Protein 8PBV (pdb70)

B-factor: mean 37.79, std 22.82, range [0.01, 75.53]

Nearest PDB structures (foldseek):
  8pbv-assembly1_A  TM=8.294E-01  e=2.587E-13  Drosophila melanogaster
  8pbv-assembly1_A  TM=1.009E+00  e=6.225E-20  Drosophila melanogaster
  6dhz-assembly1_D-2  TM=3.940E-01  e=6.362E+00  Escherichia coli
  1ua4-assembly1_A  TM=1.914E-01  e=7.564E+00  Pyrococcus furiosus
  8pbv-assembly1_A  TM=8.976E-01  e=1.983E-14  Drosophila melanogaster

Organism: Drosophila melanogaster (NCBI:txid7227)

Sequence (116 aa):
MGYSDEDREADNLRIAEIIKNAQDDDSKINSTQELLDIYRRLYPSLTPEERESIDKFVNEHTDAIIIDGVPIQGGRKARIVGKIVSPGVKGLATGFFEELGSKLAQLFAGENLYFQMGYSDEDREADNLRIAEIIKNAQDDDSKINSTQELLDIYRRLYPSLTPEERESIDKFVNEHTDAIIIDGVPIQGGRKARIVGKIVSPGVKGLATGFFEELGSKLAQLFAGENLYFQMGYSDEDREADNLRIAEIIKNAQDDDSKINSTQELLDIYRRLYPSLTPEERESIDKFVNEHTDAIIIDGVPIQGGRKARIVGKIVSPGVKGLATGFFEELGSKLAQLFAGENLYFQMGYSDEDREADNLRIAEIIKNAQDDDSKINSTQELLDIYRRLYPSLTPEERESIDKFVNEHTDAIIIDGVPIQGGRKARIVGKIVSPGVKGLATGFFEELGSKLAQLFAGENLYFQMGYSDEDREADNLRIAEIIKNAQDDDSKINSTQELLDIYRRLYPSLTPEERESIDKFVNEHTDAIIIDGVPIQGGRKARIVGKIVSPGVKGLATGFFEELGSKLAQLFAGENLYFQMGYSDEDREADNLRIAEIIKNAQDDDSKINSTQELLDIYRRLYPSLTPEERESIDKFVNEHTDAIIIDGVPIQGGRKARIVGKIVSPGVKGLATGFFEELGSKLAQLFAGENLYFQMGYSDEDREADNLRIAEIIKNAQDDDSKINSTQELLDIYRRLYPSLTPEERESIDKFVNEHTDAIIIDGVPIQGGRKARIVGKIVSPGVKGLATGFFEELGSKLAQLFAGENLYFQMGYSDEDREADNLRIAEIIKNAQDDDSKINSTQELLDIYRRLYPSLTPEERESIDKFVNEHTDAIIIDGVPIQGGRKARIVGKIVSPGVKGLATGFFEELGSKLAQLFAGENLYFQMGYSDEDREADNLRIAEIIKNAQDDDSKINSTQELLDIYRRLYPSLTPEERESIDKFVNEHTDAIIIDGVPIQGGRKARIVGKIVSPGVKGLATGFFEELGSKLAQLFAGENLYFQMGYSDEDREADNLRIAEIIKNAQDDDSKINSTQELLDIYRRLYPSLTPEERESIDKFVNEHTDAIIIDGVPIQGGRKARIVGKIVSPGVKGLATGFFEELGSKLAQLFAGENLYFQMGYSDEDREADNLRIAEIIKNAQDDDSKINSTQELLDIYRRLYPSLTPEERESIDKFVNEHTDAIIIDGVPIQGGRKARIVGKIVSPGVKGLATGFFEELGSKLAQLFAGENLYFQMGYSDEDREADNLRIAEIIKNAQDDDSKINSTQELLDIYRRLYPSLTPEERESIDKFVNEHTDAIIIDGVPIQGGRKARIVGKIVSPGVKGLATGFFEELGSKLAQLFAGENLYFQMGYSDEDREADNLRIAEIIKNAQDDDSKINSTQELLDIYRRLYPSLTPEERESIDKFVNEHTDAIIIDGVPIQGGRKARIVGKIVSPGVKGLATGFFEELGSKLAQLFAGENLYFQMGYSDEDREADNLRIAEIIKNAQDDDSKINSTQELLDIYRRLYPSLTPEERESIDKFVNEHTDAIIIDGVPIQGGRKARIVGKIVSPGVKGLATGFFEELGSKLAQLFAGENLYFQMGYSDEDREADNLRIAEIIKNAQDDDSKINSTQELLDIYRRLYPSLTPEERESIDKFVNEHTDAIIIDGVPIQGGRKARIVGKIVSPGVKGLATGFFEELGSKLAQLFAGENLYFQMGYSDEDREADNLRIAEIIKNAQDDDSKINSTQELLDIYRRLYPSLTPEERESIDKFVNEHTDAIIIDGVPIQGGRKARIVGKIVSPGVKGLATGFFEELGSKLAQLFAGENLYFQMGYSDEDREADNLRIAEIIKNAQDDDSKINSTQELLDIYRRLYPSLTPEERESIDKFVNEHTDAIIIDGVPIQGGRKARIVGKIVSPGVKGLATGFFEELGSKLAQLFAGENLYFQMGYSDEDREADNLRIAEIIKNAQDDDSKINSTQELLDIYRRLYPSLTPEERESIDKFVNEHTDAIIIDGVPIQGGRKARIVGKIVSPGVKGLATGFFEELGSKLAQLFAGENLYFQMGYSDEDREADNLRIAEIIKNAQDDDSKINSTQELLDIYRRLYPSLTPEERESIDKFVNEHTDAIIIDGVPIQGGRKARIVGKIVSPGVKGLATGFFEELGSKLAQLFAGENLYFQMGYSDEDREADNLRIAEIIKNAQDDDSKINSTQELLDIYRRLYPSLTPEERESIDKFVNEHTDAIIIDGVPIQGGRKARIVGKIVSPGVKGLATGFFEELGSKLAQLFAGENLYFQ

Secondary structure (DSSP, 8-state):
--S-HHHHHHHHHHHHHHHHT--SHHHHHHHHHHHHHHHHHT-SS--HHHHHHHHTTTTTTS-----TT---SSS------S-S--HHHHTHHHHHHHHHHHHHHHHTTT------

Structure (mmCIF, N/CA/C/O backbone):
data_8PBV
#
_entry.id   8PBV
#
loop_
_atom_site.group_PDB
_atom_site.id
_atom_site.type_symbol
_atom_site.label_atom_id
_atom_site.label_alt_id
_atom_site.label_comp_id
_atom_site.label_asym_id
_atom_site.label_entity_id
_atom_site.label_seq_id
_atom_site.pdbx_PDB_ins_code
_atom_site.Cartn_x
_atom_site.Cartn_y
_atom_site.Cartn_z
_atom_site.occupancy
_atom_site.B_iso_or_equiv
_atom_site.auth_seq_id
_atom_site.auth_comp_id
_atom_site.auth_asym_id
_atom_site.auth_atom_id
_atom_site.pdbx_PDB_model_num
ATOM 1 N N . MET A 1 1 ? 8.101 5.608 15.657 1.00 64.30 1 MET A N 1
ATOM 2 C CA . MET A 1 1 ? 8.448 4.263 15.213 1.00 21.51 1 MET A CA 1
ATOM 3 C C . MET A 1 1 ? 8.609 4.215 13.697 1.00 74.30 1 MET A C 1
ATOM 4 O O . MET A 1 1 ? 9.565 3.637 13.182 1.00 32.33 1 MET A O 1
ATOM 18 N N . GLY A 1 2 ? 7.665 4.826 12.987 1.00 44.43 2 GLY A N 1
ATOM 19 C CA . GLY A 1 2 ? 7.721 4.841 11.537 1.00 62.04 2 GLY A CA 1
ATOM 20 C C . GLY A 1 2 ? 8.652 5.912 11.003 1.00 73.11 2 GLY A C 1
ATOM 21 O O . GLY A 1 2 ? 9.229 6.681 11.771 1.00 2.52 2 GLY A O 1
ATOM 25 N N . TYR A 1 3 ? 8.799 5.961 9.684 1.00 43.23 3 TYR A N 1
ATOM 26 C CA . TYR A 1 3 ? 9.670 6.943 9.048 1.00 12.12 3 TYR A CA 1
ATOM 27 C C . TYR A 1 3 ? 9.061 7.447 7.743 1.00 10.33 3 TYR A C 1
ATOM 28 O O . TYR A 1 3 ? 9.764 7.640 6.751 1.00 15.32 3 TYR A O 1
ATOM 46 N N . SER A 1 4 ? 7.749 7.659 7.753 1.00 12.22 4 SER A N 1
ATOM 47 C CA . SER A 1 4 ? 7.043 8.138 6.571 1.00 51.14 4 SER A CA 1
ATOM 48 C C . SER A 1 4 ? 5.617 8.553 6.920 1.00 73.42 4 SER A C 1
ATOM 49 O O . SER A 1 4 ? 4.680 8.292 6.164 1.00 2.23 4 SER A O 1
ATOM 57 N N . ASP A 1 5 ? 5.460 9.199 8.070 1.00 63.03 5 ASP A N 1
ATOM 58 C CA . ASP A 1 5 ? 4.149 9.651 8.520 1.00 1.24 5 ASP A CA 1
ATOM 59 C C . ASP A 1 5 ? 3.537 10.626 7.519 1.00 11.03 5 ASP A C 1
ATOM 60 O O . ASP A 1 5 ? 2.316 10.753 7.430 1.00 3.11 5 ASP A O 1
ATOM 69 N N . GLU A 1 6 ? 4.394 11.312 6.769 1.00 14.34 6 GLU A N 1
ATOM 70 C CA . GLU A 1 6 ? 3.936 12.277 5.776 1.00 32.03 6 GLU A CA 1
ATOM 71 C C . GLU A 1 6 ? 3.169 11.581 4.655 1.00 11.53 6 GLU A C 1
ATOM 72 O O . GLU A 1 6 ? 2.235 12.146 4.084 1.00 25.23 6 GLU A O 1
ATOM 84 N N . ASP A 1 7 ? 3.570 10.354 4.345 1.00 22.45 7 ASP A N 1
ATOM 85 C CA . ASP A 1 7 ? 2.921 9.580 3.293 1.00 24.24 7 ASP A CA 1
ATOM 86 C C . ASP A 1 7 ? 1.562 9.065 3.757 1.00 41.32 7 ASP A C 1
ATOM 87 O O . ASP A 1 7 ? 0.634 8.929 2.959 1.00 23.52 7 ASP A O 1
ATOM 96 N N . ARG A 1 8 ? 1.453 8.781 5.050 1.00 35.34 8 ARG A N 1
ATOM 97 C CA . ARG A 1 8 ? 0.208 8.279 5.619 1.00 34.14 8 ARG A CA 1
ATOM 98 C C . ARG A 1 8 ? -0.909 9.309 5.477 1.00 74.33 8 ARG A C 1
ATOM 99 O O . ARG A 1 8 ? -2.070 8.955 5.272 1.00 61.43 8 ARG A O 1
ATOM 120 N N . GLU A 1 9 ? -0.550 10.584 5.587 1.00 24.32 9 GLU A N 1
ATOM 121 C CA . GLU A 1 9 ? -1.522 11.664 5.472 1.00 73.02 9 GLU A CA 1
ATOM 122 C C . GLU A 1 9 ? -2.225 11.621 4.118 1.00 71.20 9 GLU A C 1
ATOM 123 O O . GLU A 1 9 ? -3.398 11.975 4.004 1.00 11.32 9 GLU A O 1
ATOM 135 N N . ALA A 1 10 ? -1.499 11.184 3.094 1.00 4.33 10 ALA A N 1
ATOM 136 C CA . ALA A 1 10 ? -2.052 11.093 1.749 1.00 43.22 10 ALA A CA 1
ATOM 137 C C . ALA A 1 10 ? -3.283 10.194 1.721 1.00 10.12 10 ALA A C 1
ATOM 138 O O . ALA A 1 10 ? -4.316 10.557 1.157 1.00 25.50 10 ALA A O 1
ATOM 145 N N . ASP A 1 11 ? -3.167 9.021 2.333 1.00 64.42 11 ASP A N 1
ATOM 146 C CA . ASP A 1 11 ? -4.271 8.069 2.379 1.00 40.35 11 ASP A CA 1
ATOM 147 C C . ASP A 1 11 ? -5.382 8.571 3.295 1.00 34.33 11 ASP A C 1
ATOM 148 O O . ASP A 1 11 ? -6.565 8.404 3.002 1.00 73.45 11 ASP A O 1
ATOM 157 N N . ASN A 1 12 ? -4.993 9.185 4.408 1.00 60.03 12 ASN A N 1
ATOM 158 C CA . ASN A 1 12 ? -5.957 9.709 5.369 1.00 44.23 12 ASN A CA 1
ATOM 159 C C . ASN A 1 12 ? -6.755 10.861 4.765 1.00 32.33 12 ASN A C 1
ATOM 160 O O . ASN A 1 12 ? -7.951 11.003 5.022 1.00 14.14 12 ASN A O 1
ATOM 171 N N . LEU A 1 13 ? -6.086 11.680 3.962 1.00 72.15 13 LEU A N 1
ATOM 172 C CA . LEU A 1 13 ? -6.733 12.819 3.320 1.00 10.30 13 LEU A CA 1
ATOM 173 C C . LEU A 1 13 ? -7.952 12.374 2.520 1.00 75.45 13 LEU A C 1
ATOM 174 O O . LEU A 1 13 ? -8.948 13.093 2.434 1.00 42.03 13 LEU A O 1
ATOM 190 N N . ARG A 1 14 ? -7.868 11.182 1.937 1.00 52.01 14 ARG A N 1
ATOM 191 C CA . ARG A 1 14 ? -8.965 10.640 1.144 1.00 32.14 14 ARG A CA 1
ATOM 192 C C . ARG A 1 14 ? -10.153 10.283 2.033 1.00 55.31 14 ARG A C 1
ATOM 193 O O . ARG A 1 14 ? -11.306 10.518 1.668 1.00 30.40 14 ARG A O 1
ATOM 214 N N . ILE A 1 15 ? -9.864 9.716 3.199 1.00 74.21 15 ILE A N 1
ATOM 215 C CA . ILE A 1 15 ? -10.909 9.328 4.139 1.00 63.21 15 ILE A CA 1
ATOM 216 C C . ILE A 1 15 ? -11.726 10.536 4.582 1.00 54.43 15 ILE A C 1
ATOM 217 O O . ILE A 1 15 ? -12.956 10.507 4.562 1.00 14.22 15 ILE A O 1
ATOM 233 N N . ALA A 1 16 ? -11.034 11.599 4.979 1.00 20.22 16 ALA A N 1
ATOM 234 C CA . ALA A 1 16 ? -11.696 12.819 5.423 1.00 4.42 16 ALA A CA 1
ATOM 235 C C . ALA A 1 16 ? -12.401 13.514 4.264 1.00 51.44 16 ALA A C 1
ATOM 236 O O . ALA A 1 16 ? -13.490 14.063 4.428 1.00 52.04 16 ALA A O 1
ATOM 243 N N . GLU A 1 17 ? -11.772 13.487 3.093 1.00 54.25 17 GLU A N 1
ATOM 244 C CA . GLU A 1 17 ? -12.341 14.117 1.906 1.00 21.34 17 GLU A CA 1
ATOM 245 C C . GLU A 1 17 ? -13.656 13.450 1.514 1.00 60.32 17 GLU A C 1
ATOM 246 O O . GLU A 1 17 ? -14.589 14.113 1.061 1.00 74.11 17 GLU A O 1
ATOM 258 N N . ILE A 1 18 ? -13.721 12.134 1.690 1.00 11.32 18 ILE A N 1
ATOM 259 C CA . ILE A 1 18 ? -14.921 11.378 1.355 1.00 21.41 18 ILE A CA 1
ATOM 260 C C . ILE A 1 18 ? -16.099 11.801 2.226 1.00 22.44 18 ILE A C 1
ATOM 261 O O . ILE A 1 18 ? -17.225 11.928 1.746 1.00 73.35 18 ILE A O 1
ATOM 277 N N . ILE A 1 19 ? -15.830 12.019 3.509 1.00 33.22 19 ILE A N 1
ATOM 278 C CA . ILE A 1 19 ? -16.868 12.431 4.447 1.00 65.31 19 ILE A CA 1
ATOM 279 C C . ILE A 1 19 ? -17.365 13.838 4.133 1.00 21.33 19 ILE A C 1
ATOM 280 O O . ILE A 1 19 ? -18.570 14.086 4.083 1.00 22.33 19 ILE A O 1
ATOM 296 N N . LYS A 1 20 ? -16.429 14.756 3.921 1.00 42.43 20 LYS A N 1
ATOM 297 C CA . LYS A 1 20 ? -16.770 16.139 3.608 1.00 12.13 20 LYS A CA 1
ATOM 298 C C . LYS A 1 20 ? -17.417 16.242 2.231 1.00 60.13 20 LYS A C 1
ATOM 299 O O . LYS A 1 20 ? -18.247 17.117 1.988 1.00 33.45 20 LYS A O 1
ATOM 318 N N . ASN A 1 21 ? -17.031 15.342 1.332 1.00 34.42 21 ASN A N 1
ATOM 319 C CA . ASN A 1 21 ? -17.575 15.331 -0.021 1.00 60.01 21 ASN A CA 1
ATOM 320 C C . ASN A 1 21 ? -18.922 14.616 -0.061 1.00 14.45 21 ASN A C 1
ATOM 321 O O . ASN A 1 21 ? -19.537 14.487 -1.119 1.00 11.23 21 ASN A O 1
ATOM 332 N N . ALA A 1 22 ? -19.375 14.155 1.100 1.00 33.35 22 ALA A N 1
ATOM 333 C CA . ALA A 1 22 ? -20.651 13.456 1.199 1.00 24.24 22 ALA A CA 1
ATOM 334 C C . ALA A 1 22 ? -21.601 14.180 2.147 1.00 31.41 22 ALA A C 1
ATOM 335 O O . ALA A 1 22 ? -21.190 14.664 3.201 1.00 15.21 22 ALA A O 1
ATOM 342 N N . GLN A 1 23 ? -22.872 14.249 1.764 1.00 0.12 23 GLN A N 1
ATOM 343 C CA . GLN A 1 23 ? -23.880 14.915 2.580 1.00 1.54 23 GLN A CA 1
ATOM 344 C C . GLN A 1 23 ? -25.195 14.144 2.558 1.00 55.31 23 GLN A C 1
ATOM 345 O O . GLN A 1 23 ? -25.844 13.974 3.590 1.00 31.13 23 GLN A O 1
ATOM 359 N N . ASP A 1 24 ? -25.584 13.681 1.375 1.00 64.10 24 ASP A N 1
ATOM 360 C CA . ASP A 1 24 ? -26.822 12.927 1.218 1.00 61.10 24 ASP A CA 1
ATOM 361 C C . ASP A 1 24 ? -26.597 11.446 1.509 1.00 53.34 24 ASP A C 1
ATOM 362 O O . ASP A 1 24 ? -25.462 11.003 1.684 1.00 51.22 24 ASP A O 1
ATOM 371 N N . ASP A 1 25 ? -27.686 10.687 1.559 1.00 30.14 25 ASP A N 1
ATOM 372 C CA . ASP A 1 25 ? -27.608 9.256 1.829 1.00 72.21 25 ASP A CA 1
ATOM 373 C C . ASP A 1 25 ? -27.046 8.506 0.625 1.00 5.05 25 ASP A C 1
ATOM 374 O O . ASP A 1 25 ? -26.185 7.637 0.770 1.00 40.54 25 ASP A O 1
ATOM 383 N N . ASP A 1 26 ? -27.538 8.847 -0.560 1.00 61.33 26 ASP A N 1
ATOM 384 C CA . ASP A 1 26 ? -27.084 8.206 -1.789 1.00 74.13 26 ASP A CA 1
ATOM 385 C C . ASP A 1 26 ? -25.614 8.517 -2.054 1.00 35.42 26 ASP A C 1
ATOM 386 O O . ASP A 1 26 ? -24.865 7.663 -2.528 1.00 51.24 26 ASP A O 1
ATOM 395 N N . SER A 1 27 ? -25.209 9.744 -1.744 1.00 54.13 27 SER A N 1
ATOM 396 C CA . SER A 1 27 ? -23.830 10.169 -1.953 1.00 52.30 27 SER A CA 1
ATOM 397 C C . SER A 1 27 ? -22.892 9.471 -0.973 1.00 12.10 27 SER A C 1
ATOM 398 O O . SER A 1 27 ? -21.830 8.979 -1.355 1.00 12.03 27 SER A O 1
ATOM 406 N N . LYS A 1 28 ? -23.293 9.432 0.293 1.00 5.14 28 LYS A N 1
ATOM 407 C CA . LYS A 1 28 ? -22.491 8.794 1.330 1.00 24.15 28 LYS A CA 1
ATOM 408 C C . LYS A 1 28 ? -22.417 7.286 1.111 1.00 51.22 28 LYS A C 1
ATOM 409 O O . LYS A 1 28 ? -21.332 6.704 1.095 1.00 10.21 28 LYS A O 1
ATOM 428 N N . ILE A 1 29 ? -23.577 6.661 0.940 1.00 22.54 29 ILE A N 1
ATOM 429 C CA . ILE A 1 29 ? -23.642 5.221 0.719 1.00 54.41 29 ILE A CA 1
ATOM 430 C C . ILE A 1 29 ? -22.808 4.813 -0.490 1.00 23.50 29 ILE A C 1
ATOM 431 O O . ILE A 1 29 ? -22.088 3.815 -0.451 1.00 51.55 29 ILE A O 1
ATOM 447 N N . ASN A 1 30 ? -22.908 5.591 -1.562 1.00 51.43 30 ASN A N 1
ATOM 448 C CA . ASN A 1 30 ? -22.161 5.311 -2.783 1.00 51.21 30 ASN A CA 1
ATOM 449 C C . ASN A 1 30 ? -20.683 5.642 -2.604 1.00 65.01 30 ASN A C 1
ATOM 450 O O . ASN A 1 30 ? -19.815 4.987 -3.181 1.00 60.25 30 ASN A O 1
ATOM 461 N N . SER A 1 31 ? -20.403 6.663 -1.800 1.00 32.43 31 SER A N 1
ATOM 462 C CA . SER A 1 31 ? -19.030 7.083 -1.547 1.00 30.13 31 SER A CA 1
ATOM 463 C C . SER A 1 31 ? -18.322 6.097 -0.623 1.00 24.02 31 SER A C 1
ATOM 464 O O . SER A 1 31 ? -17.097 5.968 -0.654 1.00 33.15 31 SER A O 1
ATOM 472 N N . THR A 1 32 ? -19.101 5.402 0.200 1.00 30.01 32 THR A N 1
ATOM 473 C CA . THR A 1 32 ? -18.550 4.428 1.134 1.00 13.33 32 THR A CA 1
ATOM 474 C C . THR A 1 32 ? -17.690 3.398 0.411 1.00 35.12 32 THR A C 1
ATOM 475 O O . THR A 1 32 ? -16.683 2.933 0.945 1.00 55.35 32 THR A O 1
ATOM 486 N N . GLN A 1 33 ? -18.094 3.046 -0.805 1.00 73.12 33 GLN A N 1
ATOM 487 C CA . GLN A 1 33 ? -17.359 2.070 -1.601 1.00 33.22 33 GLN A CA 1
ATOM 488 C C . GLN A 1 33 ? -15.905 2.495 -1.778 1.00 15.43 33 GLN A C 1
ATOM 489 O O . GLN A 1 33 ? -14.992 1.679 -1.660 1.00 0.51 33 GLN A O 1
ATOM 503 N N . GLU A 1 34 ? -15.700 3.778 -2.061 1.00 64.33 34 GLU A N 1
ATOM 504 C CA . GLU A 1 34 ? -14.356 4.310 -2.256 1.00 12.35 34 GLU A CA 1
ATOM 505 C C . GLU A 1 34 ? -13.554 4.250 -0.958 1.00 54.45 34 GLU A C 1
ATOM 506 O O . GLU A 1 34 ? -12.335 4.077 -0.976 1.00 71.43 34 GLU A O 1
ATOM 518 N N . LEU A 1 35 ? -14.247 4.396 0.165 1.00 14.15 35 LEU A N 1
ATOM 519 C CA . LEU A 1 35 ? -13.601 4.359 1.473 1.00 52.31 35 LEU A CA 1
ATOM 520 C C . LEU A 1 35 ? -12.986 2.989 1.738 1.00 42.02 35 LEU A C 1
ATOM 521 O O . LEU A 1 35 ? -11.933 2.881 2.368 1.00 31.41 35 LEU A O 1
ATOM 537 N N . LEU A 1 36 ? -13.648 1.945 1.251 1.00 4.11 36 LEU A N 1
ATOM 538 C CA . LEU A 1 36 ? -13.165 0.581 1.433 1.00 22.40 36 LEU A CA 1
ATOM 539 C C . LEU A 1 36 ? -11.787 0.402 0.803 1.00 74.25 36 LEU A C 1
ATOM 540 O O . LEU A 1 36 ? -10.949 -0.338 1.318 1.00 72.33 36 LEU A O 1
ATOM 556 N N . ASP A 1 37 ? -11.560 1.086 -0.313 1.00 72.44 37 ASP A N 1
ATOM 557 C CA . ASP A 1 37 ? -10.283 1.005 -1.013 1.00 10.22 37 ASP A CA 1
ATOM 558 C C . ASP A 1 37 ? -9.136 1.425 -0.099 1.00 62.02 37 ASP A C 1
ATOM 559 O O . ASP A 1 37 ? -8.047 0.852 -0.151 1.00 42.53 37 ASP A O 1
ATOM 568 N N . ILE A 1 38 ? -9.387 2.428 0.735 1.00 34.34 38 ILE A N 1
ATOM 569 C CA . ILE A 1 38 ? -8.376 2.924 1.660 1.00 24.40 38 ILE A CA 1
ATOM 570 C C . ILE A 1 38 ? -8.049 1.884 2.726 1.00 25.24 38 ILE A C 1
ATOM 571 O O . ILE A 1 38 ? -6.953 1.879 3.288 1.00 63.42 38 ILE A O 1
ATOM 587 N N . TYR A 1 39 ? -9.005 1.004 3.000 1.00 72.24 39 TYR A N 1
ATOM 588 C CA . TYR A 1 39 ? -8.820 -0.041 3.999 1.00 24.33 39 TYR A CA 1
ATOM 589 C C . TYR A 1 39 ? -7.803 -1.075 3.525 1.00 43.24 39 TYR A C 1
ATOM 590 O O . TYR A 1 39 ? -6.863 -1.413 4.244 1.00 23.00 39 TYR A O 1
ATOM 608 N N . ARG A 1 40 ? -7.998 -1.572 2.308 1.00 72.13 40 ARG A N 1
ATOM 609 C CA . ARG A 1 40 ? -7.100 -2.567 1.736 1.00 64.34 40 ARG A CA 1
ATOM 610 C C . ARG A 1 40 ? -5.669 -2.040 1.680 1.00 2.12 40 ARG A C 1
ATOM 611 O O . ARG A 1 40 ? -4.710 -2.812 1.714 1.00 14.14 40 ARG A O 1
ATOM 632 N N . ARG A 1 41 ? -5.533 -0.721 1.594 1.00 42.31 41 ARG A N 1
ATOM 633 C CA . ARG A 1 41 ? -4.220 -0.090 1.532 1.00 63.41 41 ARG A CA 1
ATOM 634 C C . ARG A 1 41 ? -3.381 -0.460 2.752 1.00 12.31 41 ARG A C 1
ATOM 635 O O . ARG A 1 41 ? -2.158 -0.575 2.666 1.00 21.53 41 ARG A O 1
ATOM 656 N N . LEU A 1 42 ? -4.047 -0.643 3.887 1.00 4.11 42 LEU A N 1
ATOM 657 C CA . LEU A 1 42 ? -3.363 -0.999 5.126 1.00 52.31 42 LEU A CA 1
ATOM 658 C C . LEU A 1 42 ? -3.488 -2.493 5.407 1.00 52.30 42 LEU A C 1
ATOM 659 O O . LEU A 1 42 ? -3.596 -2.911 6.560 1.00 1.21 42 LEU A O 1
ATOM 675 N N . TYR A 1 43 ? -3.471 -3.292 4.346 1.00 32.24 43 TYR A N 1
ATOM 676 C CA . TYR A 1 43 ? -3.583 -4.740 4.479 1.00 42.01 43 TYR A CA 1
ATOM 677 C C . TYR A 1 43 ? -2.398 -5.440 3.821 1.00 22.20 43 TYR A C 1
ATOM 678 O O . TYR A 1 43 ? -2.488 -6.585 3.377 1.00 33.00 43 TYR A O 1
ATOM 696 N N . PRO A 1 44 ? -1.258 -4.737 3.757 1.00 45.22 44 PRO A N 1
ATOM 697 C CA . PRO A 1 44 ? -0.031 -5.270 3.156 1.00 31.14 44 PRO A CA 1
ATOM 698 C C . PRO A 1 44 ? 0.588 -6.383 3.995 1.00 60.34 44 PRO A C 1
ATOM 699 O O . PRO A 1 44 ? 0.909 -7.455 3.481 1.00 43.32 44 PRO A O 1
ATOM 710 N N . SER A 1 45 ? 0.752 -6.123 5.288 1.00 43.34 45 SER A N 1
ATOM 711 C CA . SER A 1 45 ? 1.336 -7.102 6.197 1.00 64.04 45 SER A CA 1
ATOM 712 C C . SER A 1 45 ? 0.864 -6.864 7.628 1.00 61.23 45 SER A C 1
ATOM 713 O O . SER A 1 45 ? 1.672 -6.766 8.552 1.00 31.14 45 SER A O 1
ATOM 721 N N . LEU A 1 46 ? -0.450 -6.772 7.803 1.00 65.53 46 LEU A N 1
ATOM 722 C CA . LEU A 1 46 ? -1.032 -6.546 9.121 1.00 23.11 46 LEU A CA 1
ATOM 723 C C . LEU A 1 46 ? -1.086 -7.843 9.922 1.00 35.01 46 LEU A C 1
ATOM 724 O O . LEU A 1 46 ? -1.322 -8.918 9.369 1.00 32.05 46 LEU A O 1
ATOM 740 N N . THR A 1 47 ? -0.869 -7.735 11.229 1.00 11.13 47 THR A N 1
ATOM 741 C CA . THR A 1 47 ? -0.895 -8.898 12.107 1.00 24.10 47 THR A CA 1
ATOM 742 C C . THR A 1 47 ? -2.269 -9.079 12.741 1.00 52.43 47 THR A C 1
ATOM 743 O O . THR A 1 47 ? -3.094 -8.165 12.762 1.00 75.22 47 THR A O 1
ATOM 754 N N . PRO A 1 48 ? -2.524 -10.284 13.271 1.00 65.21 48 PRO A N 1
ATOM 755 C CA . PRO A 1 48 ? -3.798 -10.612 13.916 1.00 31.15 48 PRO A CA 1
ATOM 756 C C . PRO A 1 48 ? -3.981 -9.882 15.242 1.00 11.25 48 PRO A C 1
ATOM 757 O O . PRO A 1 48 ? -5.073 -9.406 15.553 1.00 24.24 48 PRO A O 1
ATOM 768 N N . GLU A 1 49 ? -2.906 -9.796 16.019 1.00 23.53 49 GLU A N 1
ATOM 769 C CA . GLU A 1 49 ? -2.950 -9.124 17.312 1.00 4.33 49 GLU A CA 1
ATOM 770 C C . GLU A 1 49 ? -3.119 -7.617 17.136 1.00 33.44 49 GLU A C 1
ATOM 771 O O . GLU A 1 49 ? -3.908 -6.986 17.838 1.00 15.20 49 GLU A O 1
ATOM 783 N N . GLU A 1 50 ? -2.372 -7.050 16.195 1.00 51.42 50 GLU A N 1
ATOM 784 C CA . GLU A 1 50 ? -2.439 -5.618 15.928 1.00 41.42 50 GLU A CA 1
ATOM 785 C C . GLU A 1 50 ? -3.767 -5.247 15.274 1.00 32.51 50 GLU A C 1
ATOM 786 O O . GLU A 1 50 ? -4.413 -4.274 15.664 1.00 61.45 50 GLU A O 1
ATOM 798 N N . ARG A 1 51 ? -4.168 -6.031 14.278 1.00 51.51 51 ARG A N 1
ATOM 799 C CA . ARG A 1 51 ? -5.418 -5.785 13.568 1.00 2.24 51 ARG A CA 1
ATOM 800 C C . ARG A 1 51 ? -6.609 -5.882 14.517 1.00 54.25 51 ARG A C 1
ATOM 801 O O . ARG A 1 51 ? -7.700 -5.401 14.209 1.00 64.42 51 ARG A O 1
ATOM 822 N N . GLU A 1 52 ? -6.392 -6.507 15.670 1.00 54.24 52 GLU A N 1
ATOM 823 C CA . GLU A 1 52 ? -7.449 -6.668 16.661 1.00 13.43 52 GLU A CA 1
ATOM 824 C C . GLU A 1 52 ? -8.031 -5.315 17.060 1.00 14.42 52 GLU A C 1
ATOM 825 O O . GLU A 1 52 ? -9.230 -5.193 17.312 1.00 11.52 52 GLU A O 1
ATOM 837 N N . SER A 1 53 ? -7.173 -4.301 17.116 1.00 54.13 53 SER A N 1
ATOM 838 C CA . SER A 1 53 ? -7.601 -2.957 17.488 1.00 24.41 53 SER A CA 1
ATOM 839 C C . SER A 1 53 ? -8.741 -2.482 16.593 1.00 32.31 53 SER A C 1
ATOM 840 O O . SER A 1 53 ? -9.785 -2.045 17.079 1.00 44.32 53 SER A O 1
ATOM 848 N N . ILE A 1 54 ? -8.534 -2.572 15.284 1.00 41.03 54 ILE A N 1
ATOM 849 C CA . ILE A 1 54 ? -9.544 -2.153 14.320 1.00 13.34 54 ILE A CA 1
ATOM 850 C C . ILE A 1 54 ? -10.788 -3.031 14.410 1.00 25.13 54 ILE A C 1
ATOM 851 O O . ILE A 1 54 ? -11.913 -2.545 14.299 1.00 11.22 54 ILE A O 1
ATOM 867 N N . ASP A 1 55 ? -10.576 -4.327 14.614 1.00 52.31 55 ASP A N 1
ATOM 868 C CA . ASP A 1 55 ? -11.680 -5.274 14.722 1.00 1.32 55 ASP A CA 1
ATOM 869 C C . ASP A 1 55 ? -12.661 -4.843 15.808 1.00 23.35 55 ASP A C 1
ATOM 870 O O . ASP A 1 55 ? -13.872 -5.019 15.672 1.00 24.22 55 ASP A O 1
ATOM 879 N N . LYS A 1 56 ? -12.130 -4.279 16.888 1.00 63.20 56 LYS A N 1
ATOM 880 C CA . LYS A 1 56 ? -12.957 -3.823 17.999 1.00 42.03 56 LYS A CA 1
ATOM 881 C C . LYS A 1 56 ? -13.927 -2.737 17.545 1.00 61.14 56 LYS A C 1
ATOM 882 O O . LYS A 1 56 ? -14.926 -2.465 18.210 1.00 33.55 56 LYS A O 1
ATOM 901 N N . PHE A 1 57 ? -13.627 -2.120 16.407 1.00 63.04 57 PHE A N 1
ATOM 902 C CA . PHE A 1 57 ? -14.473 -1.064 15.863 1.00 1.02 57 PHE A CA 1
ATOM 903 C C . PHE A 1 57 ? -15.100 -1.496 14.541 1.00 42.33 57 PHE A C 1
ATOM 904 O O . PHE A 1 57 ? -15.260 -0.690 13.624 1.00 10.42 57 PHE A O 1
ATOM 921 N N . VAL A 1 58 ? -15.452 -2.774 14.449 1.00 33.12 58 VAL A N 1
ATOM 922 C CA . VAL A 1 58 ? -16.062 -3.314 13.240 1.00 31.40 58 VAL A CA 1
ATOM 923 C C . VAL A 1 58 ? -16.739 -4.652 13.516 1.00 21.24 58 VAL A C 1
ATOM 924 O O . VAL A 1 58 ? -17.881 -4.876 13.117 1.00 2.42 58 VAL A O 1
ATOM 937 N N . ASN A 1 59 ? -16.026 -5.539 14.203 1.00 20.12 59 ASN A N 1
ATOM 938 C CA . ASN A 1 59 ? -16.558 -6.856 14.534 1.00 61.25 59 ASN A CA 1
ATOM 939 C C . ASN A 1 59 ? -17.738 -6.741 15.493 1.00 35.11 59 ASN A C 1
ATOM 940 O O . ASN A 1 59 ? -18.836 -7.216 15.202 1.00 44.12 59 ASN A O 1
ATOM 951 N N . GLU A 1 60 ? -17.504 -6.107 16.638 1.00 52.24 60 GLU A N 1
ATOM 952 C CA . GLU A 1 60 ? -18.549 -5.930 17.640 1.00 45.33 60 GLU A CA 1
ATOM 953 C C . GLU A 1 60 ? -18.820 -4.449 17.887 1.00 41.51 60 GLU A C 1
ATOM 954 O O . GLU A 1 60 ? -19.033 -4.026 19.024 1.00 71.21 60 GLU A O 1
ATOM 966 N N . HIS A 1 61 ? -18.810 -3.664 16.814 1.00 42.01 61 HIS A N 1
ATOM 967 C CA . HIS A 1 61 ? -19.055 -2.230 16.913 1.00 2.53 61 HIS A CA 1
ATOM 968 C C . HIS A 1 61 ? -19.841 -1.728 15.706 1.00 52.30 61 HIS A C 1
ATOM 969 O O . HIS A 1 61 ? -20.633 -0.790 15.813 1.00 64.15 61 HIS A O 1
ATOM 983 N N . THR A 1 62 ? -19.618 -2.358 14.557 1.00 43.54 62 THR A N 1
ATOM 984 C CA . THR A 1 62 ? -20.303 -1.974 13.329 1.00 33.11 62 THR A CA 1
ATOM 985 C C . THR A 1 62 ? -21.302 -3.043 12.900 1.00 0.12 62 THR A C 1
ATOM 986 O O . THR A 1 62 ? -21.349 -4.129 13.477 1.00 32.34 62 THR A O 1
ATOM 997 N N . ASP A 1 63 ? -22.098 -2.728 11.884 1.00 31.33 63 ASP A N 1
ATOM 998 C CA . ASP A 1 63 ? -23.095 -3.663 11.377 1.00 75.34 63 ASP A CA 1
ATOM 999 C C . ASP A 1 63 ? -22.743 -4.119 9.964 1.00 33.52 63 ASP A C 1
ATOM 1000 O O . ASP A 1 63 ? -21.941 -3.486 9.279 1.00 62.41 63 ASP A O 1
ATOM 1009 N N . ALA A 1 64 ? -23.348 -5.223 9.536 1.00 13.40 64 ALA A N 1
ATOM 1010 C CA . ALA A 1 64 ? -23.099 -5.763 8.205 1.00 33.04 64 ALA A CA 1
ATOM 1011 C C . ALA A 1 64 ? -24.222 -5.391 7.243 1.00 50.12 64 ALA A C 1
ATOM 1012 O O . ALA A 1 64 ? -25.293 -4.952 7.664 1.00 61.34 64 ALA A O 1
ATOM 1019 N N . ILE A 1 65 ? -23.970 -5.568 5.950 1.00 2.14 65 ILE A N 1
ATOM 1020 C CA . ILE A 1 65 ? -24.960 -5.251 4.929 1.00 51.31 65 ILE A CA 1
ATOM 1021 C C . ILE A 1 65 ? -25.505 -6.518 4.279 1.00 63.11 65 ILE A C 1
ATOM 1022 O O . ILE A 1 65 ? -24.830 -7.149 3.464 1.00 12.14 65 ILE A O 1
ATOM 1038 N N . ILE A 1 66 ? -26.729 -6.884 4.643 1.00 51.21 66 ILE A N 1
ATOM 1039 C CA . ILE A 1 66 ? -27.365 -8.074 4.093 1.00 75.22 66 ILE A CA 1
ATOM 1040 C C . ILE A 1 66 ? -27.941 -7.800 2.708 1.00 51.43 66 ILE A C 1
ATOM 1041 O O . ILE A 1 66 ? -28.857 -6.991 2.554 1.00 10.14 66 ILE A O 1
ATOM 1057 N N . ILE A 1 67 ? -27.399 -8.479 1.703 1.00 53.14 67 ILE A N 1
ATOM 1058 C CA . ILE A 1 67 ? -27.861 -8.310 0.330 1.00 32.24 67 ILE A CA 1
ATOM 1059 C C . ILE A 1 67 ? -27.735 -9.611 -0.456 1.00 1.41 67 ILE A C 1
ATOM 1060 O O . ILE A 1 67 ? -26.634 -10.124 -0.653 1.00 64.32 67 ILE A O 1
ATOM 1076 N N . ASP A 1 68 ? -28.869 -10.137 -0.904 1.00 53.21 68 ASP A N 1
ATOM 1077 C CA . ASP A 1 68 ? -28.886 -11.376 -1.672 1.00 72.42 68 ASP A CA 1
ATOM 1078 C C . ASP A 1 68 ? -28.475 -12.560 -0.802 1.00 74.34 68 ASP A C 1
ATOM 1079 O O . ASP A 1 68 ? -27.755 -13.452 -1.250 1.00 11.24 68 ASP A O 1
ATOM 1088 N N . GLY A 1 69 ? -28.938 -12.561 0.444 1.00 30.32 69 GLY A N 1
ATOM 1089 C CA . GLY A 1 69 ? -28.607 -13.640 1.357 1.00 12.44 69 GLY A CA 1
ATOM 1090 C C . GLY A 1 69 ? -27.113 -13.871 1.464 1.00 60.42 69 GLY A C 1
ATOM 1091 O O . GLY A 1 69 ? -26.667 -14.995 1.698 1.00 44.45 69 GLY A O 1
ATOM 1095 N N . VAL A 1 70 ? -26.337 -12.806 1.290 1.00 24.42 70 VAL A N 1
ATOM 1096 C CA . VAL A 1 70 ? -24.884 -12.899 1.367 1.00 4.24 70 VAL A CA 1
ATOM 1097 C C . VAL A 1 70 ? -24.285 -11.640 1.986 1.00 61.45 70 VAL A C 1
ATOM 1098 O O . VAL A 1 70 ? -23.625 -10.844 1.318 1.00 62.34 70 VAL A O 1
ATOM 1111 N N . PRO A 1 71 ? -24.519 -11.455 3.293 1.00 11.51 71 PRO A N 1
ATOM 1112 C CA . PRO A 1 71 ? -24.011 -10.295 4.031 1.00 4.43 71 PRO A CA 1
ATOM 1113 C C . PRO A 1 71 ? -22.497 -10.338 4.209 1.00 62.45 71 PRO A C 1
ATOM 1114 O O . PRO A 1 71 ? -21.885 -11.405 4.137 1.00 42.53 71 PRO A O 1
ATOM 1125 N N . ILE A 1 72 ? -21.899 -9.175 4.441 1.00 50.45 72 ILE A N 1
ATOM 1126 C CA . ILE A 1 72 ? -20.457 -9.082 4.630 1.00 43.55 72 ILE A CA 1
ATOM 1127 C C . ILE A 1 72 ? -20.103 -8.951 6.107 1.00 32.22 72 ILE A C 1
ATOM 1128 O O . ILE A 1 72 ? -20.932 -8.540 6.919 1.00 23.21 72 ILE A O 1
ATOM 1144 N N . GLN A 1 73 ? -18.867 -9.302 6.448 1.00 73.35 73 GLN A N 1
ATOM 1145 C CA . GLN A 1 73 ? -18.404 -9.223 7.828 1.00 60.22 73 GLN A CA 1
ATOM 1146 C C . GLN A 1 73 ? -17.121 -8.405 7.925 1.00 25.11 73 GLN A C 1
ATOM 1147 O O . GLN A 1 73 ? -16.238 -8.512 7.074 1.00 33.25 73 GLN A O 1
ATOM 1161 N N . GLY A 1 74 ? -17.024 -7.587 8.969 1.00 44.12 74 GLY A N 1
ATOM 1162 C CA . GLY A 1 74 ? -15.845 -6.762 9.158 1.00 64.03 74 GLY A CA 1
ATOM 1163 C C . GLY A 1 74 ? -16.087 -5.311 8.791 1.00 32.31 74 GLY A C 1
ATOM 1164 O O . GLY A 1 74 ? -15.177 -4.617 8.340 1.00 72.33 74 GLY A O 1
ATOM 1168 N N . GLY A 1 75 ? -17.320 -4.852 8.984 1.00 1.31 75 GLY A N 1
ATOM 1169 C CA . GLY A 1 75 ? -17.658 -3.477 8.664 1.00 62.24 75 GLY A CA 1
ATOM 1170 C C . GLY A 1 75 ? -17.093 -3.038 7.327 1.00 12.12 75 GLY A C 1
ATOM 1171 O O . GLY A 1 75 ? -15.959 -2.566 7.250 1.00 2.20 75 GLY A O 1
ATOM 1175 N N . ARG A 1 76 ? -17.885 -3.195 6.272 1.00 53.24 76 ARG A N 1
ATOM 1176 C CA . ARG A 1 76 ? -17.457 -2.813 4.931 1.00 24.44 76 ARG A CA 1
ATOM 1177 C C . ARG A 1 76 ? -18.587 -3.003 3.924 1.00 32.14 76 ARG A C 1
ATOM 1178 O O . ARG A 1 76 ? -19.494 -3.809 4.136 1.00 3.34 76 ARG A O 1
ATOM 1199 N N . LYS A 1 77 ? -18.527 -2.255 2.828 1.00 74.22 77 LYS A N 1
ATOM 1200 C CA . LYS A 1 77 ? -19.545 -2.340 1.787 1.00 63.23 77 LYS A CA 1
ATOM 1201 C C . LYS A 1 77 ? -18.990 -3.017 0.538 1.00 63.53 77 LYS A C 1
ATOM 1202 O O . LYS A 1 77 ? -18.085 -2.495 -0.113 1.00 32.10 77 LYS A O 1
ATOM 1221 N N . ALA A 1 78 ? -19.539 -4.182 0.208 1.00 24.11 78 ALA A N 1
ATOM 1222 C CA . ALA A 1 78 ? -19.100 -4.928 -0.965 1.00 35.42 78 ALA A CA 1
ATOM 1223 C C . ALA A 1 78 ? -19.713 -4.357 -2.239 1.00 64.02 78 ALA A C 1
ATOM 1224 O O . ALA A 1 78 ? -20.683 -3.602 -2.188 1.00 54.42 78 ALA A O 1
ATOM 1231 N N . ARG A 1 79 ? -19.139 -4.722 -3.381 1.00 4.20 79 ARG A N 1
ATOM 1232 C CA . ARG A 1 79 ? -19.627 -4.243 -4.669 1.00 30.53 79 ARG A CA 1
ATOM 1233 C C . ARG A 1 79 ? -20.858 -5.030 -5.109 1.00 53.32 79 ARG A C 1
ATOM 1234 O O . ARG A 1 79 ? -20.752 -6.177 -5.543 1.00 25.33 79 ARG A O 1
ATOM 1255 N N . ILE A 1 80 ? -22.025 -4.405 -4.994 1.00 52.35 80 ILE A N 1
ATOM 1256 C CA . ILE A 1 80 ? -23.276 -5.046 -5.381 1.00 42.23 80 ILE A CA 1
ATOM 1257 C C . ILE A 1 80 ? -24.081 -4.157 -6.323 1.00 12.54 80 ILE A C 1
ATOM 1258 O O . ILE A 1 80 ? -24.810 -3.267 -5.882 1.00 71.43 80 ILE A O 1
ATOM 1274 N N . VAL A 1 81 ? -23.946 -4.404 -7.622 1.00 1.43 81 VAL A N 1
ATOM 1275 C CA . VAL A 1 81 ? -24.663 -3.627 -8.626 1.00 72.52 81 VAL A CA 1
ATOM 1276 C C . VAL A 1 81 ? -25.831 -4.420 -9.203 1.00 23.42 81 VAL A C 1
ATOM 1277 O O . VAL A 1 81 ? -25.671 -5.567 -9.619 1.00 21.25 81 VAL A O 1
ATOM 1290 N N . GLY A 1 82 ? -27.007 -3.800 -9.225 1.00 63.21 82 GLY A N 1
ATOM 1291 C CA . GLY A 1 82 ? -28.185 -4.463 -9.753 1.00 42.22 82 GLY A CA 1
ATOM 1292 C C . GLY A 1 82 ? -28.455 -5.792 -9.076 1.00 14.42 82 GLY A C 1
ATOM 1293 O O . GLY A 1 82 ? -28.314 -6.850 -9.689 1.00 31.04 82 GLY A O 1
ATOM 1297 N N . LYS A 1 83 ? -28.844 -5.738 -7.806 1.00 72.33 83 LYS A N 1
ATOM 1298 C CA . LYS A 1 83 ? -29.135 -6.946 -7.043 1.00 60.34 83 LYS A CA 1
ATOM 1299 C C . LYS A 1 83 ? -30.491 -6.840 -6.353 1.00 22.34 83 LYS A C 1
ATOM 1300 O O . LYS A 1 83 ? -31.120 -5.782 -6.360 1.00 33.00 83 LYS A O 1
ATOM 1319 N N . ILE A 1 84 ? -30.934 -7.942 -5.756 1.00 45.01 84 ILE A N 1
ATOM 1320 C CA . ILE A 1 84 ? -32.213 -7.971 -5.059 1.00 12.11 84 ILE A CA 1
ATOM 1321 C C . ILE A 1 84 ? -32.079 -7.427 -3.641 1.00 21.25 84 ILE A C 1
ATOM 1322 O O . ILE A 1 84 ? -32.425 -8.101 -2.670 1.00 75.13 84 ILE A O 1
ATOM 1338 N N . VAL A 1 85 ? -31.575 -6.202 -3.527 1.00 61.44 85 VAL A N 1
ATOM 1339 C CA . VAL A 1 85 ? -31.397 -5.566 -2.228 1.00 13.23 85 VAL A CA 1
ATOM 1340 C C . VAL A 1 85 ? -32.648 -4.796 -1.817 1.00 62.33 85 VAL A C 1
ATOM 1341 O O . VAL A 1 85 ? -33.504 -4.494 -2.649 1.00 21.05 85 VAL A O 1
ATOM 1354 N N . SER A 1 86 ? -32.746 -4.482 -0.530 1.00 13.34 86 SER A N 1
ATOM 1355 C CA . SER A 1 86 ? -33.894 -3.750 -0.007 1.00 53.33 86 SER A CA 1
ATOM 1356 C C . SER A 1 86 ? -33.487 -2.349 0.441 1.00 74.22 86 SER A C 1
ATOM 1357 O O . SER A 1 86 ? -32.312 -2.057 0.662 1.00 61.41 86 SER A O 1
ATOM 1365 N N . PRO A 1 87 ? -34.482 -1.460 0.578 1.00 35.54 87 PRO A N 1
ATOM 1366 C CA . PRO A 1 87 ? -34.254 -0.076 1.002 1.00 52.34 87 PRO A CA 1
ATOM 1367 C C . PRO A 1 87 ? -33.834 0.022 2.464 1.00 24.41 87 PRO A C 1
ATOM 1368 O O . PRO A 1 87 ? -33.362 1.064 2.916 1.00 12.05 87 PRO A O 1
ATOM 1379 N N . GLY A 1 88 ? -34.007 -1.073 3.199 1.00 11.43 88 GLY A N 1
ATOM 1380 C CA . GLY A 1 88 ? -33.640 -1.089 4.603 1.00 1.02 88 GLY A CA 1
ATOM 1381 C C . GLY A 1 88 ? -32.171 -1.399 4.815 1.00 73.22 88 GLY A C 1
ATOM 1382 O O . GLY A 1 88 ? -31.586 -1.010 5.826 1.00 74.31 88 GLY A O 1
ATOM 1386 N N . VAL A 1 89 ? -31.573 -2.104 3.859 1.00 11.43 89 VAL A N 1
ATOM 1387 C CA . VAL A 1 89 ? -30.164 -2.467 3.946 1.00 43.23 89 VAL A CA 1
ATOM 1388 C C . VAL A 1 89 ? -29.285 -1.423 3.266 1.00 4.24 89 VAL A C 1
ATOM 1389 O O . VAL A 1 89 ? -28.149 -1.187 3.679 1.00 22.43 89 VAL A O 1
ATOM 1402 N N . LYS A 1 90 ? -29.817 -0.798 2.222 1.00 72.34 90 LYS A N 1
ATOM 1403 C CA . LYS A 1 90 ? -29.083 0.223 1.484 1.00 1.02 90 LYS A CA 1
ATOM 1404 C C . LYS A 1 90 ? -28.696 1.382 2.398 1.00 74.41 90 LYS A C 1
ATOM 1405 O O . LYS A 1 90 ? -27.605 1.938 2.283 1.00 32.02 90 LYS A O 1
ATOM 1424 N N . GLY A 1 91 ? -29.599 1.739 3.307 1.00 43.43 91 GLY A N 1
ATOM 1425 C CA . GLY A 1 91 ? -29.332 2.829 4.228 1.00 73.14 91 GLY A CA 1
ATOM 1426 C C . GLY A 1 91 ? -28.316 2.456 5.289 1.00 61.14 91 GLY A C 1
ATOM 1427 O O . GLY A 1 91 ? -27.539 3.299 5.739 1.00 14.30 91 GLY A O 1
ATOM 1431 N N . LEU A 1 92 ? -28.321 1.190 5.691 1.00 65.24 92 LEU A N 1
ATOM 1432 C CA . LEU A 1 92 ? -27.393 0.707 6.707 1.00 24.43 92 LEU A CA 1
ATOM 1433 C C . LEU A 1 92 ? -25.950 1.007 6.314 1.00 23.34 92 LEU A C 1
ATOM 1434 O O . LEU A 1 92 ? -25.111 1.298 7.167 1.00 35.41 92 LEU A O 1
ATOM 1450 N N . ALA A 1 93 ? -25.668 0.936 5.018 1.00 71.15 93 ALA A N 1
ATOM 1451 C CA . ALA A 1 93 ? -24.328 1.204 4.511 1.00 2.21 93 ALA A CA 1
ATOM 1452 C C . ALA A 1 93 ? -23.879 2.617 4.868 1.00 40.35 93 ALA A C 1
ATOM 1453 O O . ALA A 1 93 ? -22.691 2.871 5.068 1.00 4.00 93 ALA A O 1
ATOM 1460 N N . THR A 1 94 ? -24.837 3.536 4.944 1.00 1.05 94 THR A N 1
ATOM 1461 C CA . THR A 1 94 ? -24.540 4.924 5.275 1.00 41.13 94 THR A CA 1
ATOM 1462 C C . THR A 1 94 ? -24.133 5.066 6.737 1.00 53.40 94 THR A C 1
ATOM 1463 O O . THR A 1 94 ? -23.274 5.879 7.076 1.00 13.22 94 THR A O 1
ATOM 1474 N N . GLY A 1 95 ? -24.756 4.269 7.600 1.00 11.52 95 GLY A N 1
ATOM 1475 C CA . GLY A 1 95 ? -24.445 4.322 9.017 1.00 44.45 95 GLY A CA 1
ATOM 1476 C C . GLY A 1 95 ? -22.992 3.999 9.303 1.00 5.50 95 GLY A C 1
ATOM 1477 O O . GLY A 1 95 ? -22.381 4.589 10.195 1.00 33.23 95 GLY A O 1
ATOM 1481 N N . PHE A 1 96 ? -22.436 3.060 8.546 1.00 65.52 96 PHE A N 1
ATOM 1482 C CA . PHE A 1 96 ? -21.045 2.657 8.725 1.00 74.13 96 PHE A CA 1
ATOM 1483 C C . PHE A 1 96 ? -20.110 3.561 7.926 1.00 34.43 96 PHE A C 1
ATOM 1484 O O . PHE A 1 96 ? -18.936 3.712 8.264 1.00 32.43 96 PHE A O 1
ATOM 1501 N N . PHE A 1 97 ? -20.640 4.159 6.864 1.00 1.25 97 PHE A N 1
ATOM 1502 C CA . PHE A 1 97 ? -19.853 5.047 6.016 1.00 74.10 97 PHE A CA 1
ATOM 1503 C C . PHE A 1 97 ? -19.256 6.190 6.831 1.00 1.12 97 PHE A C 1
ATOM 1504 O O . PHE A 1 97 ? -18.068 6.492 6.718 1.00 73.41 97 PHE A O 1
ATOM 1521 N N . GLU A 1 98 ? -20.089 6.822 7.652 1.00 41.30 98 GLU A N 1
ATOM 1522 C CA . GLU A 1 98 ? -19.643 7.933 8.485 1.00 52.01 98 GLU A CA 1
ATOM 1523 C C . GLU A 1 98 ? -18.676 7.451 9.562 1.00 5.20 98 GLU A C 1
ATOM 1524 O O . GLU A 1 98 ? -17.598 8.018 9.741 1.00 13.30 98 GLU A O 1
ATOM 1536 N N . GLU A 1 99 ? -19.069 6.401 10.276 1.00 13.54 99 GLU A N 1
ATOM 1537 C CA . GLU A 1 99 ? -18.238 5.844 11.337 1.00 45.53 99 GLU A CA 1
ATOM 1538 C C . GLU A 1 99 ? -16.910 5.341 10.779 1.00 64.34 99 GLU A C 1
ATOM 1539 O O . GLU A 1 99 ? -15.868 5.456 11.425 1.00 24.33 99 GLU A O 1
ATOM 1551 N N . LEU A 1 100 ? -16.955 4.782 9.574 1.00 21.44 100 LEU A N 1
ATOM 1552 C CA . LEU A 1 100 ? -15.756 4.259 8.928 1.00 71.01 100 LEU A CA 1
ATOM 1553 C C . LEU A 1 100 ? -14.698 5.348 8.781 1.00 72.23 100 LEU A C 1
ATOM 1554 O O . LEU A 1 100 ? -13.502 5.085 8.899 1.00 51.50 100 LEU A O 1
ATOM 1570 N N . GLY A 1 101 ? -15.148 6.572 8.524 1.00 51.52 101 GLY A N 1
ATOM 1571 C CA . GLY A 1 101 ? -14.227 7.683 8.367 1.00 15.31 101 GLY A CA 1
ATOM 1572 C C . GLY A 1 101 ? -13.352 7.888 9.588 1.00 73.33 101 GLY A C 1
ATOM 1573 O O . GLY A 1 101 ? -12.147 8.107 9.466 1.00 31.43 101 GLY A O 1
ATOM 1577 N N . SER A 1 102 ? -13.960 7.818 10.768 1.00 41.01 102 SER A N 1
ATOM 1578 C CA . SER A 1 102 ? -13.229 8.003 12.016 1.00 22.31 102 SER A CA 1
ATOM 1579 C C . SER A 1 102 ? -12.293 6.826 12.277 1.00 40.34 102 SER A C 1
ATOM 1580 O O . SER A 1 102 ? -11.167 7.004 12.742 1.00 40.22 102 SER A O 1
ATOM 1588 N N . LYS A 1 103 ? -12.767 5.623 11.973 1.00 33.23 103 LYS A N 1
ATOM 1589 C CA . LYS A 1 103 ? -11.975 4.415 12.172 1.00 1.14 103 LYS A CA 1
ATOM 1590 C C . LYS A 1 103 ? -10.694 4.462 11.346 1.00 42.42 103 LYS A C 1
ATOM 1591 O O . LYS A 1 103 ? -9.602 4.218 11.860 1.00 24.20 103 LYS A O 1
ATOM 1610 N N . LEU A 1 104 ? -10.834 4.780 10.063 1.00 31.44 104 LEU A N 1
ATOM 1611 C CA . LEU A 1 104 ? -9.687 4.861 9.165 1.00 33.24 104 LEU A CA 1
ATOM 1612 C C . LEU A 1 104 ? -8.696 5.918 9.642 1.00 73.10 104 LEU A C 1
ATOM 1613 O O . LEU A 1 104 ? -7.515 5.875 9.299 1.00 32.24 104 LEU A O 1
ATOM 1629 N N . ALA A 1 105 ? -9.185 6.865 10.436 1.00 74.02 105 ALA A N 1
ATOM 1630 C CA . ALA A 1 105 ? -8.342 7.931 10.963 1.00 31.50 105 ALA A CA 1
ATOM 1631 C C . ALA A 1 105 ? -7.162 7.361 11.744 1.00 52.55 105 ALA A C 1
ATOM 1632 O O . ALA A 1 105 ? -6.015 7.746 11.519 1.00 50.13 105 ALA A O 1
ATOM 1639 N N . GLN A 1 106 ? -7.452 6.445 12.661 1.00 74.41 106 GLN A N 1
ATOM 1640 C CA . GLN A 1 106 ? -6.414 5.824 13.475 1.00 12.34 106 GLN A CA 1
ATOM 1641 C C . GLN A 1 106 ? -5.547 4.892 12.635 1.00 14.32 106 GLN A C 1
ATOM 1642 O O . GLN A 1 106 ? -4.343 4.771 12.865 1.00 13.43 106 GLN A O 1
ATOM 1656 N N . LEU A 1 107 ? -6.167 4.235 11.661 1.00 64.10 107 LEU A N 1
ATOM 1657 C CA . LEU A 1 107 ? -5.452 3.313 10.786 1.00 65.44 107 LEU A CA 1
ATOM 1658 C C . LEU A 1 107 ? -4.296 4.016 10.081 1.00 61.10 107 LEU A C 1
ATOM 1659 O O . LEU A 1 107 ? -3.315 3.382 9.691 1.00 51.34 107 LEU A O 1
ATOM 1675 N N . PHE A 1 108 ? -4.418 5.330 9.923 1.00 24.22 108 PHE A N 1
ATOM 1676 C CA . PHE A 1 108 ? -3.383 6.120 9.267 1.00 44.02 108 PHE A CA 1
ATOM 1677 C C . PHE A 1 108 ? -2.035 5.933 9.958 1.00 71.33 108 PHE A C 1
ATOM 1678 O O . PHE A 1 108 ? -0.984 6.014 9.323 1.00 23.23 108 PHE A O 1
ATOM 1695 N N . ALA A 1 109 ? -2.076 5.682 11.262 1.00 5.43 109 ALA A N 1
ATOM 1696 C CA . ALA A 1 109 ? -0.859 5.482 12.040 1.00 40.12 109 ALA A CA 1
ATOM 1697 C C . ALA A 1 109 ? -0.321 4.066 11.862 1.00 0.35 109 ALA A C 1
ATOM 1698 O O . ALA A 1 109 ? -0.390 3.247 12.777 1.00 21.52 109 ALA A O 1
ATOM 1705 N N . GLY A 1 110 ? 0.215 3.785 10.678 1.00 14.43 110 GLY A N 1
ATOM 1706 C CA . GLY A 1 110 ? 0.756 2.467 10.403 1.00 53.43 110 GLY A CA 1
ATOM 1707 C C . GLY A 1 110 ? 1.473 2.402 9.069 1.00 50.31 110 GLY A C 1
ATOM 1708 O O . GLY A 1 110 ? 2.700 2.478 9.013 1.00 12.31 110 GLY A O 1
ATOM 1712 N N . GLU A 1 111 ? 0.706 2.260 7.993 1.00 60.35 111 GLU A N 1
ATOM 1713 C CA . GLU A 1 111 ? 1.277 2.182 6.653 1.00 24.32 111 GLU A CA 1
ATOM 1714 C C . GLU A 1 111 ? 0.179 2.158 5.594 1.00 43.02 111 GLU A C 1
ATOM 1715 O O . GLU A 1 111 ? -0.995 2.361 5.898 1.00 53.13 111 GLU A O 1
ATOM 1727 N N . ASN A 1 112 ? 0.572 1.909 4.349 1.00 72.04 112 ASN A N 1
ATOM 1728 C CA . ASN A 1 112 ? -0.378 1.860 3.243 1.00 32.32 112 ASN A CA 1
ATOM 1729 C C . ASN A 1 112 ? 0.155 0.993 2.106 1.00 11.40 112 ASN A C 1
ATOM 1730 O O . ASN A 1 112 ? 1.214 0.376 2.225 1.00 1.11 112 ASN A O 1
ATOM 1741 N N . LEU A 1 113 ? -0.585 0.953 1.004 1.00 75.32 113 LEU A N 1
ATOM 1742 C CA . LEU A 1 113 ? -0.188 0.163 -0.156 1.00 63.33 113 LEU A CA 1
ATOM 1743 C C . LEU A 1 113 ? -1.200 0.310 -1.288 1.00 63.50 113 LEU A C 1
ATOM 1744 O O . LEU A 1 113 ? -2.238 -0.351 -1.295 1.00 75.52 113 LEU A O 1
ATOM 1760 N N . TYR A 1 114 ? -0.889 1.178 -2.244 1.00 4.03 114 TYR A N 1
ATOM 1761 C CA . TYR A 1 114 ? -1.771 1.412 -3.381 1.00 21.22 114 TYR A CA 1
ATOM 1762 C C . TYR A 1 114 ? -1.574 0.343 -4.452 1.00 10.23 114 TYR A C 1
ATOM 1763 O O . TYR A 1 114 ? -0.459 -0.126 -4.679 1.00 61.43 114 TYR A O 1
ATOM 1781 N N . PHE A 1 115 ? -2.666 -0.036 -5.107 1.00 61.14 115 PHE A N 1
ATOM 1782 C CA . PHE A 1 115 ? -2.615 -1.049 -6.155 1.00 34.52 115 PHE A CA 1
ATOM 1783 C C . PHE A 1 115 ? -3.983 -1.226 -6.807 1.00 75.21 115 PHE A C 1
ATOM 1784 O O . PHE A 1 115 ? -5.002 -1.310 -6.122 1.00 33.11 115 PHE A O 1
ATOM 1801 N N . GLN A 1 116 ? -3.997 -1.281 -8.135 1.00 24.00 116 GLN A N 1
ATOM 1802 C CA . GLN A 1 116 ? -5.239 -1.446 -8.880 1.00 31.31 116 GLN A CA 1
ATOM 1803 C C . GLN A 1 116 ? -4.961 -1.643 -10.367 1.00 5.45 116 GLN A C 1
ATOM 1804 O O . GLN A 1 116 ? -3.865 -1.352 -10.847 1.00 44.33 116 GLN A O 1
ATOM 1818 N N . MET A 1 1 ? 1.329 0.000 0.000 1.00 0.00 1 MET A N 2
ATOM 1819 C CA . MET A 1 1 ? 2.093 -0.001 -1.242 1.00 52.33 1 MET A CA 2
ATOM 1820 C C . MET A 1 1 ? 3.321 0.896 -1.126 1.00 2.13 1 MET A C 2
ATOM 1821 O O . MET A 1 1 ? 3.348 2.001 -1.666 1.00 5.13 1 MET A O 2
ATOM 1835 N N . GLY A 1 2 ? 4.337 0.412 -0.416 1.00 53.44 2 GLY A N 2
ATOM 1836 C CA . GLY A 1 2 ? 5.553 1.184 -0.242 1.00 25.32 2 GLY A CA 2
ATOM 1837 C C . GLY A 1 2 ? 6.507 0.546 0.748 1.00 24.54 2 GLY A C 2
ATOM 1838 O O . GLY A 1 2 ? 6.256 -0.554 1.242 1.00 25.04 2 GLY A O 2
ATOM 1842 N N . TYR A 1 3 ? 7.605 1.235 1.038 1.00 22.01 3 TYR A N 2
ATOM 1843 C CA . TYR A 1 3 ? 8.602 0.727 1.973 1.00 63.13 3 TYR A CA 2
ATOM 1844 C C . TYR A 1 3 ? 8.839 1.718 3.108 1.00 24.33 3 TYR A C 2
ATOM 1845 O O . TYR A 1 3 ? 9.975 1.937 3.529 1.00 43.33 3 TYR A O 2
ATOM 1863 N N . SER A 1 4 ? 7.758 2.313 3.601 1.00 51.01 4 SER A N 2
ATOM 1864 C CA . SER A 1 4 ? 7.847 3.283 4.686 1.00 54.21 4 SER A CA 2
ATOM 1865 C C . SER A 1 4 ? 6.457 3.669 5.185 1.00 63.31 4 SER A C 2
ATOM 1866 O O . SER A 1 4 ? 5.460 3.473 4.490 1.00 12.13 4 SER A O 2
ATOM 1874 N N . ASP A 1 5 ? 6.401 4.217 6.393 1.00 1.53 5 ASP A N 2
ATOM 1875 C CA . ASP A 1 5 ? 5.135 4.632 6.987 1.00 40.14 5 ASP A CA 2
ATOM 1876 C C . ASP A 1 5 ? 4.533 5.804 6.218 1.00 12.21 5 ASP A C 2
ATOM 1877 O O . ASP A 1 5 ? 3.319 6.008 6.230 1.00 5.34 5 ASP A O 2
ATOM 1886 N N . GLU A 1 6 ? 5.390 6.571 5.552 1.00 51.34 6 GLU A N 2
ATOM 1887 C CA . GLU A 1 6 ? 4.941 7.724 4.779 1.00 5.14 6 GLU A CA 2
ATOM 1888 C C . GLU A 1 6 ? 3.918 7.309 3.727 1.00 70.15 6 GLU A C 2
ATOM 1889 O O . GLU A 1 6 ? 2.961 8.034 3.456 1.00 52.42 6 GLU A O 2
ATOM 1901 N N . ASP A 1 7 ? 4.128 6.138 3.136 1.00 73.40 7 ASP A N 2
ATOM 1902 C CA . ASP A 1 7 ? 3.224 5.624 2.113 1.00 51.51 7 ASP A CA 2
ATOM 1903 C C . ASP A 1 7 ? 1.823 5.415 2.680 1.00 4.34 7 ASP A C 2
ATOM 1904 O O . ASP A 1 7 ? 0.828 5.557 1.970 1.00 13.44 7 ASP A O 2
ATOM 1913 N N . ARG A 1 8 ? 1.755 5.076 3.964 1.00 60.05 8 ARG A N 2
ATOM 1914 C CA . ARG A 1 8 ? 0.477 4.845 4.626 1.00 72.14 8 ARG A CA 2
ATOM 1915 C C . ARG A 1 8 ? -0.409 6.085 4.546 1.00 61.24 8 ARG A C 2
ATOM 1916 O O . ARG A 1 8 ? -1.630 5.980 4.431 1.00 44.31 8 ARG A O 2
ATOM 1937 N N . GLU A 1 9 ? 0.215 7.257 4.608 1.00 64.24 9 GLU A N 2
ATOM 1938 C CA . GLU A 1 9 ? -0.517 8.516 4.544 1.00 51.14 9 GLU A CA 2
ATOM 1939 C C . GLU A 1 9 ? -1.128 8.720 3.160 1.00 13.23 9 GLU A C 2
ATOM 1940 O O . GLU A 1 9 ? -2.199 9.311 3.024 1.00 11.14 9 GLU A O 2
ATOM 1952 N N . ALA A 1 10 ? -0.439 8.227 2.137 1.00 42.23 10 ALA A N 2
ATOM 1953 C CA . ALA A 1 10 ? -0.913 8.354 0.764 1.00 34.23 10 ALA A CA 2
ATOM 1954 C C . ALA A 1 10 ? -2.293 7.725 0.600 1.00 11.34 10 ALA A C 2
ATOM 1955 O O . ALA A 1 10 ? -3.193 8.325 0.011 1.00 65.52 10 ALA A O 2
ATOM 1962 N N . ASP A 1 11 ? -2.453 6.515 1.125 1.00 42.23 11 ASP A N 2
ATOM 1963 C CA . ASP A 1 11 ? -3.724 5.805 1.037 1.00 44.44 11 ASP A CA 2
ATOM 1964 C C . ASP A 1 11 ? -4.785 6.483 1.897 1.00 13.22 11 ASP A C 2
ATOM 1965 O O . ASP A 1 11 ? -5.930 6.643 1.476 1.00 32.44 11 ASP A O 2
ATOM 1974 N N . ASN A 1 12 ? -4.397 6.879 3.105 1.00 23.10 12 ASN A N 2
ATOM 1975 C CA . ASN A 1 12 ? -5.316 7.538 4.026 1.00 43.02 12 ASN A CA 2
ATOM 1976 C C . ASN A 1 12 ? -5.929 8.780 3.387 1.00 44.35 12 ASN A C 2
ATOM 1977 O O . ASN A 1 12 ? -7.103 9.085 3.597 1.00 12.44 12 ASN A O 2
ATOM 1988 N N . LEU A 1 13 ? -5.126 9.493 2.604 1.00 1.32 13 LEU A N 2
ATOM 1989 C CA . LEU A 1 13 ? -5.589 10.703 1.933 1.00 63.25 13 LEU A CA 2
ATOM 1990 C C . LEU A 1 13 ? -6.829 10.418 1.091 1.00 22.02 13 LEU A C 2
ATOM 1991 O O . LEU A 1 13 ? -7.713 11.265 0.964 1.00 2.33 13 LEU A O 2
ATOM 2007 N N . ARG A 1 14 ? -6.888 9.219 0.520 1.00 3.34 14 ARG A N 2
ATOM 2008 C CA . ARG A 1 14 ? -8.020 8.822 -0.308 1.00 1.32 14 ARG A CA 2
ATOM 2009 C C . ARG A 1 14 ? -9.277 8.646 0.539 1.00 72.34 14 ARG A C 2
ATOM 2010 O O . ARG A 1 14 ? -10.374 9.023 0.125 1.00 42.12 14 ARG A O 2
ATOM 2031 N N . ILE A 1 15 ? -9.110 8.070 1.724 1.00 21.23 15 ILE A N 2
ATOM 2032 C CA . ILE A 1 15 ? -10.231 7.844 2.628 1.00 3.03 15 ILE A CA 2
ATOM 2033 C C . ILE A 1 15 ? -10.906 9.158 3.005 1.00 55.10 15 ILE A C 2
ATOM 2034 O O . ILE A 1 15 ? -12.129 9.282 2.932 1.00 4.44 15 ILE A O 2
ATOM 2050 N N . ALA A 1 16 ? -10.102 10.137 3.406 1.00 51.11 16 ALA A N 2
ATOM 2051 C CA . ALA A 1 16 ? -10.622 11.444 3.790 1.00 23.32 16 ALA A CA 2
ATOM 2052 C C . ALA A 1 16 ? -11.154 12.201 2.578 1.00 33.33 16 ALA A C 2
ATOM 2053 O O . ALA A 1 16 ? -12.122 12.954 2.682 1.00 22.23 16 ALA A O 2
ATOM 2060 N N . GLU A 1 17 ? -10.516 11.996 1.431 1.00 65.14 17 GLU A N 2
ATOM 2061 C CA . GLU A 1 17 ? -10.925 12.661 0.200 1.00 55.44 17 GLU A CA 2
ATOM 2062 C C . GLU A 1 17 ? -12.302 12.177 -0.248 1.00 43.42 17 GLU A C 2
ATOM 2063 O O . GLU A 1 17 ? -13.169 12.978 -0.600 1.00 45.10 17 GLU A O 2
ATOM 2075 N N . ILE A 1 18 ? -12.494 10.863 -0.233 1.00 21.24 18 ILE A N 2
ATOM 2076 C CA . ILE A 1 18 ? -13.764 10.272 -0.636 1.00 42.12 18 ILE A CA 2
ATOM 2077 C C . ILE A 1 18 ? -14.902 10.752 0.258 1.00 71.12 18 ILE A C 2
ATOM 2078 O O . ILE A 1 18 ? -16.015 10.993 -0.212 1.00 64.51 18 ILE A O 2
ATOM 2094 N N . ILE A 1 19 ? -14.616 10.890 1.548 1.00 43.31 19 ILE A N 2
ATOM 2095 C CA . ILE A 1 19 ? -15.615 11.344 2.507 1.00 4.53 19 ILE A CA 2
ATOM 2096 C C . ILE A 1 19 ? -16.027 12.786 2.231 1.00 50.25 19 ILE A C 2
ATOM 2097 O O . ILE A 1 19 ? -17.198 13.144 2.356 1.00 74.10 19 ILE A O 2
ATOM 2113 N N . LYS A 1 20 ? -15.057 13.611 1.851 1.00 24.15 20 LYS A N 2
ATOM 2114 C CA . LYS A 1 20 ? -15.317 15.014 1.553 1.00 14.11 20 LYS A CA 2
ATOM 2115 C C . LYS A 1 20 ? -16.148 15.155 0.282 1.00 72.34 20 LYS A C 2
ATOM 2116 O O . LYS A 1 20 ? -16.925 16.098 0.138 1.00 71.41 20 LYS A O 2
ATOM 2135 N N . ASN A 1 21 ? -15.980 14.210 -0.638 1.00 24.44 21 ASN A N 2
ATOM 2136 C CA . ASN A 1 21 ? -16.715 14.228 -1.897 1.00 11.22 21 ASN A CA 2
ATOM 2137 C C . ASN A 1 21 ? -18.095 13.599 -1.730 1.00 62.43 21 ASN A C 2
ATOM 2138 O O . ASN A 1 21 ? -19.104 14.174 -2.137 1.00 62.54 21 ASN A O 2
ATOM 2149 N N . ALA A 1 22 ? -18.130 12.414 -1.128 1.00 40.25 22 ALA A N 2
ATOM 2150 C CA . ALA A 1 22 ? -19.385 11.708 -0.905 1.00 72.34 22 ALA A CA 2
ATOM 2151 C C . ALA A 1 22 ? -20.119 12.263 0.310 1.00 14.12 22 ALA A C 2
ATOM 2152 O O . ALA A 1 22 ? -19.950 11.773 1.426 1.00 24.50 22 ALA A O 2
ATOM 2159 N N . GLN A 1 23 ? -20.934 13.289 0.086 1.00 73.10 23 GLN A N 2
ATOM 2160 C CA . GLN A 1 23 ? -21.693 13.911 1.165 1.00 42.35 23 GLN A CA 2
ATOM 2161 C C . GLN A 1 23 ? -23.014 13.184 1.391 1.00 53.34 23 GLN A C 2
ATOM 2162 O O . GLN A 1 23 ? -24.088 13.763 1.225 1.00 34.31 23 GLN A O 2
ATOM 2176 N N . ASP A 1 24 ? -22.928 11.914 1.769 1.00 24.10 24 ASP A N 2
ATOM 2177 C CA . ASP A 1 24 ? -24.117 11.108 2.019 1.00 62.54 24 ASP A CA 2
ATOM 2178 C C . ASP A 1 24 ? -24.904 10.887 0.731 1.00 63.35 24 ASP A C 2
ATOM 2179 O O . ASP A 1 24 ? -24.419 11.180 -0.363 1.00 14.34 24 ASP A O 2
ATOM 2188 N N . ASP A 1 25 ? -26.118 10.367 0.867 1.00 35.23 25 ASP A N 2
ATOM 2189 C CA . ASP A 1 25 ? -26.973 10.106 -0.285 1.00 41.34 25 ASP A CA 2
ATOM 2190 C C . ASP A 1 25 ? -26.500 8.871 -1.044 1.00 64.54 25 ASP A C 2
ATOM 2191 O O . ASP A 1 25 ? -25.648 8.123 -0.564 1.00 22.15 25 ASP A O 2
ATOM 2200 N N . ASP A 1 26 ? -27.058 8.662 -2.231 1.00 71.25 26 ASP A N 2
ATOM 2201 C CA . ASP A 1 26 ? -26.693 7.517 -3.057 1.00 74.44 26 ASP A CA 2
ATOM 2202 C C . ASP A 1 26 ? -25.206 7.541 -3.394 1.00 43.31 26 ASP A C 2
ATOM 2203 O O . ASP A 1 26 ? -24.562 6.496 -3.482 1.00 64.01 26 ASP A O 2
ATOM 2212 N N . SER A 1 27 ? -24.667 8.742 -3.582 1.00 64.54 27 SER A N 2
ATOM 2213 C CA . SER A 1 27 ? -23.256 8.902 -3.914 1.00 42.35 27 SER A CA 2
ATOM 2214 C C . SER A 1 27 ? -22.370 8.312 -2.822 1.00 22.42 27 SER A C 2
ATOM 2215 O O . SER A 1 27 ? -21.371 7.650 -3.106 1.00 1.24 27 SER A O 2
ATOM 2223 N N . LYS A 1 28 ? -22.743 8.556 -1.570 1.00 70.52 28 LYS A N 2
ATOM 2224 C CA . LYS A 1 28 ? -21.985 8.048 -0.433 1.00 11.24 28 LYS A CA 2
ATOM 2225 C C . LYS A 1 28 ? -22.066 6.527 -0.360 1.00 22.30 28 LYS A C 2
ATOM 2226 O O . LYS A 1 28 ? -21.097 5.861 0.007 1.00 0.44 28 LYS A O 2
ATOM 2245 N N . ILE A 1 29 ? -23.225 5.983 -0.714 1.00 34.25 29 ILE A N 2
ATOM 2246 C CA . ILE A 1 29 ? -23.430 4.540 -0.691 1.00 34.14 29 ILE A CA 2
ATOM 2247 C C . ILE A 1 29 ? -22.654 3.856 -1.811 1.00 3.42 29 ILE A C 2
ATOM 2248 O O . ILE A 1 29 ? -22.044 2.808 -1.607 1.00 20.43 29 ILE A O 2
ATOM 2264 N N . ASN A 1 30 ? -22.679 4.460 -2.995 1.00 34.22 30 ASN A N 2
ATOM 2265 C CA . ASN A 1 30 ? -21.976 3.910 -4.148 1.00 74.02 30 ASN A CA 2
ATOM 2266 C C . ASN A 1 30 ? -20.468 4.091 -4.003 1.00 75.12 30 ASN A C 2
ATOM 2267 O O . ASN A 1 30 ? -19.686 3.258 -4.462 1.00 11.44 30 ASN A O 2
ATOM 2278 N N . SER A 1 31 ? -20.068 5.184 -3.362 1.00 11.12 31 SER A N 2
ATOM 2279 C CA . SER A 1 31 ? -18.654 5.476 -3.159 1.00 10.53 31 SER A CA 2
ATOM 2280 C C . SER A 1 31 ? -18.074 4.607 -2.047 1.00 42.41 31 SER A C 2
ATOM 2281 O O . SER A 1 31 ? -16.867 4.367 -1.996 1.00 30.02 31 SER A O 2
ATOM 2289 N N . THR A 1 32 ? -18.943 4.138 -1.157 1.00 64.20 32 THR A N 2
ATOM 2290 C CA . THR A 1 32 ? -18.518 3.297 -0.045 1.00 73.52 32 THR A CA 2
ATOM 2291 C C . THR A 1 32 ? -17.743 2.081 -0.540 1.00 72.21 32 THR A C 2
ATOM 2292 O O . THR A 1 32 ? -16.796 1.633 0.105 1.00 3.32 32 THR A O 2
ATOM 2303 N N . GLN A 1 33 ? -18.152 1.552 -1.689 1.00 21.31 33 GLN A N 2
ATOM 2304 C CA . GLN A 1 33 ? -17.494 0.387 -2.270 1.00 34.04 33 GLN A CA 2
ATOM 2305 C C . GLN A 1 33 ? -16.007 0.650 -2.479 1.00 62.30 33 GLN A C 2
ATOM 2306 O O . GLN A 1 33 ? -15.169 -0.198 -2.173 1.00 3.31 33 GLN A O 2
ATOM 2320 N N . GLU A 1 34 ? -15.687 1.829 -3.003 1.00 30.11 34 GLU A N 2
ATOM 2321 C CA . GLU A 1 34 ? -14.300 2.202 -3.254 1.00 62.51 34 GLU A CA 2
ATOM 2322 C C . GLU A 1 34 ? -13.530 2.349 -1.945 1.00 14.14 34 GLU A C 2
ATOM 2323 O O . GLU A 1 34 ? -12.331 2.077 -1.882 1.00 23.21 34 GLU A O 2
ATOM 2335 N N . LEU A 1 35 ? -14.229 2.782 -0.901 1.00 3.42 35 LEU A N 2
ATOM 2336 C CA . LEU A 1 35 ? -13.612 2.967 0.408 1.00 14.35 35 LEU A CA 2
ATOM 2337 C C . LEU A 1 35 ? -13.130 1.636 0.976 1.00 15.23 35 LEU A C 2
ATOM 2338 O O . LEU A 1 35 ? -12.060 1.558 1.581 1.00 60.14 35 LEU A O 2
ATOM 2354 N N . LEU A 1 36 ? -13.926 0.591 0.777 1.00 41.23 36 LEU A N 2
ATOM 2355 C CA . LEU A 1 36 ? -13.580 -0.739 1.267 1.00 43.52 36 LEU A CA 2
ATOM 2356 C C . LEU A 1 36 ? -12.269 -1.220 0.654 1.00 24.41 36 LEU A C 2
ATOM 2357 O O . LEU A 1 36 ? -11.482 -1.906 1.307 1.00 4.22 36 LEU A O 2
ATOM 2373 N N . ASP A 1 37 ? -12.040 -0.856 -0.603 1.00 2.13 37 ASP A N 2
ATOM 2374 C CA . ASP A 1 37 ? -10.822 -1.248 -1.303 1.00 33.10 37 ASP A CA 2
ATOM 2375 C C . ASP A 1 37 ? -9.585 -0.744 -0.566 1.00 72.11 37 ASP A C 2
ATOM 2376 O O . ASP A 1 37 ? -8.562 -1.427 -0.512 1.00 31.13 37 ASP A O 2
ATOM 2385 N N . ILE A 1 38 ? -9.686 0.455 -0.002 1.00 34.30 38 ILE A N 2
ATOM 2386 C CA . ILE A 1 38 ? -8.576 1.050 0.731 1.00 21.52 38 ILE A CA 2
ATOM 2387 C C . ILE A 1 38 ? -8.152 0.165 1.899 1.00 44.22 38 ILE A C 2
ATOM 2388 O O . ILE A 1 38 ? -7.042 0.293 2.416 1.00 24.52 38 ILE A O 2
ATOM 2404 N N . TYR A 1 39 ? -9.041 -0.732 2.308 1.00 75.01 39 TYR A N 2
ATOM 2405 C CA . TYR A 1 39 ? -8.760 -1.638 3.415 1.00 1.01 39 TYR A CA 2
ATOM 2406 C C . TYR A 1 39 ? -7.624 -2.594 3.062 1.00 52.51 39 TYR A C 2
ATOM 2407 O O . TYR A 1 39 ? -6.722 -2.827 3.866 1.00 45.21 39 TYR A O 2
ATOM 2425 N N . ARG A 1 40 ? -7.677 -3.143 1.853 1.00 64.01 40 ARG A N 2
ATOM 2426 C CA . ARG A 1 40 ? -6.654 -4.074 1.392 1.00 45.32 40 ARG A CA 2
ATOM 2427 C C . ARG A 1 40 ? -5.312 -3.367 1.224 1.00 64.11 40 ARG A C 2
ATOM 2428 O O . ARG A 1 40 ? -4.254 -3.991 1.317 1.00 74.14 40 ARG A O 2
ATOM 2449 N N . ARG A 1 41 ? -5.363 -2.062 0.976 1.00 64.41 41 ARG A N 2
ATOM 2450 C CA . ARG A 1 41 ? -4.152 -1.272 0.793 1.00 4.53 41 ARG A CA 2
ATOM 2451 C C . ARG A 1 41 ? -3.241 -1.383 2.012 1.00 3.45 41 ARG A C 2
ATOM 2452 O O . ARG A 1 41 ? -2.016 -1.414 1.885 1.00 1.10 41 ARG A O 2
ATOM 2473 N N . LEU A 1 42 ? -3.846 -1.441 3.193 1.00 32.34 42 LEU A N 2
ATOM 2474 C CA . LEU A 1 42 ? -3.090 -1.548 4.436 1.00 31.44 42 LEU A CA 2
ATOM 2475 C C . LEU A 1 42 ? -3.063 -2.990 4.935 1.00 54.30 42 LEU A C 2
ATOM 2476 O O . LEU A 1 42 ? -3.091 -3.241 6.140 1.00 70.10 42 LEU A O 2
ATOM 2492 N N . TYR A 1 43 ? -3.007 -3.932 4.001 1.00 74.33 43 TYR A N 2
ATOM 2493 C CA . TYR A 1 43 ? -2.977 -5.349 4.345 1.00 1.20 43 TYR A CA 2
ATOM 2494 C C . TYR A 1 43 ? -1.757 -6.032 3.735 1.00 44.41 43 TYR A C 2
ATOM 2495 O O . TYR A 1 43 ? -1.756 -7.233 3.464 1.00 3.41 43 TYR A O 2
ATOM 2513 N N . PRO A 1 44 ? -0.691 -5.248 3.514 1.00 64.15 44 PRO A N 2
ATOM 2514 C CA . PRO A 1 44 ? 0.557 -5.754 2.934 1.00 22.43 44 PRO A CA 2
ATOM 2515 C C . PRO A 1 44 ? 1.309 -6.674 3.891 1.00 50.05 44 PRO A C 2
ATOM 2516 O O . PRO A 1 44 ? 1.714 -7.775 3.518 1.00 45.11 44 PRO A O 2
ATOM 2527 N N . SER A 1 45 ? 1.491 -6.215 5.125 1.00 62.43 45 SER A N 2
ATOM 2528 C CA . SER A 1 45 ? 2.197 -6.996 6.134 1.00 65.12 45 SER A CA 2
ATOM 2529 C C . SER A 1 45 ? 1.969 -6.417 7.527 1.00 45.24 45 SER A C 2
ATOM 2530 O O . SER A 1 45 ? 2.920 -6.109 8.247 1.00 30.12 45 SER A O 2
ATOM 2538 N N . LEU A 1 46 ? 0.703 -6.271 7.899 1.00 11.44 46 LEU A N 2
ATOM 2539 C CA . LEU A 1 46 ? 0.348 -5.728 9.206 1.00 33.23 46 LEU A CA 2
ATOM 2540 C C . LEU A 1 46 ? 0.472 -6.794 10.290 1.00 1.03 46 LEU A C 2
ATOM 2541 O O . LEU A 1 46 ? 0.230 -7.976 10.045 1.00 25.41 46 LEU A O 2
ATOM 2557 N N . THR A 1 47 ? 0.849 -6.368 11.492 1.00 50.41 47 THR A N 2
ATOM 2558 C CA . THR A 1 47 ? 1.004 -7.284 12.614 1.00 24.31 47 THR A CA 2
ATOM 2559 C C . THR A 1 47 ? -0.324 -7.513 13.325 1.00 34.32 47 THR A C 2
ATOM 2560 O O . THR A 1 47 ? -1.288 -6.767 13.148 1.00 64.22 47 THR A O 2
ATOM 2571 N N . PRO A 1 48 ? -0.381 -8.569 14.151 1.00 45.13 48 PRO A N 2
ATOM 2572 C CA . PRO A 1 48 ? -1.587 -8.920 14.906 1.00 3.45 48 PRO A CA 2
ATOM 2573 C C . PRO A 1 48 ? -1.890 -7.915 16.012 1.00 14.33 48 PRO A C 2
ATOM 2574 O O . PRO A 1 48 ? -3.052 -7.630 16.302 1.00 21.34 48 PRO A O 2
ATOM 2585 N N . GLU A 1 49 ? -0.839 -7.380 16.625 1.00 22.34 49 GLU A N 2
ATOM 2586 C CA . GLU A 1 49 ? -0.995 -6.407 17.700 1.00 50.01 49 GLU A CA 2
ATOM 2587 C C . GLU A 1 49 ? -1.530 -5.083 17.161 1.00 34.34 49 GLU A C 2
ATOM 2588 O O . GLU A 1 49 ? -2.405 -4.464 17.766 1.00 22.14 49 GLU A O 2
ATOM 2600 N N . GLU A 1 50 ? -0.998 -4.657 16.021 1.00 41.54 50 GLU A N 2
ATOM 2601 C CA . GLU A 1 50 ? -1.421 -3.406 15.401 1.00 11.05 50 GLU A CA 2
ATOM 2602 C C . GLU A 1 50 ? -2.835 -3.528 14.840 1.00 42.00 50 GLU A C 2
ATOM 2603 O O . GLU A 1 50 ? -3.672 -2.648 15.042 1.00 72.44 50 GLU A O 2
ATOM 2615 N N . ARG A 1 51 ? -3.092 -4.624 14.134 1.00 31.32 51 ARG A N 2
ATOM 2616 C CA . ARG A 1 51 ? -4.403 -4.861 13.542 1.00 60.33 51 ARG A CA 2
ATOM 2617 C C . ARG A 1 51 ? -5.462 -5.053 14.623 1.00 0.34 51 ARG A C 2
ATOM 2618 O O . ARG A 1 51 ? -6.659 -4.947 14.359 1.00 60.15 51 ARG A O 2
ATOM 2639 N N . GLU A 1 52 ? -5.012 -5.335 15.842 1.00 63.21 52 GLU A N 2
ATOM 2640 C CA . GLU A 1 52 ? -5.921 -5.543 16.963 1.00 52.44 52 GLU A CA 2
ATOM 2641 C C . GLU A 1 52 ? -6.830 -4.332 17.157 1.00 74.43 52 GLU A C 2
ATOM 2642 O O . GLU A 1 52 ? -7.995 -4.471 17.531 1.00 62.01 52 GLU A O 2
ATOM 2654 N N . SER A 1 53 ? -6.289 -3.146 16.900 1.00 51.21 53 SER A N 2
ATOM 2655 C CA . SER A 1 53 ? -7.049 -1.910 17.050 1.00 30.42 53 SER A CA 2
ATOM 2656 C C . SER A 1 53 ? -8.178 -1.839 16.027 1.00 72.23 53 SER A C 2
ATOM 2657 O O . SER A 1 53 ? -9.337 -1.617 16.379 1.00 20.54 53 SER A O 2
ATOM 2665 N N . ILE A 1 54 ? -7.831 -2.029 14.758 1.00 11.32 54 ILE A N 2
ATOM 2666 C CA . ILE A 1 54 ? -8.815 -1.987 13.683 1.00 24.13 54 ILE A CA 2
ATOM 2667 C C . ILE A 1 54 ? -9.801 -3.145 13.795 1.00 2.25 54 ILE A C 2
ATOM 2668 O O . ILE A 1 54 ? -11.005 -2.968 13.609 1.00 61.32 54 ILE A O 2
ATOM 2684 N N . ASP A 1 55 ? -9.282 -4.328 14.103 1.00 34.51 55 ASP A N 2
ATOM 2685 C CA . ASP A 1 55 ? -10.117 -5.516 14.244 1.00 54.24 55 ASP A CA 2
ATOM 2686 C C . ASP A 1 55 ? -11.176 -5.311 15.323 1.00 52.14 55 ASP A C 2
ATOM 2687 O O . ASP A 1 55 ? -12.359 -5.572 15.104 1.00 15.43 55 ASP A O 2
ATOM 2696 N N . LYS A 1 56 ? -10.743 -4.843 16.488 1.00 23.33 56 LYS A N 2
ATOM 2697 C CA . LYS A 1 56 ? -11.652 -4.603 17.603 1.00 41.24 56 LYS A CA 2
ATOM 2698 C C . LYS A 1 56 ? -12.600 -3.449 17.292 1.00 74.33 56 LYS A C 2
ATOM 2699 O O . LYS A 1 56 ? -13.651 -3.310 17.918 1.00 21.24 56 LYS A O 2
ATOM 2718 N N . PHE A 1 57 ? -12.224 -2.625 16.320 1.00 62.24 57 PHE A N 2
ATOM 2719 C CA . PHE A 1 57 ? -13.041 -1.484 15.925 1.00 14.12 57 PHE A CA 2
ATOM 2720 C C . PHE A 1 57 ? -13.675 -1.716 14.557 1.00 42.35 57 PHE A C 2
ATOM 2721 O O . PHE A 1 57 ? -13.811 -0.789 13.758 1.00 51.31 57 PHE A O 2
ATOM 2738 N N . VAL A 1 58 ? -14.060 -2.960 14.292 1.00 21.23 58 VAL A N 2
ATOM 2739 C CA . VAL A 1 58 ? -14.679 -3.315 13.021 1.00 34.31 58 VAL A CA 2
ATOM 2740 C C . VAL A 1 58 ? -15.754 -4.380 13.212 1.00 40.32 58 VAL A C 2
ATOM 2741 O O . VAL A 1 58 ? -16.860 -4.260 12.687 1.00 33.03 58 VAL A O 2
ATOM 2754 N N . ASN A 1 59 ? -15.420 -5.421 13.967 1.00 71.31 59 ASN A N 2
ATOM 2755 C CA . ASN A 1 59 ? -16.357 -6.508 14.227 1.00 30.13 59 ASN A CA 2
ATOM 2756 C C . ASN A 1 59 ? -17.361 -6.114 15.306 1.00 21.04 59 ASN A C 2
ATOM 2757 O O . ASN A 1 59 ? -18.548 -6.420 15.204 1.00 33.43 59 ASN A O 2
ATOM 2768 N N . GLU A 1 60 ? -16.875 -5.433 16.339 1.00 4.41 60 GLU A N 2
ATOM 2769 C CA . GLU A 1 60 ? -17.730 -4.997 17.437 1.00 42.12 60 GLU A CA 2
ATOM 2770 C C . GLU A 1 60 ? -17.996 -3.497 17.357 1.00 53.55 60 GLU A C 2
ATOM 2771 O O . GLU A 1 60 ? -17.963 -2.794 18.367 1.00 14.22 60 GLU A O 2
ATOM 2783 N N . HIS A 1 61 ? -18.260 -3.012 16.147 1.00 21.20 61 HIS A N 2
ATOM 2784 C CA . HIS A 1 61 ? -18.532 -1.595 15.934 1.00 72.24 61 HIS A CA 2
ATOM 2785 C C . HIS A 1 61 ? -19.395 -1.389 14.692 1.00 1.33 61 HIS A C 2
ATOM 2786 O O . HIS A 1 61 ? -20.295 -0.548 14.681 1.00 32.40 61 HIS A O 2
ATOM 2800 N N . THR A 1 62 ? -19.114 -2.160 13.647 1.00 63.42 62 THR A N 2
ATOM 2801 C CA . THR A 1 62 ? -19.862 -2.061 12.400 1.00 10.11 62 THR A CA 2
ATOM 2802 C C . THR A 1 62 ? -20.705 -3.309 12.164 1.00 14.40 62 THR A C 2
ATOM 2803 O O . THR A 1 62 ? -20.381 -4.391 12.653 1.00 4.33 62 THR A O 2
ATOM 2814 N N . ASP A 1 63 ? -21.788 -3.151 11.411 1.00 35.02 63 ASP A N 2
ATOM 2815 C CA . ASP A 1 63 ? -22.678 -4.266 11.109 1.00 71.24 63 ASP A CA 2
ATOM 2816 C C . ASP A 1 63 ? -22.654 -4.591 9.618 1.00 35.13 63 ASP A C 2
ATOM 2817 O O . ASP A 1 63 ? -22.227 -3.776 8.802 1.00 42.31 63 ASP A O 2
ATOM 2826 N N . ALA A 1 64 ? -23.116 -5.788 9.271 1.00 21.25 64 ALA A N 2
ATOM 2827 C CA . ALA A 1 64 ? -23.149 -6.221 7.880 1.00 45.42 64 ALA A CA 2
ATOM 2828 C C . ALA A 1 64 ? -24.349 -5.628 7.149 1.00 63.21 64 ALA A C 2
ATOM 2829 O O . ALA A 1 64 ? -25.278 -5.117 7.775 1.00 61.32 64 ALA A O 2
ATOM 2836 N N . ILE A 1 65 ? -24.322 -5.700 5.822 1.00 2.44 65 ILE A N 2
ATOM 2837 C CA . ILE A 1 65 ? -25.408 -5.170 5.007 1.00 32.43 65 ILE A CA 2
ATOM 2838 C C . ILE A 1 65 ? -26.165 -6.292 4.305 1.00 33.40 65 ILE A C 2
ATOM 2839 O O . ILE A 1 65 ? -25.672 -6.879 3.341 1.00 12.11 65 ILE A O 2
ATOM 2855 N N . ILE A 1 66 ? -27.366 -6.584 4.793 1.00 30.53 66 ILE A N 2
ATOM 2856 C CA . ILE A 1 66 ? -28.193 -7.634 4.210 1.00 24.15 66 ILE A CA 2
ATOM 2857 C C . ILE A 1 66 ? -28.897 -7.143 2.951 1.00 53.15 66 ILE A C 2
ATOM 2858 O O . ILE A 1 66 ? -29.723 -6.231 3.005 1.00 43.24 66 ILE A O 2
ATOM 2874 N N . ILE A 1 67 ? -28.567 -7.755 1.818 1.00 13.31 67 ILE A N 2
ATOM 2875 C CA . ILE A 1 67 ? -29.171 -7.382 0.545 1.00 41.41 67 ILE A CA 2
ATOM 2876 C C . ILE A 1 67 ? -29.656 -8.611 -0.215 1.00 30.51 67 ILE A C 2
ATOM 2877 O O . ILE A 1 67 ? -28.912 -9.576 -0.395 1.00 13.02 67 ILE A O 2
ATOM 2893 N N . ASP A 1 68 ? -30.907 -8.570 -0.660 1.00 41.40 68 ASP A N 2
ATOM 2894 C CA . ASP A 1 68 ? -31.491 -9.680 -1.404 1.00 14.42 68 ASP A CA 2
ATOM 2895 C C . ASP A 1 68 ? -31.162 -11.012 -0.739 1.00 63.51 68 ASP A C 2
ATOM 2896 O O . ASP A 1 68 ? -30.878 -12.001 -1.414 1.00 45.12 68 ASP A O 2
ATOM 2905 N N . GLY A 1 69 ? -31.201 -11.031 0.590 1.00 63.21 69 GLY A N 2
ATOM 2906 C CA . GLY A 1 69 ? -30.903 -12.247 1.324 1.00 62.33 69 GLY A CA 2
ATOM 2907 C C . GLY A 1 69 ? -29.444 -12.645 1.219 1.00 1.10 69 GLY A C 2
ATOM 2908 O O . GLY A 1 69 ? -29.125 -13.819 1.033 1.00 24.33 69 GLY A O 2
ATOM 2912 N N . VAL A 1 70 ? -28.555 -11.664 1.337 1.00 43.22 70 VAL A N 2
ATOM 2913 C CA . VAL A 1 70 ? -27.121 -11.917 1.254 1.00 73.13 70 VAL A CA 2
ATOM 2914 C C . VAL A 1 70 ? -26.346 -11.005 2.198 1.00 34.23 70 VAL A C 2
ATOM 2915 O O . VAL A 1 70 ? -25.858 -9.943 1.814 1.00 42.43 70 VAL A O 2
ATOM 2928 N N . PRO A 1 71 ? -26.230 -11.428 3.466 1.00 64.32 71 PRO A N 2
ATOM 2929 C CA . PRO A 1 71 ? -25.514 -10.665 4.492 1.00 2.13 71 PRO A CA 2
ATOM 2930 C C . PRO A 1 71 ? -24.007 -10.647 4.256 1.00 15.33 71 PRO A C 2
ATOM 2931 O O . PRO A 1 71 ? -23.413 -11.665 3.903 1.00 60.52 71 PRO A O 2
ATOM 2942 N N . ILE A 1 72 ? -23.396 -9.484 4.454 1.00 13.42 72 ILE A N 2
ATOM 2943 C CA . ILE A 1 72 ? -21.959 -9.335 4.264 1.00 2.51 72 ILE A CA 2
ATOM 2944 C C . ILE A 1 72 ? -21.229 -9.292 5.602 1.00 1.23 72 ILE A C 2
ATOM 2945 O O . ILE A 1 72 ? -20.628 -8.279 5.960 1.00 71.11 72 ILE A O 2
ATOM 2961 N N . GLN A 1 73 ? -21.285 -10.399 6.336 1.00 5.41 73 GLN A N 2
ATOM 2962 C CA .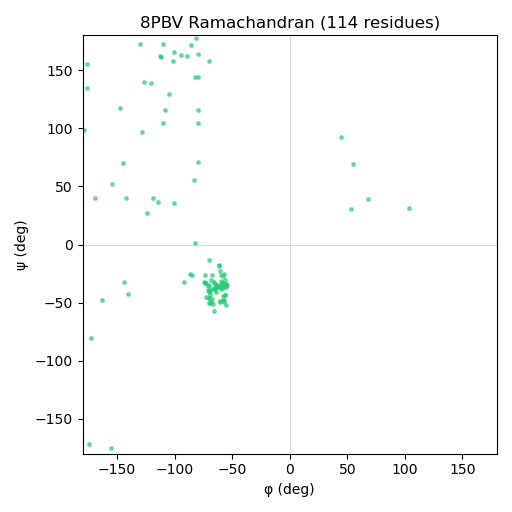 GLN A 1 73 ? -20.627 -10.487 7.635 1.00 73.43 73 GLN A CA 2
ATOM 2963 C C . GLN A 1 73 ? -19.179 -10.018 7.545 1.00 10.10 73 GLN A C 2
ATOM 2964 O O . GLN A 1 73 ? -18.479 -10.314 6.578 1.00 43.11 73 GLN A O 2
ATOM 2978 N N . GLY A 1 74 ? -18.736 -9.283 8.561 1.00 71.11 74 GLY A N 2
ATOM 2979 C CA . GLY A 1 74 ? -17.374 -8.784 8.577 1.00 65.02 74 GLY A CA 2
ATOM 2980 C C . GLY A 1 74 ? -17.304 -7.283 8.380 1.00 3.43 74 GLY A C 2
ATOM 2981 O O . GLY A 1 74 ? -16.278 -6.752 7.956 1.00 71.01 74 GLY A O 2
ATOM 2985 N N . GLY A 1 75 ? -18.399 -6.595 8.688 1.00 35.24 75 GLY A N 2
ATOM 2986 C CA . GLY A 1 75 ? -18.438 -5.153 8.535 1.00 41.42 75 GLY A CA 2
ATOM 2987 C C . GLY A 1 75 ? -17.980 -4.703 7.161 1.00 32.53 75 GLY A C 2
ATOM 2988 O O . GLY A 1 75 ? -17.265 -3.710 7.032 1.00 10.32 75 GLY A O 2
ATOM 2992 N N . ARG A 1 76 ? -18.392 -5.438 6.133 1.00 43.42 76 ARG A N 2
ATOM 2993 C CA . ARG A 1 76 ? -18.017 -5.111 4.762 1.00 1.23 76 ARG A CA 2
ATOM 2994 C C . ARG A 1 76 ? -19.255 -4.870 3.903 1.00 44.40 76 ARG A C 2
ATOM 2995 O O . ARG A 1 76 ? -20.330 -5.401 4.180 1.00 22.52 76 ARG A O 2
ATOM 3016 N N . LYS A 1 77 ? -19.095 -4.064 2.859 1.00 54.43 77 LYS A N 2
ATOM 3017 C CA . LYS A 1 77 ? -20.198 -3.751 1.957 1.00 33.55 77 LYS A CA 2
ATOM 3018 C C . LYS A 1 77 ? -19.987 -4.401 0.593 1.00 2.35 77 LYS A C 2
ATOM 3019 O O . LYS A 1 77 ? -18.907 -4.306 0.011 1.00 23.05 77 LYS A O 2
ATOM 3038 N N . ALA A 1 78 ? -21.025 -5.059 0.089 1.00 54.41 78 ALA A N 2
ATOM 3039 C CA . ALA A 1 78 ? -20.954 -5.720 -1.208 1.00 62.01 78 ALA A CA 2
ATOM 3040 C C . ALA A 1 78 ? -21.536 -4.838 -2.307 1.00 42.32 78 ALA A C 2
ATOM 3041 O O . ALA A 1 78 ? -22.249 -3.873 -2.030 1.00 21.24 78 ALA A O 2
ATOM 3048 N N . ARG A 1 79 ? -21.227 -5.174 -3.555 1.00 43.23 79 ARG A N 2
ATOM 3049 C CA . ARG A 1 79 ? -21.718 -4.410 -4.696 1.00 62.31 79 ARG A CA 2
ATOM 3050 C C . ARG A 1 79 ? -23.160 -4.787 -5.022 1.00 71.21 79 ARG A C 2
ATOM 3051 O O . ARG A 1 79 ? -23.450 -5.934 -5.363 1.00 72.31 79 ARG A O 2
ATOM 3072 N N . ILE A 1 80 ? -24.059 -3.815 -4.914 1.00 40.32 80 ILE A N 2
ATOM 3073 C CA . ILE A 1 80 ? -25.470 -4.045 -5.198 1.00 51.50 80 ILE A CA 2
ATOM 3074 C C . ILE A 1 80 ? -25.953 -3.156 -6.339 1.00 52.31 80 ILE A C 2
ATOM 3075 O O . ILE A 1 80 ? -26.297 -1.992 -6.131 1.00 70.02 80 ILE A O 2
ATOM 3091 N N . VAL A 1 81 ? -25.979 -3.713 -7.546 1.00 5.42 81 VAL A N 2
ATOM 3092 C CA . VAL A 1 81 ? -26.423 -2.972 -8.720 1.00 44.25 81 VAL A CA 2
ATOM 3093 C C . VAL A 1 81 ? -27.939 -3.030 -8.866 1.00 70.53 81 VAL A C 2
ATOM 3094 O O . VAL A 1 81 ? -28.458 -3.395 -9.920 1.00 72.23 81 VAL A O 2
ATOM 3107 N N . GLY A 1 82 ? -28.645 -2.668 -7.800 1.00 13.14 82 GLY A N 2
ATOM 3108 C CA . GLY A 1 82 ? -30.096 -2.686 -7.829 1.00 51.24 82 GLY A CA 2
ATOM 3109 C C . GLY A 1 82 ? -30.665 -4.057 -7.523 1.00 13.11 82 GLY A C 2
ATOM 3110 O O . GLY A 1 82 ? -30.714 -4.926 -8.393 1.00 60.32 82 GLY A O 2
ATOM 3114 N N . LYS A 1 83 ? -31.096 -4.253 -6.281 1.00 51.23 83 LYS A N 2
ATOM 3115 C CA . LYS A 1 83 ? -31.665 -5.528 -5.860 1.00 43.24 83 LYS A CA 2
ATOM 3116 C C . LYS A 1 83 ? -32.984 -5.319 -5.125 1.00 13.45 83 LYS A C 2
ATOM 3117 O O . LYS A 1 83 ? -33.457 -4.190 -4.988 1.00 54.04 83 LYS A O 2
ATOM 3136 N N . ILE A 1 84 ? -33.572 -6.412 -4.651 1.00 72.11 84 ILE A N 2
ATOM 3137 C CA . ILE A 1 84 ? -34.835 -6.347 -3.927 1.00 15.00 84 ILE A CA 2
ATOM 3138 C C . ILE A 1 84 ? -34.603 -6.144 -2.434 1.00 12.54 84 ILE A C 2
ATOM 3139 O O . ILE A 1 84 ? -35.126 -6.890 -1.606 1.00 1.23 84 ILE A O 2
ATOM 3155 N N . VAL A 1 85 ? -33.817 -5.127 -2.096 1.00 4.43 85 VAL A N 2
ATOM 3156 C CA . VAL A 1 85 ? -33.517 -4.822 -0.702 1.00 31.23 85 VAL A CA 2
ATOM 3157 C C . VAL A 1 85 ? -34.535 -3.847 -0.121 1.00 71.21 85 VAL A C 2
ATOM 3158 O O . VAL A 1 85 ? -35.225 -3.142 -0.858 1.00 5.24 85 VAL A O 2
ATOM 3171 N N . SER A 1 86 ? -34.624 -3.812 1.205 1.00 63.43 86 SER A N 2
ATOM 3172 C CA . SER A 1 86 ? -35.560 -2.926 1.885 1.00 13.22 86 SER A CA 2
ATOM 3173 C C . SER A 1 86 ? -34.938 -1.552 2.115 1.00 55.33 86 SER A C 2
ATOM 3174 O O . SER A 1 86 ? -33.727 -1.363 2.002 1.00 70.51 86 SER A O 2
ATOM 3182 N N . PRO A 1 87 ? -35.787 -0.567 2.445 1.00 51.20 87 PRO A N 2
ATOM 3183 C CA . PRO A 1 87 ? -35.345 0.808 2.698 1.00 23.41 87 PRO A CA 2
ATOM 3184 C C . PRO A 1 87 ? -34.545 0.930 3.991 1.00 41.55 87 PRO A C 2
ATOM 3185 O O . PRO A 1 87 ? -34.003 1.991 4.298 1.00 45.01 87 PRO A O 2
ATOM 3196 N N . GLY A 1 88 ? -34.476 -0.163 4.745 1.00 44.54 88 GLY A N 2
ATOM 3197 C CA . GLY A 1 88 ? -33.739 -0.155 5.995 1.00 34.52 88 GLY A CA 2
ATOM 3198 C C . GLY A 1 88 ? -32.272 -0.487 5.806 1.00 14.03 88 GLY A C 2
ATOM 3199 O O . GLY A 1 88 ? -31.435 -0.124 6.633 1.00 61.34 88 GLY A O 2
ATOM 3203 N N . VAL A 1 89 ? -31.959 -1.180 4.716 1.00 75.10 89 VAL A N 2
ATOM 3204 C CA . VAL A 1 89 ? -30.583 -1.561 4.421 1.00 34.42 89 VAL A CA 2
ATOM 3205 C C . VAL A 1 89 ? -29.858 -0.457 3.662 1.00 44.50 89 VAL A C 2
ATOM 3206 O O . VAL A 1 89 ? -28.668 -0.221 3.873 1.00 2.43 89 VAL A O 2
ATOM 3219 N N . LYS A 1 90 ? -30.582 0.220 2.777 1.00 62.54 90 LYS A N 2
ATOM 3220 C CA . LYS A 1 90 ? -30.009 1.302 1.986 1.00 42.15 90 LYS A CA 2
ATOM 3221 C C . LYS A 1 90 ? -29.242 2.278 2.873 1.00 74.31 90 LYS A C 2
ATOM 3222 O O . LYS A 1 90 ? -28.210 2.816 2.474 1.00 75.40 90 LYS A O 2
ATOM 3241 N N . GLY A 1 91 ? -29.754 2.500 4.080 1.00 51.41 91 GLY A N 2
ATOM 3242 C CA . GLY A 1 91 ? -29.104 3.410 5.005 1.00 41.00 91 GLY A CA 2
ATOM 3243 C C . GLY A 1 91 ? -27.827 2.834 5.583 1.00 24.12 91 GLY A C 2
ATOM 3244 O O . GLY A 1 91 ? -26.858 3.559 5.814 1.00 50.14 91 GLY A O 2
ATOM 3248 N N . LEU A 1 92 ? -27.823 1.527 5.820 1.00 34.22 92 LEU A N 2
ATOM 3249 C CA . LEU A 1 92 ? -26.656 0.853 6.377 1.00 5.12 92 LEU A CA 2
ATOM 3250 C C . LEU A 1 92 ? -25.418 1.115 5.525 1.00 2.01 92 LEU A C 2
ATOM 3251 O O . LEU A 1 92 ? -24.310 1.243 6.045 1.00 1.41 92 LEU A O 2
ATOM 3267 N N . ALA A 1 93 ? -25.615 1.195 4.213 1.00 11.23 93 ALA A N 2
ATOM 3268 C CA . ALA A 1 93 ? -24.516 1.446 3.289 1.00 1.44 93 ALA A CA 2
ATOM 3269 C C . ALA A 1 93 ? -23.898 2.819 3.532 1.00 50.33 93 ALA A C 2
ATOM 3270 O O . ALA A 1 93 ? -22.677 2.976 3.505 1.00 42.23 93 ALA A O 2
ATOM 3277 N N . THR A 1 94 ? -24.749 3.813 3.768 1.00 71.00 94 THR A N 2
ATOM 3278 C CA . THR A 1 94 ? -24.287 5.173 4.013 1.00 42.20 94 THR A CA 2
ATOM 3279 C C . THR A 1 94 ? -23.600 5.285 5.369 1.00 22.52 94 THR A C 2
ATOM 3280 O O . THR A 1 94 ? -22.508 5.840 5.479 1.00 2.21 94 THR A O 2
ATOM 3291 N N . GLY A 1 95 ? -24.247 4.751 6.401 1.00 11.31 95 GLY A N 2
ATOM 3292 C CA . GLY A 1 95 ? -23.682 4.801 7.737 1.00 14.10 95 GLY A CA 2
ATOM 3293 C C . GLY A 1 95 ? -22.344 4.095 7.827 1.00 33.25 95 GLY A C 2
ATOM 3294 O O . GLY A 1 95 ? -21.453 4.529 8.558 1.00 72.31 95 GLY A O 2
ATOM 3298 N N . PHE A 1 96 ? -22.202 3.002 7.085 1.00 74.11 96 PHE A N 2
ATOM 3299 C CA . PHE A 1 96 ? -20.964 2.232 7.086 1.00 0.04 96 PHE A CA 2
ATOM 3300 C C . PHE A 1 96 ? -19.843 3.004 6.396 1.00 30.32 96 PHE A C 2
ATOM 3301 O O . PHE A 1 96 ? -18.668 2.842 6.726 1.00 21.50 96 PHE A O 2
ATOM 3318 N N . PHE A 1 97 ? -20.215 3.843 5.436 1.00 52.42 97 PHE A N 2
ATOM 3319 C CA . PHE A 1 97 ? -19.242 4.640 4.697 1.00 31.40 97 PHE A CA 2
ATOM 3320 C C . PHE A 1 97 ? -18.440 5.531 5.641 1.00 54.44 97 PHE A C 2
ATOM 3321 O O . PHE A 1 97 ? -17.213 5.580 5.571 1.00 41.52 97 PHE A O 2
ATOM 3338 N N . GLU A 1 98 ? -19.145 6.235 6.522 1.00 61.14 98 GLU A N 2
ATOM 3339 C CA . GLU A 1 98 ? -18.499 7.126 7.478 1.00 1.11 98 GLU A CA 2
ATOM 3340 C C . GLU A 1 98 ? -17.678 6.334 8.491 1.00 24.32 98 GLU A C 2
ATOM 3341 O O . GLU A 1 98 ? -16.578 6.739 8.866 1.00 20.11 98 GLU A O 2
ATOM 3353 N N . GLU A 1 99 ? -18.221 5.203 8.930 1.00 72.42 99 GLU A N 2
ATOM 3354 C CA . GLU A 1 99 ? -17.539 4.354 9.900 1.00 15.44 99 GLU A CA 2
ATOM 3355 C C . GLU A 1 99 ? -16.271 3.754 9.302 1.00 62.22 99 GLU A C 2
ATOM 3356 O O . GLU A 1 99 ? -15.240 3.660 9.969 1.00 4.41 99 GLU A O 2
ATOM 3368 N N . LEU A 1 100 ? -16.354 3.348 8.040 1.00 73.52 100 LEU A N 2
ATOM 3369 C CA . LEU A 1 100 ? -15.214 2.755 7.350 1.00 63.03 100 LEU A CA 2
ATOM 3370 C C . LEU A 1 100 ? -14.031 3.717 7.328 1.00 44.53 100 LEU A C 2
ATOM 3371 O O . LEU A 1 100 ? -12.888 3.318 7.547 1.00 61.21 100 LEU A O 2
ATOM 3387 N N . GLY A 1 101 ? -14.314 4.989 7.063 1.00 3.52 101 GLY A N 2
ATOM 3388 C CA . GLY A 1 101 ? -13.263 5.990 7.020 1.00 71.33 101 GLY A CA 2
ATOM 3389 C C . GLY A 1 101 ? -12.490 6.075 8.321 1.00 42.34 101 GLY A C 2
ATOM 3390 O O . GLY A 1 101 ? -11.261 6.152 8.316 1.00 32.24 101 GLY A O 2
ATOM 3394 N N . SER A 1 102 ? -13.210 6.064 9.437 1.00 14.15 102 SER A N 2
ATOM 3395 C CA . SER A 1 102 ? -12.584 6.147 10.752 1.00 74.31 102 SER A CA 2
ATOM 3396 C C . SER A 1 102 ? -11.821 4.865 11.072 1.00 74.23 102 SER A C 2
ATOM 3397 O O . SER A 1 102 ? -10.754 4.900 11.685 1.00 35.42 102 SER A O 2
ATOM 3405 N N . LYS A 1 103 ? -12.376 3.733 10.652 1.00 54.15 103 LYS A N 2
ATOM 3406 C CA . LYS A 1 103 ? -11.750 2.438 10.891 1.00 40.34 103 LYS A CA 2
ATOM 3407 C C . LYS A 1 103 ? -10.348 2.393 10.290 1.00 34.24 103 LYS A C 2
ATOM 3408 O O . LYS A 1 103 ? -9.389 2.003 10.957 1.00 2.33 103 LYS A O 2
ATOM 3427 N N . LEU A 1 104 ? -10.237 2.794 9.029 1.00 2.10 104 LEU A N 2
ATOM 3428 C CA . LEU A 1 104 ? -8.951 2.801 8.339 1.00 34.32 104 LEU A CA 2
ATOM 3429 C C . LEU A 1 104 ? -8.026 3.864 8.922 1.00 22.43 104 LEU A C 2
ATOM 3430 O O . LEU A 1 104 ? -6.809 3.687 8.961 1.00 4.21 104 LEU A O 2
ATOM 3446 N N . ALA A 1 105 ? -8.612 4.966 9.377 1.00 40.43 105 ALA A N 2
ATOM 3447 C CA . ALA A 1 105 ? -7.840 6.056 9.962 1.00 75.10 105 ALA A CA 2
ATOM 3448 C C . ALA A 1 105 ? -7.044 5.577 11.171 1.00 12.01 105 ALA A C 2
ATOM 3449 O O . ALA A 1 105 ? -5.935 6.048 11.421 1.00 52.32 105 ALA A O 2
ATOM 3456 N N . GLN A 1 106 ? -7.618 4.639 11.918 1.00 41.11 106 GLN A N 2
ATOM 3457 C CA . GLN A 1 106 ? -6.961 4.098 13.102 1.00 41.21 106 GLN A CA 2
ATOM 3458 C C . GLN A 1 106 ? -5.723 3.294 12.718 1.00 33.12 106 GLN A C 2
ATOM 3459 O O . GLN A 1 106 ? -4.638 3.510 13.258 1.00 25.44 106 GLN A O 2
ATOM 3473 N N . LEU A 1 107 ? -5.894 2.366 11.783 1.00 24.10 107 LEU A N 2
ATOM 3474 C CA . LEU A 1 107 ? -4.790 1.528 11.327 1.00 40.14 107 LEU A CA 2
ATOM 3475 C C . LEU A 1 107 ? -3.758 2.354 10.565 1.00 73.11 107 LEU A C 2
ATOM 3476 O O . LEU A 1 107 ? -2.557 2.095 10.646 1.00 35.51 107 LEU A O 2
ATOM 3492 N N . PHE A 1 108 ? -4.234 3.351 9.827 1.00 74.05 108 PHE A N 2
ATOM 3493 C CA . PHE A 1 108 ? -3.353 4.216 9.051 1.00 13.41 108 PHE A CA 2
ATOM 3494 C C . PHE A 1 108 ? -2.567 5.151 9.965 1.00 4.13 108 PHE A C 2
ATOM 3495 O O . PHE A 1 108 ? -1.352 5.295 9.827 1.00 53.23 108 PHE A O 2
ATOM 3512 N N . ALA A 1 109 ? -3.268 5.784 10.899 1.00 14.35 109 ALA A N 2
ATOM 3513 C CA . ALA A 1 109 ? -2.637 6.704 11.837 1.00 22.15 109 ALA A CA 2
ATOM 3514 C C . ALA A 1 109 ? -3.654 7.266 12.825 1.00 51.14 109 ALA A C 2
ATOM 3515 O O . ALA A 1 109 ? -3.950 8.460 12.814 1.00 51.14 109 ALA A O 2
ATOM 3522 N N . GLY A 1 110 ? -4.187 6.397 13.678 1.00 74.54 110 GLY A N 2
ATOM 3523 C CA . GLY A 1 110 ? -5.167 6.825 14.659 1.00 42.51 110 GLY A CA 2
ATOM 3524 C C . GLY A 1 110 ? -6.269 7.668 14.048 1.00 71.31 110 GLY A C 2
ATOM 3525 O O . GLY A 1 110 ? -7.182 7.140 13.414 1.00 13.21 110 GLY A O 2
ATOM 3529 N N . GLU A 1 111 ? -6.184 8.980 14.240 1.00 15.43 111 GLU A N 2
ATOM 3530 C CA . GLU A 1 111 ? -7.185 9.896 13.705 1.00 41.21 111 GLU A CA 2
ATOM 3531 C C . GLU A 1 111 ? -6.617 11.307 13.575 1.00 33.25 111 GLU A C 2
ATOM 3532 O O . GLU A 1 111 ? -7.271 12.285 13.934 1.00 40.42 111 GLU A O 2
ATOM 3544 N N . ASN A 1 112 ? -5.395 11.402 13.061 1.00 35.20 112 ASN A N 2
ATOM 3545 C CA . ASN A 1 112 ? -4.738 12.692 12.885 1.00 34.20 112 ASN A CA 2
ATOM 3546 C C . ASN A 1 112 ? -3.680 12.618 11.788 1.00 15.32 112 ASN A C 2
ATOM 3547 O O . ASN A 1 112 ? -3.456 11.561 11.197 1.00 41.43 112 ASN A O 2
ATOM 3558 N N . LEU A 1 113 ? -3.033 13.747 11.522 1.00 1.21 113 LEU A N 2
ATOM 3559 C CA . LEU A 1 113 ? -1.997 13.812 10.497 1.00 73.34 113 LEU A CA 2
ATOM 3560 C C . LEU A 1 113 ? -0.664 13.304 11.036 1.00 31.14 113 LEU A C 2
ATOM 3561 O O . LEU A 1 113 ? -0.476 13.190 12.248 1.00 72.11 113 LEU A O 2
ATOM 3577 N N . TYR A 1 114 ? 0.259 13.002 10.130 1.00 52.30 114 TYR A N 2
ATOM 3578 C CA . TYR A 1 114 ? 1.575 12.506 10.515 1.00 51.51 114 TYR A CA 2
ATOM 3579 C C . TYR A 1 114 ? 2.496 13.657 10.910 1.00 20.54 114 TYR A C 2
ATOM 3580 O O . TYR A 1 114 ? 2.543 14.689 10.241 1.00 75.32 114 TYR A O 2
ATOM 3598 N N . PHE A 1 115 ? 3.229 13.470 12.003 1.00 14.14 115 PHE A N 2
ATOM 3599 C CA . PHE A 1 115 ? 4.149 14.491 12.490 1.00 22.11 115 PHE A CA 2
ATOM 3600 C C . PHE A 1 115 ? 4.956 13.974 13.677 1.00 24.12 115 PHE A C 2
ATOM 3601 O O . PHE A 1 115 ? 4.408 13.719 14.749 1.00 3.32 115 PHE A O 2
ATOM 3618 N N . GLN A 1 116 ? 6.261 13.821 13.476 1.00 4.12 116 GLN A N 2
ATOM 3619 C CA . GLN A 1 116 ? 7.144 13.333 14.529 1.00 0.33 116 GLN A CA 2
ATOM 3620 C C . GLN A 1 116 ? 7.702 14.490 15.351 1.00 11.34 116 GLN A C 2
ATOM 3621 O O . GLN A 1 116 ? 8.209 15.469 14.802 1.00 73.15 116 GLN A O 2
ATOM 3635 N N . MET A 1 1 ? -1.512 0.506 -1.459 1.00 1.33 1 MET A N 3
ATOM 3636 C CA . MET A 1 1 ? -0.738 1.144 -2.518 1.00 15.44 1 MET A CA 3
ATOM 3637 C C . MET A 1 1 ? 0.434 1.929 -1.937 1.00 70.13 1 MET A C 3
ATOM 3638 O O . MET A 1 1 ? 0.423 3.159 -1.921 1.00 71.10 1 MET A O 3
ATOM 3652 N N . GLY A 1 2 ? 1.445 1.208 -1.461 1.00 51.20 2 GLY A N 3
ATOM 3653 C CA . GLY A 1 2 ? 2.610 1.854 -0.886 1.00 2.21 2 GLY A CA 3
ATOM 3654 C C . GLY A 1 2 ? 3.726 0.874 -0.582 1.00 73.11 2 GLY A C 3
ATOM 3655 O O . GLY A 1 2 ? 3.523 -0.340 -0.623 1.00 42.12 2 GLY A O 3
ATOM 3659 N N . TYR A 1 3 ? 4.907 1.400 -0.278 1.00 12.11 3 TYR A N 3
ATOM 3660 C CA . TYR A 1 3 ? 6.060 0.563 0.030 1.00 61.21 3 TYR A CA 3
ATOM 3661 C C . TYR A 1 3 ? 7.019 1.282 0.973 1.00 4.31 3 TYR A C 3
ATOM 3662 O O . TYR A 1 3 ? 8.235 1.253 0.782 1.00 60.44 3 TYR A O 3
ATOM 3680 N N . SER A 1 4 ? 6.463 1.928 1.993 1.00 20.00 4 SER A N 3
ATOM 3681 C CA . SER A 1 4 ? 7.267 2.658 2.966 1.00 44.34 4 SER A CA 3
ATOM 3682 C C . SER A 1 4 ? 6.391 3.228 4.077 1.00 41.31 4 SER A C 3
ATOM 3683 O O . SER A 1 4 ? 5.164 3.139 4.023 1.00 64.42 4 SER A O 3
ATOM 3691 N N . ASP A 1 5 ? 7.030 3.814 5.083 1.00 11.25 5 ASP A N 3
ATOM 3692 C CA . ASP A 1 5 ? 6.310 4.400 6.208 1.00 0.42 5 ASP A CA 3
ATOM 3693 C C . ASP A 1 5 ? 5.506 5.618 5.764 1.00 41.25 5 ASP A C 3
ATOM 3694 O O . ASP A 1 5 ? 4.383 5.832 6.219 1.00 61.33 5 ASP A O 3
ATOM 3703 N N . GLU A 1 6 ? 6.090 6.414 4.873 1.00 62.43 6 GLU A N 3
ATOM 3704 C CA . GLU A 1 6 ? 5.428 7.611 4.369 1.00 40.03 6 GLU A CA 3
ATOM 3705 C C . GLU A 1 6 ? 4.333 7.248 3.370 1.00 62.33 6 GLU A C 3
ATOM 3706 O O . GLU A 1 6 ? 3.328 7.949 3.252 1.00 31.42 6 GLU A O 3
ATOM 3718 N N . ASP A 1 7 ? 4.537 6.148 2.652 1.00 15.42 7 ASP A N 3
ATOM 3719 C CA . ASP A 1 7 ? 3.567 5.691 1.663 1.00 25.32 7 ASP A CA 3
ATOM 3720 C C . ASP A 1 7 ? 2.232 5.363 2.323 1.00 75.22 7 ASP A C 3
ATOM 3721 O O . ASP A 1 7 ? 1.173 5.523 1.716 1.00 55.42 7 ASP A O 3
ATOM 3730 N N . ARG A 1 8 ? 2.289 4.902 3.568 1.00 65.21 8 ARG A N 3
ATOM 3731 C CA . ARG A 1 8 ? 1.084 4.549 4.309 1.00 44.12 8 ARG A CA 3
ATOM 3732 C C . ARG A 1 8 ? 0.148 5.748 4.427 1.00 4.43 8 ARG A C 3
ATOM 3733 O O . ARG A 1 8 ? -1.072 5.601 4.383 1.00 14.04 8 ARG A O 3
ATOM 3754 N N . GLU A 1 9 ? 0.730 6.934 4.578 1.00 43.10 9 GLU A N 3
ATOM 3755 C CA . GLU A 1 9 ? -0.053 8.158 4.704 1.00 24.11 9 GLU A CA 3
ATOM 3756 C C . GLU A 1 9 ? -0.763 8.487 3.394 1.00 24.01 9 GLU A C 3
ATOM 3757 O O . GLU A 1 9 ? -1.859 9.045 3.393 1.00 13.25 9 GLU A O 3
ATOM 3769 N N . ALA A 1 10 ? -0.128 8.137 2.280 1.00 51.20 10 ALA A N 3
ATOM 3770 C CA . ALA A 1 10 ? -0.699 8.394 0.963 1.00 24.43 10 ALA A CA 3
ATOM 3771 C C . ALA A 1 10 ? -2.069 7.740 0.822 1.00 12.32 10 ALA A C 3
ATOM 3772 O O . ALA A 1 10 ? -3.024 8.371 0.368 1.00 31.21 10 ALA A O 3
ATOM 3779 N N . ASP A 1 11 ? -2.159 6.474 1.213 1.00 23.12 11 ASP A N 3
ATOM 3780 C CA . ASP A 1 11 ? -3.413 5.735 1.130 1.00 32.05 11 ASP A CA 3
ATOM 3781 C C . ASP A 1 11 ? -4.418 6.255 2.153 1.00 35.35 11 ASP A C 3
ATOM 3782 O O . ASP A 1 11 ? -5.620 6.298 1.891 1.00 24.12 11 ASP A O 3
ATOM 3791 N N . ASN A 1 12 ? -3.918 6.647 3.321 1.00 51.35 12 ASN A N 3
ATOM 3792 C CA . ASN A 1 12 ? -4.773 7.163 4.384 1.00 62.30 12 ASN A CA 3
ATOM 3793 C C . ASN A 1 12 ? -5.542 8.394 3.915 1.00 5.43 12 ASN A C 3
ATOM 3794 O O . ASN A 1 12 ? -6.704 8.588 4.275 1.00 43.45 12 ASN A O 3
ATOM 3805 N N . LEU A 1 13 ? -4.886 9.224 3.111 1.00 24.50 13 LEU A N 3
ATOM 3806 C CA . LEU A 1 13 ? -5.507 10.437 2.592 1.00 61.04 13 LEU A CA 3
ATOM 3807 C C . LEU A 1 13 ? -6.809 10.114 1.865 1.00 3.22 13 LEU A C 3
ATOM 3808 O O . LEU A 1 13 ? -7.757 10.899 1.892 1.00 31.32 13 LEU A O 3
ATOM 3824 N N . ARG A 1 14 ? -6.847 8.954 1.218 1.00 34.25 14 ARG A N 3
ATOM 3825 C CA . ARG A 1 14 ? -8.033 8.527 0.486 1.00 72.32 14 ARG A CA 3
ATOM 3826 C C . ARG A 1 14 ? -9.223 8.362 1.426 1.00 33.43 14 ARG A C 3
ATOM 3827 O O . ARG A 1 14 ? -10.328 8.820 1.132 1.00 62.41 14 ARG A O 3
ATOM 3848 N N . ILE A 1 15 ? -8.990 7.704 2.557 1.00 11.44 15 ILE A N 3
ATOM 3849 C CA . ILE A 1 15 ? -10.042 7.480 3.541 1.00 75.44 15 ILE A CA 3
ATOM 3850 C C . ILE A 1 15 ? -10.597 8.800 4.064 1.00 1.21 15 ILE A C 3
ATOM 3851 O O . ILE A 1 15 ? -11.810 9.005 4.101 1.00 22.32 15 ILE A O 3
ATOM 3867 N N . ALA A 1 16 ? -9.700 9.694 4.466 1.00 3.42 16 ALA A N 3
ATOM 3868 C CA . ALA A 1 16 ? -10.099 10.997 4.984 1.00 43.31 16 ALA A CA 3
ATOM 3869 C C . ALA A 1 16 ? -10.694 11.867 3.882 1.00 42.12 16 ALA A C 3
ATOM 3870 O O . ALA A 1 16 ? -11.596 12.667 4.129 1.00 23.33 16 ALA A O 3
ATOM 3877 N N . GLU A 1 17 ? -10.182 11.706 2.666 1.00 72.45 17 GLU A N 3
ATOM 3878 C CA . GLU A 1 17 ? -10.663 12.478 1.526 1.00 13.44 17 GLU A CA 3
ATOM 3879 C C . GLU A 1 17 ? -12.106 12.111 1.190 1.00 2.42 17 GLU A C 3
ATOM 3880 O O . GLU A 1 17 ? -12.952 12.986 1.002 1.00 31.13 17 GLU A O 3
ATOM 3892 N N . ILE A 1 18 ? -12.378 10.813 1.116 1.00 64.14 18 ILE A N 3
ATOM 3893 C CA . ILE A 1 18 ? -13.717 10.330 0.803 1.00 42.03 18 ILE A CA 3
ATOM 3894 C C . ILE A 1 18 ? -14.683 10.607 1.950 1.00 61.43 18 ILE A C 3
ATOM 3895 O O . ILE A 1 18 ? -15.848 10.938 1.727 1.00 3.10 18 ILE A O 3
ATOM 3911 N N . ILE A 1 19 ? -14.191 10.470 3.176 1.00 22.13 19 ILE A N 3
ATOM 3912 C CA . ILE A 1 19 ? -15.010 10.708 4.358 1.00 2.13 19 ILE A CA 3
ATOM 3913 C C . ILE A 1 19 ? -15.622 12.104 4.331 1.00 52.34 19 ILE A C 3
ATOM 3914 O O . ILE A 1 19 ? -16.734 12.317 4.814 1.00 33.44 19 ILE A O 3
ATOM 3930 N N . LYS A 1 20 ? -14.890 13.054 3.759 1.00 3.32 20 LYS A N 3
ATOM 3931 C CA . LYS A 1 20 ? -15.361 14.431 3.664 1.00 4.03 20 LYS A CA 3
ATOM 3932 C C . LYS A 1 20 ? -16.526 14.541 2.687 1.00 53.22 20 LYS A C 3
ATOM 3933 O O . LYS A 1 20 ? -17.466 15.303 2.910 1.00 2.23 20 LYS A O 3
ATOM 3952 N N . ASN A 1 21 ? -16.459 13.774 1.604 1.00 41.15 21 ASN A N 3
ATOM 3953 C CA . ASN A 1 21 ? -17.510 13.785 0.592 1.00 2.34 21 ASN A CA 3
ATOM 3954 C C . ASN A 1 21 ? -18.697 12.934 1.032 1.00 10.02 21 ASN A C 3
ATOM 3955 O O . ASN A 1 21 ? -19.819 13.127 0.566 1.00 52.35 21 ASN A O 3
ATOM 3966 N N . ALA A 1 22 ? -18.441 11.992 1.934 1.00 62.22 22 ALA A N 3
ATOM 3967 C CA . ALA A 1 22 ? -19.488 11.113 2.439 1.00 71.21 22 ALA A CA 3
ATOM 3968 C C . ALA A 1 22 ? -20.152 11.705 3.677 1.00 13.31 22 ALA A C 3
ATOM 3969 O O . ALA A 1 22 ? -19.550 11.761 4.749 1.00 64.34 22 ALA A O 3
ATOM 3976 N N . GLN A 1 23 ? -21.396 12.147 3.522 1.00 51.25 23 GLN A N 3
ATOM 3977 C CA . GLN A 1 23 ? -22.141 12.737 4.628 1.00 44.12 23 GLN A CA 3
ATOM 3978 C C . GLN A 1 23 ? -23.403 11.934 4.924 1.00 40.01 23 GLN A C 3
ATOM 3979 O O . GLN A 1 23 ? -24.488 12.497 5.073 1.00 23.15 23 GLN A O 3
ATOM 3993 N N . ASP A 1 24 ? -23.254 10.617 5.007 1.00 71.44 24 ASP A N 3
ATOM 3994 C CA . ASP A 1 24 ? -24.382 9.736 5.285 1.00 34.35 24 ASP A CA 3
ATOM 3995 C C . ASP A 1 24 ? -25.396 9.774 4.146 1.00 15.35 24 ASP A C 3
ATOM 3996 O O . ASP A 1 24 ? -26.584 10.012 4.367 1.00 10.23 24 ASP A O 3
ATOM 4005 N N . ASP A 1 25 ? -24.920 9.540 2.929 1.00 41.01 25 ASP A N 3
ATOM 4006 C CA . ASP A 1 25 ? -25.785 9.548 1.755 1.00 63.03 25 ASP A CA 3
ATOM 4007 C C . ASP A 1 25 ? -25.232 8.633 0.667 1.00 72.44 25 ASP A C 3
ATOM 4008 O O . ASP A 1 25 ? -24.443 7.729 0.943 1.00 33.14 25 ASP A O 3
ATOM 4017 N N . ASP A 1 26 ? -25.653 8.872 -0.571 1.00 4.25 26 ASP A N 3
ATOM 4018 C CA . ASP A 1 26 ? -25.200 8.069 -1.701 1.00 0.52 26 ASP A CA 3
ATOM 4019 C C . ASP A 1 26 ? -23.679 8.093 -1.809 1.00 45.04 26 ASP A C 3
ATOM 4020 O O . ASP A 1 26 ? -23.057 7.096 -2.177 1.00 0.03 26 ASP A O 3
ATOM 4029 N N . SER A 1 27 ? -23.085 9.238 -1.488 1.00 50.35 27 SER A N 3
ATOM 4030 C CA . SER A 1 27 ? -21.637 9.393 -1.555 1.00 4.43 27 SER A CA 3
ATOM 4031 C C . SER A 1 27 ? -20.942 8.410 -0.618 1.00 65.55 27 SER A C 3
ATOM 4032 O O . SER A 1 27 ? -19.945 7.785 -0.983 1.00 3.51 27 SER A O 3
ATOM 4040 N N . LYS A 1 28 ? -21.475 8.276 0.591 1.00 10.01 28 LYS A N 3
ATOM 4041 C CA . LYS A 1 28 ? -20.909 7.368 1.582 1.00 40.05 28 LYS A CA 3
ATOM 4042 C C . LYS A 1 28 ? -21.044 5.917 1.130 1.00 43.44 28 LYS A C 3
ATOM 4043 O O . LYS A 1 28 ? -20.069 5.165 1.127 1.00 44.50 28 LYS A O 3
ATOM 4062 N N . ILE A 1 29 ? -22.256 5.532 0.747 1.00 33.11 29 ILE A N 3
ATOM 4063 C CA . ILE A 1 29 ? -22.517 4.172 0.291 1.00 44.22 29 ILE A CA 3
ATOM 4064 C C . ILE A 1 29 ? -21.609 3.801 -0.877 1.00 50.11 29 ILE A C 3
ATOM 4065 O O . ILE A 1 29 ? -21.057 2.703 -0.923 1.00 31.44 29 ILE A O 3
ATOM 4081 N N . ASN A 1 30 ? -21.458 4.726 -1.819 1.00 51.33 30 ASN A N 3
ATOM 4082 C CA . ASN A 1 30 ? -20.616 4.497 -2.988 1.00 1.04 30 ASN A CA 3
ATOM 4083 C C . ASN A 1 30 ? -19.139 4.521 -2.606 1.00 62.45 30 ASN A C 3
ATOM 4084 O O . ASN A 1 30 ? -18.325 3.807 -3.192 1.00 24.31 30 ASN A O 3
ATOM 4095 N N . SER A 1 31 ? -18.801 5.346 -1.621 1.00 24.00 31 SER A N 3
ATOM 4096 C CA . SER A 1 31 ? -17.421 5.465 -1.163 1.00 52.32 31 SER A CA 3
ATOM 4097 C C . SER A 1 31 ? -17.030 4.269 -0.301 1.00 4.21 31 SER A C 3
ATOM 4098 O O . SER A 1 31 ? -15.846 3.992 -0.103 1.00 32.40 31 SER A O 3
ATOM 4106 N N . THR A 1 32 ? -18.033 3.563 0.211 1.00 61.21 32 THR A N 3
ATOM 4107 C CA . THR A 1 32 ? -17.795 2.397 1.053 1.00 14.20 32 THR A CA 3
ATOM 4108 C C . THR A 1 32 ? -16.897 1.386 0.351 1.00 62.40 32 THR A C 3
ATOM 4109 O O . THR A 1 32 ? -15.934 0.888 0.934 1.00 2.50 32 THR A O 3
ATOM 4120 N N . GLN A 1 33 ? -17.218 1.086 -0.904 1.00 1.25 33 GLN A N 3
ATOM 4121 C CA . GLN A 1 33 ? -16.438 0.133 -1.684 1.00 53.14 33 GLN A CA 3
ATOM 4122 C C . GLN A 1 33 ? -14.982 0.575 -1.786 1.00 52.05 33 GLN A C 3
ATOM 4123 O O . GLN A 1 33 ? -14.067 -0.234 -1.638 1.00 0.13 33 GLN A O 3
ATOM 4137 N N . GLU A 1 34 ? -14.776 1.863 -2.042 1.00 12.44 34 GLU A N 3
ATOM 4138 C CA . GLU A 1 34 ? -13.431 2.411 -2.165 1.00 4.54 34 GLU A CA 3
ATOM 4139 C C . GLU A 1 34 ? -12.693 2.347 -0.830 1.00 42.14 34 GLU A C 3
ATOM 4140 O O . GLU A 1 34 ? -11.565 1.858 -0.754 1.00 70.55 34 GLU A O 3
ATOM 4152 N N . LEU A 1 35 ? -13.337 2.845 0.219 1.00 23.04 35 LEU A N 3
ATOM 4153 C CA . LEU A 1 35 ? -12.743 2.845 1.552 1.00 43.22 35 LEU A CA 3
ATOM 4154 C C . LEU A 1 35 ? -12.466 1.422 2.025 1.00 64.23 35 LEU A C 3
ATOM 4155 O O . LEU A 1 35 ? -11.447 1.156 2.664 1.00 21.31 35 LEU A O 3
ATOM 4171 N N . LEU A 1 36 ? -13.377 0.510 1.705 1.00 60.22 36 LEU A N 3
ATOM 4172 C CA . LEU A 1 36 ? -13.230 -0.888 2.095 1.00 71.32 36 LEU A CA 3
ATOM 4173 C C . LEU A 1 36 ? -11.961 -1.489 1.499 1.00 31.30 36 LEU A C 3
ATOM 4174 O O . LEU A 1 36 ? -11.302 -2.320 2.125 1.00 15.12 36 LEU A O 3
ATOM 4190 N N . ASP A 1 37 ? -11.623 -1.063 0.287 1.00 12.32 37 ASP A N 3
ATOM 4191 C CA . ASP A 1 37 ? -10.431 -1.556 -0.392 1.00 61.22 37 ASP A CA 3
ATOM 4192 C C . ASP A 1 37 ? -9.180 -1.279 0.435 1.00 2.34 37 ASP A C 3
ATOM 4193 O O . ASP A 1 37 ? -8.258 -2.094 0.477 1.00 41.02 37 ASP A O 3
ATOM 4202 N N . ILE A 1 38 ? -9.155 -0.124 1.092 1.00 41.44 38 ILE A N 3
ATOM 4203 C CA . ILE A 1 38 ? -8.017 0.261 1.918 1.00 71.43 38 ILE A CA 3
ATOM 4204 C C . ILE A 1 38 ? -7.873 -0.666 3.120 1.00 63.20 38 ILE A C 3
ATOM 4205 O O . ILE A 1 38 ? -6.797 -0.772 3.710 1.00 13.42 38 ILE A O 3
ATOM 4221 N N . TYR A 1 39 ? -8.962 -1.338 3.476 1.00 11.54 39 TYR A N 3
ATOM 4222 C CA . TYR A 1 39 ? -8.957 -2.256 4.609 1.00 55.11 39 TYR A CA 3
ATOM 4223 C C . TYR A 1 39 ? -8.017 -3.430 4.355 1.00 42.24 39 TYR A C 3
ATOM 4224 O O . TYR A 1 39 ? -7.171 -3.754 5.189 1.00 73.14 39 TYR A O 3
ATOM 4242 N N . ARG A 1 40 ? -8.171 -4.062 3.196 1.00 65.40 40 ARG A N 3
ATOM 4243 C CA . ARG A 1 40 ? -7.336 -5.201 2.830 1.00 11.34 40 ARG A CA 3
ATOM 4244 C C . ARG A 1 40 ? -5.887 -4.769 2.624 1.00 13.31 40 ARG A C 3
ATOM 4245 O O . ARG A 1 40 ? -4.962 -5.562 2.798 1.00 1.21 40 ARG A O 3
ATOM 4266 N N . ARG A 1 41 ? -5.699 -3.507 2.252 1.00 43.11 41 ARG A N 3
ATOM 4267 C CA . ARG A 1 41 ? -4.363 -2.970 2.020 1.00 32.21 41 ARG A CA 3
ATOM 4268 C C . ARG A 1 41 ? -3.497 -3.109 3.269 1.00 72.13 41 ARG A C 3
ATOM 4269 O O . ARG A 1 41 ? -2.283 -3.295 3.178 1.00 61.43 41 ARG A O 3
ATOM 4290 N N . LEU A 1 42 ? -4.129 -3.017 4.434 1.00 41.24 42 LEU A N 3
ATOM 4291 C CA . LEU A 1 42 ? -3.417 -3.132 5.702 1.00 45.35 42 LEU A CA 3
ATOM 4292 C C . LEU A 1 42 ? -3.592 -4.523 6.301 1.00 72.43 42 LEU A C 3
ATOM 4293 O O . LEU A 1 42 ? -3.675 -4.680 7.519 1.00 5.01 42 LEU A O 3
ATOM 4309 N N . TYR A 1 43 ? -3.647 -5.531 5.437 1.00 41.02 43 TYR A N 3
ATOM 4310 C CA . TYR A 1 43 ? -3.813 -6.910 5.880 1.00 2.05 43 TYR A CA 3
ATOM 4311 C C . TYR A 1 43 ? -2.681 -7.790 5.358 1.00 33.14 43 TYR A C 3
ATOM 4312 O O . TYR A 1 43 ? -2.832 -8.999 5.180 1.00 11.03 43 TYR A O 3
ATOM 4330 N N . PRO A 1 44 ? -1.519 -7.170 5.107 1.00 23.23 44 PRO A N 3
ATOM 4331 C CA . PRO A 1 44 ? -0.337 -7.877 4.603 1.00 14.12 44 PRO A CA 3
ATOM 4332 C C . PRO A 1 44 ? 0.271 -8.807 5.647 1.00 3.44 44 PRO A C 3
ATOM 4333 O O . PRO A 1 44 ? 0.574 -9.965 5.360 1.00 12.32 44 PRO A O 3
ATOM 4344 N N . SER A 1 45 ? 0.448 -8.292 6.860 1.00 31.02 45 SER A N 3
ATOM 4345 C CA . SER A 1 45 ? 1.024 -9.076 7.947 1.00 52.24 45 SER A CA 3
ATOM 4346 C C . SER A 1 45 ? 0.842 -8.366 9.285 1.00 53.44 45 SER A C 3
ATOM 4347 O O . SER A 1 45 ? 1.802 -8.161 10.028 1.00 43.20 45 SER A O 3
ATOM 4355 N N . LEU A 1 46 ? -0.397 -7.992 9.585 1.00 52.11 46 LEU A N 3
ATOM 4356 C CA . LEU A 1 46 ? -0.707 -7.304 10.833 1.00 35.14 46 LEU A CA 3
ATOM 4357 C C . LEU A 1 46 ? -0.796 -8.292 11.992 1.00 70.30 46 LEU A C 3
ATOM 4358 O O . LEU A 1 46 ? -1.066 -9.477 11.793 1.00 33.21 46 LEU A O 3
ATOM 4374 N N . THR A 1 47 ? -0.568 -7.797 13.205 1.00 54.25 47 THR A N 3
ATOM 4375 C CA . THR A 1 47 ? -0.623 -8.635 14.395 1.00 34.04 47 THR A CA 3
ATOM 4376 C C . THR A 1 47 ? -2.063 -8.864 14.841 1.00 52.31 47 THR A C 3
ATOM 4377 O O . THR A 1 47 ? -2.956 -8.060 14.573 1.00 13.44 47 THR A O 3
ATOM 4388 N N . PRO A 1 48 ? -2.297 -9.986 15.538 1.00 42.32 48 PRO A N 3
ATOM 4389 C CA . PRO A 1 48 ? -3.628 -10.345 16.036 1.00 24.34 48 PRO A CA 3
ATOM 4390 C C . PRO A 1 48 ? -4.090 -9.431 17.166 1.00 51.13 48 PRO A C 3
ATOM 4391 O O . PRO A 1 48 ? -5.287 -9.213 17.349 1.00 72.33 48 PRO A O 3
ATOM 4402 N N . GLU A 1 49 ? -3.133 -8.898 17.919 1.00 32.44 49 GLU A N 3
ATOM 4403 C CA . GLU A 1 49 ? -3.444 -8.008 19.031 1.00 14.41 49 GLU A CA 3
ATOM 4404 C C . GLU A 1 49 ? -3.994 -6.677 18.525 1.00 45.12 49 GLU A C 3
ATOM 4405 O O . GLU A 1 49 ? -4.918 -6.113 19.109 1.00 74.51 49 GLU A O 3
ATOM 4417 N N . GLU A 1 50 ? -3.416 -6.181 17.435 1.00 62.20 50 GLU A N 3
ATOM 4418 C CA . GLU A 1 50 ? -3.846 -4.916 16.851 1.00 34.30 50 GLU A CA 3
ATOM 4419 C C . GLU A 1 50 ? -5.224 -5.054 16.210 1.00 73.21 50 GLU A C 3
ATOM 4420 O O . GLU A 1 50 ? -6.098 -4.209 16.404 1.00 33.20 50 GLU A O 3
ATOM 4432 N N . ARG A 1 51 ? -5.410 -6.125 15.445 1.00 41.13 51 ARG A N 3
ATOM 4433 C CA . ARG A 1 51 ? -6.680 -6.373 14.773 1.00 21.22 51 ARG A CA 3
ATOM 4434 C C . ARG A 1 51 ? -7.822 -6.452 15.782 1.00 21.30 51 ARG A C 3
ATOM 4435 O O . ARG A 1 51 ? -8.992 -6.335 15.419 1.00 2.53 51 ARG A O 3
ATOM 4456 N N . GLU A 1 52 ? -7.473 -6.653 17.049 1.00 62.10 52 GLU A N 3
ATOM 4457 C CA . GLU A 1 52 ? -8.469 -6.749 18.109 1.00 33.31 52 GLU A CA 3
ATOM 4458 C C . GLU A 1 52 ? -9.298 -5.471 18.195 1.00 44.40 52 GLU A C 3
ATOM 4459 O O . GLU A 1 52 ? -10.494 -5.511 18.481 1.00 31.43 52 GLU A O 3
ATOM 4471 N N . SER A 1 53 ? -8.652 -4.336 17.945 1.00 25.13 53 SER A N 3
ATOM 4472 C CA . SER A 1 53 ? -9.326 -3.045 17.998 1.00 13.54 53 SER A CA 3
ATOM 4473 C C . SER A 1 53 ? -10.334 -2.911 16.861 1.00 42.24 53 SER A C 3
ATOM 4474 O O . SER A 1 53 ? -11.502 -2.595 17.086 1.00 54.41 53 SER A O 3
ATOM 4482 N N . ILE A 1 54 ? -9.872 -3.154 15.639 1.00 52.44 54 ILE A N 3
ATOM 4483 C CA . ILE A 1 54 ? -10.732 -3.062 14.465 1.00 13.44 54 ILE A CA 3
ATOM 4484 C C . ILE A 1 54 ? -11.775 -4.174 14.459 1.00 22.54 54 ILE A C 3
ATOM 4485 O O . ILE A 1 54 ? -12.953 -3.934 14.193 1.00 64.31 54 ILE A O 3
ATOM 4501 N N . ASP A 1 55 ? -11.334 -5.392 14.756 1.00 10.14 55 ASP A N 3
ATOM 4502 C CA . ASP A 1 55 ? -12.229 -6.543 14.788 1.00 14.53 55 ASP A CA 3
ATOM 4503 C C . ASP A 1 55 ? -13.341 -6.338 15.813 1.00 51.33 55 ASP A C 3
ATOM 4504 O O . ASP A 1 55 ? -14.491 -6.711 15.580 1.00 52.41 55 ASP A O 3
ATOM 4513 N N . LYS A 1 56 ? -12.990 -5.744 16.948 1.00 13.41 56 LYS A N 3
ATOM 4514 C CA . LYS A 1 56 ? -13.957 -5.488 18.009 1.00 32.43 56 LYS A CA 3
ATOM 4515 C C . LYS A 1 56 ? -14.949 -4.407 17.593 1.00 73.32 56 LYS A C 3
ATOM 4516 O O . LYS A 1 56 ? -16.107 -4.418 18.012 1.00 70.43 56 LYS A O 3
ATOM 4535 N N . PHE A 1 57 ? -14.489 -3.475 16.765 1.00 70.32 57 PHE A N 3
ATOM 4536 C CA . PHE A 1 57 ? -15.337 -2.387 16.291 1.00 24.32 57 PHE A CA 3
ATOM 4537 C C . PHE A 1 57 ? -15.693 -2.576 14.819 1.00 25.35 57 PHE A C 3
ATOM 4538 O O . PHE A 1 57 ? -15.774 -1.611 14.060 1.00 52.11 57 PHE A O 3
ATOM 4555 N N . VAL A 1 58 ? -15.903 -3.828 14.424 1.00 42.34 58 VAL A N 3
ATOM 4556 C CA . VAL A 1 58 ? -16.250 -4.145 13.044 1.00 54.24 58 VAL A CA 3
ATOM 4557 C C . VAL A 1 58 ? -17.021 -5.458 12.959 1.00 41.43 58 VAL A C 3
ATOM 4558 O O . VAL A 1 58 ? -18.051 -5.542 12.292 1.00 32.20 58 VAL A O 3
ATOM 4571 N N . ASN A 1 59 ? -16.514 -6.480 13.640 1.00 63.12 59 ASN A N 3
ATOM 4572 C CA . ASN A 1 59 ? -17.154 -7.790 13.642 1.00 74.25 59 ASN A CA 3
ATOM 4573 C C . ASN A 1 59 ? -18.451 -7.761 14.445 1.00 2.34 59 ASN A C 3
ATOM 4574 O O . ASN A 1 59 ? -19.533 -7.986 13.904 1.00 2.15 59 ASN A O 3
ATOM 4585 N N . GLU A 1 60 ? -18.332 -7.481 15.740 1.00 50.14 60 GLU A N 3
ATOM 4586 C CA . GLU A 1 60 ? -19.495 -7.422 16.618 1.00 62.24 60 GLU A CA 3
ATOM 4587 C C . GLU A 1 60 ? -19.931 -5.978 16.847 1.00 0.01 60 GLU A C 3
ATOM 4588 O O . GLU A 1 60 ? -20.308 -5.600 17.957 1.00 74.42 60 GLU A O 3
ATOM 4600 N N . HIS A 1 61 ? -19.876 -5.174 15.790 1.00 63.23 61 HIS A N 3
ATOM 4601 C CA . HIS A 1 61 ? -20.265 -3.771 15.875 1.00 62.01 61 HIS A CA 3
ATOM 4602 C C . HIS A 1 61 ? -21.026 -3.341 14.624 1.00 24.32 61 HIS A C 3
ATOM 4603 O O . HIS A 1 61 ? -21.957 -2.539 14.696 1.00 51.14 61 HIS A O 3
ATOM 4617 N N . THR A 1 62 ? -20.622 -3.880 13.478 1.00 52.04 62 THR A N 3
ATOM 4618 C CA . THR A 1 62 ? -21.264 -3.551 12.211 1.00 30.11 62 THR A CA 3
ATOM 4619 C C . THR A 1 62 ? -22.033 -4.746 11.658 1.00 43.52 62 THR A C 3
ATOM 4620 O O . THR A 1 62 ? -21.926 -5.858 12.175 1.00 54.22 62 THR A O 3
ATOM 4631 N N . ASP A 1 63 ? -22.806 -4.509 10.604 1.00 50.40 63 ASP A N 3
ATOM 4632 C CA . ASP A 1 63 ? -23.592 -5.566 9.979 1.00 62.21 63 ASP A CA 3
ATOM 4633 C C . ASP A 1 63 ? -23.338 -5.616 8.476 1.00 41.45 63 ASP A C 3
ATOM 4634 O O . ASP A 1 63 ? -22.834 -4.658 7.889 1.00 30.04 63 ASP A O 3
ATOM 4643 N N . ALA A 1 64 ? -23.689 -6.739 7.858 1.00 54.42 64 ALA A N 3
ATOM 4644 C CA . ALA A 1 64 ? -23.501 -6.913 6.423 1.00 45.50 64 ALA A CA 3
ATOM 4645 C C . ALA A 1 64 ? -24.608 -6.221 5.636 1.00 74.04 64 ALA A C 3
ATOM 4646 O O . ALA A 1 64 ? -25.641 -5.850 6.195 1.00 43.54 64 ALA A O 3
ATOM 4653 N N . ILE A 1 65 ? -24.387 -6.051 4.337 1.00 41.14 65 ILE A N 3
ATOM 4654 C CA . ILE A 1 65 ? -25.367 -5.404 3.473 1.00 33.24 65 ILE A CA 3
ATOM 4655 C C . ILE A 1 65 ? -26.195 -6.435 2.714 1.00 55.24 65 ILE A C 3
ATOM 4656 O O . ILE A 1 65 ? -25.764 -6.957 1.685 1.00 3.14 65 ILE A O 3
ATOM 4672 N N . ILE A 1 66 ? -27.388 -6.721 3.226 1.00 64.53 66 ILE A N 3
ATOM 4673 C CA . ILE A 1 66 ? -28.278 -7.687 2.594 1.00 64.43 66 ILE A CA 3
ATOM 4674 C C . ILE A 1 66 ? -29.018 -7.064 1.415 1.00 11.35 66 ILE A C 3
ATOM 4675 O O . ILE A 1 66 ? -29.809 -6.135 1.587 1.00 25.34 66 ILE A O 3
ATOM 4691 N N . ILE A 1 67 ? -28.758 -7.581 0.220 1.00 70.14 67 ILE A N 3
ATOM 4692 C CA . ILE A 1 67 ? -29.402 -7.077 -0.987 1.00 11.22 67 ILE A CA 3
ATOM 4693 C C . ILE A 1 67 ? -29.736 -8.213 -1.948 1.00 11.14 67 ILE A C 3
ATOM 4694 O O . ILE A 1 67 ? -28.871 -9.013 -2.304 1.00 2.02 67 ILE A O 3
ATOM 4710 N N . ASP A 1 68 ? -30.996 -8.276 -2.365 1.00 23.43 68 ASP A N 3
ATOM 4711 C CA . ASP A 1 68 ? -31.444 -9.313 -3.287 1.00 53.12 68 ASP A CA 3
ATOM 4712 C C . ASP A 1 68 ? -30.932 -10.683 -2.856 1.00 30.55 68 ASP A C 3
ATOM 4713 O O . ASP A 1 68 ? -30.534 -11.499 -3.687 1.00 10.35 68 ASP A O 3
ATOM 4722 N N . GLY A 1 69 ? -30.944 -10.930 -1.549 1.00 12.21 69 GLY A N 3
ATOM 4723 C CA . GLY A 1 69 ? -30.477 -12.202 -1.029 1.00 53.15 69 GLY A CA 3
ATOM 4724 C C . GLY A 1 69 ? -28.985 -12.392 -1.217 1.00 72.31 69 GLY A C 3
ATOM 4725 O O . GLY A 1 69 ? -28.537 -13.456 -1.645 1.00 43.11 69 GLY A O 3
ATOM 4729 N N . VAL A 1 70 ? -28.213 -11.358 -0.898 1.00 34.22 70 VAL A N 3
ATOM 4730 C CA . VAL A 1 70 ? -26.763 -11.416 -1.034 1.00 61.10 70 VAL A CA 3
ATOM 4731 C C . VAL A 1 70 ? -26.073 -10.738 0.144 1.00 2.21 70 VAL A C 3
ATOM 4732 O O . VAL A 1 70 ? -25.446 -9.687 0.007 1.00 22.13 70 VAL A O 3
ATOM 4745 N N . PRO A 1 71 ? -26.189 -11.351 1.331 1.00 30.51 71 PRO A N 3
ATOM 4746 C CA . PRO A 1 71 ? -25.582 -10.825 2.557 1.00 22.11 71 PRO A CA 3
ATOM 4747 C C . PRO A 1 71 ? -24.061 -10.930 2.542 1.00 44.43 71 PRO A C 3
ATOM 4748 O O . PRO A 1 71 ? -23.503 -11.942 2.117 1.00 51.15 71 PRO A O 3
ATOM 4759 N N . ILE A 1 72 ? -23.395 -9.878 3.008 1.00 33.30 72 ILE A N 3
ATOM 4760 C CA . ILE A 1 72 ? -21.938 -9.854 3.049 1.00 54.41 72 ILE A CA 3
ATOM 4761 C C . ILE A 1 72 ? -21.424 -10.090 4.465 1.00 71.22 72 ILE A C 3
ATOM 4762 O O . ILE A 1 72 ? -20.858 -9.192 5.088 1.00 74.13 72 ILE A O 3
ATOM 4778 N N . GLN A 1 73 ? -21.623 -11.305 4.966 1.00 74.14 73 GLN A N 3
ATOM 4779 C CA . GLN A 1 73 ? -21.178 -11.660 6.308 1.00 14.21 73 GLN A CA 3
ATOM 4780 C C . GLN A 1 73 ? -19.743 -11.201 6.545 1.00 72.22 73 GLN A C 3
ATOM 4781 O O . GLN A 1 73 ? -18.931 -11.167 5.621 1.00 34.41 73 GLN A O 3
ATOM 4795 N N . GLY A 1 74 ? -19.437 -10.848 7.790 1.00 75.32 74 GLY A N 3
ATOM 4796 C CA . GLY A 1 74 ? -18.100 -10.396 8.125 1.00 11.23 74 GLY A CA 3
ATOM 4797 C C . GLY A 1 74 ? -17.973 -8.886 8.092 1.00 55.45 74 GLY A C 3
ATOM 4798 O O . GLY A 1 74 ? -16.872 -8.351 7.971 1.00 12.52 74 GLY A O 3
ATOM 4802 N N . GLY A 1 75 ? -19.105 -8.196 8.196 1.00 13.35 75 GLY A N 3
ATOM 4803 C CA . GLY A 1 75 ? -19.094 -6.745 8.173 1.00 14.33 75 GLY A CA 3
ATOM 4804 C C . GLY A 1 75 ? -18.350 -6.190 6.975 1.00 12.51 75 GLY A C 3
ATOM 4805 O O . GLY A 1 75 ? -17.882 -5.051 7.000 1.00 71.23 75 GLY A O 3
ATOM 4809 N N . ARG A 1 76 ? -18.239 -6.995 5.924 1.00 31.32 76 ARG A N 3
ATOM 4810 C CA . ARG A 1 76 ? -17.544 -6.579 4.712 1.00 3.13 76 ARG A CA 3
ATOM 4811 C C . ARG A 1 76 ? -18.492 -5.850 3.765 1.00 42.12 76 ARG A C 3
ATOM 4812 O O . ARG A 1 76 ? -19.701 -6.081 3.779 1.00 11.14 76 ARG A O 3
ATOM 4833 N N . LYS A 1 77 ? -17.935 -4.968 2.942 1.00 42.13 77 LYS A N 3
ATOM 4834 C CA . LYS A 1 77 ? -18.729 -4.205 1.986 1.00 1.32 77 LYS A CA 3
ATOM 4835 C C . LYS A 1 77 ? -18.442 -4.655 0.557 1.00 4.15 77 LYS A C 3
ATOM 4836 O O . LYS A 1 77 ? -17.318 -4.528 0.071 1.00 74.41 77 LYS A O 3
ATOM 4855 N N . ALA A 1 78 ? -19.464 -5.179 -0.110 1.00 33.42 78 ALA A N 3
ATOM 4856 C CA . ALA A 1 78 ? -19.322 -5.645 -1.484 1.00 1.22 78 ALA A CA 3
ATOM 4857 C C . ALA A 1 78 ? -20.073 -4.737 -2.452 1.00 1.34 78 ALA A C 3
ATOM 4858 O O . ALA A 1 78 ? -20.924 -3.947 -2.043 1.00 13.03 78 ALA A O 3
ATOM 4865 N N . ARG A 1 79 ? -19.752 -4.854 -3.736 1.00 4.22 79 ARG A N 3
ATOM 4866 C CA . ARG A 1 79 ? -20.395 -4.042 -4.761 1.00 40.45 79 ARG A CA 3
ATOM 4867 C C . ARG A 1 79 ? -21.767 -4.606 -5.121 1.00 4.34 79 ARG A C 3
ATOM 4868 O O . ARG A 1 79 ? -21.887 -5.458 -6.001 1.00 23.42 79 ARG A O 3
ATOM 4889 N N . ILE A 1 80 ? -22.797 -4.124 -4.433 1.00 62.43 80 ILE A N 3
ATOM 4890 C CA . ILE A 1 80 ? -24.159 -4.580 -4.680 1.00 71.24 80 ILE A CA 3
ATOM 4891 C C . ILE A 1 80 ? -25.088 -3.406 -4.971 1.00 5.11 80 ILE A C 3
ATOM 4892 O O . ILE A 1 80 ? -25.737 -2.876 -4.069 1.00 73.43 80 ILE A O 3
ATOM 4908 N N . VAL A 1 81 ? -25.146 -3.004 -6.237 1.00 34.23 81 VAL A N 3
ATOM 4909 C CA . VAL A 1 81 ? -25.998 -1.894 -6.648 1.00 22.24 81 VAL A CA 3
ATOM 4910 C C . VAL A 1 81 ? -26.861 -2.277 -7.844 1.00 71.53 81 VAL A C 3
ATOM 4911 O O . VAL A 1 81 ? -26.748 -3.381 -8.377 1.00 3.41 81 VAL A O 3
ATOM 4924 N N . GLY A 1 82 ? -27.725 -1.357 -8.263 1.00 61.41 82 GLY A N 3
ATOM 4925 C CA . GLY A 1 82 ? -28.595 -1.618 -9.395 1.00 12.32 82 GLY A CA 3
ATOM 4926 C C . GLY A 1 82 ? -29.472 -2.836 -9.184 1.00 63.31 82 GLY A C 3
ATOM 4927 O O . GLY A 1 82 ? -29.559 -3.706 -10.051 1.00 42.35 82 GLY A O 3
ATOM 4931 N N . LYS A 1 83 ? -30.123 -2.902 -8.028 1.00 25.15 83 LYS A N 3
ATOM 4932 C CA . LYS A 1 83 ? -30.997 -4.023 -7.704 1.00 23.23 83 LYS A CA 3
ATOM 4933 C C . LYS A 1 83 ? -32.096 -3.595 -6.737 1.00 2.52 83 LYS A C 3
ATOM 4934 O O . LYS A 1 83 ? -32.343 -2.402 -6.553 1.00 75.35 83 LYS A O 3
ATOM 4953 N N . ILE A 1 84 ? -32.750 -4.573 -6.120 1.00 71.15 84 ILE A N 3
ATOM 4954 C CA . ILE A 1 84 ? -33.820 -4.296 -5.171 1.00 14.23 84 ILE A CA 3
ATOM 4955 C C . ILE A 1 84 ? -33.259 -3.868 -3.819 1.00 23.41 84 ILE A C 3
ATOM 4956 O O . ILE A 1 84 ? -33.528 -4.497 -2.795 1.00 75.25 84 ILE A O 3
ATOM 4972 N N . VAL A 1 85 ? -32.477 -2.793 -3.822 1.00 60.32 85 VAL A N 3
ATOM 4973 C CA . VAL A 1 85 ? -31.879 -2.279 -2.596 1.00 12.01 85 VAL A CA 3
ATOM 4974 C C . VAL A 1 85 ? -32.843 -1.355 -1.860 1.00 71.11 85 VAL A C 3
ATOM 4975 O O . VAL A 1 85 ? -33.544 -0.553 -2.478 1.00 30.45 85 VAL A O 3
ATOM 4988 N N . SER A 1 86 ? -32.873 -1.473 -0.536 1.00 42.34 86 SER A N 3
ATOM 4989 C CA . SER A 1 86 ? -33.753 -0.650 0.285 1.00 75.04 86 SER A CA 3
ATOM 4990 C C . SER A 1 86 ? -32.954 0.383 1.072 1.00 43.51 86 SER A C 3
ATOM 4991 O O . SER A 1 86 ? -31.739 0.270 1.239 1.00 51.41 86 SER A O 3
ATOM 4999 N N . PRO A 1 87 ? -33.650 1.417 1.568 1.00 33.20 87 PRO A N 3
ATOM 5000 C CA . PRO A 1 87 ? -33.027 2.491 2.347 1.00 63.05 87 PRO A CA 3
ATOM 5001 C C . PRO A 1 87 ? -32.563 2.018 3.720 1.00 61.52 87 PRO A C 3
ATOM 5002 O O . PRO A 1 87 ? -31.827 2.719 4.413 1.00 34.22 87 PRO A O 3
ATOM 5013 N N . GLY A 1 88 ? -32.998 0.822 4.107 1.00 41.11 88 GLY A N 3
ATOM 5014 C CA . GLY A 1 88 ? -32.616 0.276 5.396 1.00 35.40 88 GLY A CA 3
ATOM 5015 C C . GLY A 1 88 ? -31.322 -0.511 5.332 1.00 12.24 88 GLY A C 3
ATOM 5016 O O . GLY A 1 88 ? -30.611 -0.632 6.330 1.00 42.52 88 GLY A O 3
ATOM 5020 N N . VAL A 1 89 ? -31.016 -1.049 4.156 1.00 21.43 89 VAL A N 3
ATOM 5021 C CA . VAL A 1 89 ? -29.799 -1.829 3.966 1.00 22.22 89 VAL A CA 3
ATOM 5022 C C . VAL A 1 89 ? -28.666 -0.959 3.434 1.00 40.13 89 VAL A C 3
ATOM 5023 O O . VAL A 1 89 ? -27.519 -1.080 3.865 1.00 71.42 89 VAL A O 3
ATOM 5036 N N . LYS A 1 90 ? -28.995 -0.080 2.493 1.00 2.55 90 LYS A N 3
ATOM 5037 C CA . LYS A 1 90 ? -28.006 0.814 1.902 1.00 54.13 90 LYS A CA 3
ATOM 5038 C C . LYS A 1 90 ? -27.485 1.809 2.934 1.00 71.11 90 LYS A C 3
ATOM 5039 O O . LYS A 1 90 ? -26.295 2.118 2.966 1.00 2.14 90 LYS A O 3
ATOM 5058 N N . GLY A 1 91 ? -28.385 2.306 3.777 1.00 1.13 91 GLY A N 3
ATOM 5059 C CA . GLY A 1 91 ? -27.996 3.259 4.800 1.00 43.51 91 GLY A CA 3
ATOM 5060 C C . GLY A 1 91 ? -27.024 2.670 5.802 1.00 23.25 91 GLY A C 3
ATOM 5061 O O . GLY A 1 91 ? -26.159 3.373 6.328 1.00 72.33 91 GLY A O 3
ATOM 5065 N N . LEU A 1 92 ? -27.165 1.377 6.071 1.00 71.52 92 LEU A N 3
ATOM 5066 C CA . LEU A 1 92 ? -26.293 0.692 7.019 1.00 11.12 92 LEU A CA 3
ATOM 5067 C C . LEU A 1 92 ? -24.827 0.878 6.643 1.00 62.25 92 LEU A C 3
ATOM 5068 O O . LEU A 1 92 ? -23.962 0.987 7.511 1.00 43.31 92 LEU A O 3
ATOM 5084 N N . ALA A 1 93 ? -24.555 0.914 5.342 1.00 13.30 93 ALA A N 3
ATOM 5085 C CA . ALA A 1 93 ? -23.195 1.091 4.850 1.00 5.34 93 ALA A CA 3
ATOM 5086 C C . ALA A 1 93 ? -22.598 2.405 5.345 1.00 35.33 93 ALA A C 3
ATOM 5087 O O . ALA A 1 93 ? -21.418 2.473 5.690 1.00 31.31 93 ALA A O 3
ATOM 5094 N N . THR A 1 94 ? -23.422 3.448 5.378 1.00 42.14 94 THR A N 3
ATOM 5095 C CA . THR A 1 94 ? -22.976 4.760 5.828 1.00 4.24 94 THR A CA 3
ATOM 5096 C C . THR A 1 94 ? -22.731 4.771 7.333 1.00 64.31 94 THR A C 3
ATOM 5097 O O . THR A 1 94 ? -21.813 5.432 7.818 1.00 73.32 94 THR A O 3
ATOM 5108 N N . GLY A 1 95 ? -23.557 4.033 8.068 1.00 73.42 95 GLY A N 3
ATOM 5109 C CA . GLY A 1 95 ? -23.413 3.971 9.510 1.00 22.15 95 GLY A CA 3
ATOM 5110 C C . GLY A 1 95 ? -22.063 3.428 9.935 1.00 2.23 95 GLY A C 3
ATOM 5111 O O . GLY A 1 95 ? -21.432 3.958 10.850 1.00 13.52 95 GLY A O 3
ATOM 5115 N N . PHE A 1 96 ? -21.618 2.367 9.271 1.00 61.31 96 PHE A N 3
ATOM 5116 C CA . PHE A 1 96 ? -20.335 1.750 9.587 1.00 62.33 96 PHE A CA 3
ATOM 5117 C C . PHE A 1 96 ? -19.201 2.435 8.829 1.00 20.33 96 PHE A C 3
ATOM 5118 O O . PHE A 1 96 ? -18.050 2.421 9.267 1.00 71.05 96 PHE A O 3
ATOM 5135 N N . PHE A 1 97 ? -19.535 3.033 7.690 1.00 22.35 97 PHE A N 3
ATOM 5136 C CA . PHE A 1 97 ? -18.545 3.722 6.870 1.00 34.13 97 PHE A CA 3
ATOM 5137 C C . PHE A 1 97 ? -17.855 4.827 7.665 1.00 61.33 97 PHE A C 3
ATOM 5138 O O . PHE A 1 97 ? -16.643 5.012 7.565 1.00 64.34 97 PHE A O 3
ATOM 5155 N N . GLU A 1 98 ? -18.637 5.558 8.453 1.00 61.11 98 GLU A N 3
ATOM 5156 C CA . GLU A 1 98 ? -18.101 6.645 9.263 1.00 2.32 98 GLU A CA 3
ATOM 5157 C C . GLU A 1 98 ? -17.071 6.124 10.261 1.00 63.41 98 GLU A C 3
ATOM 5158 O O . GLU A 1 98 ? -15.967 6.658 10.365 1.00 60.44 98 GLU A O 3
ATOM 5170 N N . GLU A 1 99 ? -17.441 5.077 10.993 1.00 52.43 99 GLU A N 3
ATOM 5171 C CA . GLU A 1 99 ? -16.550 4.485 11.983 1.00 61.30 99 GLU A CA 3
ATOM 5172 C C . GLU A 1 99 ? -15.357 3.813 11.309 1.00 73.34 99 GLU A C 3
ATOM 5173 O O . GLU A 1 99 ? -14.238 3.848 11.822 1.00 51.43 99 GLU A O 3
ATOM 5185 N N . LEU A 1 100 ? -15.605 3.200 10.156 1.00 1.12 100 LEU A N 3
ATOM 5186 C CA . LEU A 1 100 ? -14.553 2.519 9.410 1.00 25.23 100 LEU A CA 3
ATOM 5187 C C . LEU A 1 100 ? -13.417 3.479 9.071 1.00 62.23 100 LEU A C 3
ATOM 5188 O O . LEU A 1 100 ? -12.243 3.156 9.248 1.00 32.41 100 LEU A O 3
ATOM 5204 N N . GLY A 1 101 ? -13.775 4.663 8.583 1.00 32.20 101 GLY A N 3
ATOM 5205 C CA . GLY A 1 101 ? -12.775 5.653 8.229 1.00 60.45 101 GLY A CA 3
ATOM 5206 C C . GLY A 1 101 ? -11.912 6.053 9.408 1.00 25.34 101 GLY A C 3
ATOM 5207 O O . GLY A 1 101 ? -10.712 6.284 9.258 1.00 22.53 101 GLY A O 3
ATOM 5211 N N . SER A 1 102 ? -12.523 6.137 10.586 1.00 61.44 102 SER A N 3
ATOM 5212 C CA . SER A 1 102 ? -11.803 6.517 11.795 1.00 11.24 102 SER A CA 3
ATOM 5213 C C . SER A 1 102 ? -10.821 5.426 12.209 1.00 21.42 102 SER A C 3
ATOM 5214 O O . SER A 1 102 ? -9.667 5.703 12.538 1.00 54.41 102 SER A O 3
ATOM 5222 N N . LYS A 1 103 ? -11.287 4.181 12.191 1.00 41.42 103 LYS A N 3
ATOM 5223 C CA . LYS A 1 103 ? -10.452 3.045 12.562 1.00 3.53 103 LYS A CA 3
ATOM 5224 C C . LYS A 1 103 ? -9.351 2.819 11.530 1.00 35.55 103 LYS A C 3
ATOM 5225 O O . LYS A 1 103 ? -8.227 2.453 11.877 1.00 74.33 103 LYS A O 3
ATOM 5244 N N . LEU A 1 104 ? -9.681 3.039 10.263 1.00 73.23 104 LEU A N 3
ATOM 5245 C CA . LEU A 1 104 ? -8.720 2.860 9.180 1.00 72.21 104 LEU A CA 3
ATOM 5246 C C . LEU A 1 104 ? -7.627 3.922 9.241 1.00 53.24 104 LEU A C 3
ATOM 5247 O O . LEU A 1 104 ? -6.524 3.722 8.733 1.00 75.02 104 LEU A O 3
ATOM 5263 N N . ALA A 1 105 ? -7.941 5.051 9.867 1.00 12.42 105 ALA A N 3
ATOM 5264 C CA . ALA A 1 105 ? -6.985 6.144 9.998 1.00 22.54 105 ALA A CA 3
ATOM 5265 C C . ALA A 1 105 ? -5.869 5.782 10.973 1.00 62.14 105 ALA A C 3
ATOM 5266 O O . ALA A 1 105 ? -4.688 5.936 10.662 1.00 50.01 105 ALA A O 3
ATOM 5273 N N . GLN A 1 106 ? -6.251 5.301 12.151 1.00 12.44 106 GLN A N 3
ATOM 5274 C CA . GLN A 1 106 ? -5.281 4.920 13.171 1.00 35.41 106 GLN A CA 3
ATOM 5275 C C . GLN A 1 106 ? -4.528 3.659 12.761 1.00 44.04 106 GLN A C 3
ATOM 5276 O O . GLN A 1 106 ? -3.333 3.522 13.030 1.00 74.33 106 GLN A O 3
ATOM 5290 N N . LEU A 1 107 ? -5.232 2.741 12.108 1.00 23.23 107 LEU A N 3
ATOM 5291 C CA . LEU A 1 107 ? -4.629 1.490 11.660 1.00 11.03 107 LEU A CA 3
ATOM 5292 C C . LEU A 1 107 ? -3.457 1.756 10.722 1.00 45.03 107 LEU A C 3
ATOM 5293 O O . LEU A 1 107 ? -2.389 1.158 10.859 1.00 33.25 107 LEU A O 3
ATOM 5309 N N . PHE A 1 108 ? -3.662 2.659 9.768 1.00 25.14 108 PHE A N 3
ATOM 5310 C CA . PHE A 1 108 ? -2.621 3.006 8.807 1.00 30.43 108 PHE A CA 3
ATOM 5311 C C . PHE A 1 108 ? -1.479 3.753 9.489 1.00 44.44 108 PHE A C 3
ATOM 5312 O O . PHE A 1 108 ? -0.307 3.431 9.292 1.00 53.42 108 PHE A O 3
ATOM 5329 N N . ALA A 1 109 ? -1.829 4.754 10.290 1.00 32.22 109 ALA A N 3
ATOM 5330 C CA . ALA A 1 109 ? -0.835 5.547 11.002 1.00 64.21 109 ALA A CA 3
ATOM 5331 C C . ALA A 1 109 ? -1.498 6.510 11.980 1.00 33.25 109 ALA A C 3
ATOM 5332 O O . ALA A 1 109 ? -2.705 6.444 12.210 1.00 71.34 109 ALA A O 3
ATOM 5339 N N . GLY A 1 110 ? -0.701 7.405 12.556 1.00 23.41 110 GLY A N 3
ATOM 5340 C CA . GLY A 1 110 ? -1.229 8.368 13.504 1.00 30.12 110 GLY A CA 3
ATOM 5341 C C . GLY A 1 110 ? -0.813 9.789 13.179 1.00 34.04 110 GLY A C 3
ATOM 5342 O O . GLY A 1 110 ? -0.551 10.586 14.079 1.00 13.23 110 GLY A O 3
ATOM 5346 N N . GLU A 1 111 ? -0.752 10.106 11.890 1.00 64.22 111 GLU A N 3
ATOM 5347 C CA . GLU A 1 111 ? -0.362 11.440 11.450 1.00 51.34 111 GLU A CA 3
ATOM 5348 C C . GLU A 1 111 ? -1.570 12.217 10.932 1.00 24.41 111 GLU A C 3
ATOM 5349 O O . GLU A 1 111 ? -2.705 11.754 11.027 1.00 34.14 111 GLU A O 3
ATOM 5361 N N . ASN A 1 112 ? -1.314 13.400 10.385 1.00 52.45 112 ASN A N 3
ATOM 5362 C CA . ASN A 1 112 ? -2.380 14.242 9.853 1.00 43.43 112 ASN A CA 3
ATOM 5363 C C . ASN A 1 112 ? -2.052 14.705 8.436 1.00 21.23 112 ASN A C 3
ATOM 5364 O O . ASN A 1 112 ? -0.983 14.402 7.904 1.00 0.12 112 ASN A O 3
ATOM 5375 N N . LEU A 1 113 ? -2.978 15.440 7.831 1.00 41.21 113 LEU A N 3
ATOM 5376 C CA . LEU A 1 113 ? -2.788 15.946 6.476 1.00 61.13 113 LEU A CA 3
ATOM 5377 C C . LEU A 1 113 ? -2.544 17.452 6.486 1.00 72.44 113 LEU A C 3
ATOM 5378 O O . LEU A 1 113 ? -3.115 18.178 7.299 1.00 34.24 113 LEU A O 3
ATOM 5394 N N . TYR A 1 114 ? -1.695 17.914 5.575 1.00 25.13 114 TYR A N 3
ATOM 5395 C CA . TYR A 1 114 ? -1.375 19.333 5.479 1.00 0.31 114 TYR A CA 3
ATOM 5396 C C . TYR A 1 114 ? -0.689 19.649 4.154 1.00 62.45 114 TYR A C 3
ATOM 5397 O O . TYR A 1 114 ? 0.434 20.152 4.127 1.00 65.03 114 TYR A O 3
ATOM 5415 N N . PHE A 1 115 ? -1.373 19.349 3.055 1.00 54.34 115 PHE A N 3
ATOM 5416 C CA . PHE A 1 115 ? -0.831 19.600 1.724 1.00 33.22 115 PHE A CA 3
ATOM 5417 C C . PHE A 1 115 ? -1.946 19.928 0.736 1.00 53.44 115 PHE A C 3
ATOM 5418 O O . PHE A 1 115 ? -3.117 20.005 1.108 1.00 4.43 115 PHE A O 3
ATOM 5435 N N . GLN A 1 116 ? -1.573 20.121 -0.525 1.00 51.43 116 GLN A N 3
ATOM 5436 C CA . GLN A 1 116 ? -2.541 20.443 -1.567 1.00 51.02 116 GLN A CA 3
ATOM 5437 C C . GLN A 1 116 ? -3.228 19.182 -2.080 1.00 35.23 116 GLN A C 3
ATOM 5438 O O . GLN A 1 116 ? -2.867 18.067 -1.701 1.00 3.22 116 GLN A O 3
ATOM 5452 N N . MET A 1 1 ? 5.124 -4.286 -3.849 1.00 61.33 1 MET A N 4
ATOM 5453 C CA . MET A 1 1 ? 6.079 -3.266 -4.266 1.00 24.31 1 MET A CA 4
ATOM 5454 C C . MET A 1 1 ? 6.624 -2.507 -3.060 1.00 42.14 1 MET A C 4
ATOM 5455 O O . MET A 1 1 ? 6.827 -1.295 -3.118 1.00 15.22 1 MET A O 4
ATOM 5469 N N . GLY A 1 2 ? 6.859 -3.229 -1.969 1.00 4.44 2 GLY A N 4
ATOM 5470 C CA . GLY A 1 2 ? 7.378 -2.605 -0.765 1.00 21.30 2 GLY A CA 4
ATOM 5471 C C . GLY A 1 2 ? 6.383 -1.655 -0.129 1.00 40.13 2 GLY A C 4
ATOM 5472 O O . GLY A 1 2 ? 5.543 -1.074 -0.817 1.00 35.15 2 GLY A O 4
ATOM 5476 N N . TYR A 1 3 ? 6.476 -1.497 1.186 1.00 1.52 3 TYR A N 4
ATOM 5477 C CA . TYR A 1 3 ? 5.574 -0.613 1.915 1.00 21.04 3 TYR A CA 4
ATOM 5478 C C . TYR A 1 3 ? 6.294 0.061 3.079 1.00 25.02 3 TYR A C 4
ATOM 5479 O O . TYR A 1 3 ? 6.333 -0.468 4.190 1.00 23.00 3 TYR A O 4
ATOM 5497 N N . SER A 1 4 ? 6.864 1.233 2.815 1.00 35.14 4 SER A N 4
ATOM 5498 C CA . SER A 1 4 ? 7.586 1.980 3.839 1.00 72.52 4 SER A CA 4
ATOM 5499 C C . SER A 1 4 ? 6.658 2.956 4.555 1.00 1.02 4 SER A C 4
ATOM 5500 O O . SER A 1 4 ? 5.441 2.919 4.375 1.00 52.13 4 SER A O 4
ATOM 5508 N N . ASP A 1 5 ? 7.243 3.829 5.369 1.00 75.43 5 ASP A N 4
ATOM 5509 C CA . ASP A 1 5 ? 6.470 4.817 6.113 1.00 72.34 5 ASP A CA 4
ATOM 5510 C C . ASP A 1 5 ? 5.822 5.824 5.167 1.00 4.04 5 ASP A C 4
ATOM 5511 O O . ASP A 1 5 ? 4.673 6.220 5.360 1.00 24.21 5 ASP A O 4
ATOM 5520 N N . GLU A 1 6 ? 6.569 6.235 4.147 1.00 72.11 6 GLU A N 4
ATOM 5521 C CA . GLU A 1 6 ? 6.067 7.198 3.173 1.00 21.34 6 GLU A CA 4
ATOM 5522 C C . GLU A 1 6 ? 5.045 6.549 2.244 1.00 43.42 6 GLU A C 4
ATOM 5523 O O . GLU A 1 6 ? 4.120 7.206 1.766 1.00 2.40 6 GLU A O 4
ATOM 5535 N N . ASP A 1 7 ? 5.220 5.257 1.992 1.00 62.13 7 ASP A N 4
ATOM 5536 C CA . ASP A 1 7 ? 4.314 4.518 1.120 1.00 51.41 7 ASP A CA 4
ATOM 5537 C C . ASP A 1 7 ? 2.901 4.499 1.696 1.00 64.12 7 ASP A C 4
ATOM 5538 O O . ASP A 1 7 ? 1.919 4.479 0.955 1.00 54.23 7 ASP A O 4
ATOM 5547 N N . ARG A 1 8 ? 2.808 4.503 3.022 1.00 43.54 8 ARG A N 4
ATOM 5548 C CA . ARG A 1 8 ? 1.516 4.484 3.697 1.00 63.12 8 ARG A CA 4
ATOM 5549 C C . ARG A 1 8 ? 0.672 5.688 3.290 1.00 71.13 8 ARG A C 4
ATOM 5550 O O . ARG A 1 8 ? -0.545 5.583 3.144 1.00 34.11 8 ARG A O 4
ATOM 5571 N N . GLU A 1 9 ? 1.327 6.830 3.108 1.00 5.13 9 GLU A N 4
ATOM 5572 C CA . GLU A 1 9 ? 0.636 8.054 2.720 1.00 70.55 9 GLU A CA 4
ATOM 5573 C C . GLU A 1 9 ? -0.083 7.872 1.386 1.00 71.21 9 GLU A C 4
ATOM 5574 O O . GLU A 1 9 ? -1.141 8.456 1.155 1.00 74.33 9 GLU A O 4
ATOM 5586 N N . ALA A 1 10 ? 0.500 7.058 0.512 1.00 43.11 10 ALA A N 4
ATOM 5587 C CA . ALA A 1 10 ? -0.084 6.798 -0.798 1.00 35.24 10 ALA A CA 4
ATOM 5588 C C . ALA A 1 10 ? -1.493 6.229 -0.667 1.00 31.24 10 ALA A C 4
ATOM 5589 O O . ALA A 1 10 ? -2.419 6.677 -1.342 1.00 53.15 10 ALA A O 4
ATOM 5596 N N . ASP A 1 11 ? -1.647 5.239 0.206 1.00 54.10 11 ASP A N 4
ATOM 5597 C CA . ASP A 1 11 ? -2.944 4.609 0.426 1.00 60.32 11 ASP A CA 4
ATOM 5598 C C . ASP A 1 11 ? -3.899 5.564 1.135 1.00 32.40 11 ASP A C 4
ATOM 5599 O O . ASP A 1 11 ? -5.087 5.616 0.820 1.00 51.21 11 ASP A O 4
ATOM 5608 N N . ASN A 1 12 ? -3.371 6.316 2.095 1.00 32.01 12 ASN A N 4
ATOM 5609 C CA . ASN A 1 12 ? -4.177 7.268 2.850 1.00 34.05 12 ASN A CA 4
ATOM 5610 C C . ASN A 1 12 ? -4.682 8.390 1.948 1.00 1.12 12 ASN A C 4
ATOM 5611 O O . ASN A 1 12 ? -5.809 8.864 2.099 1.00 3.13 12 ASN A O 4
ATOM 5622 N N . LEU A 1 13 ? -3.841 8.810 1.010 1.00 41.24 13 LEU A N 4
ATOM 5623 C CA . LEU A 1 13 ? -4.201 9.876 0.081 1.00 1.54 13 LEU A CA 4
ATOM 5624 C C . LEU A 1 13 ? -5.498 9.547 -0.650 1.00 72.30 13 LEU A C 4
ATOM 5625 O O . LEU A 1 13 ? -6.325 10.425 -0.894 1.00 14.22 13 LEU A O 4
ATOM 5641 N N . ARG A 1 14 ? -5.670 8.275 -0.996 1.00 22.15 14 ARG A N 4
ATOM 5642 C CA . ARG A 1 14 ? -6.867 7.829 -1.698 1.00 61.10 14 ARG A CA 4
ATOM 5643 C C . ARG A 1 14 ? -8.089 7.899 -0.788 1.00 14.04 14 ARG A C 4
ATOM 5644 O O . ARG A 1 14 ? -9.176 8.284 -1.220 1.00 11.30 14 ARG A O 4
ATOM 5665 N N . ILE A 1 15 ? -7.904 7.524 0.473 1.00 22.24 15 ILE A N 4
ATOM 5666 C CA . ILE A 1 15 ? -8.991 7.545 1.444 1.00 20.21 15 ILE A CA 4
ATOM 5667 C C . ILE A 1 15 ? -9.545 8.955 1.619 1.00 63.21 15 ILE A C 4
ATOM 5668 O O . ILE A 1 15 ? -10.755 9.169 1.561 1.00 72.20 15 ILE A O 4
ATOM 5684 N N . ALA A 1 16 ? -8.650 9.914 1.831 1.00 23.14 16 ALA A N 4
ATOM 5685 C CA . ALA A 1 16 ? -9.048 11.305 2.011 1.00 72.54 16 ALA A CA 4
ATOM 5686 C C . ALA A 1 16 ? -9.549 11.905 0.701 1.00 3.24 16 ALA A C 4
ATOM 5687 O O . ALA A 1 16 ? -10.443 12.750 0.698 1.00 35.12 16 ALA A O 4
ATOM 5694 N N . GLU A 1 17 ? -8.965 11.464 -0.408 1.00 62.04 17 GLU A N 4
ATOM 5695 C CA . GLU A 1 17 ? -9.352 11.960 -1.724 1.00 1.54 17 GLU A CA 4
ATOM 5696 C C . GLU A 1 17 ? -10.806 11.614 -2.030 1.00 31.03 17 GLU A C 4
ATOM 5697 O O . GLU A 1 17 ? -11.574 12.462 -2.485 1.00 74.31 17 GLU A O 4
ATOM 5709 N N . ILE A 1 18 ? -11.176 10.363 -1.777 1.00 2.02 18 ILE A N 4
ATOM 5710 C CA . ILE A 1 18 ? -12.537 9.904 -2.025 1.00 10.45 18 ILE A CA 4
ATOM 5711 C C . ILE A 1 18 ? -13.541 10.678 -1.176 1.00 23.31 18 ILE A C 4
ATOM 5712 O O . ILE A 1 18 ? -14.635 11.005 -1.636 1.00 0.53 18 ILE A O 4
ATOM 5728 N N . ILE A 1 19 ? -13.160 10.967 0.064 1.00 41.44 19 ILE A N 4
ATOM 5729 C CA . ILE A 1 19 ? -14.026 11.705 0.975 1.00 5.14 19 ILE A CA 4
ATOM 5730 C C . ILE A 1 19 ? -14.206 13.148 0.515 1.00 35.43 19 ILE A C 4
ATOM 5731 O O . ILE A 1 19 ? -15.291 13.718 0.634 1.00 74.53 19 ILE A O 4
ATOM 5747 N N . LYS A 1 20 ? -13.137 13.733 -0.012 1.00 3.31 20 LYS A N 4
ATOM 5748 C CA . LYS A 1 20 ? -13.176 15.109 -0.494 1.00 33.22 20 LYS A CA 4
ATOM 5749 C C . LYS A 1 20 ? -14.047 15.224 -1.741 1.00 33.32 20 LYS A C 4
ATOM 5750 O O . LYS A 1 20 ? -14.858 16.141 -1.860 1.00 40.14 20 LYS A O 4
ATOM 5769 N N . ASN A 1 21 ? -13.875 14.285 -2.666 1.00 44.41 21 ASN A N 4
ATOM 5770 C CA . ASN A 1 21 ? -14.646 14.281 -3.904 1.00 10.42 21 ASN A CA 4
ATOM 5771 C C . ASN A 1 21 ? -16.037 13.698 -3.676 1.00 13.12 21 ASN A C 4
ATOM 5772 O O . ASN A 1 21 ? -16.947 13.903 -4.479 1.00 64.12 21 ASN A O 4
ATOM 5783 N N . ALA A 1 22 ? -16.195 12.971 -2.574 1.00 41.24 22 ALA A N 4
ATOM 5784 C CA . ALA A 1 22 ? -17.475 12.361 -2.239 1.00 32.51 22 ALA A CA 4
ATOM 5785 C C . ALA A 1 22 ? -17.744 12.436 -0.740 1.00 5.53 22 ALA A C 4
ATOM 5786 O O . ALA A 1 22 ? -17.658 11.432 -0.034 1.00 3.23 22 ALA A O 4
ATOM 5793 N N . GLN A 1 23 ? -18.068 13.633 -0.261 1.00 43.31 23 GLN A N 4
ATOM 5794 C CA . GLN A 1 23 ? -18.347 13.839 1.155 1.00 1.11 23 GLN A CA 4
ATOM 5795 C C . GLN A 1 23 ? -19.507 12.962 1.614 1.00 13.32 23 GLN A C 4
ATOM 5796 O O . GLN A 1 23 ? -19.898 12.021 0.924 1.00 40.05 23 GLN A O 4
ATOM 5810 N N . ASP A 1 24 ? -20.054 13.277 2.783 1.00 4.34 24 ASP A N 4
ATOM 5811 C CA . ASP A 1 24 ? -21.170 12.519 3.335 1.00 73.52 24 ASP A CA 4
ATOM 5812 C C . ASP A 1 24 ? -22.359 12.529 2.379 1.00 13.41 24 ASP A C 4
ATOM 5813 O O . ASP A 1 24 ? -22.220 12.865 1.203 1.00 41.11 24 ASP A O 4
ATOM 5822 N N . ASP A 1 25 ? -23.527 12.159 2.892 1.00 13.01 25 ASP A N 4
ATOM 5823 C CA . ASP A 1 25 ? -24.741 12.126 2.084 1.00 11.05 25 ASP A CA 4
ATOM 5824 C C . ASP A 1 25 ? -24.745 10.913 1.159 1.00 13.21 25 ASP A C 4
ATOM 5825 O O . ASP A 1 25 ? -23.935 9.999 1.314 1.00 34.01 25 ASP A O 4
ATOM 5834 N N . ASP A 1 26 ? -25.663 10.912 0.198 1.00 25.12 26 ASP A N 4
ATOM 5835 C CA . ASP A 1 26 ? -25.772 9.812 -0.752 1.00 75.54 26 ASP A CA 4
ATOM 5836 C C . ASP A 1 26 ? -24.455 9.598 -1.492 1.00 12.43 26 ASP A C 4
ATOM 5837 O O . ASP A 1 26 ? -24.095 8.470 -1.825 1.00 63.33 26 ASP A O 4
ATOM 5846 N N . SER A 1 27 ? -23.741 10.691 -1.745 1.00 74.44 27 SER A N 4
ATOM 5847 C CA . SER A 1 27 ? -22.466 10.624 -2.450 1.00 34.02 27 SER A CA 4
ATOM 5848 C C . SER A 1 27 ? -21.480 9.731 -1.704 1.00 23.13 27 SER A C 4
ATOM 5849 O O . SER A 1 27 ? -20.671 9.032 -2.315 1.00 41.41 27 SER A O 4
ATOM 5857 N N . LYS A 1 28 ? -21.552 9.759 -0.377 1.00 73.13 28 LYS A N 4
ATOM 5858 C CA . LYS A 1 28 ? -20.668 8.952 0.455 1.00 2.21 28 LYS A CA 4
ATOM 5859 C C . LYS A 1 28 ? -20.965 7.466 0.284 1.00 72.03 28 LYS A C 4
ATOM 5860 O O . LYS A 1 28 ? -20.059 6.633 0.328 1.00 12.24 28 LYS A O 4
ATOM 5879 N N . ILE A 1 29 ? -22.238 7.141 0.086 1.00 33.13 29 ILE A N 4
ATOM 5880 C CA . ILE A 1 29 ? -22.653 5.755 -0.094 1.00 52.44 29 ILE A CA 4
ATOM 5881 C C . ILE A 1 29 ? -21.906 5.104 -1.253 1.00 41.43 29 ILE A C 4
ATOM 5882 O O . ILE A 1 29 ? -21.380 4.000 -1.123 1.00 44.14 29 ILE A O 4
ATOM 5898 N N . ASN A 1 30 ? -21.862 5.798 -2.386 1.00 73.12 30 ASN A N 4
ATOM 5899 C CA . ASN A 1 30 ? -21.178 5.288 -3.569 1.00 22.12 30 ASN A CA 4
ATOM 5900 C C . ASN A 1 30 ? -19.684 5.127 -3.305 1.00 63.24 30 ASN A C 4
ATOM 5901 O O . ASN A 1 30 ? -19.106 4.073 -3.571 1.00 33.43 30 ASN A O 4
ATOM 5912 N N . SER A 1 31 ? -19.064 6.179 -2.781 1.00 40.42 31 SER A N 4
ATOM 5913 C CA . SER A 1 31 ? -17.636 6.156 -2.485 1.00 14.44 31 SER A CA 4
ATOM 5914 C C . SER A 1 31 ? -17.307 5.052 -1.485 1.00 11.34 31 SER A C 4
ATOM 5915 O O . SER A 1 31 ? -16.155 4.636 -1.358 1.00 31.33 31 SER A O 4
ATOM 5923 N N . THR A 1 32 ? -18.328 4.581 -0.775 1.00 10.31 32 THR A N 4
ATOM 5924 C CA . THR A 1 32 ? -18.149 3.527 0.215 1.00 62.21 32 THR A CA 4
ATOM 5925 C C . THR A 1 32 ? -17.471 2.307 -0.398 1.00 71.31 32 THR A C 4
ATOM 5926 O O . THR A 1 32 ? -16.628 1.672 0.234 1.00 25.31 32 THR A O 4
ATOM 5937 N N . GLN A 1 33 ? -17.845 1.985 -1.632 1.00 52.43 33 GLN A N 4
ATOM 5938 C CA . GLN A 1 33 ? -17.272 0.840 -2.330 1.00 52.40 33 GLN A CA 4
ATOM 5939 C C . GLN A 1 33 ? -15.783 1.048 -2.584 1.00 62.44 33 GLN A C 4
ATOM 5940 O O . GLN A 1 33 ? -14.978 0.138 -2.388 1.00 72.42 33 GLN A O 4
ATOM 5954 N N . GLU A 1 34 ? -15.424 2.250 -3.022 1.00 42.35 34 GLU A N 4
ATOM 5955 C CA . GLU A 1 34 ? -14.031 2.575 -3.305 1.00 4.33 34 GLU A CA 4
ATOM 5956 C C . GLU A 1 34 ? -13.200 2.568 -2.024 1.00 53.54 34 GLU A C 4
ATOM 5957 O O . GLU A 1 34 ? -12.108 2.001 -1.982 1.00 61.23 34 GLU A O 4
ATOM 5969 N N . LEU A 1 35 ? -13.725 3.204 -0.983 1.00 34.45 35 LEU A N 4
ATOM 5970 C CA . LEU A 1 35 ? -13.034 3.272 0.300 1.00 64.00 35 LEU A CA 4
ATOM 5971 C C . LEU A 1 35 ? -12.697 1.875 0.812 1.00 4.31 35 LEU A C 4
ATOM 5972 O O . LEU A 1 35 ? -11.605 1.639 1.332 1.00 41.45 35 LEU A O 4
ATOM 5988 N N . LEU A 1 36 ? -13.640 0.952 0.661 1.00 64.03 36 LEU A N 4
ATOM 5989 C CA . LEU A 1 36 ? -13.442 -0.423 1.106 1.00 74.22 36 LEU A CA 4
ATOM 5990 C C . LEU A 1 36 ? -12.259 -1.064 0.387 1.00 10.33 36 LEU A C 4
ATOM 5991 O O . LEU A 1 36 ? -11.522 -1.859 0.971 1.00 41.51 36 LEU A O 4
ATOM 6007 N N . ASP A 1 37 ? -12.082 -0.711 -0.881 1.00 53.31 37 ASP A N 4
ATOM 6008 C CA . ASP A 1 37 ? -10.986 -1.248 -1.679 1.00 33.32 37 ASP A CA 4
ATOM 6009 C C . ASP A 1 37 ? -9.638 -0.887 -1.063 1.00 71.30 37 ASP A C 4
ATOM 6010 O O . ASP A 1 37 ? -8.701 -1.686 -1.085 1.00 32.13 37 ASP A O 4
ATOM 6019 N N . ILE A 1 38 ? -9.548 0.320 -0.516 1.00 45.21 38 ILE A N 4
ATOM 6020 C CA . ILE A 1 38 ? -8.314 0.786 0.105 1.00 12.32 38 ILE A CA 4
ATOM 6021 C C . ILE A 1 38 ? -7.905 -0.119 1.262 1.00 14.24 38 ILE A C 4
ATOM 6022 O O . ILE A 1 38 ? -6.741 -0.145 1.662 1.00 12.04 38 ILE A O 4
ATOM 6038 N N . TYR A 1 39 ? -8.870 -0.861 1.795 1.00 41.22 39 TYR A N 4
ATOM 6039 C CA . TYR A 1 39 ? -8.611 -1.768 2.907 1.00 41.32 39 TYR A CA 4
ATOM 6040 C C . TYR A 1 39 ? -7.593 -2.834 2.514 1.00 22.14 39 TYR A C 4
ATOM 6041 O O . TYR A 1 39 ? -6.626 -3.080 3.235 1.00 5.12 39 TYR A O 4
ATOM 6059 N N . ARG A 1 40 ? -7.818 -3.464 1.366 1.00 53.20 40 ARG A N 4
ATOM 6060 C CA . ARG A 1 40 ? -6.922 -4.504 0.876 1.00 31.45 40 ARG A CA 4
ATOM 6061 C C . ARG A 1 40 ? -5.561 -3.921 0.510 1.00 64.00 40 ARG A C 4
ATOM 6062 O O . ARG A 1 40 ? -4.544 -4.615 0.556 1.00 54.43 40 ARG A O 4
ATOM 6083 N N . ARG A 1 41 ? -5.549 -2.643 0.146 1.00 2.11 41 ARG A N 4
ATOM 6084 C CA . ARG A 1 41 ? -4.313 -1.967 -0.230 1.00 40.00 41 ARG A CA 4
ATOM 6085 C C . ARG A 1 41 ? -3.295 -2.024 0.905 1.00 21.02 41 ARG A C 4
ATOM 6086 O O . ARG A 1 41 ? -2.092 -2.147 0.669 1.00 12.03 41 ARG A O 4
ATOM 6107 N N . LEU A 1 42 ? -3.784 -1.933 2.137 1.00 74.52 42 LEU A N 4
ATOM 6108 C CA . LEU A 1 42 ? -2.918 -1.974 3.309 1.00 24.35 42 LEU A CA 4
ATOM 6109 C C . LEU A 1 42 ? -2.941 -3.356 3.956 1.00 43.32 42 LEU A C 4
ATOM 6110 O O . LEU A 1 42 ? -2.871 -3.481 5.179 1.00 72.43 42 LEU A O 4
ATOM 6126 N N . TYR A 1 43 ? -3.037 -4.389 3.127 1.00 25.30 43 TYR A N 4
ATOM 6127 C CA . TYR A 1 43 ? -3.069 -5.762 3.618 1.00 42.04 43 TYR A CA 4
ATOM 6128 C C . TYR A 1 43 ? -1.956 -6.593 2.985 1.00 13.22 43 TYR A C 4
ATOM 6129 O O . TYR A 1 43 ? -2.059 -7.812 2.847 1.00 42.12 43 TYR A O 4
ATOM 6147 N N . PRO A 1 44 ? -0.866 -5.918 2.592 1.00 1.11 44 PRO A N 4
ATOM 6148 C CA . PRO A 1 44 ? 0.288 -6.572 1.969 1.00 63.50 44 PRO A CA 4
ATOM 6149 C C . PRO A 1 44 ? 1.062 -7.443 2.953 1.00 71.30 44 PRO A C 4
ATOM 6150 O O . PRO A 1 44 ? 1.356 -8.605 2.670 1.00 3.44 44 PRO A O 4
ATOM 6161 N N . SER A 1 45 ? 1.388 -6.875 4.109 1.00 1.05 45 SER A N 4
ATOM 6162 C CA . SER A 1 45 ? 2.131 -7.599 5.134 1.00 32.04 45 SER A CA 4
ATOM 6163 C C . SER A 1 45 ? 1.850 -7.022 6.519 1.00 72.15 45 SER A C 4
ATOM 6164 O O . SER A 1 45 ? 2.751 -6.514 7.187 1.00 20.22 45 SER A O 4
ATOM 6172 N N . LEU A 1 46 ? 0.593 -7.104 6.942 1.00 5.25 46 LEU A N 4
ATOM 6173 C CA . LEU A 1 46 ? 0.191 -6.590 8.247 1.00 24.34 46 LEU A CA 4
ATOM 6174 C C . LEU A 1 46 ? 0.557 -7.573 9.355 1.00 13.24 46 LEU A C 4
ATOM 6175 O O . LEU A 1 46 ? 0.484 -8.788 9.172 1.00 71.42 46 LEU A O 4
ATOM 6191 N N . THR A 1 47 ? 0.948 -7.038 10.508 1.00 23.41 47 THR A N 4
ATOM 6192 C CA . THR A 1 47 ? 1.324 -7.867 11.646 1.00 32.34 47 THR A CA 4
ATOM 6193 C C . THR A 1 47 ? 0.100 -8.270 12.461 1.00 73.45 47 THR A C 4
ATOM 6194 O O . THR A 1 47 ? -0.970 -7.669 12.358 1.00 63.24 47 THR A O 4
ATOM 6205 N N . PRO A 1 48 ? 0.257 -9.312 13.291 1.00 70.23 48 PRO A N 4
ATOM 6206 C CA . PRO A 1 48 ? -0.825 -9.818 14.140 1.00 74.00 48 PRO A CA 4
ATOM 6207 C C . PRO A 1 48 ? -1.181 -8.851 15.264 1.00 41.42 48 PRO A C 4
ATOM 6208 O O . PRO A 1 48 ? -2.356 -8.610 15.539 1.00 42.14 48 PRO A O 4
ATOM 6219 N N . GLU A 1 49 ? -0.158 -8.299 15.909 1.00 0.12 49 GLU A N 4
ATOM 6220 C CA . GLU A 1 49 ? -0.364 -7.358 17.004 1.00 54.44 49 GLU A CA 4
ATOM 6221 C C . GLU A 1 49 ? -0.935 -6.040 16.487 1.00 2.35 49 GLU A C 4
ATOM 6222 O O . GLU A 1 49 ? -1.748 -5.401 17.154 1.00 10.31 49 GLU A O 4
ATOM 6234 N N . GLU A 1 50 ? -0.501 -5.640 15.296 1.00 31.10 50 GLU A N 4
ATOM 6235 C CA . GLU A 1 50 ? -0.967 -4.398 14.691 1.00 14.13 50 GLU A CA 4
ATOM 6236 C C . GLU A 1 50 ? -2.427 -4.516 14.263 1.00 52.05 50 GLU A C 4
ATOM 6237 O O . GLU A 1 50 ? -3.220 -3.596 14.463 1.00 35.24 50 GLU A O 4
ATOM 6249 N N . ARG A 1 51 ? -2.774 -5.654 13.670 1.00 24.34 51 ARG A N 4
ATOM 6250 C CA . ARG A 1 51 ? -4.137 -5.893 13.211 1.00 4.34 51 ARG A CA 4
ATOM 6251 C C . ARG A 1 51 ? -5.121 -5.831 14.376 1.00 70.04 51 ARG A C 4
ATOM 6252 O O . ARG A 1 51 ? -6.326 -5.683 14.174 1.00 2.13 51 ARG A O 4
ATOM 6273 N N . GLU A 1 52 ? -4.599 -5.946 15.593 1.00 65.24 52 GLU A N 4
ATOM 6274 C CA . GLU A 1 52 ? -5.432 -5.905 16.788 1.00 12.22 52 GLU A CA 4
ATOM 6275 C C . GLU A 1 52 ? -6.138 -4.558 16.913 1.00 54.23 52 GLU A C 4
ATOM 6276 O O . GLU A 1 52 ? -7.279 -4.483 17.369 1.00 10.33 52 GLU A O 4
ATOM 6288 N N . SER A 1 53 ? -5.451 -3.496 16.504 1.00 73.04 53 SER A N 4
ATOM 6289 C CA . SER A 1 53 ? -6.010 -2.151 16.573 1.00 41.10 53 SER A CA 4
ATOM 6290 C C . SER A 1 53 ? -7.150 -1.984 15.574 1.00 75.05 53 SER A C 4
ATOM 6291 O O . SER A 1 53 ? -8.249 -1.559 15.934 1.00 63.41 53 SER A O 4
ATOM 6299 N N . ILE A 1 54 ? -6.881 -2.321 14.317 1.00 74.22 54 ILE A N 4
ATOM 6300 C CA . ILE A 1 54 ? -7.885 -2.210 13.265 1.00 24.11 54 ILE A CA 4
ATOM 6301 C C . ILE A 1 54 ? -9.051 -3.159 13.516 1.00 73.52 54 ILE A C 4
ATOM 6302 O O . ILE A 1 54 ? -10.212 -2.798 13.320 1.00 21.41 54 ILE A O 4
ATOM 6318 N N . ASP A 1 55 ? -8.735 -4.374 13.951 1.00 13.04 55 ASP A N 4
ATOM 6319 C CA . ASP A 1 55 ? -9.757 -5.375 14.232 1.00 35.53 55 ASP A CA 4
ATOM 6320 C C . ASP A 1 55 ? -10.665 -4.921 15.371 1.00 55.33 55 ASP A C 4
ATOM 6321 O O . ASP A 1 55 ? -11.891 -4.968 15.259 1.00 23.42 55 ASP A O 4
ATOM 6330 N N . LYS A 1 56 ? -10.057 -4.481 16.467 1.00 45.34 56 LYS A N 4
ATOM 6331 C CA . LYS A 1 56 ? -10.809 -4.017 17.626 1.00 4.15 56 LYS A CA 4
ATOM 6332 C C . LYS A 1 56 ? -11.575 -2.739 17.302 1.00 12.33 56 LYS A C 4
ATOM 6333 O O . LYS A 1 56 ? -12.527 -2.381 17.996 1.00 11.13 56 LYS A O 4
ATOM 6352 N N . PHE A 1 57 ? -11.155 -2.055 16.243 1.00 13.20 57 PHE A N 4
ATOM 6353 C CA . PHE A 1 57 ? -11.803 -0.816 15.827 1.00 70.44 57 PHE A CA 4
ATOM 6354 C C . PHE A 1 57 ? -12.556 -1.011 14.514 1.00 72.30 57 PHE A C 4
ATOM 6355 O O . PHE A 1 57 ? -12.596 -0.117 13.669 1.00 0.32 57 PHE A O 4
ATOM 6372 N N . VAL A 1 58 ? -13.152 -2.188 14.350 1.00 73.03 58 VAL A N 4
ATOM 6373 C CA . VAL A 1 58 ? -13.905 -2.502 13.141 1.00 41.40 58 VAL A CA 4
ATOM 6374 C C . VAL A 1 58 ? -14.958 -3.570 13.411 1.00 34.02 58 VAL A C 4
ATOM 6375 O O . VAL A 1 58 ? -16.114 -3.431 13.013 1.00 31.03 58 VAL A O 4
ATOM 6388 N N . ASN A 1 59 ? -14.551 -4.637 14.091 1.00 4.31 59 ASN A N 4
ATOM 6389 C CA . ASN A 1 59 ? -15.460 -5.730 14.415 1.00 23.11 59 ASN A CA 4
ATOM 6390 C C . ASN A 1 59 ? -16.578 -5.253 15.336 1.00 55.50 59 ASN A C 4
ATOM 6391 O O . ASN A 1 59 ? -17.739 -5.183 14.934 1.00 72.44 59 ASN A O 4
ATOM 6402 N N . GLU A 1 60 ? -16.220 -4.924 16.573 1.00 4.21 60 GLU A N 4
ATOM 6403 C CA . GLU A 1 60 ? -17.194 -4.453 17.551 1.00 43.03 60 GLU A CA 4
ATOM 6404 C C . GLU A 1 60 ? -17.212 -2.928 17.610 1.00 70.24 60 GLU A C 4
ATOM 6405 O O . GLU A 1 60 ? -17.266 -2.338 18.689 1.00 34.01 60 GLU A O 4
ATOM 6417 N N . HIS A 1 61 ? -17.166 -2.296 16.441 1.00 25.12 61 HIS A N 4
ATOM 6418 C CA . HIS A 1 61 ? -17.177 -0.840 16.359 1.00 43.12 61 HIS A CA 4
ATOM 6419 C C . HIS A 1 61 ? -18.028 -0.369 15.183 1.00 3.33 61 HIS A C 4
ATOM 6420 O O . HIS A 1 61 ? -18.697 0.662 15.261 1.00 52.01 61 HIS A O 4
ATOM 6434 N N . THR A 1 62 ? -17.997 -1.130 14.094 1.00 61.02 62 THR A N 4
ATOM 6435 C CA . THR A 1 62 ? -18.763 -0.790 12.902 1.00 52.33 62 THR A CA 4
ATOM 6436 C C . THR A 1 62 ? -19.897 -1.784 12.674 1.00 5.54 62 THR A C 4
ATOM 6437 O O . THR A 1 62 ? -19.956 -2.830 13.320 1.00 64.55 62 THR A O 4
ATOM 6448 N N . ASP A 1 63 ? -20.794 -1.450 11.754 1.00 41.33 63 ASP A N 4
ATOM 6449 C CA . ASP A 1 63 ? -21.925 -2.314 11.440 1.00 75.52 63 ASP A CA 4
ATOM 6450 C C . ASP A 1 63 ? -21.817 -2.856 10.018 1.00 72.50 63 ASP A C 4
ATOM 6451 O O . ASP A 1 63 ? -21.078 -2.320 9.193 1.00 12.22 63 ASP A O 4
ATOM 6460 N N . ALA A 1 64 ? -22.558 -3.924 9.739 1.00 11.01 64 ALA A N 4
ATOM 6461 C CA . ALA A 1 64 ? -22.546 -4.538 8.417 1.00 30.12 64 ALA A CA 4
ATOM 6462 C C . ALA A 1 64 ? -23.781 -4.141 7.616 1.00 34.12 64 ALA A C 4
ATOM 6463 O O . ALA A 1 64 ? -24.751 -3.623 8.170 1.00 54.30 64 ALA A O 4
ATOM 6470 N N . ILE A 1 65 ? -23.739 -4.387 6.311 1.00 3.01 65 ILE A N 4
ATOM 6471 C CA . ILE A 1 65 ? -24.855 -4.055 5.435 1.00 73.11 65 ILE A CA 4
ATOM 6472 C C . ILE A 1 65 ? -25.695 -5.289 5.123 1.00 30.22 65 ILE A C 4
ATOM 6473 O O . ILE A 1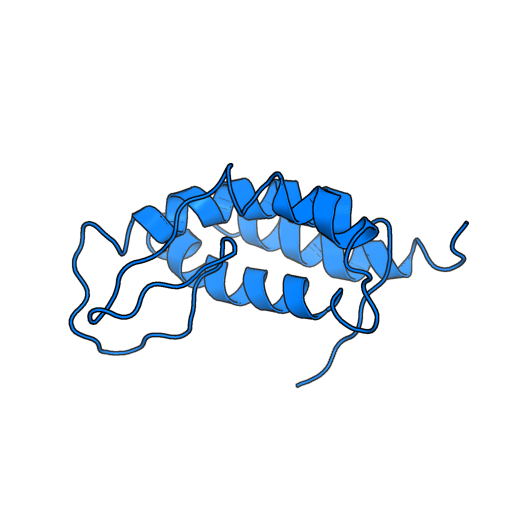 65 ? -25.299 -6.135 4.321 1.00 60.31 65 ILE A O 4
ATOM 6489 N N . ILE A 1 66 ? -26.857 -5.384 5.761 1.00 24.12 66 ILE A N 4
ATOM 6490 C CA . ILE A 1 66 ? -27.754 -6.513 5.550 1.00 62.34 66 ILE A CA 4
ATOM 6491 C C . ILE A 1 66 ? -28.558 -6.343 4.265 1.00 32.13 66 ILE A C 4
ATOM 6492 O O . ILE A 1 66 ? -29.373 -5.427 4.148 1.00 22.22 66 ILE A O 4
ATOM 6508 N N . ILE A 1 67 ? -28.325 -7.232 3.306 1.00 73.13 67 ILE A N 4
ATOM 6509 C CA . ILE A 1 67 ? -29.031 -7.182 2.031 1.00 5.10 67 ILE A CA 4
ATOM 6510 C C . ILE A 1 67 ? -29.222 -8.580 1.453 1.00 23.01 67 ILE A C 4
ATOM 6511 O O . ILE A 1 67 ? -28.384 -9.462 1.644 1.00 42.43 67 ILE A O 4
ATOM 6527 N N . ASP A 1 68 ? -30.329 -8.775 0.745 1.00 64.10 68 ASP A N 4
ATOM 6528 C CA . ASP A 1 68 ? -30.629 -10.066 0.136 1.00 51.41 68 ASP A CA 4
ATOM 6529 C C . ASP A 1 68 ? -30.367 -11.204 1.117 1.00 0.21 68 ASP A C 4
ATOM 6530 O O . ASP A 1 68 ? -29.856 -12.257 0.739 1.00 21.24 68 ASP A O 4
ATOM 6539 N N . GLY A 1 69 ? -30.720 -10.983 2.380 1.00 61.10 69 GLY A N 4
ATOM 6540 C CA . GLY A 1 69 ? -30.514 -11.999 3.396 1.00 2.40 69 GLY A CA 4
ATOM 6541 C C . GLY A 1 69 ? -29.069 -12.450 3.480 1.00 72.11 69 GLY A C 4
ATOM 6542 O O . GLY A 1 69 ? -28.791 -13.632 3.681 1.00 73.53 69 GLY A O 4
ATOM 6546 N N . VAL A 1 70 ? -28.146 -11.507 3.324 1.00 1.42 70 VAL A N 4
ATOM 6547 C CA . VAL A 1 70 ? -26.722 -11.814 3.383 1.00 42.52 70 VAL A CA 4
ATOM 6548 C C . VAL A 1 70 ? -25.913 -10.592 3.804 1.00 12.32 70 VAL A C 4
ATOM 6549 O O . VAL A 1 70 ? -25.398 -9.841 2.975 1.00 31.22 70 VAL A O 4
ATOM 6562 N N . PRO A 1 71 ? -25.797 -10.386 5.124 1.00 12.55 71 PRO A N 4
ATOM 6563 C CA . PRO A 1 71 ? -25.051 -9.256 5.687 1.00 51.13 71 PRO A CA 4
ATOM 6564 C C . PRO A 1 71 ? -23.547 -9.393 5.477 1.00 41.42 71 PRO A C 4
ATOM 6565 O O . PRO A 1 71 ? -23.037 -10.495 5.271 1.00 13.53 71 PRO A O 4
ATOM 6576 N N . ILE A 1 72 ? -22.842 -8.268 5.530 1.00 11.53 72 ILE A N 4
ATOM 6577 C CA . ILE A 1 72 ? -21.396 -8.263 5.347 1.00 31.25 72 ILE A CA 4
ATOM 6578 C C . ILE A 1 72 ? -20.677 -7.971 6.660 1.00 1.00 72 ILE A C 4
ATOM 6579 O O . ILE A 1 72 ? -20.044 -6.927 6.812 1.00 3.23 72 ILE A O 4
ATOM 6595 N N . GLN A 1 73 ? -20.778 -8.901 7.604 1.00 73.32 73 GLN A N 4
ATOM 6596 C CA . GLN A 1 73 ? -20.136 -8.744 8.903 1.00 11.43 73 GLN A CA 4
ATOM 6597 C C . GLN A 1 73 ? -18.676 -8.334 8.743 1.00 62.12 73 GLN A C 4
ATOM 6598 O O . GLN A 1 73 ? -18.100 -8.463 7.663 1.00 3.45 73 GLN A O 4
ATOM 6612 N N . GLY A 1 74 ? -18.082 -7.840 9.825 1.00 13.32 74 GLY A N 4
ATOM 6613 C CA . GLY A 1 74 ? -16.694 -7.418 9.783 1.00 72.41 74 GLY A CA 4
ATOM 6614 C C . GLY A 1 74 ? -16.530 -6.017 9.228 1.00 72.52 74 GLY A C 4
ATOM 6615 O O . GLY A 1 74 ? -15.448 -5.643 8.779 1.00 3.44 74 GLY A O 4
ATOM 6619 N N . GLY A 1 75 ? -17.609 -5.241 9.256 1.00 33.01 75 GLY A N 4
ATOM 6620 C CA . GLY A 1 75 ? -17.559 -3.883 8.747 1.00 15.11 75 GLY A CA 4
ATOM 6621 C C . GLY A 1 75 ? -17.125 -3.823 7.296 1.00 34.01 75 GLY A C 4
ATOM 6622 O O . GLY A 1 75 ? -16.707 -2.772 6.809 1.00 34.41 75 GLY A O 4
ATOM 6626 N N . ARG A 1 76 ? -17.223 -4.953 6.604 1.00 63.32 76 ARG A N 4
ATOM 6627 C CA . ARG A 1 76 ? -16.834 -5.026 5.201 1.00 41.34 76 ARG A CA 4
ATOM 6628 C C . ARG A 1 76 ? -17.966 -4.545 4.297 1.00 21.13 76 ARG A C 4
ATOM 6629 O O . ARG A 1 76 ? -19.140 -4.630 4.657 1.00 54.14 76 ARG A O 4
ATOM 6650 N N . LYS A 1 77 ? -17.605 -4.040 3.123 1.00 44.42 77 LYS A N 4
ATOM 6651 C CA . LYS A 1 77 ? -18.588 -3.546 2.167 1.00 53.43 77 LYS A CA 4
ATOM 6652 C C . LYS A 1 77 ? -18.671 -4.461 0.949 1.00 44.40 77 LYS A C 4
ATOM 6653 O O . LYS A 1 77 ? -17.674 -4.689 0.264 1.00 51.31 77 LYS A O 4
ATOM 6672 N N . ALA A 1 78 ? -19.865 -4.981 0.685 1.00 43.31 78 ALA A N 4
ATOM 6673 C CA . ALA A 1 78 ? -20.077 -5.868 -0.452 1.00 52.52 78 ALA A CA 4
ATOM 6674 C C . ALA A 1 78 ? -20.537 -5.087 -1.679 1.00 12.02 78 ALA A C 4
ATOM 6675 O O . ALA A 1 78 ? -20.969 -3.939 -1.570 1.00 32.32 78 ALA A O 4
ATOM 6682 N N . ARG A 1 79 ? -20.441 -5.716 -2.845 1.00 71.43 79 ARG A N 4
ATOM 6683 C CA . ARG A 1 79 ? -20.846 -5.080 -4.093 1.00 3.52 79 ARG A CA 4
ATOM 6684 C C . ARG A 1 79 ? -22.361 -5.131 -4.263 1.00 32.21 79 ARG A C 4
ATOM 6685 O O . ARG A 1 79 ? -22.931 -6.192 -4.523 1.00 5.32 79 ARG A O 4
ATOM 6706 N N . ILE A 1 80 ? -23.008 -3.980 -4.114 1.00 63.01 80 ILE A N 4
ATOM 6707 C CA . ILE A 1 80 ? -24.456 -3.895 -4.252 1.00 13.42 80 ILE A CA 4
ATOM 6708 C C . ILE A 1 80 ? -24.846 -3.305 -5.603 1.00 11.41 80 ILE A C 4
ATOM 6709 O O . ILE A 1 80 ? -25.006 -2.092 -5.740 1.00 11.40 80 ILE A O 4
ATOM 6725 N N . VAL A 1 81 ? -24.999 -4.171 -6.599 1.00 35.30 81 VAL A N 4
ATOM 6726 C CA . VAL A 1 81 ? -25.374 -3.737 -7.939 1.00 61.05 81 VAL A CA 4
ATOM 6727 C C . VAL A 1 81 ? -26.887 -3.768 -8.125 1.00 2.45 81 VAL A C 4
ATOM 6728 O O . VAL A 1 81 ? -27.433 -4.707 -8.701 1.00 54.01 81 VAL A O 4
ATOM 6741 N N . GLY A 1 82 ? -27.559 -2.732 -7.631 1.00 52.12 82 GLY A N 4
ATOM 6742 C CA . GLY A 1 82 ? -29.003 -2.659 -7.752 1.00 75.45 82 GLY A CA 4
ATOM 6743 C C . GLY A 1 82 ? -29.685 -3.949 -7.341 1.00 74.10 82 GLY A C 4
ATOM 6744 O O . GLY A 1 82 ? -29.970 -4.805 -8.179 1.00 54.32 82 GLY A O 4
ATOM 6748 N N . LYS A 1 83 ? -29.947 -4.091 -6.046 1.00 62.21 83 LYS A N 4
ATOM 6749 C CA . LYS A 1 83 ? -30.599 -5.286 -5.523 1.00 51.14 83 LYS A CA 4
ATOM 6750 C C . LYS A 1 83 ? -31.792 -4.916 -4.648 1.00 11.40 83 LYS A C 4
ATOM 6751 O O . LYS A 1 83 ? -32.271 -3.782 -4.683 1.00 53.23 83 LYS A O 4
ATOM 6770 N N . ILE A 1 84 ? -32.265 -5.878 -3.863 1.00 55.51 84 ILE A N 4
ATOM 6771 C CA . ILE A 1 84 ? -33.400 -5.651 -2.977 1.00 55.42 84 ILE A CA 4
ATOM 6772 C C . ILE A 1 84 ? -32.975 -4.902 -1.719 1.00 5.11 84 ILE A C 4
ATOM 6773 O O . ILE A 1 84 ? -33.247 -5.339 -0.601 1.00 32.31 84 ILE A O 4
ATOM 6789 N N . VAL A 1 85 ? -32.305 -3.769 -1.909 1.00 33.22 85 VAL A N 4
ATOM 6790 C CA . VAL A 1 85 ? -31.844 -2.957 -0.789 1.00 42.14 85 VAL A CA 4
ATOM 6791 C C . VAL A 1 85 ? -32.975 -2.104 -0.226 1.00 31.41 85 VAL A C 4
ATOM 6792 O O . VAL A 1 85 ? -33.787 -1.560 -0.973 1.00 53.44 85 VAL A O 4
ATOM 6805 N N . SER A 1 86 ? -33.022 -1.993 1.098 1.00 43.32 86 SER A N 4
ATOM 6806 C CA . SER A 1 86 ? -34.056 -1.209 1.763 1.00 41.42 86 SER A CA 4
ATOM 6807 C C . SER A 1 86 ? -33.509 0.144 2.210 1.00 71.23 86 SER A C 4
ATOM 6808 O O . SER A 1 86 ? -32.299 0.353 2.304 1.00 35.43 86 SER A O 4
ATOM 6816 N N . PRO A 1 87 ? -34.421 1.086 2.491 1.00 33.15 87 PRO A N 4
ATOM 6817 C CA . PRO A 1 87 ? -34.055 2.435 2.934 1.00 75.13 87 PRO A CA 4
ATOM 6818 C C . PRO A 1 87 ? -33.468 2.444 4.341 1.00 44.24 87 PRO A C 4
ATOM 6819 O O . PRO A 1 87 ? -32.972 3.468 4.810 1.00 31.30 87 PRO A O 4
ATOM 6830 N N . GLY A 1 88 ? -33.526 1.296 5.009 1.00 1.43 88 GLY A N 4
ATOM 6831 C CA . GLY A 1 88 ? -32.995 1.195 6.356 1.00 32.32 88 GLY A CA 4
ATOM 6832 C C . GLY A 1 88 ? -31.580 0.651 6.382 1.00 15.24 88 GLY A C 4
ATOM 6833 O O . GLY A 1 88 ? -30.807 0.956 7.291 1.00 73.33 88 GLY A O 4
ATOM 6837 N N . VAL A 1 89 ? -31.240 -0.158 5.384 1.00 53.21 89 VAL A N 4
ATOM 6838 C CA . VAL A 1 89 ? -29.909 -0.746 5.296 1.00 10.11 89 VAL A CA 4
ATOM 6839 C C . VAL A 1 89 ? -28.934 0.202 4.608 1.00 4.52 89 VAL A C 4
ATOM 6840 O O . VAL A 1 89 ? -27.762 0.283 4.979 1.00 13.11 89 VAL A O 4
ATOM 6853 N N . LYS A 1 90 ? -29.424 0.920 3.603 1.00 11.23 90 LYS A N 4
ATOM 6854 C CA . LYS A 1 90 ? -28.597 1.866 2.863 1.00 73.22 90 LYS A CA 4
ATOM 6855 C C . LYS A 1 90 ? -27.931 2.862 3.807 1.00 72.32 90 LYS A C 4
ATOM 6856 O O . LYS A 1 90 ? -26.860 3.390 3.512 1.00 11.30 90 LYS A O 4
ATOM 6875 N N . GLY A 1 91 ? -28.572 3.112 4.944 1.00 14.05 91 GLY A N 4
ATOM 6876 C CA . GLY A 1 91 ? -28.026 4.043 5.915 1.00 60.23 91 GLY A CA 4
ATOM 6877 C C . GLY A 1 91 ? -26.810 3.488 6.630 1.00 71.34 91 GLY A C 4
ATOM 6878 O O . GLY A 1 91 ? -25.898 4.233 6.989 1.00 1.23 91 GLY A O 4
ATOM 6882 N N . LEU A 1 92 ? -26.796 2.176 6.838 1.00 31.21 92 LEU A N 4
ATOM 6883 C CA . LEU A 1 92 ? -25.683 1.521 7.517 1.00 72.22 92 LEU A CA 4
ATOM 6884 C C . LEU A 1 92 ? -24.374 1.763 6.773 1.00 24.23 92 LEU A C 4
ATOM 6885 O O . LEU A 1 92 ? -23.317 1.905 7.388 1.00 42.14 92 LEU A O 4
ATOM 6901 N N . ALA A 1 93 ? -24.452 1.810 5.447 1.00 2.15 93 ALA A N 4
ATOM 6902 C CA . ALA A 1 93 ? -23.274 2.039 4.620 1.00 3.34 93 ALA A CA 4
ATOM 6903 C C . ALA A 1 93 ? -22.622 3.378 4.952 1.00 72.33 93 ALA A C 4
ATOM 6904 O O . ALA A 1 93 ? -21.398 3.481 5.034 1.00 2.15 93 ALA A O 4
ATOM 6911 N N . THR A 1 94 ? -23.448 4.402 5.140 1.00 12.32 94 THR A N 4
ATOM 6912 C CA . THR A 1 94 ? -22.952 5.735 5.461 1.00 75.25 94 THR A CA 4
ATOM 6913 C C . THR A 1 94 ? -22.406 5.791 6.882 1.00 25.23 94 THR A C 4
ATOM 6914 O O . THR A 1 94 ? -21.423 6.480 7.153 1.00 12.22 94 THR A O 4
ATOM 6925 N N . GLY A 1 95 ? -23.048 5.060 7.788 1.00 31.41 95 GLY A N 4
ATOM 6926 C CA . GLY A 1 95 ? -22.611 5.040 9.172 1.00 45.13 95 GLY A CA 4
ATOM 6927 C C . GLY A 1 95 ? -21.202 4.503 9.327 1.00 63.44 95 GLY A C 4
ATOM 6928 O O . GLY A 1 95 ? -20.402 5.048 10.087 1.00 45.10 95 GLY A O 4
ATOM 6932 N N . PHE A 1 96 ? -20.897 3.429 8.606 1.00 71.25 96 PHE A N 4
ATOM 6933 C CA . PHE A 1 96 ? -19.576 2.815 8.668 1.00 4.34 96 PHE A CA 4
ATOM 6934 C C . PHE A 1 96 ? -18.619 3.482 7.685 1.00 41.55 96 PHE A C 4
ATOM 6935 O O . PHE A 1 96 ? -17.402 3.459 7.871 1.00 32.23 96 PHE A O 4
ATOM 6952 N N . PHE A 1 97 ? -19.178 4.077 6.636 1.00 60.34 97 PHE A N 4
ATOM 6953 C CA . PHE A 1 97 ? -18.376 4.749 5.621 1.00 43.44 97 PHE A CA 4
ATOM 6954 C C . PHE A 1 97 ? -17.497 5.827 6.248 1.00 3.33 97 PHE A C 4
ATOM 6955 O O . PHE A 1 97 ? -16.315 5.943 5.927 1.00 64.11 97 PHE A O 4
ATOM 6972 N N . GLU A 1 98 ? -18.084 6.614 7.145 1.00 72.24 98 GLU A N 4
ATOM 6973 C CA . GLU A 1 98 ? -17.355 7.683 7.816 1.00 0.12 98 GLU A CA 4
ATOM 6974 C C . GLU A 1 98 ? -16.288 7.113 8.747 1.00 52.13 98 GLU A C 4
ATOM 6975 O O . GLU A 1 98 ? -15.198 7.670 8.872 1.00 15.45 98 GLU A O 4
ATOM 6987 N N . GLU A 1 99 ? -16.612 5.999 9.397 1.00 41.45 99 GLU A N 4
ATOM 6988 C CA . GLU A 1 99 ? -15.682 5.355 10.317 1.00 71.05 99 GLU A CA 4
ATOM 6989 C C . GLU A 1 99 ? -14.519 4.721 9.559 1.00 21.11 99 GLU A C 4
ATOM 6990 O O . GLU A 1 99 ? -13.382 4.720 10.032 1.00 4.22 99 GLU A O 4
ATOM 7002 N N . LEU A 1 100 ? -14.812 4.181 8.381 1.00 0.31 100 LEU A N 4
ATOM 7003 C CA . LEU A 1 100 ? -13.792 3.543 7.557 1.00 64.21 100 LEU A CA 4
ATOM 7004 C C . LEU A 1 100 ? -12.659 4.515 7.242 1.00 52.02 100 LEU A C 4
ATOM 7005 O O . LEU A 1 100 ? -11.484 4.187 7.399 1.00 0.23 100 LEU A O 4
ATOM 7021 N N . GLY A 1 101 ? -13.022 5.715 6.797 1.00 32.54 101 GLY A N 4
ATOM 7022 C CA . GLY A 1 101 ? -12.025 6.717 6.469 1.00 34.03 101 GLY A CA 4
ATOM 7023 C C . GLY A 1 101 ? -11.124 7.044 7.643 1.00 25.40 101 GLY A C 4
ATOM 7024 O O . GLY A 1 101 ? -9.905 7.132 7.492 1.00 11.15 101 GLY A O 4
ATOM 7028 N N . SER A 1 102 ? -11.723 7.225 8.815 1.00 20.15 102 SER A N 4
ATOM 7029 C CA . SER A 1 102 ? -10.966 7.549 10.019 1.00 50.31 102 SER A CA 4
ATOM 7030 C C . SER A 1 102 ? -10.153 6.347 10.490 1.00 52.20 102 SER A C 4
ATOM 7031 O O . SER A 1 102 ? -9.028 6.492 10.969 1.00 14.21 102 SER A O 4
ATOM 7039 N N . LYS A 1 103 ? -10.731 5.159 10.350 1.00 31.13 103 LYS A N 4
ATOM 7040 C CA . LYS A 1 103 ? -10.062 3.930 10.760 1.00 74.55 103 LYS A CA 4
ATOM 7041 C C . LYS A 1 103 ? -8.737 3.761 10.024 1.00 23.42 103 LYS A C 4
ATOM 7042 O O . LYS A 1 103 ? -7.718 3.424 10.629 1.00 31.41 103 LYS A O 4
ATOM 7061 N N . LEU A 1 104 ? -8.756 3.998 8.717 1.00 31.13 104 LEU A N 4
ATOM 7062 C CA . LEU A 1 104 ? -7.555 3.873 7.899 1.00 4.52 104 LEU A CA 4
ATOM 7063 C C . LEU A 1 104 ? -6.547 4.967 8.241 1.00 34.32 104 LEU A C 4
ATOM 7064 O O . LEU A 1 104 ? -5.354 4.832 7.971 1.00 34.34 104 LEU A O 4
ATOM 7080 N N . ALA A 1 105 ? -7.036 6.049 8.839 1.00 72.53 105 ALA A N 4
ATOM 7081 C CA . ALA A 1 105 ? -6.178 7.163 9.222 1.00 53.03 105 ALA A CA 4
ATOM 7082 C C . ALA A 1 105 ? -4.994 6.683 10.055 1.00 54.54 105 ALA A C 4
ATOM 7083 O O . ALA A 1 105 ? -3.846 7.016 9.765 1.00 44.12 105 ALA A O 4
ATOM 7090 N N . GLN A 1 106 ? -5.283 5.901 11.090 1.00 51.43 106 GLN A N 4
ATOM 7091 C CA . GLN A 1 106 ? -4.241 5.378 11.965 1.00 31.11 106 GLN A CA 4
ATOM 7092 C C . GLN A 1 106 ? -3.406 4.323 11.247 1.00 72.20 106 GLN A C 4
ATOM 7093 O O . GLN A 1 106 ? -2.202 4.205 11.479 1.00 52.13 106 GLN A O 4
ATOM 7107 N N . LEU A 1 107 ? -4.053 3.557 10.375 1.00 63.00 107 LEU A N 4
ATOM 7108 C CA . LEU A 1 107 ? -3.370 2.510 9.622 1.00 2.34 107 LEU A CA 4
ATOM 7109 C C . LEU A 1 107 ? -2.221 3.090 8.803 1.00 22.24 107 LEU A C 4
ATOM 7110 O O . LEU A 1 107 ? -1.112 2.555 8.805 1.00 21.00 107 LEU A O 4
ATOM 7126 N N . PHE A 1 108 ? -2.493 4.188 8.106 1.00 30.21 108 PHE A N 4
ATOM 7127 C CA . PHE A 1 108 ? -1.482 4.841 7.283 1.00 2.34 108 PHE A CA 4
ATOM 7128 C C . PHE A 1 108 ? -0.450 5.554 8.153 1.00 31.53 108 PHE A C 4
ATOM 7129 O O . PHE A 1 108 ? 0.750 5.491 7.888 1.00 0.32 108 PHE A O 4
ATOM 7146 N N . ALA A 1 109 ? -0.927 6.230 9.193 1.00 54.44 109 ALA A N 4
ATOM 7147 C CA . ALA A 1 109 ? -0.048 6.953 10.103 1.00 43.44 109 ALA A CA 4
ATOM 7148 C C . ALA A 1 109 ? -0.850 7.717 11.150 1.00 0.45 109 ALA A C 4
ATOM 7149 O O . ALA A 1 109 ? -1.944 8.208 10.873 1.00 23.42 109 ALA A O 4
ATOM 7156 N N . GLY A 1 110 ? -0.299 7.814 12.357 1.00 42.13 110 GLY A N 4
ATOM 7157 C CA . GLY A 1 110 ? -0.978 8.519 13.428 1.00 2.21 110 GLY A CA 4
ATOM 7158 C C . GLY A 1 110 ? -2.314 7.895 13.777 1.00 13.11 110 GLY A C 4
ATOM 7159 O O . GLY A 1 110 ? -2.392 6.701 14.064 1.00 14.23 110 GLY A O 4
ATOM 7163 N N . GLU A 1 111 ? -3.368 8.705 13.754 1.00 51.22 111 GLU A N 4
ATOM 7164 C CA . GLU A 1 111 ? -4.707 8.225 14.073 1.00 34.30 111 GLU A CA 4
ATOM 7165 C C . GLU A 1 111 ? -5.725 9.360 13.999 1.00 63.31 111 GLU A C 4
ATOM 7166 O O . GLU A 1 111 ? -5.408 10.512 14.292 1.00 24.54 111 GLU A O 4
ATOM 7178 N N . ASN A 1 112 ? -6.949 9.025 13.604 1.00 64.43 112 ASN A N 4
ATOM 7179 C CA . ASN A 1 112 ? -8.013 10.015 13.489 1.00 1.14 112 ASN A CA 4
ATOM 7180 C C . ASN A 1 112 ? -9.364 9.407 13.854 1.00 23.31 112 ASN A C 4
ATOM 7181 O O . ASN A 1 112 ? -9.504 8.186 13.940 1.00 13.02 112 ASN A O 4
ATOM 7192 N N . LEU A 1 113 ? -10.355 10.265 14.067 1.00 42.22 113 LEU A N 4
ATOM 7193 C CA . LEU A 1 113 ? -11.696 9.813 14.422 1.00 43.24 113 LEU A CA 4
ATOM 7194 C C . LEU A 1 113 ? -12.757 10.690 13.765 1.00 33.20 113 LEU A C 4
ATOM 7195 O O . LEU A 1 113 ? -12.450 11.748 13.216 1.00 53.12 113 LEU A O 4
ATOM 7211 N N . TYR A 1 114 ? -14.007 10.243 13.827 1.00 2.35 114 TYR A N 4
ATOM 7212 C CA . TYR A 1 114 ? -15.114 10.987 13.239 1.00 74.11 114 TYR A CA 4
ATOM 7213 C C . TYR A 1 114 ? -16.454 10.377 13.640 1.00 11.10 114 TYR A C 4
ATOM 7214 O O . TYR A 1 114 ? -16.517 9.500 14.502 1.00 13.41 114 TYR A O 4
ATOM 7232 N N . PHE A 1 115 ? -17.524 10.848 13.007 1.00 21.45 115 PHE A N 4
ATOM 7233 C CA . PHE A 1 115 ? -18.864 10.350 13.297 1.00 3.13 115 PHE A CA 4
ATOM 7234 C C . PHE A 1 115 ? -19.891 10.974 12.357 1.00 63.33 115 PHE A C 4
ATOM 7235 O O . PHE A 1 115 ? -19.544 11.766 11.481 1.00 12.23 115 PHE A O 4
ATOM 7252 N N . GLN A 1 116 ? -21.155 10.609 12.545 1.00 62.23 116 GLN A N 4
ATOM 7253 C CA . GLN A 1 116 ? -22.232 11.131 11.712 1.00 11.24 116 GLN A CA 4
ATOM 7254 C C . GLN A 1 116 ? -22.680 12.505 12.201 1.00 70.23 116 GLN A C 4
ATOM 7255 O O . GLN A 1 116 ? -21.886 13.270 12.750 1.00 71.51 116 GLN A O 4
ATOM 7269 N N . MET A 1 1 ? -2.223 3.934 -5.144 1.00 71.25 1 MET A N 5
ATOM 7270 C CA . MET A 1 1 ? -1.306 2.812 -4.979 1.00 31.05 1 MET A CA 5
ATOM 7271 C C . MET A 1 1 ? 0.132 3.301 -4.839 1.00 12.34 1 MET A C 5
ATOM 7272 O O . MET A 1 1 ? 0.545 4.244 -5.512 1.00 41.31 1 MET A O 5
ATOM 7286 N N . GLY A 1 2 ? 0.890 2.654 -3.959 1.00 30.31 2 GLY A N 5
ATOM 7287 C CA . GLY A 1 2 ? 2.273 3.038 -3.747 1.00 2.12 2 GLY A CA 5
ATOM 7288 C C . GLY A 1 2 ? 3.109 1.908 -3.179 1.00 75.31 2 GLY A C 5
ATOM 7289 O O . GLY A 1 2 ? 2.636 0.777 -3.060 1.00 23.13 2 GLY A O 5
ATOM 7293 N N . TYR A 1 3 ? 4.353 2.212 -2.830 1.00 4.11 3 TYR A N 5
ATOM 7294 C CA . TYR A 1 3 ? 5.258 1.212 -2.276 1.00 30.24 3 TYR A CA 5
ATOM 7295 C C . TYR A 1 3 ? 6.162 1.825 -1.211 1.00 1.31 3 TYR A C 5
ATOM 7296 O O . TYR A 1 3 ? 7.360 1.546 -1.161 1.00 71.14 3 TYR A O 5
ATOM 7314 N N . SER A 1 4 ? 5.579 2.663 -0.360 1.00 13.04 4 SER A N 5
ATOM 7315 C CA . SER A 1 4 ? 6.331 3.320 0.703 1.00 32.43 4 SER A CA 5
ATOM 7316 C C . SER A 1 4 ? 5.394 3.841 1.789 1.00 43.20 4 SER A C 5
ATOM 7317 O O . SER A 1 4 ? 4.184 3.938 1.586 1.00 31.02 4 SER A O 5
ATOM 7325 N N . ASP A 1 5 ? 5.964 4.176 2.942 1.00 73.24 5 ASP A N 5
ATOM 7326 C CA . ASP A 1 5 ? 5.181 4.689 4.060 1.00 24.23 5 ASP A CA 5
ATOM 7327 C C . ASP A 1 5 ? 4.538 6.026 3.706 1.00 72.44 5 ASP A C 5
ATOM 7328 O O . ASP A 1 5 ? 3.367 6.259 4.002 1.00 12.05 5 ASP A O 5
ATOM 7337 N N . GLU A 1 6 ? 5.312 6.899 3.070 1.00 42.40 6 GLU A N 5
ATOM 7338 C CA . GLU A 1 6 ? 4.817 8.214 2.677 1.00 22.51 6 GLU A CA 5
ATOM 7339 C C . GLU A 1 6 ? 3.894 8.108 1.466 1.00 23.45 6 GLU A C 5
ATOM 7340 O O . GLU A 1 6 ? 2.966 8.901 1.309 1.00 61.02 6 GLU A O 5
ATOM 7352 N N . ASP A 1 7 ? 4.157 7.123 0.614 1.00 32.24 7 ASP A N 5
ATOM 7353 C CA . ASP A 1 7 ? 3.350 6.912 -0.582 1.00 63.22 7 ASP A CA 5
ATOM 7354 C C . ASP A 1 7 ? 1.904 6.598 -0.214 1.00 55.20 7 ASP A C 5
ATOM 7355 O O . ASP A 1 7 ? 0.977 6.947 -0.946 1.00 30.11 7 ASP A O 5
ATOM 7364 N N . ARG A 1 8 ? 1.718 5.937 0.924 1.00 53.31 8 ARG A N 5
ATOM 7365 C CA . ARG A 1 8 ? 0.384 5.575 1.388 1.00 70.32 8 ARG A CA 5
ATOM 7366 C C . ARG A 1 8 ? -0.487 6.815 1.562 1.00 52.35 8 ARG A C 5
ATOM 7367 O O . ARG A 1 8 ? -1.692 6.778 1.316 1.00 34.20 8 ARG A O 5
ATOM 7388 N N . GLU A 1 9 ? 0.132 7.912 1.987 1.00 51.23 9 GLU A N 5
ATOM 7389 C CA . GLU A 1 9 ? -0.588 9.163 2.194 1.00 11.13 9 GLU A CA 5
ATOM 7390 C C . GLU A 1 9 ? -1.261 9.624 0.905 1.00 43.25 9 GLU A C 5
ATOM 7391 O O . GLU A 1 9 ? -2.331 10.232 0.933 1.00 64.42 9 GLU A O 5
ATOM 7403 N N . ALA A 1 10 ? -0.625 9.331 -0.225 1.00 43.30 10 ALA A N 5
ATOM 7404 C CA . ALA A 1 10 ? -1.161 9.714 -1.525 1.00 71.12 10 ALA A CA 5
ATOM 7405 C C . ALA A 1 10 ? -2.556 9.135 -1.736 1.00 21.44 10 ALA A C 5
ATOM 7406 O O . ALA A 1 10 ? -3.456 9.819 -2.223 1.00 2.35 10 ALA A O 5
ATOM 7413 N N . ASP A 1 11 ? -2.728 7.870 -1.367 1.00 10.24 11 ASP A N 5
ATOM 7414 C CA . ASP A 1 11 ? -4.014 7.199 -1.515 1.00 31.33 11 ASP A CA 5
ATOM 7415 C C . ASP A 1 11 ? -5.061 7.821 -0.596 1.00 51.23 11 ASP A C 5
ATOM 7416 O O . ASP A 1 11 ? -6.235 7.915 -0.951 1.00 72.24 11 ASP A O 5
ATOM 7425 N N . ASN A 1 12 ? -4.627 8.244 0.586 1.00 1.34 12 ASN A N 5
ATOM 7426 C CA . ASN A 1 12 ? -5.527 8.856 1.557 1.00 52.42 12 ASN A CA 5
ATOM 7427 C C . ASN A 1 12 ? -6.246 10.057 0.950 1.00 53.32 12 ASN A C 5
ATOM 7428 O O . ASN A 1 12 ? -7.417 10.306 1.240 1.00 31.15 12 ASN A O 5
ATOM 7439 N N . LEU A 1 13 ? -5.538 10.799 0.105 1.00 72.40 13 LEU A N 5
ATOM 7440 C CA . LEU A 1 13 ? -6.108 11.974 -0.545 1.00 33.14 13 LEU A CA 5
ATOM 7441 C C . LEU A 1 13 ? -7.399 11.619 -1.276 1.00 13.54 13 LEU A C 5
ATOM 7442 O O . LEU A 1 13 ? -8.331 12.422 -1.335 1.00 32.25 13 LEU A O 5
ATOM 7458 N N . ARG A 1 14 ? -7.447 10.412 -1.829 1.00 54.33 14 ARG A N 5
ATOM 7459 C CA . ARG A 1 14 ? -8.625 9.951 -2.555 1.00 44.25 14 ARG A CA 5
ATOM 7460 C C . ARG A 1 14 ? -9.796 9.724 -1.604 1.00 41.42 14 ARG A C 5
ATOM 7461 O O . ARG A 1 14 ? -10.941 10.044 -1.926 1.00 64.05 14 ARG A O 5
ATOM 7482 N N . ILE A 1 15 ? -9.501 9.171 -0.433 1.00 34.03 15 ILE A N 5
ATOM 7483 C CA . ILE A 1 15 ? -10.530 8.902 0.565 1.00 43.32 15 ILE A CA 5
ATOM 7484 C C . ILE A 1 15 ? -11.224 10.189 0.999 1.00 23.21 15 ILE A C 5
ATOM 7485 O O . ILE A 1 15 ? -12.450 10.246 1.084 1.00 10.12 15 ILE A O 5
ATOM 7501 N N . ALA A 1 16 ? -10.431 11.220 1.271 1.00 25.20 16 ALA A N 5
ATOM 7502 C CA . ALA A 1 16 ? -10.969 12.507 1.693 1.00 45.24 16 ALA A CA 5
ATOM 7503 C C . ALA A 1 16 ? -11.695 13.201 0.545 1.00 21.02 16 ALA A C 5
ATOM 7504 O O . ALA A 1 16 ? -12.738 13.822 0.745 1.00 51.10 16 ALA A O 5
ATOM 7511 N N . GLU A 1 17 ? -11.136 13.091 -0.656 1.00 4.12 17 GLU A N 5
ATOM 7512 C CA . GLU A 1 17 ? -11.731 13.710 -1.834 1.00 43.13 17 GLU A CA 5
ATOM 7513 C C . GLU A 1 17 ? -13.015 12.991 -2.236 1.00 52.14 17 GLU A C 5
ATOM 7514 O O . GLU A 1 17 ? -13.969 13.616 -2.700 1.00 74.05 17 GLU A O 5
ATOM 7526 N N . ILE A 1 18 ? -13.031 11.675 -2.055 1.00 61.24 18 ILE A N 5
ATOM 7527 C CA . ILE A 1 18 ? -14.197 10.871 -2.399 1.00 34.15 18 ILE A CA 5
ATOM 7528 C C . ILE A 1 18 ? -15.437 11.357 -1.656 1.00 35.52 18 ILE A C 5
ATOM 7529 O O . ILE A 1 18 ? -16.539 11.367 -2.206 1.00 62.54 18 ILE A O 5
ATOM 7545 N N . ILE A 1 19 ? -15.250 11.760 -0.404 1.00 33.13 19 ILE A N 5
ATOM 7546 C CA . ILE A 1 19 ? -16.353 12.250 0.414 1.00 73.25 19 ILE A CA 5
ATOM 7547 C C . ILE A 1 19 ? -16.877 13.582 -0.112 1.00 35.11 19 ILE A C 5
ATOM 7548 O O . ILE A 1 19 ? -18.086 13.779 -0.242 1.00 22.13 19 ILE A O 5
ATOM 7564 N N . LYS A 1 20 ? -15.960 14.494 -0.415 1.00 12.20 20 LYS A N 5
ATOM 7565 C CA . LYS A 1 20 ? -16.328 15.808 -0.930 1.00 22.20 20 LYS A CA 5
ATOM 7566 C C . LYS A 1 20 ? -16.916 15.697 -2.333 1.00 43.11 20 LYS A C 5
ATOM 7567 O O . LYS A 1 20 ? -17.783 16.481 -2.716 1.00 61.02 20 LYS A O 5
ATOM 7586 N N . ASN A 1 21 ? -16.438 14.718 -3.094 1.00 75.42 21 ASN A N 5
ATOM 7587 C CA . ASN A 1 21 ? -16.918 14.504 -4.455 1.00 10.11 21 ASN A CA 5
ATOM 7588 C C . ASN A 1 21 ? -18.030 13.460 -4.482 1.00 62.42 21 ASN A C 5
ATOM 7589 O O . ASN A 1 21 ? -18.207 12.753 -5.474 1.00 54.21 21 ASN A O 5
ATOM 7600 N N . ALA A 1 22 ? -18.776 13.369 -3.386 1.00 63.51 22 ALA A N 5
ATOM 7601 C CA . ALA A 1 22 ? -19.872 12.413 -3.285 1.00 63.11 22 ALA A CA 5
ATOM 7602 C C . ALA A 1 22 ? -20.996 12.958 -2.411 1.00 74.24 22 ALA A C 5
ATOM 7603 O O . ALA A 1 22 ? -20.757 13.433 -1.302 1.00 31.24 22 ALA A O 5
ATOM 7610 N N . GLN A 1 23 ? -22.222 12.886 -2.920 1.00 13.11 23 GLN A N 5
ATOM 7611 C CA . GLN A 1 23 ? -23.383 13.374 -2.185 1.00 54.02 23 GLN A CA 5
ATOM 7612 C C . GLN A 1 23 ? -23.492 12.694 -0.825 1.00 21.44 23 GLN A C 5
ATOM 7613 O O . GLN A 1 23 ? -22.540 12.071 -0.353 1.00 51.12 23 GLN A O 5
ATOM 7627 N N . ASP A 1 24 ? -24.657 12.817 -0.198 1.00 60.14 24 ASP A N 5
ATOM 7628 C CA . ASP A 1 24 ? -24.890 12.213 1.108 1.00 14.13 24 ASP A CA 5
ATOM 7629 C C . ASP A 1 24 ? -26.045 11.218 1.049 1.00 63.54 24 ASP A C 5
ATOM 7630 O O . ASP A 1 24 ? -27.059 11.386 1.726 1.00 3.31 24 ASP A O 5
ATOM 7639 N N . ASP A 1 25 ? -25.884 10.181 0.233 1.00 3.22 25 ASP A N 5
ATOM 7640 C CA . ASP A 1 25 ? -26.912 9.158 0.085 1.00 52.23 25 ASP A CA 5
ATOM 7641 C C . ASP A 1 25 ? -26.528 8.155 -0.998 1.00 72.23 25 ASP A C 5
ATOM 7642 O O . ASP A 1 25 ? -25.951 7.106 -0.710 1.00 41.24 25 ASP A O 5
ATOM 7651 N N . ASP A 1 26 ? -26.854 8.483 -2.244 1.00 5.02 26 ASP A N 5
ATOM 7652 C CA . ASP A 1 26 ? -26.543 7.611 -3.370 1.00 62.34 26 ASP A CA 5
ATOM 7653 C C . ASP A 1 26 ? -25.035 7.496 -3.569 1.00 43.21 26 ASP A C 5
ATOM 7654 O O . ASP A 1 26 ? -24.509 6.405 -3.789 1.00 43.35 26 ASP A O 5
ATOM 7663 N N . SER A 1 27 ? -24.345 8.630 -3.491 1.00 23.42 27 SER A N 5
ATOM 7664 C CA . SER A 1 27 ? -22.897 8.657 -3.667 1.00 15.31 27 SER A CA 5
ATOM 7665 C C . SER A 1 27 ? -22.193 8.001 -2.483 1.00 75.01 27 SER A C 5
ATOM 7666 O O . SER A 1 27 ? -21.245 7.235 -2.656 1.00 74.30 27 SER A O 5
ATOM 7674 N N . LYS A 1 28 ? -22.664 8.307 -1.279 1.00 53.30 28 LYS A N 5
ATOM 7675 C CA . LYS A 1 28 ? -22.083 7.748 -0.065 1.00 21.15 28 LYS A CA 5
ATOM 7676 C C . LYS A 1 28 ? -22.153 6.224 -0.080 1.00 4.22 28 LYS A C 5
ATOM 7677 O O . LYS A 1 28 ? -21.148 5.546 0.136 1.00 61.31 28 LYS A O 5
ATOM 7696 N N . ILE A 1 29 ? -23.343 5.694 -0.337 1.00 32.50 29 ILE A N 5
ATOM 7697 C CA . ILE A 1 29 ? -23.542 4.250 -0.383 1.00 1.22 29 ILE A CA 5
ATOM 7698 C C . ILE A 1 29 ? -22.760 3.624 -1.532 1.00 60.15 29 ILE A C 5
ATOM 7699 O O . ILE A 1 29 ? -22.149 2.567 -1.378 1.00 55.21 29 ILE A O 5
ATOM 7715 N N . ASN A 1 30 ? -22.782 4.285 -2.685 1.00 73.14 30 ASN A N 5
ATOM 7716 C CA . ASN A 1 30 ? -22.074 3.794 -3.862 1.00 31.42 30 ASN A CA 5
ATOM 7717 C C . ASN A 1 30 ? -20.564 3.899 -3.671 1.00 51.34 30 ASN A C 5
ATOM 7718 O O . ASN A 1 30 ? -19.805 3.074 -4.179 1.00 22.13 30 ASN A O 5
ATOM 7729 N N . SER A 1 31 ? -20.136 4.921 -2.936 1.00 61.43 31 SER A N 5
ATOM 7730 C CA . SER A 1 31 ? -18.717 5.137 -2.681 1.00 65.30 31 SER A CA 5
ATOM 7731 C C . SER A 1 31 ? -18.214 4.204 -1.584 1.00 22.34 31 SER A C 5
ATOM 7732 O O . SER A 1 31 ? -17.010 3.983 -1.442 1.00 14.54 31 SER A O 5
ATOM 7740 N N . THR A 1 32 ? -19.145 3.657 -0.808 1.00 22.21 32 THR A N 5
ATOM 7741 C CA . THR A 1 32 ? -18.798 2.748 0.278 1.00 51.52 32 THR A CA 5
ATOM 7742 C C . THR A 1 32 ? -17.929 1.600 -0.222 1.00 52.22 32 THR A C 5
ATOM 7743 O O . THR A 1 32 ? -16.914 1.267 0.389 1.00 35.20 32 THR A O 5
ATOM 7754 N N . GLN A 1 33 ? -18.334 1.000 -1.337 1.00 21.12 33 GLN A N 5
ATOM 7755 C CA . GLN A 1 33 ? -17.591 -0.112 -1.918 1.00 43.33 33 GLN A CA 5
ATOM 7756 C C . GLN A 1 33 ? -16.183 0.322 -2.313 1.00 22.10 33 GLN A C 5
ATOM 7757 O O . GLN A 1 33 ? -15.212 -0.395 -2.071 1.00 14.31 33 GLN A O 5
ATOM 7771 N N . GLU A 1 34 ? -16.080 1.499 -2.922 1.00 54.02 34 GLU A N 5
ATOM 7772 C CA . GLU A 1 34 ? -14.790 2.027 -3.351 1.00 75.43 34 GLU A CA 5
ATOM 7773 C C . GLU A 1 34 ? -13.902 2.334 -2.150 1.00 4.33 34 GLU A C 5
ATOM 7774 O O . GLU A 1 34 ? -12.705 2.044 -2.158 1.00 24.22 34 GLU A O 5
ATOM 7786 N N . LEU A 1 35 ? -14.495 2.924 -1.118 1.00 51.52 35 LEU A N 5
ATOM 7787 C CA . LEU A 1 35 ? -13.758 3.273 0.092 1.00 73.13 35 LEU A CA 5
ATOM 7788 C C . LEU A 1 35 ? -13.062 2.048 0.677 1.00 40.51 35 LEU A C 5
ATOM 7789 O O . LEU A 1 35 ? -11.892 2.109 1.058 1.00 13.23 35 LEU A O 5
ATOM 7805 N N . LEU A 1 36 ? -13.787 0.937 0.743 1.00 11.40 36 LEU A N 5
ATOM 7806 C CA . LEU A 1 36 ? -13.239 -0.303 1.280 1.00 65.44 36 LEU A CA 5
ATOM 7807 C C . LEU A 1 36 ? -12.035 -0.764 0.464 1.00 62.21 36 LEU A C 5
ATOM 7808 O O . LEU A 1 36 ? -11.077 -1.313 1.008 1.00 22.14 36 LEU A O 5
ATOM 7824 N N . ASP A 1 37 ? -12.090 -0.535 -0.843 1.00 72.45 37 ASP A N 5
ATOM 7825 C CA . ASP A 1 37 ? -11.003 -0.924 -1.734 1.00 71.04 37 ASP A CA 5
ATOM 7826 C C . ASP A 1 37 ? -9.713 -0.198 -1.366 1.00 61.11 37 ASP A C 5
ATOM 7827 O O . ASP A 1 37 ? -8.625 -0.769 -1.442 1.00 64.24 37 ASP A O 5
ATOM 7836 N N . ILE A 1 38 ? -9.842 1.063 -0.968 1.00 75.12 38 ILE A N 5
ATOM 7837 C CA . ILE A 1 38 ? -8.687 1.866 -0.588 1.00 40.24 38 ILE A CA 5
ATOM 7838 C C . ILE A 1 38 ? -8.057 1.348 0.700 1.00 12.53 38 ILE A C 5
ATOM 7839 O O . ILE A 1 38 ? -6.887 1.608 0.980 1.00 44.44 38 ILE A O 5
ATOM 7855 N N . TYR A 1 39 ? -8.841 0.613 1.481 1.00 2.33 39 TYR A N 5
ATOM 7856 C CA . TYR A 1 39 ? -8.360 0.059 2.741 1.00 34.14 39 TYR A CA 5
ATOM 7857 C C . TYR A 1 39 ? -7.324 -1.033 2.496 1.00 70.50 39 TYR A C 5
ATOM 7858 O O . TYR A 1 39 ? -6.244 -1.024 3.087 1.00 50.01 39 TYR A O 5
ATOM 7876 N N . ARG A 1 40 ? -7.661 -1.974 1.619 1.00 12.33 40 ARG A N 5
ATOM 7877 C CA . ARG A 1 40 ? -6.761 -3.074 1.295 1.00 53.11 40 ARG A CA 5
ATOM 7878 C C . ARG A 1 40 ? -5.395 -2.549 0.863 1.00 22.44 40 ARG A C 5
ATOM 7879 O O . ARG A 1 40 ? -4.381 -3.230 1.017 1.00 62.50 40 ARG A O 5
ATOM 7900 N N . ARG A 1 41 ? -5.376 -1.335 0.323 1.00 74.52 41 ARG A N 5
ATOM 7901 C CA . ARG A 1 41 ? -4.135 -0.721 -0.132 1.00 54.44 41 ARG A CA 5
ATOM 7902 C C . ARG A 1 41 ? -3.127 -0.623 1.008 1.00 3.13 41 ARG A C 5
ATOM 7903 O O . ARG A 1 41 ? -1.923 -0.781 0.802 1.00 44.30 41 ARG A O 5
ATOM 7924 N N . LEU A 1 42 ? -3.626 -0.361 2.211 1.00 24.33 42 LEU A N 5
ATOM 7925 C CA . LEU A 1 42 ? -2.768 -0.242 3.386 1.00 54.23 42 LEU A CA 5
ATOM 7926 C C . LEU A 1 42 ? -2.814 -1.515 4.225 1.00 13.51 42 LEU A C 5
ATOM 7927 O O . LEU A 1 42 ? -2.762 -1.462 5.454 1.00 12.01 42 LEU A O 5
ATOM 7943 N N . TYR A 1 43 ? -2.910 -2.657 3.554 1.00 40.44 43 TYR A N 5
ATOM 7944 C CA . TYR A 1 43 ? -2.963 -3.943 4.237 1.00 21.25 43 TYR A CA 5
ATOM 7945 C C . TYR A 1 43 ? -1.846 -4.863 3.754 1.00 20.43 43 TYR A C 5
ATOM 7946 O O . TYR A 1 43 ? -1.956 -6.089 3.793 1.00 61.01 43 TYR A O 5
ATOM 7964 N N . PRO A 1 44 ? -0.743 -4.259 3.288 1.00 11.11 44 PRO A N 5
ATOM 7965 C CA . PRO A 1 44 ? 0.417 -5.004 2.789 1.00 12.41 44 PRO A CA 5
ATOM 7966 C C . PRO A 1 44 ? 1.165 -5.726 3.904 1.00 3.11 44 PRO A C 5
ATOM 7967 O O . PRO A 1 44 ? 1.467 -6.914 3.794 1.00 71.23 44 PRO A O 5
ATOM 7978 N N . SER A 1 45 ? 1.462 -5.001 4.978 1.00 51.21 45 SER A N 5
ATOM 7979 C CA . SER A 1 45 ? 2.178 -5.572 6.112 1.00 24.21 45 SER A CA 5
ATOM 7980 C C . SER A 1 45 ? 1.936 -4.753 7.376 1.00 30.23 45 SER A C 5
ATOM 7981 O O . SER A 1 45 ? 2.878 -4.356 8.063 1.00 22.12 45 SER A O 5
ATOM 7989 N N . LEU A 1 46 ? 0.666 -4.504 7.677 1.00 4.34 46 LEU A N 5
ATOM 7990 C CA . LEU A 1 46 ? 0.298 -3.732 8.859 1.00 12.21 46 LEU A CA 5
ATOM 7991 C C . LEU A 1 46 ? 0.351 -4.598 10.114 1.00 43.33 46 LEU A C 5
ATOM 7992 O O . LEU A 1 46 ? 0.022 -5.784 10.078 1.00 55.31 46 LEU A O 5
ATOM 8008 N N . THR A 1 47 ? 0.767 -3.997 11.224 1.00 3.32 47 THR A N 5
ATOM 8009 C CA . THR A 1 47 ? 0.863 -4.712 12.490 1.00 10.25 47 THR A CA 5
ATOM 8010 C C . THR A 1 47 ? -0.502 -4.832 13.159 1.00 42.42 47 THR A C 5
ATOM 8011 O O . THR A 1 47 ? -1.447 -4.115 12.828 1.00 22.11 47 THR A O 5
ATOM 8022 N N . PRO A 1 48 ? -0.610 -5.758 14.123 1.00 53.21 48 PRO A N 5
ATOM 8023 C CA . PRO A 1 48 ? -1.856 -5.992 14.859 1.00 32.10 48 PRO A CA 5
ATOM 8024 C C . PRO A 1 48 ? -2.203 -4.838 15.793 1.00 13.11 48 PRO A C 5
ATOM 8025 O O . PRO A 1 48 ? -3.376 -4.531 16.005 1.00 41.54 48 PRO A O 5
ATOM 8036 N N . GLU A 1 49 ? -1.176 -4.203 16.349 1.00 52.44 49 GLU A N 5
ATOM 8037 C CA . GLU A 1 49 ? -1.375 -3.082 17.261 1.00 64.15 49 GLU A CA 5
ATOM 8038 C C . GLU A 1 49 ? -1.911 -1.863 16.516 1.00 41.12 49 GLU A C 5
ATOM 8039 O O . GLU A 1 49 ? -2.827 -1.190 16.986 1.00 11.32 49 GLU A O 5
ATOM 8051 N N . GLU A 1 50 ? -1.332 -1.586 15.352 1.00 41.14 50 GLU A N 5
ATOM 8052 C CA . GLU A 1 50 ? -1.751 -0.447 14.543 1.00 62.22 50 GLU A CA 5
ATOM 8053 C C . GLU A 1 50 ? -3.131 -0.688 13.938 1.00 12.43 50 GLU A C 5
ATOM 8054 O O . GLU A 1 50 ? -3.996 0.188 13.971 1.00 42.11 50 GLU A O 5
ATOM 8066 N N . ARG A 1 51 ? -3.329 -1.880 13.387 1.00 74.34 51 ARG A N 5
ATOM 8067 C CA . ARG A 1 51 ? -4.603 -2.236 12.773 1.00 72.01 51 ARG A CA 5
ATOM 8068 C C . ARG A 1 51 ? -5.717 -2.272 13.815 1.00 55.32 51 ARG A C 5
ATOM 8069 O O . ARG A 1 51 ? -6.899 -2.230 13.475 1.00 52.34 51 ARG A O 5
ATOM 8090 N N . GLU A 1 52 ? -5.331 -2.350 15.084 1.00 13.15 52 GLU A N 5
ATOM 8091 C CA . GLU A 1 52 ? -6.298 -2.393 16.175 1.00 13.41 52 GLU A CA 5
ATOM 8092 C C . GLU A 1 52 ? -7.226 -1.182 16.127 1.00 2.25 52 GLU A C 5
ATOM 8093 O O . GLU A 1 52 ? -8.407 -1.278 16.460 1.00 10.23 52 GLU A O 5
ATOM 8105 N N . SER A 1 53 ? -6.681 -0.043 15.712 1.00 54.42 53 SER A N 5
ATOM 8106 C CA . SER A 1 53 ? -7.458 1.189 15.625 1.00 61.44 53 SER A CA 5
ATOM 8107 C C . SER A 1 53 ? -8.679 0.999 14.730 1.00 61.43 53 SER A C 5
ATOM 8108 O O . SER A 1 53 ? -9.804 1.310 15.122 1.00 62.10 53 SER A O 5
ATOM 8116 N N . ILE A 1 54 ? -8.448 0.486 13.526 1.00 70.31 54 ILE A N 5
ATOM 8117 C CA . ILE A 1 54 ? -9.528 0.253 12.575 1.00 32.03 54 ILE A CA 5
ATOM 8118 C C . ILE A 1 54 ? -10.342 -0.979 12.958 1.00 2.55 54 ILE A C 5
ATOM 8119 O O . ILE A 1 54 ? -11.572 -0.955 12.933 1.00 15.33 54 ILE A O 5
ATOM 8135 N N . ASP A 1 55 ? -9.646 -2.053 13.315 1.00 53.25 55 ASP A N 5
ATOM 8136 C CA . ASP A 1 55 ? -10.304 -3.294 13.706 1.00 22.14 55 ASP A CA 5
ATOM 8137 C C . ASP A 1 55 ? -11.255 -3.059 14.875 1.00 35.43 55 ASP A C 5
ATOM 8138 O O . ASP A 1 55 ? -12.414 -3.475 14.840 1.00 1.13 55 ASP A O 5
ATOM 8147 N N . LYS A 1 56 ? -10.759 -2.392 15.911 1.00 3.50 56 LYS A N 5
ATOM 8148 C CA . LYS A 1 56 ? -11.563 -2.101 17.092 1.00 55.44 56 LYS A CA 5
ATOM 8149 C C . LYS A 1 56 ? -12.721 -1.169 16.745 1.00 23.22 56 LYS A C 5
ATOM 8150 O O . LYS A 1 56 ? -13.699 -1.076 17.487 1.00 71.22 56 LYS A O 5
ATOM 8169 N N . PHE A 1 57 ? -12.603 -0.482 15.614 1.00 72.54 57 PHE A N 5
ATOM 8170 C CA . PHE A 1 57 ? -13.640 0.441 15.169 1.00 52.42 57 PHE A CA 5
ATOM 8171 C C . PHE A 1 57 ? -14.287 -0.049 13.877 1.00 55.21 57 PHE A C 5
ATOM 8172 O O . PHE A 1 57 ? -14.635 0.746 13.003 1.00 34.32 57 PHE A O 5
ATOM 8189 N N . VAL A 1 58 ? -14.445 -1.364 13.763 1.00 53.31 58 VAL A N 5
ATOM 8190 C CA . VAL A 1 58 ? -15.051 -1.961 12.579 1.00 60.22 58 VAL A CA 5
ATOM 8191 C C . VAL A 1 58 ? -15.702 -3.299 12.910 1.00 21.33 58 VAL A C 5
ATOM 8192 O O . VAL A 1 58 ? -16.753 -3.641 12.370 1.00 41.44 58 VAL A O 5
ATOM 8205 N N . ASN A 1 59 ? -15.070 -4.054 13.804 1.00 43.54 59 ASN A N 5
ATOM 8206 C CA . ASN A 1 59 ? -15.588 -5.356 14.208 1.00 45.41 59 ASN A CA 5
ATOM 8207 C C . ASN A 1 59 ? -16.672 -5.204 15.270 1.00 12.20 59 ASN A C 5
ATOM 8208 O O . ASN A 1 59 ? -17.666 -5.929 15.264 1.00 71.15 59 ASN A O 5
ATOM 8219 N N . GLU A 1 60 ? -16.473 -4.256 16.180 1.00 0.43 60 GLU A N 5
ATOM 8220 C CA . GLU A 1 60 ? -17.434 -4.009 17.249 1.00 73.24 60 GLU A CA 5
ATOM 8221 C C . GLU A 1 60 ? -17.898 -2.555 17.239 1.00 61.32 60 GLU A C 5
ATOM 8222 O O . GLU A 1 60 ? -18.055 -1.935 18.291 1.00 50.10 60 GLU A O 5
ATOM 8234 N N . HIS A 1 61 ? -18.115 -2.017 16.043 1.00 65.43 61 HIS A N 5
ATOM 8235 C CA . HIS A 1 61 ? -18.560 -0.636 15.895 1.00 71.42 61 HIS A CA 5
ATOM 8236 C C . HIS A 1 61 ? -19.637 -0.525 14.820 1.00 71.22 61 HIS A C 5
ATOM 8237 O O . HIS A 1 61 ? -20.649 0.151 15.007 1.00 40.43 61 HIS A O 5
ATOM 8251 N N . THR A 1 62 ? -19.413 -1.193 13.692 1.00 24.45 62 THR A N 5
ATOM 8252 C CA . THR A 1 62 ? -20.362 -1.168 12.587 1.00 31.11 62 THR A CA 5
ATOM 8253 C C . THR A 1 62 ? -21.017 -2.531 12.393 1.00 24.12 62 THR A C 5
ATOM 8254 O O . THR A 1 62 ? -20.559 -3.534 12.942 1.00 42.25 62 THR A O 5
ATOM 8265 N N . ASP A 1 63 ? -22.089 -2.561 11.610 1.00 61.03 63 ASP A N 5
ATOM 8266 C CA . ASP A 1 63 ? -22.806 -3.802 11.342 1.00 63.42 63 ASP A CA 5
ATOM 8267 C C . ASP A 1 63 ? -22.678 -4.198 9.874 1.00 40.20 63 ASP A C 5
ATOM 8268 O O . ASP A 1 63 ? -22.335 -3.374 9.027 1.00 51.13 63 ASP A O 5
ATOM 8277 N N . ALA A 1 64 ? -22.955 -5.464 9.581 1.00 30.23 64 ALA A N 5
ATOM 8278 C CA . ALA A 1 64 ? -22.872 -5.969 8.216 1.00 10.52 64 ALA A CA 5
ATOM 8279 C C . ALA A 1 64 ? -24.174 -5.725 7.461 1.00 72.21 64 ALA A C 5
ATOM 8280 O O . ALA A 1 64 ? -25.206 -5.430 8.064 1.00 53.41 64 ALA A O 5
ATOM 8287 N N . ILE A 1 65 ? -24.118 -5.851 6.139 1.00 14.43 65 ILE A N 5
ATOM 8288 C CA . ILE A 1 65 ? -25.294 -5.644 5.303 1.00 70.43 65 ILE A CA 5
ATOM 8289 C C . ILE A 1 65 ? -26.026 -6.958 5.049 1.00 23.13 65 ILE A C 5
ATOM 8290 O O . ILE A 1 65 ? -25.556 -7.805 4.288 1.00 14.32 65 ILE A O 5
ATOM 8306 N N . ILE A 1 66 ? -27.178 -7.120 5.691 1.00 70.43 66 ILE A N 5
ATOM 8307 C CA . ILE A 1 66 ? -27.976 -8.330 5.532 1.00 11.34 66 ILE A CA 5
ATOM 8308 C C . ILE A 1 66 ? -28.767 -8.300 4.229 1.00 50.31 66 ILE A C 5
ATOM 8309 O O . ILE A 1 66 ? -29.636 -7.449 4.038 1.00 14.23 66 ILE A O 5
ATOM 8325 N N . ILE A 1 67 ? -28.461 -9.235 3.336 1.00 42.31 67 ILE A N 5
ATOM 8326 C CA . ILE A 1 67 ? -29.145 -9.317 2.052 1.00 72.14 67 ILE A CA 5
ATOM 8327 C C . ILE A 1 67 ? -29.283 -10.765 1.594 1.00 62.11 67 ILE A C 5
ATOM 8328 O O . ILE A 1 67 ? -28.352 -11.560 1.728 1.00 75.32 67 ILE A O 5
ATOM 8344 N N . ASP A 1 68 ? -30.448 -11.100 1.052 1.00 73.13 68 ASP A N 5
ATOM 8345 C CA . ASP A 1 68 ? -30.707 -12.452 0.571 1.00 74.23 68 ASP A CA 5
ATOM 8346 C C . ASP A 1 68 ? -30.359 -13.485 1.638 1.00 13.22 68 ASP A C 5
ATOM 8347 O O . ASP A 1 68 ? -29.814 -14.545 1.336 1.00 23.31 68 ASP A O 5
ATOM 8356 N N . GLY A 1 69 ? -30.678 -13.166 2.889 1.00 31.12 69 GLY A N 5
ATOM 8357 C CA . GLY A 1 69 ? -30.391 -14.076 3.983 1.00 45.23 69 GLY A CA 5
ATOM 8358 C C . GLY A 1 69 ? -28.909 -14.361 4.125 1.00 64.31 69 GLY A C 5
ATOM 8359 O O . GLY A 1 69 ? -28.514 -15.311 4.801 1.00 70.51 69 GLY A O 5
ATOM 8363 N N . VAL A 1 70 ? -28.085 -13.538 3.485 1.00 43.42 70 VAL A N 5
ATOM 8364 C CA . VAL A 1 70 ? -26.638 -13.707 3.542 1.00 3.54 70 VAL A CA 5
ATOM 8365 C C . VAL A 1 70 ? -25.940 -12.379 3.814 1.00 2.33 70 VAL A C 5
ATOM 8366 O O . VAL A 1 70 ? -25.504 -11.679 2.900 1.00 62.33 70 VAL A O 5
ATOM 8379 N N . PRO A 1 71 ? -25.830 -12.021 5.102 1.00 2.04 71 PRO A N 5
ATOM 8380 C CA . PRO A 1 71 ? -25.184 -10.775 5.526 1.00 54.35 71 PRO A CA 5
ATOM 8381 C C . PRO A 1 71 ? -23.676 -10.798 5.302 1.00 52.14 71 PRO A C 5
ATOM 8382 O O . PRO A 1 71 ? -23.071 -11.865 5.201 1.00 62.41 71 PRO A O 5
ATOM 8393 N N . ILE A 1 72 ? -23.076 -9.615 5.225 1.00 21.00 72 ILE A N 5
ATOM 8394 C CA . ILE A 1 72 ? -21.638 -9.501 5.015 1.00 51.14 72 ILE A CA 5
ATOM 8395 C C . ILE A 1 72 ? -20.904 -9.297 6.335 1.00 3.54 72 ILE A C 5
ATOM 8396 O O . ILE A 1 72 ? -20.315 -8.242 6.572 1.00 14.13 72 ILE A O 5
ATOM 8412 N N . GLN A 1 73 ? -20.942 -10.313 7.191 1.00 65.24 73 GLN A N 5
ATOM 8413 C CA . GLN A 1 73 ? -20.278 -10.245 8.487 1.00 33.13 73 GLN A CA 5
ATOM 8414 C C . GLN A 1 73 ? -18.873 -9.668 8.350 1.00 31.24 73 GLN A C 5
ATOM 8415 O O . GLN A 1 73 ? -18.171 -9.943 7.379 1.00 44.45 73 GLN A O 5
ATOM 8429 N N . GLY A 1 74 ? -18.469 -8.866 9.331 1.00 35.44 74 GLY A N 5
ATOM 8430 C CA . GLY A 1 74 ? -17.150 -8.263 9.301 1.00 50.03 74 GLY A CA 5
ATOM 8431 C C . GLY A 1 74 ? -17.198 -6.781 8.988 1.00 45.45 74 GLY A C 5
ATOM 8432 O O . GLY A 1 74 ? -16.209 -6.202 8.537 1.00 35.15 74 GLY A O 5
ATOM 8436 N N . GLY A 1 75 ? -18.351 -6.164 9.225 1.00 53.34 75 GLY A N 5
ATOM 8437 C CA . GLY A 1 75 ? -18.503 -4.745 8.957 1.00 22.42 75 GLY A CA 5
ATOM 8438 C C . GLY A 1 75 ? -18.088 -4.374 7.547 1.00 10.35 75 GLY A C 5
ATOM 8439 O O . GLY A 1 75 ? -17.762 -3.219 7.273 1.00 12.54 75 GLY A O 5
ATOM 8443 N N . ARG A 1 76 ? -18.098 -5.355 6.651 1.00 12.12 76 ARG A N 5
ATOM 8444 C CA . ARG A 1 76 ? -17.717 -5.125 5.263 1.00 73.42 76 ARG A CA 5
ATOM 8445 C C . ARG A 1 76 ? -18.949 -5.059 4.365 1.00 73.02 76 ARG A C 5
ATOM 8446 O O . ARG A 1 76 ? -19.989 -5.642 4.674 1.00 65.42 76 ARG A O 5
ATOM 8467 N N . LYS A 1 77 ? -18.826 -4.344 3.252 1.00 41.21 77 LYS A N 5
ATOM 8468 C CA . LYS A 1 77 ? -19.928 -4.201 2.308 1.00 43.33 77 LYS A CA 5
ATOM 8469 C C . LYS A 1 77 ? -19.639 -4.959 1.016 1.00 53.21 77 LYS A C 5
ATOM 8470 O O . LYS A 1 77 ? -18.520 -4.931 0.506 1.00 42.12 77 LYS A O 5
ATOM 8489 N N . ALA A 1 78 ? -20.657 -5.634 0.492 1.00 42.15 78 ALA A N 5
ATOM 8490 C CA . ALA A 1 78 ? -20.513 -6.396 -0.742 1.00 62.25 78 ALA A CA 5
ATOM 8491 C C . ALA A 1 78 ? -21.272 -5.735 -1.888 1.00 22.01 78 ALA A C 5
ATOM 8492 O O . ALA A 1 78 ? -22.128 -4.879 -1.665 1.00 72.02 78 ALA A O 5
ATOM 8499 N N . ARG A 1 79 ? -20.952 -6.137 -3.114 1.00 2.14 79 ARG A N 5
ATOM 8500 C CA . ARG A 1 79 ? -21.603 -5.582 -4.294 1.00 44.51 79 ARG A CA 5
ATOM 8501 C C . ARG A 1 79 ? -22.972 -6.218 -4.510 1.00 35.12 79 ARG A C 5
ATOM 8502 O O . ARG A 1 79 ? -23.074 -7.350 -4.984 1.00 40.24 79 ARG A O 5
ATOM 8523 N N . ILE A 1 80 ? -24.022 -5.484 -4.158 1.00 14.13 80 ILE A N 5
ATOM 8524 C CA . ILE A 1 80 ? -25.385 -5.977 -4.313 1.00 53.44 80 ILE A CA 5
ATOM 8525 C C . ILE A 1 80 ? -26.185 -5.090 -5.262 1.00 73.30 80 ILE A C 5
ATOM 8526 O O . ILE A 1 80 ? -26.731 -4.063 -4.858 1.00 30.52 80 ILE A O 5
ATOM 8542 N N . VAL A 1 81 ? -26.252 -5.495 -6.526 1.00 72.14 81 VAL A N 5
ATOM 8543 C CA . VAL A 1 81 ? -26.988 -4.740 -7.533 1.00 52.41 81 VAL A CA 5
ATOM 8544 C C . VAL A 1 81 ? -28.346 -5.374 -7.812 1.00 14.42 81 VAL A C 5
ATOM 8545 O O . VAL A 1 81 ? -28.429 -6.485 -8.332 1.00 73.32 81 VAL A O 5
ATOM 8558 N N . GLY A 1 82 ? -29.411 -4.658 -7.462 1.00 2.42 82 GLY A N 5
ATOM 8559 C CA . GLY A 1 82 ? -30.752 -5.166 -7.682 1.00 60.14 82 GLY A CA 5
ATOM 8560 C C . GLY A 1 82 ? -31.036 -6.419 -6.879 1.00 33.43 82 GLY A C 5
ATOM 8561 O O . GLY A 1 82 ? -31.026 -7.527 -7.417 1.00 14.14 82 GLY A O 5
ATOM 8565 N N . LYS A 1 83 ? -31.289 -6.247 -5.586 1.00 12.42 83 LYS A N 5
ATOM 8566 C CA . LYS A 1 83 ? -31.577 -7.372 -4.705 1.00 32.21 83 LYS A CA 5
ATOM 8567 C C . LYS A 1 83 ? -32.595 -6.981 -3.638 1.00 24.54 83 LYS A C 5
ATOM 8568 O O . LYS A 1 83 ? -33.273 -5.961 -3.758 1.00 4.44 83 LYS A O 5
ATOM 8587 N N . ILE A 1 84 ? -32.695 -7.799 -2.595 1.00 4.43 84 ILE A N 5
ATOM 8588 C CA . ILE A 1 84 ? -33.627 -7.536 -1.506 1.00 13.02 84 ILE A CA 5
ATOM 8589 C C . ILE A 1 84 ? -33.079 -6.476 -0.556 1.00 72.40 84 ILE A C 5
ATOM 8590 O O . ILE A 1 84 ? -33.042 -6.675 0.658 1.00 22.23 84 ILE A O 5
ATOM 8606 N N . VAL A 1 85 ? -32.656 -5.348 -1.117 1.00 60.24 85 VAL A N 5
ATOM 8607 C CA . VAL A 1 85 ? -32.112 -4.255 -0.321 1.00 14.23 85 VAL A CA 5
ATOM 8608 C C . VAL A 1 85 ? -33.227 -3.413 0.290 1.00 51.11 85 VAL A C 5
ATOM 8609 O O . VAL A 1 85 ? -34.244 -3.151 -0.352 1.00 72.21 85 VAL A O 5
ATOM 8622 N N . SER A 1 86 ? -33.028 -2.991 1.535 1.00 53.35 86 SER A N 5
ATOM 8623 C CA . SER A 1 86 ? -34.018 -2.180 2.234 1.00 34.42 86 SER A CA 5
ATOM 8624 C C . SER A 1 86 ? -33.402 -0.873 2.724 1.00 34.54 86 SER A C 5
ATOM 8625 O O . SER A 1 86 ? -32.183 -0.710 2.769 1.00 61.42 86 SER A O 5
ATOM 8633 N N . PRO A 1 87 ? -34.265 0.081 3.102 1.00 54.42 87 PRO A N 5
ATOM 8634 C CA . PRO A 1 87 ? -33.830 1.391 3.596 1.00 14.12 87 PRO A CA 5
ATOM 8635 C C . PRO A 1 87 ? -33.175 1.303 4.970 1.00 1.52 87 PRO A C 5
ATOM 8636 O O . PRO A 1 87 ? -32.625 2.284 5.470 1.00 32.11 87 PRO A O 5
ATOM 8647 N N . GLY A 1 88 ? -33.237 0.122 5.576 1.00 23.53 88 GLY A N 5
ATOM 8648 C CA . GLY A 1 88 ? -32.645 -0.072 6.887 1.00 3.20 88 GLY A CA 5
ATOM 8649 C C . GLY A 1 88 ? -31.342 -0.844 6.826 1.00 4.15 88 GLY A C 5
ATOM 8650 O O . GLY A 1 88 ? -30.556 -0.826 7.774 1.00 33.14 88 GLY A O 5
ATOM 8654 N N . VAL A 1 89 ? -31.111 -1.526 5.709 1.00 0.20 89 VAL A N 5
ATOM 8655 C CA . VAL A 1 89 ? -29.894 -2.309 5.528 1.00 12.45 89 VAL A CA 5
ATOM 8656 C C . VAL A 1 89 ? -28.922 -1.605 4.588 1.00 13.43 89 VAL A C 5
ATOM 8657 O O . VAL A 1 89 ? -27.724 -1.889 4.589 1.00 53.32 89 VAL A O 5
ATOM 8670 N N . LYS A 1 90 ? -29.446 -0.683 3.787 1.00 62.45 90 LYS A N 5
ATOM 8671 C CA . LYS A 1 90 ? -28.625 0.064 2.841 1.00 13.31 90 LYS A CA 5
ATOM 8672 C C . LYS A 1 90 ? -28.034 1.307 3.498 1.00 3.14 90 LYS A C 5
ATOM 8673 O O . LYS A 1 90 ? -27.061 1.878 3.007 1.00 22.40 90 LYS A O 5
ATOM 8692 N N . GLY A 1 91 ? -28.627 1.721 4.614 1.00 75.10 91 GLY A N 5
ATOM 8693 C CA . GLY A 1 91 ? -28.144 2.893 5.321 1.00 72.42 91 GLY A CA 5
ATOM 8694 C C . GLY A 1 91 ? -26.803 2.656 5.987 1.00 74.20 91 GLY A C 5
ATOM 8695 O O . GLY A 1 91 ? -25.984 3.570 6.093 1.00 73.32 91 GLY A O 5
ATOM 8699 N N . LEU A 1 92 ? -26.578 1.427 6.439 1.00 11.21 92 LEU A N 5
ATOM 8700 C CA . LEU A 1 92 ? -25.327 1.073 7.101 1.00 71.14 92 LEU A CA 5
ATOM 8701 C C . LEU A 1 92 ? -24.130 1.405 6.216 1.00 60.14 92 LEU A C 5
ATOM 8702 O O . LEU A 1 92 ? -23.090 1.848 6.702 1.00 50.01 92 LEU A O 5
ATOM 8718 N N . ALA A 1 93 ? -24.286 1.189 4.913 1.00 5.45 93 ALA A N 5
ATOM 8719 C CA . ALA A 1 93 ? -23.219 1.470 3.960 1.00 32.20 93 ALA A CA 5
ATOM 8720 C C . ALA A 1 93 ? -22.915 2.963 3.900 1.00 20.20 93 ALA A C 5
ATOM 8721 O O . ALA A 1 93 ? -21.763 3.367 3.740 1.00 63.13 93 ALA A O 5
ATOM 8728 N N . THR A 1 94 ? -23.956 3.780 4.029 1.00 62.11 94 THR A N 5
ATOM 8729 C CA . THR A 1 94 ? -23.800 5.228 3.987 1.00 11.44 94 THR A CA 5
ATOM 8730 C C . THR A 1 94 ? -23.092 5.741 5.236 1.00 14.43 94 THR A C 5
ATOM 8731 O O . THR A 1 94 ? -22.145 6.521 5.149 1.00 62.13 94 THR A O 5
ATOM 8742 N N . GLY A 1 95 ? -23.559 5.298 6.400 1.00 61.32 95 GLY A N 5
ATOM 8743 C CA . GLY A 1 95 ? -22.958 5.723 7.651 1.00 61.55 95 GLY A CA 5
ATOM 8744 C C . GLY A 1 95 ? -21.577 5.133 7.860 1.00 50.32 95 GLY A C 5
ATOM 8745 O O . GLY A 1 95 ? -20.690 5.790 8.406 1.00 72.11 95 GLY A O 5
ATOM 8749 N N . PHE A 1 96 ? -21.394 3.891 7.426 1.00 23.41 96 PHE A N 5
ATOM 8750 C CA . PHE A 1 96 ? -20.111 3.212 7.571 1.00 34.42 96 PHE A CA 5
ATOM 8751 C C . PHE A 1 96 ? -19.088 3.766 6.584 1.00 21.44 96 PHE A C 5
ATOM 8752 O O . PHE A 1 96 ? -17.885 3.753 6.848 1.00 52.52 96 PHE A O 5
ATOM 8769 N N . PHE A 1 97 ? -19.574 4.250 5.447 1.00 51.43 97 PHE A N 5
ATOM 8770 C CA . PHE A 1 97 ? -18.703 4.808 4.419 1.00 64.32 97 PHE A CA 5
ATOM 8771 C C . PHE A 1 97 ? -18.055 6.104 4.899 1.00 73.54 97 PHE A C 5
ATOM 8772 O O . PHE A 1 97 ? -16.854 6.309 4.728 1.00 31.25 97 PHE A O 5
ATOM 8789 N N . GLU A 1 98 ? -18.861 6.974 5.498 1.00 14.13 98 GLU A N 5
ATOM 8790 C CA . GLU A 1 98 ? -18.367 8.251 6.001 1.00 34.52 98 GLU A CA 5
ATOM 8791 C C . GLU A 1 98 ? -17.413 8.041 7.174 1.00 72.25 98 GLU A C 5
ATOM 8792 O O . GLU A 1 98 ? -16.331 8.625 7.218 1.00 70.34 98 GLU A O 5
ATOM 8804 N N . GLU A 1 99 ? -17.824 7.204 8.121 1.00 71.40 99 GLU A N 5
ATOM 8805 C CA . GLU A 1 99 ? -17.006 6.918 9.294 1.00 15.21 99 GLU A CA 5
ATOM 8806 C C . GLU A 1 99 ? -15.712 6.215 8.897 1.00 61.50 99 GLU A C 5
ATOM 8807 O O . GLU A 1 99 ? -14.653 6.464 9.475 1.00 14.42 99 GLU A O 5
ATOM 8819 N N . LEU A 1 100 ? -15.804 5.333 7.907 1.00 13.41 100 LEU A N 5
ATOM 8820 C CA . LEU A 1 100 ? -14.641 4.592 7.432 1.00 53.13 100 LEU A CA 5
ATOM 8821 C C . LEU A 1 100 ? -13.640 5.524 6.758 1.00 43.24 100 LEU A C 5
ATOM 8822 O O . LEU A 1 100 ? -12.429 5.360 6.902 1.00 10.31 100 LEU A O 5
ATOM 8838 N N . GLY A 1 101 ? -14.154 6.505 6.021 1.00 30.15 101 GLY A N 5
ATOM 8839 C CA . GLY A 1 101 ? -13.291 7.450 5.338 1.00 41.22 101 GLY A CA 5
ATOM 8840 C C . GLY A 1 101 ? -12.370 8.188 6.289 1.00 31.25 101 GLY A C 5
ATOM 8841 O O . GLY A 1 101 ? -11.190 8.381 5.997 1.00 12.52 101 GLY A O 5
ATOM 8845 N N . SER A 1 102 ? -12.910 8.602 7.431 1.00 13.11 102 SER A N 5
ATOM 8846 C CA . SER A 1 102 ? -12.130 9.328 8.427 1.00 73.22 102 SER A CA 5
ATOM 8847 C C . SER A 1 102 ? -11.099 8.413 9.081 1.00 13.43 102 SER A C 5
ATOM 8848 O O . SER A 1 102 ? -9.975 8.827 9.364 1.00 43.42 102 SER A O 5
ATOM 8856 N N . LYS A 1 103 ? -11.491 7.166 9.320 1.00 41.30 103 LYS A N 5
ATOM 8857 C CA . LYS A 1 103 ? -10.603 6.190 9.940 1.00 44.30 103 LYS A CA 5
ATOM 8858 C C . LYS A 1 103 ? -9.457 5.824 9.002 1.00 42.41 103 LYS A C 5
ATOM 8859 O O . LYS A 1 103 ? -8.290 5.839 9.396 1.00 43.04 103 LYS A O 5
ATOM 8878 N N . LEU A 1 104 ? -9.797 5.498 7.760 1.00 64.11 104 LEU A N 5
ATOM 8879 C CA . LEU A 1 104 ? -8.796 5.130 6.765 1.00 64.44 104 LEU A CA 5
ATOM 8880 C C . LEU A 1 104 ? -7.770 6.245 6.585 1.00 75.32 104 LEU A C 5
ATOM 8881 O O . LEU A 1 104 ? -6.640 6.000 6.166 1.00 64.11 104 LEU A O 5
ATOM 8897 N N . ALA A 1 105 ? -8.174 7.470 6.907 1.00 64.54 105 ALA A N 5
ATOM 8898 C CA . ALA A 1 105 ? -7.289 8.622 6.785 1.00 61.53 105 ALA A CA 5
ATOM 8899 C C . ALA A 1 105 ? -6.187 8.581 7.838 1.00 11.52 105 ALA A C 5
ATOM 8900 O O . ALA A 1 105 ? -5.060 9.006 7.586 1.00 62.41 105 ALA A O 5
ATOM 8907 N N . GLN A 1 106 ? -6.522 8.070 9.018 1.00 24.05 106 GLN A N 5
ATOM 8908 C CA . GLN A 1 106 ? -5.560 7.977 10.110 1.00 23.43 106 GLN A CA 5
ATOM 8909 C C . GLN A 1 106 ? -4.456 6.978 9.779 1.00 4.01 106 GLN A C 5
ATOM 8910 O O . GLN A 1 106 ? -3.269 7.287 9.895 1.00 41.41 106 GLN A O 5
ATOM 8924 N N . LEU A 1 107 ? -4.853 5.779 9.367 1.00 11.31 107 LEU A N 5
ATOM 8925 C CA . LEU A 1 107 ? -3.897 4.734 9.019 1.00 21.01 107 LEU A CA 5
ATOM 8926 C C . LEU A 1 107 ? -2.979 5.190 7.889 1.00 75.41 107 LEU A C 5
ATOM 8927 O O . LEU A 1 107 ? -1.779 4.919 7.903 1.00 65.34 107 LEU A O 5
ATOM 8943 N N . PHE A 1 108 ? -3.553 5.885 6.912 1.00 23.22 108 PHE A N 5
ATOM 8944 C CA . PHE A 1 108 ? -2.786 6.380 5.774 1.00 34.35 108 PHE A CA 5
ATOM 8945 C C . PHE A 1 108 ? -1.881 7.535 6.190 1.00 41.40 108 PHE A C 5
ATOM 8946 O O . PHE A 1 108 ? -0.718 7.600 5.794 1.00 43.15 108 PHE A O 5
ATOM 8963 N N . ALA A 1 109 ? -2.424 8.446 6.991 1.00 51.41 109 ALA A N 5
ATOM 8964 C CA . ALA A 1 109 ? -1.666 9.599 7.462 1.00 71.13 109 ALA A CA 5
ATOM 8965 C C . ALA A 1 109 ? -1.789 9.757 8.973 1.00 31.44 109 ALA A C 5
ATOM 8966 O O . ALA A 1 109 ? -2.556 10.586 9.460 1.00 3.45 109 ALA A O 5
ATOM 8973 N N . GLY A 1 110 ? -1.029 8.953 9.712 1.00 42.44 110 GLY A N 5
ATOM 8974 C CA . GLY A 1 110 ? -1.069 9.019 11.161 1.00 44.43 110 GLY A CA 5
ATOM 8975 C C . GLY A 1 110 ? 0.097 8.296 11.806 1.00 13.33 110 GLY A C 5
ATOM 8976 O O . GLY A 1 110 ? 1.154 8.142 11.196 1.00 72.32 110 GLY A O 5
ATOM 8980 N N . GLU A 1 111 ? -0.096 7.854 13.045 1.00 11.00 111 GLU A N 5
ATOM 8981 C CA . GLU A 1 111 ? 0.950 7.146 13.774 1.00 75.30 111 GLU A CA 5
ATOM 8982 C C . GLU A 1 111 ? 0.397 5.882 14.426 1.00 22.43 111 GLU A C 5
ATOM 8983 O O . GLU A 1 111 ? -0.759 5.516 14.216 1.00 4.42 111 GLU A O 5
ATOM 8995 N N . ASN A 1 112 ? 1.233 5.218 15.218 1.00 21.14 112 ASN A N 5
ATOM 8996 C CA . ASN A 1 112 ? 0.830 3.994 15.901 1.00 73.10 112 ASN A CA 5
ATOM 8997 C C . ASN A 1 112 ? 0.535 4.264 17.373 1.00 31.04 112 ASN A C 5
ATOM 8998 O O . ASN A 1 112 ? 0.554 5.411 17.821 1.00 14.24 112 ASN A O 5
ATOM 9009 N N . LEU A 1 113 ? 0.264 3.200 18.121 1.00 15.23 113 LEU A N 5
ATOM 9010 C CA . LEU A 1 113 ? -0.035 3.321 19.544 1.00 3.42 113 LEU A CA 5
ATOM 9011 C C . LEU A 1 113 ? -0.038 1.953 20.218 1.00 13.13 113 LEU A C 5
ATOM 9012 O O . LEU A 1 113 ? 0.311 0.946 19.603 1.00 63.32 113 LEU A O 5
ATOM 9028 N N . TYR A 1 114 ? -0.438 1.925 21.485 1.00 64.52 114 TYR A N 5
ATOM 9029 C CA . TYR A 1 114 ? -0.487 0.680 22.243 1.00 61.12 114 TYR A CA 5
ATOM 9030 C C . TYR A 1 114 ? -1.462 0.792 23.411 1.00 25.21 114 TYR A C 5
ATOM 9031 O O . TYR A 1 114 ? -1.760 1.889 23.883 1.00 52.11 114 TYR A O 5
ATOM 9049 N N . PHE A 1 115 ? -1.954 -0.352 23.874 1.00 60.51 115 PHE A N 5
ATOM 9050 C CA . PHE A 1 115 ? -2.895 -0.385 24.987 1.00 14.01 115 PHE A CA 5
ATOM 9051 C C . PHE A 1 115 ? -3.253 -1.822 25.355 1.00 3.04 115 PHE A C 5
ATOM 9052 O O . PHE A 1 115 ? -2.755 -2.770 24.749 1.00 30.43 115 PHE A O 5
ATOM 9069 N N . GLN A 1 116 ? -4.118 -1.973 26.353 1.00 61.20 116 GLN A N 5
ATOM 9070 C CA . GLN A 1 116 ? -4.541 -3.294 26.803 1.00 22.01 116 GLN A CA 5
ATOM 9071 C C . GLN A 1 116 ? -5.616 -3.864 25.884 1.00 12.20 116 GLN A C 5
ATOM 9072 O O . GLN A 1 116 ? -6.568 -3.171 25.520 1.00 25.42 116 GLN A O 5
ATOM 9086 N N . MET A 1 1 ? 0.614 2.231 0.422 1.00 23.01 1 MET A N 6
ATOM 9087 C CA . MET A 1 1 ? 1.497 3.113 -0.333 1.00 74.44 1 MET A CA 6
ATOM 9088 C C . MET A 1 1 ? 2.958 2.843 0.010 1.00 63.15 1 MET A C 6
ATOM 9089 O O . MET A 1 1 ? 3.848 3.057 -0.812 1.00 63.44 1 MET A O 6
ATOM 9103 N N . GLY A 1 2 ? 3.198 2.372 1.230 1.00 44.13 2 GLY A N 6
ATOM 9104 C CA . GLY A 1 2 ? 4.554 2.082 1.659 1.00 32.33 2 GLY A CA 6
ATOM 9105 C C . GLY A 1 2 ? 4.596 1.156 2.859 1.00 71.11 2 GLY A C 6
ATOM 9106 O O . GLY A 1 2 ? 3.904 0.138 2.891 1.00 64.34 2 GLY A O 6
ATOM 9110 N N . TYR A 1 3 ? 5.410 1.508 3.847 1.00 2.25 3 TYR A N 6
ATOM 9111 C CA . TYR A 1 3 ? 5.543 0.699 5.053 1.00 1.22 3 TYR A CA 6
ATOM 9112 C C . TYR A 1 3 ? 6.106 1.526 6.205 1.00 41.31 3 TYR A C 6
ATOM 9113 O O . TYR A 1 3 ? 6.958 1.059 6.961 1.00 40.41 3 TYR A O 6
ATOM 9131 N N . SER A 1 4 ? 5.623 2.758 6.332 1.00 74.10 4 SER A N 6
ATOM 9132 C CA . SER A 1 4 ? 6.079 3.653 7.389 1.00 33.10 4 SER A CA 6
ATOM 9133 C C . SER A 1 4 ? 5.010 4.690 7.721 1.00 4.30 4 SER A C 6
ATOM 9134 O O . SER A 1 4 ? 3.921 4.681 7.148 1.00 71.21 4 SER A O 6
ATOM 9142 N N . ASP A 1 5 ? 5.331 5.584 8.650 1.00 21.44 5 ASP A N 6
ATOM 9143 C CA . ASP A 1 5 ? 4.400 6.629 9.059 1.00 5.24 5 ASP A CA 6
ATOM 9144 C C . ASP A 1 5 ? 4.162 7.619 7.924 1.00 45.54 5 ASP A C 6
ATOM 9145 O O . ASP A 1 5 ? 3.028 8.019 7.664 1.00 0.11 5 ASP A O 6
ATOM 9154 N N . GLU A 1 6 ? 5.240 8.011 7.251 1.00 3.42 6 GLU A N 6
ATOM 9155 C CA . GLU A 1 6 ? 5.148 8.957 6.145 1.00 74.53 6 GLU A CA 6
ATOM 9156 C C . GLU A 1 6 ? 4.257 8.408 5.033 1.00 24.34 6 GLU A C 6
ATOM 9157 O O . GLU A 1 6 ? 3.465 9.139 4.439 1.00 4.55 6 GLU A O 6
ATOM 9169 N N . ASP A 1 7 ? 4.394 7.115 4.758 1.00 43.40 7 ASP A N 6
ATOM 9170 C CA . ASP A 1 7 ? 3.603 6.467 3.719 1.00 52.13 7 ASP A CA 6
ATOM 9171 C C . ASP A 1 7 ? 2.152 6.306 4.162 1.00 51.14 7 ASP A C 6
ATOM 9172 O O . ASP A 1 7 ? 1.232 6.382 3.347 1.00 50.10 7 ASP A O 6
ATOM 9181 N N . ARG A 1 8 ? 1.955 6.082 5.457 1.00 43.42 8 ARG A N 6
ATOM 9182 C CA . ARG A 1 8 ? 0.617 5.908 6.007 1.00 14.34 8 ARG A CA 6
ATOM 9183 C C . ARG A 1 8 ? -0.247 7.136 5.735 1.00 53.22 8 ARG A C 6
ATOM 9184 O O . ARG A 1 8 ? -1.450 7.021 5.504 1.00 75.10 8 ARG A O 6
ATOM 9205 N N . GLU A 1 9 ? 0.376 8.310 5.764 1.00 53.20 9 GLU A N 6
ATOM 9206 C CA . GLU A 1 9 ? -0.337 9.559 5.521 1.00 33.23 9 GLU A CA 6
ATOM 9207 C C . GLU A 1 9 ? -0.995 9.551 4.144 1.00 11.04 9 GLU A C 6
ATOM 9208 O O . GLU A 1 9 ? -2.125 10.011 3.982 1.00 61.00 9 GLU A O 6
ATOM 9220 N N . ALA A 1 10 ? -0.279 9.025 3.156 1.00 42.50 10 ALA A N 6
ATOM 9221 C CA . ALA A 1 10 ? -0.792 8.956 1.794 1.00 53.14 10 ALA A CA 6
ATOM 9222 C C . ALA A 1 10 ? -2.101 8.175 1.739 1.00 10.33 10 ALA A C 6
ATOM 9223 O O . ALA A 1 10 ? -3.075 8.619 1.130 1.00 64.41 10 ALA A O 6
ATOM 9230 N N . ASP A 1 11 ? -2.117 7.011 2.379 1.00 1.33 11 ASP A N 6
ATOM 9231 C CA . ASP A 1 11 ? -3.307 6.169 2.404 1.00 22.51 11 ASP A CA 6
ATOM 9232 C C . ASP A 1 11 ? -4.399 6.796 3.265 1.00 60.41 11 ASP A C 6
ATOM 9233 O O . ASP A 1 11 ? -5.584 6.698 2.950 1.00 70.33 11 ASP A O 6
ATOM 9242 N N . ASN A 1 12 ? -3.991 7.439 4.354 1.00 23.20 12 ASN A N 6
ATOM 9243 C CA . ASN A 1 12 ? -4.935 8.081 5.262 1.00 62.53 12 ASN A CA 6
ATOM 9244 C C . ASN A 1 12 ? -5.636 9.251 4.579 1.00 3.21 12 ASN A C 6
ATOM 9245 O O . ASN A 1 12 ? -6.826 9.486 4.792 1.00 50.13 12 ASN A O 6
ATOM 9256 N N . LEU A 1 13 ? -4.890 9.982 3.758 1.00 52.41 13 LEU A N 6
ATOM 9257 C CA . LEU A 1 13 ? -5.439 11.129 3.043 1.00 54.05 13 LEU A CA 6
ATOM 9258 C C . LEU A 1 13 ? -6.660 10.725 2.222 1.00 11.20 13 LEU A C 6
ATOM 9259 O O . LEU A 1 13 ? -7.600 11.505 2.064 1.00 21.44 13 LEU A O 6
ATOM 9275 N N . ARG A 1 14 ? -6.640 9.502 1.703 1.00 23.35 14 ARG A N 6
ATOM 9276 C CA . ARG A 1 14 ? -7.745 8.994 0.900 1.00 33.21 14 ARG A CA 6
ATOM 9277 C C . ARG A 1 14 ? -8.991 8.790 1.757 1.00 14.30 14 ARG A C 6
ATOM 9278 O O . ARG A 1 14 ? -10.108 9.080 1.325 1.00 5.23 14 ARG A O 6
ATOM 9299 N N . ILE A 1 15 ? -8.792 8.290 2.972 1.00 74.13 15 ILE A N 6
ATOM 9300 C CA . ILE A 1 15 ? -9.900 8.048 3.889 1.00 45.34 15 ILE A CA 6
ATOM 9301 C C . ILE A 1 15 ? -10.648 9.340 4.199 1.00 53.03 15 ILE A C 6
ATOM 9302 O O . ILE A 1 15 ? -11.876 9.391 4.125 1.00 63.10 15 ILE A O 6
ATOM 9318 N N . ALA A 1 16 ? -9.900 10.383 4.544 1.00 34.21 16 ALA A N 6
ATOM 9319 C CA . ALA A 1 16 ? -10.493 11.676 4.862 1.00 42.24 16 ALA A CA 6
ATOM 9320 C C . ALA A 1 16 ? -11.075 12.334 3.615 1.00 34.12 16 ALA A C 6
ATOM 9321 O O . ALA A 1 16 ? -12.085 13.034 3.687 1.00 61.24 16 ALA A O 6
ATOM 9328 N N . GLU A 1 17 ? -10.432 12.104 2.475 1.00 41.42 17 GLU A N 6
ATOM 9329 C CA . GLU A 1 17 ? -10.887 12.677 1.213 1.00 21.12 17 GLU A CA 6
ATOM 9330 C C . GLU A 1 17 ? -12.269 12.146 0.842 1.00 44.41 17 GLU A C 6
ATOM 9331 O O . GLU A 1 17 ? -13.156 12.910 0.459 1.00 22.23 17 GLU A O 6
ATOM 9343 N N . ILE A 1 18 ? -12.443 10.834 0.957 1.00 5.11 18 ILE A N 6
ATOM 9344 C CA . ILE A 1 18 ? -13.715 10.202 0.634 1.00 34.52 18 ILE A CA 6
ATOM 9345 C C . ILE A 1 18 ? -14.814 10.658 1.588 1.00 1.50 18 ILE A C 6
ATOM 9346 O O . ILE A 1 18 ? -15.956 10.870 1.179 1.00 0.53 18 ILE A O 6
ATOM 9362 N N . ILE A 1 19 ? -14.460 10.810 2.860 1.00 73.22 19 ILE A N 6
ATOM 9363 C CA . ILE A 1 19 ? -15.416 11.245 3.871 1.00 24.22 19 ILE A CA 6
ATOM 9364 C C . ILE A 1 19 ? -16.051 12.578 3.490 1.00 23.23 19 ILE A C 6
ATOM 9365 O O . ILE A 1 19 ? -17.236 12.806 3.733 1.00 20.34 19 ILE A O 6
ATOM 9381 N N . LYS A 1 20 ? -15.255 13.456 2.890 1.00 63.13 20 LYS A N 6
ATOM 9382 C CA . LYS A 1 20 ? -15.738 14.766 2.471 1.00 12.30 20 LYS A CA 6
ATOM 9383 C C . LYS A 1 20 ? -16.729 14.638 1.318 1.00 20.14 20 LYS A C 6
ATOM 9384 O O . LYS A 1 20 ? -17.770 15.293 1.307 1.00 50.12 20 LYS A O 6
ATOM 9403 N N . ASN A 1 21 ? -16.398 13.788 0.351 1.00 0.33 21 ASN A N 6
ATOM 9404 C CA . ASN A 1 21 ? -17.260 13.574 -0.805 1.00 63.45 21 ASN A CA 6
ATOM 9405 C C . ASN A 1 21 ? -18.404 12.625 -0.463 1.00 33.25 21 ASN A C 6
ATOM 9406 O O . ASN A 1 21 ? -19.342 12.460 -1.242 1.00 12.21 21 ASN A O 6
ATOM 9417 N N . ALA A 1 22 ? -18.320 12.004 0.709 1.00 23.34 22 ALA A N 6
ATOM 9418 C CA . ALA A 1 22 ? -19.349 11.074 1.157 1.00 20.30 22 ALA A CA 6
ATOM 9419 C C . ALA A 1 22 ? -20.553 11.819 1.723 1.00 30.55 22 ALA A C 6
ATOM 9420 O O . ALA A 1 22 ? -20.805 12.969 1.368 1.00 0.40 22 ALA A O 6
ATOM 9427 N N . GLN A 1 23 ? -21.293 11.154 2.605 1.00 20.01 23 GLN A N 6
ATOM 9428 C CA . GLN A 1 23 ? -22.472 11.754 3.219 1.00 24.00 23 GLN A CA 6
ATOM 9429 C C . GLN A 1 23 ? -23.635 11.800 2.234 1.00 61.32 23 GLN A C 6
ATOM 9430 O O . GLN A 1 23 ? -23.576 11.199 1.160 1.00 11.55 23 GLN A O 6
ATOM 9444 N N . ASP A 1 24 ? -24.691 12.515 2.606 1.00 63.13 24 ASP A N 6
ATOM 9445 C CA . ASP A 1 24 ? -25.868 12.640 1.754 1.00 31.43 24 ASP A CA 6
ATOM 9446 C C . ASP A 1 24 ? -26.668 11.341 1.740 1.00 74.11 24 ASP A C 6
ATOM 9447 O O . ASP A 1 24 ? -27.742 11.255 2.337 1.00 41.05 24 ASP A O 6
ATOM 9456 N N . ASP A 1 25 ? -26.139 10.334 1.054 1.00 33.32 25 ASP A N 6
ATOM 9457 C CA . ASP A 1 25 ? -26.804 9.039 0.962 1.00 51.03 25 ASP A CA 6
ATOM 9458 C C . ASP A 1 25 ? -26.053 8.109 0.014 1.00 52.12 25 ASP A C 6
ATOM 9459 O O . ASP A 1 25 ? -25.416 7.149 0.446 1.00 22.42 25 ASP A O 6
ATOM 9468 N N . ASP A 1 26 ? -26.134 8.400 -1.280 1.00 12.33 26 ASP A N 6
ATOM 9469 C CA . ASP A 1 26 ? -25.462 7.590 -2.289 1.00 54.33 26 ASP A CA 6
ATOM 9470 C C . ASP A 1 26 ? -23.947 7.685 -2.142 1.00 40.52 26 ASP A C 6
ATOM 9471 O O . ASP A 1 26 ? -23.230 6.709 -2.359 1.00 62.12 26 ASP A O 6
ATOM 9480 N N . SER A 1 27 ? -23.466 8.869 -1.773 1.00 74.42 27 SER A N 6
ATOM 9481 C CA . SER A 1 27 ? -22.036 9.093 -1.602 1.00 22.21 27 SER A CA 6
ATOM 9482 C C . SER A 1 27 ? -21.494 8.276 -0.432 1.00 51.35 27 SER A C 6
ATOM 9483 O O . SER A 1 27 ? -20.455 7.625 -0.543 1.00 11.02 27 SER A O 6
ATOM 9491 N N . LYS A 1 28 ? -22.206 8.316 0.689 1.00 40.33 28 LYS A N 6
ATOM 9492 C CA . LYS A 1 28 ? -21.800 7.580 1.880 1.00 1.31 28 LYS A CA 6
ATOM 9493 C C . LYS A 1 28 ? -21.900 6.076 1.651 1.00 72.44 28 LYS A C 6
ATOM 9494 O O . LYS A 1 28 ? -21.058 5.309 2.120 1.00 13.52 28 LYS A O 6
ATOM 9513 N N . ILE A 1 29 ? -22.933 5.660 0.925 1.00 30.14 29 ILE A N 6
ATOM 9514 C CA . ILE A 1 29 ? -23.141 4.247 0.632 1.00 4.31 29 ILE A CA 6
ATOM 9515 C C . ILE A 1 29 ? -22.108 3.736 -0.367 1.00 31.33 29 ILE A C 6
ATOM 9516 O O . ILE A 1 29 ? -21.494 2.690 -0.159 1.00 42.40 29 ILE A O 6
ATOM 9532 N N . ASN A 1 30 ? -21.921 4.482 -1.451 1.00 35.52 30 ASN A N 6
ATOM 9533 C CA . ASN A 1 30 ? -20.962 4.104 -2.482 1.00 42.22 30 ASN A CA 6
ATOM 9534 C C . ASN A 1 30 ? -19.533 4.202 -1.957 1.00 64.32 30 ASN A C 6
ATOM 9535 O O . ASN A 1 30 ? -18.713 3.313 -2.188 1.00 74.54 30 ASN A O 6
ATOM 9546 N N . SER A 1 31 ? -19.241 5.288 -1.249 1.00 40.11 31 SER A N 6
ATOM 9547 C CA . SER A 1 31 ? -17.910 5.504 -0.694 1.00 11.04 31 SER A CA 6
ATOM 9548 C C . SER A 1 31 ? -17.529 4.374 0.259 1.00 51.54 31 SER A C 6
ATOM 9549 O O . SER A 1 31 ? -16.352 4.166 0.555 1.00 11.11 31 SER A O 6
ATOM 9557 N N . THR A 1 32 ? -18.534 3.647 0.736 1.00 72.43 32 THR A N 6
ATOM 9558 C CA . THR A 1 32 ? -18.307 2.539 1.655 1.00 24.01 32 THR A CA 6
ATOM 9559 C C . THR A 1 32 ? -17.318 1.536 1.073 1.00 63.50 32 THR A C 6
ATOM 9560 O O . THR A 1 32 ? -16.349 1.154 1.729 1.00 42.31 32 THR A O 6
ATOM 9571 N N . GLN A 1 33 ? -17.569 1.112 -0.162 1.00 2.43 33 GLN A N 6
ATOM 9572 C CA . GLN A 1 33 ? -16.699 0.153 -0.831 1.00 71.44 33 GLN A CA 6
ATOM 9573 C C . GLN A 1 33 ? -15.316 0.748 -1.075 1.00 14.22 33 GLN A C 6
ATOM 9574 O O . GLN A 1 33 ? -14.303 0.063 -0.940 1.00 12.23 33 GLN A O 6
ATOM 9588 N N . GLU A 1 34 ? -15.283 2.028 -1.435 1.00 34.44 34 GLU A N 6
ATOM 9589 C CA . GLU A 1 34 ? -14.024 2.714 -1.698 1.00 12.21 34 GLU A CA 6
ATOM 9590 C C . GLU A 1 34 ? -13.189 2.825 -0.426 1.00 3.02 34 GLU A C 6
ATOM 9591 O O . GLU A 1 34 ? -11.959 2.773 -0.471 1.00 2.24 34 GLU A O 6
ATOM 9603 N N . LEU A 1 35 ? -13.865 2.978 0.707 1.00 2.54 35 LEU A N 6
ATOM 9604 C CA . LEU A 1 35 ? -13.186 3.097 1.993 1.00 10.42 35 LEU A CA 6
ATOM 9605 C C . LEU A 1 35 ? -12.630 1.750 2.442 1.00 22.10 35 LEU A C 6
ATOM 9606 O O . LEU A 1 35 ? -11.522 1.670 2.974 1.00 22.43 35 LEU A O 6
ATOM 9622 N N . LEU A 1 36 ? -13.404 0.693 2.222 1.00 13.32 36 LEU A N 6
ATOM 9623 C CA . LEU A 1 36 ? -12.988 -0.652 2.602 1.00 74.52 36 LEU A CA 6
ATOM 9624 C C . LEU A 1 36 ? -11.701 -1.047 1.885 1.00 73.21 36 LEU A C 6
ATOM 9625 O O . LEU A 1 36 ? -10.854 -1.742 2.446 1.00 34.43 36 LEU A O 6
ATOM 9641 N N . ASP A 1 37 ? -11.560 -0.598 0.643 1.00 53.51 37 ASP A N 6
ATOM 9642 C CA . ASP A 1 37 ? -10.375 -0.901 -0.150 1.00 43.22 37 ASP A CA 6
ATOM 9643 C C . ASP A 1 37 ? -9.115 -0.384 0.537 1.00 25.30 37 ASP A C 6
ATOM 9644 O O . ASP A 1 37 ? -8.064 -1.025 0.491 1.00 1.02 37 ASP A O 6
ATOM 9653 N N . ILE A 1 38 ? -9.227 0.777 1.172 1.00 1.40 38 ILE A N 6
ATOM 9654 C CA . ILE A 1 38 ? -8.097 1.379 1.868 1.00 3.43 38 ILE A CA 6
ATOM 9655 C C . ILE A 1 38 ? -7.653 0.517 3.045 1.00 61.53 38 ILE A C 6
ATOM 9656 O O . ILE A 1 38 ? -6.563 0.701 3.588 1.00 54.55 38 ILE A O 6
ATOM 9672 N N . TYR A 1 39 ? -8.503 -0.427 3.433 1.00 71.55 39 TYR A N 6
ATOM 9673 C CA . TYR A 1 39 ? -8.199 -1.319 4.545 1.00 33.42 39 TYR A CA 6
ATOM 9674 C C . TYR A 1 39 ? -7.044 -2.252 4.196 1.00 62.32 39 TYR A C 6
ATOM 9675 O O . TYR A 1 39 ? -6.181 -2.529 5.029 1.00 2.20 39 TYR A O 6
ATOM 9693 N N . ARG A 1 40 ? -7.035 -2.734 2.957 1.00 4.31 40 ARG A N 6
ATOM 9694 C CA . ARG A 1 40 ? -5.986 -3.636 2.496 1.00 74.01 40 ARG A CA 6
ATOM 9695 C C . ARG A 1 40 ? -4.632 -2.934 2.483 1.00 43.13 40 ARG A C 6
ATOM 9696 O O . ARG A 1 40 ? -3.588 -3.574 2.613 1.00 33.24 40 ARG A O 6
ATOM 9717 N N . ARG A 1 41 ? -4.656 -1.615 2.323 1.00 12.34 41 ARG A N 6
ATOM 9718 C CA . ARG A 1 41 ? -3.430 -0.826 2.291 1.00 34.13 41 ARG A CA 6
ATOM 9719 C C . ARG A 1 41 ? -2.627 -1.018 3.574 1.00 2.23 41 ARG A C 6
ATOM 9720 O O . ARG A 1 41 ? -1.397 -1.072 3.547 1.00 64.52 41 ARG A O 6
ATOM 9741 N N . LEU A 1 42 ? -3.330 -1.119 4.697 1.00 41.21 42 LEU A N 6
ATOM 9742 C CA . LEU A 1 42 ? -2.683 -1.304 5.991 1.00 5.10 42 LEU A CA 6
ATOM 9743 C C . LEU A 1 42 ? -2.749 -2.763 6.429 1.00 30.43 42 LEU A C 6
ATOM 9744 O O . LEU A 1 42 ? -2.897 -3.060 7.615 1.00 12.01 42 LEU A O 6
ATOM 9760 N N . TYR A 1 43 ? -2.636 -3.671 5.466 1.00 55.44 43 TYR A N 6
ATOM 9761 C CA . TYR A 1 43 ? -2.684 -5.100 5.752 1.00 40.52 43 TYR A CA 6
ATOM 9762 C C . TYR A 1 43 ? -1.428 -5.799 5.242 1.00 62.31 43 TYR A C 6
ATOM 9763 O O . TYR A 1 43 ? -1.434 -6.989 4.924 1.00 52.31 43 TYR A O 6
ATOM 9781 N N . PRO A 1 44 ? -0.322 -5.044 5.162 1.00 32.13 44 PRO A N 6
ATOM 9782 C CA . PRO A 1 44 ? 0.963 -5.570 4.693 1.00 3.31 44 PRO A CA 6
ATOM 9783 C C . PRO A 1 44 ? 1.585 -6.549 5.683 1.00 62.03 44 PRO A C 6
ATOM 9784 O O . PRO A 1 44 ? 1.999 -7.646 5.308 1.00 42.01 44 PRO A O 6
ATOM 9795 N N . SER A 1 45 ? 1.647 -6.146 6.948 1.00 41.23 45 SER A N 6
ATOM 9796 C CA . SER A 1 45 ? 2.222 -6.987 7.991 1.00 73.10 45 SER A CA 6
ATOM 9797 C C . SER A 1 45 ? 1.696 -6.584 9.365 1.00 10.32 45 SER A C 6
ATOM 9798 O O . SER A 1 45 ? 2.468 -6.379 10.303 1.00 61.21 45 SER A O 6
ATOM 9806 N N . LEU A 1 46 ? 0.377 -6.471 9.477 1.00 1.22 46 LEU A N 6
ATOM 9807 C CA . LEU A 1 46 ? -0.254 -6.092 10.737 1.00 52.25 46 LEU A CA 6
ATOM 9808 C C . LEU A 1 46 ? -0.347 -7.287 11.680 1.00 14.52 46 LEU A C 6
ATOM 9809 O O . LEU A 1 46 ? -0.566 -8.419 11.247 1.00 2.43 46 LEU A O 6
ATOM 9825 N N . THR A 1 47 ? -0.182 -7.027 12.974 1.00 54.04 47 THR A N 6
ATOM 9826 C CA . THR A 1 47 ? -0.249 -8.080 13.979 1.00 1.10 47 THR A CA 6
ATOM 9827 C C . THR A 1 47 ? -1.686 -8.324 14.426 1.00 42.24 47 THR A C 6
ATOM 9828 O O . THR A 1 47 ? -2.577 -7.504 14.206 1.00 54.33 47 THR A O 6
ATOM 9839 N N . PRO A 1 48 ? -1.919 -9.478 15.069 1.00 43.42 48 PRO A N 6
ATOM 9840 C CA . PRO A 1 48 ? -3.247 -9.855 15.561 1.00 22.41 48 PRO A CA 6
ATOM 9841 C C . PRO A 1 48 ? -3.695 -8.995 16.738 1.00 71.42 48 PRO A C 6
ATOM 9842 O O . PRO A 1 48 ? -4.882 -8.711 16.893 1.00 51.32 48 PRO A O 6
ATOM 9853 N N . GLU A 1 49 ? -2.738 -8.585 17.564 1.00 44.24 49 GLU A N 6
ATOM 9854 C CA . GLU A 1 49 ? -3.036 -7.757 18.727 1.00 62.34 49 GLU A CA 6
ATOM 9855 C C . GLU A 1 49 ? -3.469 -6.357 18.301 1.00 20.24 49 GLU A C 6
ATOM 9856 O O . GLU A 1 49 ? -4.427 -5.803 18.839 1.00 31.33 49 GLU A O 6
ATOM 9868 N N . GLU A 1 50 ? -2.755 -5.792 17.333 1.00 51.30 50 GLU A N 6
ATOM 9869 C CA . GLU A 1 50 ? -3.065 -4.456 16.837 1.00 40.01 50 GLU A CA 6
ATOM 9870 C C . GLU A 1 50 ? -4.372 -4.458 16.049 1.00 11.34 50 GLU A C 6
ATOM 9871 O O . GLU A 1 50 ? -5.224 -3.590 16.239 1.00 54.21 50 GLU A O 6
ATOM 9883 N N . ARG A 1 51 ? -4.522 -5.438 15.165 1.00 21.51 51 ARG A N 6
ATOM 9884 C CA . ARG A 1 51 ? -5.723 -5.553 14.347 1.00 15.23 51 ARG A CA 6
ATOM 9885 C C . ARG A 1 51 ? -6.952 -5.799 15.218 1.00 72.31 51 ARG A C 6
ATOM 9886 O O . ARG A 1 51 ? -8.085 -5.601 14.779 1.00 4.34 51 ARG A O 6
ATOM 9907 N N . GLU A 1 52 ? -6.719 -6.233 16.453 1.00 70.34 52 GLU A N 6
ATOM 9908 C CA . GLU A 1 52 ? -7.807 -6.508 17.383 1.00 14.13 52 GLU A CA 6
ATOM 9909 C C . GLU A 1 52 ? -8.689 -5.276 17.568 1.00 21.13 52 GLU A C 6
ATOM 9910 O O . GLU A 1 52 ? -9.904 -5.388 17.731 1.00 50.24 52 GLU A O 6
ATOM 9922 N N . SER A 1 53 ? -8.067 -4.102 17.543 1.00 12.42 53 SER A N 6
ATOM 9923 C CA . SER A 1 53 ? -8.793 -2.848 17.712 1.00 34.45 53 SER A CA 6
ATOM 9924 C C . SER A 1 53 ? -9.903 -2.719 16.673 1.00 3.20 53 SER A C 6
ATOM 9925 O O . SER A 1 53 ? -11.052 -2.429 17.008 1.00 25.15 53 SER A O 6
ATOM 9933 N N . ILE A 1 54 ? -9.550 -2.935 15.410 1.00 22.25 54 ILE A N 6
ATOM 9934 C CA . ILE A 1 54 ? -10.515 -2.844 14.322 1.00 42.12 54 ILE A CA 6
ATOM 9935 C C . ILE A 1 54 ? -11.426 -4.066 14.290 1.00 24.45 54 ILE A C 6
ATOM 9936 O O . ILE A 1 54 ? -12.642 -3.944 14.141 1.00 5.33 54 ILE A O 6
ATOM 9952 N N . ASP A 1 55 ? -10.830 -5.245 14.434 1.00 43.02 55 ASP A N 6
ATOM 9953 C CA . ASP A 1 55 ? -11.587 -6.491 14.425 1.00 54.00 55 ASP A CA 6
ATOM 9954 C C . ASP A 1 55 ? -12.647 -6.490 15.523 1.00 61.45 55 ASP A C 6
ATOM 9955 O O . ASP A 1 55 ? -13.814 -6.792 15.274 1.00 74.31 55 ASP A O 6
ATOM 9964 N N . LYS A 1 56 ? -12.232 -6.150 16.738 1.00 21.51 56 LYS A N 6
ATOM 9965 C CA . LYS A 1 56 ? -13.144 -6.110 17.875 1.00 20.10 56 LYS A CA 6
ATOM 9966 C C . LYS A 1 56 ? -14.220 -5.048 17.672 1.00 60.21 56 LYS A C 6
ATOM 9967 O O . LYS A 1 56 ? -15.265 -5.077 18.322 1.00 10.22 56 LYS A O 6
ATOM 9986 N N . PHE A 1 57 ? -13.958 -4.113 16.765 1.00 52.01 57 PHE A N 6
ATOM 9987 C CA . PHE A 1 57 ? -14.905 -3.042 16.476 1.00 62.02 57 PHE A CA 6
ATOM 9988 C C . PHE A 1 57 ? -15.427 -3.149 15.046 1.00 44.41 57 PHE A C 6
ATOM 9989 O O . PHE A 1 57 ? -15.633 -2.140 14.371 1.00 3.44 57 PHE A O 6
ATOM 10006 N N . VAL A 1 58 ? -15.638 -4.379 14.590 1.00 63.15 58 VAL A N 6
ATOM 10007 C CA . VAL A 1 58 ? -16.136 -4.619 13.240 1.00 22.24 58 VAL A CA 6
ATOM 10008 C C . VAL A 1 58 ? -16.844 -5.966 13.148 1.00 54.23 58 VAL A C 6
ATOM 10009 O O . VAL A 1 58 ? -17.839 -6.107 12.438 1.00 71.50 58 VAL A O 6
ATOM 10022 N N . ASN A 1 59 ? -16.325 -6.953 13.871 1.00 41.33 59 ASN A N 6
ATOM 10023 C CA . ASN A 1 59 ? -16.908 -8.289 13.870 1.00 31.42 59 ASN A CA 6
ATOM 10024 C C . ASN A 1 59 ? -17.958 -8.425 14.969 1.00 25.43 59 ASN A C 6
ATOM 10025 O O . ASN A 1 59 ? -18.539 -9.494 15.156 1.00 12.52 59 ASN A O 6
ATOM 10036 N N . GLU A 1 60 ? -18.194 -7.335 15.693 1.00 62.43 60 GLU A N 6
ATOM 10037 C CA . GLU A 1 60 ? -19.173 -7.334 16.773 1.00 0.12 60 GLU A CA 6
ATOM 10038 C C . GLU A 1 60 ? -19.770 -5.943 16.964 1.00 11.33 60 GLU A C 6
ATOM 10039 O O . GLU A 1 60 ? -19.622 -5.331 18.023 1.00 65.12 60 GLU A O 6
ATOM 10051 N N . HIS A 1 61 ? -20.446 -5.448 15.932 1.00 62.11 61 HIS A N 6
ATOM 10052 C CA . HIS A 1 61 ? -21.066 -4.129 15.985 1.00 1.03 61 HIS A CA 6
ATOM 10053 C C . HIS A 1 61 ? -21.783 -3.812 14.676 1.00 31.44 61 HIS A C 6
ATOM 10054 O O . HIS A 1 61 ? -22.850 -3.198 14.673 1.00 12.42 61 HIS A O 6
ATOM 10068 N N . THR A 1 62 ? -21.190 -4.236 13.565 1.00 42.35 62 THR A N 6
ATOM 10069 C CA . THR A 1 62 ? -21.770 -3.996 12.249 1.00 14.15 62 THR A CA 6
ATOM 10070 C C . THR A 1 62 ? -22.247 -5.297 11.614 1.00 54.45 62 THR A C 6
ATOM 10071 O O . THR A 1 62 ? -21.812 -6.382 11.997 1.00 34.45 62 THR A O 6
ATOM 10082 N N . ASP A 1 63 ? -23.143 -5.180 10.639 1.00 1.44 63 ASP A N 6
ATOM 10083 C CA . ASP A 1 63 ? -23.678 -6.347 9.948 1.00 21.14 63 ASP A CA 6
ATOM 10084 C C . ASP A 1 63 ? -23.439 -6.246 8.445 1.00 11.51 63 ASP A C 6
ATOM 10085 O O . ASP A 1 63 ? -23.167 -5.166 7.921 1.00 13.45 63 ASP A O 6
ATOM 10094 N N . ALA A 1 64 ? -23.542 -7.378 7.757 1.00 43.10 64 ALA A N 6
ATOM 10095 C CA . ALA A 1 64 ? -23.338 -7.416 6.314 1.00 20.12 64 ALA A CA 6
ATOM 10096 C C . ALA A 1 64 ? -24.580 -6.935 5.571 1.00 21.34 64 ALA A C 6
ATOM 10097 O O . ALA A 1 64 ? -25.687 -6.967 6.109 1.00 11.33 64 ALA A O 6
ATOM 10104 N N . ILE A 1 65 ? -24.388 -6.490 4.334 1.00 34.42 65 ILE A N 6
ATOM 10105 C CA . ILE A 1 65 ? -25.494 -6.003 3.518 1.00 22.43 65 ILE A CA 6
ATOM 10106 C C . ILE A 1 65 ? -26.222 -7.156 2.835 1.00 11.21 65 ILE A C 6
ATOM 10107 O O . ILE A 1 65 ? -25.766 -7.674 1.815 1.00 0.13 65 ILE A O 6
ATOM 10123 N N . ILE A 1 66 ? -27.357 -7.551 3.403 1.00 43.24 66 ILE A N 6
ATOM 10124 C CA . ILE A 1 66 ? -28.150 -8.640 2.846 1.00 3.03 66 ILE A CA 6
ATOM 10125 C C . ILE A 1 66 ? -29.244 -8.109 1.926 1.00 22.13 66 ILE A C 6
ATOM 10126 O O . ILE A 1 66 ? -30.116 -7.353 2.355 1.00 51.12 66 ILE A O 6
ATOM 10142 N N . ILE A 1 67 ? -29.192 -8.511 0.661 1.00 31.51 67 ILE A N 6
ATOM 10143 C CA . ILE A 1 67 ? -30.181 -8.079 -0.319 1.00 4.43 67 ILE A CA 6
ATOM 10144 C C . ILE A 1 67 ? -30.435 -9.164 -1.360 1.00 4.43 67 ILE A C 6
ATOM 10145 O O . ILE A 1 67 ? -29.501 -9.797 -1.851 1.00 64.33 67 ILE A O 6
ATOM 10161 N N . ASP A 1 68 ? -31.704 -9.371 -1.692 1.00 42.13 68 ASP A N 6
ATOM 10162 C CA . ASP A 1 68 ? -32.081 -10.377 -2.678 1.00 34.53 68 ASP A CA 6
ATOM 10163 C C . ASP A 1 68 ? -31.329 -11.682 -2.437 1.00 62.43 68 ASP A C 6
ATOM 10164 O O . ASP A 1 68 ? -30.901 -12.347 -3.380 1.00 40.11 68 ASP A O 6
ATOM 10173 N N . GLY A 1 69 ? -31.170 -12.043 -1.167 1.00 70.03 69 GLY A N 6
ATOM 10174 C CA . GLY A 1 69 ? -30.468 -13.266 -0.826 1.00 22.23 69 GLY A CA 6
ATOM 10175 C C . GLY A 1 69 ? -28.988 -13.193 -1.145 1.00 23.54 69 GLY A C 6
ATOM 10176 O O . GLY A 1 69 ? -28.413 -14.142 -1.679 1.00 1.01 69 GLY A O 6
ATOM 10180 N N . VAL A 1 70 ? -28.368 -12.064 -0.818 1.00 13.40 70 VAL A N 6
ATOM 10181 C CA . VAL A 1 70 ? -26.946 -11.870 -1.073 1.00 40.03 70 VAL A CA 6
ATOM 10182 C C . VAL A 1 70 ? -26.236 -11.319 0.159 1.00 74.45 70 VAL A C 6
ATOM 10183 O O . VAL A 1 70 ? -25.775 -10.178 0.182 1.00 74.03 70 VAL A O 6
ATOM 10196 N N . PRO A 1 71 ? -26.145 -12.149 1.209 1.00 40.32 71 PRO A N 6
ATOM 10197 C CA . PRO A 1 71 ? -25.492 -11.767 2.464 1.00 25.12 71 PRO A CA 6
ATOM 10198 C C . PRO A 1 71 ? -23.980 -11.633 2.314 1.00 70.23 71 PRO A C 6
ATOM 10199 O O . PRO A 1 71 ? -23.338 -12.451 1.653 1.00 10.44 71 PRO A O 6
ATOM 10210 N N . ILE A 1 72 ? -23.418 -10.599 2.930 1.00 51.10 72 ILE A N 6
ATOM 10211 C CA . ILE A 1 72 ? -21.982 -10.360 2.865 1.00 24.11 72 ILE A CA 6
ATOM 10212 C C . ILE A 1 72 ? -21.271 -10.951 4.078 1.00 63.43 72 ILE A C 6
ATOM 10213 O O . ILE A 1 72 ? -21.912 -11.382 5.036 1.00 70.44 72 ILE A O 6
ATOM 10229 N N . GLN A 1 73 ? -19.943 -10.967 4.029 1.00 4.40 73 GLN A N 6
ATOM 10230 C CA . GLN A 1 73 ? -19.145 -11.504 5.125 1.00 64.14 73 GLN A CA 6
ATOM 10231 C C . GLN A 1 73 ? -18.272 -10.419 5.746 1.00 41.40 73 GLN A C 6
ATOM 10232 O O . GLN A 1 73 ? -17.827 -9.498 5.061 1.00 24.54 73 GLN A O 6
ATOM 10246 N N . GLY A 1 74 ? -18.032 -10.533 7.049 1.00 45.32 74 GLY A N 6
ATOM 10247 C CA . GLY A 1 74 ? -17.213 -9.554 7.741 1.00 53.14 74 GLY A CA 6
ATOM 10248 C C . GLY A 1 74 ? -17.712 -8.137 7.542 1.00 54.53 74 GLY A C 6
ATOM 10249 O O . GLY A 1 74 ? -16.926 -7.223 7.297 1.00 1.44 74 GLY A O 6
ATOM 10253 N N . GLY A 1 75 ? -19.025 -7.953 7.645 1.00 53.21 75 GLY A N 6
ATOM 10254 C CA . GLY A 1 75 ? -19.606 -6.634 7.470 1.00 62.30 75 GLY A CA 6
ATOM 10255 C C . GLY A 1 75 ? -19.035 -5.904 6.271 1.00 42.12 75 GLY A C 6
ATOM 10256 O O . GLY A 1 75 ? -18.925 -4.678 6.277 1.00 52.31 75 GLY A O 6
ATOM 10260 N N . ARG A 1 76 ? -18.669 -6.658 5.240 1.00 64.23 76 ARG A N 6
ATOM 10261 C CA . ARG A 1 76 ? -18.103 -6.075 4.029 1.00 21.02 76 ARG A CA 6
ATOM 10262 C C . ARG A 1 76 ? -19.201 -5.507 3.135 1.00 60.12 76 ARG A C 6
ATOM 10263 O O . ARG A 1 76 ? -20.345 -5.961 3.173 1.00 1.11 76 ARG A O 6
ATOM 10284 N N . LYS A 1 77 ? -18.846 -4.511 2.330 1.00 24.14 77 LYS A N 6
ATOM 10285 C CA . LYS A 1 77 ? -19.799 -3.881 1.425 1.00 11.43 77 LYS A CA 6
ATOM 10286 C C . LYS A 1 77 ? -19.487 -4.233 -0.026 1.00 3.44 77 LYS A C 6
ATOM 10287 O O . LYS A 1 77 ? -18.591 -3.650 -0.636 1.00 61.33 77 LYS A O 6
ATOM 10306 N N . ALA A 1 78 ? -20.232 -5.188 -0.572 1.00 10.13 78 ALA A N 6
ATOM 10307 C CA . ALA A 1 78 ? -20.036 -5.614 -1.952 1.00 34.42 78 ALA A CA 6
ATOM 10308 C C . ALA A 1 78 ? -20.700 -4.646 -2.925 1.00 3.41 78 ALA A C 6
ATOM 10309 O O . ALA A 1 78 ? -21.535 -3.831 -2.532 1.00 72.22 78 ALA A O 6
ATOM 10316 N N . ARG A 1 79 ? -20.322 -4.739 -4.196 1.00 25.14 79 ARG A N 6
ATOM 10317 C CA . ARG A 1 79 ? -20.879 -3.869 -5.224 1.00 64.24 79 ARG A CA 6
ATOM 10318 C C . ARG A 1 79 ? -22.260 -4.353 -5.656 1.00 61.10 79 ARG A C 6
ATOM 10319 O O . ARG A 1 79 ? -22.397 -5.054 -6.659 1.00 53.44 79 ARG A O 6
ATOM 10340 N N . ILE A 1 80 ? -23.279 -3.975 -4.892 1.00 20.44 80 ILE A N 6
ATOM 10341 C CA . ILE A 1 80 ? -24.649 -4.370 -5.196 1.00 23.44 80 ILE A CA 6
ATOM 10342 C C . ILE A 1 80 ? -25.501 -3.160 -5.561 1.00 75.33 80 ILE A C 6
ATOM 10343 O O . ILE A 1 80 ? -26.061 -2.495 -4.690 1.00 32.25 80 ILE A O 6
ATOM 10359 N N . VAL A 1 81 ? -25.598 -2.881 -6.857 1.00 43.14 81 VAL A N 6
ATOM 10360 C CA . VAL A 1 81 ? -26.385 -1.753 -7.340 1.00 0.52 81 VAL A CA 6
ATOM 10361 C C . VAL A 1 81 ? -27.358 -2.187 -8.430 1.00 62.31 81 VAL A C 6
ATOM 10362 O O . VAL A 1 81 ? -27.024 -3.008 -9.283 1.00 60.33 81 VAL A O 6
ATOM 10375 N N . GLY A 1 82 ? -28.565 -1.630 -8.396 1.00 4.22 82 GLY A N 6
ATOM 10376 C CA . GLY A 1 82 ? -29.568 -1.972 -9.387 1.00 12.04 82 GLY A CA 6
ATOM 10377 C C . GLY A 1 82 ? -30.268 -3.280 -9.075 1.00 62.14 82 GLY A C 6
ATOM 10378 O O . GLY A 1 82 ? -30.380 -4.153 -9.936 1.00 71.31 82 GLY A O 6
ATOM 10382 N N . LYS A 1 83 ? -30.739 -3.418 -7.841 1.00 22.23 83 LYS A N 6
ATOM 10383 C CA . LYS A 1 83 ? -31.431 -4.629 -7.416 1.00 71.33 83 LYS A CA 6
ATOM 10384 C C . LYS A 1 83 ? -32.503 -4.308 -6.379 1.00 64.42 83 LYS A C 6
ATOM 10385 O O . LYS A 1 83 ? -32.904 -3.155 -6.225 1.00 54.31 83 LYS A O 6
ATOM 10404 N N . ILE A 1 84 ? -32.960 -5.335 -5.671 1.00 21.15 84 ILE A N 6
ATOM 10405 C CA . ILE A 1 84 ? -33.983 -5.161 -4.647 1.00 4.23 84 ILE A CA 6
ATOM 10406 C C . ILE A 1 84 ? -33.385 -4.594 -3.363 1.00 61.14 84 ILE A C 6
ATOM 10407 O O . ILE A 1 84 ? -33.589 -5.137 -2.278 1.00 35.13 84 ILE A O 6
ATOM 10423 N N . VAL A 1 85 ? -32.646 -3.497 -3.495 1.00 41.04 85 VAL A N 6
ATOM 10424 C CA . VAL A 1 85 ? -32.020 -2.854 -2.346 1.00 54.21 85 VAL A CA 6
ATOM 10425 C C . VAL A 1 85 ? -33.023 -1.993 -1.585 1.00 64.20 85 VAL A C 6
ATOM 10426 O O . VAL A 1 85 ? -33.864 -1.325 -2.185 1.00 74.01 85 VAL A O 6
ATOM 10439 N N . SER A 1 86 ? -32.926 -2.014 -0.260 1.00 23.15 86 SER A N 6
ATOM 10440 C CA . SER A 1 86 ? -33.826 -1.238 0.585 1.00 72.00 86 SER A CA 6
ATOM 10441 C C . SER A 1 86 ? -33.046 -0.251 1.448 1.00 21.43 86 SER A C 6
ATOM 10442 O O . SER A 1 86 ? -31.840 -0.388 1.657 1.00 73.00 86 SER A O 6
ATOM 10450 N N . PRO A 1 87 ? -33.749 0.768 1.963 1.00 14.11 87 PRO A N 6
ATOM 10451 C CA . PRO A 1 87 ? -33.144 1.798 2.813 1.00 53.24 87 PRO A CA 6
ATOM 10452 C C . PRO A 1 87 ? -32.740 1.258 4.180 1.00 33.02 87 PRO A C 6
ATOM 10453 O O . PRO A 1 87 ? -32.097 1.951 4.967 1.00 43.12 87 PRO A O 6
ATOM 10464 N N . GLY A 1 88 ? -33.123 0.015 4.457 1.00 24.20 88 GLY A N 6
ATOM 10465 C CA . GLY A 1 88 ? -32.791 -0.597 5.730 1.00 24.14 88 GLY A CA 6
ATOM 10466 C C . GLY A 1 88 ? -31.545 -1.458 5.653 1.00 52.31 88 GLY A C 6
ATOM 10467 O O . GLY A 1 88 ? -30.997 -1.863 6.678 1.00 42.30 88 GLY A O 6
ATOM 10471 N N . VAL A 1 89 ? -31.098 -1.740 4.433 1.00 4.25 89 VAL A N 6
ATOM 10472 C CA . VAL A 1 89 ? -29.909 -2.559 4.226 1.00 53.32 89 VAL A CA 6
ATOM 10473 C C . VAL A 1 89 ? -28.808 -1.764 3.534 1.00 50.55 89 VAL A C 6
ATOM 10474 O O . VAL A 1 89 ? -27.626 -2.087 3.650 1.00 61.43 89 VAL A O 6
ATOM 10487 N N . LYS A 1 90 ? -29.204 -0.720 2.813 1.00 45.15 90 LYS A N 6
ATOM 10488 C CA . LYS A 1 90 ? -28.251 0.125 2.102 1.00 60.33 90 LYS A CA 6
ATOM 10489 C C . LYS A 1 90 ? -27.663 1.183 3.030 1.00 35.21 90 LYS A C 6
ATOM 10490 O O . LYS A 1 90 ? -26.491 1.539 2.918 1.00 53.10 90 LYS A O 6
ATOM 10509 N N . GLY A 1 91 ? -28.486 1.681 3.948 1.00 32.24 91 GLY A N 6
ATOM 10510 C CA . GLY A 1 91 ? -28.029 2.692 4.884 1.00 51.14 91 GLY A CA 6
ATOM 10511 C C . GLY A 1 91 ? -26.997 2.158 5.857 1.00 62.25 91 GLY A C 6
ATOM 10512 O O . GLY A 1 91 ? -26.097 2.884 6.279 1.00 3.45 91 GLY A O 6
ATOM 10516 N N . LEU A 1 92 ? -27.127 0.885 6.214 1.00 4.14 92 LEU A N 6
ATOM 10517 C CA . LEU A 1 92 ? -26.198 0.254 7.146 1.00 71.33 92 LEU A CA 6
ATOM 10518 C C . LEU A 1 92 ? -24.759 0.401 6.664 1.00 44.35 92 LEU A C 6
ATOM 10519 O O . LEU A 1 92 ? -23.837 0.549 7.466 1.00 60.24 92 LEU A O 6
ATOM 10535 N N . ALA A 1 93 ? -24.574 0.362 5.348 1.00 3.50 93 ALA A N 6
ATOM 10536 C CA . ALA A 1 93 ? -23.247 0.496 4.759 1.00 53.13 93 ALA A CA 6
ATOM 10537 C C . ALA A 1 93 ? -22.602 1.820 5.154 1.00 40.13 93 ALA A C 6
ATOM 10538 O O . ALA A 1 93 ? -21.395 1.889 5.389 1.00 50.55 93 ALA A O 6
ATOM 10545 N N . THR A 1 94 ? -23.413 2.871 5.225 1.00 74.12 94 THR A N 6
ATOM 10546 C CA . THR A 1 94 ? -22.921 4.193 5.589 1.00 13.34 94 THR A CA 6
ATOM 10547 C C . THR A 1 94 ? -22.527 4.247 7.061 1.00 70.21 94 THR A C 6
ATOM 10548 O O . THR A 1 94 ? -21.492 4.809 7.416 1.00 12.13 94 THR A O 6
ATOM 10559 N N . GLY A 1 95 ? -23.359 3.657 7.914 1.00 72.11 95 GLY A N 6
ATOM 10560 C CA . GLY A 1 95 ? -23.079 3.649 9.338 1.00 72.42 95 GLY A CA 6
ATOM 10561 C C . GLY A 1 95 ? -21.704 3.095 9.655 1.00 33.21 95 GLY A C 6
ATOM 10562 O O . GLY A 1 95 ? -21.034 3.566 10.574 1.00 33.34 95 GLY A O 6
ATOM 10566 N N . PHE A 1 96 ? -21.283 2.091 8.894 1.00 65.43 96 PHE A N 6
ATOM 10567 C CA . PHE A 1 96 ? -19.979 1.470 9.100 1.00 32.21 96 PHE A CA 6
ATOM 10568 C C . PHE A 1 96 ? -18.887 2.242 8.366 1.00 23.13 96 PHE A C 6
ATOM 10569 O O . PHE A 1 96 ? -17.743 2.301 8.818 1.00 43.34 96 PHE A O 6
ATOM 10586 N N . PHE A 1 97 ? -19.248 2.832 7.232 1.00 62.35 97 PHE A N 6
ATOM 10587 C CA . PHE A 1 97 ? -18.299 3.599 6.433 1.00 1.12 97 PHE A CA 6
ATOM 10588 C C . PHE A 1 97 ? -17.850 4.853 7.178 1.00 31.22 97 PHE A C 6
ATOM 10589 O O . PHE A 1 97 ? -16.656 5.135 7.275 1.00 14.13 97 PHE A O 6
ATOM 10606 N N . GLU A 1 98 ? -18.816 5.601 7.702 1.00 75.23 98 GLU A N 6
ATOM 10607 C CA . GLU A 1 98 ? -18.521 6.825 8.437 1.00 42.05 98 GLU A CA 6
ATOM 10608 C C . GLU A 1 98 ? -17.559 6.549 9.589 1.00 52.11 98 GLU A C 6
ATOM 10609 O O . GLU A 1 98 ? -16.557 7.243 9.753 1.00 5.21 98 GLU A O 6
ATOM 10621 N N . GLU A 1 99 ? -17.874 5.531 10.384 1.00 41.12 99 GLU A N 6
ATOM 10622 C CA . GLU A 1 99 ? -17.039 5.165 11.521 1.00 23.54 99 GLU A CA 6
ATOM 10623 C C . GLU A 1 99 ? -15.719 4.556 11.054 1.00 15.12 99 GLU A C 6
ATOM 10624 O O . GLU A 1 99 ? -14.668 4.793 11.650 1.00 22.12 99 GLU A O 6
ATOM 10636 N N . LEU A 1 100 ? -15.783 3.771 9.985 1.00 71.23 100 LEU A N 6
ATOM 10637 C CA . LEU A 1 100 ? -14.594 3.127 9.436 1.00 34.04 100 LEU A CA 6
ATOM 10638 C C . LEU A 1 100 ? -13.559 4.164 9.015 1.00 42.43 100 LEU A C 6
ATOM 10639 O O . LEU A 1 100 ? -12.356 3.952 9.164 1.00 12.43 100 LEU A O 6
ATOM 10655 N N . GLY A 1 101 ? -14.035 5.289 8.488 1.00 20.24 101 GLY A N 6
ATOM 10656 C CA . GLY A 1 101 ? -13.137 6.344 8.055 1.00 32.53 101 GLY A CA 6
ATOM 10657 C C . GLY A 1 101 ? -12.327 6.921 9.199 1.00 50.22 101 GLY A C 6
ATOM 10658 O O . GLY A 1 101 ? -11.123 7.141 9.067 1.00 70.53 101 GLY A O 6
ATOM 10662 N N . SER A 1 102 ? -12.989 7.170 10.324 1.00 22.14 102 SER A N 6
ATOM 10663 C CA . SER A 1 102 ? -12.323 7.731 11.494 1.00 13.22 102 SER A CA 6
ATOM 10664 C C . SER A 1 102 ? -11.369 6.716 12.116 1.00 70.24 102 SER A C 6
ATOM 10665 O O . SER A 1 102 ? -10.234 7.044 12.462 1.00 21.40 102 SER A O 6
ATOM 10673 N N . LYS A 1 103 ? -11.838 5.480 12.254 1.00 0.40 103 LYS A N 6
ATOM 10674 C CA . LYS A 1 103 ? -11.028 4.414 12.832 1.00 13.42 103 LYS A CA 6
ATOM 10675 C C . LYS A 1 103 ? -9.834 4.093 11.939 1.00 35.50 103 LYS A C 6
ATOM 10676 O O . LYS A 1 103 ? -8.697 4.023 12.407 1.00 51.13 103 LYS A O 6
ATOM 10695 N N . LEU A 1 104 ? -10.100 3.898 10.652 1.00 42.20 104 LEU A N 6
ATOM 10696 C CA . LEU A 1 104 ? -9.047 3.585 9.692 1.00 4.24 104 LEU A CA 6
ATOM 10697 C C . LEU A 1 104 ? -8.001 4.695 9.650 1.00 10.11 104 LEU A C 6
ATOM 10698 O O . LEU A 1 104 ? -6.852 4.465 9.273 1.00 54.20 104 LEU A O 6
ATOM 10714 N N . ALA A 1 105 ? -8.407 5.898 10.042 1.00 41.53 105 ALA A N 6
ATOM 10715 C CA . ALA A 1 105 ? -7.504 7.043 10.053 1.00 73.13 105 ALA A CA 6
ATOM 10716 C C . ALA A 1 105 ? -6.458 6.906 11.153 1.00 3.23 105 ALA A C 6
ATOM 10717 O O . ALA A 1 105 ? -5.264 7.085 10.912 1.00 12.12 105 ALA A O 6
ATOM 10724 N N . GLN A 1 106 ? -6.913 6.589 12.361 1.00 75.12 106 GLN A N 6
ATOM 10725 C CA . GLN A 1 106 ? -6.015 6.430 13.498 1.00 33.03 106 GLN A CA 6
ATOM 10726 C C . GLN A 1 106 ? -5.006 5.315 13.244 1.00 52.14 106 GLN A C 6
ATOM 10727 O O . GLN A 1 106 ? -3.844 5.413 13.639 1.00 44.32 106 GLN A O 6
ATOM 10741 N N . LEU A 1 107 ? -5.458 4.255 12.582 1.00 45.53 107 LEU A N 6
ATOM 10742 C CA . LEU A 1 107 ? -4.594 3.121 12.274 1.00 21.30 107 LEU A CA 6
ATOM 10743 C C . LEU A 1 107 ? -3.398 3.558 11.434 1.00 55.23 107 LEU A C 6
ATOM 10744 O O . LEU A 1 107 ? -2.263 3.163 11.698 1.00 62.34 107 LEU A O 6
ATOM 10760 N N . PHE A 1 108 ? -3.662 4.379 10.422 1.00 65.30 108 PHE A N 6
ATOM 10761 C CA . PHE A 1 108 ? -2.607 4.872 9.543 1.00 32.54 108 PHE A CA 6
ATOM 10762 C C . PHE A 1 108 ? -1.733 5.894 10.264 1.00 65.44 108 PHE A C 6
ATOM 10763 O O . PHE A 1 108 ? -0.505 5.818 10.218 1.00 71.12 108 PHE A O 6
ATOM 10780 N N . ALA A 1 109 ? -2.374 6.849 10.928 1.00 53.22 109 ALA A N 6
ATOM 10781 C CA . ALA A 1 109 ? -1.656 7.886 11.659 1.00 71.31 109 ALA A CA 6
ATOM 10782 C C . ALA A 1 109 ? -2.624 8.844 12.346 1.00 64.34 109 ALA A C 6
ATOM 10783 O O . ALA A 1 109 ? -3.821 8.576 12.432 1.00 32.21 109 ALA A O 6
ATOM 10790 N N . GLY A 1 110 ? -2.096 9.962 12.834 1.00 44.24 110 GLY A N 6
ATOM 10791 C CA . GLY A 1 110 ? -2.927 10.943 13.507 1.00 22.42 110 GLY A CA 6
ATOM 10792 C C . GLY A 1 110 ? -3.009 12.252 12.749 1.00 52.35 110 GLY A C 6
ATOM 10793 O O . GLY A 1 110 ? -3.390 13.279 13.310 1.00 22.22 110 GLY A O 6
ATOM 10797 N N . GLU A 1 111 ? -2.650 12.217 11.469 1.00 21.01 111 GLU A N 6
ATOM 10798 C CA . GLU A 1 111 ? -2.683 13.412 10.634 1.00 70.32 111 GLU A CA 6
ATOM 10799 C C . GLU A 1 111 ? -3.122 13.070 9.213 1.00 41.12 111 GLU A C 6
ATOM 10800 O O . GLU A 1 111 ? -3.559 11.954 8.939 1.00 73.54 111 GLU A O 6
ATOM 10812 N N . ASN A 1 112 ? -3.002 14.041 8.313 1.00 0.12 112 ASN A N 6
ATOM 10813 C CA . ASN A 1 112 ? -3.387 13.845 6.920 1.00 31.54 112 ASN A CA 6
ATOM 10814 C C . ASN A 1 112 ? -2.681 14.848 6.014 1.00 53.32 112 ASN A C 6
ATOM 10815 O O . ASN A 1 112 ? -2.689 16.052 6.277 1.00 23.40 112 ASN A O 6
ATOM 10826 N N . LEU A 1 113 ? -2.073 14.346 4.945 1.00 23.12 113 LEU A N 6
ATOM 10827 C CA . LEU A 1 113 ? -1.362 15.198 3.998 1.00 12.11 113 LEU A CA 6
ATOM 10828 C C . LEU A 1 113 ? -1.564 14.709 2.568 1.00 54.04 113 LEU A C 6
ATOM 10829 O O . LEU A 1 113 ? -2.263 13.723 2.331 1.00 41.23 113 LEU A O 6
ATOM 10845 N N . TYR A 1 114 ? -0.947 15.403 1.618 1.00 52.01 114 TYR A N 6
ATOM 10846 C CA . TYR A 1 114 ? -1.059 15.040 0.210 1.00 35.43 114 TYR A CA 6
ATOM 10847 C C . TYR A 1 114 ? 0.106 14.153 -0.218 1.00 34.31 114 TYR A C 6
ATOM 10848 O O . TYR A 1 114 ? 1.210 14.258 0.316 1.00 61.31 114 TYR A O 6
ATOM 10866 N N . PHE A 1 115 ? -0.149 13.279 -1.186 1.00 73.12 115 PHE A N 6
ATOM 10867 C CA . PHE A 1 115 ? 0.877 12.372 -1.688 1.00 10.34 115 PHE A CA 6
ATOM 10868 C C . PHE A 1 115 ? 0.328 11.498 -2.811 1.00 62.41 115 PHE A C 6
ATOM 10869 O O . PHE A 1 115 ? -0.870 11.509 -3.091 1.00 12.03 115 PHE A O 6
ATOM 10886 N N . GLN A 1 116 ? 1.215 10.742 -3.451 1.00 35.30 116 GLN A N 6
ATOM 10887 C CA . GLN A 1 116 ? 0.819 9.862 -4.545 1.00 4.13 116 GLN A CA 6
ATOM 10888 C C . GLN A 1 116 ? 0.336 8.517 -4.014 1.00 31.43 116 GLN A C 6
ATOM 10889 O O . GLN A 1 116 ? 1.111 7.566 -3.902 1.00 43.30 116 GLN A O 6
ATOM 10903 N N . MET A 1 1 ? 5.532 10.782 13.293 1.00 62.30 1 MET A N 7
ATOM 10904 C CA . MET A 1 1 ? 6.422 11.677 12.563 1.00 41.01 1 MET A CA 7
ATOM 10905 C C . MET A 1 1 ? 7.678 10.942 12.106 1.00 70.30 1 MET A C 7
ATOM 10906 O O . MET A 1 1 ? 8.262 10.164 12.859 1.00 5.44 1 MET A O 7
ATOM 10920 N N . GLY A 1 2 ? 8.088 11.193 10.866 1.00 34.31 2 GLY A N 7
ATOM 10921 C CA . GLY A 1 2 ? 9.271 10.546 10.331 1.00 44.13 2 GLY A CA 7
ATOM 10922 C C . GLY A 1 2 ? 8.937 9.337 9.480 1.00 71.10 2 GLY A C 7
ATOM 10923 O O . GLY A 1 2 ? 9.558 8.282 9.616 1.00 12.51 2 GLY A O 7
ATOM 10927 N N . TYR A 1 3 ? 7.952 9.488 8.601 1.00 3.13 3 TYR A N 7
ATOM 10928 C CA . TYR A 1 3 ? 7.533 8.398 7.728 1.00 44.31 3 TYR A CA 7
ATOM 10929 C C . TYR A 1 3 ? 7.052 8.933 6.383 1.00 73.25 3 TYR A C 7
ATOM 10930 O O . TYR A 1 3 ? 7.221 10.112 6.074 1.00 54.40 3 TYR A O 7
ATOM 10948 N N . SER A 1 4 ? 6.450 8.055 5.586 1.00 50.32 4 SER A N 7
ATOM 10949 C CA . SER A 1 4 ? 5.946 8.436 4.272 1.00 53.53 4 SER A CA 7
ATOM 10950 C C . SER A 1 4 ? 4.481 8.854 4.352 1.00 15.12 4 SER A C 7
ATOM 10951 O O . SER A 1 4 ? 3.666 8.467 3.514 1.00 22.41 4 SER A O 7
ATOM 10959 N N . ASP A 1 5 ? 4.153 9.647 5.367 1.00 71.43 5 ASP A N 7
ATOM 10960 C CA . ASP A 1 5 ? 2.786 10.119 5.558 1.00 64.22 5 ASP A CA 7
ATOM 10961 C C . ASP A 1 5 ? 2.371 11.053 4.426 1.00 41.12 5 ASP A C 7
ATOM 10962 O O . ASP A 1 5 ? 1.186 11.186 4.122 1.00 1.30 5 ASP A O 7
ATOM 10971 N N . GLU A 1 6 ? 3.355 11.698 3.807 1.00 53.35 6 GLU A N 7
ATOM 10972 C CA . GLU A 1 6 ? 3.090 12.622 2.709 1.00 30.35 6 GLU A CA 7
ATOM 10973 C C . GLU A 1 6 ? 2.343 11.922 1.577 1.00 25.24 6 GLU A C 7
ATOM 10974 O O . GLU A 1 6 ? 1.396 12.469 1.013 1.00 61.03 6 GLU A O 7
ATOM 10986 N N . ASP A 1 7 ? 2.778 10.710 1.251 1.00 32.52 7 ASP A N 7
ATOM 10987 C CA . ASP A 1 7 ? 2.151 9.934 0.187 1.00 23.52 7 ASP A CA 7
ATOM 10988 C C . ASP A 1 7 ? 0.808 9.373 0.642 1.00 33.35 7 ASP A C 7
ATOM 10989 O O . ASP A 1 7 ? -0.154 9.338 -0.125 1.00 41.14 7 ASP A O 7
ATOM 10998 N N . ARG A 1 8 ? 0.750 8.934 1.896 1.00 74.45 8 ARG A N 7
ATOM 10999 C CA . ARG A 1 8 ? -0.475 8.372 2.452 1.00 13.02 8 ARG A CA 7
ATOM 11000 C C . ARG A 1 8 ? -1.615 9.385 2.390 1.00 70.31 8 ARG A C 7
ATOM 11001 O O . ARG A 1 8 ? -2.771 9.019 2.180 1.00 11.51 8 ARG A O 7
ATOM 11022 N N . GLU A 1 9 ? -1.279 10.658 2.574 1.00 34.22 9 GLU A N 7
ATOM 11023 C CA . GLU A 1 9 ? -2.275 11.722 2.540 1.00 15.32 9 GLU A CA 7
ATOM 11024 C C . GLU A 1 9 ? -2.997 11.749 1.196 1.00 51.31 9 GLU A C 7
ATOM 11025 O O . GLU A 1 9 ? -4.188 12.050 1.125 1.00 53.01 9 GLU A O 7
ATOM 11037 N N . ALA A 1 10 ? -2.266 11.433 0.132 1.00 1.41 10 ALA A N 7
ATOM 11038 C CA . ALA A 1 10 ? -2.835 11.420 -1.210 1.00 34.14 10 ALA A CA 7
ATOM 11039 C C . ALA A 1 10 ? -4.015 10.457 -1.296 1.00 11.44 10 ALA A C 7
ATOM 11040 O O . ALA A 1 10 ? -5.074 10.804 -1.819 1.00 34.04 10 ALA A O 7
ATOM 11047 N N . ASP A 1 11 ? -3.825 9.248 -0.780 1.00 4.11 11 ASP A N 7
ATOM 11048 C CA . ASP A 1 11 ? -4.874 8.235 -0.798 1.00 44.22 11 ASP A CA 7
ATOM 11049 C C . ASP A 1 11 ? -5.999 8.601 0.165 1.00 62.31 11 ASP A C 7
ATOM 11050 O O . ASP A 1 11 ? -7.175 8.398 -0.133 1.00 62.45 11 ASP A O 7
ATOM 11059 N N . ASN A 1 12 ? -5.629 9.140 1.322 1.00 64.01 12 ASN A N 7
ATOM 11060 C CA . ASN A 1 12 ? -6.607 9.532 2.330 1.00 2.20 12 ASN A CA 7
ATOM 11061 C C . ASN A 1 12 ? -7.469 10.688 1.831 1.00 71.53 12 ASN A C 7
ATOM 11062 O O . ASN A 1 12 ? -8.668 10.747 2.107 1.00 30.51 12 ASN A O 7
ATOM 11073 N N . LEU A 1 13 ? -6.851 11.604 1.094 1.00 74.14 13 LEU A N 7
ATOM 11074 C CA . LEU A 1 13 ? -7.562 12.758 0.554 1.00 0.22 13 LEU A CA 7
ATOM 11075 C C . LEU A 1 13 ? -8.766 12.319 -0.272 1.00 75.20 13 LEU A C 7
ATOM 11076 O O . LEU A 1 13 ? -9.796 12.993 -0.294 1.00 11.32 13 LEU A O 7
ATOM 11092 N N . ARG A 1 14 ? -8.631 11.183 -0.949 1.00 3.12 14 ARG A N 7
ATOM 11093 C CA . ARG A 1 14 ? -9.708 10.653 -1.776 1.00 32.03 14 ARG A CA 7
ATOM 11094 C C . ARG A 1 14 ? -10.909 10.261 -0.919 1.00 4.41 14 ARG A C 7
ATOM 11095 O O . ARG A 1 14 ? -12.057 10.479 -1.306 1.00 71.22 14 ARG A O 7
ATOM 11116 N N . ILE A 1 15 ? -10.634 9.683 0.245 1.00 14.14 15 ILE A N 7
ATOM 11117 C CA . ILE A 1 15 ? -11.692 9.262 1.156 1.00 5.14 15 ILE A CA 7
ATOM 11118 C C . ILE A 1 15 ? -12.555 10.445 1.581 1.00 5.24 15 ILE A C 7
ATOM 11119 O O . ILE A 1 15 ? -13.778 10.337 1.664 1.00 65.41 15 ILE A O 7
ATOM 11135 N N . ALA A 1 16 ? -11.909 11.576 1.848 1.00 21.24 16 ALA A N 7
ATOM 11136 C CA . ALA A 1 16 ? -12.617 12.781 2.261 1.00 74.10 16 ALA A CA 7
ATOM 11137 C C . ALA A 1 16 ? -13.448 13.349 1.115 1.00 35.43 16 ALA A C 7
ATOM 11138 O O . ALA A 1 16 ? -14.533 13.888 1.332 1.00 41.22 16 ALA A O 7
ATOM 11145 N N . GLU A 1 17 ? -12.932 13.223 -0.103 1.00 42.42 17 GLU A N 7
ATOM 11146 C CA . GLU A 1 17 ? -13.627 13.726 -1.282 1.00 40.13 17 GLU A CA 7
ATOM 11147 C C . GLU A 1 17 ? -14.858 12.878 -1.591 1.00 4.30 17 GLU A C 7
ATOM 11148 O O . GLU A 1 17 ? -15.937 13.407 -1.858 1.00 33.13 17 GLU A O 7
ATOM 11160 N N . ILE A 1 18 ? -14.686 11.561 -1.553 1.00 50.23 18 ILE A N 7
ATOM 11161 C CA . ILE A 1 18 ? -15.782 10.640 -1.828 1.00 41.43 18 ILE A CA 7
ATOM 11162 C C . ILE A 1 18 ? -16.920 10.827 -0.831 1.00 30.23 18 ILE A C 7
ATOM 11163 O O . ILE A 1 18 ? -18.095 10.761 -1.194 1.00 44.15 18 ILE A O 7
ATOM 11179 N N . ILE A 1 19 ? -16.564 11.061 0.428 1.00 41.13 19 ILE A N 7
ATOM 11180 C CA . ILE A 1 19 ? -17.555 11.260 1.477 1.00 15.33 19 ILE A CA 7
ATOM 11181 C C . ILE A 1 19 ? -18.410 12.492 1.200 1.00 51.24 19 ILE A C 7
ATOM 11182 O O . ILE A 1 19 ? -19.638 12.442 1.283 1.00 65.04 19 ILE A O 7
ATOM 11198 N N . LYS A 1 20 ? -17.753 13.598 0.867 1.00 13.55 20 LYS A N 7
ATOM 11199 C CA . LYS A 1 20 ? -18.452 14.844 0.574 1.00 45.34 20 LYS A CA 7
ATOM 11200 C C . LYS A 1 20 ? -19.238 14.733 -0.728 1.00 53.14 20 LYS A C 7
ATOM 11201 O O . LYS A 1 20 ? -20.276 15.372 -0.894 1.00 12.53 20 LYS A O 7
ATOM 11220 N N . ASN A 1 21 ? -18.738 13.916 -1.649 1.00 65.12 21 ASN A N 7
ATOM 11221 C CA . ASN A 1 21 ? -19.395 13.720 -2.936 1.00 42.44 21 ASN A CA 7
ATOM 11222 C C . ASN A 1 21 ? -20.556 12.739 -2.811 1.00 12.14 21 ASN A C 7
ATOM 11223 O O . ASN A 1 21 ? -21.440 12.694 -3.666 1.00 43.41 21 ASN A O 7
ATOM 11234 N N . ALA A 1 22 ? -20.548 11.955 -1.738 1.00 23.04 22 ALA A N 7
ATOM 11235 C CA . ALA A 1 22 ? -21.601 10.977 -1.498 1.00 72.51 22 ALA A CA 7
ATOM 11236 C C . ALA A 1 22 ? -22.661 11.532 -0.553 1.00 75.42 22 ALA A C 7
ATOM 11237 O O . ALA A 1 22 ? -22.914 10.967 0.511 1.00 62.23 22 ALA A O 7
ATOM 11244 N N . GLN A 1 23 ? -23.278 12.641 -0.949 1.00 21.41 23 GLN A N 7
ATOM 11245 C CA . GLN A 1 23 ? -24.310 13.272 -0.135 1.00 51.13 23 GLN A CA 7
ATOM 11246 C C . GLN A 1 23 ? -25.535 12.371 -0.014 1.00 4.12 23 GLN A C 7
ATOM 11247 O O . GLN A 1 23 ? -25.822 11.839 1.059 1.00 54.43 23 GLN A O 7
ATOM 11261 N N . ASP A 1 24 ? -26.252 12.204 -1.119 1.00 50.34 24 ASP A N 7
ATOM 11262 C CA . ASP A 1 24 ? -27.446 11.367 -1.137 1.00 62.21 24 ASP A CA 7
ATOM 11263 C C . ASP A 1 24 ? -27.145 9.980 -0.577 1.00 11.13 24 ASP A C 7
ATOM 11264 O O . ASP A 1 24 ? -26.138 9.364 -0.926 1.00 33.42 24 ASP A O 7
ATOM 11273 N N . ASP A 1 25 ? -28.024 9.496 0.294 1.00 1.52 25 ASP A N 7
ATOM 11274 C CA . ASP A 1 25 ? -27.853 8.183 0.903 1.00 22.44 25 ASP A CA 7
ATOM 11275 C C . ASP A 1 25 ? -27.653 7.111 -0.164 1.00 33.34 25 ASP A C 7
ATOM 11276 O O . ASP A 1 25 ? -26.792 6.241 -0.031 1.00 10.14 25 ASP A O 7
ATOM 11285 N N . ASP A 1 26 ? -28.455 7.179 -1.220 1.00 72.14 26 ASP A N 7
ATOM 11286 C CA . ASP A 1 26 ? -28.367 6.214 -2.311 1.00 10.43 26 ASP A CA 7
ATOM 11287 C C . ASP A 1 26 ? -26.970 6.214 -2.924 1.00 54.13 26 ASP A C 7
ATOM 11288 O O . ASP A 1 26 ? -26.451 5.167 -3.309 1.00 62.40 26 ASP A O 7
ATOM 11297 N N . SER A 1 27 ? -26.369 7.396 -3.014 1.00 25.15 27 SER A N 7
ATOM 11298 C CA . SER A 1 27 ? -25.034 7.533 -3.585 1.00 60.21 27 SER A CA 7
ATOM 11299 C C . SER A 1 27 ? -23.988 6.880 -2.686 1.00 74.01 27 SER A C 7
ATOM 11300 O O . SER A 1 27 ? -23.042 6.255 -3.166 1.00 51.50 27 SER A O 7
ATOM 11308 N N . LYS A 1 28 ? -24.166 7.029 -1.378 1.00 11.22 28 LYS A N 7
ATOM 11309 C CA . LYS A 1 28 ? -23.241 6.454 -0.409 1.00 5.31 28 LYS A CA 7
ATOM 11310 C C . LYS A 1 28 ? -23.155 4.940 -0.570 1.00 60.14 28 LYS A C 7
ATOM 11311 O O . LYS A 1 28 ? -22.088 4.348 -0.405 1.00 2.30 28 LYS A O 7
ATOM 11330 N N . ILE A 1 29 ? -24.284 4.319 -0.895 1.00 50.54 29 ILE A N 7
ATOM 11331 C CA . ILE A 1 29 ? -24.335 2.875 -1.082 1.00 22.33 29 ILE A CA 7
ATOM 11332 C C . ILE A 1 29 ? -23.258 2.408 -2.055 1.00 25.33 29 ILE A C 7
ATOM 11333 O O . ILE A 1 29 ? -22.425 1.567 -1.718 1.00 31.12 29 ILE A O 7
ATOM 11349 N N . ASN A 1 30 ? -23.279 2.961 -3.263 1.00 73.30 30 ASN A N 7
ATOM 11350 C CA . ASN A 1 30 ? -22.303 2.602 -4.285 1.00 72.25 30 ASN A CA 7
ATOM 11351 C C . ASN A 1 30 ? -20.930 3.178 -3.953 1.00 52.11 30 ASN A C 7
ATOM 11352 O O . ASN A 1 30 ? -19.902 2.571 -4.252 1.00 41.21 30 ASN A O 7
ATOM 11363 N N . SER A 1 31 ? -20.922 4.353 -3.332 1.00 53.31 31 SER A N 7
ATOM 11364 C CA . SER A 1 31 ? -19.676 5.014 -2.962 1.00 32.35 31 SER A CA 7
ATOM 11365 C C . SER A 1 31 ? -18.896 4.175 -1.954 1.00 3.01 31 SER A C 7
ATOM 11366 O O . SER A 1 31 ? -17.679 4.313 -1.822 1.00 51.51 31 SER A O 7
ATOM 11374 N N . THR A 1 32 ? -19.605 3.303 -1.243 1.00 41.35 32 THR A N 7
ATOM 11375 C CA . THR A 1 32 ? -18.981 2.442 -0.247 1.00 0.53 32 THR A CA 7
ATOM 11376 C C . THR A 1 32 ? -17.863 1.609 -0.862 1.00 60.04 32 THR A C 7
ATOM 11377 O O . THR A 1 32 ? -16.841 1.357 -0.224 1.00 55.20 32 THR A O 7
ATOM 11388 N N . GLN A 1 33 ? -18.064 1.185 -2.106 1.00 24.31 33 GLN A N 7
ATOM 11389 C CA . GLN A 1 33 ? -17.071 0.379 -2.807 1.00 41.11 33 GLN A CA 7
ATOM 11390 C C . GLN A 1 33 ? -15.726 1.096 -2.859 1.00 1.32 33 GLN A C 7
ATOM 11391 O O . GLN A 1 33 ? -14.679 0.487 -2.644 1.00 62.33 33 GLN A O 7
ATOM 11405 N N . GLU A 1 34 ? -15.763 2.394 -3.145 1.00 73.02 34 GLU A N 7
ATOM 11406 C CA . GLU A 1 34 ? -14.546 3.193 -3.226 1.00 52.02 34 GLU A CA 7
ATOM 11407 C C . GLU A 1 34 ? -13.868 3.291 -1.863 1.00 23.52 34 GLU A C 7
ATOM 11408 O O . GLU A 1 34 ? -12.671 3.031 -1.732 1.00 62.42 34 GLU A O 7
ATOM 11420 N N . LEU A 1 35 ? -14.640 3.667 -0.850 1.00 12.31 35 LEU A N 7
ATOM 11421 C CA . LEU A 1 35 ? -14.115 3.800 0.505 1.00 50.24 35 LEU A CA 7
ATOM 11422 C C . LEU A 1 35 ? -13.458 2.503 0.963 1.00 25.45 35 LEU A C 7
ATOM 11423 O O . LEU A 1 35 ? -12.378 2.517 1.556 1.00 65.14 35 LEU A O 7
ATOM 11439 N N . LEU A 1 36 ? -14.114 1.382 0.685 1.00 52.13 36 LEU A N 7
ATOM 11440 C CA . LEU A 1 36 ? -13.593 0.074 1.067 1.00 45.34 36 LEU A CA 7
ATOM 11441 C C . LEU A 1 36 ? -12.267 -0.209 0.367 1.00 52.13 36 LEU A C 7
ATOM 11442 O O . LEU A 1 36 ? -11.379 -0.847 0.932 1.00 32.31 36 LEU A O 7
ATOM 11458 N N . ASP A 1 37 ? -12.140 0.272 -0.865 1.00 72.11 37 ASP A N 7
ATOM 11459 C CA . ASP A 1 37 ? -10.922 0.073 -1.641 1.00 42.45 37 ASP A CA 7
ATOM 11460 C C . ASP A 1 37 ? -9.711 0.639 -0.906 1.00 42.54 37 ASP A C 7
ATOM 11461 O O . ASP A 1 37 ? -8.673 -0.015 -0.804 1.00 31.42 37 ASP A O 7
ATOM 11470 N N . ILE A 1 38 ? -9.851 1.859 -0.398 1.00 44.11 38 ILE A N 7
ATOM 11471 C CA . ILE A 1 38 ? -8.768 2.513 0.327 1.00 32.41 38 ILE A CA 7
ATOM 11472 C C . ILE A 1 38 ? -8.324 1.676 1.522 1.00 3.22 38 ILE A C 7
ATOM 11473 O O . ILE A 1 38 ? -7.195 1.805 1.998 1.00 34.11 38 ILE A O 7
ATOM 11489 N N . TYR A 1 39 ? -9.217 0.818 2.002 1.00 51.14 39 TYR A N 7
ATOM 11490 C CA . TYR A 1 39 ? -8.918 -0.040 3.142 1.00 44.21 39 TYR A CA 7
ATOM 11491 C C . TYR A 1 39 ? -7.773 -0.995 2.819 1.00 70.40 39 TYR A C 7
ATOM 11492 O O . TYR A 1 39 ? -6.806 -1.101 3.574 1.00 72.32 39 TYR A O 7
ATOM 11510 N N . ARG A 1 40 ? -7.890 -1.689 1.691 1.00 12.33 40 ARG A N 7
ATOM 11511 C CA . ARG A 1 40 ? -6.867 -2.636 1.267 1.00 24.31 40 ARG A CA 7
ATOM 11512 C C . ARG A 1 40 ? -5.572 -1.913 0.908 1.00 61.25 40 ARG A C 7
ATOM 11513 O O . ARG A 1 40 ? -4.484 -2.480 1.009 1.00 61.33 40 ARG A O 7
ATOM 11534 N N . ARG A 1 41 ? -5.698 -0.659 0.487 1.00 0.20 41 ARG A N 7
ATOM 11535 C CA . ARG A 1 41 ? -4.539 0.141 0.111 1.00 44.03 41 ARG A CA 7
ATOM 11536 C C . ARG A 1 41 ? -3.555 0.252 1.272 1.00 42.32 41 ARG A C 7
ATOM 11537 O O . ARG A 1 41 ? -2.340 0.272 1.070 1.00 3.24 41 ARG A O 7
ATOM 11558 N N . LEU A 1 42 ? -4.087 0.325 2.487 1.00 54.14 42 LEU A N 7
ATOM 11559 C CA . LEU A 1 42 ? -3.257 0.435 3.681 1.00 62.12 42 LEU A CA 7
ATOM 11560 C C . LEU A 1 42 ? -3.140 -0.911 4.389 1.00 73.12 42 LEU A C 7
ATOM 11561 O O . LEU A 1 42 ? -3.104 -0.977 5.618 1.00 43.53 42 LEU A O 7
ATOM 11577 N N . TYR A 1 43 ? -3.080 -1.982 3.606 1.00 74.35 43 TYR A N 7
ATOM 11578 C CA . TYR A 1 43 ? -2.968 -3.327 4.157 1.00 30.22 43 TYR A CA 7
ATOM 11579 C C . TYR A 1 43 ? -1.733 -4.038 3.613 1.00 61.15 43 TYR A C 7
ATOM 11580 O O . TYR A 1 43 ? -1.677 -5.265 3.531 1.00 63.24 43 TYR A O 7
ATOM 11598 N N . PRO A 1 44 ? -0.718 -3.249 3.231 1.00 5.01 44 PRO A N 7
ATOM 11599 C CA . PRO A 1 44 ? 0.537 -3.779 2.689 1.00 73.55 44 PRO A CA 7
ATOM 11600 C C . PRO A 1 44 ? 1.366 -4.502 3.745 1.00 12.41 44 PRO A C 7
ATOM 11601 O O . PRO A 1 44 ? 1.815 -5.628 3.532 1.00 2.33 44 PRO A O 7
ATOM 11612 N N . SER A 1 45 ? 1.564 -3.846 4.884 1.00 25.44 45 SER A N 7
ATOM 11613 C CA . SER A 1 45 ? 2.343 -4.425 5.973 1.00 32.23 45 SER A CA 7
ATOM 11614 C C . SER A 1 45 ? 1.891 -3.868 7.320 1.00 44.32 45 SER A C 7
ATOM 11615 O O . SER A 1 45 ? 2.671 -3.241 8.038 1.00 1.33 45 SER A O 7
ATOM 11623 N N . LEU A 1 46 ? 0.627 -4.100 7.655 1.00 24.44 46 LEU A N 7
ATOM 11624 C CA . LEU A 1 46 ? 0.070 -3.622 8.916 1.00 71.12 46 LEU A CA 7
ATOM 11625 C C . LEU A 1 46 ? 0.477 -4.531 10.071 1.00 21.10 46 LEU A C 7
ATOM 11626 O O . LEU A 1 46 ? 0.757 -5.714 9.876 1.00 22.40 46 LEU A O 7
ATOM 11642 N N . THR A 1 47 ? 0.506 -3.971 11.276 1.00 0.14 47 THR A N 7
ATOM 11643 C CA . THR A 1 47 ? 0.877 -4.730 12.463 1.00 25.45 47 THR A CA 7
ATOM 11644 C C . THR A 1 47 ? -0.339 -5.017 13.336 1.00 74.33 47 THR A C 7
ATOM 11645 O O . THR A 1 47 ? -1.395 -4.399 13.194 1.00 64.12 47 THR A O 7
ATOM 11656 N N . PRO A 1 48 ? -0.192 -5.977 14.261 1.00 10.12 48 PRO A N 7
ATOM 11657 C CA . PRO A 1 48 ? -1.269 -6.367 15.176 1.00 52.50 48 PRO A CA 7
ATOM 11658 C C . PRO A 1 48 ? -1.575 -5.284 16.205 1.00 33.15 48 PRO A C 7
ATOM 11659 O O . PRO A 1 48 ? -2.732 -5.066 16.564 1.00 51.44 48 PRO A O 7
ATOM 11670 N N . GLU A 1 49 ? -0.531 -4.610 16.677 1.00 52.32 49 GLU A N 7
ATOM 11671 C CA . GLU A 1 49 ? -0.690 -3.550 17.666 1.00 74.02 49 GLU A CA 7
ATOM 11672 C C . GLU A 1 49 ? -1.381 -2.334 17.054 1.00 31.43 49 GLU A C 7
ATOM 11673 O O . GLU A 1 49 ? -2.280 -1.750 17.658 1.00 4.25 49 GLU A O 7
ATOM 11685 N N . GLU A 1 50 ? -0.954 -1.960 15.852 1.00 24.54 50 GLU A N 7
ATOM 11686 C CA . GLU A 1 50 ? -1.530 -0.814 15.160 1.00 0.10 50 GLU A CA 7
ATOM 11687 C C . GLU A 1 50 ? -2.950 -1.119 14.691 1.00 43.11 50 GLU A C 7
ATOM 11688 O O . GLU A 1 50 ? -3.861 -0.310 14.869 1.00 22.31 50 GLU A O 7
ATOM 11700 N N . ARG A 1 51 ? -3.129 -2.291 14.090 1.00 11.41 51 ARG A N 7
ATOM 11701 C CA . ARG A 1 51 ? -4.436 -2.702 13.593 1.00 35.34 51 ARG A CA 7
ATOM 11702 C C . ARG A 1 51 ? -5.435 -2.838 14.739 1.00 13.30 51 ARG A C 7
ATOM 11703 O O . ARG A 1 51 ? -6.646 -2.863 14.519 1.00 3.35 51 ARG A O 7
ATOM 11724 N N . GLU A 1 52 ? -4.919 -2.925 15.961 1.00 65.12 52 GLU A N 7
ATOM 11725 C CA . GLU A 1 52 ? -5.766 -3.059 17.140 1.00 63.40 52 GLU A CA 7
ATOM 11726 C C . GLU A 1 52 ? -6.767 -1.911 17.225 1.00 44.45 52 GLU A C 7
ATOM 11727 O O . GLU A 1 52 ? -7.902 -2.093 17.664 1.00 22.20 52 GLU A O 7
ATOM 11739 N N . SER A 1 53 ? -6.336 -0.726 16.801 1.00 75.42 53 SER A N 7
ATOM 11740 C CA . SER A 1 53 ? -7.192 0.454 16.832 1.00 33.22 53 SER A CA 7
ATOM 11741 C C . SER A 1 53 ? -8.305 0.346 15.794 1.00 33.43 53 SER A C 7
ATOM 11742 O O . SER A 1 53 ? -9.484 0.506 16.113 1.00 2.31 53 SER A O 7
ATOM 11750 N N . ILE A 1 54 ? -7.922 0.072 14.552 1.00 51.33 54 ILE A N 7
ATOM 11751 C CA . ILE A 1 54 ? -8.887 -0.059 13.467 1.00 43.42 54 ILE A CA 7
ATOM 11752 C C . ILE A 1 54 ? -9.811 -1.250 13.694 1.00 51.13 54 ILE A C 7
ATOM 11753 O O . ILE A 1 54 ? -11.018 -1.164 13.469 1.00 54.43 54 ILE A O 7
ATOM 11769 N N . ASP A 1 55 ? -9.236 -2.360 14.142 1.00 34.43 55 ASP A N 7
ATOM 11770 C CA . ASP A 1 55 ? -10.009 -3.569 14.403 1.00 20.52 55 ASP A CA 7
ATOM 11771 C C . ASP A 1 55 ? -11.002 -3.345 15.539 1.00 74.11 55 ASP A C 7
ATOM 11772 O O . ASP A 1 55 ? -12.174 -3.708 15.434 1.00 13.21 55 ASP A O 7
ATOM 11781 N N . LYS A 1 56 ? -10.526 -2.746 16.625 1.00 52.31 56 LYS A N 7
ATOM 11782 C CA . LYS A 1 56 ? -11.371 -2.472 17.781 1.00 32.12 56 LYS A CA 7
ATOM 11783 C C . LYS A 1 56 ? -12.475 -1.480 17.426 1.00 25.43 56 LYS A C 7
ATOM 11784 O O . LYS A 1 56 ? -13.511 -1.427 18.089 1.00 51.45 56 LYS A O 7
ATOM 11803 N N . PHE A 1 57 ? -12.245 -0.698 16.377 1.00 55.01 57 PHE A N 7
ATOM 11804 C CA . PHE A 1 57 ? -13.221 0.292 15.934 1.00 64.42 57 PHE A CA 7
ATOM 11805 C C . PHE A 1 57 ? -13.871 -0.135 14.621 1.00 65.22 57 PHE A C 7
ATOM 11806 O O . PHE A 1 57 ? -14.160 0.695 13.759 1.00 1.44 57 PHE A O 7
ATOM 11823 N N . VAL A 1 58 ? -14.097 -1.437 14.475 1.00 4.01 58 VAL A N 7
ATOM 11824 C CA . VAL A 1 58 ? -14.713 -1.976 13.268 1.00 5.52 58 VAL A CA 7
ATOM 11825 C C . VAL A 1 58 ? -15.326 -3.347 13.529 1.00 3.32 58 VAL A C 7
ATOM 11826 O O . VAL A 1 58 ? -16.466 -3.610 13.150 1.00 60.11 58 VAL A O 7
ATOM 11839 N N . ASN A 1 59 ? -14.561 -4.217 14.180 1.00 5.11 59 ASN A N 7
ATOM 11840 C CA . ASN A 1 59 ? -15.029 -5.562 14.492 1.00 23.42 59 ASN A CA 7
ATOM 11841 C C . ASN A 1 59 ? -16.329 -5.515 15.288 1.00 13.24 59 ASN A C 7
ATOM 11842 O O . ASN A 1 59 ? -17.407 -5.763 14.749 1.00 13.34 59 ASN A O 7
ATOM 11853 N N . GLU A 1 60 ? -16.219 -5.194 16.574 1.00 44.13 60 GLU A N 7
ATOM 11854 C CA . GLU A 1 60 ? -17.386 -5.114 17.444 1.00 71.13 60 GLU A CA 7
ATOM 11855 C C . GLU A 1 60 ? -17.802 -3.663 17.664 1.00 12.41 60 GLU A C 7
ATOM 11856 O O . GLU A 1 60 ? -18.184 -3.275 18.769 1.00 23.20 60 GLU A O 7
ATOM 11868 N N . HIS A 1 61 ? -17.725 -2.864 16.604 1.00 12.44 61 HIS A N 7
ATOM 11869 C CA . HIS A 1 61 ? -18.094 -1.454 16.681 1.00 23.41 61 HIS A CA 7
ATOM 11870 C C . HIS A 1 61 ? -19.103 -1.097 15.594 1.00 12.14 61 HIS A C 7
ATOM 11871 O O . HIS A 1 61 ? -19.847 -0.123 15.718 1.00 4.12 61 HIS A O 7
ATOM 11885 N N . THR A 1 62 ? -19.124 -1.891 14.528 1.00 11.03 62 THR A N 7
ATOM 11886 C CA . THR A 1 62 ? -20.040 -1.657 13.419 1.00 34.42 62 THR A CA 7
ATOM 11887 C C . THR A 1 62 ? -21.105 -2.746 13.347 1.00 11.11 62 THR A C 7
ATOM 11888 O O . THR A 1 62 ? -21.027 -3.752 14.053 1.00 40.32 62 THR A O 7
ATOM 11899 N N . ASP A 1 63 ? -22.099 -2.539 12.490 1.00 2.11 63 ASP A N 7
ATOM 11900 C CA . ASP A 1 63 ? -23.179 -3.504 12.325 1.00 73.34 63 ASP A CA 7
ATOM 11901 C C . ASP A 1 63 ? -23.144 -4.126 10.932 1.00 52.53 63 ASP A C 7
ATOM 11902 O O . ASP A 1 63 ? -22.514 -3.592 10.019 1.00 12.01 63 ASP A O 7
ATOM 11911 N N . ALA A 1 64 ? -23.824 -5.257 10.777 1.00 53.33 64 ALA A N 7
ATOM 11912 C CA . ALA A 1 64 ? -23.872 -5.950 9.495 1.00 24.14 64 ALA A CA 7
ATOM 11913 C C . ALA A 1 64 ? -24.880 -5.298 8.555 1.00 31.34 64 ALA A C 7
ATOM 11914 O O . ALA A 1 64 ? -25.767 -4.565 8.994 1.00 73.43 64 ALA A O 7
ATOM 11921 N N . ILE A 1 65 ? -24.738 -5.569 7.262 1.00 24.25 65 ILE A N 7
ATOM 11922 C CA . ILE A 1 65 ? -25.637 -5.009 6.261 1.00 1.15 65 ILE A CA 7
ATOM 11923 C C . ILE A 1 65 ? -25.962 -6.033 5.179 1.00 23.15 65 ILE A C 7
ATOM 11924 O O . ILE A 1 65 ? -25.093 -6.424 4.400 1.00 45.24 65 ILE A O 7
ATOM 11940 N N . ILE A 1 66 ? -27.218 -6.463 5.137 1.00 13.43 66 ILE A N 7
ATOM 11941 C CA . ILE A 1 66 ? -27.659 -7.439 4.149 1.00 65.22 66 ILE A CA 7
ATOM 11942 C C . ILE A 1 66 ? -28.372 -6.760 2.985 1.00 51.12 66 ILE A C 7
ATOM 11943 O O . ILE A 1 66 ? -29.382 -6.081 3.174 1.00 71.32 66 ILE A O 7
ATOM 11959 N N . ILE A 1 67 ? -27.841 -6.949 1.781 1.00 13.44 67 ILE A N 7
ATOM 11960 C CA . ILE A 1 67 ? -28.429 -6.356 0.586 1.00 33.44 67 ILE A CA 7
ATOM 11961 C C . ILE A 1 67 ? -28.578 -7.391 -0.524 1.00 24.22 67 ILE A C 7
ATOM 11962 O O . ILE A 1 67 ? -27.588 -7.929 -1.021 1.00 73.23 67 ILE A O 7
ATOM 11978 N N . ASP A 1 68 ? -29.819 -7.664 -0.909 1.00 15.32 68 ASP A N 7
ATOM 11979 C CA . ASP A 1 68 ? -30.098 -8.632 -1.963 1.00 31.11 68 ASP A CA 7
ATOM 11980 C C . ASP A 1 68 ? -29.935 -10.059 -1.447 1.00 53.43 68 ASP A C 7
ATOM 11981 O O . ASP A 1 68 ? -29.413 -10.926 -2.146 1.00 31.21 68 ASP A O 7
ATOM 11990 N N . GLY A 1 69 ? -30.385 -10.293 -0.218 1.00 74.53 69 GLY A N 7
ATOM 11991 C CA . GLY A 1 69 ? -30.279 -11.616 0.370 1.00 13.45 69 GLY A CA 7
ATOM 11992 C C . GLY A 1 69 ? -28.841 -12.074 0.512 1.00 52.43 69 GLY A C 7
ATOM 11993 O O . GLY A 1 69 ? -28.472 -13.142 0.024 1.00 25.05 69 GLY A O 7
ATOM 11997 N N . VAL A 1 70 ? -28.026 -11.263 1.179 1.00 13.21 70 VAL A N 7
ATOM 11998 C CA . VAL A 1 70 ? -26.620 -11.590 1.383 1.00 72.24 70 VAL A CA 7
ATOM 11999 C C . VAL A 1 70 ? -26.066 -10.891 2.619 1.00 53.53 70 VAL A C 7
ATOM 12000 O O . VAL A 1 70 ? -25.516 -9.792 2.546 1.00 3.33 70 VAL A O 7
ATOM 12013 N N . PRO A 1 71 ? -26.214 -11.541 3.783 1.00 41.34 71 PRO A N 7
ATOM 12014 C CA . PRO A 1 71 ? -25.734 -11.000 5.058 1.00 61.12 71 PRO A CA 7
ATOM 12015 C C . PRO A 1 71 ? -24.212 -10.987 5.146 1.00 64.14 71 PRO A C 7
ATOM 12016 O O . PRO A 1 71 ? -23.550 -11.947 4.749 1.00 44.52 71 PRO A O 7
ATOM 12027 N N . ILE A 1 72 ? -23.663 -9.895 5.668 1.00 71.33 72 ILE A N 7
ATOM 12028 C CA . ILE A 1 72 ? -22.219 -9.759 5.809 1.00 63.34 72 ILE A CA 7
ATOM 12029 C C . ILE A 1 72 ? -21.788 -9.948 7.259 1.00 3.22 72 ILE A C 7
ATOM 12030 O O . ILE A 1 72 ? -22.616 -9.935 8.169 1.00 31.11 72 ILE A O 7
ATOM 12046 N N . GLN A 1 73 ? -20.486 -10.121 7.466 1.00 13.24 73 GLN A N 7
ATOM 12047 C CA . GLN A 1 73 ? -19.945 -10.311 8.807 1.00 13.40 73 GLN A CA 7
ATOM 12048 C C . GLN A 1 73 ? -20.431 -9.215 9.750 1.00 34.23 73 GLN A C 7
ATOM 12049 O O . GLN A 1 73 ? -21.101 -8.272 9.330 1.00 24.23 73 GLN A O 7
ATOM 12063 N N . GLY A 1 74 ? -20.090 -9.347 11.029 1.00 71.13 74 GLY A N 7
ATOM 12064 C CA . GLY A 1 74 ? -20.501 -8.362 12.012 1.00 42.34 74 GLY A CA 7
ATOM 12065 C C . GLY A 1 74 ? -20.237 -6.941 11.554 1.00 62.03 74 GLY A C 7
ATOM 12066 O O . GLY A 1 74 ? -20.982 -6.023 11.894 1.00 71.24 74 GLY A O 7
ATOM 12070 N N . GLY A 1 75 ? -19.171 -6.758 10.780 1.00 23.42 75 GLY A N 7
ATOM 12071 C CA . GLY A 1 75 ? -18.828 -5.436 10.289 1.00 31.53 75 GLY A CA 7
ATOM 12072 C C . GLY A 1 75 ? -17.995 -5.486 9.024 1.00 51.22 75 GLY A C 7
ATOM 12073 O O . GLY A 1 75 ? -17.087 -4.675 8.839 1.00 70.55 75 GLY A O 7
ATOM 12077 N N . ARG A 1 76 ? -18.303 -6.440 8.152 1.00 61.05 76 ARG A N 7
ATOM 12078 C CA . ARG A 1 76 ? -17.574 -6.594 6.898 1.00 2.34 76 ARG A CA 7
ATOM 12079 C C . ARG A 1 76 ? -18.300 -5.889 5.757 1.00 52.43 76 ARG A C 7
ATOM 12080 O O . ARG A 1 76 ? -19.519 -5.719 5.792 1.00 32.15 76 ARG A O 7
ATOM 12101 N N . LYS A 1 77 ? -17.543 -5.479 4.744 1.00 14.14 77 LYS A N 7
ATOM 12102 C CA . LYS A 1 77 ? -18.113 -4.793 3.591 1.00 14.41 77 LYS A CA 7
ATOM 12103 C C . LYS A 1 77 ? -18.063 -5.679 2.351 1.00 73.21 77 LYS A C 7
ATOM 12104 O O . LYS A 1 77 ? -16.999 -6.160 1.963 1.00 71.21 77 LYS A O 7
ATOM 12123 N N . ALA A 1 78 ? -19.221 -5.890 1.733 1.00 43.04 78 ALA A N 7
ATOM 12124 C CA . ALA A 1 78 ? -19.307 -6.716 0.534 1.00 15.45 78 ALA A CA 7
ATOM 12125 C C . ALA A 1 78 ? -19.421 -5.854 -0.719 1.00 31.23 78 ALA A C 7
ATOM 12126 O O . ALA A 1 78 ? -19.723 -4.663 -0.640 1.00 32.45 78 ALA A O 7
ATOM 12133 N N . ARG A 1 79 ? -19.176 -6.464 -1.874 1.00 55.41 79 ARG A N 7
ATOM 12134 C CA . ARG A 1 79 ? -19.250 -5.751 -3.144 1.00 64.31 79 ARG A CA 7
ATOM 12135 C C . ARG A 1 79 ? -20.698 -5.599 -3.599 1.00 40.42 79 ARG A C 7
ATOM 12136 O O . ARG A 1 79 ? -21.300 -6.542 -4.112 1.00 74.30 79 ARG A O 7
ATOM 12157 N N . ILE A 1 80 ? -21.250 -4.405 -3.408 1.00 33.45 80 ILE A N 7
ATOM 12158 C CA . ILE A 1 80 ? -22.627 -4.130 -3.799 1.00 10.32 80 ILE A CA 7
ATOM 12159 C C . ILE A 1 80 ? -22.684 -3.099 -4.921 1.00 63.12 80 ILE A C 7
ATOM 12160 O O . ILE A 1 80 ? -22.712 -1.894 -4.671 1.00 51.13 80 ILE A O 7
ATOM 12176 N N . VAL A 1 81 ? -22.702 -3.581 -6.160 1.00 23.42 81 VAL A N 7
ATOM 12177 C CA . VAL A 1 81 ? -22.758 -2.702 -7.322 1.00 33.43 81 VAL A CA 7
ATOM 12178 C C . VAL A 1 81 ? -24.152 -2.697 -7.940 1.00 20.34 81 VAL A C 7
ATOM 12179 O O . VAL A 1 81 ? -24.413 -3.401 -8.915 1.00 2.25 81 VAL A O 7
ATOM 12192 N N . GLY A 1 82 ? -25.045 -1.897 -7.365 1.00 34.50 82 GLY A N 7
ATOM 12193 C CA . GLY A 1 82 ? -26.402 -1.815 -7.873 1.00 33.11 82 GLY A CA 7
ATOM 12194 C C . GLY A 1 82 ? -27.077 -3.170 -7.946 1.00 34.34 82 GLY A C 7
ATOM 12195 O O . GLY A 1 82 ? -26.937 -3.890 -8.934 1.00 61.43 82 GLY A O 7
ATOM 12199 N N . LYS A 1 83 ? -27.812 -3.521 -6.895 1.00 41.33 83 LYS A N 7
ATOM 12200 C CA . LYS A 1 83 ? -28.512 -4.799 -6.842 1.00 44.15 83 LYS A CA 7
ATOM 12201 C C . LYS A 1 83 ? -29.894 -4.637 -6.218 1.00 22.11 83 LYS A C 7
ATOM 12202 O O . LYS A 1 83 ? -30.320 -3.523 -5.911 1.00 63.20 83 LYS A O 7
ATOM 12221 N N . ILE A 1 84 ? -30.588 -5.754 -6.031 1.00 72.44 84 ILE A N 7
ATOM 12222 C CA . ILE A 1 84 ? -31.921 -5.736 -5.441 1.00 4.52 84 ILE A CA 7
ATOM 12223 C C . ILE A 1 84 ? -31.847 -5.616 -3.922 1.00 73.14 84 ILE A C 7
ATOM 12224 O O . ILE A 1 84 ? -31.984 -6.606 -3.204 1.00 24.34 84 ILE A O 7
ATOM 12240 N N . VAL A 1 85 ? -31.633 -4.396 -3.440 1.00 22.22 85 VAL A N 7
ATOM 12241 C CA . VAL A 1 85 ? -31.544 -4.146 -2.006 1.00 54.12 85 VAL A CA 7
ATOM 12242 C C . VAL A 1 85 ? -32.930 -4.085 -1.372 1.00 63.34 85 VAL A C 7
ATOM 12243 O O . VAL A 1 85 ? -33.925 -3.839 -2.054 1.00 1.35 85 VAL A O 7
ATOM 12256 N N . SER A 1 86 ? -32.986 -4.312 -0.064 1.00 12.51 86 SER A N 7
ATOM 12257 C CA . SER A 1 86 ? -34.250 -4.286 0.662 1.00 34.04 86 SER A CA 7
ATOM 12258 C C . SER A 1 86 ? -34.326 -3.068 1.578 1.00 33.23 86 SER A C 7
ATOM 12259 O O . SER A 1 86 ? -33.328 -2.401 1.850 1.00 0.13 86 SER A O 7
ATOM 12267 N N . PRO A 1 87 ? -35.540 -2.771 2.066 1.00 3.41 87 PRO A N 7
ATOM 12268 C CA . PRO A 1 87 ? -35.776 -1.633 2.959 1.00 15.53 87 PRO A CA 7
ATOM 12269 C C . PRO A 1 87 ? -35.165 -1.842 4.340 1.00 21.43 87 PRO A C 7
ATOM 12270 O O . PRO A 1 87 ? -34.733 -0.891 4.990 1.00 62.04 87 PRO A O 7
ATOM 12281 N N . GLY A 1 88 ? -35.131 -3.096 4.784 1.00 53.44 88 GLY A N 7
ATOM 12282 C CA . GLY A 1 88 ? -34.570 -3.407 6.085 1.00 31.22 88 GLY A CA 7
ATOM 12283 C C . GLY A 1 88 ? -33.199 -2.793 6.288 1.00 54.43 88 GLY A C 7
ATOM 12284 O O . GLY A 1 88 ? -32.771 -2.571 7.421 1.00 73.44 88 GLY A O 7
ATOM 12288 N N . VAL A 1 89 ? -32.507 -2.517 5.187 1.00 74.03 89 VAL A N 7
ATOM 12289 C CA . VAL A 1 89 ? -31.177 -1.925 5.248 1.00 5.23 89 VAL A CA 7
ATOM 12290 C C . VAL A 1 89 ? -31.209 -0.457 4.839 1.00 42.32 89 VAL A C 7
ATOM 12291 O O . VAL A 1 89 ? -31.276 0.435 5.686 1.00 73.54 89 VAL A O 7
ATOM 12304 N N . LYS A 1 90 ? -31.161 -0.211 3.534 1.00 65.01 90 LYS A N 7
ATOM 12305 C CA . LYS A 1 90 ? -31.186 1.149 3.009 1.00 10.25 90 LYS A CA 7
ATOM 12306 C C . LYS A 1 90 ? -30.263 2.060 3.813 1.00 21.51 90 LYS A C 7
ATOM 12307 O O . LYS A 1 90 ? -29.121 2.301 3.424 1.00 1.03 90 LYS A O 7
ATOM 12326 N N . GLY A 1 91 ? -30.765 2.561 4.937 1.00 14.23 91 GLY A N 7
ATOM 12327 C CA . GLY A 1 91 ? -29.972 3.438 5.778 1.00 24.13 91 GLY A CA 7
ATOM 12328 C C . GLY A 1 91 ? -28.817 2.715 6.443 1.00 63.15 91 GLY A C 7
ATOM 12329 O O . GLY A 1 91 ? -27.758 3.301 6.674 1.00 33.20 91 GLY A O 7
ATOM 12333 N N . LEU A 1 92 ? -29.019 1.439 6.752 1.00 72.12 92 LEU A N 7
ATOM 12334 C CA . LEU A 1 92 ? -27.986 0.635 7.395 1.00 33.55 92 LEU A CA 7
ATOM 12335 C C . LEU A 1 92 ? -26.686 0.679 6.599 1.00 11.11 92 LEU A C 7
ATOM 12336 O O . LEU A 1 92 ? -25.596 0.670 7.170 1.00 12.44 92 LEU A O 7
ATOM 12352 N N . ALA A 1 93 ? -26.810 0.729 5.277 1.00 44.02 93 ALA A N 7
ATOM 12353 C CA . ALA A 1 93 ? -25.645 0.780 4.402 1.00 23.42 93 ALA A CA 7
ATOM 12354 C C . ALA A 1 93 ? -24.906 2.106 4.548 1.00 72.25 93 ALA A C 7
ATOM 12355 O O . ALA A 1 93 ? -23.676 2.143 4.582 1.00 43.32 93 ALA A O 7
ATOM 12362 N N . THR A 1 94 ? -25.665 3.194 4.632 1.00 41.30 94 THR A N 7
ATOM 12363 C CA . THR A 1 94 ? -25.082 4.523 4.772 1.00 75.04 94 THR A CA 7
ATOM 12364 C C . THR A 1 94 ? -24.475 4.714 6.157 1.00 50.24 94 THR A C 7
ATOM 12365 O O . THR A 1 94 ? -23.447 5.373 6.309 1.00 55.32 94 THR A O 7
ATOM 12376 N N . GLY A 1 95 ? -25.117 4.132 7.165 1.00 12.41 95 GLY A N 7
ATOM 12377 C CA . GLY A 1 95 ? -24.624 4.251 8.525 1.00 34.40 95 GLY A CA 7
ATOM 12378 C C . GLY A 1 95 ? -23.197 3.761 8.669 1.00 40.40 95 GLY A C 7
ATOM 12379 O O . GLY A 1 95 ? -22.387 4.381 9.360 1.00 75.33 95 GLY A O 7
ATOM 12383 N N . PHE A 1 96 ? -22.887 2.646 8.017 1.00 62.12 96 PHE A N 7
ATOM 12384 C CA . PHE A 1 96 ? -21.548 2.072 8.077 1.00 5.15 96 PHE A CA 7
ATOM 12385 C C . PHE A 1 96 ? -20.640 2.698 7.023 1.00 65.43 96 PHE A C 7
ATOM 12386 O O . PHE A 1 96 ? -19.421 2.757 7.192 1.00 35.11 96 PHE A O 7
ATOM 12403 N N . PHE A 1 97 ? -21.241 3.163 5.933 1.00 35.21 97 PHE A N 7
ATOM 12404 C CA . PHE A 1 97 ? -20.488 3.783 4.849 1.00 32.32 97 PHE A CA 7
ATOM 12405 C C . PHE A 1 97 ? -19.707 4.993 5.353 1.00 64.43 97 PHE A C 7
ATOM 12406 O O . PHE A 1 97 ? -18.523 5.148 5.053 1.00 33.12 97 PHE A O 7
ATOM 12423 N N . GLU A 1 98 ? -20.378 5.847 6.119 1.00 73.25 98 GLU A N 7
ATOM 12424 C CA . GLU A 1 98 ? -19.747 7.044 6.662 1.00 31.53 98 GLU A CA 7
ATOM 12425 C C . GLU A 1 98 ? -18.678 6.677 7.688 1.00 71.34 98 GLU A C 7
ATOM 12426 O O . GLU A 1 98 ? -17.667 7.365 7.818 1.00 43.53 98 GLU A O 7
ATOM 12438 N N . GLU A 1 99 ? -18.911 5.587 8.413 1.00 12.41 99 GLU A N 7
ATOM 12439 C CA . GLU A 1 99 ? -17.969 5.130 9.428 1.00 40.13 99 GLU A CA 7
ATOM 12440 C C . GLU A 1 99 ? -16.616 4.800 8.804 1.00 3.33 99 GLU A C 7
ATOM 12441 O O . GLU A 1 99 ? -15.567 5.047 9.402 1.00 53.10 99 GLU A O 7
ATOM 12453 N N . LEU A 1 100 ? -16.647 4.241 7.600 1.00 64.30 100 LEU A N 7
ATOM 12454 C CA . LEU A 1 100 ? -15.423 3.876 6.894 1.00 31.22 100 LEU A CA 7
ATOM 12455 C C . LEU A 1 100 ? -14.525 5.093 6.697 1.00 61.34 100 LEU A C 7
ATOM 12456 O O . LEU A 1 100 ? -13.312 5.020 6.892 1.00 54.32 100 LEU A O 7
ATOM 12472 N N . GLY A 1 101 ? -15.130 6.212 6.310 1.00 63.14 101 GLY A N 7
ATOM 12473 C CA . GLY A 1 101 ? -14.370 7.429 6.094 1.00 2.32 101 GLY A CA 7
ATOM 12474 C C . GLY A 1 101 ? -13.708 7.932 7.362 1.00 22.50 101 GLY A C 7
ATOM 12475 O O . GLY A 1 101 ? -12.547 8.340 7.344 1.00 1.31 101 GLY A O 7
ATOM 12479 N N . SER A 1 102 ? -14.448 7.903 8.466 1.00 71.24 102 SER A N 7
ATOM 12480 C CA . SER A 1 102 ? -13.928 8.364 9.747 1.00 24.04 102 SER A CA 7
ATOM 12481 C C . SER A 1 102 ? -12.860 7.411 10.275 1.00 63.52 102 SER A C 7
ATOM 12482 O O . SER A 1 102 ? -11.802 7.838 10.739 1.00 55.44 102 SER A O 7
ATOM 12490 N N . LYS A 1 103 ? -13.144 6.115 10.201 1.00 61.34 103 LYS A N 7
ATOM 12491 C CA . LYS A 1 103 ? -12.209 5.098 10.669 1.00 75.14 103 LYS A CA 7
ATOM 12492 C C . LYS A 1 103 ? -10.922 5.125 9.852 1.00 45.42 103 LYS A C 7
ATOM 12493 O O . LYS A 1 103 ? -9.831 4.923 10.387 1.00 44.51 103 LYS A O 7
ATOM 12512 N N . LEU A 1 104 ? -11.055 5.378 8.554 1.00 24.34 104 LEU A N 7
ATOM 12513 C CA . LEU A 1 104 ? -9.901 5.433 7.664 1.00 43.44 104 LEU A CA 7
ATOM 12514 C C . LEU A 1 104 ? -9.038 6.655 7.965 1.00 32.34 104 LEU A C 7
ATOM 12515 O O . LEU A 1 104 ? -7.852 6.686 7.638 1.00 74.22 104 LEU A O 7
ATOM 12531 N N . ALA A 1 105 ? -9.642 7.658 8.594 1.00 42.32 105 ALA A N 7
ATOM 12532 C CA . ALA A 1 105 ? -8.928 8.880 8.944 1.00 50.02 105 ALA A CA 7
ATOM 12533 C C . ALA A 1 105 ? -7.685 8.572 9.772 1.00 34.33 105 ALA A C 7
ATOM 12534 O O . ALA A 1 105 ? -6.595 9.061 9.477 1.00 34.32 105 ALA A O 7
ATOM 12541 N N . GLN A 1 106 ? -7.858 7.759 10.810 1.00 71.14 106 GLN A N 7
ATOM 12542 C CA . GLN A 1 106 ? -6.750 7.387 11.681 1.00 2.31 106 GLN A CA 7
ATOM 12543 C C . GLN A 1 106 ? -5.696 6.596 10.914 1.00 62.31 106 GLN A C 7
ATOM 12544 O O . GLN A 1 106 ? -4.498 6.731 11.165 1.00 24.15 106 GLN A O 7
ATOM 12558 N N . LEU A 1 107 ? -6.149 5.769 9.978 1.00 50.31 107 LEU A N 7
ATOM 12559 C CA . LEU A 1 107 ? -5.245 4.955 9.173 1.00 21.13 107 LEU A CA 7
ATOM 12560 C C . LEU A 1 107 ? -4.254 5.831 8.413 1.00 71.41 107 LEU A C 7
ATOM 12561 O O . LEU A 1 107 ? -3.135 5.410 8.121 1.00 65.22 107 LEU A O 7
ATOM 12577 N N . PHE A 1 108 ? -4.673 7.052 8.097 1.00 62.41 108 PHE A N 7
ATOM 12578 C CA . PHE A 1 108 ? -3.822 7.988 7.372 1.00 61.34 108 PHE A CA 7
ATOM 12579 C C . PHE A 1 108 ? -2.656 8.448 8.241 1.00 5.41 108 PHE A C 7
ATOM 12580 O O . PHE A 1 108 ? -1.527 8.577 7.767 1.00 31.43 108 PHE A O 7
ATOM 12597 N N . ALA A 1 109 ? -2.937 8.696 9.516 1.00 55.20 109 ALA A N 7
ATOM 12598 C CA . ALA A 1 109 ? -1.913 9.141 10.452 1.00 1.14 109 ALA A CA 7
ATOM 12599 C C . ALA A 1 109 ? -1.350 7.968 11.248 1.00 43.31 109 ALA A C 7
ATOM 12600 O O . ALA A 1 109 ? -1.155 8.064 12.459 1.00 65.42 109 ALA A O 7
ATOM 12607 N N . GLY A 1 110 ? -1.091 6.861 10.558 1.00 0.15 110 GLY A N 7
ATOM 12608 C CA . GLY A 1 110 ? -0.554 5.685 11.218 1.00 45.32 110 GLY A CA 7
ATOM 12609 C C . GLY A 1 110 ? 0.867 5.379 10.788 1.00 25.54 110 GLY A C 7
ATOM 12610 O O . GLY A 1 110 ? 1.666 6.289 10.570 1.00 61.43 110 GLY A O 7
ATOM 12614 N N . GLU A 1 111 ? 1.184 4.093 10.669 1.00 34.23 111 GLU A N 7
ATOM 12615 C CA . GLU A 1 111 ? 2.519 3.670 10.266 1.00 64.51 111 GLU A CA 7
ATOM 12616 C C . GLU A 1 111 ? 2.482 2.283 9.630 1.00 31.20 111 GLU A C 7
ATOM 12617 O O . GLU A 1 111 ? 1.411 1.742 9.358 1.00 10.01 111 GLU A O 7
ATOM 12629 N N . ASN A 1 112 ? 3.660 1.714 9.396 1.00 71.35 112 ASN A N 7
ATOM 12630 C CA . ASN A 1 112 ? 3.763 0.391 8.791 1.00 73.34 112 ASN A CA 7
ATOM 12631 C C . ASN A 1 112 ? 4.948 -0.379 9.365 1.00 63.25 112 ASN A C 7
ATOM 12632 O O . ASN A 1 112 ? 6.013 0.190 9.609 1.00 51.12 112 ASN A O 7
ATOM 12643 N N . LEU A 1 113 ? 4.757 -1.677 9.577 1.00 0.50 113 LEU A N 7
ATOM 12644 C CA . LEU A 1 113 ? 5.811 -2.526 10.122 1.00 75.04 113 LEU A CA 7
ATOM 12645 C C . LEU A 1 113 ? 5.852 -3.871 9.403 1.00 15.11 113 LEU A C 7
ATOM 12646 O O . LEU A 1 113 ? 5.102 -4.102 8.454 1.00 32.43 113 LEU A O 7
ATOM 12662 N N . TYR A 1 114 ? 6.730 -4.755 9.863 1.00 41.31 114 TYR A N 7
ATOM 12663 C CA . TYR A 1 114 ? 6.869 -6.077 9.264 1.00 10.11 114 TYR A CA 7
ATOM 12664 C C . TYR A 1 114 ? 5.806 -7.032 9.799 1.00 1.32 114 TYR A C 7
ATOM 12665 O O . TYR A 1 114 ? 5.613 -7.149 11.009 1.00 13.14 114 TYR A O 7
ATOM 12683 N N . PHE A 1 115 ? 5.120 -7.713 8.888 1.00 54.01 115 PHE A N 7
ATOM 12684 C CA . PHE A 1 115 ? 4.075 -8.658 9.266 1.00 25.12 115 PHE A CA 7
ATOM 12685 C C . PHE A 1 115 ? 3.471 -9.324 8.033 1.00 4.51 115 PHE A C 7
ATOM 12686 O O . PHE A 1 115 ? 3.941 -9.121 6.914 1.00 51.12 115 PHE A O 7
ATOM 12703 N N . GLN A 1 116 ? 2.428 -10.118 8.248 1.00 22.53 116 GLN A N 7
ATOM 12704 C CA . GLN A 1 116 ? 1.761 -10.815 7.155 1.00 54.10 116 GLN A CA 7
ATOM 12705 C C . GLN A 1 116 ? 0.706 -9.924 6.506 1.00 64.55 116 GLN A C 7
ATOM 12706 O O . GLN A 1 116 ? 0.676 -8.714 6.731 1.00 65.11 116 GLN A O 7
ATOM 12720 N N . MET A 1 1 ? -0.795 3.669 -1.372 1.00 12.31 1 MET A N 8
ATOM 12721 C CA . MET A 1 1 ? -0.429 2.385 -1.958 1.00 33.12 1 MET A CA 8
ATOM 12722 C C . MET A 1 1 ? 1.085 2.198 -1.955 1.00 34.43 1 MET A C 8
ATOM 12723 O O . MET A 1 1 ? 1.795 2.791 -2.765 1.00 53.03 1 MET A O 8
ATOM 12737 N N . GLY A 1 2 ? 1.572 1.368 -1.037 1.00 2.32 2 GLY A N 8
ATOM 12738 C CA . GLY A 1 2 ? 2.999 1.119 -0.946 1.00 32.52 2 GLY A CA 8
ATOM 12739 C C . GLY A 1 2 ? 3.343 0.107 0.130 1.00 50.42 2 GLY A C 8
ATOM 12740 O O . GLY A 1 2 ? 2.531 -0.757 0.461 1.00 24.14 2 GLY A O 8
ATOM 12744 N N . TYR A 1 3 ? 4.549 0.214 0.675 1.00 24.02 3 TYR A N 8
ATOM 12745 C CA . TYR A 1 3 ? 5.001 -0.701 1.717 1.00 72.12 3 TYR A CA 8
ATOM 12746 C C . TYR A 1 3 ? 6.030 -0.031 2.622 1.00 63.12 3 TYR A C 8
ATOM 12747 O O . TYR A 1 3 ? 7.185 -0.453 2.686 1.00 32.23 3 TYR A O 8
ATOM 12765 N N . SER A 1 4 ? 5.602 1.016 3.320 1.00 24.21 4 SER A N 8
ATOM 12766 C CA . SER A 1 4 ? 6.486 1.747 4.220 1.00 44.52 4 SER A CA 8
ATOM 12767 C C . SER A 1 4 ? 5.722 2.836 4.966 1.00 14.51 4 SER A C 8
ATOM 12768 O O . SER A 1 4 ? 4.566 3.123 4.654 1.00 14.24 4 SER A O 8
ATOM 12776 N N . ASP A 1 5 ? 6.375 3.439 5.953 1.00 45.42 5 ASP A N 8
ATOM 12777 C CA . ASP A 1 5 ? 5.759 4.498 6.744 1.00 31.10 5 ASP A CA 8
ATOM 12778 C C . ASP A 1 5 ? 5.418 5.701 5.870 1.00 34.13 5 ASP A C 8
ATOM 12779 O O . ASP A 1 5 ? 4.337 6.278 5.988 1.00 45.30 5 ASP A O 8
ATOM 12788 N N . GLU A 1 6 ? 6.347 6.073 4.995 1.00 13.02 6 GLU A N 8
ATOM 12789 C CA . GLU A 1 6 ? 6.144 7.209 4.103 1.00 31.34 6 GLU A CA 8
ATOM 12790 C C . GLU A 1 6 ? 5.181 6.850 2.976 1.00 74.23 6 GLU A C 8
ATOM 12791 O O . GLU A 1 6 ? 4.432 7.698 2.490 1.00 4.43 6 GLU A O 8
ATOM 12803 N N . ASP A 1 7 ? 5.206 5.587 2.564 1.00 51.13 7 ASP A N 8
ATOM 12804 C CA . ASP A 1 7 ? 4.335 5.114 1.494 1.00 42.44 7 ASP A CA 8
ATOM 12805 C C . ASP A 1 7 ? 2.896 4.984 1.982 1.00 52.23 7 ASP A C 8
ATOM 12806 O O . ASP A 1 7 ? 1.951 5.179 1.217 1.00 13.02 7 ASP A O 8
ATOM 12815 N N . ARG A 1 8 ? 2.737 4.653 3.259 1.00 62.51 8 ARG A N 8
ATOM 12816 C CA . ARG A 1 8 ? 1.413 4.494 3.848 1.00 22.13 8 ARG A CA 8
ATOM 12817 C C . ARG A 1 8 ? 0.605 5.782 3.723 1.00 33.15 8 ARG A C 8
ATOM 12818 O O . ARG A 1 8 ? -0.607 5.747 3.515 1.00 75.31 8 ARG A O 8
ATOM 12839 N N . GLU A 1 9 ? 1.285 6.917 3.853 1.00 31.43 9 GLU A N 8
ATOM 12840 C CA . GLU A 1 9 ? 0.629 8.215 3.756 1.00 12.23 9 GLU A CA 8
ATOM 12841 C C . GLU A 1 9 ? -0.055 8.380 2.402 1.00 62.41 9 GLU A C 8
ATOM 12842 O O . GLU A 1 9 ? -1.101 9.018 2.296 1.00 12.54 9 GLU A O 8
ATOM 12854 N N . ALA A 1 10 ? 0.546 7.798 1.368 1.00 15.54 10 ALA A N 8
ATOM 12855 C CA . ALA A 1 10 ? -0.005 7.879 0.021 1.00 31.21 10 ALA A CA 8
ATOM 12856 C C . ALA A 1 10 ? -1.423 7.320 -0.027 1.00 30.34 10 ALA A C 8
ATOM 12857 O O . ALA A 1 10 ? -2.327 7.940 -0.587 1.00 4.41 10 ALA A O 8
ATOM 12864 N N . ASP A 1 11 ? -1.611 6.144 0.563 1.00 3.55 11 ASP A N 8
ATOM 12865 C CA . ASP A 1 11 ? -2.919 5.502 0.588 1.00 35.34 11 ASP A CA 8
ATOM 12866 C C . ASP A 1 11 ? -3.878 6.256 1.504 1.00 11.51 11 ASP A C 8
ATOM 12867 O O . ASP A 1 11 ? -5.075 6.342 1.231 1.00 24.12 11 ASP A O 8
ATOM 12876 N N . ASN A 1 12 ? -3.343 6.801 2.592 1.00 15.41 12 ASN A N 8
ATOM 12877 C CA . ASN A 1 12 ? -4.152 7.548 3.549 1.00 30.44 12 ASN A CA 8
ATOM 12878 C C . ASN A 1 12 ? -4.899 8.686 2.860 1.00 22.43 12 ASN A C 8
ATOM 12879 O O . ASN A 1 12 ? -6.049 8.978 3.191 1.00 43.41 12 ASN A O 8
ATOM 12890 N N . LEU A 1 13 ? -4.238 9.324 1.901 1.00 60.34 13 LEU A N 8
ATOM 12891 C CA . LEU A 1 13 ? -4.839 10.430 1.163 1.00 22.23 13 LEU A CA 8
ATOM 12892 C C . LEU A 1 13 ? -6.153 10.003 0.517 1.00 11.42 13 LEU A C 8
ATOM 12893 O O . LEU A 1 13 ? -7.089 10.796 0.409 1.00 30.14 13 LEU A O 8
ATOM 12909 N N . ARG A 1 14 ? -6.216 8.746 0.091 1.00 54.22 14 ARG A N 8
ATOM 12910 C CA . ARG A 1 14 ? -7.416 8.214 -0.544 1.00 14.24 14 ARG A CA 8
ATOM 12911 C C . ARG A 1 14 ? -8.564 8.119 0.458 1.00 60.14 14 ARG A C 8
ATOM 12912 O O . ARG A 1 14 ? -9.713 8.417 0.130 1.00 42.22 14 ARG A O 8
ATOM 12933 N N . ILE A 1 15 ? -8.245 7.701 1.678 1.00 45.22 15 ILE A N 8
ATOM 12934 C CA . ILE A 1 15 ? -9.248 7.567 2.726 1.00 14.41 15 ILE A CA 8
ATOM 12935 C C . ILE A 1 15 ? -9.917 8.906 3.021 1.00 21.21 15 ILE A C 8
ATOM 12936 O O . ILE A 1 15 ? -11.143 9.000 3.078 1.00 24.33 15 ILE A O 8
ATOM 12952 N N . ALA A 1 16 ? -9.103 9.940 3.206 1.00 24.31 16 ALA A N 8
ATOM 12953 C CA . ALA A 1 16 ? -9.615 11.274 3.491 1.00 0.22 16 ALA A CA 8
ATOM 12954 C C . ALA A 1 16 ? -10.338 11.855 2.280 1.00 4.05 16 ALA A C 8
ATOM 12955 O O . ALA A 1 16 ? -11.368 12.514 2.419 1.00 64.22 16 ALA A O 8
ATOM 12962 N N . GLU A 1 17 ? -9.790 11.607 1.095 1.00 60.32 17 GLU A N 8
ATOM 12963 C CA . GLU A 1 17 ? -10.383 12.107 -0.140 1.00 10.33 17 GLU A CA 8
ATOM 12964 C C . GLU A 1 17 ? -11.751 11.476 -0.381 1.00 60.33 17 GLU A C 8
ATOM 12965 O O . GLU A 1 17 ? -12.667 12.127 -0.885 1.00 3.13 17 GLU A O 8
ATOM 12977 N N . ILE A 1 18 ? -11.881 10.204 -0.020 1.00 21.24 18 ILE A N 8
ATOM 12978 C CA . ILE A 1 18 ? -13.136 9.484 -0.196 1.00 52.34 18 ILE A CA 8
ATOM 12979 C C . ILE A 1 18 ? -14.229 10.058 0.699 1.00 73.22 18 ILE A C 8
ATOM 12980 O O . ILE A 1 18 ? -15.327 10.367 0.234 1.00 11.04 18 ILE A O 8
ATOM 12996 N N . ILE A 1 19 ? -13.921 10.199 1.984 1.00 60.35 19 ILE A N 8
ATOM 12997 C CA . ILE A 1 19 ? -14.876 10.738 2.943 1.00 13.12 19 ILE A CA 8
ATOM 12998 C C . ILE A 1 19 ? -15.209 12.193 2.629 1.00 31.32 19 ILE A C 8
ATOM 12999 O O . ILE A 1 19 ? -16.366 12.607 2.705 1.00 1.34 19 ILE A O 8
ATOM 13015 N N . LYS A 1 20 ? -14.187 12.964 2.274 1.00 53.20 20 LYS A N 8
ATOM 13016 C CA . LYS A 1 20 ? -14.370 14.373 1.945 1.00 62.24 20 LYS A CA 8
ATOM 13017 C C . LYS A 1 20 ? -15.146 14.531 0.641 1.00 31.41 20 LYS A C 8
ATOM 13018 O O . LYS A 1 20 ? -15.871 15.507 0.454 1.00 61.21 20 LYS A O 8
ATOM 13037 N N . ASN A 1 21 ? -14.990 13.563 -0.256 1.00 61.33 21 ASN A N 8
ATOM 13038 C CA . ASN A 1 21 ? -15.677 13.594 -1.542 1.00 54.41 21 ASN A CA 8
ATOM 13039 C C . ASN A 1 21 ? -17.101 13.061 -1.411 1.00 41.31 21 ASN A C 8
ATOM 13040 O O . ASN A 1 21 ? -17.982 13.418 -2.192 1.00 74.23 21 ASN A O 8
ATOM 13051 N N . ALA A 1 22 ? -17.317 12.206 -0.418 1.00 34.45 22 ALA A N 8
ATOM 13052 C CA . ALA A 1 22 ? -18.634 11.625 -0.182 1.00 44.42 22 ALA A CA 8
ATOM 13053 C C . ALA A 1 22 ? -19.360 12.351 0.945 1.00 0.31 22 ALA A C 8
ATOM 13054 O O . ALA A 1 22 ? -18.877 12.399 2.076 1.00 13.31 22 ALA A O 8
ATOM 13061 N N . GLN A 1 23 ? -20.521 12.915 0.628 1.00 32.13 23 GLN A N 8
ATOM 13062 C CA . GLN A 1 23 ? -21.313 13.640 1.616 1.00 64.45 23 GLN A CA 8
ATOM 13063 C C . GLN A 1 23 ? -22.754 13.803 1.144 1.00 2.12 23 GLN A C 8
ATOM 13064 O O . GLN A 1 23 ? -23.433 14.761 1.514 1.00 35.53 23 GLN A O 8
ATOM 13078 N N . ASP A 1 24 ? -23.213 12.863 0.326 1.00 55.13 24 ASP A N 8
ATOM 13079 C CA . ASP A 1 24 ? -24.575 12.902 -0.196 1.00 43.50 24 ASP A CA 8
ATOM 13080 C C . ASP A 1 24 ? -25.337 11.636 0.179 1.00 33.41 24 ASP A C 8
ATOM 13081 O O . ASP A 1 24 ? -26.331 11.286 -0.458 1.00 31.12 24 ASP A O 8
ATOM 13090 N N . ASP A 1 25 ? -24.865 10.952 1.215 1.00 22.04 25 ASP A N 8
ATOM 13091 C CA . ASP A 1 25 ? -25.502 9.724 1.676 1.00 61.43 25 ASP A CA 8
ATOM 13092 C C . ASP A 1 25 ? -25.308 8.599 0.664 1.00 61.33 25 ASP A C 8
ATOM 13093 O O . ASP A 1 25 ? -24.498 7.696 0.872 1.00 24.53 25 ASP A O 8
ATOM 13102 N N . ASP A 1 26 ? -26.057 8.660 -0.432 1.00 31.44 26 ASP A N 8
ATOM 13103 C CA . ASP A 1 26 ? -25.968 7.646 -1.476 1.00 41.14 26 ASP A CA 8
ATOM 13104 C C . ASP A 1 26 ? -24.542 7.538 -2.008 1.00 51.12 26 ASP A C 8
ATOM 13105 O O . ASP A 1 26 ? -24.068 6.447 -2.323 1.00 65.11 26 ASP A O 8
ATOM 13114 N N . SER A 1 27 ? -23.865 8.677 -2.107 1.00 3.54 27 SER A N 8
ATOM 13115 C CA . SER A 1 27 ? -22.495 8.712 -2.605 1.00 62.31 27 SER A CA 8
ATOM 13116 C C . SER A 1 27 ? -21.569 7.900 -1.705 1.00 24.33 27 SER A C 8
ATOM 13117 O O . SER A 1 27 ? -20.637 7.248 -2.178 1.00 13.01 27 SER A O 8
ATOM 13125 N N . LYS A 1 28 ? -21.831 7.944 -0.403 1.00 52.00 28 LYS A N 8
ATOM 13126 C CA . LYS A 1 28 ? -21.024 7.213 0.566 1.00 21.32 28 LYS A CA 8
ATOM 13127 C C . LYS A 1 28 ? -21.140 5.708 0.346 1.00 62.22 28 LYS A C 8
ATOM 13128 O O . LYS A 1 28 ? -20.143 4.986 0.393 1.00 74.15 28 LYS A O 8
ATOM 13147 N N . ILE A 1 29 ? -22.361 5.242 0.104 1.00 4.24 29 ILE A N 8
ATOM 13148 C CA . ILE A 1 29 ? -22.605 3.824 -0.126 1.00 20.22 29 ILE A CA 8
ATOM 13149 C C . ILE A 1 29 ? -21.685 3.277 -1.212 1.00 71.31 29 ILE A C 8
ATOM 13150 O O . ILE A 1 29 ? -21.015 2.263 -1.020 1.00 10.25 29 ILE A O 8
ATOM 13166 N N . ASN A 1 30 ? -21.657 3.956 -2.354 1.00 13.41 30 ASN A N 8
ATOM 13167 C CA . ASN A 1 30 ? -20.818 3.539 -3.471 1.00 53.34 30 ASN A CA 8
ATOM 13168 C C . ASN A 1 30 ? -19.346 3.805 -3.175 1.00 5.51 30 ASN A C 8
ATOM 13169 O O . ASN A 1 30 ? -18.469 3.060 -3.612 1.00 31.54 30 ASN A O 8
ATOM 13180 N N . SER A 1 31 ? -19.081 4.874 -2.429 1.00 73.43 31 SER A N 8
ATOM 13181 C CA . SER A 1 31 ? -17.715 5.241 -2.077 1.00 22.44 31 SER A CA 8
ATOM 13182 C C . SER A 1 31 ? -17.122 4.241 -1.088 1.00 10.43 31 SER A C 8
ATOM 13183 O O . SER A 1 31 ? -15.904 4.154 -0.929 1.00 42.10 31 SER A O 8
ATOM 13191 N N . THR A 1 32 ? -17.993 3.488 -0.423 1.00 60.04 32 THR A N 8
ATOM 13192 C CA . THR A 1 32 ? -17.558 2.496 0.551 1.00 21.51 32 THR A CA 8
ATOM 13193 C C . THR A 1 32 ? -16.558 1.523 -0.064 1.00 33.43 32 THR A C 8
ATOM 13194 O O . THR A 1 32 ? -15.603 1.104 0.590 1.00 15.54 32 THR A O 8
ATOM 13205 N N . GLN A 1 33 ? -16.784 1.167 -1.324 1.00 55.03 33 GLN A N 8
ATOM 13206 C CA . GLN A 1 33 ? -15.902 0.243 -2.027 1.00 33.43 33 GLN A CA 8
ATOM 13207 C C . GLN A 1 33 ? -14.473 0.773 -2.060 1.00 41.41 33 GLN A C 8
ATOM 13208 O O . GLN A 1 33 ? -13.519 0.027 -1.844 1.00 30.12 33 GLN A O 8
ATOM 13222 N N . GLU A 1 34 ? -14.333 2.067 -2.333 1.00 14.00 34 GLU A N 8
ATOM 13223 C CA . GLU A 1 34 ? -13.020 2.696 -2.396 1.00 4.43 34 GLU A CA 8
ATOM 13224 C C . GLU A 1 34 ? -12.350 2.695 -1.025 1.00 3.34 34 GLU A C 8
ATOM 13225 O O . GLU A 1 34 ? -11.164 2.387 -0.901 1.00 22.55 34 GLU A O 8
ATOM 13237 N N . LEU A 1 35 ? -13.117 3.043 0.002 1.00 12.43 35 LEU A N 8
ATOM 13238 C CA . LEU A 1 35 ? -12.599 3.084 1.365 1.00 33.45 35 LEU A CA 8
ATOM 13239 C C . LEU A 1 35 ? -12.192 1.691 1.834 1.00 23.54 35 LEU A C 8
ATOM 13240 O O . LEU A 1 35 ? -11.112 1.504 2.397 1.00 0.43 35 LEU A O 8
ATOM 13256 N N . LEU A 1 36 ? -13.061 0.714 1.597 1.00 1.42 36 LEU A N 8
ATOM 13257 C CA . LEU A 1 36 ? -12.791 -0.664 1.993 1.00 2.51 36 LEU A CA 8
ATOM 13258 C C . LEU A 1 36 ? -11.540 -1.194 1.300 1.00 4.14 36 LEU A C 8
ATOM 13259 O O . LEU A 1 36 ? -10.777 -1.967 1.881 1.00 41.52 36 LEU A O 8
ATOM 13275 N N . ASP A 1 37 ? -11.334 -0.772 0.057 1.00 33.25 37 ASP A N 8
ATOM 13276 C CA . ASP A 1 37 ? -10.174 -1.202 -0.714 1.00 4.02 37 ASP A CA 8
ATOM 13277 C C . ASP A 1 37 ? -8.878 -0.823 -0.003 1.00 52.51 37 ASP A C 8
ATOM 13278 O O . ASP A 1 37 ? -7.903 -1.574 -0.027 1.00 42.21 37 ASP A O 8
ATOM 13287 N N . ILE A 1 38 ? -8.876 0.347 0.627 1.00 1.22 38 ILE A N 8
ATOM 13288 C CA . ILE A 1 38 ? -7.700 0.826 1.344 1.00 35.42 38 ILE A CA 8
ATOM 13289 C C . ILE A 1 38 ? -7.330 -0.117 2.484 1.00 60.53 38 ILE A C 8
ATOM 13290 O O . ILE A 1 38 ? -6.171 -0.189 2.892 1.00 24.31 38 ILE A O 8
ATOM 13306 N N . TYR A 1 39 ? -8.322 -0.840 2.992 1.00 63.51 39 TYR A N 8
ATOM 13307 C CA . TYR A 1 39 ? -8.101 -1.780 4.085 1.00 4.41 39 TYR A CA 8
ATOM 13308 C C . TYR A 1 39 ? -7.173 -2.911 3.652 1.00 4.44 39 TYR A C 8
ATOM 13309 O O . TYR A 1 39 ? -6.218 -3.247 4.353 1.00 64.24 39 TYR A O 8
ATOM 13327 N N . ARG A 1 40 ? -7.461 -3.493 2.493 1.00 2.11 40 ARG A N 8
ATOM 13328 C CA . ARG A 1 40 ? -6.654 -4.586 1.966 1.00 64.42 40 ARG A CA 8
ATOM 13329 C C . ARG A 1 40 ? -5.257 -4.100 1.592 1.00 43.33 40 ARG A C 8
ATOM 13330 O O . ARG A 1 40 ? -4.297 -4.870 1.602 1.00 63.42 40 ARG A O 8
ATOM 13351 N N . ARG A 1 41 ? -5.151 -2.817 1.262 1.00 54.43 41 ARG A N 8
ATOM 13352 C CA . ARG A 1 41 ? -3.873 -2.228 0.883 1.00 43.33 41 ARG A CA 8
ATOM 13353 C C . ARG A 1 41 ? -2.843 -2.402 1.995 1.00 1.22 41 ARG A C 8
ATOM 13354 O O . ARG A 1 41 ? -1.657 -2.608 1.732 1.00 74.11 41 ARG A O 8
ATOM 13375 N N . LEU A 1 42 ? -3.303 -2.317 3.239 1.00 41.35 42 LEU A N 8
ATOM 13376 C CA . LEU A 1 42 ? -2.422 -2.464 4.392 1.00 71.30 42 LEU A CA 8
ATOM 13377 C C . LEU A 1 42 ? -2.538 -3.863 4.990 1.00 44.30 42 LEU A C 8
ATOM 13378 O O . LEU A 1 42 ? -2.461 -4.037 6.206 1.00 20.14 42 LEU A O 8
ATOM 13394 N N . TYR A 1 43 ? -2.720 -4.856 4.127 1.00 30.02 43 TYR A N 8
ATOM 13395 C CA . TYR A 1 43 ? -2.846 -6.240 4.570 1.00 51.51 43 TYR A CA 8
ATOM 13396 C C . TYR A 1 43 ? -1.802 -7.125 3.895 1.00 15.34 43 TYR A C 8
ATOM 13397 O O . TYR A 1 43 ? -1.994 -8.328 3.716 1.00 44.42 43 TYR A O 8
ATOM 13415 N N . PRO A 1 44 ? -0.670 -6.516 3.513 1.00 52.12 44 PRO A N 8
ATOM 13416 C CA . PRO A 1 44 ? 0.428 -7.229 2.853 1.00 11.32 44 PRO A CA 8
ATOM 13417 C C . PRO A 1 44 ? 1.146 -8.187 3.797 1.00 64.13 44 PRO A C 8
ATOM 13418 O O . PRO A 1 44 ? 1.340 -9.360 3.477 1.00 53.14 44 PRO A O 8
ATOM 13429 N N . SER A 1 45 ? 1.540 -7.680 4.961 1.00 73.51 45 SER A N 8
ATOM 13430 C CA . SER A 1 45 ? 2.240 -8.491 5.950 1.00 61.41 45 SER A CA 8
ATOM 13431 C C . SER A 1 45 ? 1.985 -7.969 7.360 1.00 15.23 45 SER A C 8
ATOM 13432 O O . SER A 1 45 ? 2.919 -7.641 8.092 1.00 2.35 45 SER A O 8
ATOM 13440 N N . LEU A 1 46 ? 0.712 -7.894 7.735 1.00 23.01 46 LEU A N 8
ATOM 13441 C CA . LEU A 1 46 ? 0.331 -7.411 9.058 1.00 24.40 46 LEU A CA 8
ATOM 13442 C C . LEU A 1 46 ? 0.499 -8.507 10.106 1.00 5.44 46 LEU A C 8
ATOM 13443 O O . LEU A 1 46 ? 0.344 -9.692 9.812 1.00 21.44 46 LEU A O 8
ATOM 13459 N N . THR A 1 47 ? 0.816 -8.102 11.332 1.00 1.45 47 THR A N 8
ATOM 13460 C CA . THR A 1 47 ? 1.004 -9.047 12.425 1.00 20.51 47 THR A CA 8
ATOM 13461 C C . THR A 1 47 ? -0.335 -9.497 13.000 1.00 45.40 47 THR A C 8
ATOM 13462 O O . THR A 1 47 ? -1.326 -8.767 12.971 1.00 21.11 47 THR A O 8
ATOM 13473 N N . PRO A 1 48 ? -0.367 -10.726 13.536 1.00 3.41 48 PRO A N 8
ATOM 13474 C CA . PRO A 1 48 ? -1.578 -11.299 14.129 1.00 14.04 48 PRO A CA 8
ATOM 13475 C C . PRO A 1 48 ? -1.965 -10.613 15.435 1.00 10.21 48 PRO A C 8
ATOM 13476 O O . PRO A 1 48 ? -3.146 -10.496 15.759 1.00 74.22 48 PRO A O 8
ATOM 13487 N N . GLU A 1 49 ? -0.961 -10.160 16.180 1.00 35.33 49 GLU A N 8
ATOM 13488 C CA . GLU A 1 49 ? -1.198 -9.486 17.451 1.00 14.13 49 GLU A CA 8
ATOM 13489 C C . GLU A 1 49 ? -1.840 -8.119 17.231 1.00 73.24 49 GLU A C 8
ATOM 13490 O O . GLU A 1 49 ? -2.785 -7.747 17.926 1.00 42.32 49 GLU A O 8
ATOM 13502 N N . GLU A 1 50 ? -1.319 -7.377 16.258 1.00 33.23 50 GLU A N 8
ATOM 13503 C CA . GLU A 1 50 ? -1.841 -6.051 15.947 1.00 24.42 50 GLU A CA 8
ATOM 13504 C C . GLU A 1 50 ? -3.218 -6.147 15.297 1.00 62.21 50 GLU A C 8
ATOM 13505 O O . GLU A 1 50 ? -4.093 -5.319 15.548 1.00 53.34 50 GLU A O 8
ATOM 13517 N N . ARG A 1 51 ? -3.401 -7.163 14.460 1.00 31.31 51 ARG A N 8
ATOM 13518 C CA . ARG A 1 51 ? -4.670 -7.367 13.772 1.00 12.11 51 ARG A CA 8
ATOM 13519 C C . ARG A 1 51 ? -5.836 -7.316 14.755 1.00 30.23 51 ARG A C 8
ATOM 13520 O O . ARG A 1 51 ? -6.962 -6.990 14.381 1.00 61.42 51 ARG A O 8
ATOM 13541 N N . GLU A 1 52 ? -5.557 -7.641 16.014 1.00 62.12 52 GLU A N 8
ATOM 13542 C CA . GLU A 1 52 ? -6.583 -7.634 17.050 1.00 40.43 52 GLU A CA 8
ATOM 13543 C C . GLU A 1 52 ? -7.249 -6.264 17.146 1.00 72.15 52 GLU A C 8
ATOM 13544 O O . GLU A 1 52 ? -8.449 -6.162 17.400 1.00 32.21 52 GLU A O 8
ATOM 13556 N N . SER A 1 53 ? -6.461 -5.214 16.940 1.00 12.53 53 SER A N 8
ATOM 13557 C CA . SER A 1 53 ? -6.973 -3.850 17.008 1.00 44.43 53 SER A CA 8
ATOM 13558 C C . SER A 1 53 ? -8.064 -3.626 15.965 1.00 21.42 53 SER A C 8
ATOM 13559 O O . SER A 1 53 ? -9.159 -3.165 16.287 1.00 52.44 53 SER A O 8
ATOM 13567 N N . ILE A 1 54 ? -7.756 -3.958 14.716 1.00 52.33 54 ILE A N 8
ATOM 13568 C CA . ILE A 1 54 ? -8.710 -3.795 13.626 1.00 52.22 54 ILE A CA 8
ATOM 13569 C C . ILE A 1 54 ? -9.964 -4.630 13.863 1.00 64.42 54 ILE A C 8
ATOM 13570 O O . ILE A 1 54 ? -11.084 -4.153 13.680 1.00 22.43 54 ILE A O 8
ATOM 13586 N N . ASP A 1 55 ? -9.767 -5.879 14.272 1.00 42.12 55 ASP A N 8
ATOM 13587 C CA . ASP A 1 55 ? -10.881 -6.781 14.537 1.00 33.12 55 ASP A CA 8
ATOM 13588 C C . ASP A 1 55 ? -11.810 -6.200 15.599 1.00 24.33 55 ASP A C 8
ATOM 13589 O O . ASP A 1 55 ? -13.031 -6.321 15.505 1.00 33.43 55 ASP A O 8
ATOM 13598 N N . LYS A 1 56 ? -11.222 -5.570 16.611 1.00 50.14 56 LYS A N 8
ATOM 13599 C CA . LYS A 1 56 ? -11.995 -4.970 17.691 1.00 0.54 56 LYS A CA 8
ATOM 13600 C C . LYS A 1 56 ? -12.760 -3.745 17.199 1.00 64.25 56 LYS A C 8
ATOM 13601 O O . LYS A 1 56 ? -13.845 -3.439 17.692 1.00 75.15 56 LYS A O 8
ATOM 13620 N N . PHE A 1 57 ? -12.187 -3.049 16.222 1.00 2.02 57 PHE A N 8
ATOM 13621 C CA . PHE A 1 57 ? -12.815 -1.858 15.662 1.00 31.13 57 PHE A CA 8
ATOM 13622 C C . PHE A 1 57 ? -13.381 -2.143 14.274 1.00 34.44 57 PHE A C 8
ATOM 13623 O O . PHE A 1 57 ? -13.331 -1.294 13.384 1.00 35.24 57 PHE A O 8
ATOM 13640 N N . VAL A 1 58 ? -13.920 -3.346 14.097 1.00 4.11 58 VAL A N 8
ATOM 13641 C CA . VAL A 1 58 ? -14.496 -3.745 12.819 1.00 51.44 58 VAL A CA 8
ATOM 13642 C C . VAL A 1 58 ? -15.540 -4.840 13.004 1.00 22.22 58 VAL A C 8
ATOM 13643 O O . VAL A 1 58 ? -16.555 -4.869 12.310 1.00 43.54 58 VAL A O 8
ATOM 13656 N N . ASN A 1 59 ? -15.283 -5.741 13.947 1.00 62.10 59 ASN A N 8
ATOM 13657 C CA . ASN A 1 59 ? -16.201 -6.840 14.225 1.00 64.05 59 ASN A CA 8
ATOM 13658 C C . ASN A 1 59 ? -17.093 -6.515 15.419 1.00 64.31 59 ASN A C 8
ATOM 13659 O O . ASN A 1 59 ? -17.969 -7.299 15.782 1.00 21.02 59 ASN A O 8
ATOM 13670 N N . GLU A 1 60 ? -16.862 -5.354 16.024 1.00 34.43 60 GLU A N 8
ATOM 13671 C CA . GLU A 1 60 ? -17.645 -4.927 17.178 1.00 53.33 60 GLU A CA 8
ATOM 13672 C C . GLU A 1 60 ? -17.987 -3.442 17.083 1.00 20.43 60 GLU A C 8
ATOM 13673 O O . GLU A 1 60 ? -17.821 -2.693 18.046 1.00 33.25 60 GLU A O 8
ATOM 13685 N N . HIS A 1 61 ? -18.464 -3.024 15.915 1.00 33.22 61 HIS A N 8
ATOM 13686 C CA . HIS A 1 61 ? -18.830 -1.630 15.694 1.00 44.52 61 HIS A CA 8
ATOM 13687 C C . HIS A 1 61 ? -19.547 -1.461 14.358 1.00 72.40 61 HIS A C 8
ATOM 13688 O O . HIS A 1 61 ? -20.329 -0.528 14.174 1.00 40.23 61 HIS A O 8
ATOM 13702 N N . THR A 1 62 ? -19.276 -2.371 13.427 1.00 21.12 62 THR A N 8
ATOM 13703 C CA . THR A 1 62 ? -19.894 -2.323 12.108 1.00 4.50 62 THR A CA 8
ATOM 13704 C C . THR A 1 62 ? -20.875 -3.474 11.918 1.00 44.44 62 THR A C 8
ATOM 13705 O O . THR A 1 62 ? -20.742 -4.525 12.545 1.00 54.32 62 THR A O 8
ATOM 13716 N N . ASP A 1 63 ? -21.858 -3.269 11.048 1.00 1.12 63 ASP A N 8
ATOM 13717 C CA . ASP A 1 63 ? -22.861 -4.291 10.774 1.00 70.23 63 ASP A CA 8
ATOM 13718 C C . ASP A 1 63 ? -22.796 -4.739 9.317 1.00 63.21 63 ASP A C 8
ATOM 13719 O O . ASP A 1 63 ? -22.226 -4.051 8.471 1.00 53.15 63 ASP A O 8
ATOM 13728 N N . ALA A 1 64 ? -23.382 -5.898 9.033 1.00 42.44 64 ALA A N 8
ATOM 13729 C CA . ALA A 1 64 ? -23.391 -6.437 7.678 1.00 30.05 64 ALA A CA 8
ATOM 13730 C C . ALA A 1 64 ? -24.467 -5.769 6.829 1.00 44.13 64 ALA A C 8
ATOM 13731 O O . ALA A 1 64 ? -25.642 -5.756 7.196 1.00 2.01 64 ALA A O 8
ATOM 13738 N N . ILE A 1 65 ? -24.057 -5.215 5.693 1.00 50.24 65 ILE A N 8
ATOM 13739 C CA . ILE A 1 65 ? -24.986 -4.545 4.791 1.00 35.42 65 ILE A CA 8
ATOM 13740 C C . ILE A 1 65 ? -25.739 -5.554 3.930 1.00 55.41 65 ILE A C 8
ATOM 13741 O O . ILE A 1 65 ? -25.232 -6.011 2.905 1.00 55.50 65 ILE A O 8
ATOM 13757 N N . ILE A 1 66 ? -26.952 -5.895 4.352 1.00 53.20 66 ILE A N 8
ATOM 13758 C CA . ILE A 1 66 ? -27.776 -6.847 3.618 1.00 54.35 66 ILE A CA 8
ATOM 13759 C C . ILE A 1 66 ? -28.554 -6.155 2.503 1.00 64.35 66 ILE A C 8
ATOM 13760 O O . ILE A 1 66 ? -29.338 -5.240 2.754 1.00 31.13 66 ILE A O 8
ATOM 13776 N N . ILE A 1 67 ? -28.331 -6.600 1.270 1.00 35.03 67 ILE A N 8
ATOM 13777 C CA . ILE A 1 67 ? -29.013 -6.026 0.117 1.00 13.00 67 ILE A CA 8
ATOM 13778 C C . ILE A 1 67 ? -29.640 -7.114 -0.749 1.00 13.35 67 ILE A C 8
ATOM 13779 O O . ILE A 1 67 ? -28.997 -7.652 -1.650 1.00 12.30 67 ILE A O 8
ATOM 13795 N N . ASP A 1 68 ? -30.900 -7.431 -0.469 1.00 64.25 68 ASP A N 8
ATOM 13796 C CA . ASP A 1 68 ? -31.616 -8.453 -1.224 1.00 43.04 68 ASP A CA 8
ATOM 13797 C C . ASP A 1 68 ? -31.151 -9.850 -0.824 1.00 15.11 68 ASP A C 8
ATOM 13798 O O . ASP A 1 68 ? -31.026 -10.738 -1.665 1.00 71.45 68 ASP A O 8
ATOM 13807 N N . GLY A 1 69 ? -30.897 -10.036 0.468 1.00 44.22 69 GLY A N 8
ATOM 13808 C CA . GLY A 1 69 ? -30.448 -11.326 0.957 1.00 23.20 69 GLY A CA 8
ATOM 13809 C C . GLY A 1 69 ? -28.996 -11.601 0.619 1.00 21.40 69 GLY A C 8
ATOM 13810 O O . GLY A 1 69 ? -28.668 -12.651 0.065 1.00 40.43 69 GLY A O 8
ATOM 13814 N N . VAL A 1 70 ? -28.123 -10.656 0.952 1.00 1.10 70 VAL A N 8
ATOM 13815 C CA . VAL A 1 70 ? -26.698 -10.801 0.680 1.00 62.11 70 VAL A CA 8
ATOM 13816 C C . VAL A 1 70 ? -25.860 -10.128 1.762 1.00 74.24 70 VAL A C 8
ATOM 13817 O O . VAL A 1 70 ? -25.092 -9.202 1.501 1.00 54.03 70 VAL A O 8
ATOM 13830 N N . PRO A 1 71 ? -26.010 -10.604 3.007 1.00 42.31 71 PRO A N 8
ATOM 13831 C CA . PRO A 1 71 ? -25.274 -10.063 4.154 1.00 35.21 71 PRO A CA 8
ATOM 13832 C C . PRO A 1 71 ? -23.788 -10.398 4.099 1.00 2.25 71 PRO A C 8
ATOM 13833 O O . PRO A 1 71 ? -23.402 -11.481 3.660 1.00 62.41 71 PRO A O 8
ATOM 13844 N N . ILE A 1 72 ? -22.959 -9.462 4.549 1.00 44.13 72 ILE A N 8
ATOM 13845 C CA . ILE A 1 72 ? -21.514 -9.659 4.552 1.00 34.21 72 ILE A CA 8
ATOM 13846 C C . ILE A 1 72 ? -21.060 -10.376 5.819 1.00 14.44 72 ILE A C 8
ATOM 13847 O O . ILE A 1 72 ? -21.806 -10.465 6.794 1.00 14.10 72 ILE A O 8
ATOM 13863 N N . GLN A 1 73 ? -19.832 -10.882 5.798 1.00 21.42 73 GLN A N 8
ATOM 13864 C CA . GLN A 1 73 ? -19.278 -11.590 6.947 1.00 51.04 73 GLN A CA 8
ATOM 13865 C C . GLN A 1 73 ? -17.986 -10.932 7.420 1.00 32.12 73 GLN A C 8
ATOM 13866 O O . GLN A 1 73 ? -16.892 -11.347 7.042 1.00 44.14 73 GLN A O 8
ATOM 13880 N N . GLY A 1 74 ? -18.122 -9.903 8.251 1.00 42.31 74 GLY A N 8
ATOM 13881 C CA . GLY A 1 74 ? -16.957 -9.204 8.762 1.00 14.40 74 GLY A CA 8
ATOM 13882 C C . GLY A 1 74 ? -17.209 -7.721 8.953 1.00 22.13 74 GLY A C 8
ATOM 13883 O O . GLY A 1 74 ? -16.400 -7.020 9.560 1.00 32.43 74 GLY A O 8
ATOM 13887 N N . GLY A 1 75 ? -18.334 -7.241 8.432 1.00 41.11 75 GLY A N 8
ATOM 13888 C CA . GLY A 1 75 ? -18.668 -5.834 8.557 1.00 35.44 75 GLY A CA 8
ATOM 13889 C C . GLY A 1 75 ? -18.319 -5.042 7.313 1.00 2.04 75 GLY A C 8
ATOM 13890 O O . GLY A 1 75 ? -18.565 -3.838 7.247 1.00 50.41 75 GLY A O 8
ATOM 13894 N N . ARG A 1 76 ? -17.742 -5.718 6.326 1.00 63.43 76 ARG A N 8
ATOM 13895 C CA . ARG A 1 76 ? -17.355 -5.069 5.079 1.00 2.01 76 ARG A CA 8
ATOM 13896 C C . ARG A 1 76 ? -18.558 -4.904 4.155 1.00 32.35 76 ARG A C 8
ATOM 13897 O O . ARG A 1 76 ? -19.530 -5.655 4.244 1.00 61.33 76 ARG A O 8
ATOM 13918 N N . LYS A 1 77 ? -18.487 -3.916 3.270 1.00 60.42 77 LYS A N 8
ATOM 13919 C CA . LYS A 1 77 ? -19.569 -3.652 2.329 1.00 60.21 77 LYS A CA 8
ATOM 13920 C C . LYS A 1 77 ? -19.166 -4.046 0.911 1.00 5.34 77 LYS A C 8
ATOM 13921 O O . LYS A 1 77 ? -18.312 -3.406 0.299 1.00 44.51 77 LYS A O 8
ATOM 13940 N N . ALA A 1 78 ? -19.786 -5.102 0.396 1.00 55.41 78 ALA A N 8
ATOM 13941 C CA . ALA A 1 78 ? -19.494 -5.578 -0.950 1.00 53.45 78 ALA A CA 8
ATOM 13942 C C . ALA A 1 78 ? -20.211 -4.734 -1.999 1.00 13.52 78 ALA A C 8
ATOM 13943 O O . ALA A 1 78 ? -21.133 -3.982 -1.680 1.00 70.20 78 ALA A O 8
ATOM 13950 N N . ARG A 1 79 ? -19.782 -4.862 -3.250 1.00 3.21 79 ARG A N 8
ATOM 13951 C CA . ARG A 1 79 ? -20.382 -4.109 -4.345 1.00 2.13 79 ARG A CA 8
ATOM 13952 C C . ARG A 1 79 ? -21.700 -4.742 -4.781 1.00 42.24 79 ARG A C 8
ATOM 13953 O O . ARG A 1 79 ? -21.717 -5.832 -5.353 1.00 25.31 79 ARG A O 8
ATOM 13974 N N . ILE A 1 80 ? -22.801 -4.051 -4.508 1.00 12.32 80 ILE A N 8
ATOM 13975 C CA . ILE A 1 80 ? -24.123 -4.545 -4.873 1.00 1.01 80 ILE A CA 8
ATOM 13976 C C . ILE A 1 80 ? -24.858 -3.546 -5.760 1.00 43.13 80 ILE A C 8
ATOM 13977 O O . ILE A 1 80 ? -25.015 -2.379 -5.401 1.00 52.14 80 ILE A O 8
ATOM 13993 N N . VAL A 1 81 ? -25.307 -4.013 -6.921 1.00 15.51 81 VAL A N 8
ATOM 13994 C CA . VAL A 1 81 ? -26.029 -3.161 -7.859 1.00 62.12 81 VAL A CA 8
ATOM 13995 C C . VAL A 1 81 ? -27.483 -2.987 -7.437 1.00 75.53 81 VAL A C 8
ATOM 13996 O O . VAL A 1 81 ? -27.856 -3.307 -6.309 1.00 71.33 81 VAL A O 8
ATOM 14009 N N . GLY A 1 82 ? -28.303 -2.478 -8.352 1.00 61.45 82 GLY A N 8
ATOM 14010 C CA . GLY A 1 82 ? -29.708 -2.271 -8.057 1.00 34.15 82 GLY A CA 8
ATOM 14011 C C . GLY A 1 82 ? -30.427 -3.563 -7.724 1.00 35.35 82 GLY A C 8
ATOM 14012 O O . GLY A 1 82 ? -30.074 -4.628 -8.231 1.00 75.01 82 GLY A O 8
ATOM 14016 N N . LYS A 1 83 ? -31.439 -3.472 -6.866 1.00 43.15 83 LYS A N 8
ATOM 14017 C CA . LYS A 1 83 ? -32.210 -4.642 -6.465 1.00 20.23 83 LYS A CA 8
ATOM 14018 C C . LYS A 1 83 ? -33.263 -4.270 -5.426 1.00 4.34 83 LYS A C 8
ATOM 14019 O O . LYS A 1 83 ? -33.514 -3.090 -5.179 1.00 3.25 83 LYS A O 8
ATOM 14038 N N . ILE A 1 84 ? -33.873 -5.282 -4.820 1.00 35.24 84 ILE A N 8
ATOM 14039 C CA . ILE A 1 84 ? -34.897 -5.060 -3.806 1.00 4.25 84 ILE A CA 8
ATOM 14040 C C . ILE A 1 84 ? -34.270 -4.726 -2.456 1.00 43.42 84 ILE A C 8
ATOM 14041 O O . ILE A 1 84 ? -34.540 -5.386 -1.453 1.00 54.11 84 ILE A O 8
ATOM 14057 N N . VAL A 1 85 ? -33.431 -3.694 -2.439 1.00 31.35 85 VAL A N 8
ATOM 14058 C CA . VAL A 1 85 ? -32.767 -3.270 -1.212 1.00 14.42 85 VAL A CA 8
ATOM 14059 C C . VAL A 1 85 ? -33.686 -2.398 -0.363 1.00 74.21 85 VAL A C 8
ATOM 14060 O O . VAL A 1 85 ? -34.613 -1.771 -0.877 1.00 21.24 85 VAL A O 8
ATOM 14073 N N . SER A 1 86 ? -33.423 -2.363 0.939 1.00 32.43 86 SER A N 8
ATOM 14074 C CA . SER A 1 86 ? -34.229 -1.571 1.861 1.00 21.11 86 SER A CA 8
ATOM 14075 C C . SER A 1 86 ? -33.504 -0.286 2.249 1.00 11.12 86 SER A C 8
ATOM 14076 O O . SER A 1 86 ? -32.278 -0.191 2.187 1.00 72.14 86 SER A O 8
ATOM 14084 N N . PRO A 1 87 ? -34.279 0.729 2.660 1.00 34.52 87 PRO A N 8
ATOM 14085 C CA . PRO A 1 87 ? -33.734 2.027 3.067 1.00 32.04 87 PRO A CA 8
ATOM 14086 C C . PRO A 1 87 ? -32.971 1.948 4.385 1.00 63.31 87 PRO A C 8
ATOM 14087 O O . PRO A 1 87 ? -32.132 2.798 4.680 1.00 54.41 87 PRO A O 8
ATOM 14098 N N . GLY A 1 88 ? -33.266 0.919 5.174 1.00 13.22 88 GLY A N 8
ATOM 14099 C CA . GLY A 1 88 ? -32.598 0.748 6.451 1.00 12.11 88 GLY A CA 8
ATOM 14100 C C . GLY A 1 88 ? -31.171 0.261 6.298 1.00 42.41 88 GLY A C 8
ATOM 14101 O O . GLY A 1 88 ? -30.308 0.577 7.117 1.00 10.52 88 GLY A O 8
ATOM 14105 N N . VAL A 1 89 ? -30.920 -0.512 5.246 1.00 15.11 89 VAL A N 8
ATOM 14106 C CA . VAL A 1 89 ? -29.588 -1.044 4.988 1.00 23.14 89 VAL A CA 8
ATOM 14107 C C . VAL A 1 89 ? -28.735 -0.042 4.219 1.00 0.51 89 VAL A C 8
ATOM 14108 O O . VAL A 1 89 ? -27.576 0.195 4.559 1.00 25.34 89 VAL A O 8
ATOM 14121 N N . LYS A 1 90 ? -29.317 0.547 3.180 1.00 63.15 90 LYS A N 8
ATOM 14122 C CA . LYS A 1 90 ? -28.612 1.526 2.361 1.00 11.51 90 LYS A CA 8
ATOM 14123 C C . LYS A 1 90 ? -27.977 2.607 3.231 1.00 32.42 90 LYS A C 8
ATOM 14124 O O . LYS A 1 90 ? -26.869 3.065 2.958 1.00 2.23 90 LYS A O 8
ATOM 14143 N N . GLY A 1 91 ? -28.687 3.008 4.281 1.00 35.23 91 GLY A N 8
ATOM 14144 C CA . GLY A 1 91 ? -28.176 4.030 5.176 1.00 73.21 91 GLY A CA 8
ATOM 14145 C C . GLY A 1 91 ? -27.048 3.522 6.052 1.00 14.01 91 GLY A C 8
ATOM 14146 O O . GLY A 1 91 ? -26.134 4.272 6.396 1.00 21.15 91 GLY A O 8
ATOM 14150 N N . LEU A 1 92 ? -27.113 2.246 6.416 1.00 65.15 92 LEU A N 8
ATOM 14151 C CA . LEU A 1 92 ? -26.089 1.638 7.259 1.00 11.41 92 LEU A CA 8
ATOM 14152 C C . LEU A 1 92 ? -24.702 1.822 6.651 1.00 54.40 92 LEU A C 8
ATOM 14153 O O . LEU A 1 92 ? -23.733 2.088 7.361 1.00 63.42 92 LEU A O 8
ATOM 14169 N N . ALA A 1 93 ? -24.617 1.682 5.332 1.00 22.02 93 ALA A N 8
ATOM 14170 C CA . ALA A 1 93 ? -23.350 1.837 4.628 1.00 31.00 93 ALA A CA 8
ATOM 14171 C C . ALA A 1 93 ? -22.771 3.232 4.840 1.00 21.55 93 ALA A C 8
ATOM 14172 O O . ALA A 1 93 ? -21.553 3.409 4.890 1.00 13.11 93 ALA A O 8
ATOM 14179 N N . THR A 1 94 ? -23.651 4.220 4.965 1.00 40.31 94 THR A N 8
ATOM 14180 C CA . THR A 1 94 ? -23.227 5.599 5.170 1.00 11.51 94 THR A CA 8
ATOM 14181 C C . THR A 1 94 ? -22.636 5.792 6.562 1.00 62.31 94 THR A C 8
ATOM 14182 O O . THR A 1 94 ? -21.564 6.375 6.716 1.00 23.04 94 THR A O 8
ATOM 14193 N N . GLY A 1 95 ? -23.342 5.296 7.574 1.00 52.43 95 GLY A N 8
ATOM 14194 C CA . GLY A 1 95 ? -22.870 5.424 8.940 1.00 34.32 95 GLY A CA 8
ATOM 14195 C C . GLY A 1 95 ? -21.533 4.745 9.157 1.00 23.34 95 GLY A C 8
ATOM 14196 O O . GLY A 1 95 ? -20.695 5.235 9.914 1.00 1.35 95 GLY A O 8
ATOM 14200 N N . PHE A 1 96 ? -21.331 3.611 8.493 1.00 13.50 96 PHE A N 8
ATOM 14201 C CA . PHE A 1 96 ? -20.087 2.862 8.619 1.00 3.22 96 PHE A CA 8
ATOM 14202 C C . PHE A 1 96 ? -19.015 3.427 7.691 1.00 74.12 96 PHE A C 8
ATOM 14203 O O . PHE A 1 96 ? -17.821 3.330 7.972 1.00 44.31 96 PHE A O 8
ATOM 14220 N N . PHE A 1 97 ? -19.452 4.016 6.583 1.00 52.23 97 PHE A N 8
ATOM 14221 C CA . PHE A 1 97 ? -18.532 4.595 5.611 1.00 2.41 97 PHE A CA 8
ATOM 14222 C C . PHE A 1 97 ? -17.673 5.680 6.255 1.00 61.10 97 PHE A C 8
ATOM 14223 O O . PHE A 1 97 ? -16.453 5.696 6.095 1.00 60.12 97 PHE A O 8
ATOM 14240 N N . GLU A 1 98 ? -18.320 6.584 6.983 1.00 10.51 98 GLU A N 8
ATOM 14241 C CA . GLU A 1 98 ? -17.616 7.673 7.650 1.00 44.32 98 GLU A CA 8
ATOM 14242 C C . GLU A 1 98 ? -16.726 7.141 8.769 1.00 22.23 98 GLU A C 8
ATOM 14243 O O . GLU A 1 98 ? -15.586 7.576 8.929 1.00 20.34 98 GLU A O 8
ATOM 14255 N N . GLU A 1 99 ? -17.256 6.197 9.541 1.00 54.20 99 GLU A N 8
ATOM 14256 C CA . GLU A 1 99 ? -16.511 5.607 10.646 1.00 21.42 99 GLU A CA 8
ATOM 14257 C C . GLU A 1 99 ? -15.256 4.902 10.141 1.00 64.45 99 GLU A C 8
ATOM 14258 O O . GLU A 1 99 ? -14.197 4.968 10.767 1.00 33.44 99 GLU A O 8
ATOM 14270 N N . LEU A 1 100 ? -15.381 4.226 9.003 1.00 11.53 100 LEU A N 8
ATOM 14271 C CA . LEU A 1 100 ? -14.258 3.508 8.412 1.00 25.12 100 LEU A CA 8
ATOM 14272 C C . LEU A 1 100 ? -13.097 4.454 8.124 1.00 4.44 100 LEU A C 8
ATOM 14273 O O . LEU A 1 100 ? -11.934 4.104 8.319 1.00 25.13 100 LEU A O 8
ATOM 14289 N N . GLY A 1 101 ? -13.421 5.658 7.661 1.00 73.41 101 GLY A N 8
ATOM 14290 C CA . GLY A 1 101 ? -12.395 6.637 7.356 1.00 62.01 101 GLY A CA 8
ATOM 14291 C C . GLY A 1 101 ? -11.537 6.972 8.560 1.00 12.20 101 GLY A C 8
ATOM 14292 O O . GLY A 1 101 ? -10.313 7.054 8.456 1.00 74.33 101 GLY A O 8
ATOM 14296 N N . SER A 1 102 ? -12.180 7.169 9.706 1.00 34.35 102 SER A N 8
ATOM 14297 C CA . SER A 1 102 ? -11.469 7.503 10.935 1.00 61.33 102 SER A CA 8
ATOM 14298 C C . SER A 1 102 ? -10.657 6.311 11.433 1.00 45.20 102 SER A C 8
ATOM 14299 O O . SER A 1 102 ? -9.547 6.470 11.943 1.00 51.33 102 SER A O 8
ATOM 14307 N N . LYS A 1 103 ? -11.217 5.116 11.282 1.00 14.20 103 LYS A N 8
ATOM 14308 C CA . LYS A 1 103 ? -10.547 3.896 11.715 1.00 71.35 103 LYS A CA 8
ATOM 14309 C C . LYS A 1 103 ? -9.323 3.612 10.850 1.00 71.52 103 LYS A C 8
ATOM 14310 O O . LYS A 1 103 ? -8.243 3.317 11.363 1.00 62.32 103 LYS A O 8
ATOM 14329 N N . LEU A 1 104 ? -9.498 3.703 9.536 1.00 14.32 104 LEU A N 8
ATOM 14330 C CA . LEU A 1 104 ? -8.407 3.458 8.600 1.00 71.53 104 LEU A CA 8
ATOM 14331 C C . LEU A 1 104 ? -7.229 4.385 8.880 1.00 14.33 104 LEU A C 8
ATOM 14332 O O . LEU A 1 104 ? -6.093 4.091 8.512 1.00 61.33 104 LEU A O 8
ATOM 14348 N N . ALA A 1 105 ? -7.509 5.506 9.537 1.00 13.30 105 ALA A N 8
ATOM 14349 C CA . ALA A 1 105 ? -6.473 6.475 9.871 1.00 3.11 105 ALA A CA 8
ATOM 14350 C C . ALA A 1 105 ? -5.469 5.887 10.858 1.00 53.34 105 ALA A C 8
ATOM 14351 O O . ALA A 1 105 ? -4.279 6.197 10.804 1.00 35.22 105 ALA A O 8
ATOM 14358 N N . GLN A 1 106 ? -5.958 5.039 11.757 1.00 41.32 106 GLN A N 8
ATOM 14359 C CA . GLN A 1 106 ? -5.103 4.410 12.756 1.00 22.12 106 GLN A CA 8
ATOM 14360 C C . GLN A 1 106 ? -4.165 3.396 12.109 1.00 1.04 106 GLN A C 8
ATOM 14361 O O . GLN A 1 106 ? -3.010 3.257 12.514 1.00 21.41 106 GLN A O 8
ATOM 14375 N N . LEU A 1 107 ? -4.668 2.690 11.103 1.00 34.12 107 LEU A N 8
ATOM 14376 C CA . LEU A 1 107 ? -3.875 1.688 10.400 1.00 75.43 107 LEU A CA 8
ATOM 14377 C C . LEU A 1 107 ? -2.630 2.315 9.781 1.00 72.52 107 LEU A C 8
ATOM 14378 O O . LEU A 1 107 ? -1.607 1.651 9.610 1.00 35.44 107 LEU A O 8
ATOM 14394 N N . PHE A 1 108 ? -2.723 3.598 9.448 1.00 31.22 108 PHE A N 8
ATOM 14395 C CA . PHE A 1 108 ? -1.604 4.315 8.849 1.00 4.34 108 PHE A CA 8
ATOM 14396 C C . PHE A 1 108 ? -0.449 4.444 9.838 1.00 2.24 108 PHE A C 8
ATOM 14397 O O . PHE A 1 108 ? 0.704 4.174 9.502 1.00 53.21 108 PHE A O 8
ATOM 14414 N N . ALA A 1 109 ? -0.767 4.859 11.060 1.00 14.30 109 ALA A N 8
ATOM 14415 C CA . ALA A 1 109 ? 0.242 5.023 12.099 1.00 40.03 109 ALA A CA 8
ATOM 14416 C C . ALA A 1 109 ? -0.398 5.395 13.432 1.00 4.11 109 ALA A C 8
ATOM 14417 O O . ALA A 1 109 ? -1.619 5.363 13.576 1.00 0.31 109 ALA A O 8
ATOM 14424 N N . GLY A 1 110 ? 0.437 5.747 14.406 1.00 54.32 110 GLY A N 8
ATOM 14425 C CA . GLY A 1 110 ? -0.066 6.119 15.715 1.00 14.42 110 GLY A CA 8
ATOM 14426 C C . GLY A 1 110 ? -0.599 7.538 15.750 1.00 3.20 110 GLY A C 8
ATOM 14427 O O . GLY A 1 110 ? -0.099 8.376 16.500 1.00 55.41 110 GLY A O 8
ATOM 14431 N N . GLU A 1 111 ? -1.614 7.808 14.935 1.00 2.12 111 GLU A N 8
ATOM 14432 C CA . GLU A 1 111 ? -2.212 9.137 14.875 1.00 64.32 111 GLU A CA 8
ATOM 14433 C C . GLU A 1 111 ? -3.482 9.124 14.030 1.00 71.24 111 GLU A C 8
ATOM 14434 O O . GLU A 1 111 ? -3.929 8.070 13.578 1.00 42.41 111 GLU A O 8
ATOM 14446 N N . ASN A 1 112 ? -4.059 10.303 13.821 1.00 32.22 112 ASN A N 8
ATOM 14447 C CA . ASN A 1 112 ? -5.279 10.428 13.032 1.00 61.24 112 ASN A CA 8
ATOM 14448 C C . ASN A 1 112 ? -5.271 11.719 12.219 1.00 0.11 112 ASN A C 8
ATOM 14449 O O . ASN A 1 112 ? -4.928 12.786 12.731 1.00 34.21 112 ASN A O 8
ATOM 14460 N N . LEU A 1 113 ? -5.651 11.616 10.950 1.00 31.54 113 LEU A N 8
ATOM 14461 C CA . LEU A 1 113 ? -5.689 12.775 10.066 1.00 42.01 113 LEU A CA 8
ATOM 14462 C C . LEU A 1 113 ? -7.062 13.438 10.096 1.00 52.04 113 LEU A C 8
ATOM 14463 O O . LEU A 1 113 ? -7.951 13.016 10.836 1.00 61.43 113 LEU A O 8
ATOM 14479 N N . TYR A 1 114 ? -7.229 14.477 9.285 1.00 73.00 114 TYR A N 8
ATOM 14480 C CA . TYR A 1 114 ? -8.494 15.199 9.218 1.00 35.33 114 TYR A CA 8
ATOM 14481 C C . TYR A 1 114 ? -8.889 15.473 7.770 1.00 14.35 114 TYR A C 8
ATOM 14482 O O . TYR A 1 114 ? -8.179 15.096 6.839 1.00 45.44 114 TYR A O 8
ATOM 14500 N N . PHE A 1 115 ? -10.029 16.133 7.590 1.00 44.31 115 PHE A N 8
ATOM 14501 C CA . PHE A 1 115 ? -10.520 16.459 6.256 1.00 11.33 115 PHE A CA 8
ATOM 14502 C C . PHE A 1 115 ? -10.199 17.907 5.897 1.00 11.21 115 PHE A C 8
ATOM 14503 O O . PHE A 1 115 ? -9.528 18.610 6.652 1.00 30.12 115 PHE A O 8
ATOM 14520 N N . GLN A 1 116 ? -10.683 18.345 4.739 1.00 32.42 116 GLN A N 8
ATOM 14521 C CA . GLN A 1 116 ? -10.447 19.708 4.279 1.00 22.11 116 GLN A CA 8
ATOM 14522 C C . GLN A 1 116 ? -11.570 20.636 4.728 1.00 12.53 116 GLN A C 8
ATOM 14523 O O . GLN A 1 116 ? -12.750 20.304 4.609 1.00 20.10 116 GLN A O 8
ATOM 14537 N N . MET A 1 1 ? 4.796 -4.090 -5.545 1.00 10.25 1 MET A N 9
ATOM 14538 C CA . MET A 1 1 ? 6.144 -3.687 -5.929 1.00 71.41 1 MET A CA 9
ATOM 14539 C C . MET A 1 1 ? 6.703 -2.657 -4.953 1.00 52.13 1 MET A C 9
ATOM 14540 O O . MET A 1 1 ? 7.916 -2.535 -4.792 1.00 23.13 1 MET A O 9
ATOM 14554 N N . GLY A 1 2 ? 5.809 -1.916 -4.305 1.00 31.32 2 GLY A N 9
ATOM 14555 C CA . GLY A 1 2 ? 6.233 -0.906 -3.353 1.00 52.35 2 GLY A CA 9
ATOM 14556 C C . GLY A 1 2 ? 6.189 -1.402 -1.922 1.00 32.20 2 GLY A C 9
ATOM 14557 O O . GLY A 1 2 ? 5.540 -2.405 -1.625 1.00 75.31 2 GLY A O 9
ATOM 14561 N N . TYR A 1 3 ? 6.882 -0.700 -1.033 1.00 22.24 3 TYR A N 9
ATOM 14562 C CA . TYR A 1 3 ? 6.923 -1.078 0.375 1.00 1.11 3 TYR A CA 9
ATOM 14563 C C . TYR A 1 3 ? 7.567 0.021 1.215 1.00 21.33 3 TYR A C 9
ATOM 14564 O O . TYR A 1 3 ? 8.614 -0.185 1.829 1.00 43.32 3 TYR A O 9
ATOM 14582 N N . SER A 1 4 ? 6.932 1.188 1.238 1.00 10.13 4 SER A N 9
ATOM 14583 C CA . SER A 1 4 ? 7.443 2.322 2.000 1.00 21.52 4 SER A CA 9
ATOM 14584 C C . SER A 1 4 ? 6.305 3.238 2.440 1.00 23.33 4 SER A C 9
ATOM 14585 O O . SER A 1 4 ? 5.182 3.132 1.947 1.00 21.45 4 SER A O 9
ATOM 14593 N N . ASP A 1 5 ? 6.605 4.137 3.371 1.00 31.00 5 ASP A N 9
ATOM 14594 C CA . ASP A 1 5 ? 5.609 5.073 3.878 1.00 14.51 5 ASP A CA 9
ATOM 14595 C C . ASP A 1 5 ? 5.185 6.057 2.792 1.00 42.41 5 ASP A C 9
ATOM 14596 O O . ASP A 1 5 ? 4.082 6.602 2.831 1.00 63.44 5 ASP A O 9
ATOM 14605 N N . GLU A 1 6 ? 6.070 6.281 1.825 1.00 31.31 6 GLU A N 9
ATOM 14606 C CA . GLU A 1 6 ? 5.787 7.201 0.730 1.00 65.23 6 GLU A CA 9
ATOM 14607 C C . GLU A 1 6 ? 4.521 6.787 -0.015 1.00 44.53 6 GLU A C 9
ATOM 14608 O O . GLU A 1 6 ? 3.681 7.625 -0.344 1.00 34.50 6 GLU A O 9
ATOM 14620 N N . ASP A 1 7 ? 4.394 5.492 -0.279 1.00 34.34 7 ASP A N 9
ATOM 14621 C CA . ASP A 1 7 ? 3.231 4.966 -0.984 1.00 72.02 7 ASP A CA 9
ATOM 14622 C C . ASP A 1 7 ? 2.007 4.942 -0.073 1.00 43.24 7 ASP A C 9
ATOM 14623 O O . ASP A 1 7 ? 0.877 5.107 -0.532 1.00 13.12 7 ASP A O 9
ATOM 14632 N N . ARG A 1 8 ? 2.242 4.735 1.218 1.00 15.13 8 ARG A N 9
ATOM 14633 C CA . ARG A 1 8 ? 1.158 4.687 2.193 1.00 5.31 8 ARG A CA 9
ATOM 14634 C C . ARG A 1 8 ? 0.367 5.992 2.190 1.00 34.33 8 ARG A C 9
ATOM 14635 O O . ARG A 1 8 ? -0.854 5.987 2.343 1.00 54.41 8 ARG A O 9
ATOM 14656 N N . GLU A 1 9 ? 1.071 7.105 2.016 1.00 2.53 9 GLU A N 9
ATOM 14657 C CA . GLU A 1 9 ? 0.433 8.417 1.995 1.00 24.43 9 GLU A CA 9
ATOM 14658 C C . GLU A 1 9 ? -0.445 8.574 0.758 1.00 55.32 9 GLU A C 9
ATOM 14659 O O . GLU A 1 9 ? -1.544 9.124 0.830 1.00 72.21 9 GLU A O 9
ATOM 14671 N N . ALA A 1 10 ? 0.048 8.089 -0.377 1.00 34.43 10 ALA A N 9
ATOM 14672 C CA . ALA A 1 10 ? -0.692 8.174 -1.630 1.00 33.24 10 ALA A CA 9
ATOM 14673 C C . ALA A 1 10 ? -2.053 7.495 -1.511 1.00 63.01 10 ALA A C 9
ATOM 14674 O O . ALA A 1 10 ? -3.074 8.056 -1.909 1.00 2.23 10 ALA A O 9
ATOM 14681 N N . ASP A 1 11 ? -2.059 6.285 -0.963 1.00 61.10 11 ASP A N 9
ATOM 14682 C CA . ASP A 1 11 ? -3.294 5.529 -0.792 1.00 15.40 11 ASP A CA 9
ATOM 14683 C C . ASP A 1 11 ? -4.170 6.157 0.288 1.00 54.54 11 ASP A C 9
ATOM 14684 O O . ASP A 1 11 ? -5.376 6.322 0.105 1.00 63.04 11 ASP A O 9
ATOM 14693 N N . ASN A 1 12 ? -3.555 6.505 1.413 1.00 14.33 12 ASN A N 9
ATOM 14694 C CA . ASN A 1 12 ? -4.280 7.114 2.523 1.00 24.34 12 ASN A CA 9
ATOM 14695 C C . ASN A 1 12 ? -4.998 8.382 2.074 1.00 55.11 12 ASN A C 9
ATOM 14696 O O . ASN A 1 12 ? -6.113 8.666 2.514 1.00 55.14 12 ASN A O 9
ATOM 14707 N N . LEU A 1 13 ? -4.353 9.141 1.195 1.00 53.10 13 LEU A N 9
ATOM 14708 C CA . LEU A 1 13 ? -4.931 10.380 0.684 1.00 23.43 13 LEU A CA 9
ATOM 14709 C C . LEU A 1 13 ? -6.301 10.126 0.063 1.00 3.44 13 LEU A C 9
ATOM 14710 O O . LEU A 1 13 ? -7.195 10.969 0.143 1.00 22.14 13 LEU A O 9
ATOM 14726 N N . ARG A 1 14 ? -6.459 8.960 -0.553 1.00 64.23 14 ARG A N 9
ATOM 14727 C CA . ARG A 1 14 ? -7.720 8.595 -1.187 1.00 0.01 14 ARG A CA 9
ATOM 14728 C C . ARG A 1 14 ? -8.832 8.466 -0.150 1.00 0.31 14 ARG A C 9
ATOM 14729 O O . ARG A 1 14 ? -9.969 8.874 -0.390 1.00 44.45 14 ARG A O 9
ATOM 14750 N N . ILE A 1 15 ? -8.496 7.896 1.002 1.00 11.45 15 ILE A N 9
ATOM 14751 C CA . ILE A 1 15 ? -9.466 7.715 2.075 1.00 23.35 15 ILE A CA 9
ATOM 14752 C C . ILE A 1 15 ? -10.030 9.053 2.539 1.00 50.40 15 ILE A C 9
ATOM 14753 O O . ILE A 1 15 ? -11.223 9.173 2.815 1.00 12.42 15 ILE A O 9
ATOM 14769 N N . ALA A 1 16 ? -9.164 10.058 2.620 1.00 0.12 16 ALA A N 9
ATOM 14770 C CA . ALA A 1 16 ? -9.576 11.390 3.046 1.00 34.33 16 ALA A CA 9
ATOM 14771 C C . ALA A 1 16 ? -10.452 12.057 1.991 1.00 31.02 16 ALA A C 9
ATOM 14772 O O . ALA A 1 16 ? -11.459 12.686 2.315 1.00 22.11 16 ALA A O 9
ATOM 14779 N N . GLU A 1 17 ? -10.061 11.916 0.728 1.00 20.25 17 GLU A N 9
ATOM 14780 C CA . GLU A 1 17 ? -10.811 12.507 -0.373 1.00 41.15 17 GLU A CA 9
ATOM 14781 C C . GLU A 1 17 ? -12.122 11.761 -0.602 1.00 30.52 17 GLU A C 9
ATOM 14782 O O . GLU A 1 17 ? -13.143 12.365 -0.932 1.00 61.30 17 GLU A O 9
ATOM 14794 N N . ILE A 1 18 ? -12.085 10.444 -0.424 1.00 51.32 18 ILE A N 9
ATOM 14795 C CA . ILE A 1 18 ? -13.269 9.615 -0.610 1.00 55.31 18 ILE A CA 9
ATOM 14796 C C . ILE A 1 18 ? -14.399 10.055 0.315 1.00 21.34 18 ILE A C 9
ATOM 14797 O O . ILE A 1 18 ? -15.549 10.178 -0.107 1.00 42.34 18 ILE A O 9
ATOM 14813 N N . ILE A 1 19 ? -14.063 10.291 1.579 1.00 22.11 19 ILE A N 9
ATOM 14814 C CA . ILE A 1 19 ? -15.048 10.720 2.564 1.00 72.32 19 ILE A CA 9
ATOM 14815 C C . ILE A 1 19 ? -15.534 12.136 2.275 1.00 70.14 19 ILE A C 9
ATOM 14816 O O . ILE A 1 19 ? -16.723 12.433 2.395 1.00 43.43 19 ILE A O 9
ATOM 14832 N N . LYS A 1 20 ? -14.607 13.007 1.891 1.00 63.31 20 LYS A N 9
ATOM 14833 C CA . LYS A 1 20 ? -14.939 14.392 1.581 1.00 50.13 20 LYS A CA 9
ATOM 14834 C C . LYS A 1 20 ? -15.775 14.479 0.308 1.00 52.21 20 LYS A C 9
ATOM 14835 O O . LYS A 1 20 ? -16.605 15.375 0.160 1.00 50.14 20 LYS A O 9
ATOM 14854 N N . ASN A 1 21 ? -15.551 13.542 -0.607 1.00 72.41 21 ASN A N 9
ATOM 14855 C CA . ASN A 1 21 ? -16.285 13.512 -1.867 1.00 51.50 21 ASN A CA 9
ATOM 14856 C C . ASN A 1 21 ? -17.659 12.875 -1.682 1.00 1.33 21 ASN A C 9
ATOM 14857 O O . ASN A 1 21 ? -18.625 13.254 -2.344 1.00 5.21 21 ASN A O 9
ATOM 14868 N N . ALA A 1 22 ? -17.738 11.906 -0.776 1.00 72.22 22 ALA A N 9
ATOM 14869 C CA . ALA A 1 22 ? -18.994 11.218 -0.502 1.00 25.25 22 ALA A CA 9
ATOM 14870 C C . ALA A 1 22 ? -19.841 12.000 0.496 1.00 31.44 22 ALA A C 9
ATOM 14871 O O . ALA A 1 22 ? -20.247 11.468 1.530 1.00 42.15 22 ALA A O 9
ATOM 14878 N N . GLN A 1 23 ? -20.104 13.264 0.180 1.00 24.44 23 GLN A N 9
ATOM 14879 C CA . GLN A 1 23 ? -20.902 14.118 1.051 1.00 1.32 23 GLN A CA 9
ATOM 14880 C C . GLN A 1 23 ? -22.252 13.477 1.355 1.00 61.24 23 GLN A C 9
ATOM 14881 O O . GLN A 1 23 ? -22.490 13.006 2.467 1.00 75.23 23 GLN A O 9
ATOM 14895 N N . ASP A 1 24 ? -23.131 13.463 0.359 1.00 34.41 24 ASP A N 9
ATOM 14896 C CA . ASP A 1 24 ? -24.458 12.878 0.519 1.00 1.21 24 ASP A CA 9
ATOM 14897 C C . ASP A 1 24 ? -24.364 11.464 1.083 1.00 32.20 24 ASP A C 9
ATOM 14898 O O . ASP A 1 24 ? -23.663 10.612 0.536 1.00 15.01 24 ASP A O 9
ATOM 14907 N N . ASP A 1 25 ? -25.074 11.222 2.180 1.00 63.43 25 ASP A N 9
ATOM 14908 C CA . ASP A 1 25 ? -25.071 9.910 2.818 1.00 3.41 25 ASP A CA 9
ATOM 14909 C C . ASP A 1 25 ? -25.365 8.811 1.802 1.00 21.25 25 ASP A C 9
ATOM 14910 O O . ASP A 1 25 ? -24.700 7.775 1.785 1.00 72.34 25 ASP A O 9
ATOM 14919 N N . ASP A 1 26 ? -26.365 9.043 0.960 1.00 51.33 26 ASP A N 9
ATOM 14920 C CA . ASP A 1 26 ? -26.748 8.073 -0.059 1.00 63.41 26 ASP A CA 9
ATOM 14921 C C . ASP A 1 26 ? -25.565 7.739 -0.964 1.00 12.45 26 ASP A C 9
ATOM 14922 O O . ASP A 1 26 ? -25.403 6.598 -1.394 1.00 61.25 26 ASP A O 9
ATOM 14931 N N . SER A 1 27 ? -24.743 8.744 -1.248 1.00 4.02 27 SER A N 9
ATOM 14932 C CA . SER A 1 27 ? -23.578 8.559 -2.105 1.00 63.11 27 SER A CA 9
ATOM 14933 C C . SER A 1 27 ? -22.517 7.715 -1.405 1.00 62.13 27 SER A C 9
ATOM 14934 O O . SER A 1 27 ? -21.797 6.946 -2.043 1.00 52.23 27 SER A O 9
ATOM 14942 N N . LYS A 1 28 ? -22.425 7.86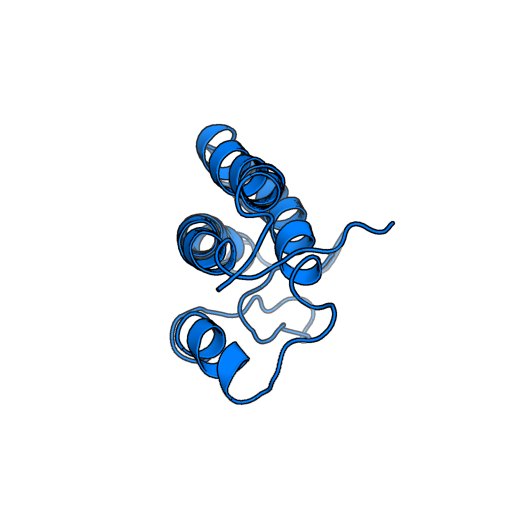4 -0.088 1.00 54.11 28 LYS A N 9
ATOM 14943 C CA . LYS A 1 28 ? -21.454 7.116 0.702 1.00 53.15 28 LYS A CA 9
ATOM 14944 C C . LYS A 1 28 ? -21.661 5.614 0.538 1.00 74.21 28 LYS A C 9
ATOM 14945 O O . LYS A 1 28 ? -20.702 4.842 0.534 1.00 4.53 28 LYS A O 9
ATOM 14964 N N . ILE A 1 29 ? -22.919 5.206 0.401 1.00 24.15 29 ILE A N 9
ATOM 14965 C CA . ILE A 1 29 ? -23.250 3.796 0.235 1.00 40.33 29 ILE A CA 9
ATOM 14966 C C . ILE A 1 29 ? -22.436 3.170 -0.893 1.00 34.13 29 ILE A C 9
ATOM 14967 O O . ILE A 1 29 ? -21.873 2.088 -0.738 1.00 24.34 29 ILE A O 9
ATOM 14983 N N . ASN A 1 30 ? -22.379 3.860 -2.027 1.00 61.34 30 ASN A N 9
ATOM 14984 C CA . ASN A 1 30 ? -21.633 3.372 -3.182 1.00 22.45 30 ASN A CA 9
ATOM 14985 C C . ASN A 1 30 ? -20.130 3.506 -2.954 1.00 51.14 30 ASN A C 9
ATOM 14986 O O . ASN A 1 30 ? -19.358 2.608 -3.291 1.00 52.30 30 ASN A O 9
ATOM 14997 N N . SER A 1 31 ? -19.723 4.634 -2.381 1.00 25.35 31 SER A N 9
ATOM 14998 C CA . SER A 1 31 ? -18.312 4.888 -2.111 1.00 31.31 31 SER A CA 9
ATOM 14999 C C . SER A 1 31 ? -17.735 3.819 -1.187 1.00 44.35 31 SER A C 9
ATOM 15000 O O . SER A 1 31 ? -16.518 3.643 -1.106 1.00 15.13 31 SER A O 9
ATOM 15008 N N . THR A 1 32 ? -18.616 3.107 -0.492 1.00 53.42 32 THR A N 9
ATOM 15009 C CA . THR A 1 32 ? -18.196 2.057 0.427 1.00 51.14 32 THR A CA 9
ATOM 15010 C C . THR A 1 32 ? -17.297 1.043 -0.271 1.00 43.34 32 THR A C 9
ATOM 15011 O O . THR A 1 32 ? -16.305 0.586 0.296 1.00 12.24 32 THR A O 9
ATOM 15022 N N . GLN A 1 33 ? -17.649 0.697 -1.505 1.00 53.12 33 GLN A N 9
ATOM 15023 C CA . GLN A 1 33 ? -16.873 -0.263 -2.280 1.00 65.20 33 GLN A CA 9
ATOM 15024 C C . GLN A 1 33 ? -15.443 0.228 -2.481 1.00 2.54 33 GLN A C 9
ATOM 15025 O O . GLN A 1 33 ? -14.489 -0.535 -2.338 1.00 23.23 33 GLN A O 9
ATOM 15039 N N . GLU A 1 34 ? -15.303 1.508 -2.813 1.00 14.12 34 GLU A N 9
ATOM 15040 C CA . GLU A 1 34 ? -13.989 2.100 -3.034 1.00 54.31 34 GLU A CA 9
ATOM 15041 C C . GLU A 1 34 ? -13.187 2.144 -1.737 1.00 63.40 34 GLU A C 9
ATOM 15042 O O . GLU A 1 34 ? -12.031 1.720 -1.694 1.00 60.42 34 GLU A O 9
ATOM 15054 N N . LEU A 1 35 ? -13.807 2.659 -0.682 1.00 1.35 35 LEU A N 9
ATOM 15055 C CA . LEU A 1 35 ? -13.151 2.759 0.618 1.00 53.32 35 LEU A CA 9
ATOM 15056 C C . LEU A 1 35 ? -12.664 1.393 1.088 1.00 23.33 35 LEU A C 9
ATOM 15057 O O . LEU A 1 35 ? -11.550 1.261 1.599 1.00 74.34 35 LEU A O 9
ATOM 15073 N N . LEU A 1 36 ? -13.503 0.378 0.912 1.00 43.14 36 LEU A N 9
ATOM 15074 C CA . LEU A 1 36 ? -13.157 -0.980 1.316 1.00 63.22 36 LEU A CA 9
ATOM 15075 C C . LEU A 1 36 ? -11.912 -1.467 0.580 1.00 11.14 36 LEU A C 9
ATOM 15076 O O . LEU A 1 36 ? -11.094 -2.197 1.140 1.00 2.21 36 LEU A O 9
ATOM 15092 N N . ASP A 1 37 ? -11.775 -1.056 -0.675 1.00 71.25 37 ASP A N 9
ATOM 15093 C CA . ASP A 1 37 ? -10.628 -1.447 -1.487 1.00 74.51 37 ASP A CA 9
ATOM 15094 C C . ASP A 1 37 ? -9.324 -1.000 -0.836 1.00 24.25 37 ASP A C 9
ATOM 15095 O O . ASP A 1 37 ? -8.318 -1.709 -0.887 1.00 32.34 37 ASP A O 9
ATOM 15104 N N . ILE A 1 38 ? -9.347 0.180 -0.225 1.00 72.30 38 ILE A N 9
ATOM 15105 C CA . ILE A 1 38 ? -8.166 0.721 0.436 1.00 32.11 38 ILE A CA 9
ATOM 15106 C C . ILE A 1 38 ? -7.804 -0.097 1.671 1.00 32.21 38 ILE A C 9
ATOM 15107 O O . ILE A 1 38 ? -6.655 -0.097 2.114 1.00 53.11 38 ILE A O 9
ATOM 15123 N N . TYR A 1 39 ? -8.791 -0.795 2.222 1.00 72.14 39 TYR A N 9
ATOM 15124 C CA . TYR A 1 39 ? -8.577 -1.618 3.406 1.00 13.12 39 TYR A CA 9
ATOM 15125 C C . TYR A 1 39 ? -7.708 -2.828 3.079 1.00 33.41 39 TYR A C 9
ATOM 15126 O O . TYR A 1 39 ? -6.734 -3.113 3.775 1.00 21.55 39 TYR A O 9
ATOM 15144 N N . ARG A 1 40 ? -8.069 -3.537 2.014 1.00 44.32 40 ARG A N 9
ATOM 15145 C CA . ARG A 1 40 ? -7.323 -4.717 1.593 1.00 13.03 40 ARG A CA 9
ATOM 15146 C C . ARG A 1 40 ? -5.929 -4.334 1.106 1.00 70.35 40 ARG A C 9
ATOM 15147 O O . ARG A 1 40 ? -4.994 -5.131 1.180 1.00 21.55 40 ARG A O 9
ATOM 15168 N N . ARG A 1 41 ? -5.798 -3.110 0.606 1.00 50.14 41 ARG A N 9
ATOM 15169 C CA . ARG A 1 41 ? -4.519 -2.622 0.104 1.00 61.30 41 ARG A CA 9
ATOM 15170 C C . ARG A 1 41 ? -3.452 -2.674 1.194 1.00 71.23 41 ARG A C 9
ATOM 15171 O O . ARG A 1 41 ? -2.264 -2.827 0.908 1.00 62.15 41 ARG A O 9
ATOM 15192 N N . LEU A 1 42 ? -3.884 -2.546 2.443 1.00 2.44 42 LEU A N 9
ATOM 15193 C CA . LEU A 1 42 ? -2.966 -2.577 3.577 1.00 71.30 42 LEU A CA 9
ATOM 15194 C C . LEU A 1 42 ? -2.963 -3.953 4.237 1.00 51.42 42 LEU A C 9
ATOM 15195 O O . LEU A 1 42 ? -2.819 -4.068 5.454 1.00 5.01 42 LEU A O 9
ATOM 15211 N N . TYR A 1 43 ? -3.121 -4.992 3.426 1.00 74.44 43 TYR A N 9
ATOM 15212 C CA . TYR A 1 43 ? -3.137 -6.360 3.930 1.00 31.24 43 TYR A CA 9
ATOM 15213 C C . TYR A 1 43 ? -2.080 -7.211 3.232 1.00 12.35 43 TYR A C 9
ATOM 15214 O O . TYR A 1 43 ? -2.201 -8.431 3.124 1.00 23.20 43 TYR A O 9
ATOM 15232 N N . PRO A 1 44 ? -1.017 -6.552 2.748 1.00 55.54 44 PRO A N 9
ATOM 15233 C CA . PRO A 1 44 ? 0.083 -7.226 2.053 1.00 71.04 44 PRO A CA 9
ATOM 15234 C C . PRO A 1 44 ? 0.922 -8.086 2.992 1.00 13.42 44 PRO A C 9
ATOM 15235 O O . PRO A 1 44 ? 1.197 -9.250 2.704 1.00 73.32 44 PRO A O 9
ATOM 15246 N N . SER A 1 45 ? 1.325 -7.504 4.117 1.00 30.03 45 SER A N 9
ATOM 15247 C CA . SER A 1 45 ? 2.136 -8.216 5.098 1.00 35.40 45 SER A CA 9
ATOM 15248 C C . SER A 1 45 ? 2.083 -7.520 6.455 1.00 64.24 45 SER A C 9
ATOM 15249 O O . SER A 1 45 ? 3.115 -7.290 7.087 1.00 12.53 45 SER A O 9
ATOM 15257 N N . LEU A 1 46 ? 0.875 -7.188 6.895 1.00 3.55 46 LEU A N 9
ATOM 15258 C CA . LEU A 1 46 ? 0.686 -6.517 8.177 1.00 24.23 46 LEU A CA 9
ATOM 15259 C C . LEU A 1 46 ? 0.757 -7.515 9.329 1.00 0.31 46 LEU A C 9
ATOM 15260 O O . LEU A 1 46 ? 0.445 -8.695 9.164 1.00 44.34 46 LEU A O 9
ATOM 15276 N N . THR A 1 47 ? 1.167 -7.033 10.498 1.00 10.14 47 THR A N 9
ATOM 15277 C CA . THR A 1 47 ? 1.277 -7.881 11.678 1.00 24.23 47 THR A CA 9
ATOM 15278 C C . THR A 1 47 ? -0.084 -8.099 12.328 1.00 31.12 47 THR A C 9
ATOM 15279 O O . THR A 1 47 ? -0.994 -7.278 12.210 1.00 61.12 47 THR A O 9
ATOM 15290 N N . PRO A 1 48 ? -0.230 -9.231 13.033 1.00 71.24 48 PRO A N 9
ATOM 15291 C CA . PRO A 1 48 ? -1.478 -9.583 13.717 1.00 51.53 48 PRO A CA 9
ATOM 15292 C C . PRO A 1 48 ? -1.754 -8.684 14.918 1.00 63.14 48 PRO A C 9
ATOM 15293 O O . PRO A 1 48 ? -2.907 -8.454 15.280 1.00 41.14 48 PRO A O 9
ATOM 15304 N N . GLU A 1 49 ? -0.687 -8.179 15.530 1.00 34.34 49 GLU A N 9
ATOM 15305 C CA . GLU A 1 49 ? -0.816 -7.306 16.691 1.00 33.11 49 GLU A CA 9
ATOM 15306 C C . GLU A 1 49 ? -1.412 -5.958 16.294 1.00 22.35 49 GLU A C 9
ATOM 15307 O O . GLU A 1 49 ? -2.202 -5.376 17.036 1.00 52.40 49 GLU A O 9
ATOM 15319 N N . GLU A 1 50 ? -1.025 -5.470 15.120 1.00 12.41 50 GLU A N 9
ATOM 15320 C CA . GLU A 1 50 ? -1.520 -4.190 14.626 1.00 43.02 50 GLU A CA 9
ATOM 15321 C C . GLU A 1 50 ? -2.992 -4.289 14.238 1.00 13.10 50 GLU A C 9
ATOM 15322 O O . GLU A 1 50 ? -3.774 -3.372 14.490 1.00 74.02 50 GLU A O 9
ATOM 15334 N N . ARG A 1 51 ? -3.362 -5.408 13.623 1.00 13.43 51 ARG A N 9
ATOM 15335 C CA . ARG A 1 51 ? -4.740 -5.626 13.199 1.00 62.33 51 ARG A CA 9
ATOM 15336 C C . ARG A 1 51 ? -5.694 -5.548 14.387 1.00 61.10 51 ARG A C 9
ATOM 15337 O O . ARG A 1 51 ? -6.902 -5.387 14.215 1.00 24.12 51 ARG A O 9
ATOM 15358 N N . GLU A 1 52 ? -5.142 -5.664 15.591 1.00 53.20 52 GLU A N 9
ATOM 15359 C CA . GLU A 1 52 ? -5.945 -5.607 16.807 1.00 71.51 52 GLU A CA 9
ATOM 15360 C C . GLU A 1 52 ? -6.639 -4.255 16.939 1.00 44.42 52 GLU A C 9
ATOM 15361 O O . GLU A 1 52 ? -7.764 -4.167 17.429 1.00 32.23 52 GLU A O 9
ATOM 15373 N N . SER A 1 53 ? -5.958 -3.202 16.498 1.00 43.32 53 SER A N 9
ATOM 15374 C CA . SER A 1 53 ? -6.505 -1.852 16.570 1.00 34.22 53 SER A CA 9
ATOM 15375 C C . SER A 1 53 ? -7.691 -1.696 15.623 1.00 41.52 53 SER A C 9
ATOM 15376 O O . SER A 1 53 ? -8.734 -1.162 16.000 1.00 14.41 53 SER A O 9
ATOM 15384 N N . ILE A 1 54 ? -7.522 -2.165 14.391 1.00 1.32 54 ILE A N 9
ATOM 15385 C CA . ILE A 1 54 ? -8.577 -2.078 13.390 1.00 74.13 54 ILE A CA 9
ATOM 15386 C C . ILE A 1 54 ? -9.667 -3.113 13.649 1.00 53.41 54 ILE A C 9
ATOM 15387 O O . ILE A 1 54 ? -10.858 -2.805 13.584 1.00 63.03 54 ILE A O 9
ATOM 15403 N N . ASP A 1 55 ? -9.252 -4.339 13.945 1.00 74.44 55 ASP A N 9
ATOM 15404 C CA . ASP A 1 55 ? -10.193 -5.420 14.217 1.00 12.11 55 ASP A CA 9
ATOM 15405 C C . ASP A 1 55 ? -11.100 -5.068 15.392 1.00 1.52 55 ASP A C 9
ATOM 15406 O O . ASP A 1 55 ? -12.321 -5.199 15.309 1.00 12.14 55 ASP A O 9
ATOM 15415 N N . LYS A 1 56 ? -10.494 -4.620 16.487 1.00 70.21 56 LYS A N 9
ATOM 15416 C CA . LYS A 1 56 ? -11.245 -4.248 17.680 1.00 73.40 56 LYS A CA 9
ATOM 15417 C C . LYS A 1 56 ? -12.138 -3.042 17.407 1.00 72.32 56 LYS A C 9
ATOM 15418 O O . LYS A 1 56 ? -13.176 -2.869 18.045 1.00 14.45 56 LYS A O 9
ATOM 15437 N N . PHE A 1 57 ? -11.728 -2.212 16.453 1.00 34.33 57 PHE A N 9
ATOM 15438 C CA . PHE A 1 57 ? -12.492 -1.023 16.095 1.00 2.53 57 PHE A CA 9
ATOM 15439 C C . PHE A 1 57 ? -13.201 -1.213 14.758 1.00 61.42 57 PHE A C 9
ATOM 15440 O O . PHE A 1 57 ? -13.315 -0.279 13.964 1.00 73.30 57 PHE A O 9
ATOM 15457 N N . VAL A 1 58 ? -13.675 -2.431 14.515 1.00 73.13 58 VAL A N 9
ATOM 15458 C CA . VAL A 1 58 ? -14.374 -2.746 13.274 1.00 2.12 58 VAL A CA 9
ATOM 15459 C C . VAL A 1 58 ? -15.283 -3.957 13.448 1.00 55.12 58 VAL A C 9
ATOM 15460 O O . VAL A 1 58 ? -16.446 -3.935 13.046 1.00 61.32 58 VAL A O 9
ATOM 15473 N N . ASN A 1 59 ? -14.746 -5.013 14.050 1.00 3.42 59 ASN A N 9
ATOM 15474 C CA . ASN A 1 59 ? -15.509 -6.234 14.277 1.00 33.25 59 ASN A CA 9
ATOM 15475 C C . ASN A 1 59 ? -16.545 -6.031 15.380 1.00 65.43 59 ASN A C 9
ATOM 15476 O O . ASN A 1 59 ? -17.746 -6.151 15.145 1.00 54.12 59 ASN A O 9
ATOM 15487 N N . GLU A 1 60 ? -16.068 -5.723 16.582 1.00 33.40 60 GLU A N 9
ATOM 15488 C CA . GLU A 1 60 ? -16.953 -5.504 17.720 1.00 31.32 60 GLU A CA 9
ATOM 15489 C C . GLU A 1 60 ? -17.119 -4.014 18.001 1.00 2.44 60 GLU A C 9
ATOM 15490 O O . GLU A 1 60 ? -17.152 -3.588 19.157 1.00 75.24 60 GLU A O 9
ATOM 15502 N N . HIS A 1 61 ? -17.221 -3.224 16.937 1.00 74.33 61 HIS A N 9
ATOM 15503 C CA . HIS A 1 61 ? -17.384 -1.781 17.068 1.00 44.30 61 HIS A CA 9
ATOM 15504 C C . HIS A 1 61 ? -18.421 -1.259 16.079 1.00 15.51 61 HIS A C 9
ATOM 15505 O O . HIS A 1 61 ? -19.128 -0.289 16.358 1.00 72.23 61 HIS A O 9
ATOM 15519 N N . THR A 1 62 ? -18.508 -1.907 14.922 1.00 41.24 62 THR A N 9
ATOM 15520 C CA . THR A 1 62 ? -19.457 -1.507 13.891 1.00 74.03 62 THR A CA 9
ATOM 15521 C C . THR A 1 62 ? -20.559 -2.547 13.725 1.00 71.44 62 THR A C 9
ATOM 15522 O O . THR A 1 62 ? -20.488 -3.637 14.294 1.00 52.23 62 THR A O 9
ATOM 15533 N N . ASP A 1 63 ? -21.576 -2.205 12.941 1.00 31.34 63 ASP A N 9
ATOM 15534 C CA . ASP A 1 63 ? -22.693 -3.111 12.699 1.00 62.22 63 ASP A CA 9
ATOM 15535 C C . ASP A 1 63 ? -22.727 -3.553 11.239 1.00 22.21 63 ASP A C 9
ATOM 15536 O O . ASP A 1 63 ? -22.113 -2.926 10.376 1.00 32.21 63 ASP A O 9
ATOM 15545 N N . ALA A 1 64 ? -23.447 -4.637 10.971 1.00 32.30 64 ALA A N 9
ATOM 15546 C CA . ALA A 1 64 ? -23.562 -5.163 9.616 1.00 1.52 64 ALA A CA 9
ATOM 15547 C C . ALA A 1 64 ? -24.580 -4.369 8.804 1.00 4.20 64 ALA A C 9
ATOM 15548 O O . ALA A 1 64 ? -25.370 -3.604 9.359 1.00 61.54 64 ALA A O 9
ATOM 15555 N N . ILE A 1 65 ? -24.554 -4.554 7.489 1.00 70.34 65 ILE A N 9
ATOM 15556 C CA . ILE A 1 65 ? -25.475 -3.855 6.601 1.00 70.40 65 ILE A CA 9
ATOM 15557 C C . ILE A 1 65 ? -26.333 -4.840 5.813 1.00 2.31 65 ILE A C 9
ATOM 15558 O O . ILE A 1 65 ? -25.834 -5.558 4.946 1.00 25.05 65 ILE A O 9
ATOM 15574 N N . ILE A 1 66 ? -27.626 -4.866 6.119 1.00 45.11 66 ILE A N 9
ATOM 15575 C CA . ILE A 1 66 ? -28.553 -5.760 5.437 1.00 13.12 66 ILE A CA 9
ATOM 15576 C C . ILE A 1 66 ? -28.952 -5.203 4.075 1.00 73.22 66 ILE A C 9
ATOM 15577 O O . ILE A 1 66 ? -29.580 -4.147 3.984 1.00 24.51 66 ILE A O 9
ATOM 15593 N N . ILE A 1 67 ? -28.586 -5.921 3.018 1.00 10.12 67 ILE A N 9
ATOM 15594 C CA . ILE A 1 67 ? -28.909 -5.500 1.660 1.00 5.05 67 ILE A CA 9
ATOM 15595 C C . ILE A 1 67 ? -29.207 -6.701 0.769 1.00 13.41 67 ILE A C 9
ATOM 15596 O O . ILE A 1 67 ? -28.532 -7.727 0.846 1.00 44.14 67 ILE A O 9
ATOM 15612 N N . ASP A 1 68 ? -30.222 -6.564 -0.077 1.00 34.22 68 ASP A N 9
ATOM 15613 C CA . ASP A 1 68 ? -30.609 -7.637 -0.986 1.00 14.20 68 ASP A CA 9
ATOM 15614 C C . ASP A 1 68 ? -30.797 -8.949 -0.230 1.00 42.43 68 ASP A C 9
ATOM 15615 O O . ASP A 1 68 ? -30.424 -10.015 -0.716 1.00 63.52 68 ASP A O 9
ATOM 15624 N N . GLY A 1 69 ? -31.377 -8.861 0.963 1.00 41.10 69 GLY A N 9
ATOM 15625 C CA . GLY A 1 69 ? -31.602 -10.048 1.767 1.00 15.32 69 GLY A CA 9
ATOM 15626 C C . GLY A 1 69 ? -30.314 -10.767 2.113 1.00 21.02 69 GLY A C 9
ATOM 15627 O O . GLY A 1 69 ? -30.335 -11.916 2.554 1.00 21.22 69 GLY A O 9
ATOM 15631 N N . VAL A 1 70 ? -29.188 -10.090 1.912 1.00 64.33 70 VAL A N 9
ATOM 15632 C CA . VAL A 1 70 ? -27.883 -10.672 2.205 1.00 73.11 70 VAL A CA 9
ATOM 15633 C C . VAL A 1 70 ? -27.028 -9.717 3.030 1.00 34.02 70 VAL A C 9
ATOM 15634 O O . VAL A 1 70 ? -26.209 -8.964 2.503 1.00 55.11 70 VAL A O 9
ATOM 15647 N N . PRO A 1 71 ? -27.221 -9.747 4.357 1.00 20.03 71 PRO A N 9
ATOM 15648 C CA . PRO A 1 71 ? -26.476 -8.891 5.285 1.00 41.32 71 PRO A CA 9
ATOM 15649 C C . PRO A 1 71 ? -25.008 -9.290 5.390 1.00 1.42 71 PRO A C 9
ATOM 15650 O O . PRO A 1 71 ? -24.640 -10.423 5.081 1.00 64.22 71 PRO A O 9
ATOM 15661 N N . ILE A 1 72 ? -24.175 -8.352 5.829 1.00 62.04 72 ILE A N 9
ATOM 15662 C CA . ILE A 1 72 ? -22.747 -8.607 5.976 1.00 73.41 72 ILE A CA 9
ATOM 15663 C C . ILE A 1 72 ? -22.389 -8.902 7.428 1.00 24.33 72 ILE A C 9
ATOM 15664 O O . ILE A 1 72 ? -23.268 -9.105 8.265 1.00 25.54 72 ILE A O 9
ATOM 15680 N N . GLN A 1 73 ? -21.092 -8.922 7.720 1.00 60.14 73 GLN A N 9
ATOM 15681 C CA . GLN A 1 73 ? -20.617 -9.191 9.072 1.00 53.21 73 GLN A CA 9
ATOM 15682 C C . GLN A 1 73 ? -19.696 -8.077 9.557 1.00 45.23 73 GLN A C 9
ATOM 15683 O O . GLN A 1 73 ? -18.797 -7.644 8.837 1.00 42.42 73 GLN A O 9
ATOM 15697 N N . GLY A 1 74 ? -19.925 -7.616 10.783 1.00 74.42 74 GLY A N 9
ATOM 15698 C CA . GLY A 1 74 ? -19.108 -6.556 11.343 1.00 64.34 74 GLY A CA 9
ATOM 15699 C C . GLY A 1 74 ? -19.378 -5.212 10.696 1.00 75.30 74 GLY A C 9
ATOM 15700 O O . GLY A 1 74 ? -20.053 -4.362 11.275 1.00 52.23 74 GLY A O 9
ATOM 15704 N N . GLY A 1 75 ? -18.849 -5.019 9.492 1.00 72.14 75 GLY A N 9
ATOM 15705 C CA . GLY A 1 75 ? -19.047 -3.766 8.787 1.00 71.24 75 GLY A CA 9
ATOM 15706 C C . GLY A 1 75 ? -18.438 -3.780 7.398 1.00 15.44 75 GLY A C 9
ATOM 15707 O O . GLY A 1 75 ? -18.069 -2.733 6.865 1.00 31.32 75 GLY A O 9
ATOM 15711 N N . ARG A 1 76 ? -18.332 -4.968 6.812 1.00 10.41 76 ARG A N 9
ATOM 15712 C CA . ARG A 1 76 ? -17.761 -5.113 5.479 1.00 61.04 76 ARG A CA 9
ATOM 15713 C C . ARG A 1 76 ? -18.838 -4.973 4.407 1.00 15.54 76 ARG A C 9
ATOM 15714 O O . ARG A 1 76 ? -20.015 -5.236 4.656 1.00 31.33 76 ARG A O 9
ATOM 15735 N N . LYS A 1 77 ? -18.429 -4.555 3.215 1.00 43.34 77 LYS A N 9
ATOM 15736 C CA . LYS A 1 77 ? -19.357 -4.379 2.104 1.00 32.32 77 LYS A CA 9
ATOM 15737 C C . LYS A 1 77 ? -19.131 -5.441 1.033 1.00 43.25 77 LYS A C 9
ATOM 15738 O O . LYS A 1 77 ? -18.005 -5.650 0.581 1.00 53.32 77 LYS A O 9
ATOM 15757 N N . ALA A 1 78 ? -20.207 -6.107 0.629 1.00 34.44 78 ALA A N 9
ATOM 15758 C CA . ALA A 1 78 ? -20.126 -7.144 -0.392 1.00 30.54 78 ALA A CA 9
ATOM 15759 C C . ALA A 1 78 ? -20.251 -6.549 -1.790 1.00 25.10 78 ALA A C 9
ATOM 15760 O O . ALA A 1 78 ? -20.798 -5.461 -1.965 1.00 14.41 78 ALA A O 9
ATOM 15767 N N . ARG A 1 79 ? -19.738 -7.269 -2.782 1.00 71.35 79 ARG A N 9
ATOM 15768 C CA . ARG A 1 79 ? -19.791 -6.811 -4.165 1.00 44.34 79 ARG A CA 9
ATOM 15769 C C . ARG A 1 79 ? -21.162 -7.081 -4.776 1.00 74.33 79 ARG A C 9
ATOM 15770 O O . ARG A 1 79 ? -21.345 -8.053 -5.510 1.00 50.03 79 ARG A O 9
ATOM 15791 N N . ILE A 1 80 ? -22.123 -6.216 -4.468 1.00 23.33 80 ILE A N 9
ATOM 15792 C CA . ILE A 1 80 ? -23.477 -6.362 -4.987 1.00 20.03 80 ILE A CA 9
ATOM 15793 C C . ILE A 1 80 ? -24.037 -5.020 -5.447 1.00 24.30 80 ILE A C 9
ATOM 15794 O O . ILE A 1 80 ? -24.476 -4.207 -4.634 1.00 41.20 80 ILE A O 9
ATOM 15810 N N . VAL A 1 81 ? -24.019 -4.796 -6.757 1.00 52.01 81 VAL A N 9
ATOM 15811 C CA . VAL A 1 81 ? -24.528 -3.554 -7.327 1.00 4.01 81 VAL A CA 9
ATOM 15812 C C . VAL A 1 81 ? -25.958 -3.724 -7.827 1.00 43.21 81 VAL A C 9
ATOM 15813 O O . VAL A 1 81 ? -26.347 -4.803 -8.273 1.00 3.54 81 VAL A O 9
ATOM 15826 N N . GLY A 1 82 ? -26.737 -2.649 -7.751 1.00 33.33 82 GLY A N 9
ATOM 15827 C CA . GLY A 1 82 ? -28.116 -2.700 -8.200 1.00 34.03 82 GLY A CA 9
ATOM 15828 C C . GLY A 1 82 ? -28.851 -3.920 -7.679 1.00 51.45 82 GLY A C 9
ATOM 15829 O O . GLY A 1 82 ? -28.939 -4.940 -8.363 1.00 43.21 82 GLY A O 9
ATOM 15833 N N . LYS A 1 83 ? -29.380 -3.816 -6.465 1.00 22.41 83 LYS A N 9
ATOM 15834 C CA . LYS A 1 83 ? -30.111 -4.919 -5.852 1.00 24.13 83 LYS A CA 9
ATOM 15835 C C . LYS A 1 83 ? -31.518 -4.485 -5.454 1.00 43.10 83 LYS A C 9
ATOM 15836 O O . LYS A 1 83 ? -31.995 -3.431 -5.876 1.00 65.14 83 LYS A O 9
ATOM 15855 N N . ILE A 1 84 ? -32.176 -5.302 -4.639 1.00 60.22 84 ILE A N 9
ATOM 15856 C CA . ILE A 1 84 ? -33.527 -5.000 -4.183 1.00 71.30 84 ILE A CA 9
ATOM 15857 C C . ILE A 1 84 ? -33.513 -4.403 -2.780 1.00 30.31 84 ILE A C 9
ATOM 15858 O O . ILE A 1 84 ? -34.056 -4.985 -1.841 1.00 10.15 84 ILE A O 9
ATOM 15874 N N . VAL A 1 85 ? -32.890 -3.237 -2.645 1.00 64.11 85 VAL A N 9
ATOM 15875 C CA . VAL A 1 85 ? -32.807 -2.559 -1.357 1.00 51.32 85 VAL A CA 9
ATOM 15876 C C . VAL A 1 85 ? -33.507 -1.205 -1.403 1.00 72.21 85 VAL A C 9
ATOM 15877 O O . VAL A 1 85 ? -33.807 -0.686 -2.478 1.00 73.22 85 VAL A O 9
ATOM 15890 N N . SER A 1 86 ? -33.764 -0.638 -0.229 1.00 15.01 86 SER A N 9
ATOM 15891 C CA . SER A 1 86 ? -34.433 0.655 -0.134 1.00 63.44 86 SER A CA 9
ATOM 15892 C C . SER A 1 86 ? -33.460 1.736 0.326 1.00 15.42 86 SER A C 9
ATOM 15893 O O . SER A 1 86 ? -32.385 1.456 0.856 1.00 60.23 86 SER A O 9
ATOM 15901 N N . PRO A 1 87 ? -33.847 3.004 0.120 1.00 5.32 87 PRO A N 9
ATOM 15902 C CA . PRO A 1 87 ? -33.025 4.155 0.507 1.00 64.10 87 PRO A CA 9
ATOM 15903 C C . PRO A 1 87 ? -32.939 4.324 2.020 1.00 23.40 87 PRO A C 9
ATOM 15904 O O . PRO A 1 87 ? -32.206 5.177 2.519 1.00 70.33 87 PRO A O 9
ATOM 15915 N N . GLY A 1 88 ? -33.693 3.504 2.746 1.00 23.42 88 GLY A N 9
ATOM 15916 C CA . GLY A 1 88 ? -33.687 3.579 4.195 1.00 25.55 88 GLY A CA 9
ATOM 15917 C C . GLY A 1 88 ? -32.605 2.716 4.816 1.00 11.50 88 GLY A C 9
ATOM 15918 O O . GLY A 1 88 ? -32.125 3.003 5.913 1.00 53.31 88 GLY A O 9
ATOM 15922 N N . VAL A 1 89 ? -32.221 1.655 4.114 1.00 43.22 89 VAL A N 9
ATOM 15923 C CA . VAL A 1 89 ? -31.189 0.748 4.602 1.00 35.25 89 VAL A CA 9
ATOM 15924 C C . VAL A 1 89 ? -29.796 1.262 4.256 1.00 34.54 89 VAL A C 9
ATOM 15925 O O . VAL A 1 89 ? -28.861 1.133 5.046 1.00 21.14 89 VAL A O 9
ATOM 15938 N N . LYS A 1 90 ? -29.665 1.845 3.070 1.00 0.10 90 LYS A N 9
ATOM 15939 C CA . LYS A 1 90 ? -28.387 2.381 2.618 1.00 44.01 90 LYS A CA 9
ATOM 15940 C C . LYS A 1 90 ? -27.795 3.327 3.658 1.00 23.20 90 LYS A C 9
ATOM 15941 O O . LYS A 1 90 ? -26.579 3.503 3.731 1.00 73.31 90 LYS A O 9
ATOM 15960 N N . GLY A 1 91 ? -28.663 3.933 4.463 1.00 63.33 91 GLY A N 9
ATOM 15961 C CA . GLY A 1 91 ? -28.206 4.852 5.489 1.00 73.22 91 GLY A CA 9
ATOM 15962 C C . GLY A 1 91 ? -27.225 4.209 6.448 1.00 30.44 91 GLY A C 9
ATOM 15963 O O . GLY A 1 91 ? -26.321 4.870 6.960 1.00 2.40 91 GLY A O 9
ATOM 15967 N N . LEU A 1 92 ? -27.403 2.916 6.695 1.00 21.53 92 LEU A N 9
ATOM 15968 C CA . LEU A 1 92 ? -26.526 2.182 7.602 1.00 14.10 92 LEU A CA 9
ATOM 15969 C C . LEU A 1 92 ? -25.136 2.014 6.998 1.00 2.21 92 LEU A C 9
ATOM 15970 O O . LEU A 1 92 ? -24.132 2.042 7.709 1.00 1.23 92 LEU A O 9
ATOM 15986 N N . ALA A 1 93 ? -25.085 1.842 5.681 1.00 31.23 93 ALA A N 9
ATOM 15987 C CA . ALA A 1 93 ? -23.818 1.674 4.981 1.00 22.11 93 ALA A CA 9
ATOM 15988 C C . ALA A 1 93 ? -22.992 2.955 5.025 1.00 54.41 93 ALA A C 9
ATOM 15989 O O . ALA A 1 93 ? -21.779 2.919 5.234 1.00 73.22 93 ALA A O 9
ATOM 15996 N N . THR A 1 94 ? -23.657 4.089 4.826 1.00 53.42 94 THR A N 9
ATOM 15997 C CA . THR A 1 94 ? -22.985 5.382 4.841 1.00 50.33 94 THR A CA 9
ATOM 15998 C C . THR A 1 94 ? -22.552 5.761 6.252 1.00 31.34 94 THR A C 9
ATOM 15999 O O . THR A 1 94 ? -21.501 6.369 6.448 1.00 62.02 94 THR A O 9
ATOM 16010 N N . GLY A 1 95 ? -23.370 5.396 7.235 1.00 21.33 95 GLY A N 9
ATOM 16011 C CA . GLY A 1 95 ? -23.053 5.705 8.617 1.00 12.33 95 GLY A CA 9
ATOM 16012 C C . GLY A 1 95 ? -21.717 5.135 9.048 1.00 65.43 95 GLY A C 9
ATOM 16013 O O . GLY A 1 95 ? -20.948 5.794 9.748 1.00 40.34 95 GLY A O 9
ATOM 16017 N N . PHE A 1 96 ? -21.438 3.904 8.630 1.00 12.10 96 PHE A N 9
ATOM 16018 C CA . PHE A 1 96 ? -20.186 3.243 8.979 1.00 40.31 96 PHE A CA 9
ATOM 16019 C C . PHE A 1 96 ? -19.086 3.602 7.984 1.00 51.10 96 PHE A C 9
ATOM 16020 O O . PHE A 1 96 ? -17.900 3.566 8.313 1.00 51.13 96 PHE A O 9
ATOM 16037 N N . PHE A 1 97 ? -19.488 3.948 6.766 1.00 75.45 97 PHE A N 9
ATOM 16038 C CA . PHE A 1 97 ? -18.538 4.312 5.721 1.00 31.41 97 PHE A CA 9
ATOM 16039 C C . PHE A 1 97 ? -17.664 5.481 6.165 1.00 64.31 97 PHE A C 9
ATOM 16040 O O . PHE A 1 97 ? -16.456 5.490 5.929 1.00 21.53 97 PHE A O 9
ATOM 16057 N N . GLU A 1 98 ? -18.284 6.465 6.808 1.00 43.22 98 GLU A N 9
ATOM 16058 C CA . GLU A 1 98 ? -17.562 7.640 7.283 1.00 31.22 98 GLU A CA 9
ATOM 16059 C C . GLU A 1 98 ? -16.597 7.268 8.405 1.00 11.24 98 GLU A C 9
ATOM 16060 O O . GLU A 1 98 ? -15.508 7.831 8.513 1.00 53.24 98 GLU A O 9
ATOM 16072 N N . GLU A 1 99 ? -17.006 6.317 9.239 1.00 32.00 99 GLU A N 9
ATOM 16073 C CA . GLU A 1 99 ? -16.179 5.871 10.354 1.00 44.42 99 GLU A CA 9
ATOM 16074 C C . GLU A 1 99 ? -14.970 5.086 9.854 1.00 63.30 99 GLU A C 9
ATOM 16075 O O . GLU A 1 99 ? -13.875 5.190 10.408 1.00 23.13 99 GLU A O 9
ATOM 16087 N N . LEU A 1 100 ? -15.176 4.299 8.804 1.00 52.03 100 LEU A N 9
ATOM 16088 C CA . LEU A 1 100 ? -14.104 3.494 8.228 1.00 12.20 100 LEU A CA 9
ATOM 16089 C C . LEU A 1 100 ? -12.939 4.374 7.787 1.00 0.44 100 LEU A C 9
ATOM 16090 O O . LEU A 1 100 ? -11.777 3.988 7.903 1.00 20.54 100 LEU A O 9
ATOM 16106 N N . GLY A 1 101 ? -13.259 5.562 7.283 1.00 41.32 101 GLY A N 9
ATOM 16107 C CA . GLY A 1 101 ? -12.228 6.480 6.835 1.00 62.15 101 GLY A CA 9
ATOM 16108 C C . GLY A 1 101 ? -11.245 6.830 7.934 1.00 31.23 101 GLY A C 9
ATOM 16109 O O . GLY A 1 101 ? -10.034 6.846 7.712 1.00 34.33 101 GLY A O 9
ATOM 16113 N N . SER A 1 102 ? -11.766 7.113 9.124 1.00 75.22 102 SER A N 9
ATOM 16114 C CA . SER A 1 102 ? -10.927 7.470 10.261 1.00 23.11 102 SER A CA 9
ATOM 16115 C C . SER A 1 102 ? -10.132 6.263 10.750 1.00 34.42 102 SER A C 9
ATOM 16116 O O . SER A 1 102 ? -8.975 6.387 11.152 1.00 72.21 102 SER A O 9
ATOM 16124 N N . LYS A 1 103 ? -10.763 5.093 10.713 1.00 4.42 103 LYS A N 9
ATOM 16125 C CA . LYS A 1 103 ? -10.117 3.861 11.151 1.00 41.52 103 LYS A CA 9
ATOM 16126 C C . LYS A 1 103 ? -8.855 3.590 10.338 1.00 73.04 103 LYS A C 9
ATOM 16127 O O . LYS A 1 103 ? -7.813 3.234 10.890 1.00 51.35 103 LYS A O 9
ATOM 16146 N N . LEU A 1 104 ? -8.955 3.761 9.024 1.00 35.00 104 LEU A N 9
ATOM 16147 C CA . LEU A 1 104 ? -7.821 3.536 8.134 1.00 34.24 104 LEU A CA 9
ATOM 16148 C C . LEU A 1 104 ? -6.747 4.599 8.342 1.00 74.14 104 LEU A C 9
ATOM 16149 O O . LEU A 1 104 ? -5.585 4.397 7.992 1.00 2.14 104 LEU A O 9
ATOM 16165 N N . ALA A 1 105 ? -7.145 5.731 8.914 1.00 62.50 105 ALA A N 9
ATOM 16166 C CA . ALA A 1 105 ? -6.216 6.824 9.172 1.00 63.42 105 ALA A CA 9
ATOM 16167 C C . ALA A 1 105 ? -4.988 6.333 9.931 1.00 23.30 105 ALA A C 9
ATOM 16168 O O . ALA A 1 105 ? -3.854 6.606 9.538 1.00 51.13 105 ALA A O 9
ATOM 16175 N N . GLN A 1 106 ? -5.222 5.608 11.020 1.00 23.22 106 GLN A N 9
ATOM 16176 C CA . GLN A 1 106 ? -4.133 5.081 11.835 1.00 73.53 106 GLN A CA 9
ATOM 16177 C C . GLN A 1 106 ? -3.346 4.021 11.071 1.00 45.31 106 GLN A C 9
ATOM 16178 O O . GLN A 1 106 ? -2.127 3.915 11.214 1.00 3.40 106 GLN A O 9
ATOM 16192 N N . LEU A 1 107 ? -4.049 3.239 10.260 1.00 63.23 107 LEU A N 9
ATOM 16193 C CA . LEU A 1 107 ? -3.415 2.187 9.473 1.00 71.54 107 LEU A CA 9
ATOM 16194 C C . LEU A 1 107 ? -2.345 2.764 8.552 1.00 2.43 107 LEU A C 9
ATOM 16195 O O . LEU A 1 107 ? -1.371 2.090 8.215 1.00 11.52 107 LEU A O 9
ATOM 16211 N N . PHE A 1 108 ? -2.531 4.017 8.151 1.00 41.44 108 PHE A N 9
ATOM 16212 C CA . PHE A 1 108 ? -1.581 4.687 7.270 1.00 3.11 108 PHE A CA 9
ATOM 16213 C C . PHE A 1 108 ? -0.279 4.991 8.006 1.00 63.15 108 PHE A C 9
ATOM 16214 O O . PHE A 1 108 ? 0.810 4.719 7.500 1.00 30.45 108 PHE A O 9
ATOM 16231 N N . ALA A 1 109 ? -0.400 5.558 9.202 1.00 70.55 109 ALA A N 9
ATOM 16232 C CA . ALA A 1 109 ? 0.766 5.897 10.008 1.00 51.43 109 ALA A CA 9
ATOM 16233 C C . ALA A 1 109 ? 0.352 6.511 11.341 1.00 74.02 109 ALA A C 9
ATOM 16234 O O . ALA A 1 109 ? -0.532 7.366 11.394 1.00 25.21 109 ALA A O 9
ATOM 16241 N N . GLY A 1 110 ? 0.995 6.068 12.417 1.00 63.13 110 GLY A N 9
ATOM 16242 C CA . GLY A 1 110 ? 0.679 6.584 13.735 1.00 13.15 110 GLY A CA 9
ATOM 16243 C C . GLY A 1 110 ? -0.759 6.314 14.134 1.00 4.11 110 GLY A C 9
ATOM 16244 O O . GLY A 1 110 ? -1.169 5.160 14.256 1.00 42.51 110 GLY A O 9
ATOM 16248 N N . GLU A 1 111 ? -1.525 7.381 14.339 1.00 3.04 111 GLU A N 9
ATOM 16249 C CA . GLU A 1 111 ? -2.924 7.252 14.729 1.00 2.34 111 GLU A CA 9
ATOM 16250 C C . GLU A 1 111 ? -3.653 8.585 14.587 1.00 53.14 111 GLU A C 9
ATOM 16251 O O . GLU A 1 111 ? -3.034 9.648 14.599 1.00 61.13 111 GLU A O 9
ATOM 16263 N N . ASN A 1 112 ? -4.974 8.519 14.451 1.00 63.43 112 ASN A N 9
ATOM 16264 C CA . ASN A 1 112 ? -5.788 9.719 14.304 1.00 14.42 112 ASN A CA 9
ATOM 16265 C C . ASN A 1 112 ? -7.179 9.508 14.894 1.00 14.32 112 ASN A C 9
ATOM 16266 O O . ASN A 1 112 ? -7.436 8.508 15.566 1.00 42.12 112 ASN A O 9
ATOM 16277 N N . LEU A 1 113 ? -8.074 10.456 14.639 1.00 54.24 113 LEU A N 9
ATOM 16278 C CA . LEU A 1 113 ? -9.441 10.375 15.143 1.00 24.44 113 LEU A CA 9
ATOM 16279 C C . LEU A 1 113 ? -10.401 11.146 14.244 1.00 44.24 113 LEU A C 9
ATOM 16280 O O . LEU A 1 113 ? -9.976 11.870 13.343 1.00 55.44 113 LEU A O 9
ATOM 16296 N N . TYR A 1 114 ? -11.695 10.988 14.495 1.00 32.12 114 TYR A N 9
ATOM 16297 C CA . TYR A 1 114 ? -12.716 11.669 13.708 1.00 42.52 114 TYR A CA 9
ATOM 16298 C C . TYR A 1 114 ? -14.101 11.454 14.309 1.00 54.42 114 TYR A C 9
ATOM 16299 O O . TYR A 1 114 ? -14.308 10.546 15.114 1.00 62.12 114 TYR A O 9
ATOM 16317 N N . PHE A 1 115 ? -15.049 12.297 13.911 1.00 1.11 115 PHE A N 9
ATOM 16318 C CA . PHE A 1 115 ? -16.416 12.201 14.410 1.00 61.14 115 PHE A CA 9
ATOM 16319 C C . PHE A 1 115 ? -17.420 12.299 13.265 1.00 34.11 115 PHE A C 9
ATOM 16320 O O . PHE A 1 115 ? -17.044 12.281 12.093 1.00 15.24 115 PHE A O 9
ATOM 16337 N N . GLN A 1 116 ? -18.699 12.401 13.615 1.00 44.44 116 GLN A N 9
ATOM 16338 C CA . GLN A 1 116 ? -19.757 12.501 12.617 1.00 72.31 116 GLN A CA 9
ATOM 16339 C C . GLN A 1 116 ? -19.868 13.924 12.081 1.00 54.20 116 GLN A C 9
ATOM 16340 O O . GLN A 1 116 ? -19.094 14.804 12.460 1.00 72.20 116 GLN A O 9
ATOM 16354 N N . MET A 1 1 ? 2.582 3.938 -3.127 1.00 71.42 1 MET A N 10
ATOM 16355 C CA . MET A 1 1 ? 2.872 2.512 -3.236 1.00 14.52 1 MET A CA 10
ATOM 16356 C C . MET A 1 1 ? 4.366 2.275 -3.428 1.00 60.42 1 MET A C 10
ATOM 16357 O O . MET A 1 1 ? 4.918 2.560 -4.490 1.00 60.50 1 MET A O 10
ATOM 16371 N N . GLY A 1 2 ? 5.016 1.751 -2.393 1.00 73.20 2 GLY A N 10
ATOM 16372 C CA . GLY A 1 2 ? 6.440 1.484 -2.469 1.00 43.31 2 GLY A CA 10
ATOM 16373 C C . GLY A 1 2 ? 6.919 0.568 -1.360 1.00 53.14 2 GLY A C 10
ATOM 16374 O O . GLY A 1 2 ? 6.171 -0.289 -0.888 1.00 5.12 2 GLY A O 10
ATOM 16378 N N . TYR A 1 3 ? 8.168 0.747 -0.945 1.00 73.01 3 TYR A N 10
ATOM 16379 C CA . TYR A 1 3 ? 8.746 -0.073 0.112 1.00 25.42 3 TYR A CA 10
ATOM 16380 C C . TYR A 1 3 ? 9.077 0.772 1.339 1.00 73.14 3 TYR A C 10
ATOM 16381 O O . TYR A 1 3 ? 10.175 0.687 1.888 1.00 62.04 3 TYR A O 10
ATOM 16399 N N . SER A 1 4 ? 8.117 1.587 1.763 1.00 14.21 4 SER A N 10
ATOM 16400 C CA . SER A 1 4 ? 8.305 2.451 2.923 1.00 53.23 4 SER A CA 10
ATOM 16401 C C . SER A 1 4 ? 6.961 2.860 3.519 1.00 3.11 4 SER A C 10
ATOM 16402 O O . SER A 1 4 ? 5.960 2.960 2.810 1.00 13.43 4 SER A O 10
ATOM 16410 N N . ASP A 1 5 ? 6.949 3.095 4.827 1.00 73.24 5 ASP A N 10
ATOM 16411 C CA . ASP A 1 5 ? 5.730 3.494 5.520 1.00 15.00 5 ASP A CA 10
ATOM 16412 C C . ASP A 1 5 ? 5.154 4.771 4.916 1.00 3.31 5 ASP A C 10
ATOM 16413 O O . ASP A 1 5 ? 3.953 5.023 5.002 1.00 72.21 5 ASP A O 10
ATOM 16422 N N . GLU A 1 6 ? 6.021 5.574 4.307 1.00 51.43 6 GLU A N 10
ATOM 16423 C CA . GLU A 1 6 ? 5.598 6.827 3.691 1.00 62.44 6 GLU A CA 10
ATOM 16424 C C . GLU A 1 6 ? 4.619 6.568 2.549 1.00 31.13 6 GLU A C 10
ATOM 16425 O O . GLU A 1 6 ? 3.738 7.384 2.276 1.00 21.51 6 GLU A O 10
ATOM 16437 N N . ASP A 1 7 ? 4.780 5.428 1.886 1.00 1.14 7 ASP A N 10
ATOM 16438 C CA . ASP A 1 7 ? 3.911 5.061 0.775 1.00 72.43 7 ASP A CA 10
ATOM 16439 C C . ASP A 1 7 ? 2.464 4.921 1.239 1.00 24.10 7 ASP A C 10
ATOM 16440 O O . ASP A 1 7 ? 1.532 5.255 0.507 1.00 23.34 7 ASP A O 10
ATOM 16449 N N . ARG A 1 8 ? 2.285 4.425 2.459 1.00 62.32 8 ARG A N 10
ATOM 16450 C CA . ARG A 1 8 ? 0.952 4.239 3.020 1.00 64.43 8 ARG A CA 10
ATOM 16451 C C . ARG A 1 8 ? 0.199 5.564 3.082 1.00 71.00 8 ARG A C 10
ATOM 16452 O O . ARG A 1 8 ? -1.016 5.607 2.891 1.00 1.22 8 ARG A O 10
ATOM 16473 N N . GLU A 1 9 ? 0.929 6.642 3.351 1.00 70.03 9 GLU A N 10
ATOM 16474 C CA . GLU A 1 9 ? 0.328 7.968 3.439 1.00 24.23 9 GLU A CA 10
ATOM 16475 C C . GLU A 1 9 ? -0.311 8.365 2.112 1.00 41.30 9 GLU A C 10
ATOM 16476 O O . GLU A 1 9 ? -1.319 9.070 2.083 1.00 13.01 9 GLU A O 10
ATOM 16488 N N . ALA A 1 10 ? 0.284 7.908 1.015 1.00 2.40 10 ALA A N 10
ATOM 16489 C CA . ALA A 1 10 ? -0.227 8.214 -0.315 1.00 41.43 10 ALA A CA 10
ATOM 16490 C C . ALA A 1 10 ? -1.671 7.748 -0.469 1.00 43.42 10 ALA A C 10
ATOM 16491 O O . ALA A 1 10 ? -2.524 8.490 -0.957 1.00 43.10 10 ALA A O 10
ATOM 16498 N N . ASP A 1 11 ? -1.937 6.516 -0.051 1.00 53.02 11 ASP A N 10
ATOM 16499 C CA . ASP A 1 11 ? -3.279 5.951 -0.142 1.00 43.15 11 ASP A CA 10
ATOM 16500 C C . ASP A 1 11 ? -4.231 6.654 0.820 1.00 60.01 11 ASP A C 10
ATOM 16501 O O . ASP A 1 11 ? -5.401 6.869 0.505 1.00 65.22 11 ASP A O 10
ATOM 16510 N N . ASN A 1 12 ? -3.721 7.009 1.995 1.00 34.41 12 ASN A N 10
ATOM 16511 C CA . ASN A 1 12 ? -4.527 7.686 3.005 1.00 72.24 12 ASN A CA 10
ATOM 16512 C C . ASN A 1 12 ? -4.937 9.077 2.530 1.00 24.04 12 ASN A C 10
ATOM 16513 O O . ASN A 1 12 ? -6.048 9.535 2.800 1.00 22.12 12 ASN A O 10
ATOM 16524 N N . LEU A 1 13 ? -4.032 9.744 1.822 1.00 14.32 13 LEU A N 10
ATOM 16525 C CA . LEU A 1 13 ? -4.299 11.084 1.309 1.00 61.30 13 LEU A CA 10
ATOM 16526 C C . LEU A 1 13 ? -5.569 11.101 0.465 1.00 34.31 13 LEU A C 10
ATOM 16527 O O . LEU A 1 13 ? -6.359 12.043 0.533 1.00 31.43 13 LEU A O 10
ATOM 16543 N N . ARG A 1 14 ? -5.761 10.052 -0.328 1.00 63.32 14 ARG A N 10
ATOM 16544 C CA . ARG A 1 14 ? -6.936 9.946 -1.184 1.00 61.35 14 ARG A CA 10
ATOM 16545 C C . ARG A 1 14 ? -8.199 9.744 -0.352 1.00 23.10 14 ARG A C 10
ATOM 16546 O O . ARG A 1 14 ? -9.255 10.295 -0.665 1.00 23.40 14 ARG A O 10
ATOM 16567 N N . ILE A 1 15 ? -8.082 8.951 0.708 1.00 41.30 15 ILE A N 10
ATOM 16568 C CA . ILE A 1 15 ? -9.214 8.678 1.585 1.00 24.20 15 ILE A CA 10
ATOM 16569 C C . ILE A 1 15 ? -9.754 9.963 2.202 1.00 53.21 15 ILE A C 10
ATOM 16570 O O . ILE A 1 15 ? -10.965 10.141 2.329 1.00 53.34 15 ILE A O 10
ATOM 16586 N N . ALA A 1 16 ? -8.848 10.857 2.583 1.00 43.34 16 ALA A N 10
ATOM 16587 C CA . ALA A 1 16 ? -9.233 12.128 3.183 1.00 55.54 16 ALA A CA 10
ATOM 16588 C C . ALA A 1 16 ? -9.901 13.039 2.158 1.00 54.02 16 ALA A C 10
ATOM 16589 O O . ALA A 1 16 ? -10.799 13.811 2.493 1.00 72.04 16 ALA A O 10
ATOM 16596 N N . GLU A 1 17 ? -9.456 12.943 0.909 1.00 52.32 17 GLU A N 10
ATOM 16597 C CA . GLU A 1 17 ? -10.011 13.761 -0.164 1.00 30.51 17 GLU A CA 10
ATOM 16598 C C . GLU A 1 17 ? -11.435 13.325 -0.499 1.00 65.22 17 GLU A C 10
ATOM 16599 O O . GLU A 1 17 ? -12.333 14.156 -0.638 1.00 64.23 17 GLU A O 10
ATOM 16611 N N . ILE A 1 18 ? -11.632 12.017 -0.628 1.00 2.20 18 ILE A N 10
ATOM 16612 C CA . ILE A 1 18 ? -12.945 11.471 -0.946 1.00 71.14 18 ILE A CA 10
ATOM 16613 C C . ILE A 1 18 ? -13.974 11.861 0.110 1.00 45.13 18 ILE A C 10
ATOM 16614 O O . ILE A 1 18 ? -15.125 12.157 -0.211 1.00 10.45 18 ILE A O 10
ATOM 16630 N N . ILE A 1 19 ? -13.550 11.861 1.369 1.00 64.20 19 ILE A N 10
ATOM 16631 C CA . ILE A 1 19 ? -14.433 12.218 2.472 1.00 31.30 19 ILE A CA 10
ATOM 16632 C C . ILE A 1 19 ? -14.805 13.696 2.422 1.00 22.24 19 ILE A C 10
ATOM 16633 O O . ILE A 1 19 ? -15.976 14.058 2.542 1.00 64.54 19 ILE A O 10
ATOM 16649 N N . LYS A 1 20 ? -13.800 14.547 2.244 1.00 54.12 20 LYS A N 10
ATOM 16650 C CA . LYS A 1 20 ? -14.020 15.987 2.175 1.00 72.13 20 LYS A CA 10
ATOM 16651 C C . LYS A 1 20 ? -14.768 16.362 0.900 1.00 54.44 20 LYS A C 10
ATOM 16652 O O . LYS A 1 20 ? -15.556 17.307 0.887 1.00 53.13 20 LYS A O 10
ATOM 16671 N N . ASN A 1 21 ? -14.517 15.615 -0.170 1.00 51.25 21 ASN A N 10
ATOM 16672 C CA . ASN A 1 21 ? -15.168 15.870 -1.450 1.00 71.24 21 ASN A CA 10
ATOM 16673 C C . ASN A 1 21 ? -16.543 15.210 -1.502 1.00 42.13 21 ASN A C 10
ATOM 16674 O O . ASN A 1 21 ? -17.385 15.570 -2.325 1.00 24.04 21 ASN A O 10
ATOM 16685 N N . ALA A 1 22 ? -16.763 14.243 -0.618 1.00 24.13 22 ALA A N 10
ATOM 16686 C CA . ALA A 1 22 ? -18.035 13.535 -0.561 1.00 34.34 22 ALA A CA 10
ATOM 16687 C C . ALA A 1 22 ? -18.617 13.565 0.849 1.00 75.44 22 ALA A C 10
ATOM 16688 O O . ALA A 1 22 ? -1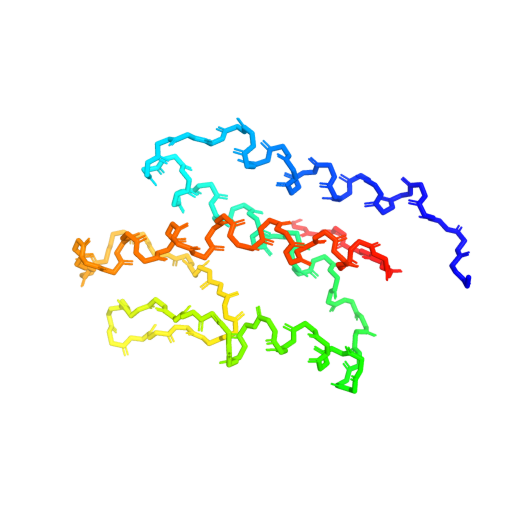8.226 12.775 1.708 1.00 40.23 22 ALA A O 10
ATOM 16695 N N . GLN A 1 23 ? -19.553 14.480 1.078 1.00 10.21 23 GLN A N 10
ATOM 16696 C CA . GLN A 1 23 ? -20.187 14.613 2.384 1.00 33.23 23 GLN A CA 10
ATOM 16697 C C . GLN A 1 23 ? -21.248 13.536 2.586 1.00 33.11 23 GLN A C 10
ATOM 16698 O O . GLN A 1 23 ? -21.706 12.914 1.627 1.00 24.11 23 GLN A O 10
ATOM 16712 N N . ASP A 1 24 ? -21.635 13.321 3.839 1.00 62.33 24 ASP A N 10
ATOM 16713 C CA . ASP A 1 24 ? -22.643 12.319 4.166 1.00 3.14 24 ASP A CA 10
ATOM 16714 C C . ASP A 1 24 ? -23.826 12.405 3.207 1.00 20.24 24 ASP A C 10
ATOM 16715 O O . ASP A 1 24 ? -24.689 13.272 3.346 1.00 4.21 24 ASP A O 10
ATOM 16724 N N . ASP A 1 25 ? -23.859 11.501 2.235 1.00 72.52 25 ASP A N 10
ATOM 16725 C CA . ASP A 1 25 ? -24.937 11.474 1.252 1.00 25.33 25 ASP A CA 10
ATOM 16726 C C . ASP A 1 25 ? -24.705 10.372 0.222 1.00 13.34 25 ASP A C 10
ATOM 16727 O O . ASP A 1 25 ? -23.944 9.435 0.462 1.00 74.41 25 ASP A O 10
ATOM 16736 N N . ASP A 1 26 ? -25.367 10.492 -0.923 1.00 54.20 26 ASP A N 10
ATOM 16737 C CA . ASP A 1 26 ? -25.234 9.507 -1.990 1.00 33.11 26 ASP A CA 10
ATOM 16738 C C . ASP A 1 26 ? -23.776 9.359 -2.414 1.00 34.31 26 ASP A C 10
ATOM 16739 O O . ASP A 1 26 ? -23.328 8.266 -2.760 1.00 31.45 26 ASP A O 10
ATOM 16748 N N . SER A 1 27 ? -23.042 10.466 -2.386 1.00 3.11 27 SER A N 10
ATOM 16749 C CA . SER A 1 27 ? -21.636 10.461 -2.772 1.00 64.51 27 SER A CA 10
ATOM 16750 C C . SER A 1 27 ? -20.831 9.518 -1.882 1.00 14.13 27 SER A C 10
ATOM 16751 O O . SER A 1 27 ? -19.891 8.866 -2.337 1.00 35.25 27 SER A O 10
ATOM 16759 N N . LYS A 1 28 ? -21.208 9.452 -0.609 1.00 63.11 28 LYS A N 10
ATOM 16760 C CA . LYS A 1 28 ? -20.524 8.589 0.347 1.00 13.44 28 LYS A CA 10
ATOM 16761 C C . LYS A 1 28 ? -20.729 7.119 -0.003 1.00 44.01 28 LYS A C 10
ATOM 16762 O O . LYS A 1 28 ? -19.833 6.296 0.188 1.00 70.23 28 LYS A O 10
ATOM 16781 N N . ILE A 1 29 ? -21.911 6.797 -0.517 1.00 63.24 29 ILE A N 10
ATOM 16782 C CA . ILE A 1 29 ? -22.230 5.426 -0.897 1.00 12.23 29 ILE A CA 10
ATOM 16783 C C . ILE A 1 29 ? -21.294 4.926 -1.992 1.00 0.43 29 ILE A C 10
ATOM 16784 O O . ILE A 1 29 ? -20.647 3.891 -1.844 1.00 23.31 29 ILE A O 10
ATOM 16800 N N . ASN A 1 30 ? -21.226 5.671 -3.090 1.00 54.34 30 ASN A N 10
ATOM 16801 C CA . ASN A 1 30 ? -20.368 5.305 -4.211 1.00 21.42 30 ASN A CA 10
ATOM 16802 C C . ASN A 1 30 ? -18.896 5.464 -3.843 1.00 22.51 30 ASN A C 10
ATOM 16803 O O . ASN A 1 30 ? -18.052 4.670 -4.259 1.00 71.32 30 ASN A O 10
ATOM 16814 N N . SER A 1 31 ? -18.595 6.494 -3.059 1.00 52.45 31 SER A N 10
ATOM 16815 C CA . SER A 1 31 ? -17.225 6.760 -2.638 1.00 22.24 31 SER A CA 10
ATOM 16816 C C . SER A 1 31 ? -16.659 5.579 -1.855 1.00 61.31 31 SER A C 10
ATOM 16817 O O . SER A 1 31 ? -15.443 5.431 -1.723 1.00 34.42 31 SER A O 10
ATOM 16825 N N . THR A 1 32 ? -17.550 4.739 -1.337 1.00 23.31 32 THR A N 10
ATOM 16826 C CA . THR A 1 32 ? -17.141 3.571 -0.566 1.00 52.13 32 THR A CA 10
ATOM 16827 C C . THR A 1 32 ? -16.172 2.701 -1.359 1.00 35.24 32 THR A C 10
ATOM 16828 O O . THR A 1 32 ? -15.174 2.222 -0.822 1.00 20.20 32 THR A O 10
ATOM 16839 N N . GLN A 1 33 ? -16.474 2.501 -2.638 1.00 10.24 33 GLN A N 10
ATOM 16840 C CA . GLN A 1 33 ? -15.628 1.688 -3.503 1.00 74.23 33 GLN A CA 10
ATOM 16841 C C . GLN A 1 33 ? -14.204 2.232 -3.541 1.00 13.31 33 GLN A C 10
ATOM 16842 O O . GLN A 1 33 ? -13.238 1.472 -3.497 1.00 32.40 33 GLN A O 10
ATOM 16856 N N . GLU A 1 34 ? -14.083 3.554 -3.623 1.00 31.33 34 GLU A N 10
ATOM 16857 C CA . GLU A 1 34 ? -12.776 4.199 -3.667 1.00 72.14 34 GLU A CA 10
ATOM 16858 C C . GLU A 1 34 ? -12.025 3.999 -2.354 1.00 35.30 34 GLU A C 10
ATOM 16859 O O . GLU A 1 34 ? -10.873 3.563 -2.344 1.00 52.54 34 GLU A O 10
ATOM 16871 N N . LEU A 1 35 ? -12.686 4.320 -1.247 1.00 70.11 35 LEU A N 10
ATOM 16872 C CA . LEU A 1 35 ? -12.082 4.176 0.073 1.00 12.41 35 LEU A CA 10
ATOM 16873 C C . LEU A 1 35 ? -11.728 2.720 0.354 1.00 22.34 35 LEU A C 10
ATOM 16874 O O . LEU A 1 35 ? -10.715 2.428 0.993 1.00 75.14 35 LEU A O 10
ATOM 16890 N N . LEU A 1 36 ? -12.566 1.809 -0.127 1.00 71.25 36 LEU A N 10
ATOM 16891 C CA . LEU A 1 36 ? -12.340 0.381 0.070 1.00 55.12 36 LEU A CA 10
ATOM 16892 C C . LEU A 1 36 ? -11.057 -0.068 -0.621 1.00 3.12 36 LEU A C 10
ATOM 16893 O O . LEU A 1 36 ? -10.358 -0.959 -0.137 1.00 13.35 36 LEU A O 10
ATOM 16909 N N . ASP A 1 37 ? -10.751 0.556 -1.753 1.00 71.21 37 ASP A N 10
ATOM 16910 C CA . ASP A 1 37 ? -9.549 0.223 -2.509 1.00 53.01 37 ASP A CA 10
ATOM 16911 C C . ASP A 1 37 ? -8.302 0.383 -1.645 1.00 72.12 37 ASP A C 10
ATOM 16912 O O . ASP A 1 37 ? -7.367 -0.412 -1.736 1.00 25.53 37 ASP A O 10
ATOM 16921 N N . ILE A 1 38 ? -8.296 1.416 -0.809 1.00 71.15 38 ILE A N 10
ATOM 16922 C CA . ILE A 1 38 ? -7.164 1.680 0.070 1.00 32.52 38 ILE A CA 10
ATOM 16923 C C . ILE A 1 38 ? -6.999 0.569 1.102 1.00 71.54 38 ILE A C 10
ATOM 16924 O O . ILE A 1 38 ? -5.901 0.336 1.608 1.00 33.33 38 ILE A O 10
ATOM 16940 N N . TYR A 1 39 ? -8.096 -0.115 1.407 1.00 71.53 39 TYR A N 10
ATOM 16941 C CA . TYR A 1 39 ? -8.074 -1.202 2.378 1.00 25.43 39 TYR A CA 10
ATOM 16942 C C . TYR A 1 39 ? -7.245 -2.376 1.864 1.00 0.31 39 TYR A C 10
ATOM 16943 O O . TYR A 1 39 ? -6.376 -2.892 2.567 1.00 35.24 39 TYR A O 10
ATOM 16961 N N . ARG A 1 40 ? -7.520 -2.791 0.632 1.00 50.21 40 ARG A N 10
ATOM 16962 C CA . ARG A 1 40 ? -6.801 -3.903 0.022 1.00 34.12 40 ARG A CA 10
ATOM 16963 C C . ARG A 1 40 ? -5.340 -3.538 -0.221 1.00 21.30 40 ARG A C 10
ATOM 16964 O O . ARG A 1 40 ? -4.470 -4.409 -0.254 1.00 42.44 40 ARG A O 10
ATOM 16985 N N . ARG A 1 41 ? -5.078 -2.246 -0.391 1.00 32.44 41 ARG A N 10
ATOM 16986 C CA . ARG A 1 41 ? -3.723 -1.767 -0.632 1.00 41.34 41 ARG A CA 10
ATOM 16987 C C . ARG A 1 41 ? -2.789 -2.182 0.501 1.00 61.05 41 ARG A C 10
ATOM 16988 O O . ARG A 1 41 ? -1.626 -2.516 0.270 1.00 1.10 41 ARG A O 10
ATOM 17009 N N . LEU A 1 42 ? -3.305 -2.159 1.724 1.00 11.43 42 LEU A N 10
ATOM 17010 C CA . LEU A 1 42 ? -2.518 -2.532 2.894 1.00 23.31 42 LEU A CA 10
ATOM 17011 C C . LEU A 1 42 ? -2.867 -3.943 3.358 1.00 52.30 42 LEU A C 10
ATOM 17012 O O . LEU A 1 42 ? -2.889 -4.226 4.556 1.00 12.51 42 LEU A O 10
ATOM 17028 N N . TYR A 1 43 ? -3.138 -4.824 2.402 1.00 62.12 43 TYR A N 10
ATOM 17029 C CA . TYR A 1 43 ? -3.486 -6.205 2.712 1.00 34.52 43 TYR A CA 10
ATOM 17030 C C . TYR A 1 43 ? -2.537 -7.176 2.016 1.00 35.42 43 TYR A C 10
ATOM 17031 O O . TYR A 1 43 ? -2.885 -8.319 1.719 1.00 33.52 43 TYR A O 10
ATOM 17049 N N . PRO A 1 44 ? -1.308 -6.711 1.750 1.00 61.44 44 PRO A N 10
ATOM 17050 C CA . PRO A 1 44 ? -0.282 -7.522 1.087 1.00 43.42 44 PRO A CA 10
ATOM 17051 C C . PRO A 1 44 ? 0.231 -8.649 1.976 1.00 10.04 44 PRO A C 10
ATOM 17052 O O . PRO A 1 44 ? 0.303 -9.803 1.553 1.00 1.41 44 PRO A O 10
ATOM 17063 N N . SER A 1 45 ? 0.586 -8.308 3.211 1.00 14.41 45 SER A N 10
ATOM 17064 C CA . SER A 1 45 ? 1.095 -9.291 4.160 1.00 71.24 45 SER A CA 10
ATOM 17065 C C . SER A 1 45 ? 0.804 -8.863 5.595 1.00 71.22 45 SER A C 10
ATOM 17066 O O . SER A 1 45 ? 1.716 -8.726 6.411 1.00 10.42 45 SER A O 10
ATOM 17074 N N . LEU A 1 46 ? -0.473 -8.654 5.896 1.00 40.15 46 LEU A N 10
ATOM 17075 C CA . LEU A 1 46 ? -0.887 -8.241 7.232 1.00 25.33 46 LEU A CA 10
ATOM 17076 C C . LEU A 1 46 ? -0.933 -9.435 8.181 1.00 63.13 46 LEU A C 10
ATOM 17077 O O . LEU A 1 46 ? -1.296 -10.543 7.785 1.00 60.30 46 LEU A O 10
ATOM 17093 N N . THR A 1 47 ? -0.564 -9.201 9.436 1.00 31.45 47 THR A N 10
ATOM 17094 C CA . THR A 1 47 ? -0.564 -10.256 10.442 1.00 33.30 47 THR A CA 10
ATOM 17095 C C . THR A 1 47 ? -1.938 -10.401 11.087 1.00 2.54 47 THR A C 10
ATOM 17096 O O . THR A 1 47 ? -2.782 -9.508 11.013 1.00 51.42 47 THR A O 10
ATOM 17107 N N . PRO A 1 48 ? -2.169 -11.551 11.737 1.00 12.35 48 PRO A N 10
ATOM 17108 C CA . PRO A 1 48 ? -3.440 -11.838 12.410 1.00 23.00 48 PRO A CA 10
ATOM 17109 C C . PRO A 1 48 ? -3.644 -10.980 13.654 1.00 72.02 48 PRO A C 10
ATOM 17110 O O . PRO A 1 48 ? -4.732 -10.451 13.882 1.00 64.15 48 PRO A O 10
ATOM 17121 N N . GLU A 1 49 ? -2.592 -10.846 14.455 1.00 64.43 49 GLU A N 10
ATOM 17122 C CA . GLU A 1 49 ? -2.658 -10.052 15.676 1.00 64.12 49 GLU A CA 10
ATOM 17123 C C . GLU A 1 49 ? -2.779 -8.566 15.352 1.00 1.22 49 GLU A C 10
ATOM 17124 O O . GLU A 1 49 ? -3.459 -7.821 16.057 1.00 42.31 49 GLU A O 10
ATOM 17136 N N . GLU A 1 50 ? -2.114 -8.143 14.282 1.00 41.05 50 GLU A N 10
ATOM 17137 C CA . GLU A 1 50 ? -2.146 -6.746 13.866 1.00 52.24 50 GLU A CA 10
ATOM 17138 C C . GLU A 1 50 ? -3.520 -6.373 13.317 1.00 74.13 50 GLU A C 10
ATOM 17139 O O . GLU A 1 50 ? -4.077 -5.331 13.662 1.00 4.42 50 GLU A O 10
ATOM 17151 N N . ARG A 1 51 ? -4.062 -7.232 12.459 1.00 24.55 51 ARG A N 10
ATOM 17152 C CA . ARG A 1 51 ? -5.369 -6.993 11.861 1.00 34.50 51 ARG A CA 10
ATOM 17153 C C . ARG A 1 51 ? -6.422 -6.744 12.937 1.00 73.40 51 ARG A C 10
ATOM 17154 O O . ARG A 1 51 ? -7.442 -6.104 12.684 1.00 72.32 51 ARG A O 10
ATOM 17175 N N . GLU A 1 52 ? -6.167 -7.256 14.137 1.00 2.54 52 GLU A N 10
ATOM 17176 C CA . GLU A 1 52 ? -7.094 -7.089 15.251 1.00 62.23 52 GLU A CA 10
ATOM 17177 C C . GLU A 1 52 ? -7.368 -5.611 15.514 1.00 23.44 52 GLU A C 10
ATOM 17178 O O . GLU A 1 52 ? -8.480 -5.231 15.879 1.00 11.30 52 GLU A O 10
ATOM 17190 N N . SER A 1 53 ? -6.345 -4.783 15.328 1.00 62.42 53 SER A N 10
ATOM 17191 C CA . SER A 1 53 ? -6.473 -3.348 15.549 1.00 0.14 53 SER A CA 10
ATOM 17192 C C . SER A 1 53 ? -7.591 -2.763 14.692 1.00 72.44 53 SER A C 10
ATOM 17193 O O . SER A 1 53 ? -8.467 -2.058 15.192 1.00 54.52 53 SER A O 10
ATOM 17201 N N . ILE A 1 54 ? -7.553 -3.063 13.398 1.00 55.24 54 ILE A N 10
ATOM 17202 C CA . ILE A 1 54 ? -8.563 -2.569 12.470 1.00 14.40 54 ILE A CA 10
ATOM 17203 C C . ILE A 1 54 ? -9.876 -3.328 12.631 1.00 11.40 54 ILE A C 10
ATOM 17204 O O . ILE A 1 54 ? -10.951 -2.729 12.666 1.00 52.33 54 ILE A O 10
ATOM 17220 N N . ASP A 1 55 ? -9.781 -4.649 12.731 1.00 44.14 55 ASP A N 10
ATOM 17221 C CA . ASP A 1 55 ? -10.960 -5.491 12.891 1.00 14.23 55 ASP A CA 10
ATOM 17222 C C . ASP A 1 55 ? -11.763 -5.073 14.120 1.00 64.51 55 ASP A C 10
ATOM 17223 O O . ASP A 1 55 ? -12.983 -4.923 14.056 1.00 1.25 55 ASP A O 10
ATOM 17232 N N . LYS A 1 56 ? -11.069 -4.889 15.238 1.00 32.22 56 LYS A N 10
ATOM 17233 C CA . LYS A 1 56 ? -11.715 -4.489 16.483 1.00 74.24 56 LYS A CA 10
ATOM 17234 C C . LYS A 1 56 ? -12.327 -3.097 16.355 1.00 24.53 56 LYS A C 10
ATOM 17235 O O . LYS A 1 56 ? -13.328 -2.787 17.001 1.00 71.02 56 LYS A O 10
ATOM 17254 N N . PHE A 1 57 ? -11.719 -2.263 15.518 1.00 24.43 57 PHE A N 10
ATOM 17255 C CA . PHE A 1 57 ? -12.204 -0.905 15.306 1.00 3.31 57 PHE A CA 10
ATOM 17256 C C . PHE A 1 57 ? -12.910 -0.784 13.959 1.00 13.41 57 PHE A C 10
ATOM 17257 O O . PHE A 1 57 ? -12.804 0.237 13.279 1.00 42.01 57 PHE A O 10
ATOM 17274 N N . VAL A 1 58 ? -13.632 -1.833 13.580 1.00 71.43 58 VAL A N 10
ATOM 17275 C CA . VAL A 1 58 ? -14.357 -1.846 12.315 1.00 51.22 58 VAL A CA 10
ATOM 17276 C C . VAL A 1 58 ? -15.543 -2.802 12.371 1.00 53.14 58 VAL A C 10
ATOM 17277 O O . VAL A 1 58 ? -16.654 -2.453 11.973 1.00 62.03 58 VAL A O 10
ATOM 17290 N N . ASN A 1 59 ? -15.300 -4.010 12.868 1.00 65.10 59 ASN A N 10
ATOM 17291 C CA . ASN A 1 59 ? -16.348 -5.018 12.976 1.00 11.12 59 ASN A CA 10
ATOM 17292 C C . ASN A 1 59 ? -17.354 -4.643 14.061 1.00 45.54 59 ASN A C 10
ATOM 17293 O O . ASN A 1 59 ? -18.490 -4.274 13.766 1.00 70.53 59 ASN A O 10
ATOM 17304 N N . GLU A 1 60 ? -16.926 -4.738 15.316 1.00 64.25 60 GLU A N 10
ATOM 17305 C CA . GLU A 1 60 ? -17.789 -4.409 16.444 1.00 41.25 60 GLU A CA 10
ATOM 17306 C C . GLU A 1 60 ? -17.735 -2.915 16.752 1.00 73.23 60 GLU A C 10
ATOM 17307 O O . GLU A 1 60 ? -17.513 -2.513 17.894 1.00 33.23 60 GLU A O 10
ATOM 17319 N N . HIS A 1 61 ? -17.940 -2.097 15.724 1.00 23.20 61 HIS A N 10
ATOM 17320 C CA . HIS A 1 61 ? -17.915 -0.648 15.884 1.00 2.40 61 HIS A CA 10
ATOM 17321 C C . HIS A 1 61 ? -18.661 0.038 14.743 1.00 32.25 61 HIS A C 10
ATOM 17322 O O . HIS A 1 61 ? -19.289 1.080 14.935 1.00 21.12 61 HIS A O 10
ATOM 17336 N N . THR A 1 62 ? -18.588 -0.554 13.555 1.00 14.40 62 THR A N 10
ATOM 17337 C CA . THR A 1 62 ? -19.255 0.000 12.383 1.00 10.44 62 THR A CA 10
ATOM 17338 C C . THR A 1 62 ? -20.415 -0.884 11.941 1.00 63.52 62 THR A C 10
ATOM 17339 O O . THR A 1 62 ? -20.588 -1.995 12.444 1.00 12.51 62 THR A O 10
ATOM 17350 N N . ASP A 1 63 ? -21.205 -0.387 10.997 1.00 55.34 63 ASP A N 10
ATOM 17351 C CA . ASP A 1 63 ? -22.349 -1.134 10.484 1.00 5.35 63 ASP A CA 10
ATOM 17352 C C . ASP A 1 63 ? -22.242 -1.322 8.974 1.00 15.53 63 ASP A C 10
ATOM 17353 O O . ASP A 1 63 ? -21.656 -0.495 8.276 1.00 74.12 63 ASP A O 10
ATOM 17362 N N . ALA A 1 64 ? -22.813 -2.414 8.478 1.00 64.54 64 ALA A N 10
ATOM 17363 C CA . ALA A 1 64 ? -22.783 -2.710 7.051 1.00 70.43 64 ALA A CA 10
ATOM 17364 C C . ALA A 1 64 ? -24.188 -2.693 6.457 1.00 24.53 64 ALA A C 10
ATOM 17365 O O . ALA A 1 64 ? -25.180 -2.703 7.187 1.00 43.34 64 ALA A O 10
ATOM 17372 N N . ILE A 1 65 ? -24.264 -2.668 5.131 1.00 12.00 65 ILE A N 10
ATOM 17373 C CA . ILE A 1 65 ? -25.548 -2.650 4.441 1.00 61.13 65 ILE A CA 10
ATOM 17374 C C . ILE A 1 65 ? -26.160 -4.046 4.381 1.00 5.32 65 ILE A C 10
ATOM 17375 O O . ILE A 1 65 ? -26.142 -4.698 3.337 1.00 25.10 65 ILE A O 10
ATOM 17391 N N . ILE A 1 66 ? -26.702 -4.497 5.507 1.00 4.54 66 ILE A N 10
ATOM 17392 C CA . ILE A 1 66 ? -27.322 -5.814 5.582 1.00 3.54 66 ILE A CA 10
ATOM 17393 C C . ILE A 1 66 ? -28.730 -5.792 4.999 1.00 14.10 66 ILE A C 10
ATOM 17394 O O . ILE A 1 66 ? -29.605 -5.077 5.489 1.00 32.34 66 ILE A O 10
ATOM 17410 N N . ILE A 1 67 ? -28.943 -6.580 3.951 1.00 60.41 67 ILE A N 10
ATOM 17411 C CA . ILE A 1 67 ? -30.246 -6.654 3.303 1.00 55.23 67 ILE A CA 10
ATOM 17412 C C . ILE A 1 67 ? -30.502 -8.047 2.738 1.00 44.05 67 ILE A C 10
ATOM 17413 O O . ILE A 1 67 ? -29.567 -8.761 2.374 1.00 72.23 67 ILE A O 10
ATOM 17429 N N . ASP A 1 68 ? -31.773 -8.426 2.665 1.00 23.33 68 ASP A N 10
ATOM 17430 C CA . ASP A 1 68 ? -32.152 -9.733 2.141 1.00 20.33 68 ASP A CA 10
ATOM 17431 C C . ASP A 1 68 ? -31.270 -10.831 2.728 1.00 10.13 68 ASP A C 10
ATOM 17432 O O . ASP A 1 68 ? -30.879 -11.766 2.031 1.00 22.14 68 ASP A O 10
ATOM 17441 N N . GLY A 1 69 ? -30.960 -10.709 4.016 1.00 43.15 69 GLY A N 10
ATOM 17442 C CA . GLY A 1 69 ? -30.125 -11.697 4.674 1.00 10.42 69 GLY A CA 10
ATOM 17443 C C . GLY A 1 69 ? -28.753 -11.813 4.040 1.00 53.54 69 GLY A C 10
ATOM 17444 O O . GLY A 1 69 ? -28.222 -12.913 3.888 1.00 55.23 69 GLY A O 10
ATOM 17448 N N . VAL A 1 70 ? -28.178 -10.674 3.666 1.00 24.11 70 VAL A N 10
ATOM 17449 C CA . VAL A 1 70 ? -26.859 -10.652 3.044 1.00 74.35 70 VAL A CA 10
ATOM 17450 C C . VAL A 1 70 ? -26.074 -9.414 3.462 1.00 33.42 70 VAL A C 10
ATOM 17451 O O . VAL A 1 70 ? -26.124 -8.369 2.814 1.00 42.20 70 VAL A O 10
ATOM 17464 N N . PRO A 1 71 ? -25.331 -9.533 4.572 1.00 3.32 71 PRO A N 10
ATOM 17465 C CA . PRO A 1 71 ? -24.519 -8.433 5.102 1.00 32.14 71 PRO A CA 10
ATOM 17466 C C . PRO A 1 71 ? -23.320 -8.117 4.215 1.00 71.32 71 PRO A C 10
ATOM 17467 O O . PRO A 1 71 ? -22.887 -8.953 3.421 1.00 5.02 71 PRO A O 10
ATOM 17478 N N . ILE A 1 72 ? -22.789 -6.907 4.355 1.00 62.53 72 ILE A N 10
ATOM 17479 C CA . ILE A 1 72 ? -21.639 -6.483 3.566 1.00 24.12 72 ILE A CA 10
ATOM 17480 C C . ILE A 1 72 ? -20.353 -6.566 4.381 1.00 4.35 72 ILE A C 10
ATOM 17481 O O . ILE A 1 72 ? -20.379 -6.891 5.568 1.00 1.21 72 ILE A O 10
ATOM 17497 N N . GLN A 1 73 ? -19.229 -6.267 3.737 1.00 74.45 73 GLN A N 10
ATOM 17498 C CA . GLN A 1 73 ? -17.933 -6.307 4.403 1.00 40.12 73 GLN A CA 10
ATOM 17499 C C . GLN A 1 73 ? -17.865 -5.275 5.524 1.00 52.25 73 GLN A C 10
ATOM 17500 O O . GLN A 1 73 ? -18.892 -4.812 6.018 1.00 33.30 73 GLN A O 10
ATOM 17514 N N . GLY A 1 74 ? -16.647 -4.918 5.920 1.00 12.02 74 GLY A N 10
ATOM 17515 C CA . GLY A 1 74 ? -16.468 -3.943 6.980 1.00 32.23 74 GLY A CA 10
ATOM 17516 C C . GLY A 1 74 ? -17.143 -4.361 8.272 1.00 24.00 74 GLY A C 10
ATOM 17517 O O . GLY A 1 74 ? -16.498 -4.898 9.172 1.00 43.32 74 GLY A O 10
ATOM 17521 N N . GLY A 1 75 ? -18.446 -4.113 8.365 1.00 5.30 75 GLY A N 10
ATOM 17522 C CA . GLY A 1 75 ? -19.186 -4.472 9.561 1.00 44.53 75 GLY A CA 10
ATOM 17523 C C . GLY A 1 75 ? -19.592 -5.932 9.575 1.00 40.24 75 GLY A C 10
ATOM 17524 O O . GLY A 1 75 ? -19.963 -6.470 10.618 1.00 53.32 75 GLY A O 10
ATOM 17528 N N . ARG A 1 76 ? -19.523 -6.575 8.413 1.00 14.53 76 ARG A N 10
ATOM 17529 C CA . ARG A 1 76 ? -19.890 -7.981 8.296 1.00 51.34 76 ARG A CA 10
ATOM 17530 C C . ARG A 1 76 ? -18.998 -8.692 7.283 1.00 63.30 76 ARG A C 10
ATOM 17531 O O . ARG A 1 76 ? -18.437 -8.065 6.384 1.00 1.02 76 ARG A O 10
ATOM 17552 N N . LYS A 1 77 ? -18.870 -10.006 7.435 1.00 20.11 77 LYS A N 10
ATOM 17553 C CA . LYS A 1 77 ? -18.047 -10.805 6.535 1.00 42.43 77 LYS A CA 10
ATOM 17554 C C . LYS A 1 77 ? -18.915 -11.685 5.641 1.00 24.12 77 LYS A C 10
ATOM 17555 O O . LYS A 1 77 ? -18.954 -12.904 5.805 1.00 32.15 77 LYS A O 10
ATOM 17574 N N . ALA A 1 78 ? -19.607 -11.060 4.695 1.00 52.40 78 ALA A N 10
ATOM 17575 C CA . ALA A 1 78 ? -20.471 -11.787 3.774 1.00 71.14 78 ALA A CA 10
ATOM 17576 C C . ALA A 1 78 ? -20.252 -11.327 2.336 1.00 22.13 78 ALA A C 10
ATOM 17577 O O . ALA A 1 78 ? -19.664 -10.272 2.095 1.00 75.40 78 ALA A O 10
ATOM 17584 N N . ARG A 1 79 ? -20.727 -12.125 1.386 1.00 64.15 79 ARG A N 10
ATOM 17585 C CA . ARG A 1 79 ? -20.580 -11.800 -0.028 1.00 73.22 79 ARG A CA 10
ATOM 17586 C C . ARG A 1 79 ? -21.652 -10.809 -0.472 1.00 74.41 79 ARG A C 10
ATOM 17587 O O . ARG A 1 79 ? -22.729 -10.737 0.122 1.00 63.22 79 ARG A O 10
ATOM 17608 N N . ILE A 1 80 ? -21.350 -10.048 -1.518 1.00 74.24 80 ILE A N 10
ATOM 17609 C CA . ILE A 1 80 ? -22.288 -9.063 -2.042 1.00 12.44 80 ILE A CA 10
ATOM 17610 C C . ILE A 1 80 ? -22.227 -9.000 -3.564 1.00 13.30 80 ILE A C 10
ATOM 17611 O O . ILE A 1 80 ? -21.189 -8.678 -4.142 1.00 22.42 80 ILE A O 10
ATOM 17627 N N . VAL A 1 81 ? -23.348 -9.307 -4.209 1.00 33.11 81 VAL A N 10
ATOM 17628 C CA . VAL A 1 81 ? -23.424 -9.283 -5.665 1.00 10.23 81 VAL A CA 10
ATOM 17629 C C . VAL A 1 81 ? -24.828 -8.920 -6.136 1.00 43.00 81 VAL A C 10
ATOM 17630 O O . VAL A 1 81 ? -25.515 -9.731 -6.756 1.00 44.53 81 VAL A O 10
ATOM 17643 N N . GLY A 1 82 ? -25.248 -7.694 -5.837 1.00 72.44 82 GLY A N 10
ATOM 17644 C CA . GLY A 1 82 ? -26.568 -7.245 -6.238 1.00 54.35 82 GLY A CA 10
ATOM 17645 C C . GLY A 1 82 ? -27.677 -8.053 -5.593 1.00 41.51 82 GLY A C 10
ATOM 17646 O O . GLY A 1 82 ? -27.814 -9.249 -5.849 1.00 41.14 82 GLY A O 10
ATOM 17650 N N . LYS A 1 83 ? -28.470 -7.399 -4.751 1.00 52.44 83 LYS A N 10
ATOM 17651 C CA . LYS A 1 83 ? -29.573 -8.063 -4.066 1.00 44.30 83 LYS A CA 10
ATOM 17652 C C . LYS A 1 83 ? -30.733 -7.098 -3.840 1.00 25.22 83 LYS A C 10
ATOM 17653 O O . LYS A 1 83 ? -30.801 -6.038 -4.462 1.00 45.04 83 LYS A O 10
ATOM 17672 N N . ILE A 1 84 ? -31.641 -7.472 -2.945 1.00 71.23 84 ILE A N 10
ATOM 17673 C CA . ILE A 1 84 ? -32.796 -6.639 -2.636 1.00 10.41 84 ILE A CA 10
ATOM 17674 C C . ILE A 1 84 ? -32.413 -5.492 -1.707 1.00 10.41 84 ILE A C 10
ATOM 17675 O O . ILE A 1 84 ? -32.947 -5.366 -0.605 1.00 32.22 84 ILE A O 10
ATOM 17691 N N . VAL A 1 85 ? -31.485 -4.655 -2.160 1.00 41.21 85 VAL A N 10
ATOM 17692 C CA . VAL A 1 85 ? -31.032 -3.515 -1.371 1.00 61.51 85 VAL A CA 10
ATOM 17693 C C . VAL A 1 85 ? -32.027 -2.363 -1.448 1.00 71.21 85 VAL A C 10
ATOM 17694 O O . VAL A 1 85 ? -32.441 -1.958 -2.534 1.00 63.25 85 VAL A O 10
ATOM 17707 N N . SER A 1 86 ? -32.408 -1.839 -0.288 1.00 3.54 86 SER A N 10
ATOM 17708 C CA . SER A 1 86 ? -33.358 -0.734 -0.223 1.00 24.11 86 SER A CA 10
ATOM 17709 C C . SER A 1 86 ? -32.658 0.561 0.179 1.00 53.01 86 SER A C 10
ATOM 17710 O O . SER A 1 86 ? -31.524 0.561 0.657 1.00 1.44 86 SER A O 10
ATOM 17718 N N . PRO A 1 87 ? -33.351 1.692 -0.020 1.00 4.51 87 PRO A N 10
ATOM 17719 C CA . PRO A 1 87 ? -32.817 3.016 0.315 1.00 51.22 87 PRO A CA 10
ATOM 17720 C C . PRO A 1 87 ? -32.706 3.233 1.820 1.00 32.21 87 PRO A C 10
ATOM 17721 O O . PRO A 1 87 ? -32.183 4.250 2.274 1.00 72.41 87 PRO A O 10
ATOM 17732 N N . GLY A 1 88 ? -33.202 2.269 2.590 1.00 20.04 88 GLY A N 10
ATOM 17733 C CA . GLY A 1 88 ? -33.148 2.374 4.037 1.00 72.12 88 GLY A CA 10
ATOM 17734 C C . GLY A 1 88 ? -31.882 1.773 4.615 1.00 34.10 88 GLY A C 10
ATOM 17735 O O . GLY A 1 88 ? -31.360 2.255 5.620 1.00 15.04 88 GLY A O 10
ATOM 17739 N N . VAL A 1 89 ? -31.387 0.715 3.980 1.00 54.33 89 VAL A N 10
ATOM 17740 C CA . VAL A 1 89 ? -30.175 0.047 4.437 1.00 31.13 89 VAL A CA 10
ATOM 17741 C C . VAL A 1 89 ? -28.941 0.612 3.744 1.00 43.22 89 VAL A C 10
ATOM 17742 O O . VAL A 1 89 ? -27.861 0.680 4.331 1.00 0.44 89 VAL A O 10
ATOM 17755 N N . LYS A 1 90 ? -29.107 1.018 2.489 1.00 33.35 90 LYS A N 10
ATOM 17756 C CA . LYS A 1 90 ? -28.008 1.580 1.714 1.00 23.41 90 LYS A CA 10
ATOM 17757 C C . LYS A 1 90 ? -27.335 2.720 2.471 1.00 21.15 90 LYS A C 10
ATOM 17758 O O . LYS A 1 90 ? -26.125 2.916 2.371 1.00 64.12 90 LYS A O 10
ATOM 17777 N N . GLY A 1 91 ? -28.128 3.469 3.231 1.00 12.24 91 GLY A N 10
ATOM 17778 C CA . GLY A 1 91 ? -27.591 4.580 3.996 1.00 62.44 91 GLY A CA 10
ATOM 17779 C C . GLY A 1 91 ? -26.489 4.151 4.945 1.00 72.04 91 GLY A C 10
ATOM 17780 O O . GLY A 1 91 ? -25.556 4.911 5.208 1.00 20.51 91 GLY A O 10
ATOM 17784 N N . LEU A 1 92 ? -26.597 2.932 5.461 1.00 21.12 92 LEU A N 10
ATOM 17785 C CA . LEU A 1 92 ? -25.602 2.403 6.388 1.00 14.35 92 LEU A CA 10
ATOM 17786 C C . LEU A 1 92 ? -24.203 2.477 5.786 1.00 1.24 92 LEU A C 10
ATOM 17787 O O . LEU A 1 92 ? -23.223 2.708 6.495 1.00 72.44 92 LEU A O 10
ATOM 17803 N N . ALA A 1 93 ? -24.118 2.282 4.475 1.00 44.24 93 ALA A N 10
ATOM 17804 C CA . ALA A 1 93 ? -22.839 2.331 3.776 1.00 20.05 93 ALA A CA 10
ATOM 17805 C C . ALA A 1 93 ? -22.169 3.689 3.953 1.00 5.12 93 ALA A C 10
ATOM 17806 O O . ALA A 1 93 ? -20.958 3.773 4.165 1.00 52.52 93 ALA A O 10
ATOM 17813 N N . THR A 1 94 ? -22.962 4.752 3.864 1.00 33.05 94 THR A N 10
ATOM 17814 C CA . THR A 1 94 ? -22.445 6.106 4.013 1.00 53.54 94 THR A CA 10
ATOM 17815 C C . THR A 1 94 ? -22.055 6.391 5.459 1.00 52.05 94 THR A C 10
ATOM 17816 O O . THR A 1 94 ? -21.083 7.097 5.722 1.00 65.31 94 THR A O 10
ATOM 17827 N N . GLY A 1 95 ? -22.821 5.836 6.394 1.00 44.15 95 GLY A N 10
ATOM 17828 C CA . GLY A 1 95 ? -22.538 6.042 7.802 1.00 21.10 95 GLY A CA 10
ATOM 17829 C C . GLY A 1 95 ? -21.185 5.491 8.208 1.00 14.23 95 GLY A C 10
ATOM 17830 O O . GLY A 1 95 ? -20.406 6.170 8.878 1.00 73.12 95 GLY A O 10
ATOM 17834 N N . PHE A 1 96 ? -20.905 4.257 7.805 1.00 74.55 96 PHE A N 10
ATOM 17835 C CA . PHE A 1 96 ? -19.638 3.614 8.133 1.00 34.50 96 PHE A CA 10
ATOM 17836 C C . PHE A 1 96 ? -18.506 4.174 7.277 1.00 32.31 96 PHE A C 10
ATOM 17837 O O . PHE A 1 96 ? -17.343 4.158 7.679 1.00 64.50 96 PHE A O 10
ATOM 17854 N N . PHE A 1 97 ? -18.856 4.668 6.094 1.00 2.32 97 PHE A N 10
ATOM 17855 C CA . PHE A 1 97 ? -17.870 5.232 5.180 1.00 41.23 97 PHE A CA 10
ATOM 17856 C C . PHE A 1 97 ? -17.113 6.383 5.838 1.00 73.55 97 PHE A C 10
ATOM 17857 O O . PHE A 1 97 ? -15.908 6.536 5.645 1.00 63.00 97 PHE A O 10
ATOM 17874 N N . GLU A 1 98 ? -17.831 7.188 6.614 1.00 54.01 98 GLU A N 10
ATOM 17875 C CA . GLU A 1 98 ? -17.228 8.325 7.299 1.00 52.21 98 GLU A CA 10
ATOM 17876 C C . GLU A 1 98 ? -16.180 7.860 8.306 1.00 43.35 98 GLU A C 10
ATOM 17877 O O . GLU A 1 98 ? -15.053 8.355 8.316 1.00 60.21 98 GLU A O 10
ATOM 17889 N N . GLU A 1 99 ? -16.560 6.907 9.150 1.00 35.02 99 GLU A N 10
ATOM 17890 C CA . GLU A 1 99 ? -15.654 6.377 10.161 1.00 23.55 99 GLU A CA 10
ATOM 17891 C C . GLU A 1 99 ? -14.556 5.532 9.519 1.00 15.54 99 GLU A C 10
ATOM 17892 O O . GLU A 1 99 ? -13.408 5.545 9.964 1.00 63.51 99 GLU A O 10
ATOM 17904 N N . LEU A 1 100 ? -14.918 4.800 8.472 1.00 55.10 100 LEU A N 10
ATOM 17905 C CA . LEU A 1 100 ? -13.966 3.949 7.768 1.00 61.33 100 LEU A CA 10
ATOM 17906 C C . LEU A 1 100 ? -12.789 4.766 7.243 1.00 35.23 100 LEU A C 10
ATOM 17907 O O . LEU A 1 100 ? -11.652 4.297 7.230 1.00 1.53 100 LEU A O 10
ATOM 17923 N N . GLY A 1 101 ? -13.072 5.992 6.813 1.00 61.20 101 GLY A N 10
ATOM 17924 C CA . GLY A 1 101 ? -12.027 6.855 6.295 1.00 3.55 101 GLY A CA 10
ATOM 17925 C C . GLY A 1 101 ? -10.956 7.152 7.327 1.00 71.13 101 GLY A C 10
ATOM 17926 O O . GLY A 1 101 ? -9.764 7.107 7.024 1.00 23.21 101 GLY A O 10
ATOM 17930 N N . SER A 1 102 ? -11.382 7.458 8.548 1.00 24.43 102 SER A N 10
ATOM 17931 C CA . SER A 1 102 ? -10.450 7.768 9.627 1.00 55.44 102 SER A CA 10
ATOM 17932 C C . SER A 1 102 ? -9.686 6.521 10.060 1.00 2.43 102 SER A C 10
ATOM 17933 O O . SER A 1 102 ? -8.495 6.584 10.366 1.00 21.24 102 SER A O 10
ATOM 17941 N N . LYS A 1 103 ? -10.379 5.388 10.084 1.00 13.31 103 LYS A N 10
ATOM 17942 C CA . LYS A 1 103 ? -9.768 4.125 10.479 1.00 71.35 103 LYS A CA 10
ATOM 17943 C C . LYS A 1 103 ? -8.583 3.789 9.579 1.00 42.41 103 LYS A C 10
ATOM 17944 O O . LYS A 1 103 ? -7.498 3.461 10.061 1.00 61.32 103 LYS A O 10
ATOM 17963 N N . LEU A 1 104 ? -8.796 3.876 8.271 1.00 70.24 104 LEU A N 10
ATOM 17964 C CA . LEU A 1 104 ? -7.744 3.583 7.303 1.00 53.10 104 LEU A CA 10
ATOM 17965 C C . LEU A 1 104 ? -6.544 4.501 7.509 1.00 3.02 104 LEU A C 10
ATOM 17966 O O . LEU A 1 104 ? -5.427 4.179 7.106 1.00 62.43 104 LEU A O 10
ATOM 17982 N N . ALA A 1 105 ? -6.782 5.645 8.142 1.00 40.20 105 ALA A N 10
ATOM 17983 C CA . ALA A 1 105 ? -5.720 6.608 8.406 1.00 62.22 105 ALA A CA 10
ATOM 17984 C C . ALA A 1 105 ? -4.736 6.070 9.440 1.00 14.50 105 ALA A C 10
ATOM 17985 O O . ALA A 1 105 ? -3.539 6.344 9.371 1.00 44.41 105 ALA A O 10
ATOM 17992 N N . GLN A 1 106 ? -5.251 5.305 10.397 1.00 2.54 106 GLN A N 10
ATOM 17993 C CA . GLN A 1 106 ? -4.417 4.731 11.447 1.00 43.44 106 GLN A CA 10
ATOM 17994 C C . GLN A 1 106 ? -3.412 3.744 10.864 1.00 65.44 106 GLN A C 10
ATOM 17995 O O . GLN A 1 106 ? -2.279 3.642 11.337 1.00 31.44 106 GLN A O 10
ATOM 18009 N N . LEU A 1 107 ? -3.832 3.018 9.834 1.00 73.42 107 LEU A N 10
ATOM 18010 C CA . LEU A 1 107 ? -2.969 2.037 9.186 1.00 62.35 107 LEU A CA 10
ATOM 18011 C C . LEU A 1 107 ? -1.697 2.694 8.659 1.00 11.32 107 LEU A C 10
ATOM 18012 O O . LEU A 1 107 ? -0.592 2.196 8.877 1.00 54.15 107 LEU A O 10
ATOM 18028 N N . PHE A 1 108 ? -1.861 3.817 7.968 1.00 45.24 108 PHE A N 10
ATOM 18029 C CA . PHE A 1 108 ? -0.726 4.544 7.411 1.00 4.31 108 PHE A CA 10
ATOM 18030 C C . PHE A 1 108 ? 0.058 5.254 8.511 1.00 22.34 108 PHE A C 10
ATOM 18031 O O . PHE A 1 108 ? 1.275 5.413 8.418 1.00 71.24 108 PHE A O 10
ATOM 18048 N N . ALA A 1 109 ? -0.649 5.678 9.553 1.00 2.55 109 ALA A N 10
ATOM 18049 C CA . ALA A 1 109 ? -0.020 6.369 10.672 1.00 14.55 109 ALA A CA 10
ATOM 18050 C C . ALA A 1 109 ? -1.041 6.701 11.756 1.00 41.00 109 ALA A C 10
ATOM 18051 O O . ALA A 1 109 ? -2.192 7.021 11.461 1.00 4.35 109 ALA A O 10
ATOM 18058 N N . GLY A 1 110 ? -0.611 6.621 13.012 1.00 52.22 110 GLY A N 10
ATOM 18059 C CA . GLY A 1 110 ? -1.501 6.915 14.120 1.00 23.12 110 GLY A CA 10
ATOM 18060 C C . GLY A 1 110 ? -2.214 8.242 13.955 1.00 1.32 110 GLY A C 10
ATOM 18061 O O . GLY A 1 110 ? -1.606 9.302 14.098 1.00 2.35 110 GLY A O 10
ATOM 18065 N N . GLU A 1 111 ? -3.507 8.184 13.652 1.00 61.14 111 GLU A N 10
ATOM 18066 C CA . GLU A 1 111 ? -4.302 9.392 13.464 1.00 31.24 111 GLU A CA 10
ATOM 18067 C C . GLU A 1 111 ? -5.751 9.044 13.134 1.00 23.31 111 GLU A C 10
ATOM 18068 O O . GLU A 1 111 ? -6.022 8.304 12.190 1.00 73.34 111 GLU A O 10
ATOM 18080 N N . ASN A 1 112 ? -6.677 9.583 13.920 1.00 23.24 112 ASN A N 10
ATOM 18081 C CA . ASN A 1 112 ? -8.098 9.329 13.713 1.00 62.21 112 ASN A CA 10
ATOM 18082 C C . ASN A 1 112 ? -8.871 10.638 13.582 1.00 62.43 112 ASN A C 10
ATOM 18083 O O . ASN A 1 112 ? -8.280 11.714 13.490 1.00 5.35 112 ASN A O 10
ATOM 18094 N N . LEU A 1 113 ? -10.195 10.537 13.574 1.00 54.44 113 LEU A N 10
ATOM 18095 C CA . LEU A 1 113 ? -11.051 11.713 13.454 1.00 2.14 113 LEU A CA 10
ATOM 18096 C C . LEU A 1 113 ? -12.430 11.445 14.047 1.00 14.25 113 LEU A C 10
ATOM 18097 O O . LEU A 1 113 ? -12.647 10.428 14.706 1.00 72.30 113 LEU A O 10
ATOM 18113 N N . TYR A 1 114 ? -13.360 12.363 13.808 1.00 41.22 114 TYR A N 10
ATOM 18114 C CA . TYR A 1 114 ? -14.719 12.226 14.318 1.00 1.43 114 TYR A CA 10
ATOM 18115 C C . TYR A 1 114 ? -15.714 12.044 13.176 1.00 11.54 114 TYR A C 10
ATOM 18116 O O . TYR A 1 114 ? -15.517 12.562 12.077 1.00 41.50 114 TYR A O 10
ATOM 18134 N N . PHE A 1 115 ? -16.785 11.305 13.446 1.00 62.13 115 PHE A N 10
ATOM 18135 C CA . PHE A 1 115 ? -17.812 11.053 12.442 1.00 52.11 115 PHE A CA 10
ATOM 18136 C C . PHE A 1 115 ? -19.198 11.383 12.988 1.00 53.54 115 PHE A C 10
ATOM 18137 O O . PHE A 1 115 ? -19.330 11.963 14.065 1.00 23.24 115 PHE A O 10
ATOM 18154 N N . GLN A 1 116 ? -20.228 11.011 12.235 1.00 73.12 116 GLN A N 10
ATOM 18155 C CA . GLN A 1 116 ? -21.604 11.269 12.642 1.00 34.32 116 GLN A CA 10
ATOM 18156 C C . GLN A 1 116 ? -22.100 10.190 13.600 1.00 61.24 116 GLN A C 10
ATOM 18157 O O . GLN A 1 116 ? -22.860 9.302 13.212 1.00 52.15 116 GLN A O 10
ATOM 18171 N N . MET A 1 1 ? 0.162 1.178 -0.568 1.00 51.43 1 MET A N 11
ATOM 18172 C CA . MET A 1 1 ? 0.508 -0.085 -1.209 1.00 52.14 1 MET A CA 11
ATOM 18173 C C . MET A 1 1 ? 2.020 -0.279 -1.248 1.00 3.12 1 MET A C 11
ATOM 18174 O O . MET A 1 1 ? 2.590 -0.587 -2.294 1.00 32.43 1 MET A O 11
ATOM 18188 N N . GLY A 1 2 ? 2.666 -0.095 -0.100 1.00 34.43 2 GLY A N 11
ATOM 18189 C CA . GLY A 1 2 ? 4.106 -0.254 -0.025 1.00 22.11 2 GLY A CA 11
ATOM 18190 C C . GLY A 1 2 ? 4.630 -0.131 1.392 1.00 22.41 2 GLY A C 11
ATOM 18191 O O . GLY A 1 2 ? 3.890 -0.333 2.355 1.00 73.41 2 GLY A O 11
ATOM 18195 N N . TYR A 1 3 ? 5.910 0.199 1.521 1.00 23.41 3 TYR A N 11
ATOM 18196 C CA . TYR A 1 3 ? 6.534 0.344 2.831 1.00 30.31 3 TYR A CA 11
ATOM 18197 C C . TYR A 1 3 ? 7.306 1.656 2.925 1.00 54.52 3 TYR A C 11
ATOM 18198 O O . TYR A 1 3 ? 8.475 1.676 3.308 1.00 43.12 3 TYR A O 11
ATOM 18216 N N . SER A 1 4 ? 6.641 2.752 2.572 1.00 0.34 4 SER A N 11
ATOM 18217 C CA . SER A 1 4 ? 7.264 4.070 2.613 1.00 12.21 4 SER A CA 11
ATOM 18218 C C . SER A 1 4 ? 6.216 5.160 2.817 1.00 11.23 4 SER A C 11
ATOM 18219 O O . SER A 1 4 ? 5.027 4.945 2.582 1.00 13.23 4 SER A O 11
ATOM 18227 N N . ASP A 1 5 ? 6.667 6.330 3.256 1.00 15.23 5 ASP A N 11
ATOM 18228 C CA . ASP A 1 5 ? 5.769 7.455 3.492 1.00 43.42 5 ASP A CA 11
ATOM 18229 C C . ASP A 1 5 ? 5.175 7.961 2.181 1.00 64.44 5 ASP A C 11
ATOM 18230 O O . ASP A 1 5 ? 4.096 8.550 2.164 1.00 13.44 5 ASP A O 11
ATOM 18239 N N . GLU A 1 6 ? 5.889 7.726 1.084 1.00 23.40 6 GLU A N 11
ATOM 18240 C CA . GLU A 1 6 ? 5.433 8.159 -0.231 1.00 72.03 6 GLU A CA 11
ATOM 18241 C C . GLU A 1 6 ? 4.307 7.262 -0.739 1.00 43.42 6 GLU A C 11
ATOM 18242 O O . GLU A 1 6 ? 3.309 7.744 -1.275 1.00 42.41 6 GLU A O 11
ATOM 18254 N N . ASP A 1 7 ? 4.476 5.956 -0.567 1.00 44.12 7 ASP A N 11
ATOM 18255 C CA . ASP A 1 7 ? 3.475 4.991 -1.007 1.00 45.12 7 ASP A CA 11
ATOM 18256 C C . ASP A 1 7 ? 2.244 5.037 -0.108 1.00 51.32 7 ASP A C 11
ATOM 18257 O O . ASP A 1 7 ? 1.111 5.038 -0.590 1.00 61.32 7 ASP A O 11
ATOM 18266 N N . ARG A 1 8 ? 2.474 5.075 1.200 1.00 12.03 8 ARG A N 11
ATOM 18267 C CA . ARG A 1 8 ? 1.383 5.119 2.167 1.00 61.13 8 ARG A CA 11
ATOM 18268 C C . ARG A 1 8 ? 0.535 6.372 1.972 1.00 12.35 8 ARG A C 11
ATOM 18269 O O . ARG A 1 8 ? -0.680 6.346 2.165 1.00 53.34 8 ARG A O 11
ATOM 18290 N N . GLU A 1 9 ? 1.185 7.468 1.591 1.00 32.52 9 GLU A N 11
ATOM 18291 C CA . GLU A 1 9 ? 0.490 8.731 1.373 1.00 74.52 9 GLU A CA 11
ATOM 18292 C C . GLU A 1 9 ? -0.436 8.640 0.163 1.00 62.02 9 GLU A C 11
ATOM 18293 O O . GLU A 1 9 ? -1.528 9.207 0.160 1.00 71.23 9 GLU A O 11
ATOM 18305 N N . ALA A 1 10 ? 0.010 7.923 -0.864 1.00 3.34 10 ALA A N 11
ATOM 18306 C CA . ALA A 1 10 ? -0.777 7.757 -2.079 1.00 32.12 10 ALA A CA 11
ATOM 18307 C C . ALA A 1 10 ? -2.133 7.129 -1.773 1.00 2.12 10 ALA A C 11
ATOM 18308 O O . ALA A 1 10 ? -3.168 7.606 -2.238 1.00 42.42 10 ALA A O 11
ATOM 18315 N N . ASP A 1 11 ? -2.119 6.057 -0.989 1.00 34.04 11 ASP A N 11
ATOM 18316 C CA . ASP A 1 11 ? -3.348 5.364 -0.620 1.00 74.22 11 ASP A CA 11
ATOM 18317 C C . ASP A 1 11 ? -4.182 6.208 0.339 1.00 23.12 11 ASP A C 11
ATOM 18318 O O . ASP A 1 11 ? -5.393 6.342 0.172 1.00 70.43 11 ASP A O 11
ATOM 18327 N N . ASN A 1 12 ? -3.523 6.774 1.345 1.00 15.43 12 ASN A N 11
ATOM 18328 C CA . ASN A 1 12 ? -4.204 7.604 2.333 1.00 40.31 12 ASN A CA 11
ATOM 18329 C C . ASN A 1 12 ? -4.873 8.803 1.668 1.00 51.24 12 ASN A C 11
ATOM 18330 O O . ASN A 1 12 ? -5.968 9.213 2.057 1.00 25.34 12 ASN A O 11
ATOM 18341 N N . LEU A 1 13 ? -4.209 9.361 0.662 1.00 50.44 13 LEU A N 11
ATOM 18342 C CA . LEU A 1 13 ? -4.739 10.513 -0.059 1.00 51.44 13 LEU A CA 11
ATOM 18343 C C . LEU A 1 13 ? -6.128 10.216 -0.615 1.00 71.02 13 LEU A C 11
ATOM 18344 O O . LEU A 1 13 ? -7.032 11.048 -0.532 1.00 61.32 13 LEU A O 11
ATOM 18360 N N . ARG A 1 14 ? -6.291 9.024 -1.180 1.00 30.01 14 ARG A N 11
ATOM 18361 C CA . ARG A 1 14 ? -7.570 8.616 -1.748 1.00 52.33 14 ARG A CA 11
ATOM 18362 C C . ARG A 1 14 ? -8.649 8.554 -0.671 1.00 23.33 14 ARG A C 11
ATOM 18363 O O . ARG A 1 14 ? -9.793 8.947 -0.900 1.00 42.04 14 ARG A O 11
ATOM 18384 N N . ILE A 1 15 ? -8.276 8.057 0.504 1.00 71.32 15 ILE A N 11
ATOM 18385 C CA . ILE A 1 15 ? -9.211 7.943 1.616 1.00 12.41 15 ILE A CA 11
ATOM 18386 C C . ILE A 1 15 ? -9.759 9.309 2.015 1.00 1.43 15 ILE A C 11
ATOM 18387 O O . ILE A 1 15 ? -10.967 9.484 2.168 1.00 13.41 15 ILE A O 11
ATOM 18403 N N . ALA A 1 16 ? -8.861 10.275 2.181 1.00 52.42 16 ALA A N 11
ATOM 18404 C CA . ALA A 1 16 ? -9.255 11.627 2.558 1.00 5.21 16 ALA A CA 11
ATOM 18405 C C . ALA A 1 16 ? -10.007 12.317 1.425 1.00 61.51 16 ALA A C 11
ATOM 18406 O O . ALA A 1 16 ? -10.917 13.110 1.665 1.00 65.33 16 ALA A O 11
ATOM 18413 N N . GLU A 1 17 ? -9.620 12.009 0.191 1.00 74.33 17 GLU A N 11
ATOM 18414 C CA . GLU A 1 17 ? -10.259 12.601 -0.979 1.00 23.10 17 GLU A CA 11
ATOM 18415 C C . GLU A 1 17 ? -11.672 12.055 -1.163 1.00 24.42 17 GLU A C 11
ATOM 18416 O O . GLU A 1 17 ? -12.574 12.771 -1.598 1.00 45.12 17 GLU A O 11
ATOM 18428 N N . ILE A 1 18 ? -11.856 10.782 -0.829 1.00 25.23 18 ILE A N 11
ATOM 18429 C CA . ILE A 1 18 ? -13.158 10.140 -0.956 1.00 63.42 18 ILE A CA 11
ATOM 18430 C C . ILE A 1 18 ? -14.221 10.890 -0.161 1.00 50.05 18 ILE A C 11
ATOM 18431 O O . ILE A 1 18 ? -15.365 11.014 -0.600 1.00 11.25 18 ILE A O 11
ATOM 18447 N N . ILE A 1 19 ? -13.835 11.390 1.008 1.00 71.24 19 ILE A N 11
ATOM 18448 C CA . ILE A 1 19 ? -14.755 12.131 1.862 1.00 65.20 19 ILE A CA 11
ATOM 18449 C C . ILE A 1 19 ? -15.158 13.453 1.219 1.00 51.24 19 ILE A C 11
ATOM 18450 O O . ILE A 1 19 ? -16.339 13.800 1.173 1.00 24.13 19 ILE A O 11
ATOM 18466 N N . LYS A 1 20 ? -14.170 14.188 0.720 1.00 61.03 20 LYS A N 11
ATOM 18467 C CA . LYS A 1 20 ? -14.420 15.472 0.075 1.00 33.40 20 LYS A CA 11
ATOM 18468 C C . LYS A 1 20 ? -15.159 15.282 -1.246 1.00 33.02 20 LYS A C 11
ATOM 18469 O O . LYS A 1 20 ? -15.932 16.143 -1.664 1.00 73.32 20 LYS A O 11
ATOM 18488 N N . ASN A 1 21 ? -14.917 14.149 -1.897 1.00 61.00 21 ASN A N 11
ATOM 18489 C CA . ASN A 1 21 ? -15.561 13.846 -3.170 1.00 44.52 21 ASN A CA 11
ATOM 18490 C C . ASN A 1 21 ? -16.802 12.985 -2.961 1.00 32.10 21 ASN A C 11
ATOM 18491 O O . ASN A 1 21 ? -17.208 12.237 -3.850 1.00 12.01 21 ASN A O 11
ATOM 18502 N N . ALA A 1 22 ? -17.401 13.096 -1.780 1.00 2.43 22 ALA A N 11
ATOM 18503 C CA . ALA A 1 22 ? -18.597 12.330 -1.454 1.00 53.22 22 ALA A CA 11
ATOM 18504 C C . ALA A 1 22 ? -19.274 12.875 -0.201 1.00 53.23 22 ALA A C 11
ATOM 18505 O O . ALA A 1 22 ? -18.788 12.679 0.912 1.00 12.32 22 ALA A O 11
ATOM 18512 N N . GLN A 1 23 ? -20.397 13.560 -0.391 1.00 75.14 23 GLN A N 11
ATOM 18513 C CA . GLN A 1 23 ? -21.140 14.134 0.725 1.00 43.34 23 GLN A CA 11
ATOM 18514 C C . GLN A 1 23 ? -22.589 14.402 0.334 1.00 74.10 23 GLN A C 11
ATOM 18515 O O . GLN A 1 23 ? -23.091 15.514 0.496 1.00 10.42 23 GLN A O 11
ATOM 18529 N N . ASP A 1 24 ? -23.257 13.376 -0.181 1.00 60.45 24 ASP A N 11
ATOM 18530 C CA . ASP A 1 24 ? -24.650 13.500 -0.595 1.00 20.41 24 ASP A CA 11
ATOM 18531 C C . ASP A 1 24 ? -25.393 12.181 -0.402 1.00 54.54 24 ASP A C 11
ATOM 18532 O O . ASP A 1 24 ? -26.348 11.885 -1.122 1.00 24.25 24 ASP A O 11
ATOM 18541 N N . ASP A 1 25 ? -24.949 11.395 0.571 1.00 32.53 25 ASP A N 11
ATOM 18542 C CA . ASP A 1 25 ? -25.572 10.108 0.859 1.00 72.45 25 ASP A CA 11
ATOM 18543 C C . ASP A 1 25 ? -25.306 9.112 -0.266 1.00 62.11 25 ASP A C 11
ATOM 18544 O O . ASP A 1 25 ? -24.476 8.213 -0.129 1.00 43.10 25 ASP A O 11
ATOM 18553 N N . ASP A 1 26 ? -26.016 9.278 -1.376 1.00 61.45 26 ASP A N 11
ATOM 18554 C CA . ASP A 1 26 ? -25.856 8.393 -2.525 1.00 54.51 26 ASP A CA 11
ATOM 18555 C C . ASP A 1 26 ? -24.412 8.394 -3.015 1.00 25.34 26 ASP A C 11
ATOM 18556 O O . ASP A 1 26 ? -23.889 7.363 -3.437 1.00 62.44 26 ASP A O 11
ATOM 18565 N N . SER A 1 27 ? -23.772 9.557 -2.955 1.00 51.42 27 SER A N 11
ATOM 18566 C CA . SER A 1 27 ? -22.389 9.693 -3.397 1.00 11.10 27 SER A CA 11
ATOM 18567 C C . SER A 1 27 ? -21.441 8.973 -2.443 1.00 61.32 27 SER A C 11
ATOM 18568 O O . SER A 1 27 ? -20.538 8.253 -2.871 1.00 54.15 27 SER A O 11
ATOM 18576 N N . LYS A 1 28 ? -21.652 9.172 -1.147 1.00 33.34 28 LYS A N 11
ATOM 18577 C CA . LYS A 1 28 ? -20.819 8.542 -0.129 1.00 70.45 28 LYS A CA 11
ATOM 18578 C C . LYS A 1 28 ? -21.014 7.029 -0.127 1.00 60.31 28 LYS A C 11
ATOM 18579 O O . LYS A 1 28 ? -20.047 6.269 -0.188 1.00 2.01 28 LYS A O 11
ATOM 18598 N N . ILE A 1 29 ? -22.269 6.599 -0.058 1.00 72.40 29 ILE A N 11
ATOM 18599 C CA . ILE A 1 29 ? -22.590 5.177 -0.051 1.00 23.33 29 ILE A CA 11
ATOM 18600 C C . ILE A 1 29 ? -21.990 4.472 -1.263 1.00 34.22 29 ILE A C 11
ATOM 18601 O O . ILE A 1 29 ? -21.433 3.381 -1.147 1.00 14.24 29 ILE A O 11
ATOM 18617 N N . ASN A 1 30 ? -22.108 5.104 -2.426 1.00 45.20 30 ASN A N 11
ATOM 18618 C CA . ASN A 1 30 ? -21.576 4.538 -3.661 1.00 0.24 30 ASN A CA 11
ATOM 18619 C C . ASN A 1 30 ? -20.054 4.636 -3.692 1.00 62.34 30 ASN A C 11
ATOM 18620 O O . ASN A 1 30 ? -19.378 3.772 -4.251 1.00 23.44 30 ASN A O 11
ATOM 18631 N N . SER A 1 31 ? -19.521 5.694 -3.089 1.00 72.51 31 SER A N 11
ATOM 18632 C CA . SER A 1 31 ? -18.079 5.906 -3.051 1.00 11.12 31 SER A CA 11
ATOM 18633 C C . SER A 1 31 ? -17.424 4.999 -2.014 1.00 4.55 31 SER A C 11
ATOM 18634 O O . SER A 1 31 ? -16.232 4.698 -2.098 1.00 14.30 31 SER A O 11
ATOM 18642 N N . THR A 1 32 ? -18.211 4.567 -1.033 1.00 64.43 32 THR A N 11
ATOM 18643 C CA . THR A 1 32 ? -17.709 3.696 0.022 1.00 65.52 32 THR A CA 11
ATOM 18644 C C . THR A 1 32 ? -17.056 2.447 -0.560 1.00 60.22 32 THR A C 11
ATOM 18645 O O . THR A 1 32 ? -16.067 1.946 -0.025 1.00 53.21 32 THR A O 11
ATOM 18656 N N . GLN A 1 33 ? -17.615 1.950 -1.659 1.00 31.23 33 GLN A N 11
ATOM 18657 C CA . GLN A 1 33 ? -17.086 0.759 -2.313 1.00 32.33 33 GLN A CA 11
ATOM 18658 C C . GLN A 1 33 ? -15.617 0.945 -2.677 1.00 50.14 33 GLN A C 11
ATOM 18659 O O . GLN A 1 33 ? -14.799 0.049 -2.473 1.00 31.14 33 GLN A O 11
ATOM 18673 N N . GLU A 1 34 ? -15.290 2.114 -3.219 1.00 14.40 34 GLU A N 11
ATOM 18674 C CA . GLU A 1 34 ? -13.919 2.417 -3.613 1.00 74.41 34 GLU A CA 11
ATOM 18675 C C . GLU A 1 34 ? -13.007 2.494 -2.392 1.00 40.24 34 GLU A C 11
ATOM 18676 O O . GLU A 1 34 ? -11.824 2.157 -2.465 1.00 14.24 34 GLU A O 11
ATOM 18688 N N . LEU A 1 35 ? -13.564 2.941 -1.272 1.00 71.23 35 LEU A N 11
ATOM 18689 C CA . LEU A 1 35 ? -12.802 3.064 -0.035 1.00 23.23 35 LEU A CA 11
ATOM 18690 C C . LEU A 1 35 ? -12.323 1.698 0.448 1.00 13.32 35 LEU A C 11
ATOM 18691 O O . LEU A 1 35 ? -11.203 1.559 0.940 1.00 4.30 35 LEU A O 11
ATOM 18707 N N . LEU A 1 36 ? -13.179 0.692 0.303 1.00 43.41 36 LEU A N 11
ATOM 18708 C CA . LEU A 1 36 ? -12.843 -0.664 0.722 1.00 20.00 36 LEU A CA 11
ATOM 18709 C C . LEU A 1 36 ? -11.620 -1.179 -0.030 1.00 20.41 36 LEU A C 11
ATOM 18710 O O . LEU A 1 36 ? -10.801 -1.912 0.525 1.00 30.20 36 LEU A O 11
ATOM 18726 N N . ASP A 1 37 ? -11.502 -0.790 -1.294 1.00 40.34 37 ASP A N 11
ATOM 18727 C CA . ASP A 1 37 ? -10.377 -1.209 -2.122 1.00 20.51 37 ASP A CA 11
ATOM 18728 C C . ASP A 1 37 ? -9.054 -0.771 -1.503 1.00 25.24 37 ASP A C 11
ATOM 18729 O O . ASP A 1 37 ? -8.059 -1.494 -1.564 1.00 62.51 37 ASP A O 11
ATOM 18738 N N . ILE A 1 38 ? -9.049 0.417 -0.908 1.00 32.11 38 ILE A N 11
ATOM 18739 C CA . ILE A 1 38 ? -7.848 0.951 -0.278 1.00 31.22 38 ILE A CA 11
ATOM 18740 C C . ILE A 1 38 ? -7.419 0.090 0.905 1.00 22.22 38 ILE A C 11
ATOM 18741 O O . ILE A 1 38 ? -6.249 0.082 1.289 1.00 42.04 38 ILE A O 11
ATOM 18757 N N . TYR A 1 39 ? -8.372 -0.636 1.479 1.00 54.34 39 TYR A N 11
ATOM 18758 C CA . TYR A 1 39 ? -8.094 -1.501 2.619 1.00 45.42 39 TYR A CA 11
ATOM 18759 C C . TYR A 1 39 ? -7.232 -2.689 2.203 1.00 75.40 39 TYR A C 11
ATOM 18760 O O . TYR A 1 39 ? -6.324 -3.095 2.928 1.00 63.55 39 TYR A O 11
ATOM 18778 N N . ARG A 1 40 ? -7.525 -3.242 1.031 1.00 74.44 40 ARG A N 11
ATOM 18779 C CA . ARG A 1 40 ? -6.779 -4.385 0.517 1.00 14.11 40 ARG A CA 11
ATOM 18780 C C . ARG A 1 40 ? -5.342 -3.993 0.189 1.00 3.42 40 ARG A C 11
ATOM 18781 O O . ARG A 1 40 ? -4.437 -4.827 0.221 1.00 74.43 40 ARG A O 11
ATOM 18802 N N . ARG A 1 41 ? -5.139 -2.717 -0.126 1.00 21.52 41 ARG A N 11
ATOM 18803 C CA . ARG A 1 41 ? -3.812 -2.215 -0.461 1.00 71.02 41 ARG A CA 11
ATOM 18804 C C . ARG A 1 41 ? -2.830 -2.469 0.679 1.00 14.31 41 ARG A C 11
ATOM 18805 O O . ARG A 1 41 ? -1.654 -2.750 0.449 1.00 64.04 41 ARG A O 11
ATOM 18826 N N . LEU A 1 42 ? -3.322 -2.367 1.909 1.00 4.31 42 LEU A N 11
ATOM 18827 C CA . LEU A 1 42 ? -2.488 -2.585 3.086 1.00 0.54 42 LEU A CA 11
ATOM 18828 C C . LEU A 1 42 ? -2.717 -3.977 3.666 1.00 41.13 42 LEU A C 11
ATOM 18829 O O . LEU A 1 42 ? -2.691 -4.166 4.882 1.00 20.20 42 LEU A O 11
ATOM 18845 N N . TYR A 1 43 ? -2.939 -4.948 2.787 1.00 21.22 43 TYR A N 11
ATOM 18846 C CA . TYR A 1 43 ? -3.172 -6.324 3.211 1.00 15.53 43 TYR A CA 11
ATOM 18847 C C . TYR A 1 43 ? -2.168 -7.272 2.563 1.00 53.52 43 TYR A C 11
ATOM 18848 O O . TYR A 1 43 ? -2.434 -8.457 2.364 1.00 62.21 43 TYR A O 11
ATOM 18866 N N . PRO A 1 44 ? -0.985 -6.738 2.225 1.00 11.41 44 PRO A N 11
ATOM 18867 C CA . PRO A 1 44 ? 0.084 -7.518 1.595 1.00 4.52 44 PRO A CA 11
ATOM 18868 C C . PRO A 1 44 ? 0.704 -8.530 2.552 1.00 71.40 44 PRO A C 11
ATOM 18869 O O . PRO A 1 44 ? 0.839 -9.708 2.222 1.00 61.54 44 PRO A O 11
ATOM 18880 N N . SER A 1 45 ? 1.078 -8.064 3.739 1.00 23.11 45 SER A N 11
ATOM 18881 C CA . SER A 1 45 ? 1.687 -8.929 4.743 1.00 72.31 45 SER A CA 11
ATOM 18882 C C . SER A 1 45 ? 1.248 -8.524 6.147 1.00 62.21 45 SER A C 11
ATOM 18883 O O . SER A 1 45 ? 2.078 -8.310 7.032 1.00 40.44 45 SER A O 11
ATOM 18891 N N . LEU A 1 46 ? -0.061 -8.421 6.344 1.00 34.30 46 LEU A N 11
ATOM 18892 C CA . LEU A 1 46 ? -0.613 -8.042 7.640 1.00 24.04 46 LEU A CA 11
ATOM 18893 C C . LEU A 1 46 ? -0.636 -9.234 8.592 1.00 52.11 46 LEU A C 11
ATOM 18894 O O . LEU A 1 46 ? -0.875 -10.369 8.178 1.00 55.22 46 LEU A O 11
ATOM 18910 N N . THR A 1 47 ? -0.388 -8.969 9.871 1.00 53.21 47 THR A N 11
ATOM 18911 C CA . THR A 1 47 ? -0.382 -10.019 10.882 1.00 51.52 47 THR A CA 11
ATOM 18912 C C . THR A 1 47 ? -1.752 -10.160 11.536 1.00 5.43 47 THR A C 11
ATOM 18913 O O . THR A 1 47 ? -2.599 -9.270 11.457 1.00 2.23 47 THR A O 11
ATOM 18924 N N . PRO A 1 48 ? -1.976 -11.304 12.200 1.00 52.43 48 PRO A N 11
ATOM 18925 C CA . PRO A 1 48 ? -3.242 -11.587 12.882 1.00 30.33 48 PRO A CA 11
ATOM 18926 C C . PRO A 1 48 ? -3.442 -10.717 14.118 1.00 1.13 48 PRO A C 11
ATOM 18927 O O . PRO A 1 48 ? -4.530 -10.189 14.347 1.00 44.23 48 PRO A O 11
ATOM 18938 N N . GLU A 1 49 ? -2.385 -10.572 14.912 1.00 51.24 49 GLU A N 11
ATOM 18939 C CA . GLU A 1 49 ? -2.446 -9.765 16.125 1.00 55.03 49 GLU A CA 11
ATOM 18940 C C . GLU A 1 49 ? -2.573 -8.282 15.786 1.00 24.43 49 GLU A C 11
ATOM 18941 O O . GLU A 1 49 ? -3.263 -7.535 16.478 1.00 52.55 49 GLU A O 11
ATOM 18953 N N . GLU A 1 50 ? -1.900 -7.866 14.718 1.00 5.22 50 GLU A N 11
ATOM 18954 C CA . GLU A 1 50 ? -1.935 -6.473 14.289 1.00 13.31 50 GLU A CA 11
ATOM 18955 C C . GLU A 1 50 ? -3.305 -6.113 13.721 1.00 33.30 50 GLU A C 11
ATOM 18956 O O . GLU A 1 50 ? -3.848 -5.046 14.008 1.00 23.25 50 GLU A O 11
ATOM 18968 N N . ARG A 1 51 ? -3.858 -7.012 12.913 1.00 53.32 51 ARG A N 11
ATOM 18969 C CA . ARG A 1 51 ? -5.164 -6.789 12.303 1.00 64.44 51 ARG A CA 11
ATOM 18970 C C . ARG A 1 51 ? -6.204 -6.429 13.359 1.00 24.25 51 ARG A C 11
ATOM 18971 O O . ARG A 1 51 ? -7.214 -5.795 13.058 1.00 32.31 51 ARG A O 11
ATOM 18992 N N . GLU A 1 52 ? -5.948 -6.839 14.598 1.00 4.31 52 GLU A N 11
ATOM 18993 C CA . GLU A 1 52 ? -6.863 -6.560 15.699 1.00 43.24 52 GLU A CA 11
ATOM 18994 C C . GLU A 1 52 ? -7.110 -5.060 15.834 1.00 61.10 52 GLU A C 11
ATOM 18995 O O . GLU A 1 52 ? -8.214 -4.630 16.169 1.00 45.34 52 GLU A O 11
ATOM 19007 N N . SER A 1 53 ? -6.074 -4.270 15.572 1.00 41.40 53 SER A N 11
ATOM 19008 C CA . SER A 1 53 ? -6.176 -2.818 15.669 1.00 72.24 53 SER A CA 11
ATOM 19009 C C . SER A 1 53 ? -7.322 -2.296 14.807 1.00 45.24 53 SER A C 11
ATOM 19010 O O . SER A 1 53 ? -8.168 -1.534 15.275 1.00 31.34 53 SER A O 11
ATOM 19018 N N . ILE A 1 54 ? -7.340 -2.710 13.544 1.00 34.54 54 ILE A N 11
ATOM 19019 C CA . ILE A 1 54 ? -8.381 -2.286 12.617 1.00 54.12 54 ILE A CA 11
ATOM 19020 C C . ILE A 1 54 ? -9.767 -2.647 13.142 1.00 24.12 54 ILE A C 11
ATOM 19021 O O . ILE A 1 54 ? -10.687 -1.831 13.107 1.00 15.30 54 ILE A O 11
ATOM 19037 N N . ASP A 1 55 ? -9.906 -3.874 13.631 1.00 74.53 55 ASP A N 11
ATOM 19038 C CA . ASP A 1 55 ? -11.179 -4.344 14.167 1.00 42.31 55 ASP A CA 11
ATOM 19039 C C . ASP A 1 55 ? -11.567 -3.554 15.413 1.00 34.52 55 ASP A C 11
ATOM 19040 O O . ASP A 1 55 ? -12.736 -3.222 15.611 1.00 11.53 55 ASP A O 11
ATOM 19049 N N . LYS A 1 56 ? -10.580 -3.259 16.252 1.00 51.22 56 LYS A N 11
ATOM 19050 C CA . LYS A 1 56 ? -10.817 -2.509 17.479 1.00 10.44 56 LYS A CA 11
ATOM 19051 C C . LYS A 1 56 ? -11.324 -1.104 17.169 1.00 15.03 56 LYS A C 11
ATOM 19052 O O . LYS A 1 56 ? -11.899 -0.437 18.030 1.00 54.23 56 LYS A O 11
ATOM 19071 N N . PHE A 1 57 ? -11.109 -0.661 15.935 1.00 75.21 57 PHE A N 11
ATOM 19072 C CA . PHE A 1 57 ? -11.546 0.664 15.511 1.00 2.34 57 PHE A CA 11
ATOM 19073 C C . PHE A 1 57 ? -12.474 0.571 14.304 1.00 15.23 57 PHE A C 11
ATOM 19074 O O . PHE A 1 57 ? -12.434 1.415 13.409 1.00 43.12 57 PHE A O 11
ATOM 19091 N N . VAL A 1 58 ? -13.311 -0.462 14.287 1.00 12.51 58 VAL A N 11
ATOM 19092 C CA . VAL A 1 58 ? -14.251 -0.666 13.191 1.00 1.02 58 VAL A CA 11
ATOM 19093 C C . VAL A 1 58 ? -15.551 -1.286 13.691 1.00 51.24 58 VAL A C 11
ATOM 19094 O O . VAL A 1 58 ? -16.633 -0.963 13.201 1.00 4.23 58 VAL A O 11
ATOM 19107 N N . ASN A 1 59 ? -15.437 -2.178 14.669 1.00 73.31 59 ASN A N 11
ATOM 19108 C CA . ASN A 1 59 ? -16.605 -2.844 15.235 1.00 24.35 59 ASN A CA 11
ATOM 19109 C C . ASN A 1 59 ? -17.531 -1.838 15.911 1.00 5.45 59 ASN A C 11
ATOM 19110 O O . ASN A 1 59 ? -18.591 -1.505 15.384 1.00 13.43 59 ASN A O 11
ATOM 19121 N N . GLU A 1 60 ? -17.120 -1.357 17.081 1.00 33.01 60 GLU A N 11
ATOM 19122 C CA . GLU A 1 60 ? -17.914 -0.389 17.829 1.00 43.42 60 GLU A CA 11
ATOM 19123 C C . GLU A 1 60 ? -17.727 1.018 17.266 1.00 34.41 60 GLU A C 11
ATOM 19124 O O . GLU A 1 60 ? -17.502 1.972 18.011 1.00 33.12 60 GLU A O 11
ATOM 19136 N N . HIS A 1 61 ? -17.822 1.138 15.946 1.00 74.44 61 HIS A N 11
ATOM 19137 C CA . HIS A 1 61 ? -17.665 2.427 15.282 1.00 64.21 61 HIS A CA 11
ATOM 19138 C C . HIS A 1 61 ? -18.318 2.412 13.903 1.00 21.42 61 HIS A C 11
ATOM 19139 O O . HIS A 1 61 ? -18.977 3.373 13.505 1.00 5.13 61 HIS A O 11
ATOM 19153 N N . THR A 1 62 ? -18.131 1.314 13.177 1.00 63.12 62 THR A N 11
ATOM 19154 C CA . THR A 1 62 ? -18.700 1.174 11.842 1.00 4.24 62 THR A CA 11
ATOM 19155 C C . THR A 1 62 ? -19.799 0.118 11.821 1.00 3.10 62 THR A C 11
ATOM 19156 O O . THR A 1 62 ? -19.809 -0.797 12.644 1.00 32.33 62 THR A O 11
ATOM 19167 N N . ASP A 1 63 ? -20.722 0.251 10.875 1.00 64.42 63 ASP A N 11
ATOM 19168 C CA . ASP A 1 63 ? -21.825 -0.694 10.745 1.00 21.23 63 ASP A CA 11
ATOM 19169 C C . ASP A 1 63 ? -21.718 -1.479 9.441 1.00 13.42 63 ASP A C 11
ATOM 19170 O O . ASP A 1 63 ? -21.013 -1.073 8.518 1.00 72.54 63 ASP A O 11
ATOM 19179 N N . ALA A 1 64 ? -22.422 -2.604 9.374 1.00 15.32 64 ALA A N 11
ATOM 19180 C CA . ALA A 1 64 ? -22.408 -3.444 8.183 1.00 23.35 64 ALA A CA 11
ATOM 19181 C C . ALA A 1 64 ? -23.734 -3.360 7.435 1.00 2.23 64 ALA A C 11
ATOM 19182 O O . ALA A 1 64 ? -24.730 -2.875 7.973 1.00 73.54 64 ALA A O 11
ATOM 19189 N N . ILE A 1 65 ? -23.738 -3.833 6.194 1.00 54.23 65 ILE A N 11
ATOM 19190 C CA . ILE A 1 65 ? -24.943 -3.811 5.373 1.00 43.52 65 ILE A CA 11
ATOM 19191 C C . ILE A 1 65 ? -25.655 -5.159 5.405 1.00 41.52 65 ILE A C 11
ATOM 19192 O O . ILE A 1 65 ? -25.210 -6.122 4.780 1.00 51.21 65 ILE A O 11
ATOM 19208 N N . ILE A 1 66 ? -26.763 -5.219 6.135 1.00 11.43 66 ILE A N 11
ATOM 19209 C CA . ILE A 1 66 ? -27.539 -6.448 6.246 1.00 3.21 66 ILE A CA 11
ATOM 19210 C C . ILE A 1 66 ? -28.418 -6.656 5.018 1.00 42.24 66 ILE A C 11
ATOM 19211 O O . ILE A 1 66 ? -29.306 -5.852 4.734 1.00 12.55 66 ILE A O 11
ATOM 19227 N N . ILE A 1 67 ? -28.165 -7.740 4.293 1.00 71.32 67 ILE A N 11
ATOM 19228 C CA . ILE A 1 67 ? -28.936 -8.056 3.096 1.00 4.54 67 ILE A CA 11
ATOM 19229 C C . ILE A 1 67 ? -29.089 -9.563 2.923 1.00 40.35 67 ILE A C 11
ATOM 19230 O O . ILE A 1 67 ? -28.171 -10.329 3.217 1.00 51.50 67 ILE A O 11
ATOM 19246 N N . ASP A 1 68 ? -30.254 -9.981 2.441 1.00 60.52 68 ASP A N 11
ATOM 19247 C CA . ASP A 1 68 ? -30.527 -11.398 2.224 1.00 13.53 68 ASP A CA 11
ATOM 19248 C C . ASP A 1 68 ? -30.168 -12.216 3.461 1.00 53.51 68 ASP A C 11
ATOM 19249 O O . ASP A 1 68 ? -29.634 -13.318 3.354 1.00 24.44 68 ASP A O 11
ATOM 19258 N N . GLY A 1 69 ? -30.465 -11.666 4.635 1.00 74.12 69 GLY A N 11
ATOM 19259 C CA . GLY A 1 69 ? -30.166 -12.358 5.875 1.00 43.13 69 GLY A CA 11
ATOM 19260 C C . GLY A 1 69 ? -28.695 -12.699 6.007 1.00 22.52 69 GLY A C 11
ATOM 19261 O O . GLY A 1 69 ? -28.328 -13.631 6.724 1.00 12.53 69 GLY A O 11
ATOM 19265 N N . VAL A 1 70 ? -27.849 -11.945 5.312 1.00 22.45 70 VAL A N 11
ATOM 19266 C CA . VAL A 1 70 ? -26.409 -12.173 5.355 1.00 33.31 70 VAL A CA 11
ATOM 19267 C C . VAL A 1 70 ? -25.644 -10.855 5.364 1.00 51.21 70 VAL A C 11
ATOM 19268 O O . VAL A 1 70 ? -25.212 -10.352 4.326 1.00 33.13 70 VAL A O 11
ATOM 19281 N N . PRO A 1 71 ? -25.470 -10.279 6.563 1.00 35.50 71 PRO A N 11
ATOM 19282 C CA . PRO A 1 71 ? -24.756 -9.012 6.737 1.00 45.44 71 PRO A CA 11
ATOM 19283 C C . PRO A 1 71 ? -23.259 -9.149 6.477 1.00 73.51 71 PRO A C 11
ATOM 19284 O O . PRO A 1 71 ? -22.707 -10.248 6.546 1.00 4.34 71 PRO A O 11
ATOM 19295 N N . ILE A 1 72 ? -22.610 -8.030 6.178 1.00 4.43 72 ILE A N 11
ATOM 19296 C CA . ILE A 1 72 ? -21.177 -8.026 5.910 1.00 21.50 72 ILE A CA 11
ATOM 19297 C C . ILE A 1 72 ? -20.376 -7.908 7.202 1.00 0.12 72 ILE A C 11
ATOM 19298 O O . ILE A 1 72 ? -20.900 -7.483 8.231 1.00 32.24 72 ILE A O 11
ATOM 19314 N N . GLN A 1 73 ? -19.103 -8.285 7.140 1.00 41.45 73 GLN A N 11
ATOM 19315 C CA . GLN A 1 73 ? -18.229 -8.219 8.305 1.00 31.10 73 GLN A CA 11
ATOM 19316 C C . GLN A 1 73 ? -17.168 -7.138 8.130 1.00 50.22 73 GLN A C 11
ATOM 19317 O O . GLN A 1 73 ? -16.842 -6.750 7.009 1.00 51.42 73 GLN A O 11
ATOM 19331 N N . GLY A 1 74 ? -16.632 -6.654 9.247 1.00 73.53 74 GLY A N 11
ATOM 19332 C CA . GLY A 1 74 ? -15.614 -5.622 9.195 1.00 41.14 74 GLY A CA 11
ATOM 19333 C C . GLY A 1 74 ? -16.102 -4.360 8.512 1.00 53.22 74 GLY A C 11
ATOM 19334 O O . GLY A 1 74 ? -15.351 -3.706 7.789 1.00 13.04 74 GLY A O 11
ATOM 19338 N N . GLY A 1 75 ? -17.367 -4.017 8.740 1.00 43.35 75 GLY A N 11
ATOM 19339 C CA . GLY A 1 75 ? -17.933 -2.827 8.132 1.00 13.21 75 GLY A CA 11
ATOM 19340 C C . GLY A 1 75 ? -17.646 -2.741 6.646 1.00 20.33 75 GLY A C 11
ATOM 19341 O O . GLY A 1 75 ? -17.542 -1.648 6.089 1.00 22.43 75 GLY A O 11
ATOM 19345 N N . ARG A 1 76 ? -17.516 -3.897 6.003 1.00 42.11 76 ARG A N 11
ATOM 19346 C CA . ARG A 1 76 ? -17.236 -3.948 4.573 1.00 4.01 76 ARG A CA 11
ATOM 19347 C C . ARG A 1 76 ? -18.526 -3.866 3.763 1.00 70.01 76 ARG A C 11
ATOM 19348 O O . ARG A 1 76 ? -19.594 -4.259 4.234 1.00 42.42 76 ARG A O 11
ATOM 19369 N N . LYS A 1 77 ? -18.420 -3.353 2.542 1.00 53.11 77 LYS A N 11
ATOM 19370 C CA . LYS A 1 77 ? -19.577 -3.219 1.665 1.00 73.43 77 LYS A CA 11
ATOM 19371 C C . LYS A 1 77 ? -19.486 -4.190 0.492 1.00 64.13 77 LYS A C 11
ATOM 19372 O O . LYS A 1 77 ? -18.690 -3.995 -0.427 1.00 22.35 77 LYS A O 11
ATOM 19391 N N . ALA A 1 78 ? -20.306 -5.235 0.529 1.00 52.15 78 ALA A N 11
ATOM 19392 C CA . ALA A 1 78 ? -20.320 -6.233 -0.533 1.00 63.52 78 ALA A CA 11
ATOM 19393 C C . ALA A 1 78 ? -21.122 -5.746 -1.735 1.00 63.11 78 ALA A C 11
ATOM 19394 O O . ALA A 1 78 ? -21.898 -4.797 -1.631 1.00 54.41 78 ALA A O 11
ATOM 19401 N N . ARG A 1 79 ? -20.928 -6.401 -2.875 1.00 30.41 79 ARG A N 11
ATOM 19402 C CA . ARG A 1 79 ? -21.632 -6.033 -4.097 1.00 53.02 79 ARG A CA 11
ATOM 19403 C C . ARG A 1 79 ? -23.051 -6.594 -4.097 1.00 53.01 79 ARG A C 11
ATOM 19404 O O . ARG A 1 79 ? -23.254 -7.795 -4.276 1.00 72.24 79 ARG A O 11
ATOM 19425 N N . ILE A 1 80 ? -24.029 -5.717 -3.894 1.00 44.04 80 ILE A N 11
ATOM 19426 C CA . ILE A 1 80 ? -25.428 -6.125 -3.872 1.00 2.14 80 ILE A CA 11
ATOM 19427 C C . ILE A 1 80 ? -26.202 -5.498 -5.026 1.00 70.02 80 ILE A C 11
ATOM 19428 O O . ILE A 1 80 ? -26.756 -4.406 -4.896 1.00 63.23 80 ILE A O 11
ATOM 19444 N N . VAL A 1 81 ? -26.238 -6.197 -6.156 1.00 72.31 81 VAL A N 11
ATOM 19445 C CA . VAL A 1 81 ? -26.947 -5.711 -7.334 1.00 33.24 81 VAL A CA 11
ATOM 19446 C C . VAL A 1 81 ? -28.331 -6.342 -7.441 1.00 51.11 81 VAL A C 11
ATOM 19447 O O . VAL A 1 81 ? -28.464 -7.562 -7.524 1.00 20.22 81 VAL A O 11
ATOM 19460 N N . GLY A 1 82 ? -29.361 -5.501 -7.440 1.00 2.41 82 GLY A N 11
ATOM 19461 C CA . GLY A 1 82 ? -30.722 -5.994 -7.538 1.00 60.12 82 GLY A CA 11
ATOM 19462 C C . GLY A 1 82 ? -31.024 -7.070 -6.514 1.00 10.11 82 GLY A C 11
ATOM 19463 O O . GLY A 1 82 ? -31.181 -8.241 -6.860 1.00 14.12 82 GLY A O 11
ATOM 19467 N N . LYS A 1 83 ? -31.104 -6.674 -5.248 1.00 41.31 83 LYS A N 11
ATOM 19468 C CA . LYS A 1 83 ? -31.388 -7.612 -4.169 1.00 15.32 83 LYS A CA 11
ATOM 19469 C C . LYS A 1 83 ? -32.451 -7.052 -3.228 1.00 24.43 83 LYS A C 11
ATOM 19470 O O . LYS A 1 83 ? -33.153 -6.100 -3.566 1.00 55.35 83 LYS A O 11
ATOM 19489 N N . ILE A 1 84 ? -32.561 -7.649 -2.046 1.00 22.13 84 ILE A N 11
ATOM 19490 C CA . ILE A 1 84 ? -33.535 -7.208 -1.056 1.00 34.03 84 ILE A CA 11
ATOM 19491 C C . ILE A 1 84 ? -33.049 -5.963 -0.322 1.00 23.12 84 ILE A C 11
ATOM 19492 O O . ILE A 1 84 ? -33.056 -5.912 0.908 1.00 4.32 84 ILE A O 11
ATOM 19508 N N . VAL A 1 85 ? -32.628 -4.960 -1.085 1.00 44.52 85 VAL A N 11
ATOM 19509 C CA . VAL A 1 85 ? -32.140 -3.713 -0.508 1.00 50.51 85 VAL A CA 11
ATOM 19510 C C . VAL A 1 85 ? -33.294 -2.775 -0.171 1.00 42.21 85 VAL A C 11
ATOM 19511 O O . VAL A 1 85 ? -34.094 -2.422 -1.038 1.00 4.43 85 VAL A O 11
ATOM 19524 N N . SER A 1 86 ? -33.374 -2.374 1.094 1.00 64.32 86 SER A N 11
ATOM 19525 C CA . SER A 1 86 ? -34.432 -1.479 1.547 1.00 61.31 86 SER A CA 11
ATOM 19526 C C . SER A 1 86 ? -33.889 -0.074 1.789 1.00 62.32 86 SER A C 11
ATOM 19527 O O . SER A 1 86 ? -32.680 0.146 1.874 1.00 74.30 86 SER A O 11
ATOM 19535 N N . PRO A 1 87 ? -34.803 0.901 1.902 1.00 24.02 87 PRO A N 11
ATOM 19536 C CA . PRO A 1 87 ? -34.440 2.302 2.136 1.00 32.04 87 PRO A CA 11
ATOM 19537 C C . PRO A 1 87 ? -33.880 2.530 3.536 1.00 31.32 87 PRO A C 11
ATOM 19538 O O . PRO A 1 87 ? -33.411 3.620 3.858 1.00 44.54 87 PRO A O 11
ATOM 19549 N N . GLY A 1 88 ? -33.933 1.492 4.366 1.00 44.00 88 GLY A N 11
ATOM 19550 C CA . GLY A 1 88 ? -33.427 1.600 5.722 1.00 44.02 88 GLY A CA 11
ATOM 19551 C C . GLY A 1 88 ? -32.057 0.970 5.882 1.00 74.44 88 GLY A C 11
ATOM 19552 O O . GLY A 1 88 ? -31.323 1.291 6.816 1.00 32.32 88 GLY A O 11
ATOM 19556 N N . VAL A 1 89 ? -31.713 0.068 4.968 1.00 25.30 89 VAL A N 11
ATOM 19557 C CA . VAL A 1 89 ? -30.422 -0.610 5.012 1.00 75.21 89 VAL A CA 11
ATOM 19558 C C . VAL A 1 89 ? -29.388 0.122 4.165 1.00 4.23 89 VAL A C 11
ATOM 19559 O O . VAL A 1 89 ? -28.227 0.249 4.556 1.00 42.15 89 VAL A O 11
ATOM 19572 N N . LYS A 1 90 ? -29.816 0.604 3.003 1.00 22.04 90 LYS A N 11
ATOM 19573 C CA . LYS A 1 90 ? -28.928 1.326 2.100 1.00 2.42 90 LYS A CA 11
ATOM 19574 C C . LYS A 1 90 ? -28.222 2.467 2.827 1.00 33.44 90 LYS A C 11
ATOM 19575 O O . LYS A 1 90 ? -27.089 2.817 2.501 1.00 52.12 90 LYS A O 11
ATOM 19594 N N . GLY A 1 91 ? -28.900 3.041 3.817 1.00 52.14 91 GLY A N 11
ATOM 19595 C CA . GLY A 1 91 ? -28.322 4.135 4.575 1.00 25.42 91 GLY A CA 11
ATOM 19596 C C . GLY A 1 91 ? -27.219 3.674 5.507 1.00 23.34 91 GLY A C 11
ATOM 19597 O O . GLY A 1 91 ? -26.257 4.404 5.753 1.00 72.54 91 GLY A O 11
ATOM 19601 N N . LEU A 1 92 ? -27.357 2.460 6.030 1.00 1.33 92 LEU A N 11
ATOM 19602 C CA . LEU A 1 92 ? -26.365 1.903 6.943 1.00 64.11 92 LEU A CA 11
ATOM 19603 C C . LEU A 1 92 ? -24.975 1.922 6.314 1.00 31.21 92 LEU A C 11
ATOM 19604 O O . LEU A 1 92 ? -23.975 2.133 7.000 1.00 55.11 92 LEU A O 11
ATOM 19620 N N . ALA A 1 93 ? -24.921 1.701 5.005 1.00 42.34 93 ALA A N 11
ATOM 19621 C CA . ALA A 1 93 ? -23.655 1.697 4.282 1.00 3.25 93 ALA A CA 11
ATOM 19622 C C . ALA A 1 93 ? -22.943 3.039 4.415 1.00 40.43 93 ALA A C 11
ATOM 19623 O O . ALA A 1 93 ? -21.714 3.101 4.458 1.00 43.24 93 ALA A O 11
ATOM 19630 N N . THR A 1 94 ? -23.723 4.114 4.478 1.00 11.12 94 THR A N 11
ATOM 19631 C CA . THR A 1 94 ? -23.167 5.456 4.603 1.00 34.44 94 THR A CA 11
ATOM 19632 C C . THR A 1 94 ? -22.564 5.674 5.986 1.00 21.22 94 THR A C 11
ATOM 19633 O O . THR A 1 94 ? -21.551 6.356 6.131 1.00 3.34 94 THR A O 11
ATOM 19644 N N . GLY A 1 95 ? -23.193 5.088 7.001 1.00 53.52 95 GLY A N 11
ATOM 19645 C CA . GLY A 1 95 ? -22.703 5.231 8.359 1.00 21.12 95 GLY A CA 11
ATOM 19646 C C . GLY A 1 95 ? -21.289 4.709 8.523 1.00 34.31 95 GLY A C 11
ATOM 19647 O O . GLY A 1 95 ? -20.494 5.275 9.273 1.00 63.30 95 GLY A O 11
ATOM 19651 N N . PHE A 1 96 ? -20.976 3.625 7.821 1.00 23.44 96 PHE A N 11
ATOM 19652 C CA . PHE A 1 96 ? -19.649 3.024 7.895 1.00 61.14 96 PHE A CA 11
ATOM 19653 C C . PHE A 1 96 ? -18.686 3.713 6.932 1.00 72.43 96 PHE A C 11
ATOM 19654 O O . PHE A 1 96 ? -17.474 3.715 7.144 1.00 5.23 96 PHE A O 11
ATOM 19671 N N . PHE A 1 97 ? -19.236 4.296 5.871 1.00 24.43 97 PHE A N 11
ATOM 19672 C CA . PHE A 1 97 ? -18.427 4.986 4.874 1.00 43.51 97 PHE A CA 11
ATOM 19673 C C . PHE A 1 97 ? -17.604 6.100 5.517 1.00 75.43 97 PHE A C 11
ATOM 19674 O O . PHE A 1 97 ? -16.424 6.267 5.213 1.00 22.13 97 PHE A O 11
ATOM 19691 N N . GLU A 1 98 ? -18.239 6.858 6.406 1.00 63.15 98 GLU A N 11
ATOM 19692 C CA . GLU A 1 98 ? -17.566 7.956 7.090 1.00 53.01 98 GLU A CA 11
ATOM 19693 C C . GLU A 1 98 ? -16.493 7.430 8.039 1.00 51.02 98 GLU A C 11
ATOM 19694 O O . GLU A 1 98 ? -15.353 7.892 8.019 1.00 1.10 98 GLU A O 11
ATOM 19706 N N . GLU A 1 99 ? -16.868 6.461 8.868 1.00 12.44 99 GLU A N 11
ATOM 19707 C CA . GLU A 1 99 ? -15.938 5.874 9.826 1.00 74.23 99 GLU A CA 11
ATOM 19708 C C . GLU A 1 99 ? -14.777 5.192 9.108 1.00 51.01 99 GLU A C 11
ATOM 19709 O O . GLU A 1 99 ? -13.635 5.238 9.568 1.00 73.43 99 GLU A O 11
ATOM 19721 N N . LEU A 1 100 ? -15.077 4.560 7.979 1.00 62.14 100 LEU A N 11
ATOM 19722 C CA . LEU A 1 100 ? -14.059 3.867 7.196 1.00 2.41 100 LEU A CA 11
ATOM 19723 C C . LEU A 1 100 ? -12.949 4.826 6.777 1.00 24.20 100 LEU A C 11
ATOM 19724 O O . LEU A 1 100 ? -11.773 4.464 6.767 1.00 21.30 100 LEU A O 11
ATOM 19740 N N . GLY A 1 101 ? -13.331 6.052 6.433 1.00 3.12 101 GLY A N 11
ATOM 19741 C CA . GLY A 1 101 ? -12.356 7.044 6.020 1.00 3.42 101 GLY A CA 11
ATOM 19742 C C . GLY A 1 101 ? -11.368 7.380 7.120 1.00 31.31 101 GLY A C 11
ATOM 19743 O O . GLY A 1 101 ? -10.165 7.476 6.876 1.00 75.22 101 GLY A O 11
ATOM 19747 N N . SER A 1 102 ? -11.876 7.560 8.335 1.00 54.00 102 SER A N 11
ATOM 19748 C CA . SER A 1 102 ? -11.031 7.892 9.476 1.00 50.33 102 SER A CA 11
ATOM 19749 C C . SER A 1 102 ? -10.154 6.706 9.866 1.00 53.21 102 SER A C 11
ATOM 19750 O O . SER A 1 102 ? -8.968 6.864 10.155 1.00 11.14 102 SER A O 11
ATOM 19758 N N . LYS A 1 103 ? -10.747 5.517 9.872 1.00 50.05 103 LYS A N 11
ATOM 19759 C CA . LYS A 1 103 ? -10.022 4.302 10.224 1.00 14.04 103 LYS A CA 11
ATOM 19760 C C . LYS A 1 103 ? -8.877 4.049 9.249 1.00 1.14 103 LYS A C 11
ATOM 19761 O O . LYS A 1 103 ? -7.745 3.787 9.660 1.00 75.54 103 LYS A O 11
ATOM 19780 N N . LEU A 1 104 ? -9.177 4.131 7.958 1.00 64.11 104 LEU A N 11
ATOM 19781 C CA . LEU A 1 104 ? -8.171 3.912 6.924 1.00 51.42 104 LEU A CA 11
ATOM 19782 C C . LEU A 1 104 ? -6.999 4.873 7.093 1.00 44.45 104 LEU A C 11
ATOM 19783 O O . LEU A 1 104 ? -5.894 4.609 6.619 1.00 2.34 104 LEU A O 11
ATOM 19799 N N . ALA A 1 105 ? -7.247 5.988 7.772 1.00 51.31 105 ALA A N 11
ATOM 19800 C CA . ALA A 1 105 ? -6.211 6.986 8.007 1.00 13.50 105 ALA A CA 11
ATOM 19801 C C . ALA A 1 105 ? -5.131 6.448 8.939 1.00 34.12 105 ALA A C 11
ATOM 19802 O O . ALA A 1 105 ? -3.940 6.563 8.654 1.00 23.31 105 ALA A O 11
ATOM 19809 N N . GLN A 1 106 ? -5.557 5.861 10.053 1.00 3.35 106 GLN A N 11
ATOM 19810 C CA . GLN A 1 106 ? -4.624 5.307 11.028 1.00 75.41 106 GLN A CA 11
ATOM 19811 C C . GLN A 1 106 ? -3.734 4.247 10.387 1.00 33.35 106 GLN A C 11
ATOM 19812 O O . GLN A 1 106 ? -2.562 4.111 10.739 1.00 65.12 106 GLN A O 11
ATOM 19826 N N . LEU A 1 107 ? -4.298 3.497 9.447 1.00 54.43 107 LEU A N 11
ATOM 19827 C CA . LEU A 1 107 ? -3.556 2.448 8.757 1.00 42.33 107 LEU A CA 11
ATOM 19828 C C . LEU A 1 107 ? -2.308 3.015 8.087 1.00 22.13 107 LEU A C 11
ATOM 19829 O O . LEU A 1 107 ? -1.328 2.301 7.872 1.00 3.42 107 LEU A O 11
ATOM 19845 N N . PHE A 1 108 ? -2.350 4.303 7.762 1.00 70.42 108 PHE A N 11
ATOM 19846 C CA . PHE A 1 108 ? -1.222 4.966 7.118 1.00 72.10 108 PHE A CA 11
ATOM 19847 C C . PHE A 1 108 ? 0.044 4.822 7.957 1.00 44.12 108 PHE A C 11
ATOM 19848 O O . PHE A 1 108 ? 1.153 4.782 7.424 1.00 20.22 108 PHE A O 11
ATOM 19865 N N . ALA A 1 109 ? -0.130 4.746 9.272 1.00 2.01 109 ALA A N 11
ATOM 19866 C CA . ALA A 1 109 ? 0.998 4.605 10.185 1.00 12.51 109 ALA A CA 11
ATOM 19867 C C . ALA A 1 109 ? 0.524 4.509 11.631 1.00 4.04 109 ALA A C 11
ATOM 19868 O O . ALA A 1 109 ? -0.304 5.302 12.078 1.00 63.30 109 ALA A O 11
ATOM 19875 N N . GLY A 1 110 ? 1.055 3.531 12.359 1.00 5.24 110 GLY A N 11
ATOM 19876 C CA . GLY A 1 110 ? 0.674 3.349 13.748 1.00 61.23 110 GLY A CA 11
ATOM 19877 C C . GLY A 1 110 ? -0.823 3.188 13.921 1.00 31.33 110 GLY A C 11
ATOM 19878 O O . GLY A 1 110 ? -1.480 2.532 13.114 1.00 54.13 110 GLY A O 11
ATOM 19882 N N . GLU A 1 111 ? -1.363 3.786 14.979 1.00 65.02 111 GLU A N 11
ATOM 19883 C CA . GLU A 1 111 ? -2.792 3.703 15.256 1.00 24.33 111 GLU A CA 11
ATOM 19884 C C . GLU A 1 111 ? -3.213 4.770 16.263 1.00 75.54 111 GLU A C 11
ATOM 19885 O O . GLU A 1 111 ? -2.408 5.229 17.071 1.00 64.42 111 GLU A O 11
ATOM 19897 N N . ASN A 1 112 ? -4.483 5.159 16.206 1.00 41.34 112 ASN A N 11
ATOM 19898 C CA . ASN A 1 112 ? -5.013 6.173 17.111 1.00 65.23 112 ASN A CA 11
ATOM 19899 C C . ASN A 1 112 ? -6.516 5.997 17.305 1.00 65.31 112 ASN A C 11
ATOM 19900 O O . ASN A 1 112 ? -7.096 4.999 16.874 1.00 42.31 112 ASN A O 11
ATOM 19911 N N . LEU A 1 113 ? -7.141 6.972 17.955 1.00 25.25 113 LEU A N 11
ATOM 19912 C CA . LEU A 1 113 ? -8.577 6.926 18.207 1.00 61.14 113 LEU A CA 11
ATOM 19913 C C . LEU A 1 113 ? -9.145 8.331 18.375 1.00 55.23 113 LEU A C 11
ATOM 19914 O O . LEU A 1 113 ? -8.533 9.188 19.013 1.00 63.41 113 LEU A O 11
ATOM 19930 N N . TYR A 1 114 ? -10.321 8.561 17.800 1.00 22.31 114 TYR A N 11
ATOM 19931 C CA . TYR A 1 114 ? -10.972 9.862 17.886 1.00 14.30 114 TYR A CA 11
ATOM 19932 C C . TYR A 1 114 ? -12.366 9.816 17.268 1.00 74.52 114 TYR A C 11
ATOM 19933 O O . TYR A 1 114 ? -12.561 9.257 16.188 1.00 71.10 114 TYR A O 11
ATOM 19951 N N . PHE A 1 115 ? -13.334 10.407 17.960 1.00 2.35 115 PHE A N 11
ATOM 19952 C CA . PHE A 1 115 ? -14.711 10.434 17.481 1.00 21.13 115 PHE A CA 11
ATOM 19953 C C . PHE A 1 115 ? -15.434 11.684 17.973 1.00 2.41 115 PHE A C 11
ATOM 19954 O O . PHE A 1 115 ? -14.821 12.579 18.555 1.00 41.14 115 PHE A O 11
ATOM 19971 N N . GLN A 1 116 ? -16.740 11.738 17.734 1.00 32.34 116 GLN A N 11
ATOM 19972 C CA . GLN A 1 116 ? -17.547 12.879 18.152 1.00 65.32 116 GLN A CA 11
ATOM 19973 C C . GLN A 1 116 ? -17.993 12.728 19.602 1.00 13.02 116 GLN A C 11
ATOM 19974 O O . GLN A 1 116 ? -19.125 12.327 19.876 1.00 52.12 116 GLN A O 11
ATOM 19988 N N . MET A 1 1 ? 12.746 3.280 11.116 1.00 51.41 1 MET A N 12
ATOM 19989 C CA . MET A 1 1 ? 11.761 2.205 11.108 1.00 23.45 1 MET A CA 12
ATOM 19990 C C . MET A 1 1 ? 11.059 2.119 9.757 1.00 43.51 1 MET A C 12
ATOM 19991 O O . MET A 1 1 ? 10.616 3.130 9.212 1.00 32.53 1 MET A O 12
ATOM 20005 N N . GLY A 1 2 ? 10.962 0.907 9.220 1.00 24.34 2 GLY A N 12
ATOM 20006 C CA . GLY A 1 2 ? 10.314 0.713 7.937 1.00 53.02 2 GLY A CA 12
ATOM 20007 C C . GLY A 1 2 ? 10.954 1.532 6.834 1.00 2.30 2 GLY A C 12
ATOM 20008 O O . GLY A 1 2 ? 11.876 2.309 7.084 1.00 64.12 2 GLY A O 12
ATOM 20012 N N . TYR A 1 3 ? 10.466 1.359 5.611 1.00 63.52 3 TYR A N 12
ATOM 20013 C CA . TYR A 1 3 ? 11.000 2.085 4.465 1.00 60.02 3 TYR A CA 12
ATOM 20014 C C . TYR A 1 3 ? 9.890 2.443 3.482 1.00 53.42 3 TYR A C 12
ATOM 20015 O O . TYR A 1 3 ? 10.071 2.364 2.267 1.00 61.41 3 TYR A O 12
ATOM 20033 N N . SER A 1 4 ? 8.739 2.839 4.017 1.00 4.42 4 SER A N 12
ATOM 20034 C CA . SER A 1 4 ? 7.597 3.208 3.189 1.00 63.42 4 SER A CA 12
ATOM 20035 C C . SER A 1 4 ? 6.517 3.888 4.024 1.00 3.51 4 SER A C 12
ATOM 20036 O O . SER A 1 4 ? 5.325 3.647 3.834 1.00 42.15 4 SER A O 12
ATOM 20044 N N . ASP A 1 5 ? 6.944 4.740 4.950 1.00 12.21 5 ASP A N 12
ATOM 20045 C CA . ASP A 1 5 ? 6.015 5.458 5.815 1.00 75.20 5 ASP A CA 12
ATOM 20046 C C . ASP A 1 5 ? 5.185 6.455 5.012 1.00 1.44 5 ASP A C 12
ATOM 20047 O O . ASP A 1 5 ? 3.975 6.567 5.205 1.00 0.32 5 ASP A O 12
ATOM 20056 N N . GLU A 1 6 ? 5.845 7.178 4.113 1.00 4.20 6 GLU A N 12
ATOM 20057 C CA . GLU A 1 6 ? 5.168 8.168 3.283 1.00 24.31 6 GLU A CA 12
ATOM 20058 C C . GLU A 1 6 ? 4.184 7.496 2.330 1.00 52.31 6 GLU A C 12
ATOM 20059 O O . GLU A 1 6 ? 3.146 8.065 1.991 1.00 33.21 6 GLU A O 12
ATOM 20071 N N . ASP A 1 7 ? 4.518 6.284 1.901 1.00 11.21 7 ASP A N 12
ATOM 20072 C CA . ASP A 1 7 ? 3.664 5.534 0.987 1.00 11.24 7 ASP A CA 12
ATOM 20073 C C . ASP A 1 7 ? 2.306 5.250 1.622 1.00 24.34 7 ASP A C 12
ATOM 20074 O O . ASP A 1 7 ? 1.273 5.311 0.956 1.00 62.33 7 ASP A O 12
ATOM 20083 N N . ARG A 1 8 ? 2.317 4.938 2.914 1.00 32.23 8 ARG A N 12
ATOM 20084 C CA . ARG A 1 8 ? 1.087 4.641 3.639 1.00 52.44 8 ARG A CA 12
ATOM 20085 C C . ARG A 1 8 ? 0.121 5.821 3.576 1.00 3.42 8 ARG A C 12
ATOM 20086 O O . ARG A 1 8 ? -1.094 5.638 3.515 1.00 1.21 8 ARG A O 12
ATOM 20107 N N . GLU A 1 9 ? 0.672 7.031 3.593 1.00 52.44 9 GLU A N 12
ATOM 20108 C CA . GLU A 1 9 ? -0.141 8.241 3.539 1.00 34.42 9 GLU A CA 12
ATOM 20109 C C . GLU A 1 9 ? -0.974 8.280 2.261 1.00 12.21 9 GLU A C 12
ATOM 20110 O O . GLU A 1 9 ? -2.089 8.801 2.250 1.00 10.21 9 GLU A O 12
ATOM 20122 N N . ALA A 1 10 ? -0.424 7.726 1.186 1.00 42.11 10 ALA A N 12
ATOM 20123 C CA . ALA A 1 10 ? -1.115 7.696 -0.097 1.00 13.40 10 ALA A CA 12
ATOM 20124 C C . ALA A 1 10 ? -2.460 6.987 0.021 1.00 60.05 10 ALA A C 12
ATOM 20125 O O . ALA A 1 10 ? -3.479 7.484 -0.460 1.00 22.12 10 ALA A O 12
ATOM 20132 N N . ASP A 1 11 ? -2.456 5.823 0.661 1.00 5.21 11 ASP A N 12
ATOM 20133 C CA . ASP A 1 11 ? -3.676 5.045 0.842 1.00 43.31 11 ASP A CA 12
ATOM 20134 C C . ASP A 1 11 ? -4.616 5.731 1.829 1.00 61.44 11 ASP A C 12
ATOM 20135 O O . ASP A 1 11 ? -5.831 5.745 1.635 1.00 2.04 11 ASP A O 12
ATOM 20144 N N . ASN A 1 12 ? -4.045 6.297 2.887 1.00 63.32 12 ASN A N 12
ATOM 20145 C CA . ASN A 1 12 ? -4.832 6.982 3.905 1.00 52.41 12 ASN A CA 12
ATOM 20146 C C . ASN A 1 12 ? -5.495 8.231 3.331 1.00 72.23 12 ASN A C 12
ATOM 20147 O O . ASN A 1 12 ? -6.633 8.557 3.673 1.00 24.43 12 ASN A O 12
ATOM 20158 N N . LEU A 1 13 ? -4.777 8.925 2.455 1.00 12.52 13 LEU A N 12
ATOM 20159 C CA . LEU A 1 13 ? -5.295 10.138 1.832 1.00 53.42 13 LEU A CA 12
ATOM 20160 C C . LEU A 1 13 ? -6.622 9.866 1.130 1.00 61.21 13 LEU A C 12
ATOM 20161 O O . LEU A 1 13 ? -7.542 10.683 1.181 1.00 63.51 13 LEU A O 12
ATOM 20177 N N . ARG A 1 14 ? -6.714 8.712 0.477 1.00 61.10 14 ARG A N 12
ATOM 20178 C CA . ARG A 1 14 ? -7.928 8.331 -0.234 1.00 53.22 14 ARG A CA 12
ATOM 20179 C C . ARG A 1 14 ? -9.102 8.192 0.731 1.00 53.25 14 ARG A C 12
ATOM 20180 O O . ARG A 1 14 ? -10.226 8.588 0.418 1.00 45.33 14 ARG A O 12
ATOM 20201 N N . ILE A 1 15 ? -8.834 7.627 1.903 1.00 53.21 15 ILE A N 12
ATOM 20202 C CA . ILE A 1 15 ? -9.868 7.437 2.913 1.00 71.24 15 ILE A CA 12
ATOM 20203 C C . ILE A 1 15 ? -10.474 8.770 3.338 1.00 42.25 15 ILE A C 12
ATOM 20204 O O . ILE A 1 15 ? -11.694 8.923 3.382 1.00 50.11 15 ILE A O 12
ATOM 20220 N N . ALA A 1 16 ? -9.612 9.733 3.647 1.00 10.35 16 ALA A N 12
ATOM 20221 C CA . ALA A 1 16 ? -10.062 11.055 4.065 1.00 42.40 16 ALA A CA 12
ATOM 20222 C C . ALA A 1 16 ? -10.696 11.812 2.903 1.00 71.13 16 ALA A C 12
ATOM 20223 O O . ALA A 1 16 ? -11.633 12.587 3.093 1.00 63.12 16 ALA A O 12
ATOM 20230 N N . GLU A 1 17 ? -10.179 11.582 1.700 1.00 63.40 17 GLU A N 12
ATOM 20231 C CA . GLU A 1 17 ? -10.695 12.244 0.508 1.00 62.33 17 GLU A CA 12
ATOM 20232 C C . GLU A 1 17 ? -12.144 11.843 0.247 1.00 61.41 17 GLU A C 12
ATOM 20233 O O . GLU A 1 17 ? -12.994 12.691 -0.025 1.00 72.33 17 GLU A O 12
ATOM 20245 N N . ILE A 1 18 ? -12.417 10.545 0.332 1.00 42.05 18 ILE A N 12
ATOM 20246 C CA . ILE A 1 18 ? -13.762 10.031 0.105 1.00 10.44 18 ILE A CA 12
ATOM 20247 C C . ILE A 1 18 ? -14.722 10.509 1.190 1.00 71.32 18 ILE A C 12
ATOM 20248 O O . ILE A 1 18 ? -15.878 10.830 0.912 1.00 42.32 18 ILE A O 12
ATOM 20264 N N . ILE A 1 19 ? -14.235 10.554 2.425 1.00 33.42 19 ILE A N 12
ATOM 20265 C CA . ILE A 1 19 ? -15.049 10.995 3.551 1.00 74.30 19 ILE A CA 12
ATOM 20266 C C . ILE A 1 19 ? -15.479 12.448 3.383 1.00 52.04 19 ILE A C 12
ATOM 20267 O O . ILE A 1 19 ? -16.650 12.785 3.557 1.00 13.33 19 ILE A O 12
ATOM 20283 N N . LYS A 1 20 ? -14.524 13.306 3.040 1.00 21.21 20 LYS A N 12
ATOM 20284 C CA . LYS A 1 20 ? -14.802 14.724 2.844 1.00 33.52 20 LYS A CA 12
ATOM 20285 C C . LYS A 1 20 ? -15.657 14.943 1.600 1.00 12.32 20 LYS A C 12
ATOM 20286 O O . LYS A 1 20 ? -16.520 15.820 1.576 1.00 73.51 20 LYS A O 12
ATOM 20305 N N . ASN A 1 21 ? -15.412 14.141 0.570 1.00 62.34 21 ASN A N 12
ATOM 20306 C CA . ASN A 1 21 ? -16.160 14.247 -0.677 1.00 53.45 21 ASN A CA 12
ATOM 20307 C C . ASN A 1 21 ? -17.516 13.559 -0.559 1.00 34.53 21 ASN A C 12
ATOM 20308 O O . ASN A 1 21 ? -18.400 13.757 -1.392 1.00 10.32 21 ASN A O 12
ATOM 20319 N N . ALA A 1 22 ? -17.673 12.748 0.483 1.00 12.41 22 ALA A N 12
ATOM 20320 C CA . ALA A 1 22 ? -18.922 12.032 0.713 1.00 43.22 22 ALA A CA 12
ATOM 20321 C C . ALA A 1 22 ? -19.964 12.939 1.357 1.00 14.42 22 ALA A C 12
ATOM 20322 O O . ALA A 1 22 ? -20.068 13.008 2.581 1.00 2.45 22 ALA A O 12
ATOM 20329 N N . GLN A 1 23 ? -20.734 13.633 0.525 1.00 43.44 23 GLN A N 12
ATOM 20330 C CA . GLN A 1 23 ? -21.767 14.538 1.015 1.00 74.53 23 GLN A CA 12
ATOM 20331 C C . GLN A 1 23 ? -23.143 13.884 0.937 1.00 14.33 23 GLN A C 12
ATOM 20332 O O . GLN A 1 23 ? -23.926 13.948 1.886 1.00 62.03 23 GLN A O 12
ATOM 20346 N N . ASP A 1 24 ? -23.432 13.257 -0.198 1.00 1.32 24 ASP A N 12
ATOM 20347 C CA . ASP A 1 24 ? -24.714 12.592 -0.399 1.00 23.50 24 ASP A CA 12
ATOM 20348 C C . ASP A 1 24 ? -24.655 11.144 0.078 1.00 23.31 24 ASP A C 12
ATOM 20349 O O . ASP A 1 24 ? -23.640 10.467 -0.086 1.00 24.43 24 ASP A O 12
ATOM 20358 N N . ASP A 1 25 ? -25.749 10.676 0.669 1.00 4.13 25 ASP A N 12
ATOM 20359 C CA . ASP A 1 25 ? -25.822 9.309 1.170 1.00 23.45 25 ASP A CA 12
ATOM 20360 C C . ASP A 1 25 ? -25.375 8.314 0.103 1.00 3.25 25 ASP A C 12
ATOM 20361 O O . ASP A 1 25 ? -24.641 7.368 0.391 1.00 51.12 25 ASP A O 12
ATOM 20370 N N . ASP A 1 26 ? -25.822 8.534 -1.128 1.00 14.43 26 ASP A N 12
ATOM 20371 C CA . ASP A 1 26 ? -25.469 7.658 -2.238 1.00 63.31 26 ASP A CA 12
ATOM 20372 C C . ASP A 1 26 ? -23.973 7.729 -2.531 1.00 73.44 26 ASP A C 12
ATOM 20373 O O . ASP A 1 26 ? -23.355 6.730 -2.899 1.00 62.12 26 ASP A O 12
ATOM 20382 N N . SER A 1 27 ? -23.399 8.916 -2.367 1.00 62.11 27 SER A N 12
ATOM 20383 C CA . SER A 1 27 ? -21.977 9.118 -2.619 1.00 41.50 27 SER A CA 12
ATOM 20384 C C . SER A 1 27 ? -21.131 8.366 -1.596 1.00 34.00 27 SER A C 12
ATOM 20385 O O . SER A 1 27 ? -20.163 7.692 -1.948 1.00 43.41 27 SER A O 12
ATOM 20393 N N . LYS A 1 28 ? -21.505 8.486 -0.326 1.00 61.45 28 LYS A N 12
ATOM 20394 C CA . LYS A 1 28 ? -20.784 7.817 0.750 1.00 63.00 28 LYS A CA 12
ATOM 20395 C C . LYS A 1 28 ? -20.915 6.302 0.634 1.00 34.31 28 LYS A C 12
ATOM 20396 O O . LYS A 1 28 ? -19.919 5.579 0.659 1.00 3.21 28 LYS A O 12
ATOM 20415 N N . ILE A 1 29 ? -22.150 5.828 0.506 1.00 71.11 29 ILE A N 12
ATOM 20416 C CA . ILE A 1 29 ? -22.411 4.399 0.383 1.00 24.04 29 ILE A CA 12
ATOM 20417 C C . ILE A 1 29 ? -21.704 3.814 -0.834 1.00 64.24 29 ILE A C 12
ATOM 20418 O O . ILE A 1 29 ? -21.138 2.723 -0.772 1.00 3.34 29 ILE A O 12
ATOM 20434 N N . ASN A 1 30 ? -21.739 4.548 -1.942 1.00 32.31 30 ASN A N 12
ATOM 20435 C CA . ASN A 1 30 ? -21.101 4.102 -3.175 1.00 44.10 30 ASN A CA 12
ATOM 20436 C C . ASN A 1 30 ? -19.582 4.207 -3.070 1.00 31.12 30 ASN A C 12
ATOM 20437 O O . ASN A 1 30 ? -18.853 3.399 -3.644 1.00 64.05 30 ASN A O 12
ATOM 20448 N N . SER A 1 31 ? -19.113 5.208 -2.331 1.00 73.42 31 SER A N 12
ATOM 20449 C CA . SER A 1 31 ? -17.682 5.421 -2.153 1.00 22.52 31 SER A CA 12
ATOM 20450 C C . SER A 1 31 ? -17.096 4.393 -1.189 1.00 43.13 31 SER A C 12
ATOM 20451 O O . SER A 1 31 ? -15.885 4.170 -1.161 1.00 61.43 31 SER A O 12
ATOM 20459 N N . THR A 1 32 ? -17.964 3.769 -0.399 1.00 0.31 32 THR A N 12
ATOM 20460 C CA . THR A 1 32 ? -17.534 2.766 0.567 1.00 14.53 32 THR A CA 12
ATOM 20461 C C . THR A 1 32 ? -16.717 1.670 -0.105 1.00 65.22 32 THR A C 12
ATOM 20462 O O . THR A 1 32 ? -15.762 1.152 0.474 1.00 43.43 32 THR A O 12
ATOM 20473 N N . GLN A 1 33 ? -17.097 1.321 -1.330 1.00 10.00 33 GLN A N 12
ATOM 20474 C CA . GLN A 1 33 ? -16.398 0.285 -2.081 1.00 5.04 33 GLN A CA 12
ATOM 20475 C C . GLN A 1 33 ? -14.918 0.625 -2.228 1.00 70.31 33 GLN A C 12
ATOM 20476 O O . GLN A 1 33 ? -14.055 -0.239 -2.071 1.00 53.52 33 GLN A O 12
ATOM 20490 N N . GLU A 1 34 ? -14.633 1.887 -2.531 1.00 51.41 34 GLU A N 12
ATOM 20491 C CA . GLU A 1 34 ? -13.257 2.340 -2.701 1.00 32.32 34 GLU A CA 12
ATOM 20492 C C . GLU A 1 34 ? -12.490 2.253 -1.385 1.00 2.44 34 GLU A C 12
ATOM 20493 O O . GLU A 1 34 ? -11.347 1.796 -1.348 1.00 63.10 34 GLU A O 12
ATOM 20505 N N . LEU A 1 35 ? -13.126 2.696 -0.306 1.00 1.51 35 LEU A N 12
ATOM 20506 C CA . LEU A 1 35 ? -12.504 2.670 1.014 1.00 51.54 35 LEU A CA 12
ATOM 20507 C C . LEU A 1 35 ? -12.075 1.255 1.386 1.00 72.34 35 LEU A C 12
ATOM 20508 O O . LEU A 1 35 ? -11.023 1.053 1.993 1.00 63.32 35 LEU A O 12
ATOM 20524 N N . LEU A 1 36 ? -12.895 0.277 1.016 1.00 54.41 36 LEU A N 12
ATOM 20525 C CA . LEU A 1 36 ? -12.600 -1.121 1.309 1.00 52.05 36 LEU A CA 12
ATOM 20526 C C . LEU A 1 36 ? -11.288 -1.548 0.659 1.00 3.11 36 LEU A C 12
ATOM 20527 O O . LEU A 1 36 ? -10.540 -2.351 1.217 1.00 72.52 36 LEU A O 12
ATOM 20543 N N . ASP A 1 37 ? -11.013 -1.003 -0.521 1.00 73.41 37 ASP A N 12
ATOM 20544 C CA . ASP A 1 37 ? -9.789 -1.325 -1.245 1.00 71.15 37 ASP A CA 12
ATOM 20545 C C . ASP A 1 37 ? -8.559 -0.991 -0.408 1.00 65.41 37 ASP A C 12
ATOM 20546 O O . ASP A 1 37 ? -7.561 -1.713 -0.438 1.00 51.22 37 ASP A O 12
ATOM 20555 N N . ILE A 1 38 ? -8.636 0.106 0.337 1.00 51.10 38 ILE A N 12
ATOM 20556 C CA . ILE A 1 38 ? -7.529 0.535 1.182 1.00 23.22 38 ILE A CA 12
ATOM 20557 C C . ILE A 1 38 ? -7.284 -0.458 2.314 1.00 54.23 38 ILE A C 12
ATOM 20558 O O . ILE A 1 38 ? -6.180 -0.542 2.852 1.00 71.53 38 ILE A O 12
ATOM 20574 N N . TYR A 1 39 ? -8.321 -1.208 2.669 1.00 72.32 39 TYR A N 12
ATOM 20575 C CA . TYR A 1 39 ? -8.220 -2.196 3.737 1.00 1.50 39 TYR A CA 12
ATOM 20576 C C . TYR A 1 39 ? -7.246 -3.308 3.360 1.00 1.34 39 TYR A C 12
ATOM 20577 O O . TYR A 1 39 ? -6.345 -3.646 4.128 1.00 12.25 39 TYR A O 12
ATOM 20595 N N . ARG A 1 40 ? -7.434 -3.872 2.172 1.00 63.30 40 ARG A N 12
ATOM 20596 C CA . ARG A 1 40 ? -6.573 -4.947 1.692 1.00 11.20 40 ARG A CA 12
ATOM 20597 C C . ARG A 1 40 ? -5.157 -4.438 1.441 1.00 44.20 40 ARG A C 12
ATOM 20598 O O . ARG A 1 40 ? -4.191 -5.198 1.516 1.00 1.43 40 ARG A O 12
ATOM 20619 N N . ARG A 1 41 ? -5.041 -3.148 1.142 1.00 72.01 41 ARG A N 12
ATOM 20620 C CA . ARG A 1 41 ? -3.744 -2.538 0.878 1.00 24.10 41 ARG A CA 12
ATOM 20621 C C . ARG A 1 41 ? -2.807 -2.716 2.070 1.00 50.55 41 ARG A C 12
ATOM 20622 O O . ARG A 1 41 ? -1.601 -2.900 1.903 1.00 63.34 41 ARG A O 12
ATOM 20643 N N . LEU A 1 42 ? -3.370 -2.658 3.271 1.00 1.54 42 LEU A N 12
ATOM 20644 C CA . LEU A 1 42 ? -2.586 -2.811 4.492 1.00 65.32 42 LEU A CA 12
ATOM 20645 C C . LEU A 1 42 ? -2.738 -4.217 5.064 1.00 73.02 42 LEU A C 12
ATOM 20646 O O . LEU A 1 42 ? -2.762 -4.404 6.281 1.00 53.15 42 LEU A O 12
ATOM 20662 N N . TYR A 1 43 ? -2.839 -5.202 4.179 1.00 71.43 43 TYR A N 12
ATOM 20663 C CA . TYR A 1 43 ? -2.990 -6.592 4.595 1.00 4.53 43 TYR A CA 12
ATOM 20664 C C . TYR A 1 43 ? -1.884 -7.460 4.004 1.00 62.52 43 TYR A C 12
ATOM 20665 O O . TYR A 1 43 ? -2.047 -8.663 3.798 1.00 72.23 43 TYR A O 12
ATOM 20683 N N . PRO A 1 44 ? -0.729 -6.838 3.724 1.00 12.23 44 PRO A N 12
ATOM 20684 C CA . PRO A 1 44 ? 0.428 -7.534 3.154 1.00 72.02 44 PRO A CA 12
ATOM 20685 C C . PRO A 1 44 ? 1.073 -8.495 4.146 1.00 21.32 44 PRO A C 12
ATOM 20686 O O . PRO A 1 44 ? 1.336 -9.653 3.822 1.00 71.31 44 PRO A O 12
ATOM 20697 N N . SER A 1 45 ? 1.326 -8.008 5.357 1.00 54.33 45 SER A N 12
ATOM 20698 C CA . SER A 1 45 ? 1.943 -8.823 6.396 1.00 65.23 45 SER A CA 12
ATOM 20699 C C . SER A 1 45 ? 1.632 -8.266 7.781 1.00 15.22 45 SER A C 12
ATOM 20700 O O . SER A 1 45 ? 2.534 -7.876 8.524 1.00 35.42 45 SER A O 12
ATOM 20708 N N . LEU A 1 46 ? 0.348 -8.230 8.122 1.00 22.43 46 LEU A N 12
ATOM 20709 C CA . LEU A 1 46 ? -0.085 -7.721 9.419 1.00 51.33 46 LEU A CA 12
ATOM 20710 C C . LEU A 1 46 ? 0.106 -8.771 10.508 1.00 32.12 46 LEU A C 12
ATOM 20711 O O . LEU A 1 46 ? -0.075 -9.966 10.273 1.00 74.31 46 LEU A O 12
ATOM 20727 N N . THR A 1 47 ? 0.471 -8.317 11.703 1.00 21.22 47 THR A N 12
ATOM 20728 C CA . THR A 1 47 ? 0.686 -9.217 12.830 1.00 55.24 47 THR A CA 12
ATOM 20729 C C . THR A 1 47 ? -0.612 -9.466 13.589 1.00 14.54 47 THR A C 12
ATOM 20730 O O . THR A 1 47 ? -1.589 -8.727 13.457 1.00 5.03 47 THR A O 12
ATOM 20741 N N . PRO A 1 48 ? -0.627 -10.530 14.406 1.00 44.23 48 PRO A N 12
ATOM 20742 C CA . PRO A 1 48 ? -1.799 -10.899 15.204 1.00 30.42 48 PRO A CA 12
ATOM 20743 C C . PRO A 1 48 ? -2.069 -9.908 16.331 1.00 23.43 48 PRO A C 12
ATOM 20744 O O . PRO A 1 48 ? -3.220 -9.658 16.687 1.00 23.21 48 PRO A O 12
ATOM 20755 N N . GLU A 1 49 ? -1.000 -9.347 16.888 1.00 21.32 49 GLU A N 12
ATOM 20756 C CA . GLU A 1 49 ? -1.123 -8.384 17.976 1.00 51.45 49 GLU A CA 12
ATOM 20757 C C . GLU A 1 49 ? -1.729 -7.075 17.477 1.00 74.13 49 GLU A C 12
ATOM 20758 O O . GLU A 1 49 ? -2.605 -6.499 18.122 1.00 24.43 49 GLU A O 12
ATOM 20770 N N . GLU A 1 50 ? -1.256 -6.612 16.324 1.00 74.02 50 GLU A N 12
ATOM 20771 C CA . GLU A 1 50 ? -1.751 -5.371 15.739 1.00 21.03 50 GLU A CA 12
ATOM 20772 C C . GLU A 1 50 ? -3.179 -5.541 15.230 1.00 53.13 50 GLU A C 12
ATOM 20773 O O . GLU A 1 50 ? -4.041 -4.697 15.475 1.00 75.03 50 GLU A O 12
ATOM 20785 N N . ARG A 1 51 ? -3.421 -6.638 14.519 1.00 11.40 51 ARG A N 12
ATOM 20786 C CA . ARG A 1 51 ? -4.744 -6.918 13.973 1.00 5.00 51 ARG A CA 12
ATOM 20787 C C . ARG A 1 51 ? -5.759 -7.132 15.091 1.00 32.54 51 ARG A C 12
ATOM 20788 O O . ARG A 1 51 ? -6.967 -7.061 14.867 1.00 30.42 51 ARG A O 12
ATOM 20809 N N . GLU A 1 52 ? -5.260 -7.396 16.295 1.00 2.40 52 GLU A N 12
ATOM 20810 C CA . GLU A 1 52 ? -6.124 -7.622 17.447 1.00 14.32 52 GLU A CA 12
ATOM 20811 C C . GLU A 1 52 ? -7.034 -6.421 17.689 1.00 50.40 52 GLU A C 12
ATOM 20812 O O . GLU A 1 52 ? -8.185 -6.572 18.099 1.00 63.40 52 GLU A O 12
ATOM 20824 N N . SER A 1 53 ? -6.509 -5.227 17.432 1.00 2.24 53 SER A N 12
ATOM 20825 C CA . SER A 1 53 ? -7.271 -3.999 17.626 1.00 41.21 53 SER A CA 12
ATOM 20826 C C . SER A 1 53 ? -8.264 -3.791 16.487 1.00 51.54 53 SER A C 12
ATOM 20827 O O . SER A 1 53 ? -9.455 -3.581 16.718 1.00 74.42 53 SER A O 12
ATOM 20835 N N . ILE A 1 54 ? -7.765 -3.849 15.257 1.00 63.22 54 ILE A N 12
ATOM 20836 C CA . ILE A 1 54 ? -8.607 -3.668 14.081 1.00 33.32 54 ILE A CA 12
ATOM 20837 C C . ILE A 1 54 ? -9.725 -4.705 14.041 1.00 11.33 54 ILE A C 12
ATOM 20838 O O . ILE A 1 54 ? -10.871 -4.385 13.727 1.00 55.54 54 ILE A O 12
ATOM 20854 N N . ASP A 1 55 ? -9.384 -5.947 14.364 1.00 21.31 55 ASP A N 12
ATOM 20855 C CA . ASP A 1 55 ? -10.359 -7.031 14.368 1.00 33.42 55 ASP A CA 12
ATOM 20856 C C . ASP A 1 55 ? -11.426 -6.799 15.434 1.00 43.10 55 ASP A C 12
ATOM 20857 O O . ASP A 1 55 ? -12.623 -6.892 15.161 1.00 43.31 55 ASP A O 12
ATOM 20866 N N . LYS A 1 56 ? -10.984 -6.497 16.650 1.00 24.11 56 LYS A N 12
ATOM 20867 C CA . LYS A 1 56 ? -11.899 -6.251 17.758 1.00 3.22 56 LYS A CA 12
ATOM 20868 C C . LYS A 1 56 ? -12.730 -4.997 17.509 1.00 52.33 56 LYS A C 12
ATOM 20869 O O . LYS A 1 56 ? -13.788 -4.811 18.110 1.00 33.44 56 LYS A O 12
ATOM 20888 N N . PHE A 1 57 ? -12.246 -4.139 16.617 1.00 42.31 57 PHE A N 12
ATOM 20889 C CA . PHE A 1 57 ? -12.945 -2.902 16.287 1.00 20.25 57 PHE A CA 12
ATOM 20890 C C . PHE A 1 57 ? -13.502 -2.954 14.868 1.00 73.00 57 PHE A C 12
ATOM 20891 O O . PHE A 1 57 ? -13.514 -1.949 14.156 1.00 32.54 57 PHE A O 12
ATOM 20908 N N . VAL A 1 58 ? -13.963 -4.133 14.462 1.00 20.12 58 VAL A N 12
ATOM 20909 C CA . VAL A 1 58 ? -14.522 -4.317 13.128 1.00 33.44 58 VAL A CA 12
ATOM 20910 C C . VAL A 1 58 ? -15.454 -5.523 13.085 1.00 20.41 58 VAL A C 12
ATOM 20911 O O . VAL A 1 58 ? -16.564 -5.444 12.562 1.00 53.05 58 VAL A O 12
ATOM 20924 N N . ASN A 1 59 ? -14.994 -6.640 13.640 1.00 62.02 59 ASN A N 12
ATOM 20925 C CA . ASN A 1 59 ? -15.786 -7.864 13.665 1.00 73.03 59 ASN A CA 12
ATOM 20926 C C . ASN A 1 59 ? -17.060 -7.671 14.482 1.00 22.15 59 ASN A C 12
ATOM 20927 O O . ASN A 1 59 ? -18.160 -7.626 13.934 1.00 71.23 59 ASN A O 12
ATOM 20938 N N . GLU A 1 60 ? -16.901 -7.557 15.797 1.00 4.04 60 GLU A N 12
ATOM 20939 C CA . GLU A 1 60 ? -18.038 -7.369 16.690 1.00 1.03 60 GLU A CA 12
ATOM 20940 C C . GLU A 1 60 ? -18.257 -5.888 16.989 1.00 64.54 60 GLU A C 12
ATOM 20941 O O . GLU A 1 60 ? -18.568 -5.511 18.119 1.00 53.35 60 GLU A O 12
ATOM 20953 N N . HIS A 1 61 ? -18.090 -5.054 15.967 1.00 32.22 61 HIS A N 12
ATOM 20954 C CA . HIS A 1 61 ? -18.269 -3.615 16.119 1.00 52.40 61 HIS A CA 12
ATOM 20955 C C . HIS A 1 61 ? -19.138 -3.054 14.997 1.00 1.21 61 HIS A C 12
ATOM 20956 O O . HIS A 1 61 ? -19.886 -2.096 15.196 1.00 42.33 61 HIS A O 12
ATOM 20970 N N . THR A 1 62 ? -19.034 -3.657 13.817 1.00 43.43 62 THR A N 12
ATOM 20971 C CA . THR A 1 62 ? -19.808 -3.217 12.663 1.00 42.42 62 THR A CA 12
ATOM 20972 C C . THR A 1 62 ? -20.858 -4.252 12.278 1.00 31.11 62 THR A C 12
ATOM 20973 O O . THR A 1 62 ? -20.770 -5.415 12.671 1.00 21.43 62 THR A O 12
ATOM 20984 N N . ASP A 1 63 ? -21.851 -3.822 11.507 1.00 21.51 63 ASP A N 12
ATOM 20985 C CA . ASP A 1 63 ? -22.918 -4.714 11.067 1.00 12.33 63 ASP A CA 12
ATOM 20986 C C . ASP A 1 63 ? -22.874 -4.910 9.555 1.00 10.41 63 ASP A C 12
ATOM 20987 O O . ASP A 1 63 ? -22.256 -4.125 8.836 1.00 71.44 63 ASP A O 12
ATOM 20996 N N . ALA A 1 64 ? -23.533 -5.962 9.080 1.00 2.43 64 ALA A N 12
ATOM 20997 C CA . ALA A 1 64 ? -23.570 -6.260 7.654 1.00 5.10 64 ALA A CA 12
ATOM 20998 C C . ALA A 1 64 ? -24.760 -5.583 6.982 1.00 25.41 64 ALA A C 12
ATOM 20999 O O . ALA A 1 64 ? -25.681 -5.119 7.653 1.00 15.32 64 ALA A O 12
ATOM 21006 N N . ILE A 1 65 ? -24.732 -5.531 5.655 1.00 54.03 65 ILE A N 12
ATOM 21007 C CA . ILE A 1 65 ? -25.810 -4.911 4.893 1.00 64.30 65 ILE A CA 12
ATOM 21008 C C . ILE A 1 65 ? -26.682 -5.964 4.218 1.00 30.21 65 ILE A C 12
ATOM 21009 O O . ILE A 1 65 ? -26.281 -6.574 3.227 1.00 61.44 65 ILE A O 12
ATOM 21025 N N . ILE A 1 66 ? -27.877 -6.171 4.761 1.00 51.31 66 ILE A N 12
ATOM 21026 C CA . ILE A 1 66 ? -28.808 -7.148 4.209 1.00 4.23 66 ILE A CA 12
ATOM 21027 C C . ILE A 1 66 ? -29.713 -6.513 3.159 1.00 11.24 66 ILE A C 12
ATOM 21028 O O . ILE A 1 66 ? -30.505 -5.621 3.466 1.00 43.32 66 ILE A O 12
ATOM 21044 N N . ILE A 1 67 ? -29.592 -6.980 1.921 1.00 11.33 67 ILE A N 12
ATOM 21045 C CA . ILE A 1 67 ? -30.402 -6.459 0.827 1.00 61.43 67 ILE A CA 12
ATOM 21046 C C . ILE A 1 67 ? -30.806 -7.572 -0.135 1.00 11.31 67 ILE A C 12
ATOM 21047 O O . ILE A 1 67 ? -29.990 -8.418 -0.500 1.00 44.20 67 ILE A O 12
ATOM 21063 N N . ASP A 1 68 ? -32.070 -7.563 -0.543 1.00 33.02 68 ASP A N 12
ATOM 21064 C CA . ASP A 1 68 ? -32.583 -8.570 -1.465 1.00 50.41 68 ASP A CA 12
ATOM 21065 C C . ASP A 1 68 ? -32.131 -9.966 -1.051 1.00 62.52 68 ASP A C 12
ATOM 21066 O O . ASP A 1 68 ? -31.784 -10.793 -1.894 1.00 4.30 68 ASP A O 12
ATOM 21075 N N . GLY A 1 69 ? -32.137 -10.223 0.254 1.00 42.25 69 GLY A N 12
ATOM 21076 C CA . GLY A 1 69 ? -31.724 -11.520 0.757 1.00 71.05 69 GLY A CA 12
ATOM 21077 C C . GLY A 1 69 ? -30.253 -11.795 0.514 1.00 53.20 69 GLY A C 12
ATOM 21078 O O . GLY A 1 69 ? -29.876 -12.902 0.129 1.00 11.32 69 GLY A O 12
ATOM 21082 N N . VAL A 1 70 ? -29.419 -10.784 0.738 1.00 73.14 70 VAL A N 12
ATOM 21083 C CA . VAL A 1 70 ? -27.981 -10.922 0.540 1.00 12.44 70 VAL A CA 12
ATOM 21084 C C . VAL A 1 70 ? -27.207 -10.357 1.726 1.00 14.23 70 VAL A C 12
ATOM 21085 O O . VAL A 1 70 ? -26.578 -9.302 1.643 1.00 11.21 70 VAL A O 12
ATOM 21098 N N . PRO A 1 71 ? -27.253 -11.075 2.858 1.00 1.44 71 PRO A N 12
ATOM 21099 C CA . PRO A 1 71 ? -26.560 -10.665 4.084 1.00 55.12 71 PRO A CA 12
ATOM 21100 C C . PRO A 1 71 ? -25.045 -10.777 3.958 1.00 1.33 71 PRO A C 12
ATOM 21101 O O . PRO A 1 71 ? -24.529 -11.750 3.408 1.00 44.31 71 PRO A O 12
ATOM 21112 N N . ILE A 1 72 ? -24.338 -9.776 4.472 1.00 1.20 72 ILE A N 12
ATOM 21113 C CA . ILE A 1 72 ? -22.881 -9.764 4.418 1.00 14.33 72 ILE A CA 12
ATOM 21114 C C . ILE A 1 72 ? -22.279 -10.280 5.720 1.00 21.33 72 ILE A C 12
ATOM 21115 O O . ILE A 1 72 ? -22.983 -10.457 6.714 1.00 73.23 72 ILE A O 12
ATOM 21131 N N . GLN A 1 73 ? -20.971 -10.519 5.707 1.00 13.54 73 GLN A N 12
ATOM 21132 C CA . GLN A 1 73 ? -20.274 -11.014 6.888 1.00 1.23 73 GLN A CA 12
ATOM 21133 C C . GLN A 1 73 ? -18.952 -10.279 7.088 1.00 35.01 73 GLN A C 12
ATOM 21134 O O . GLN A 1 73 ? -18.332 -9.825 6.128 1.00 43.01 73 GLN A O 12
ATOM 21148 N N . GLY A 1 74 ? -18.528 -10.166 8.343 1.00 2.50 74 GLY A N 12
ATOM 21149 C CA . GLY A 1 74 ? -17.283 -9.484 8.646 1.00 23.41 74 GLY A CA 12
ATOM 21150 C C . GLY A 1 74 ? -17.356 -7.995 8.375 1.00 43.13 74 GLY A C 12
ATOM 21151 O O . GLY A 1 74 ? -16.404 -7.401 7.870 1.00 23.30 74 GLY A O 12
ATOM 21155 N N . GLY A 1 75 ? -18.491 -7.389 8.709 1.00 1.33 75 GLY A N 12
ATOM 21156 C CA . GLY A 1 75 ? -18.664 -5.965 8.489 1.00 13.34 75 GLY A CA 12
ATOM 21157 C C . GLY A 1 75 ? -18.333 -5.553 7.069 1.00 40.13 75 GLY A C 12
ATOM 21158 O O . GLY A 1 75 ? -18.011 -4.393 6.811 1.00 51.04 75 GLY A O 12
ATOM 21162 N N . ARG A 1 76 ? -18.410 -6.505 6.145 1.00 71.30 76 ARG A N 12
ATOM 21163 C CA . ARG A 1 76 ? -18.113 -6.236 4.743 1.00 0.13 76 ARG A CA 12
ATOM 21164 C C . ARG A 1 76 ? -19.318 -5.618 4.041 1.00 15.10 76 ARG A C 12
ATOM 21165 O O . ARG A 1 76 ? -20.463 -5.836 4.440 1.00 4.45 76 ARG A O 12
ATOM 21186 N N . LYS A 1 77 ? -19.054 -4.846 2.993 1.00 51.44 77 LYS A N 12
ATOM 21187 C CA . LYS A 1 77 ? -20.116 -4.196 2.233 1.00 2.12 77 LYS A CA 12
ATOM 21188 C C . LYS A 1 77 ? -20.254 -4.820 0.848 1.00 1.51 77 LYS A C 12
ATOM 21189 O O . LYS A 1 77 ? -19.263 -5.024 0.148 1.00 61.42 77 LYS A O 12
ATOM 21208 N N . ALA A 1 78 ? -21.489 -5.118 0.459 1.00 51.32 78 ALA A N 12
ATOM 21209 C CA . ALA A 1 78 ? -21.756 -5.714 -0.844 1.00 34.40 78 ALA A CA 12
ATOM 21210 C C . ALA A 1 78 ? -22.079 -4.645 -1.882 1.00 2.21 78 ALA A C 12
ATOM 21211 O O . ALA A 1 78 ? -22.384 -3.503 -1.536 1.00 72.34 78 ALA A O 12
ATOM 21218 N N . ARG A 1 79 ? -22.008 -5.021 -3.154 1.00 73.45 79 ARG A N 12
ATOM 21219 C CA . ARG A 1 79 ? -22.291 -4.093 -4.243 1.00 20.33 79 ARG A CA 12
ATOM 21220 C C . ARG A 1 79 ? -23.795 -3.931 -4.442 1.00 11.22 79 ARG A C 12
ATOM 21221 O O . ARG A 1 79 ? -24.475 -4.854 -4.891 1.00 21.11 79 ARG A O 12
ATOM 21242 N N . ILE A 1 80 ? -24.307 -2.752 -4.104 1.00 73.22 80 ILE A N 12
ATOM 21243 C CA . ILE A 1 80 ? -25.730 -2.469 -4.247 1.00 31.25 80 ILE A CA 12
ATOM 21244 C C . ILE A 1 80 ? -25.983 -1.477 -5.377 1.00 0.15 80 ILE A C 12
ATOM 21245 O O . ILE A 1 80 ? -25.994 -0.265 -5.162 1.00 43.31 80 ILE A O 12
ATOM 21261 N N . VAL A 1 81 ? -26.188 -2.000 -6.581 1.00 60.02 81 VAL A N 12
ATOM 21262 C CA . VAL A 1 81 ? -26.444 -1.161 -7.746 1.00 12.34 81 VAL A CA 12
ATOM 21263 C C . VAL A 1 81 ? -27.928 -1.143 -8.094 1.00 52.42 81 VAL A C 12
ATOM 21264 O O . VAL A 1 81 ? -28.389 -1.914 -8.934 1.00 63.24 81 VAL A O 12
ATOM 21277 N N . GLY A 1 82 ? -28.673 -0.255 -7.442 1.00 50.22 82 GLY A N 12
ATOM 21278 C CA . GLY A 1 82 ? -30.098 -0.152 -7.697 1.00 60.11 82 GLY A CA 12
ATOM 21279 C C . GLY A 1 82 ? -30.801 -1.492 -7.606 1.00 53.30 82 GLY A C 12
ATOM 21280 O O . GLY A 1 82 ? -30.951 -2.192 -8.607 1.00 74.42 82 GLY A O 12
ATOM 21284 N N . LYS A 1 83 ? -31.233 -1.851 -6.402 1.00 0.22 83 LYS A N 12
ATOM 21285 C CA . LYS A 1 83 ? -31.924 -3.116 -6.182 1.00 12.31 83 LYS A CA 12
ATOM 21286 C C . LYS A 1 83 ? -33.134 -2.924 -5.273 1.00 2.13 83 LYS A C 12
ATOM 21287 O O . LYS A 1 83 ? -33.593 -1.801 -5.065 1.00 13.45 83 LYS A O 12
ATOM 21306 N N . ILE A 1 84 ? -33.643 -4.026 -4.733 1.00 73.02 84 ILE A N 12
ATOM 21307 C CA . ILE A 1 84 ? -34.798 -3.978 -3.844 1.00 45.43 84 ILE A CA 12
ATOM 21308 C C . ILE A 1 84 ? -34.394 -3.531 -2.443 1.00 70.51 84 ILE A C 12
ATOM 21309 O O . ILE A 1 84 ? -34.682 -4.209 -1.457 1.00 34.52 84 ILE A O 12
ATOM 21325 N N . VAL A 1 85 ? -33.726 -2.385 -2.362 1.00 71.04 85 VAL A N 12
ATOM 21326 C CA . VAL A 1 85 ? -33.285 -1.846 -1.082 1.00 11.34 85 VAL A CA 12
ATOM 21327 C C . VAL A 1 85 ? -34.413 -1.094 -0.384 1.00 52.01 85 VAL A C 12
ATOM 21328 O O . VAL A 1 85 ? -35.218 -0.423 -1.030 1.00 51.00 85 VAL A O 12
ATOM 21341 N N . SER A 1 86 ? -34.465 -1.211 0.939 1.00 54.41 86 SER A N 12
ATOM 21342 C CA . SER A 1 86 ? -35.497 -0.544 1.725 1.00 72.51 86 SER A CA 12
ATOM 21343 C C . SER A 1 86 ? -34.887 0.517 2.635 1.00 25.32 86 SER A C 12
ATOM 21344 O O . SER A 1 86 ? -33.694 0.499 2.939 1.00 24.53 86 SER A O 12
ATOM 21352 N N . PRO A 1 87 ? -35.723 1.465 3.081 1.00 15.14 87 PRO A N 12
ATOM 21353 C CA . PRO A 1 87 ? -35.290 2.552 3.964 1.00 43.43 87 PRO A CA 12
ATOM 21354 C C . PRO A 1 87 ? -34.945 2.059 5.365 1.00 40.41 87 PRO A C 12
ATOM 21355 O O . PRO A 1 87 ? -35.603 2.420 6.340 1.00 72.22 87 PRO A O 12
ATOM 21366 N N . GLY A 1 88 ? -33.908 1.233 5.458 1.00 23.32 88 GLY A N 12
ATOM 21367 C CA . GLY A 1 88 ? -33.494 0.704 6.745 1.00 43.13 88 GLY A CA 12
ATOM 21368 C C . GLY A 1 88 ? -32.124 0.057 6.692 1.00 1.01 88 GLY A C 12
ATOM 21369 O O . GLY A 1 88 ? -31.370 0.103 7.664 1.00 22.10 88 GLY A O 12
ATOM 21373 N N . VAL A 1 89 ? -31.801 -0.550 5.554 1.00 0.42 89 VAL A N 12
ATOM 21374 C CA . VAL A 1 89 ? -30.513 -1.210 5.379 1.00 41.34 89 VAL A CA 12
ATOM 21375 C C . VAL A 1 89 ? -29.532 -0.311 4.634 1.00 22.11 89 VAL A C 12
ATOM 21376 O O . VAL A 1 89 ? -28.321 -0.529 4.672 1.00 3.05 89 VAL A O 12
ATOM 21389 N N . LYS A 1 90 ? -30.062 0.701 3.957 1.00 55.34 90 LYS A N 12
ATOM 21390 C CA . LYS A 1 90 ? -29.235 1.636 3.204 1.00 62.05 90 LYS A CA 12
ATOM 21391 C C . LYS A 1 90 ? -28.369 2.473 4.140 1.00 32.21 90 LYS A C 12
ATOM 21392 O O . LYS A 1 90 ? -27.212 2.762 3.839 1.00 51.22 90 LYS A O 12
ATOM 21411 N N . GLY A 1 91 ? -28.938 2.858 5.279 1.00 60.33 91 GLY A N 12
ATOM 21412 C CA . GLY A 1 91 ? -28.203 3.656 6.242 1.00 11.22 91 GLY A CA 12
ATOM 21413 C C . GLY A 1 91 ? -26.939 2.970 6.720 1.00 64.03 91 GLY A C 12
ATOM 21414 O O . GLY A 1 91 ? -25.940 3.628 7.017 1.00 75.23 91 GLY A O 12
ATOM 21418 N N . LEU A 1 92 ? -26.980 1.644 6.796 1.00 44.42 92 LEU A N 12
ATOM 21419 C CA . LEU A 1 92 ? -25.828 0.868 7.243 1.00 73.24 92 LEU A CA 12
ATOM 21420 C C . LEU A 1 92 ? -24.594 1.195 6.408 1.00 21.05 92 LEU A C 12
ATOM 21421 O O . LEU A 1 92 ? -23.475 1.218 6.920 1.00 11.24 92 LEU A O 12
ATOM 21437 N N . ALA A 1 93 ? -24.806 1.449 5.121 1.00 11.24 93 ALA A N 12
ATOM 21438 C CA . ALA A 1 93 ? -23.711 1.780 4.217 1.00 35.54 93 ALA A CA 12
ATOM 21439 C C . ALA A 1 93 ? -23.126 3.149 4.542 1.00 3.51 93 ALA A C 12
ATOM 21440 O O . ALA A 1 93 ? -21.909 3.337 4.523 1.00 24.21 93 ALA A O 12
ATOM 21447 N N . THR A 1 94 ? -23.999 4.106 4.840 1.00 54.34 94 THR A N 12
ATOM 21448 C CA . THR A 1 94 ? -23.569 5.460 5.167 1.00 61.25 94 THR A CA 12
ATOM 21449 C C . THR A 1 94 ? -22.846 5.498 6.508 1.00 33.22 94 THR A C 12
ATOM 21450 O O . THR A 1 94 ? -21.768 6.077 6.627 1.00 5.21 94 THR A O 12
ATOM 21461 N N . GLY A 1 95 ? -23.448 4.876 7.517 1.00 31.55 95 GLY A N 12
ATOM 21462 C CA . GLY A 1 95 ? -22.847 4.850 8.838 1.00 45.01 95 GLY A CA 12
ATOM 21463 C C . GLY A 1 95 ? -21.556 4.056 8.872 1.00 43.14 95 GLY A C 12
ATOM 21464 O O . GLY A 1 95 ? -20.617 4.413 9.584 1.00 34.14 95 GLY A O 12
ATOM 21468 N N . PHE A 1 96 ? -21.507 2.975 8.100 1.00 14.12 96 PHE A N 12
ATOM 21469 C CA . PHE A 1 96 ? -20.323 2.126 8.047 1.00 43.44 96 PHE A CA 12
ATOM 21470 C C . PHE A 1 96 ? -19.219 2.785 7.224 1.00 71.53 96 PHE A C 12
ATOM 21471 O O . PHE A 1 96 ? -18.032 2.579 7.479 1.00 73.53 96 PHE A O 12
ATOM 21488 N N . PHE A 1 97 ? -19.619 3.577 6.235 1.00 52.02 97 PHE A N 12
ATOM 21489 C CA . PHE A 1 97 ? -18.665 4.265 5.373 1.00 72.34 97 PHE A CA 12
ATOM 21490 C C . PHE A 1 97 ? -17.859 5.291 6.163 1.00 14.41 97 PHE A C 12
ATOM 21491 O O . PHE A 1 97 ? -16.632 5.326 6.084 1.00 20.34 97 PHE A O 12
ATOM 21508 N N . GLU A 1 98 ? -18.560 6.126 6.924 1.00 53.41 98 GLU A N 12
ATOM 21509 C CA . GLU A 1 98 ? -17.910 7.155 7.728 1.00 73.05 98 GLU A CA 12
ATOM 21510 C C . GLU A 1 98 ? -17.065 6.528 8.833 1.00 44.45 98 GLU A C 12
ATOM 21511 O O . GLU A 1 98 ? -15.953 6.978 9.107 1.00 2.42 98 GLU A O 12
ATOM 21523 N N . GLU A 1 99 ? -17.601 5.488 9.462 1.00 31.05 99 GLU A N 12
ATOM 21524 C CA . GLU A 1 99 ? -16.896 4.801 10.538 1.00 34.23 99 GLU A CA 12
ATOM 21525 C C . GLU A 1 99 ? -15.707 4.014 9.994 1.00 13.24 99 GLU A C 12
ATOM 21526 O O . GLU A 1 99 ? -14.653 3.945 10.627 1.00 64.21 99 GLU A O 12
ATOM 21538 N N . LEU A 1 100 ? -15.885 3.423 8.818 1.00 31.34 100 LEU A N 12
ATOM 21539 C CA . LEU A 1 100 ? -14.828 2.640 8.188 1.00 24.10 100 LEU A CA 12
ATOM 21540 C C . LEU A 1 100 ? -13.580 3.489 7.966 1.00 11.01 100 LEU A C 12
ATOM 21541 O O . LEU A 1 100 ? -12.461 3.042 8.211 1.00 24.23 100 LEU A O 12
ATOM 21557 N N . GLY A 1 101 ? -13.782 4.719 7.502 1.00 71.41 101 GLY A N 12
ATOM 21558 C CA . GLY A 1 101 ? -12.665 5.612 7.257 1.00 62.22 101 GLY A CA 12
ATOM 21559 C C . GLY A 1 101 ? -11.828 5.848 8.499 1.00 53.14 101 GLY A C 12
ATOM 21560 O O . GLY A 1 101 ? -10.604 5.946 8.421 1.00 43.41 101 GLY A O 12
ATOM 21564 N N . SER A 1 102 ? -12.490 5.941 9.647 1.00 14.34 102 SER A N 12
ATOM 21565 C CA . SER A 1 102 ? -11.800 6.173 10.911 1.00 52.42 102 SER A CA 12
ATOM 21566 C C . SER A 1 102 ? -10.988 4.948 11.319 1.00 1.11 102 SER A C 12
ATOM 21567 O O . SER A 1 102 ? -9.889 5.069 11.861 1.00 11.11 102 SER A O 12
ATOM 21575 N N . LYS A 1 103 ? -11.537 3.767 11.055 1.00 40.30 103 LYS A N 12
ATOM 21576 C CA . LYS A 1 103 ? -10.865 2.518 11.393 1.00 73.04 103 LYS A CA 12
ATOM 21577 C C . LYS A 1 103 ? -9.557 2.378 10.621 1.00 21.12 103 LYS A C 12
ATOM 21578 O O . LYS A 1 103 ? -8.509 2.091 11.202 1.00 34.33 103 LYS A O 12
ATOM 21597 N N . LEU A 1 104 ? -9.623 2.584 9.311 1.00 73.35 104 LEU A N 12
ATOM 21598 C CA . LEU A 1 104 ? -8.443 2.482 8.459 1.00 30.12 104 LEU A CA 12
ATOM 21599 C C . LEU A 1 104 ? -7.468 3.620 8.742 1.00 40.31 104 LEU A C 12
ATOM 21600 O O . LEU A 1 104 ? -6.274 3.512 8.463 1.00 53.11 104 LEU A O 12
ATOM 21616 N N . ALA A 1 105 ? -7.985 4.710 9.299 1.00 2.53 105 ALA A N 12
ATOM 21617 C CA . ALA A 1 105 ? -7.159 5.867 9.624 1.00 53.11 105 ALA A CA 12
ATOM 21618 C C . ALA A 1 105 ? -6.068 5.499 10.623 1.00 3.42 105 ALA A C 12
ATOM 21619 O O . ALA A 1 105 ? -4.928 5.948 10.504 1.00 52.44 105 ALA A O 12
ATOM 21626 N N . GLN A 1 106 ? -6.425 4.681 11.608 1.00 44.21 106 GLN A N 12
ATOM 21627 C CA . GLN A 1 106 ? -5.474 4.255 12.629 1.00 54.14 106 GLN A CA 12
ATOM 21628 C C . GLN A 1 106 ? -4.425 3.319 12.038 1.00 3.24 106 GLN A C 12
ATOM 21629 O O . GLN A 1 106 ? -3.251 3.374 12.408 1.00 20.41 106 GLN A O 12
ATOM 21643 N N . LEU A 1 107 ? -4.854 2.461 11.120 1.00 51.23 107 LEU A N 12
ATOM 21644 C CA . LEU A 1 107 ? -3.951 1.512 10.478 1.00 51.13 107 LEU A CA 12
ATOM 21645 C C . LEU A 1 107 ? -2.824 2.239 9.751 1.00 1.03 107 LEU A C 12
ATOM 21646 O O . LEU A 1 107 ? -1.725 1.706 9.598 1.00 62.35 107 LEU A O 12
ATOM 21662 N N . PHE A 1 108 ? -3.103 3.460 9.308 1.00 13.31 108 PHE A N 12
ATOM 21663 C CA . PHE A 1 108 ? -2.113 4.261 8.599 1.00 44.51 108 PHE A CA 12
ATOM 21664 C C . PHE A 1 108 ? -1.018 4.738 9.549 1.00 42.42 108 PHE A C 12
ATOM 21665 O O . PHE A 1 108 ? 0.171 4.624 9.251 1.00 73.24 108 PHE A O 12
ATOM 21682 N N . ALA A 1 109 ? -1.428 5.274 10.694 1.00 52.34 109 ALA A N 12
ATOM 21683 C CA . ALA A 1 109 ? -0.484 5.767 11.688 1.00 4.51 109 ALA A CA 12
ATOM 21684 C C . ALA A 1 109 ? -1.210 6.303 12.917 1.00 32.02 109 ALA A C 12
ATOM 21685 O O . ALA A 1 109 ? -2.434 6.219 13.013 1.00 62.13 109 ALA A O 12
ATOM 21692 N N . GLY A 1 110 ? -0.447 6.854 13.857 1.00 34.40 110 GLY A N 12
ATOM 21693 C CA . GLY A 1 110 ? -1.037 7.394 15.068 1.00 24.22 110 GLY A CA 12
ATOM 21694 C C . GLY A 1 110 ? -1.972 8.554 14.790 1.00 21.15 110 GLY A C 12
ATOM 21695 O O . GLY A 1 110 ? -2.797 8.909 15.632 1.00 61.34 110 GLY A O 12
ATOM 21699 N N . GLU A 1 111 ? -1.842 9.147 13.608 1.00 70.22 111 GLU A N 12
ATOM 21700 C CA . GLU A 1 111 ? -2.682 10.275 13.224 1.00 44.55 111 GLU A CA 12
ATOM 21701 C C . GLU A 1 111 ? -3.209 10.102 11.802 1.00 33.03 111 GLU A C 12
ATOM 21702 O O . GLU A 1 111 ? -3.035 9.050 11.188 1.00 12.24 111 GLU A O 12
ATOM 21714 N N . ASN A 1 112 ? -3.856 11.142 11.286 1.00 3.43 112 ASN A N 12
ATOM 21715 C CA . ASN A 1 112 ? -4.410 11.105 9.938 1.00 54.50 112 ASN A CA 12
ATOM 21716 C C . ASN A 1 112 ? -4.405 12.496 9.309 1.00 34.44 112 ASN A C 12
ATOM 21717 O O . ASN A 1 112 ? -3.882 13.449 9.888 1.00 33.12 112 ASN A O 12
ATOM 21728 N N . LEU A 1 113 ? -4.991 12.604 8.122 1.00 13.12 113 LEU A N 12
ATOM 21729 C CA . LEU A 1 113 ? -5.056 13.878 7.414 1.00 24.02 113 LEU A CA 12
ATOM 21730 C C . LEU A 1 113 ? -6.472 14.157 6.923 1.00 75.01 113 LEU A C 12
ATOM 21731 O O . LEU A 1 113 ? -7.412 13.439 7.266 1.00 60.34 113 LEU A O 12
ATOM 21747 N N . TYR A 1 114 ? -6.618 15.203 6.117 1.00 32.21 114 TYR A N 12
ATOM 21748 C CA . TYR A 1 114 ? -7.920 15.577 5.578 1.00 34.04 114 TYR A CA 12
ATOM 21749 C C . TYR A 1 114 ? -7.767 16.367 4.282 1.00 33.11 114 TYR A C 12
ATOM 21750 O O . TYR A 1 114 ? -6.660 16.532 3.769 1.00 13.32 114 TYR A O 12
ATOM 21768 N N . PHE A 1 115 ? -8.887 16.853 3.758 1.00 52.43 115 PHE A N 12
ATOM 21769 C CA . PHE A 1 115 ? -8.879 17.626 2.521 1.00 15.20 115 PHE A CA 12
ATOM 21770 C C . PHE A 1 115 ? -10.274 18.158 2.204 1.00 41.44 115 PHE A C 12
ATOM 21771 O O . PHE A 1 115 ? -11.254 17.780 2.845 1.00 41.14 115 PHE A O 12
ATOM 21788 N N . GLN A 1 116 ? -10.353 19.038 1.210 1.00 0.15 116 GLN A N 12
ATOM 21789 C CA . GLN A 1 116 ? -11.627 19.623 0.809 1.00 44.43 116 GLN A CA 12
ATOM 21790 C C . GLN A 1 116 ? -11.456 20.503 -0.425 1.00 53.42 116 GLN A C 12
ATOM 21791 O O . GLN A 1 116 ? -10.806 21.548 -0.371 1.00 31.11 116 GLN A O 12
ATOM 21805 N N . MET A 1 1 ? 0.622 -4.014 -0.179 1.00 35.42 1 MET A N 13
ATOM 21806 C CA . MET A 1 1 ? 1.102 -3.017 -1.128 1.00 50.10 1 MET A CA 13
ATOM 21807 C C . MET A 1 1 ? 1.911 -1.936 -0.418 1.00 12.01 1 MET A C 13
ATOM 21808 O O . MET A 1 1 ? 1.355 -0.956 0.077 1.00 24.34 1 MET A O 13
ATOM 21822 N N . GLY A 1 2 ? 3.227 -2.121 -0.372 1.00 73.41 2 GLY A N 13
ATOM 21823 C CA . GLY A 1 2 ? 4.090 -1.154 0.280 1.00 71.11 2 GLY A CA 13
ATOM 21824 C C . GLY A 1 2 ? 4.718 -1.699 1.547 1.00 65.30 2 GLY A C 13
ATOM 21825 O O . GLY A 1 2 ? 4.075 -2.426 2.305 1.00 52.52 2 GLY A O 13
ATOM 21829 N N . TYR A 1 3 ? 5.979 -1.351 1.777 1.00 3.52 3 TYR A N 13
ATOM 21830 C CA . TYR A 1 3 ? 6.697 -1.813 2.959 1.00 34.33 3 TYR A CA 13
ATOM 21831 C C . TYR A 1 3 ? 7.273 -0.637 3.742 1.00 34.32 3 TYR A C 13
ATOM 21832 O O . TYR A 1 3 ? 8.404 -0.693 4.225 1.00 55.30 3 TYR A O 13
ATOM 21850 N N . SER A 1 4 ? 6.485 0.427 3.864 1.00 70.41 4 SER A N 13
ATOM 21851 C CA . SER A 1 4 ? 6.916 1.618 4.585 1.00 2.32 4 SER A CA 13
ATOM 21852 C C . SER A 1 4 ? 5.765 2.609 4.735 1.00 23.42 4 SER A C 13
ATOM 21853 O O . SER A 1 4 ? 4.707 2.444 4.128 1.00 43.35 4 SER A O 13
ATOM 21861 N N . ASP A 1 5 ? 5.980 3.637 5.549 1.00 62.44 5 ASP A N 13
ATOM 21862 C CA . ASP A 1 5 ? 4.962 4.655 5.779 1.00 44.21 5 ASP A CA 13
ATOM 21863 C C . ASP A 1 5 ? 4.707 5.465 4.511 1.00 22.23 5 ASP A C 13
ATOM 21864 O O . ASP A 1 5 ? 3.627 6.025 4.329 1.00 2.41 5 ASP A O 13
ATOM 21873 N N . GLU A 1 6 ? 5.709 5.521 3.640 1.00 43.54 6 GLU A N 13
ATOM 21874 C CA . GLU A 1 6 ? 5.593 6.264 2.390 1.00 11.43 6 GLU A CA 13
ATOM 21875 C C . GLU A 1 6 ? 4.412 5.760 1.565 1.00 2.34 6 GLU A C 13
ATOM 21876 O O . GLU A 1 6 ? 3.647 6.549 1.010 1.00 1.24 6 GLU A O 13
ATOM 21888 N N . ASP A 1 7 ? 4.272 4.442 1.489 1.00 35.55 7 ASP A N 13
ATOM 21889 C CA . ASP A 1 7 ? 3.184 3.831 0.733 1.00 24.22 7 ASP A CA 13
ATOM 21890 C C . ASP A 1 7 ? 1.860 3.967 1.479 1.00 44.04 7 ASP A C 13
ATOM 21891 O O . ASP A 1 7 ? 0.808 4.146 0.866 1.00 34.12 7 ASP A O 13
ATOM 21900 N N . ARG A 1 8 ? 1.921 3.880 2.803 1.00 24.04 8 ARG A N 13
ATOM 21901 C CA . ARG A 1 8 ? 0.727 3.991 3.632 1.00 1.11 8 ARG A CA 13
ATOM 21902 C C . ARG A 1 8 ? 0.035 5.333 3.412 1.00 43.24 8 ARG A C 13
ATOM 21903 O O . ARG A 1 8 ? -1.192 5.420 3.435 1.00 1.44 8 ARG A O 13
ATOM 21924 N N . GLU A 1 9 ? 0.832 6.376 3.198 1.00 71.22 9 GLU A N 13
ATOM 21925 C CA . GLU A 1 9 ? 0.295 7.713 2.975 1.00 43.14 9 GLU A CA 13
ATOM 21926 C C . GLU A 1 9 ? -0.445 7.787 1.642 1.00 32.14 9 GLU A C 13
ATOM 21927 O O . GLU A 1 9 ? -1.512 8.393 1.546 1.00 44.53 9 GLU A O 13
ATOM 21939 N N . ALA A 1 10 ? 0.129 7.165 0.618 1.00 41.33 10 ALA A N 13
ATOM 21940 C CA . ALA A 1 10 ? -0.476 7.159 -0.708 1.00 71.24 10 ALA A CA 13
ATOM 21941 C C . ALA A 1 10 ? -1.877 6.558 -0.669 1.00 53.54 10 ALA A C 13
ATOM 21942 O O . ALA A 1 10 ? -2.821 7.123 -1.223 1.00 44.52 10 ALA A O 13
ATOM 21949 N N . ASP A 1 11 ? -2.006 5.411 -0.013 1.00 30.12 11 ASP A N 13
ATOM 21950 C CA . ASP A 1 11 ? -3.293 4.734 0.099 1.00 62.14 11 ASP A CA 13
ATOM 21951 C C . ASP A 1 11 ? -4.235 5.506 1.017 1.00 73.23 11 ASP A C 13
ATOM 21952 O O . ASP A 1 11 ? -5.433 5.603 0.753 1.00 41.22 11 ASP A O 13
ATOM 21961 N N . ASN A 1 12 ? -3.686 6.052 2.097 1.00 63.14 12 ASN A N 13
ATOM 21962 C CA . ASN A 1 12 ? -4.478 6.814 3.055 1.00 22.12 12 ASN A CA 13
ATOM 21963 C C . ASN A 1 12 ? -5.012 8.095 2.423 1.00 52.24 12 ASN A C 13
ATOM 21964 O O . ASN A 1 12 ? -6.141 8.509 2.690 1.00 11.05 12 ASN A O 13
ATOM 21975 N N . LEU A 1 13 ? -4.194 8.719 1.582 1.00 75.12 13 LEU A N 13
ATOM 21976 C CA . LEU A 1 13 ? -4.584 9.953 0.909 1.00 14.55 13 LEU A CA 13
ATOM 21977 C C . LEU A 1 13 ? -5.883 9.764 0.133 1.00 75.20 13 LEU A C 13
ATOM 21978 O O . LEU A 1 13 ? -6.696 10.683 0.029 1.00 31.34 13 LEU A O 13
ATOM 21994 N N . ARG A 1 14 ? -6.073 8.565 -0.409 1.00 52.31 14 ARG A N 13
ATOM 21995 C CA . ARG A 1 14 ? -7.274 8.255 -1.175 1.00 71.32 14 ARG A CA 13
ATOM 21996 C C . ARG A 1 14 ? -8.499 8.201 -0.267 1.00 73.43 14 ARG A C 13
ATOM 21997 O O . ARG A 1 14 ? -9.578 8.665 -0.636 1.00 53.24 14 ARG A O 13
ATOM 22018 N N . ILE A 1 15 ? -8.325 7.631 0.920 1.00 24.51 15 ILE A N 13
ATOM 22019 C CA . ILE A 1 15 ? -9.415 7.516 1.880 1.00 15.51 15 ILE A CA 13
ATOM 22020 C C . ILE A 1 15 ? -9.954 8.890 2.266 1.00 21.11 15 ILE A C 13
ATOM 22021 O O . ILE A 1 15 ? -11.165 9.099 2.324 1.00 12.12 15 ILE A O 13
ATOM 22037 N N . ALA A 1 16 ? -9.045 9.824 2.527 1.00 30.34 16 ALA A N 13
ATOM 22038 C CA . ALA A 1 16 ? -9.428 11.179 2.904 1.00 73.31 16 ALA A CA 13
ATOM 22039 C C . ALA A 1 16 ? -10.063 11.916 1.730 1.00 73.13 16 ALA A C 13
ATOM 22040 O O . ALA A 1 16 ? -10.980 12.717 1.911 1.00 25.00 16 ALA A O 13
ATOM 22047 N N . GLU A 1 17 ? -9.570 11.640 0.527 1.00 64.23 17 GLU A N 13
ATOM 22048 C CA . GLU A 1 17 ? -10.089 12.279 -0.677 1.00 10.14 17 GLU A CA 13
ATOM 22049 C C . GLU A 1 17 ? -11.486 11.761 -1.008 1.00 43.41 17 GLU A C 13
ATOM 22050 O O . GLU A 1 17 ? -12.392 12.539 -1.307 1.00 73.05 17 GLU A O 13
ATOM 22062 N N . ILE A 1 18 ? -11.650 10.444 -0.953 1.00 13.11 18 ILE A N 13
ATOM 22063 C CA . ILE A 1 18 ? -12.936 9.822 -1.247 1.00 4.45 18 ILE A CA 13
ATOM 22064 C C . ILE A 1 18 ? -14.021 10.331 -0.304 1.00 3.53 18 ILE A C 13
ATOM 22065 O O . ILE A 1 18 ? -15.161 10.548 -0.714 1.00 14.33 18 ILE A O 13
ATOM 22081 N N . ILE A 1 19 ? -13.657 10.522 0.960 1.00 31.30 19 ILE A N 13
ATOM 22082 C CA . ILE A 1 19 ? -14.599 11.008 1.960 1.00 0.43 19 ILE A CA 13
ATOM 22083 C C . ILE A 1 19 ? -15.164 12.369 1.567 1.00 33.01 19 ILE A C 13
ATOM 22084 O O . ILE A 1 19 ? -16.318 12.683 1.862 1.00 44.52 19 ILE A O 13
ATOM 22100 N N . LYS A 1 20 ? -14.345 13.173 0.898 1.00 70.12 20 LYS A N 13
ATOM 22101 C CA . LYS A 1 20 ? -14.763 14.499 0.460 1.00 3.51 20 LYS A CA 13
ATOM 22102 C C . LYS A 1 20 ? -15.820 14.403 -0.635 1.00 44.25 20 LYS A C 13
ATOM 22103 O O . LYS A 1 20 ? -16.719 15.238 -0.718 1.00 50.41 20 LYS A O 13
ATOM 22122 N N . ASN A 1 21 ? -15.705 13.378 -1.474 1.00 0.14 21 ASN A N 13
ATOM 22123 C CA . ASN A 1 21 ? -16.652 13.173 -2.564 1.00 22.53 21 ASN A CA 13
ATOM 22124 C C . ASN A 1 21 ? -17.852 12.355 -2.095 1.00 41.40 21 ASN A C 13
ATOM 22125 O O . ASN A 1 21 ? -18.692 11.951 -2.898 1.00 70.21 21 ASN A O 13
ATOM 22136 N N . ALA A 1 22 ? -17.925 12.117 -0.790 1.00 12.24 22 ALA A N 13
ATOM 22137 C CA . ALA A 1 22 ? -19.023 11.351 -0.213 1.00 52.23 22 ALA A CA 13
ATOM 22138 C C . ALA A 1 22 ? -19.068 11.511 1.303 1.00 50.24 22 ALA A C 13
ATOM 22139 O O . ALA A 1 22 ? -19.187 10.530 2.035 1.00 22.25 22 ALA A O 13
ATOM 22146 N N . GLN A 1 23 ? -18.972 12.754 1.765 1.00 65.51 23 GLN A N 13
ATOM 22147 C CA . GLN A 1 23 ? -19.000 13.040 3.194 1.00 2.52 23 GLN A CA 13
ATOM 22148 C C . GLN A 1 23 ? -20.143 12.297 3.876 1.00 34.13 23 GLN A C 13
ATOM 22149 O O . GLN A 1 23 ? -19.953 11.209 4.419 1.00 23.45 23 GLN A O 13
ATOM 22163 N N . ASP A 1 24 ? -21.331 12.891 3.844 1.00 0.25 24 ASP A N 13
ATOM 22164 C CA . ASP A 1 24 ? -22.506 12.285 4.459 1.00 32.21 24 ASP A CA 13
ATOM 22165 C C . ASP A 1 24 ? -23.696 12.316 3.505 1.00 41.22 24 ASP A C 13
ATOM 22166 O O . ASP A 1 24 ? -24.690 12.996 3.759 1.00 52.44 24 ASP A O 13
ATOM 22175 N N . ASP A 1 25 ? -23.586 11.577 2.407 1.00 53.05 25 ASP A N 13
ATOM 22176 C CA . ASP A 1 25 ? -24.653 11.520 1.414 1.00 41.04 25 ASP A CA 13
ATOM 22177 C C . ASP A 1 25 ? -24.866 10.090 0.926 1.00 4.30 25 ASP A C 13
ATOM 22178 O O . ASP A 1 25 ? -24.122 9.181 1.295 1.00 41.02 25 ASP A O 13
ATOM 22187 N N . ASP A 1 26 ? -25.885 9.899 0.097 1.00 54.24 26 ASP A N 13
ATOM 22188 C CA . ASP A 1 26 ? -26.196 8.580 -0.442 1.00 14.03 26 ASP A CA 13
ATOM 22189 C C . ASP A 1 26 ? -24.999 8.002 -1.190 1.00 52.52 26 ASP A C 13
ATOM 22190 O O . ASP A 1 26 ? -24.761 6.795 -1.163 1.00 53.02 26 ASP A O 13
ATOM 22199 N N . SER A 1 27 ? -24.249 8.873 -1.858 1.00 53.14 27 SER A N 13
ATOM 22200 C CA . SER A 1 27 ? -23.079 8.449 -2.619 1.00 14.04 27 SER A CA 13
ATOM 22201 C C . SER A 1 27 ? -22.050 7.788 -1.707 1.00 43.03 27 SER A C 13
ATOM 22202 O O . SER A 1 27 ? -21.328 6.880 -2.121 1.00 51.43 27 SER A O 13
ATOM 22210 N N . LYS A 1 28 ? -21.987 8.250 -0.463 1.00 52.00 28 LYS A N 13
ATOM 22211 C CA . LYS A 1 28 ? -21.048 7.705 0.510 1.00 62.23 28 LYS A CA 13
ATOM 22212 C C . LYS A 1 28 ? -21.271 6.208 0.702 1.00 11.32 28 LYS A C 13
ATOM 22213 O O . LYS A 1 28 ? -20.323 5.453 0.920 1.00 34.04 28 LYS A O 13
ATOM 22232 N N . ILE A 1 29 ? -22.528 5.787 0.619 1.00 74.23 29 ILE A N 13
ATOM 22233 C CA . ILE A 1 29 ? -22.874 4.380 0.781 1.00 15.22 29 ILE A CA 13
ATOM 22234 C C . ILE A 1 29 ? -22.159 3.515 -0.251 1.00 4.24 29 ILE A C 13
ATOM 22235 O O . ILE A 1 29 ? -21.600 2.470 0.081 1.00 52.43 29 ILE A O 13
ATOM 22251 N N . ASN A 1 30 ? -22.178 3.960 -1.503 1.00 71.51 30 ASN A N 13
ATOM 22252 C CA . ASN A 1 30 ? -21.529 3.227 -2.584 1.00 75.52 30 ASN A CA 13
ATOM 22253 C C . ASN A 1 30 ? -20.016 3.412 -2.536 1.00 1.03 30 ASN A C 13
ATOM 22254 O O . ASN A 1 30 ? -19.257 2.463 -2.733 1.00 32.13 30 ASN A O 13
ATOM 22265 N N . SER A 1 31 ? -19.584 4.641 -2.272 1.00 21.05 31 SER A N 13
ATOM 22266 C CA . SER A 1 31 ? -18.161 4.952 -2.200 1.00 51.31 31 SER A CA 13
ATOM 22267 C C . SER A 1 31 ? -17.477 4.121 -1.119 1.00 1.42 31 SER A C 13
ATOM 22268 O O . SER A 1 31 ? -16.273 3.871 -1.180 1.00 23.22 31 SER A O 13
ATOM 22276 N N . THR A 1 32 ? -18.254 3.696 -0.127 1.00 51.15 32 THR A N 13
ATOM 22277 C CA . THR A 1 32 ? -17.725 2.895 0.969 1.00 61.33 32 THR A CA 13
ATOM 22278 C C . THR A 1 32 ? -17.013 1.652 0.447 1.00 21.23 32 THR A C 13
ATOM 22279 O O . THR A 1 32 ? -16.008 1.219 1.011 1.00 14.13 32 THR A O 13
ATOM 22290 N N . GLN A 1 33 ? -17.540 1.083 -0.632 1.00 65.04 33 GLN A N 13
ATOM 22291 C CA . GLN A 1 33 ? -16.953 -0.111 -1.229 1.00 42.03 33 GLN A CA 13
ATOM 22292 C C . GLN A 1 33 ? -15.490 0.124 -1.591 1.00 60.11 33 GLN A C 13
ATOM 22293 O O . GLN A 1 33 ? -14.636 -0.728 -1.346 1.00 13.32 33 GLN A O 13
ATOM 22307 N N . GLU A 1 34 ? -15.209 1.284 -2.176 1.00 0.21 34 GLU A N 13
ATOM 22308 C CA . GLU A 1 34 ? -13.849 1.629 -2.572 1.00 42.44 34 GLU A CA 13
ATOM 22309 C C . GLU A 1 34 ? -12.950 1.789 -1.350 1.00 3.13 34 GLU A C 13
ATOM 22310 O O . GLU A 1 34 ? -11.753 1.502 -1.403 1.00 50.11 34 GLU A O 13
ATOM 22322 N N . LEU A 1 35 ? -13.534 2.249 -0.249 1.00 52.22 35 LEU A N 13
ATOM 22323 C CA . LEU A 1 35 ? -12.787 2.448 0.988 1.00 51.31 35 LEU A CA 13
ATOM 22324 C C . LEU A 1 35 ? -12.284 1.118 1.540 1.00 14.34 35 LEU A C 13
ATOM 22325 O O . LEU A 1 35 ? -11.148 1.017 2.006 1.00 74.32 35 LEU A O 13
ATOM 22341 N N . LEU A 1 36 ? -13.136 0.101 1.484 1.00 31.51 36 LEU A N 13
ATOM 22342 C CA . LEU A 1 36 ? -12.778 -1.225 1.977 1.00 61.02 36 LEU A CA 13
ATOM 22343 C C . LEU A 1 36 ? -11.575 -1.780 1.221 1.00 3.03 36 LEU A C 13
ATOM 22344 O O . LEU A 1 36 ? -10.733 -2.472 1.796 1.00 55.54 36 LEU A O 13
ATOM 22360 N N . ASP A 1 37 ? -11.498 -1.471 -0.068 1.00 54.53 37 ASP A N 13
ATOM 22361 C CA . ASP A 1 37 ? -10.396 -1.935 -0.902 1.00 71.43 37 ASP A CA 13
ATOM 22362 C C . ASP A 1 37 ? -9.058 -1.453 -0.352 1.00 65.21 37 ASP A C 13
ATOM 22363 O O . ASP A 1 37 ? -8.065 -2.182 -0.381 1.00 11.53 37 ASP A O 13
ATOM 22372 N N . ILE A 1 38 ? -9.038 -0.222 0.147 1.00 2.10 38 ILE A N 13
ATOM 22373 C CA . ILE A 1 38 ? -7.821 0.357 0.703 1.00 33.15 38 ILE A CA 13
ATOM 22374 C C . ILE A 1 38 ? -7.415 -0.351 1.991 1.00 21.15 38 ILE A C 13
ATOM 22375 O O . ILE A 1 38 ? -6.249 -0.325 2.385 1.00 24.11 38 ILE A O 13
ATOM 22391 N N . TYR A 1 39 ? -8.384 -0.984 2.643 1.00 60.52 39 TYR A N 13
ATOM 22392 C CA . TYR A 1 39 ? -8.128 -1.700 3.887 1.00 3.22 39 TYR A CA 13
ATOM 22393 C C . TYR A 1 39 ? -7.160 -2.858 3.661 1.00 53.52 39 TYR A C 13
ATOM 22394 O O . TYR A 1 39 ? -6.168 -3.000 4.375 1.00 64.41 39 TYR A O 13
ATOM 22412 N N . ARG A 1 40 ? -7.457 -3.681 2.661 1.00 34.42 40 ARG A N 13
ATOM 22413 C CA . ARG A 1 40 ? -6.615 -4.827 2.340 1.00 74.34 40 ARG A CA 13
ATOM 22414 C C . ARG A 1 40 ? -5.258 -4.373 1.811 1.00 21.20 40 ARG A C 13
ATOM 22415 O O . ARG A 1 40 ? -4.261 -5.084 1.940 1.00 72.32 40 ARG A O 13
ATOM 22436 N N . ARG A 1 41 ? -5.228 -3.185 1.216 1.00 63.42 41 ARG A N 13
ATOM 22437 C CA . ARG A 1 41 ? -3.993 -2.637 0.666 1.00 35.43 41 ARG A CA 13
ATOM 22438 C C . ARG A 1 41 ? -2.919 -2.529 1.745 1.00 53.24 41 ARG A C 13
ATOM 22439 O O . ARG A 1 41 ? -1.727 -2.664 1.465 1.00 54.24 41 ARG A O 13
ATOM 22460 N N . LEU A 1 42 ? -3.349 -2.284 2.977 1.00 1.35 42 LEU A N 13
ATOM 22461 C CA . LEU A 1 42 ? -2.424 -2.156 4.099 1.00 73.43 42 LEU A CA 13
ATOM 22462 C C . LEU A 1 42 ? -2.396 -3.436 4.929 1.00 44.32 42 LEU A C 13
ATOM 22463 O O . LEU A 1 42 ? -2.261 -3.391 6.152 1.00 62.21 42 LEU A O 13
ATOM 22479 N N . TYR A 1 43 ? -2.521 -4.574 4.256 1.00 30.10 43 TYR A N 13
ATOM 22480 C CA . TYR A 1 43 ? -2.510 -5.866 4.931 1.00 23.34 43 TYR A CA 13
ATOM 22481 C C . TYR A 1 43 ? -1.420 -6.769 4.362 1.00 71.34 43 TYR A C 13
ATOM 22482 O O . TYR A 1 43 ? -1.513 -7.996 4.397 1.00 31.43 43 TYR A O 13
ATOM 22500 N N . PRO A 1 44 ? -0.360 -6.148 3.823 1.00 72.21 44 PRO A N 13
ATOM 22501 C CA . PRO A 1 44 ? 0.769 -6.875 3.236 1.00 62.22 44 PRO A CA 13
ATOM 22502 C C . PRO A 1 44 ? 1.604 -7.597 4.288 1.00 33.41 44 PRO A C 13
ATOM 22503 O O . PRO A 1 44 ? 1.890 -8.787 4.157 1.00 22.44 44 PRO A O 13
ATOM 22514 N N . SER A 1 45 ? 1.991 -6.870 5.331 1.00 34.23 45 SER A N 13
ATOM 22515 C CA . SER A 1 45 ? 2.795 -7.441 6.405 1.00 64.31 45 SER A CA 13
ATOM 22516 C C . SER A 1 45 ? 2.680 -6.603 7.675 1.00 64.53 45 SER A C 13
ATOM 22517 O O . SER A 1 45 ? 3.682 -6.127 8.211 1.00 54.20 45 SER A O 13
ATOM 22525 N N . LEU A 1 46 ? 1.453 -6.428 8.151 1.00 53.14 46 LEU A N 13
ATOM 22526 C CA . LEU A 1 46 ? 1.204 -5.648 9.358 1.00 45.50 46 LEU A CA 13
ATOM 22527 C C . LEU A 1 46 ? 1.495 -6.472 10.608 1.00 14.32 46 LEU A C 13
ATOM 22528 O O . LEU A 1 46 ? 1.562 -7.700 10.554 1.00 24.20 46 LEU A O 13
ATOM 22544 N N . THR A 1 47 ? 1.663 -5.788 11.736 1.00 42.22 47 THR A N 13
ATOM 22545 C CA . THR A 1 47 ? 1.945 -6.456 13.000 1.00 13.11 47 THR A CA 13
ATOM 22546 C C . THR A 1 47 ? 0.671 -7.021 13.619 1.00 1.40 47 THR A C 13
ATOM 22547 O O . THR A 1 47 ? -0.444 -6.639 13.262 1.00 65.14 47 THR A O 13
ATOM 22558 N N . PRO A 1 48 ? 0.837 -7.951 14.570 1.00 30.45 48 PRO A N 13
ATOM 22559 C CA . PRO A 1 48 ? -0.289 -8.588 15.260 1.00 12.43 48 PRO A CA 13
ATOM 22560 C C . PRO A 1 48 ? -1.017 -7.625 16.192 1.00 53.53 48 PRO A C 13
ATOM 22561 O O . PRO A 1 48 ? -2.233 -7.713 16.363 1.00 44.31 48 PRO A O 13
ATOM 22572 N N . GLU A 1 49 ? -0.266 -6.706 16.791 1.00 40.35 49 GLU A N 13
ATOM 22573 C CA . GLU A 1 49 ? -0.842 -5.727 17.705 1.00 42.41 49 GLU A CA 13
ATOM 22574 C C . GLU A 1 49 ? -1.714 -4.726 16.952 1.00 34.31 49 GLU A C 13
ATOM 22575 O O . GLU A 1 49 ? -2.812 -4.390 17.394 1.00 11.42 49 GLU A O 13
ATOM 22587 N N . GLU A 1 50 ? -1.217 -4.255 15.813 1.00 65.51 50 GLU A N 13
ATOM 22588 C CA . GLU A 1 50 ? -1.950 -3.293 15.000 1.00 51.24 50 GLU A CA 13
ATOM 22589 C C . GLU A 1 50 ? -3.162 -3.947 14.342 1.00 24.41 50 GLU A C 13
ATOM 22590 O O . GLU A 1 50 ? -4.262 -3.395 14.354 1.00 43.34 50 GLU A O 13
ATOM 22602 N N . ARG A 1 51 ? -2.951 -5.128 13.769 1.00 3.11 51 ARG A N 13
ATOM 22603 C CA . ARG A 1 51 ? -4.024 -5.857 13.105 1.00 71.41 51 ARG A CA 13
ATOM 22604 C C . ARG A 1 51 ? -5.153 -6.173 14.082 1.00 3.01 51 ARG A C 13
ATOM 22605 O O . ARG A 1 51 ? -6.323 -6.206 13.703 1.00 21.01 51 ARG A O 13
ATOM 22626 N N . GLU A 1 52 ? -4.792 -6.405 15.340 1.00 2.54 52 GLU A N 13
ATOM 22627 C CA . GLU A 1 52 ? -5.775 -6.719 16.371 1.00 45.32 52 GLU A CA 13
ATOM 22628 C C . GLU A 1 52 ? -6.642 -5.503 16.684 1.00 30.01 52 GLU A C 13
ATOM 22629 O O . GLU A 1 52 ? -7.835 -5.633 16.959 1.00 2.45 52 GLU A O 13
ATOM 22641 N N . SER A 1 53 ? -6.034 -4.322 16.640 1.00 24.13 53 SER A N 13
ATOM 22642 C CA . SER A 1 53 ? -6.748 -3.083 16.924 1.00 52.05 53 SER A CA 13
ATOM 22643 C C . SER A 1 53 ? -7.875 -2.863 15.918 1.00 24.51 53 SER A C 13
ATOM 22644 O O . SER A 1 53 ? -9.004 -2.550 16.294 1.00 14.02 53 SER A O 13
ATOM 22652 N N . ILE A 1 54 ? -7.558 -3.030 14.639 1.00 63.44 54 ILE A N 13
ATOM 22653 C CA . ILE A 1 54 ? -8.542 -2.852 13.579 1.00 53.13 54 ILE A CA 13
ATOM 22654 C C . ILE A 1 54 ? -9.741 -3.773 13.781 1.00 64.13 54 ILE A C 13
ATOM 22655 O O . ILE A 1 54 ? -10.890 -3.351 13.653 1.00 1.42 54 ILE A O 13
ATOM 22671 N N . ASP A 1 55 ? -9.464 -5.033 14.098 1.00 71.10 55 ASP A N 13
ATOM 22672 C CA . ASP A 1 55 ? -10.519 -6.015 14.321 1.00 54.40 55 ASP A CA 13
ATOM 22673 C C . ASP A 1 55 ? -11.357 -5.644 15.541 1.00 54.14 55 ASP A C 13
ATOM 22674 O O . ASP A 1 55 ? -12.583 -5.761 15.524 1.00 21.04 55 ASP A O 13
ATOM 22683 N N . LYS A 1 56 ? -10.688 -5.197 16.598 1.00 34.00 56 LYS A N 13
ATOM 22684 C CA . LYS A 1 56 ? -11.370 -4.809 17.827 1.00 0.41 56 LYS A CA 13
ATOM 22685 C C . LYS A 1 56 ? -12.168 -3.524 17.624 1.00 25.34 56 LYS A C 13
ATOM 22686 O O . LYS A 1 56 ? -13.164 -3.286 18.308 1.00 45.12 56 LYS A O 13
ATOM 22705 N N . PHE A 1 57 ? -11.724 -2.701 16.681 1.00 52.45 57 PHE A N 13
ATOM 22706 C CA . PHE A 1 57 ? -12.397 -1.441 16.388 1.00 53.44 57 PHE A CA 13
ATOM 22707 C C . PHE A 1 57 ? -13.153 -1.522 15.064 1.00 23.34 57 PHE A C 13
ATOM 22708 O O . PHE A 1 57 ? -13.202 -0.555 14.304 1.00 34.31 57 PHE A O 13
ATOM 22725 N N . VAL A 1 58 ? -13.740 -2.684 14.796 1.00 63.34 58 VAL A N 13
ATOM 22726 C CA . VAL A 1 58 ? -14.493 -2.894 13.565 1.00 12.41 58 VAL A CA 13
ATOM 22727 C C . VAL A 1 58 ? -15.526 -4.003 13.735 1.00 44.52 58 VAL A C 13
ATOM 22728 O O . VAL A 1 58 ? -16.686 -3.847 13.356 1.00 23.53 58 VAL A O 13
ATOM 22741 N N . ASN A 1 59 ? -15.095 -5.122 14.307 1.00 23.03 59 ASN A N 13
ATOM 22742 C CA . ASN A 1 59 ? -15.982 -6.258 14.528 1.00 71.34 59 ASN A CA 13
ATOM 22743 C C . ASN A 1 59 ? -16.776 -6.086 15.819 1.00 52.02 59 ASN A C 13
ATOM 22744 O O . ASN A 1 59 ? -17.535 -6.970 16.214 1.00 13.02 59 ASN A O 13
ATOM 22755 N N . GLU A 1 60 ? -16.595 -4.941 16.470 1.00 32.43 60 GLU A N 13
ATOM 22756 C CA . GLU A 1 60 ? -17.295 -4.654 17.717 1.00 41.11 60 GLU A CA 13
ATOM 22757 C C . GLU A 1 60 ? -17.848 -3.232 17.715 1.00 55.24 60 GLU A C 13
ATOM 22758 O O . GLU A 1 60 ? -17.805 -2.535 18.729 1.00 43.11 60 GLU A O 13
ATOM 22770 N N . HIS A 1 61 ? -18.369 -2.807 16.567 1.00 23.43 61 HIS A N 13
ATOM 22771 C CA . HIS A 1 61 ? -18.931 -1.469 16.432 1.00 52.52 61 HIS A CA 13
ATOM 22772 C C . HIS A 1 61 ? -19.611 -1.299 15.076 1.00 24.23 61 HIS A C 13
ATOM 22773 O O . HIS A 1 61 ? -20.323 -0.322 14.844 1.00 44.41 61 HIS A O 13
ATOM 22787 N N . THR A 1 62 ? -19.385 -2.258 14.183 1.00 55.21 62 THR A N 13
ATOM 22788 C CA . THR A 1 62 ? -19.974 -2.214 12.850 1.00 3.02 62 THR A CA 13
ATOM 22789 C C . THR A 1 62 ? -21.031 -3.299 12.680 1.00 41.01 62 THR A C 13
ATOM 22790 O O . THR A 1 62 ? -20.986 -4.333 13.346 1.00 24.14 62 THR A O 13
ATOM 22801 N N . ASP A 1 63 ? -21.981 -3.057 11.783 1.00 21.15 63 ASP A N 13
ATOM 22802 C CA . ASP A 1 63 ? -23.049 -4.015 11.524 1.00 32.32 63 ASP A CA 13
ATOM 22803 C C . ASP A 1 63 ? -23.074 -4.416 10.052 1.00 33.15 63 ASP A C 13
ATOM 22804 O O . ASP A 1 63 ? -22.508 -3.730 9.202 1.00 13.44 63 ASP A O 13
ATOM 22813 N N . ALA A 1 64 ? -23.733 -5.532 9.760 1.00 75.34 64 ALA A N 13
ATOM 22814 C CA . ALA A 1 64 ? -23.833 -6.024 8.391 1.00 20.01 64 ALA A CA 13
ATOM 22815 C C . ALA A 1 64 ? -24.937 -5.301 7.627 1.00 60.11 64 ALA A C 13
ATOM 22816 O O . ALA A 1 64 ? -25.780 -4.630 8.223 1.00 50.01 64 ALA A O 13
ATOM 22823 N N . ILE A 1 65 ? -24.925 -5.442 6.306 1.00 55.12 65 ILE A N 13
ATOM 22824 C CA . ILE A 1 65 ? -25.926 -4.802 5.461 1.00 34.11 65 ILE A CA 13
ATOM 22825 C C . ILE A 1 65 ? -26.800 -5.839 4.763 1.00 52.41 65 ILE A C 13
ATOM 22826 O O . ILE A 1 65 ? -26.366 -6.494 3.815 1.00 21.24 65 ILE A O 13
ATOM 22842 N N . ILE A 1 66 ? -28.034 -5.980 5.236 1.00 3.31 66 ILE A N 13
ATOM 22843 C CA . ILE A 1 66 ? -28.970 -6.934 4.655 1.00 23.22 66 ILE A CA 13
ATOM 22844 C C . ILE A 1 66 ? -29.609 -6.376 3.388 1.00 24.10 66 ILE A C 13
ATOM 22845 O O . ILE A 1 66 ? -30.333 -5.381 3.432 1.00 4.05 66 ILE A O 13
ATOM 22861 N N . ILE A 1 67 ? -29.337 -7.024 2.260 1.00 32.23 67 ILE A N 13
ATOM 22862 C CA . ILE A 1 67 ? -29.888 -6.594 0.981 1.00 30.22 67 ILE A CA 13
ATOM 22863 C C . ILE A 1 67 ? -30.891 -7.610 0.445 1.00 64.41 67 ILE A C 13
ATOM 22864 O O . ILE A 1 67 ? -31.410 -8.439 1.193 1.00 73.05 67 ILE A O 13
ATOM 22880 N N . ASP A 1 68 ? -31.156 -7.542 -0.855 1.00 12.31 68 ASP A N 13
ATOM 22881 C CA . ASP A 1 68 ? -32.095 -8.458 -1.493 1.00 5.31 68 ASP A CA 13
ATOM 22882 C C . ASP A 1 68 ? -31.699 -9.908 -1.235 1.00 23.24 68 ASP A C 13
ATOM 22883 O O . ASP A 1 68 ? -31.623 -10.716 -2.160 1.00 11.24 68 ASP A O 13
ATOM 22892 N N . GLY A 1 69 ? -31.446 -10.231 0.030 1.00 22.32 69 GLY A N 13
ATOM 22893 C CA . GLY A 1 69 ? -31.060 -11.584 0.387 1.00 5.23 69 GLY A CA 13
ATOM 22894 C C . GLY A 1 69 ? -29.601 -11.868 0.089 1.00 2.00 69 GLY A C 13
ATOM 22895 O O . GLY A 1 69 ? -29.266 -12.914 -0.467 1.00 25.02 69 GLY A O 13
ATOM 22899 N N . VAL A 1 70 ? -28.730 -10.934 0.458 1.00 40.34 70 VAL A N 13
ATOM 22900 C CA . VAL A 1 70 ? -27.299 -11.088 0.226 1.00 61.33 70 VAL A CA 13
ATOM 22901 C C . VAL A 1 70 ? -26.489 -10.257 1.214 1.00 10.02 70 VAL A C 13
ATOM 22902 O O . VAL A 1 70 ? -25.670 -9.419 0.835 1.00 75.23 70 VAL A O 13
ATOM 22915 N N . PRO A 1 71 ? -26.720 -10.492 2.514 1.00 34.33 71 PRO A N 13
ATOM 22916 C CA . PRO A 1 71 ? -26.021 -9.776 3.585 1.00 13.12 71 PRO A CA 13
ATOM 22917 C C . PRO A 1 71 ? -24.549 -10.163 3.676 1.00 12.15 71 PRO A C 13
ATOM 22918 O O . PRO A 1 71 ? -24.149 -11.230 3.212 1.00 65.44 71 PRO A O 13
ATOM 22929 N N . ILE A 1 72 ? -23.749 -9.289 4.278 1.00 21.42 72 ILE A N 13
ATOM 22930 C CA . ILE A 1 72 ? -22.321 -9.542 4.431 1.00 14.53 72 ILE A CA 13
ATOM 22931 C C . ILE A 1 72 ? -22.033 -10.308 5.718 1.00 54.12 72 ILE A C 13
ATOM 22932 O O . ILE A 1 72 ? -22.879 -10.384 6.609 1.00 52.34 72 ILE A O 13
ATOM 22948 N N . GLN A 1 73 ? -20.834 -10.873 5.808 1.00 43.24 73 GLN A N 13
ATOM 22949 C CA . GLN A 1 73 ? -20.434 -11.633 6.986 1.00 0.53 73 GLN A CA 13
ATOM 22950 C C . GLN A 1 73 ? -19.118 -11.109 7.551 1.00 44.41 73 GLN A C 13
ATOM 22951 O O . GLN A 1 73 ? -18.154 -11.858 7.704 1.00 33.35 73 GLN A O 13
ATOM 22965 N N . GLY A 1 74 ? -19.084 -9.815 7.858 1.00 21.42 74 GLY A N 13
ATOM 22966 C CA . GLY A 1 74 ? -17.881 -9.213 8.402 1.00 63.21 74 GLY A CA 13
ATOM 22967 C C . GLY A 1 74 ? -17.906 -7.699 8.329 1.00 60.42 74 GLY A C 13
ATOM 22968 O O . GLY A 1 74 ? -16.887 -7.067 8.056 1.00 5.02 74 GLY A O 13
ATOM 22972 N N . GLY A 1 75 ? -19.076 -7.116 8.572 1.00 41.14 75 GLY A N 13
ATOM 22973 C CA . GLY A 1 75 ? -19.208 -5.672 8.525 1.00 13.51 75 GLY A CA 13
ATOM 22974 C C . GLY A 1 75 ? -18.690 -5.083 7.228 1.00 72.33 75 GLY A C 13
ATOM 22975 O O . GLY A 1 75 ? -18.335 -3.906 7.170 1.00 12.24 75 GLY A O 13
ATOM 22979 N N . ARG A 1 76 ? -18.645 -5.905 6.184 1.00 50.41 76 ARG A N 13
ATOM 22980 C CA . ARG A 1 76 ? -18.164 -5.459 4.882 1.00 65.42 76 ARG A CA 13
ATOM 22981 C C . ARG A 1 76 ? -19.328 -5.065 3.978 1.00 44.35 76 ARG A C 13
ATOM 22982 O O . ARG A 1 76 ? -20.447 -5.552 4.139 1.00 64.20 76 ARG A O 13
ATOM 23003 N N . LYS A 1 77 ? -19.056 -4.178 3.026 1.00 74.23 77 LYS A N 13
ATOM 23004 C CA . LYS A 1 77 ? -20.079 -3.717 2.095 1.00 75.54 77 LYS A CA 13
ATOM 23005 C C . LYS A 1 77 ? -19.828 -4.267 0.694 1.00 23.01 77 LYS A C 13
ATOM 23006 O O . LYS A 1 77 ? -18.801 -3.979 0.080 1.00 70.53 77 LYS A O 13
ATOM 23025 N N . ALA A 1 78 ? -20.772 -5.058 0.195 1.00 11.21 78 ALA A N 13
ATOM 23026 C CA . ALA A 1 78 ? -20.654 -5.644 -1.134 1.00 62.21 78 ALA A CA 13
ATOM 23027 C C . ALA A 1 78 ? -21.031 -4.636 -2.214 1.00 64.14 78 ALA A C 13
ATOM 23028 O O . ALA A 1 78 ? -21.651 -3.611 -1.931 1.00 61.20 78 ALA A O 13
ATOM 23035 N N . ARG A 1 79 ? -20.651 -4.934 -3.453 1.00 14.50 79 ARG A N 13
ATOM 23036 C CA . ARG A 1 79 ? -20.948 -4.052 -4.575 1.00 51.34 79 ARG A CA 13
ATOM 23037 C C . ARG A 1 79 ? -22.391 -4.229 -5.039 1.00 11.51 79 ARG A C 13
ATOM 23038 O O . ARG A 1 79 ? -22.673 -5.030 -5.930 1.00 51.24 79 ARG A O 13
ATOM 23059 N N . ILE A 1 80 ? -23.300 -3.476 -4.428 1.00 22.02 80 ILE A N 13
ATOM 23060 C CA . ILE A 1 80 ? -24.713 -3.550 -4.778 1.00 43.53 80 ILE A CA 13
ATOM 23061 C C . ILE A 1 80 ? -25.174 -2.272 -5.472 1.00 31.30 80 ILE A C 13
ATOM 23062 O O . ILE A 1 80 ? -25.697 -1.359 -4.832 1.00 63.52 80 ILE A O 13
ATOM 23078 N N . VAL A 1 81 ? -24.979 -2.215 -6.786 1.00 30.24 81 VAL A N 13
ATOM 23079 C CA . VAL A 1 81 ? -25.378 -1.051 -7.568 1.00 23.12 81 VAL A CA 13
ATOM 23080 C C . VAL A 1 81 ? -26.815 -1.185 -8.060 1.00 25.44 81 VAL A C 13
ATOM 23081 O O . VAL A 1 81 ? -27.135 -2.086 -8.834 1.00 51.11 81 VAL A O 13
ATOM 23094 N N . GLY A 1 82 ? -27.677 -0.282 -7.604 1.00 12.00 82 GLY A N 13
ATOM 23095 C CA . GLY A 1 82 ? -29.071 -0.317 -8.008 1.00 45.45 82 GLY A CA 13
ATOM 23096 C C . GLY A 1 82 ? -29.691 -1.688 -7.832 1.00 75.11 82 GLY A C 13
ATOM 23097 O O . GLY A 1 82 ? -29.665 -2.512 -8.746 1.00 75.34 82 GLY A O 13
ATOM 23101 N N . LYS A 1 83 ? -30.251 -1.935 -6.652 1.00 65.44 83 LYS A N 13
ATOM 23102 C CA . LYS A 1 83 ? -30.881 -3.217 -6.357 1.00 41.35 83 LYS A CA 13
ATOM 23103 C C . LYS A 1 83 ? -32.180 -3.018 -5.583 1.00 72.54 83 LYS A C 13
ATOM 23104 O O . LYS A 1 83 ? -32.716 -1.911 -5.525 1.00 24.13 83 LYS A O 13
ATOM 23123 N N . ILE A 1 84 ? -32.681 -4.097 -4.991 1.00 22.05 84 ILE A N 13
ATOM 23124 C CA . ILE A 1 84 ? -33.916 -4.040 -4.218 1.00 44.22 84 ILE A CA 13
ATOM 23125 C C . ILE A 1 84 ? -33.666 -3.476 -2.824 1.00 11.34 84 ILE A C 13
ATOM 23126 O O . ILE A 1 84 ? -34.205 -3.974 -1.835 1.00 42.20 84 ILE A O 13
ATOM 23142 N N . VAL A 1 85 ? -32.847 -2.431 -2.751 1.00 63.54 85 VAL A N 13
ATOM 23143 C CA . VAL A 1 85 ? -32.528 -1.797 -1.478 1.00 44.43 85 VAL A CA 13
ATOM 23144 C C . VAL A 1 85 ? -33.642 -0.854 -1.040 1.00 15.14 85 VAL A C 13
ATOM 23145 O O . VAL A 1 85 ? -34.239 -0.157 -1.860 1.00 42.25 85 VAL A O 13
ATOM 23158 N N . SER A 1 86 ? -33.919 -0.837 0.260 1.00 23.24 86 SER A N 13
ATOM 23159 C CA . SER A 1 86 ? -34.965 0.018 0.809 1.00 62.12 86 SER A CA 13
ATOM 23160 C C . SER A 1 86 ? -34.374 1.063 1.750 1.00 11.31 86 SER A C 13
ATOM 23161 O O . SER A 1 86 ? -33.224 0.970 2.179 1.00 1.21 86 SER A O 13
ATOM 23169 N N . PRO A 1 87 ? -35.180 2.084 2.080 1.00 64.13 87 PRO A N 13
ATOM 23170 C CA . PRO A 1 87 ? -34.760 3.167 2.974 1.00 65.02 87 PRO A CA 13
ATOM 23171 C C . PRO A 1 87 ? -34.600 2.699 4.416 1.00 22.12 87 PRO A C 13
ATOM 23172 O O . PRO A 1 87 ? -35.323 3.143 5.307 1.00 70.12 87 PRO A O 13
ATOM 23183 N N . GLY A 1 88 ? -33.647 1.799 4.640 1.00 44.13 88 GLY A N 13
ATOM 23184 C CA . GLY A 1 88 ? -33.409 1.286 5.976 1.00 13.33 88 GLY A CA 13
ATOM 23185 C C . GLY A 1 88 ? -32.098 0.534 6.084 1.00 5.44 88 GLY A C 13
ATOM 23186 O O . GLY A 1 88 ? -31.454 0.542 7.134 1.00 60.31 88 GLY A O 13
ATOM 23190 N N . VAL A 1 89 ? -31.700 -0.118 4.997 1.00 60.41 89 VAL A N 13
ATOM 23191 C CA . VAL A 1 89 ? -30.457 -0.879 4.974 1.00 64.52 89 VAL A CA 13
ATOM 23192 C C . VAL A 1 89 ? -29.331 -0.074 4.334 1.00 73.45 89 VAL A C 13
ATOM 23193 O O . VAL A 1 89 ? -28.161 -0.448 4.416 1.00 40.14 89 VAL A O 13
ATOM 23206 N N . LYS A 1 90 ? -29.693 1.034 3.695 1.00 20.55 90 LYS A N 13
ATOM 23207 C CA . LYS A 1 90 ? -28.715 1.894 3.042 1.00 44.44 90 LYS A CA 13
ATOM 23208 C C . LYS A 1 90 ? -27.893 2.664 4.071 1.00 60.02 90 LYS A C 13
ATOM 23209 O O . LYS A 1 90 ? -26.691 2.861 3.898 1.00 21.13 90 LYS A O 13
ATOM 23228 N N . GLY A 1 91 ? -28.550 3.096 5.143 1.00 11.01 91 GLY A N 13
ATOM 23229 C CA . GLY A 1 91 ? -27.864 3.838 6.185 1.00 61.33 91 GLY A CA 13
ATOM 23230 C C . GLY A 1 91 ? -26.746 3.039 6.825 1.00 35.43 91 GLY A C 13
ATOM 23231 O O . GLY A 1 91 ? -25.732 3.599 7.241 1.00 4.23 91 GLY A O 13
ATOM 23235 N N . LEU A 1 92 ? -26.932 1.726 6.907 1.00 30.21 92 LEU A N 13
ATOM 23236 C CA . LEU A 1 92 ? -25.932 0.847 7.504 1.00 44.43 92 LEU A CA 13
ATOM 23237 C C . LEU A 1 92 ? -24.574 1.033 6.833 1.00 54.11 92 LEU A C 13
ATOM 23238 O O . LEU A 1 92 ? -23.533 0.954 7.484 1.00 12.31 92 LEU A O 13
ATOM 23254 N N . ALA A 1 93 ? -24.594 1.282 5.528 1.00 54.24 93 ALA A N 13
ATOM 23255 C CA . ALA A 1 93 ? -23.366 1.484 4.769 1.00 21.34 93 ALA A CA 13
ATOM 23256 C C . ALA A 1 93 ? -22.685 2.790 5.165 1.00 62.52 93 ALA A C 13
ATOM 23257 O O . ALA A 1 93 ? -21.459 2.858 5.264 1.00 31.25 93 ALA A O 13
ATOM 23264 N N . THR A 1 94 ? -23.487 3.826 5.389 1.00 42.04 94 THR A N 13
ATOM 23265 C CA . THR A 1 94 ? -22.961 5.130 5.771 1.00 12.42 94 THR A CA 13
ATOM 23266 C C . THR A 1 94 ? -22.408 5.105 7.191 1.00 13.45 94 THR A C 13
ATOM 23267 O O . THR A 1 94 ? -21.387 5.727 7.482 1.00 53.54 94 THR A O 13
ATOM 23278 N N . GLY A 1 95 ? -23.089 4.381 8.074 1.00 15.24 95 GLY A N 13
ATOM 23279 C CA . GLY A 1 95 ? -22.650 4.288 9.454 1.00 12.44 95 GLY A CA 13
ATOM 23280 C C . GLY A 1 95 ? -21.234 3.762 9.578 1.00 72.31 95 GLY A C 13
ATOM 23281 O O . GLY A 1 95 ? -20.437 4.281 10.359 1.00 21.13 95 GLY A O 13
ATOM 23285 N N . PHE A 1 96 ? -20.920 2.726 8.806 1.00 13.33 96 PHE A N 13
ATOM 23286 C CA . PHE A 1 96 ? -19.591 2.127 8.835 1.00 72.13 96 PHE A CA 13
ATOM 23287 C C . PHE A 1 96 ? -18.652 2.840 7.866 1.00 73.32 96 PHE A C 13
ATOM 23288 O O . PHE A 1 96 ? -17.435 2.835 8.047 1.00 5.33 96 PHE A O 13
ATOM 23305 N N . PHE A 1 97 ? -19.228 3.451 6.836 1.00 64.04 97 PHE A N 13
ATOM 23306 C CA . PHE A 1 97 ? -18.443 4.167 5.836 1.00 13.14 97 PHE A CA 13
ATOM 23307 C C . PHE A 1 97 ? -17.629 5.284 6.482 1.00 13.43 97 PHE A C 13
ATOM 23308 O O . PHE A 1 97 ? -16.467 5.497 6.139 1.00 51.54 97 PHE A O 13
ATOM 23325 N N . GLU A 1 98 ? -18.249 5.995 7.419 1.00 35.45 98 GLU A N 13
ATOM 23326 C CA . GLU A 1 98 ? -17.583 7.091 8.112 1.00 10.03 98 GLU A CA 13
ATOM 23327 C C . GLU A 1 98 ? -16.450 6.570 8.992 1.00 41.13 98 GLU A C 13
ATOM 23328 O O . GLU A 1 98 ? -15.324 7.063 8.927 1.00 72.42 98 GLU A O 13
ATOM 23340 N N . GLU A 1 99 ? -16.758 5.571 9.813 1.00 4.23 99 GLU A N 13
ATOM 23341 C CA . GLU A 1 99 ? -15.765 4.985 10.707 1.00 75.34 99 GLU A CA 13
ATOM 23342 C C . GLU A 1 99 ? -14.650 4.311 9.913 1.00 22.31 99 GLU A C 13
ATOM 23343 O O . GLU A 1 99 ? -13.485 4.336 10.314 1.00 72.44 99 GLU A O 13
ATOM 23355 N N . LEU A 1 100 ? -15.014 3.708 8.787 1.00 50.45 100 LEU A N 13
ATOM 23356 C CA . LEU A 1 100 ? -14.045 3.026 7.936 1.00 41.43 100 LEU A CA 13
ATOM 23357 C C . LEU A 1 100 ? -12.936 3.979 7.502 1.00 44.21 100 LEU A C 13
ATOM 23358 O O . LEU A 1 100 ? -11.755 3.635 7.545 1.00 73.44 100 LEU A O 13
ATOM 23374 N N . GLY A 1 101 ? -13.324 5.181 7.086 1.00 45.10 101 GLY A N 13
ATOM 23375 C CA . GLY A 1 101 ? -12.350 6.166 6.653 1.00 41.14 101 GLY A CA 13
ATOM 23376 C C . GLY A 1 101 ? -11.402 6.573 7.764 1.00 72.53 101 GLY A C 13
ATOM 23377 O O . GLY A 1 101 ? -10.194 6.677 7.551 1.00 32.44 101 GLY A O 13
ATOM 23381 N N . SER A 1 102 ? -11.951 6.805 8.952 1.00 62.51 102 SER A N 13
ATOM 23382 C CA . SER A 1 102 ? -11.147 7.207 10.100 1.00 44.54 102 SER A CA 13
ATOM 23383 C C . SER A 1 102 ? -10.266 6.056 10.577 1.00 13.51 102 SER A C 13
ATOM 23384 O O . SER A 1 102 ? -9.129 6.263 11.000 1.00 3.12 102 SER A O 13
ATOM 23392 N N . LYS A 1 103 ? -10.801 4.842 10.506 1.00 12.33 103 LYS A N 13
ATOM 23393 C CA . LYS A 1 103 ? -10.066 3.656 10.929 1.00 13.14 103 LYS A CA 13
ATOM 23394 C C . LYS A 1 103 ? -8.757 3.523 10.158 1.00 52.20 103 LYS A C 13
ATOM 23395 O O . LYS A 1 103 ? -7.711 3.225 10.736 1.00 33.05 103 LYS A O 13
ATOM 23414 N N . LEU A 1 104 ? -8.821 3.747 8.850 1.00 11.42 104 LEU A N 13
ATOM 23415 C CA . LEU A 1 104 ? -7.640 3.654 7.999 1.00 2.23 104 LEU A CA 13
ATOM 23416 C C . LEU A 1 104 ? -6.659 4.782 8.304 1.00 52.35 104 LEU A C 13
ATOM 23417 O O . LEU A 1 104 ? -5.467 4.675 8.020 1.00 64.41 104 LEU A O 13
ATOM 23433 N N . ALA A 1 105 ? -7.170 5.863 8.884 1.00 32.03 105 ALA A N 13
ATOM 23434 C CA . ALA A 1 105 ? -6.339 7.009 9.231 1.00 0.02 105 ALA A CA 13
ATOM 23435 C C . ALA A 1 105 ? -5.201 6.601 10.160 1.00 64.51 105 ALA A C 13
ATOM 23436 O O . ALA A 1 105 ? -4.042 6.942 9.923 1.00 72.10 105 ALA A O 13
ATOM 23443 N N . GLN A 1 106 ? -5.539 5.869 11.217 1.00 42.02 106 GLN A N 13
ATOM 23444 C CA . GLN A 1 106 ? -4.544 5.416 12.181 1.00 22.25 106 GLN A CA 13
ATOM 23445 C C . GLN A 1 106 ? -3.607 4.388 11.555 1.00 31.14 106 GLN A C 13
ATOM 23446 O O . GLN A 1 106 ? -2.414 4.353 11.860 1.00 71.23 106 GLN A O 13
ATOM 23460 N N . LEU A 1 107 ? -4.155 3.552 10.680 1.00 45.33 107 LEU A N 13
ATOM 23461 C CA . LEU A 1 107 ? -3.368 2.522 10.010 1.00 2.21 107 LEU A CA 13
ATOM 23462 C C . LEU A 1 107 ? -2.215 3.141 9.226 1.00 54.24 107 LEU A C 13
ATOM 23463 O O . LEU A 1 107 ? -1.175 2.512 9.030 1.00 53.21 107 LEU A O 13
ATOM 23479 N N . PHE A 1 108 ? -2.407 4.378 8.780 1.00 1.51 108 PHE A N 13
ATOM 23480 C CA . PHE A 1 108 ? -1.383 5.084 8.018 1.00 71.42 108 PHE A CA 13
ATOM 23481 C C . PHE A 1 108 ? -0.160 5.369 8.884 1.00 23.52 108 PHE A C 13
ATOM 23482 O O . PHE A 1 108 ? 0.977 5.169 8.457 1.00 51.34 108 PHE A O 13
ATOM 23499 N N . ALA A 1 109 ? -0.402 5.837 10.104 1.00 31.31 109 ALA A N 13
ATOM 23500 C CA . ALA A 1 109 ? 0.678 6.148 11.032 1.00 65.14 109 ALA A CA 13
ATOM 23501 C C . ALA A 1 109 ? 0.131 6.604 12.380 1.00 73.43 109 ALA A C 13
ATOM 23502 O O . ALA A 1 109 ? -0.498 7.656 12.482 1.00 51.24 109 ALA A O 13
ATOM 23509 N N . GLY A 1 110 ? 0.373 5.803 13.413 1.00 2.03 110 GLY A N 13
ATOM 23510 C CA . GLY A 1 110 ? -0.104 6.141 14.742 1.00 42.25 110 GLY A CA 13
ATOM 23511 C C . GLY A 1 110 ? -1.614 6.262 14.802 1.00 24.21 110 GLY A C 13
ATOM 23512 O O . GLY A 1 110 ? -2.329 5.282 14.595 1.00 50.52 110 GLY A O 13
ATOM 23516 N N . GLU A 1 111 ? -2.099 7.466 15.089 1.00 64.13 111 GLU A N 13
ATOM 23517 C CA . GLU A 1 111 ? -3.534 7.709 15.178 1.00 5.24 111 GLU A CA 13
ATOM 23518 C C . GLU A 1 111 ? -3.938 8.904 14.320 1.00 5.41 111 GLU A C 13
ATOM 23519 O O . GLU A 1 111 ? -3.099 9.720 13.939 1.00 10.15 111 GLU A O 13
ATOM 23531 N N . ASN A 1 112 ? -5.229 9.000 14.019 1.00 25.10 112 ASN A N 13
ATOM 23532 C CA . ASN A 1 112 ? -5.745 10.094 13.205 1.00 44.23 112 ASN A CA 13
ATOM 23533 C C . ASN A 1 112 ? -7.259 9.993 13.054 1.00 35.14 112 ASN A C 13
ATOM 23534 O O . ASN A 1 112 ? -7.890 9.087 13.602 1.00 3.43 112 ASN A O 13
ATOM 23545 N N . LEU A 1 113 ? -7.838 10.927 12.308 1.00 10.32 113 LEU A N 13
ATOM 23546 C CA . LEU A 1 113 ? -9.279 10.944 12.084 1.00 35.33 113 LEU A CA 13
ATOM 23547 C C . LEU A 1 113 ? -9.660 12.014 11.066 1.00 33.31 113 LEU A C 13
ATOM 23548 O O . LEU A 1 113 ? -8.809 12.770 10.598 1.00 53.23 113 LEU A O 13
ATOM 23564 N N . TYR A 1 114 ? -10.944 12.072 10.730 1.00 40.53 114 TYR A N 13
ATOM 23565 C CA . TYR A 1 114 ? -11.438 13.050 9.767 1.00 62.10 114 TYR A CA 13
ATOM 23566 C C . TYR A 1 114 ? -12.891 13.414 10.057 1.00 5.41 114 TYR A C 13
ATOM 23567 O O . TYR A 1 114 ? -13.554 12.771 10.870 1.00 21.35 114 TYR A O 13
ATOM 23585 N N . PHE A 1 115 ? -13.379 14.452 9.385 1.00 21.41 115 PHE A N 13
ATOM 23586 C CA . PHE A 1 115 ? -14.753 14.904 9.570 1.00 60.33 115 PHE A CA 13
ATOM 23587 C C . PHE A 1 115 ? -15.129 15.944 8.518 1.00 32.34 115 PHE A C 13
ATOM 23588 O O . PHE A 1 115 ? -14.343 16.246 7.621 1.00 31.11 115 PHE A O 13
ATOM 23605 N N . GLN A 1 116 ? -16.337 16.486 8.637 1.00 3.21 116 GLN A N 13
ATOM 23606 C CA . GLN A 1 116 ? -16.818 17.491 7.696 1.00 1.15 116 GLN A CA 13
ATOM 23607 C C . GLN A 1 116 ? -16.252 18.867 8.033 1.00 60.11 116 GLN A C 13
ATOM 23608 O O . GLN A 1 116 ? -16.229 19.273 9.195 1.00 10.22 116 GLN A O 13
ATOM 23622 N N . MET A 1 1 ? 1.153 1.243 -4.159 1.00 63.23 1 MET A N 14
ATOM 23623 C CA . MET A 1 1 ? 0.510 0.556 -3.045 1.00 62.01 1 MET A CA 14
ATOM 23624 C C . MET A 1 1 ? 1.397 -0.565 -2.512 1.00 44.42 1 MET A C 14
ATOM 23625 O O . MET A 1 1 ? 1.947 -1.353 -3.280 1.00 74.04 1 MET A O 14
ATOM 23639 N N . GLY A 1 2 ? 1.533 -0.629 -1.191 1.00 43.30 2 GLY A N 14
ATOM 23640 C CA . GLY A 1 2 ? 2.355 -1.656 -0.579 1.00 4.12 2 GLY A CA 14
ATOM 23641 C C . GLY A 1 2 ? 2.170 -1.727 0.924 1.00 64.50 2 GLY A C 14
ATOM 23642 O O . GLY A 1 2 ? 1.184 -1.221 1.460 1.00 61.42 2 GLY A O 14
ATOM 23646 N N . TYR A 1 3 ? 3.120 -2.359 1.606 1.00 53.42 3 TYR A N 14
ATOM 23647 C CA . TYR A 1 3 ? 3.055 -2.498 3.056 1.00 71.43 3 TYR A CA 14
ATOM 23648 C C . TYR A 1 3 ? 4.159 -1.690 3.731 1.00 72.32 3 TYR A C 14
ATOM 23649 O O . TYR A 1 3 ? 4.774 -2.144 4.696 1.00 51.32 3 TYR A O 14
ATOM 23667 N N . SER A 1 4 ? 4.404 -0.490 3.216 1.00 54.41 4 SER A N 14
ATOM 23668 C CA . SER A 1 4 ? 5.435 0.382 3.766 1.00 41.23 4 SER A CA 14
ATOM 23669 C C . SER A 1 4 ? 4.814 1.612 4.421 1.00 23.14 4 SER A C 14
ATOM 23670 O O . SER A 1 4 ? 3.688 1.996 4.105 1.00 44.25 4 SER A O 14
ATOM 23678 N N . ASP A 1 5 ? 5.557 2.225 5.337 1.00 73.51 5 ASP A N 14
ATOM 23679 C CA . ASP A 1 5 ? 5.081 3.412 6.038 1.00 61.34 5 ASP A CA 14
ATOM 23680 C C . ASP A 1 5 ? 4.880 4.571 5.067 1.00 13.41 5 ASP A C 14
ATOM 23681 O O . ASP A 1 5 ? 3.916 5.328 5.181 1.00 31.24 5 ASP A O 14
ATOM 23690 N N . GLU A 1 6 ? 5.796 4.705 4.114 1.00 64.43 6 GLU A N 14
ATOM 23691 C CA . GLU A 1 6 ? 5.719 5.774 3.125 1.00 64.40 6 GLU A CA 14
ATOM 23692 C C . GLU A 1 6 ? 4.626 5.488 2.099 1.00 2.42 6 GLU A C 14
ATOM 23693 O O . GLU A 1 6 ? 3.989 6.407 1.584 1.00 60.04 6 GLU A O 14
ATOM 23705 N N . ASP A 1 7 ? 4.416 4.209 1.808 1.00 14.52 7 ASP A N 14
ATOM 23706 C CA . ASP A 1 7 ? 3.400 3.802 0.845 1.00 74.22 7 ASP A CA 14
ATOM 23707 C C . ASP A 1 7 ? 2.001 3.943 1.437 1.00 0.13 7 ASP A C 14
ATOM 23708 O O . ASP A 1 7 ? 1.043 4.250 0.727 1.00 5.21 7 ASP A O 14
ATOM 23717 N N . ARG A 1 8 ? 1.891 3.716 2.742 1.00 20.11 8 ARG A N 14
ATOM 23718 C CA . ARG A 1 8 ? 0.609 3.816 3.430 1.00 62.44 8 ARG A CA 14
ATOM 23719 C C . ARG A 1 8 ? 0.023 5.217 3.287 1.00 42.23 8 ARG A C 14
ATOM 23720 O O . ARG A 1 8 ? -1.191 5.384 3.183 1.00 14.31 8 ARG A O 14
ATOM 23741 N N . GLU A 1 9 ? 0.896 6.220 3.283 1.00 54.33 9 GLU A N 14
ATOM 23742 C CA . GLU A 1 9 ? 0.464 7.607 3.154 1.00 54.10 9 GLU A CA 14
ATOM 23743 C C . GLU A 1 9 ? -0.279 7.826 1.839 1.00 72.30 9 GLU A C 14
ATOM 23744 O O . GLU A 1 9 ? -1.255 8.573 1.782 1.00 41.50 9 GLU A O 14
ATOM 23756 N N . ALA A 1 10 ? 0.191 7.168 0.784 1.00 32.23 10 ALA A N 14
ATOM 23757 C CA . ALA A 1 10 ? -0.429 7.288 -0.530 1.00 4.44 10 ALA A CA 14
ATOM 23758 C C . ALA A 1 10 ? -1.899 6.886 -0.482 1.00 42.34 10 ALA A C 14
ATOM 23759 O O . ALA A 1 10 ? -2.763 7.595 -0.999 1.00 0.14 10 ALA A O 14
ATOM 23766 N N . ASP A 1 11 ? -2.175 5.745 0.139 1.00 54.22 11 ASP A N 14
ATOM 23767 C CA . ASP A 1 11 ? -3.542 5.249 0.254 1.00 61.24 11 ASP A CA 14
ATOM 23768 C C . ASP A 1 11 ? -4.355 6.112 1.214 1.00 64.32 11 ASP A C 14
ATOM 23769 O O . ASP A 1 11 ? -5.549 6.325 1.012 1.00 33.03 11 ASP A O 14
ATOM 23778 N N . ASN A 1 12 ? -3.698 6.605 2.259 1.00 61.51 12 ASN A N 14
ATOM 23779 C CA . ASN A 1 12 ? -4.360 7.443 3.252 1.00 51.04 12 ASN A CA 14
ATOM 23780 C C . ASN A 1 12 ? -5.020 8.650 2.591 1.00 22.14 12 ASN A C 14
ATOM 23781 O O . ASN A 1 12 ? -6.105 9.074 2.991 1.00 72.13 12 ASN A O 14
ATOM 23792 N N . LEU A 1 13 ? -4.358 9.199 1.579 1.00 62.52 13 LEU A N 14
ATOM 23793 C CA . LEU A 1 13 ? -4.880 10.357 0.861 1.00 24.35 13 LEU A CA 14
ATOM 23794 C C . LEU A 1 13 ? -6.278 10.077 0.320 1.00 0.31 13 LEU A C 14
ATOM 23795 O O . LEU A 1 13 ? -7.142 10.954 0.324 1.00 35.22 13 LEU A O 14
ATOM 23811 N N . ARG A 1 14 ? -6.493 8.850 -0.143 1.00 53.42 14 ARG A N 14
ATOM 23812 C CA . ARG A 1 14 ? -7.787 8.455 -0.687 1.00 10.22 14 ARG A CA 14
ATOM 23813 C C . ARG A 1 14 ? -8.840 8.381 0.415 1.00 20.00 14 ARG A C 14
ATOM 23814 O O . ARG A 1 14 ? -9.980 8.808 0.228 1.00 64.04 14 ARG A O 14
ATOM 23835 N N . ILE A 1 15 ? -8.451 7.836 1.563 1.00 44.14 15 ILE A N 14
ATOM 23836 C CA . ILE A 1 15 ? -9.361 7.707 2.694 1.00 65.32 15 ILE A CA 14
ATOM 23837 C C . ILE A 1 15 ? -9.823 9.074 3.186 1.00 32.33 15 ILE A C 14
ATOM 23838 O O . ILE A 1 15 ? -11.016 9.303 3.381 1.00 14.33 15 ILE A O 14
ATOM 23854 N N . ALA A 1 16 ? -8.870 9.979 3.384 1.00 74.10 16 ALA A N 14
ATOM 23855 C CA . ALA A 1 16 ? -9.180 11.325 3.850 1.00 73.22 16 ALA A CA 14
ATOM 23856 C C . ALA A 1 16 ? -9.916 12.121 2.777 1.00 3.34 16 ALA A C 14
ATOM 23857 O O . ALA A 1 16 ? -10.795 12.926 3.083 1.00 3.22 16 ALA A O 14
ATOM 23864 N N . GLU A 1 17 ? -9.549 11.891 1.520 1.00 14.23 17 GLU A N 14
ATOM 23865 C CA . GLU A 1 17 ? -10.175 12.590 0.403 1.00 25.52 17 GLU A CA 14
ATOM 23866 C C . GLU A 1 17 ? -11.607 12.107 0.193 1.00 0.32 17 GLU A C 14
ATOM 23867 O O . GLU A 1 17 ? -12.488 12.886 -0.171 1.00 51.53 17 GLU A O 14
ATOM 23879 N N . ILE A 1 18 ? -11.831 10.818 0.425 1.00 0.32 18 ILE A N 14
ATOM 23880 C CA . ILE A 1 18 ? -13.156 10.232 0.262 1.00 4.21 18 ILE A CA 14
ATOM 23881 C C . ILE A 1 18 ? -14.183 10.944 1.135 1.00 11.34 18 ILE A C 14
ATOM 23882 O O . ILE A 1 18 ? -15.327 11.146 0.726 1.00 21.13 18 ILE A O 14
ATOM 23898 N N . ILE A 1 19 ? -13.767 11.324 2.339 1.00 40.13 19 ILE A N 14
ATOM 23899 C CA . ILE A 1 19 ? -14.650 12.017 3.269 1.00 74.45 19 ILE A CA 14
ATOM 23900 C C . ILE A 1 19 ? -14.993 13.414 2.764 1.00 55.03 19 ILE A C 14
ATOM 23901 O O . ILE A 1 19 ? -16.140 13.853 2.849 1.00 14.34 19 ILE A O 14
ATOM 23917 N N . LYS A 1 20 ? -13.992 14.108 2.235 1.00 44.50 20 LYS A N 14
ATOM 23918 C CA . LYS A 1 20 ? -14.186 15.456 1.712 1.00 20.33 20 LYS A CA 14
ATOM 23919 C C . LYS A 1 20 ? -15.093 15.438 0.486 1.00 64.02 20 LYS A C 14
ATOM 23920 O O . LYS A 1 20 ? -15.823 16.394 0.229 1.00 73.31 20 LYS A O 14
ATOM 23939 N N . ASN A 1 21 ? -15.040 14.344 -0.267 1.00 55.02 21 ASN A N 14
ATOM 23940 C CA . ASN A 1 21 ? -15.858 14.202 -1.466 1.00 72.05 21 ASN A CA 14
ATOM 23941 C C . ASN A 1 21 ? -17.214 13.587 -1.131 1.00 3.50 21 ASN A C 14
ATOM 23942 O O . ASN A 1 21 ? -18.168 13.707 -1.899 1.00 10.33 21 ASN A O 14
ATOM 23953 N N . ALA A 1 22 ? -17.290 12.930 0.021 1.00 32.14 22 ALA A N 14
ATOM 23954 C CA . ALA A 1 22 ? -18.529 12.299 0.460 1.00 22.01 22 ALA A CA 14
ATOM 23955 C C . ALA A 1 22 ? -18.870 12.696 1.893 1.00 64.15 22 ALA A C 14
ATOM 23956 O O . ALA A 1 22 ? -18.297 12.167 2.845 1.00 40.31 22 ALA A O 14
ATOM 23963 N N . GLN A 1 23 ? -19.804 13.630 2.036 1.00 35.44 23 GLN A N 14
ATOM 23964 C CA . GLN A 1 23 ? -20.220 14.098 3.354 1.00 64.35 23 GLN A CA 14
ATOM 23965 C C . GLN A 1 23 ? -21.677 14.547 3.337 1.00 20.33 23 GLN A C 14
ATOM 23966 O O . GLN A 1 23 ? -22.053 15.491 4.031 1.00 14.42 23 GLN A O 14
ATOM 23980 N N . ASP A 1 24 ? -22.492 13.864 2.541 1.00 52.21 24 ASP A N 14
ATOM 23981 C CA . ASP A 1 24 ? -23.909 14.192 2.435 1.00 51.43 24 ASP A CA 14
ATOM 23982 C C . ASP A 1 24 ? -24.770 12.944 2.600 1.00 30.10 24 ASP A C 14
ATOM 23983 O O . ASP A 1 24 ? -25.915 12.903 2.149 1.00 1.12 24 ASP A O 14
ATOM 23992 N N . ASP A 1 25 ? -24.211 11.928 3.248 1.00 70.21 25 ASP A N 14
ATOM 23993 C CA . ASP A 1 25 ? -24.927 10.678 3.473 1.00 73.41 25 ASP A CA 14
ATOM 23994 C C . ASP A 1 25 ? -25.058 9.885 2.176 1.00 55.52 25 ASP A C 14
ATOM 23995 O O . ASP A 1 25 ? -24.456 8.823 2.022 1.00 33.43 25 ASP A O 14
ATOM 24004 N N . ASP A 1 26 ? -25.850 10.409 1.246 1.00 4.42 26 ASP A N 14
ATOM 24005 C CA . ASP A 1 26 ? -26.060 9.751 -0.038 1.00 51.41 26 ASP A CA 14
ATOM 24006 C C . ASP A 1 26 ? -24.734 9.530 -0.759 1.00 52.33 26 ASP A C 14
ATOM 24007 O O . ASP A 1 26 ? -24.538 8.511 -1.421 1.00 34.01 26 ASP A O 14
ATOM 24016 N N . SER A 1 27 ? -23.827 10.493 -0.627 1.00 60.24 27 SER A N 14
ATOM 24017 C CA . SER A 1 27 ? -22.521 10.406 -1.270 1.00 71.34 27 SER A CA 14
ATOM 24018 C C . SER A 1 27 ? -21.668 9.320 -0.622 1.00 62.33 27 SER A C 14
ATOM 24019 O O . SER A 1 27 ? -20.918 8.616 -1.299 1.00 62.12 27 SER A O 14
ATOM 24027 N N . LYS A 1 28 ? -21.788 9.189 0.694 1.00 3.15 28 LYS A N 14
ATOM 24028 C CA . LYS A 1 28 ? -21.030 8.189 1.437 1.00 63.12 28 LYS A CA 14
ATOM 24029 C C . LYS A 1 28 ? -21.402 6.780 0.987 1.00 32.32 28 LYS A C 14
ATOM 24030 O O . LYS A 1 28 ? -20.554 5.888 0.944 1.00 34.31 28 LYS A O 14
ATOM 24049 N N . ILE A 1 29 ? -22.673 6.587 0.652 1.00 14.11 29 ILE A N 14
ATOM 24050 C CA . ILE A 1 29 ? -23.156 5.287 0.203 1.00 11.13 29 ILE A CA 14
ATOM 24051 C C . ILE A 1 29 ? -22.296 4.743 -0.932 1.00 43.43 29 ILE A C 14
ATOM 24052 O O . ILE A 1 29 ? -21.741 3.650 -0.835 1.00 60.33 29 ILE A O 14
ATOM 24068 N N . ASN A 1 30 ? -22.188 5.516 -2.008 1.00 52.32 30 ASN A N 14
ATOM 24069 C CA . ASN A 1 30 ? -21.394 5.113 -3.163 1.00 21.11 30 ASN A CA 14
ATOM 24070 C C . ASN A 1 30 ? -19.907 5.098 -2.822 1.00 1.41 30 ASN A C 14
ATOM 24071 O O . ASN A 1 30 ? -19.168 4.215 -3.257 1.00 53.11 30 ASN A O 14
ATOM 24082 N N . SER A 1 31 ? -19.475 6.083 -2.040 1.00 30.31 31 SER A N 14
ATOM 24083 C CA . SER A 1 31 ? -18.076 6.185 -1.643 1.00 3.44 31 SER A CA 14
ATOM 24084 C C . SER A 1 31 ? -17.635 4.941 -0.878 1.00 35.14 31 SER A C 14
ATOM 24085 O O . SER A 1 31 ? -16.443 4.658 -0.761 1.00 5.32 31 SER A O 14
ATOM 24093 N N . THR A 1 32 ? -18.608 4.199 -0.357 1.00 71.11 32 THR A N 14
ATOM 24094 C CA . THR A 1 32 ? -18.323 2.985 0.398 1.00 40.41 32 THR A CA 14
ATOM 24095 C C . THR A 1 32 ? -17.466 2.021 -0.414 1.00 73.03 32 THR A C 14
ATOM 24096 O O . THR A 1 32 ? -16.474 1.490 0.083 1.00 64.04 32 THR A O 14
ATOM 24107 N N . GLN A 1 33 ? -17.856 1.800 -1.665 1.00 55.15 33 GLN A N 14
ATOM 24108 C CA . GLN A 1 33 ? -17.123 0.899 -2.546 1.00 62.21 33 GLN A CA 14
ATOM 24109 C C . GLN A 1 33 ? -15.670 1.340 -2.688 1.00 63.30 33 GLN A C 14
ATOM 24110 O O . GLN A 1 33 ? -14.756 0.517 -2.649 1.00 64.01 33 GLN A O 14
ATOM 24124 N N . GLU A 1 34 ? -15.465 2.643 -2.853 1.00 72.11 34 GLU A N 14
ATOM 24125 C CA . GLU A 1 34 ? -14.123 3.192 -3.002 1.00 65.10 34 GLU A CA 14
ATOM 24126 C C . GLU A 1 34 ? -13.314 3.006 -1.721 1.00 43.43 34 GLU A C 14
ATOM 24127 O O . GLU A 1 34 ? -12.193 2.496 -1.750 1.00 1.24 34 GLU A O 14
ATOM 24139 N N . LEU A 1 35 ? -13.889 3.425 -0.600 1.00 34.35 35 LEU A N 14
ATOM 24140 C CA . LEU A 1 35 ? -13.223 3.306 0.693 1.00 70.22 35 LEU A CA 14
ATOM 24141 C C . LEU A 1 35 ? -12.857 1.854 0.985 1.00 10.22 35 LEU A C 14
ATOM 24142 O O . LEU A 1 35 ? -11.789 1.569 1.529 1.00 50.41 35 LEU A O 14
ATOM 24158 N N . LEU A 1 36 ? -13.748 0.940 0.620 1.00 74.35 36 LEU A N 14
ATOM 24159 C CA . LEU A 1 36 ? -13.519 -0.484 0.840 1.00 4.14 36 LEU A CA 14
ATOM 24160 C C . LEU A 1 36 ? -12.266 -0.954 0.107 1.00 13.40 36 LEU A C 14
ATOM 24161 O O . LEU A 1 36 ? -11.537 -1.818 0.594 1.00 10.40 36 LEU A O 14
ATOM 24177 N N . ASP A 1 37 ? -12.022 -0.377 -1.065 1.00 33.42 37 ASP A N 14
ATOM 24178 C CA . ASP A 1 37 ? -10.856 -0.734 -1.864 1.00 71.43 37 ASP A CA 14
ATOM 24179 C C . ASP A 1 37 ? -9.568 -0.496 -1.083 1.00 2.41 37 ASP A C 14
ATOM 24180 O O . ASP A 1 37 ? -8.613 -1.266 -1.191 1.00 51.31 37 ASP A O 14
ATOM 24189 N N . ILE A 1 38 ? -9.548 0.576 -0.297 1.00 73.15 38 ILE A N 14
ATOM 24190 C CA . ILE A 1 38 ? -8.377 0.916 0.501 1.00 35.45 38 ILE A CA 14
ATOM 24191 C C . ILE A 1 38 ? -8.110 -0.145 1.564 1.00 71.54 38 ILE A C 14
ATOM 24192 O O . ILE A 1 38 ? -6.975 -0.325 2.004 1.00 24.24 38 ILE A O 14
ATOM 24208 N N . TYR A 1 39 ? -9.163 -0.847 1.969 1.00 24.00 39 TYR A N 14
ATOM 24209 C CA . TYR A 1 39 ? -9.042 -1.891 2.980 1.00 11.31 39 TYR A CA 14
ATOM 24210 C C . TYR A 1 39 ? -8.149 -3.025 2.488 1.00 23.21 39 TYR A C 14
ATOM 24211 O O . TYR A 1 39 ? -7.218 -3.441 3.178 1.00 45.21 39 TYR A O 14
ATOM 24229 N N . ARG A 1 40 ? -8.439 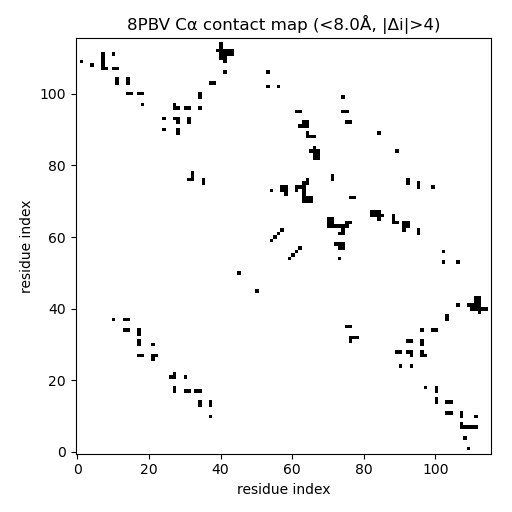-3.521 1.290 1.00 73.31 40 ARG A N 14
ATOM 24230 C CA . ARG A 1 40 ? -7.664 -4.608 0.704 1.00 23.12 40 ARG A CA 14
ATOM 24231 C C . ARG A 1 40 ? -6.244 -4.150 0.382 1.00 72.53 40 ARG A C 14
ATOM 24232 O O . ARG A 1 40 ? -5.314 -4.956 0.351 1.00 63.00 40 ARG A O 14
ATOM 24253 N N . ARG A 1 41 ? -6.086 -2.853 0.142 1.00 55.14 41 ARG A N 14
ATOM 24254 C CA . ARG A 1 41 ? -4.781 -2.289 -0.180 1.00 53.44 41 ARG A CA 14
ATOM 24255 C C . ARG A 1 41 ? -3.775 -2.578 0.930 1.00 52.22 41 ARG A C 14
ATOM 24256 O O . ARG A 1 41 ? -2.601 -2.840 0.665 1.00 0.14 41 ARG A O 14
ATOM 24277 N N . LEU A 1 42 ? -4.243 -2.528 2.172 1.00 5.23 42 LEU A N 14
ATOM 24278 C CA . LEU A 1 42 ? -3.384 -2.784 3.324 1.00 41.15 42 LEU A CA 14
ATOM 24279 C C . LEU A 1 42 ? -3.608 -4.191 3.868 1.00 60.24 42 LEU A C 14
ATOM 24280 O O . LEU A 1 42 ? -3.559 -4.415 5.077 1.00 32.13 42 LEU A O 14
ATOM 24296 N N . TYR A 1 43 ? -3.851 -5.136 2.967 1.00 74.25 43 TYR A N 14
ATOM 24297 C CA . TYR A 1 43 ? -4.083 -6.522 3.356 1.00 70.11 43 TYR A CA 14
ATOM 24298 C C . TYR A 1 43 ? -3.096 -7.455 2.661 1.00 30.44 43 TYR A C 14
ATOM 24299 O O . TYR A 1 43 ? -3.371 -8.634 2.434 1.00 41.32 43 TYR A O 14
ATOM 24317 N N . PRO A 1 44 ? -1.917 -6.917 2.316 1.00 21.04 44 PRO A N 14
ATOM 24318 C CA . PRO A 1 44 ? -0.863 -7.683 1.644 1.00 74.00 44 PRO A CA 14
ATOM 24319 C C . PRO A 1 44 ? -0.231 -8.726 2.559 1.00 4.43 44 PRO A C 14
ATOM 24320 O O . PRO A 1 44 ? -0.100 -9.893 2.190 1.00 53.51 44 PRO A O 14
ATOM 24331 N N . SER A 1 45 ? 0.161 -8.297 3.755 1.00 33.01 45 SER A N 14
ATOM 24332 C CA . SER A 1 45 ? 0.783 -9.193 4.722 1.00 22.43 45 SER A CA 14
ATOM 24333 C C . SER A 1 45 ? 0.622 -8.657 6.142 1.00 61.53 45 SER A C 14
ATOM 24334 O O . SER A 1 45 ? 1.594 -8.550 6.891 1.00 14.33 45 SER A O 14
ATOM 24342 N N . LEU A 1 46 ? -0.611 -8.323 6.504 1.00 12.23 46 LEU A N 14
ATOM 24343 C CA . LEU A 1 46 ? -0.902 -7.798 7.834 1.00 42.31 46 LEU A CA 14
ATOM 24344 C C . LEU A 1 46 ? -0.986 -8.925 8.858 1.00 3.22 46 LEU A C 14
ATOM 24345 O O . LEU A 1 46 ? -1.463 -10.019 8.556 1.00 30.23 46 LEU A O 14
ATOM 24361 N N . THR A 1 47 ? -0.520 -8.650 10.073 1.00 54.22 47 THR A N 14
ATOM 24362 C CA . THR A 1 47 ? -0.544 -9.639 11.142 1.00 25.44 47 THR A CA 14
ATOM 24363 C C . THR A 1 47 ? -1.927 -9.732 11.776 1.00 61.11 47 THR A C 14
ATOM 24364 O O . THR A 1 47 ? -2.675 -8.756 11.837 1.00 61.01 47 THR A O 14
ATOM 24375 N N . PRO A 1 48 ? -2.278 -10.933 12.260 1.00 4.33 48 PRO A N 14
ATOM 24376 C CA . PRO A 1 48 ? -3.573 -11.181 12.900 1.00 53.35 48 PRO A CA 14
ATOM 24377 C C . PRO A 1 48 ? -3.693 -10.490 14.254 1.00 72.22 48 PRO A C 14
ATOM 24378 O O . PRO A 1 48 ? -4.784 -10.097 14.665 1.00 12.01 48 PRO A O 14
ATOM 24389 N N . GLU A 1 49 ? -2.565 -10.346 14.942 1.00 63.25 49 GLU A N 14
ATOM 24390 C CA . GLU A 1 49 ? -2.545 -9.703 16.250 1.00 12.01 49 GLU A CA 14
ATOM 24391 C C . GLU A 1 49 ? -2.825 -8.208 16.126 1.00 41.03 49 GLU A C 14
ATOM 24392 O O . GLU A 1 49 ? -3.599 -7.645 16.899 1.00 2.01 49 GLU A O 14
ATOM 24404 N N . GLU A 1 50 ? -2.188 -7.572 15.147 1.00 74.21 50 GLU A N 14
ATOM 24405 C CA . GLU A 1 50 ? -2.368 -6.143 14.922 1.00 3.43 50 GLU A CA 14
ATOM 24406 C C . GLU A 1 50 ? -3.758 -5.849 14.367 1.00 74.31 50 GLU A C 14
ATOM 24407 O O . GLU A 1 50 ? -4.374 -4.839 14.708 1.00 72.33 50 GLU A O 14
ATOM 24419 N N . ARG A 1 51 ? -4.246 -6.740 13.509 1.00 14.51 51 ARG A N 14
ATOM 24420 C CA . ARG A 1 51 ? -5.563 -6.576 12.905 1.00 61.04 51 ARG A CA 14
ATOM 24421 C C . ARG A 1 51 ? -6.623 -6.322 13.972 1.00 54.21 51 ARG A C 14
ATOM 24422 O O . ARG A 1 51 ? -7.681 -5.761 13.688 1.00 41.43 51 ARG A O 14
ATOM 24443 N N . GLU A 1 52 ? -6.332 -6.739 15.200 1.00 61.41 52 GLU A N 14
ATOM 24444 C CA . GLU A 1 52 ? -7.262 -6.558 16.309 1.00 45.24 52 GLU A CA 14
ATOM 24445 C C . GLU A 1 52 ? -7.625 -5.085 16.478 1.00 31.51 52 GLU A C 14
ATOM 24446 O O . GLU A 1 52 ? -8.758 -4.751 16.825 1.00 42.33 52 GLU A O 14
ATOM 24458 N N . SER A 1 53 ? -6.655 -4.210 16.232 1.00 73.43 53 SER A N 14
ATOM 24459 C CA . SER A 1 53 ? -6.871 -2.774 16.361 1.00 21.00 53 SER A CA 14
ATOM 24460 C C . SER A 1 53 ? -8.013 -2.313 15.461 1.00 52.10 53 SER A C 14
ATOM 24461 O O . SER A 1 53 ? -8.888 -1.559 15.888 1.00 52.24 53 SER A O 14
ATOM 24469 N N . ILE A 1 54 ? -7.997 -2.771 14.214 1.00 74.40 54 ILE A N 14
ATOM 24470 C CA . ILE A 1 54 ? -9.032 -2.407 13.254 1.00 62.44 54 ILE A CA 14
ATOM 24471 C C . ILE A 1 54 ? -10.362 -3.065 13.603 1.00 34.30 54 ILE A C 14
ATOM 24472 O O . ILE A 1 54 ? -11.417 -2.435 13.525 1.00 73.50 54 ILE A O 14
ATOM 24488 N N . ASP A 1 55 ? -10.305 -4.335 13.990 1.00 3.30 55 ASP A N 14
ATOM 24489 C CA . ASP A 1 55 ? -11.505 -5.078 14.355 1.00 70.21 55 ASP A CA 14
ATOM 24490 C C . ASP A 1 55 ? -12.280 -4.354 15.451 1.00 34.21 55 ASP A C 14
ATOM 24491 O O . ASP A 1 55 ? -13.512 -4.363 15.465 1.00 5.42 55 ASP A O 14
ATOM 24500 N N . LYS A 1 56 ? -11.552 -3.729 16.370 1.00 41.14 56 LYS A N 14
ATOM 24501 C CA . LYS A 1 56 ? -12.170 -2.999 17.471 1.00 63.44 56 LYS A CA 14
ATOM 24502 C C . LYS A 1 56 ? -13.092 -1.903 16.947 1.00 34.31 56 LYS A C 14
ATOM 24503 O O . LYS A 1 56 ? -13.961 -1.412 17.668 1.00 21.25 56 LYS A O 14
ATOM 24522 N N . PHE A 1 57 ? -12.899 -1.525 15.688 1.00 74.22 57 PHE A N 14
ATOM 24523 C CA . PHE A 1 57 ? -13.715 -0.487 15.068 1.00 60.42 57 PHE A CA 14
ATOM 24524 C C . PHE A 1 57 ? -14.517 -1.052 13.899 1.00 13.00 57 PHE A C 14
ATOM 24525 O O . PHE A 1 57 ? -14.714 -0.382 12.885 1.00 15.34 57 PHE A O 14
ATOM 24542 N N . VAL A 1 58 ? -14.977 -2.290 14.048 1.00 34.11 58 VAL A N 14
ATOM 24543 C CA . VAL A 1 58 ? -15.759 -2.946 13.006 1.00 23.04 58 VAL A CA 14
ATOM 24544 C C . VAL A 1 58 ? -16.439 -4.202 13.538 1.00 31.35 58 VAL A C 14
ATOM 24545 O O . VAL A 1 58 ? -17.632 -4.413 13.324 1.00 41.44 58 VAL A O 14
ATOM 24558 N N . ASN A 1 59 ? -15.672 -5.035 14.235 1.00 44.53 59 ASN A N 14
ATOM 24559 C CA . ASN A 1 59 ? -16.200 -6.271 14.798 1.00 34.33 59 ASN A CA 14
ATOM 24560 C C . ASN A 1 59 ? -17.209 -5.977 15.905 1.00 64.40 59 ASN A C 14
ATOM 24561 O O . ASN A 1 59 ? -18.349 -6.436 15.856 1.00 33.32 59 ASN A O 14
ATOM 24572 N N . GLU A 1 60 ? -16.779 -5.209 16.901 1.00 43.11 60 GLU A N 14
ATOM 24573 C CA . GLU A 1 60 ? -17.644 -4.854 18.020 1.00 73.14 60 GLU A CA 14
ATOM 24574 C C . GLU A 1 60 ? -17.858 -3.345 18.085 1.00 40.43 60 GLU A C 14
ATOM 24575 O O . GLU A 1 60 ? -17.885 -2.756 19.166 1.00 25.12 60 GLU A O 14
ATOM 24587 N N . HIS A 1 61 ? -18.009 -2.723 16.919 1.00 33.43 61 HIS A N 14
ATOM 24588 C CA . HIS A 1 61 ? -18.221 -1.282 16.843 1.00 63.20 61 HIS A CA 14
ATOM 24589 C C . HIS A 1 61 ? -19.161 -0.931 15.694 1.00 33.12 61 HIS A C 14
ATOM 24590 O O . HIS A 1 61 ? -19.949 0.011 15.788 1.00 74.40 61 HIS A O 14
ATOM 24604 N N . THR A 1 62 ? -19.073 -1.694 14.609 1.00 31.20 62 THR A N 14
ATOM 24605 C CA . THR A 1 62 ? -19.914 -1.463 13.442 1.00 53.24 62 THR A CA 14
ATOM 24606 C C . THR A 1 62 ? -20.936 -2.581 13.270 1.00 15.52 62 THR A C 14
ATOM 24607 O O . THR A 1 62 ? -20.882 -3.597 13.963 1.00 4.54 62 THR A O 14
ATOM 24618 N N . ASP A 1 63 ? -21.868 -2.387 12.343 1.00 63.02 63 ASP A N 14
ATOM 24619 C CA . ASP A 1 63 ? -22.902 -3.381 12.079 1.00 12.50 63 ASP A CA 14
ATOM 24620 C C . ASP A 1 63 ? -22.739 -3.977 10.685 1.00 74.44 63 ASP A C 14
ATOM 24621 O O . ASP A 1 63 ? -22.052 -3.413 9.834 1.00 72.53 63 ASP A O 14
ATOM 24630 N N . ALA A 1 64 ? -23.375 -5.122 10.459 1.00 74.34 64 ALA A N 14
ATOM 24631 C CA . ALA A 1 64 ? -23.302 -5.795 9.168 1.00 61.13 64 ALA A CA 14
ATOM 24632 C C . ALA A 1 64 ? -24.244 -5.149 8.157 1.00 3.14 64 ALA A C 14
ATOM 24633 O O . ALA A 1 64 ? -25.123 -4.369 8.525 1.00 3.10 64 ALA A O 14
ATOM 24640 N N . ILE A 1 65 ? -24.054 -5.478 6.884 1.00 4.41 65 ILE A N 14
ATOM 24641 C CA . ILE A 1 65 ? -24.887 -4.929 5.821 1.00 0.15 65 ILE A CA 14
ATOM 24642 C C . ILE A 1 65 ? -25.282 -6.009 4.820 1.00 41.44 65 ILE A C 14
ATOM 24643 O O . ILE A 1 65 ? -24.504 -6.360 3.932 1.00 31.21 65 ILE A O 14
ATOM 24659 N N . ILE A 1 66 ? -26.495 -6.529 4.967 1.00 34.30 66 ILE A N 14
ATOM 24660 C CA . ILE A 1 66 ? -26.995 -7.567 4.073 1.00 4.22 66 ILE A CA 14
ATOM 24661 C C . ILE A 1 66 ? -27.634 -6.960 2.829 1.00 44.41 66 ILE A C 14
ATOM 24662 O O . ILE A 1 66 ? -28.604 -6.207 2.922 1.00 43.24 66 ILE A O 14
ATOM 24678 N N . ILE A 1 67 ? -27.085 -7.293 1.666 1.00 65.22 67 ILE A N 14
ATOM 24679 C CA . ILE A 1 67 ? -27.603 -6.783 0.403 1.00 61.14 67 ILE A CA 14
ATOM 24680 C C . ILE A 1 67 ? -28.255 -7.894 -0.413 1.00 31.42 67 ILE A C 14
ATOM 24681 O O . ILE A 1 67 ? -27.583 -8.607 -1.159 1.00 53.10 67 ILE A O 14
ATOM 24697 N N . ASP A 1 68 ? -29.568 -8.035 -0.267 1.00 21.44 68 ASP A N 14
ATOM 24698 C CA . ASP A 1 68 ? -30.313 -9.058 -0.992 1.00 25.22 68 ASP A CA 14
ATOM 24699 C C . ASP A 1 68 ? -30.075 -10.437 -0.384 1.00 63.10 68 ASP A C 14
ATOM 24700 O O . ASP A 1 68 ? -29.943 -11.428 -1.101 1.00 32.33 68 ASP A O 14
ATOM 24709 N N . GLY A 1 69 ? -30.020 -10.492 0.943 1.00 4.14 69 GLY A N 14
ATOM 24710 C CA . GLY A 1 69 ? -29.796 -11.753 1.625 1.00 33.41 69 GLY A CA 14
ATOM 24711 C C . GLY A 1 69 ? -28.337 -12.165 1.620 1.00 14.34 69 GLY A C 14
ATOM 24712 O O . GLY A 1 69 ? -28.009 -13.313 1.320 1.00 13.35 69 GLY A O 14
ATOM 24716 N N . VAL A 1 70 ? -27.458 -11.225 1.952 1.00 1.41 70 VAL A N 14
ATOM 24717 C CA . VAL A 1 70 ? -26.026 -11.495 1.984 1.00 4.14 70 VAL A CA 14
ATOM 24718 C C . VAL A 1 70 ? -25.330 -10.645 3.042 1.00 63.42 70 VAL A C 14
ATOM 24719 O O . VAL A 1 70 ? -24.787 -9.577 2.758 1.00 71.45 70 VAL A O 14
ATOM 24732 N N . PRO A 1 71 ? -25.344 -11.129 4.293 1.00 60.12 71 PRO A N 14
ATOM 24733 C CA . PRO A 1 71 ? -24.717 -10.430 5.419 1.00 75.41 71 PRO A CA 14
ATOM 24734 C C . PRO A 1 71 ? -23.195 -10.435 5.330 1.00 72.33 71 PRO A C 14
ATOM 24735 O O . PRO A 1 71 ? -22.588 -11.450 4.986 1.00 43.31 71 PRO A O 14
ATOM 24746 N N . ILE A 1 72 ? -22.585 -9.297 5.642 1.00 53.25 72 ILE A N 14
ATOM 24747 C CA . ILE A 1 72 ? -21.134 -9.172 5.598 1.00 43.52 72 ILE A CA 14
ATOM 24748 C C . ILE A 1 72 ? -20.546 -9.093 7.003 1.00 52.33 72 ILE A C 14
ATOM 24749 O O . ILE A 1 72 ? -21.277 -8.967 7.985 1.00 61.31 72 ILE A O 14
ATOM 24765 N N . GLN A 1 73 ? -19.222 -9.165 7.089 1.00 21.43 73 GLN A N 14
ATOM 24766 C CA . GLN A 1 73 ? -18.536 -9.101 8.375 1.00 72.05 73 GLN A CA 14
ATOM 24767 C C . GLN A 1 73 ? -17.487 -7.994 8.377 1.00 12.01 73 GLN A C 14
ATOM 24768 O O . GLN A 1 73 ? -17.245 -7.352 7.356 1.00 71.12 73 GLN A O 14
ATOM 24782 N N . GLY A 1 74 ? -16.867 -7.775 9.533 1.00 72.32 74 GLY A N 14
ATOM 24783 C CA . GLY A 1 74 ? -15.852 -6.745 9.647 1.00 42.25 74 GLY A CA 14
ATOM 24784 C C . GLY A 1 74 ? -16.336 -5.396 9.151 1.00 31.53 74 GLY A C 14
ATOM 24785 O O . GLY A 1 74 ? -15.543 -4.571 8.702 1.00 5.42 74 GLY A O 14
ATOM 24789 N N . GLY A 1 75 ? -17.644 -5.173 9.232 1.00 74.13 75 GLY A N 14
ATOM 24790 C CA . GLY A 1 75 ? -18.211 -3.915 8.783 1.00 50.23 75 GLY A CA 14
ATOM 24791 C C . GLY A 1 75 ? -17.838 -3.589 7.350 1.00 60.40 75 GLY A C 14
ATOM 24792 O O . GLY A 1 75 ? -17.995 -2.453 6.903 1.00 11.04 75 GLY A O 14
ATOM 24796 N N . ARG A 1 76 ? -17.341 -4.588 6.628 1.00 20.51 76 ARG A N 14
ATOM 24797 C CA . ARG A 1 76 ? -16.942 -4.402 5.238 1.00 4.04 76 ARG A CA 14
ATOM 24798 C C . ARG A 1 76 ? -18.156 -4.434 4.315 1.00 63.42 76 ARG A C 14
ATOM 24799 O O . ARG A 1 76 ? -19.175 -5.049 4.632 1.00 44.23 76 ARG A O 14
ATOM 24820 N N . LYS A 1 77 ? -18.040 -3.768 3.171 1.00 73.31 77 LYS A N 14
ATOM 24821 C CA . LYS A 1 77 ? -19.127 -3.720 2.200 1.00 61.52 77 LYS A CA 14
ATOM 24822 C C . LYS A 1 77 ? -18.782 -4.534 0.957 1.00 62.24 77 LYS A C 14
ATOM 24823 O O . LYS A 1 77 ? -17.740 -4.325 0.336 1.00 21.22 77 LYS A O 14
ATOM 24842 N N . ALA A 1 78 ? -19.664 -5.461 0.598 1.00 71.20 78 ALA A N 14
ATOM 24843 C CA . ALA A 1 78 ? -19.454 -6.303 -0.573 1.00 61.30 78 ALA A CA 14
ATOM 24844 C C . ALA A 1 78 ? -19.816 -5.561 -1.855 1.00 74.30 78 ALA A C 14
ATOM 24845 O O . ALA A 1 78 ? -20.495 -4.535 -1.818 1.00 44.55 78 ALA A O 14
ATOM 24852 N N . ARG A 1 79 ? -19.360 -6.087 -2.987 1.00 25.11 79 ARG A N 14
ATOM 24853 C CA . ARG A 1 79 ? -19.634 -5.473 -4.280 1.00 54.12 79 ARG A CA 14
ATOM 24854 C C . ARG A 1 79 ? -21.042 -5.818 -4.758 1.00 11.55 79 ARG A C 14
ATOM 24855 O O . ARG A 1 79 ? -21.366 -6.986 -4.972 1.00 55.25 79 ARG A O 14
ATOM 24876 N N . ILE A 1 80 ? -21.873 -4.794 -4.920 1.00 52.34 80 ILE A N 14
ATOM 24877 C CA . ILE A 1 80 ? -23.245 -4.989 -5.373 1.00 11.54 80 ILE A CA 14
ATOM 24878 C C . ILE A 1 80 ? -23.584 -4.047 -6.523 1.00 1.41 80 ILE A C 14
ATOM 24879 O O . ILE A 1 80 ? -23.737 -2.841 -6.328 1.00 2.32 80 ILE A O 14
ATOM 24895 N N . VAL A 1 81 ? -23.702 -4.606 -7.723 1.00 45.52 81 VAL A N 14
ATOM 24896 C CA . VAL A 1 81 ? -24.025 -3.816 -8.906 1.00 34.44 81 VAL A CA 14
ATOM 24897 C C . VAL A 1 81 ? -25.534 -3.678 -9.077 1.00 41.54 81 VAL A C 14
ATOM 24898 O O . VAL A 1 81 ? -26.071 -3.914 -10.159 1.00 25.11 81 VAL A O 14
ATOM 24911 N N . GLY A 1 82 ? -26.214 -3.291 -8.002 1.00 24.42 82 GLY A N 14
ATOM 24912 C CA . GLY A 1 82 ? -27.655 -3.127 -8.054 1.00 65.13 82 GLY A CA 14
ATOM 24913 C C . GLY A 1 82 ? -28.396 -4.421 -7.782 1.00 1.21 82 GLY A C 14
ATOM 24914 O O . GLY A 1 82 ? -28.447 -5.308 -8.634 1.00 51.34 82 GLY A O 14
ATOM 24918 N N . LYS A 1 83 ? -28.971 -4.531 -6.589 1.00 74.24 83 LYS A N 14
ATOM 24919 C CA . LYS A 1 83 ? -29.714 -5.726 -6.205 1.00 43.01 83 LYS A CA 14
ATOM 24920 C C . LYS A 1 83 ? -31.035 -5.355 -5.539 1.00 41.03 83 LYS A C 14
ATOM 24921 O O . LYS A 1 83 ? -31.487 -4.213 -5.630 1.00 30.21 83 LYS A O 14
ATOM 24940 N N . ILE A 1 84 ? -31.648 -6.325 -4.870 1.00 60.51 84 ILE A N 14
ATOM 24941 C CA . ILE A 1 84 ? -32.916 -6.099 -4.187 1.00 64.02 84 ILE A CA 14
ATOM 24942 C C . ILE A 1 84 ? -32.703 -5.390 -2.854 1.00 22.52 84 ILE A C 14
ATOM 24943 O O . ILE A 1 84 ? -33.183 -5.843 -1.814 1.00 65.23 84 ILE A O 14
ATOM 24959 N N . VAL A 1 85 ? -31.981 -4.275 -2.891 1.00 54.43 85 VAL A N 14
ATOM 24960 C CA . VAL A 1 85 ? -31.707 -3.501 -1.686 1.00 51.35 85 VAL A CA 14
ATOM 24961 C C . VAL A 1 85 ? -32.899 -2.628 -1.311 1.00 13.03 85 VAL A C 14
ATOM 24962 O O . VAL A 1 85 ? -33.569 -2.067 -2.178 1.00 2.10 85 VAL A O 14
ATOM 24975 N N . SER A 1 86 ? -33.159 -2.518 -0.012 1.00 2.52 86 SER A N 14
ATOM 24976 C CA . SER A 1 86 ? -34.273 -1.715 0.480 1.00 61.23 86 SER A CA 14
ATOM 24977 C C . SER A 1 86 ? -33.768 -0.508 1.265 1.00 34.41 86 SER A C 14
ATOM 24978 O O . SER A 1 86 ? -32.603 -0.432 1.655 1.00 32.43 86 SER A O 14
ATOM 24986 N N . PRO A 1 87 ? -34.666 0.459 1.503 1.00 55.00 87 PRO A N 14
ATOM 24987 C CA . PRO A 1 87 ? -34.337 1.680 2.244 1.00 41.21 87 PRO A CA 14
ATOM 24988 C C . PRO A 1 87 ? -34.089 1.411 3.724 1.00 1.12 87 PRO A C 14
ATOM 24989 O O . PRO A 1 87 ? -34.832 1.883 4.584 1.00 70.52 87 PRO A O 14
ATOM 25000 N N . GLY A 1 88 ? -33.038 0.650 4.015 1.00 72.32 88 GLY A N 14
ATOM 25001 C CA . GLY A 1 88 ? -32.711 0.332 5.392 1.00 31.44 88 GLY A CA 14
ATOM 25002 C C . GLY A 1 88 ? -31.332 -0.281 5.534 1.00 2.22 88 GLY A C 14
ATOM 25003 O O . GLY A 1 88 ? -30.651 -0.070 6.538 1.00 33.54 88 GLY A O 14
ATOM 25007 N N . VAL A 1 89 ? -30.918 -1.043 4.527 1.00 43.43 89 VAL A N 14
ATOM 25008 C CA . VAL A 1 89 ? -29.611 -1.688 4.543 1.00 24.35 89 VAL A CA 14
ATOM 25009 C C . VAL A 1 89 ? -28.579 -0.860 3.787 1.00 45.32 89 VAL A C 14
ATOM 25010 O O . VAL A 1 89 ? -27.384 -1.155 3.820 1.00 44.23 89 VAL A O 14
ATOM 25023 N N . LYS A 1 90 ? -29.047 0.180 3.105 1.00 33.01 90 LYS A N 14
ATOM 25024 C CA . LYS A 1 90 ? -28.166 1.054 2.340 1.00 1.45 90 LYS A CA 14
ATOM 25025 C C . LYS A 1 90 ? -27.488 2.074 3.250 1.00 21.23 90 LYS A C 14
ATOM 25026 O O . LYS A 1 90 ? -26.279 2.286 3.169 1.00 62.43 90 LYS A O 14
ATOM 25045 N N . GLY A 1 91 ? -28.275 2.702 4.118 1.00 33.04 91 GLY A N 14
ATOM 25046 C CA . GLY A 1 91 ? -27.732 3.690 5.032 1.00 54.42 91 GLY A CA 14
ATOM 25047 C C . GLY A 1 91 ? -26.621 3.131 5.898 1.00 72.02 91 GLY A C 14
ATOM 25048 O O . GLY A 1 91 ? -25.686 3.846 6.259 1.00 4.10 91 GLY A O 14
ATOM 25052 N N . LEU A 1 92 ? -26.723 1.850 6.234 1.00 73.23 92 LEU A N 14
ATOM 25053 C CA . LEU A 1 92 ? -25.719 1.194 7.065 1.00 53.51 92 LEU A CA 14
ATOM 25054 C C . LEU A 1 92 ? -24.326 1.356 6.465 1.00 32.02 92 LEU A C 14
ATOM 25055 O O . LEU A 1 92 ? -23.340 1.494 7.189 1.00 54.12 92 LEU A O 14
ATOM 25071 N N . ALA A 1 93 ? -24.253 1.340 5.138 1.00 32.33 93 ALA A N 14
ATOM 25072 C CA . ALA A 1 93 ? -22.982 1.489 4.441 1.00 22.43 93 ALA A CA 14
ATOM 25073 C C . ALA A 1 93 ? -22.319 2.818 4.786 1.00 11.11 93 ALA A C 14
ATOM 25074 O O . ALA A 1 93 ? -21.107 2.884 4.995 1.00 13.52 93 ALA A O 14
ATOM 25081 N N . THR A 1 94 ? -23.121 3.877 4.843 1.00 33.23 94 THR A N 14
ATOM 25082 C CA . THR A 1 94 ? -22.612 5.205 5.161 1.00 74.02 94 THR A CA 14
ATOM 25083 C C . THR A 1 94 ? -22.200 5.300 6.625 1.00 15.43 94 THR A C 14
ATOM 25084 O O . THR A 1 94 ? -21.224 5.968 6.963 1.00 13.45 94 THR A O 14
ATOM 25095 N N . GLY A 1 95 ? -22.951 4.627 7.492 1.00 73.12 95 GLY A N 14
ATOM 25096 C CA . GLY A 1 95 ? -22.647 4.649 8.911 1.00 72.23 95 GLY A CA 14
ATOM 25097 C C . GLY A 1 95 ? -21.263 4.112 9.215 1.00 2.03 95 GLY A C 14
ATOM 25098 O O . GLY A 1 95 ? -20.537 4.675 10.035 1.00 12.03 95 GLY A O 14
ATOM 25102 N N . PHE A 1 96 ? -20.895 3.019 8.555 1.00 33.11 96 PHE A N 14
ATOM 25103 C CA . PHE A 1 96 ? -19.589 2.404 8.762 1.00 73.24 96 PHE A CA 14
ATOM 25104 C C . PHE A 1 96 ? -18.536 3.049 7.865 1.00 34.10 96 PHE A C 14
ATOM 25105 O O . PHE A 1 96 ? -17.349 3.061 8.192 1.00 55.11 96 PHE A O 14
ATOM 25122 N N . PHE A 1 97 ? -18.980 3.584 6.732 1.00 20.03 97 PHE A N 14
ATOM 25123 C CA . PHE A 1 97 ? -18.077 4.230 5.787 1.00 61.32 97 PHE A CA 14
ATOM 25124 C C . PHE A 1 97 ? -17.326 5.380 6.451 1.00 23.10 97 PHE A C 14
ATOM 25125 O O . PHE A 1 97 ? -16.110 5.505 6.308 1.00 51.15 97 PHE A O 14
ATOM 25142 N N . GLU A 1 98 ? -18.060 6.217 7.177 1.00 3.15 98 GLU A N 14
ATOM 25143 C CA . GLU A 1 98 ? -17.463 7.358 7.862 1.00 30.35 98 GLU A CA 14
ATOM 25144 C C . GLU A 1 98 ? -16.544 6.896 8.989 1.00 24.44 98 GLU A C 14
ATOM 25145 O O . GLU A 1 98 ? -15.512 7.511 9.254 1.00 43.44 98 GLU A O 14
ATOM 25157 N N . GLU A 1 99 ? -16.927 5.807 9.650 1.00 53.43 99 GLU A N 14
ATOM 25158 C CA . GLU A 1 99 ? -16.138 5.264 10.749 1.00 73.21 99 GLU A CA 14
ATOM 25159 C C . GLU A 1 99 ? -14.843 4.643 10.234 1.00 71.23 99 GLU A C 14
ATOM 25160 O O . GLU A 1 99 ? -13.796 4.739 10.876 1.00 54.30 99 GLU A O 14
ATOM 25172 N N . LEU A 1 100 ? -14.921 4.005 9.071 1.00 35.12 100 LEU A N 14
ATOM 25173 C CA . LEU A 1 100 ? -13.756 3.367 8.468 1.00 32.25 100 LEU A CA 14
ATOM 25174 C C . LEU A 1 100 ? -12.636 4.378 8.246 1.00 60.22 100 LEU A C 14
ATOM 25175 O O . LEU A 1 100 ? -11.458 4.056 8.391 1.00 65.12 100 LEU A O 14
ATOM 25191 N N . GLY A 1 101 ? -13.013 5.604 7.894 1.00 20.54 101 GLY A N 14
ATOM 25192 C CA . GLY A 1 101 ? -12.029 6.644 7.660 1.00 64.34 101 GLY A CA 14
ATOM 25193 C C . GLY A 1 101 ? -11.154 6.898 8.871 1.00 3.00 101 GLY A C 14
ATOM 25194 O O . GLY A 1 101 ? -9.936 7.030 8.749 1.00 50.30 101 GLY A O 14
ATOM 25198 N N . SER A 1 102 ? -11.775 6.968 10.044 1.00 54.32 102 SER A N 14
ATOM 25199 C CA . SER A 1 102 ? -11.046 7.214 11.282 1.00 2.22 102 SER A CA 14
ATOM 25200 C C . SER A 1 102 ? -10.190 6.008 11.657 1.00 2.21 102 SER A C 14
ATOM 25201 O O . SER A 1 102 ? -9.033 6.152 12.055 1.00 75.22 102 SER A O 14
ATOM 25209 N N . LYS A 1 103 ? -10.767 4.818 11.527 1.00 5.24 103 LYS A N 14
ATOM 25210 C CA . LYS A 1 103 ? -10.059 3.585 11.851 1.00 43.24 103 LYS A CA 14
ATOM 25211 C C . LYS A 1 103 ? -8.850 3.397 10.939 1.00 31.33 103 LYS A C 14
ATOM 25212 O O . LYS A 1 103 ? -7.752 3.087 11.403 1.00 30.25 103 LYS A O 14
ATOM 25231 N N . LEU A 1 104 ? -9.058 3.587 9.641 1.00 35.22 104 LEU A N 14
ATOM 25232 C CA . LEU A 1 104 ? -7.985 3.439 8.664 1.00 11.43 104 LEU A CA 14
ATOM 25233 C C . LEU A 1 104 ? -6.819 4.367 8.992 1.00 74.10 104 LEU A C 14
ATOM 25234 O O . LEU A 1 104 ? -5.686 4.127 8.576 1.00 34.31 104 LEU A O 14
ATOM 25250 N N . ALA A 1 105 ? -7.105 5.426 9.742 1.00 55.21 105 ALA A N 14
ATOM 25251 C CA . ALA A 1 105 ? -6.080 6.387 10.129 1.00 13.31 105 ALA A CA 14
ATOM 25252 C C . ALA A 1 105 ? -4.969 5.713 10.927 1.00 52.30 105 ALA A C 14
ATOM 25253 O O . ALA A 1 105 ? -3.797 6.063 10.792 1.00 60.41 105 ALA A O 14
ATOM 25260 N N . GLN A 1 106 ? -5.346 4.747 11.758 1.00 33.00 106 GLN A N 14
ATOM 25261 C CA . GLN A 1 106 ? -4.381 4.026 12.578 1.00 25.34 106 GLN A CA 14
ATOM 25262 C C . GLN A 1 106 ? -3.508 3.117 11.719 1.00 24.13 106 GLN A C 14
ATOM 25263 O O . GLN A 1 106 ? -2.323 2.931 11.999 1.00 24.34 106 GLN A O 14
ATOM 25277 N N . LEU A 1 107 ? -4.100 2.553 10.673 1.00 71.23 107 LEU A N 14
ATOM 25278 C CA . LEU A 1 107 ? -3.377 1.662 9.772 1.00 45.42 107 LEU A CA 14
ATOM 25279 C C . LEU A 1 107 ? -2.174 2.371 9.156 1.00 73.44 107 LEU A C 14
ATOM 25280 O O . LEU A 1 107 ? -1.071 1.826 9.120 1.00 61.25 107 LEU A O 14
ATOM 25296 N N . PHE A 1 108 ? -2.395 3.589 8.673 1.00 12.25 108 PHE A N 14
ATOM 25297 C CA . PHE A 1 108 ? -1.330 4.373 8.060 1.00 43.22 108 PHE A CA 14
ATOM 25298 C C . PHE A 1 108 ? -0.346 4.873 9.114 1.00 63.53 108 PHE A C 14
ATOM 25299 O O . PHE A 1 108 ? 0.864 4.887 8.891 1.00 44.32 108 PHE A O 14
ATOM 25316 N N . ALA A 1 109 ? -0.875 5.281 10.262 1.00 0.32 109 ALA A N 14
ATOM 25317 C CA . ALA A 1 109 ? -0.045 5.780 11.351 1.00 5.04 109 ALA A CA 14
ATOM 25318 C C . ALA A 1 109 ? -0.898 6.217 12.537 1.00 32.30 109 ALA A C 14
ATOM 25319 O O . ALA A 1 109 ? -2.097 5.943 12.586 1.00 42.55 109 ALA A O 14
ATOM 25326 N N . GLY A 1 110 ? -0.272 6.897 13.493 1.00 71.31 110 GLY A N 14
ATOM 25327 C CA . GLY A 1 110 ? -0.990 7.359 14.666 1.00 12.31 110 GLY A CA 14
ATOM 25328 C C . GLY A 1 110 ? -2.279 8.075 14.312 1.00 4.33 110 GLY A C 14
ATOM 25329 O O . GLY A 1 110 ? -3.346 7.465 14.281 1.00 34.35 110 GLY A O 14
ATOM 25333 N N . GLU A 1 111 ? -2.178 9.374 14.046 1.00 35.04 111 GLU A N 14
ATOM 25334 C CA . GLU A 1 111 ? -3.346 10.173 13.696 1.00 54.51 111 GLU A CA 14
ATOM 25335 C C . GLU A 1 111 ? -2.943 11.395 12.875 1.00 11.23 111 GLU A C 14
ATOM 25336 O O . GLU A 1 111 ? -1.902 12.003 13.119 1.00 41.31 111 GLU A O 14
ATOM 25348 N N . ASN A 1 112 ? -3.776 11.748 11.901 1.00 22.41 112 ASN A N 14
ATOM 25349 C CA . ASN A 1 112 ? -3.506 12.896 11.043 1.00 31.41 112 ASN A CA 14
ATOM 25350 C C . ASN A 1 112 ? -4.627 13.090 10.026 1.00 22.03 112 ASN A C 14
ATOM 25351 O O . ASN A 1 112 ? -4.376 13.406 8.863 1.00 53.35 112 ASN A O 14
ATOM 25362 N N . LEU A 1 113 ? -5.863 12.899 10.473 1.00 12.33 113 LEU A N 14
ATOM 25363 C CA . LEU A 1 113 ? -7.024 13.054 9.603 1.00 3.21 113 LEU A CA 14
ATOM 25364 C C . LEU A 1 113 ? -7.831 14.290 9.987 1.00 51.10 113 LEU A C 14
ATOM 25365 O O . LEU A 1 113 ? -7.451 15.037 10.889 1.00 32.44 113 LEU A O 14
ATOM 25381 N N . TYR A 1 114 ? -8.947 14.499 9.298 1.00 73.43 114 TYR A N 14
ATOM 25382 C CA . TYR A 1 114 ? -9.809 15.644 9.566 1.00 4.01 114 TYR A CA 14
ATOM 25383 C C . TYR A 1 114 ? -11.161 15.481 8.880 1.00 53.24 114 TYR A C 14
ATOM 25384 O O . TYR A 1 114 ? -11.300 14.711 7.929 1.00 23.44 114 TYR A O 14
ATOM 25402 N N . PHE A 1 115 ? -12.157 16.213 9.368 1.00 51.43 115 PHE A N 14
ATOM 25403 C CA . PHE A 1 115 ? -13.500 16.151 8.803 1.00 50.23 115 PHE A CA 14
ATOM 25404 C C . PHE A 1 115 ? -14.390 17.241 9.393 1.00 4.24 115 PHE A C 14
ATOM 25405 O O . PHE A 1 115 ? -13.930 18.076 10.172 1.00 15.31 115 PHE A O 14
ATOM 25422 N N . GLN A 1 116 ? -15.664 17.226 9.016 1.00 20.53 116 GLN A N 14
ATOM 25423 C CA . GLN A 1 116 ? -16.618 18.213 9.508 1.00 44.15 116 GLN A CA 14
ATOM 25424 C C . GLN A 1 116 ? -17.533 17.606 10.566 1.00 51.42 116 GLN A C 14
ATOM 25425 O O . GLN A 1 116 ? -17.787 16.401 10.565 1.00 12.31 116 GLN A O 14
ATOM 25439 N N . MET A 1 1 ? -0.632 3.110 -3.967 1.00 43.40 1 MET A N 15
ATOM 25440 C CA . MET A 1 1 ? 0.149 3.329 -5.179 1.00 52.53 1 MET A CA 15
ATOM 25441 C C . MET A 1 1 ? 1.634 3.452 -4.855 1.00 2.12 1 MET A C 15
ATOM 25442 O O . MET A 1 1 ? 2.204 4.541 -4.912 1.00 30.13 1 MET A O 15
ATOM 25456 N N . GLY A 1 2 ? 2.256 2.327 -4.514 1.00 0.31 2 GLY A N 15
ATOM 25457 C CA . GLY A 1 2 ? 3.669 2.331 -4.185 1.00 45.41 2 GLY A CA 15
ATOM 25458 C C . GLY A 1 2 ? 4.076 1.127 -3.360 1.00 63.52 2 GLY A C 15
ATOM 25459 O O . GLY A 1 2 ? 3.412 0.091 -3.392 1.00 34.41 2 GLY A O 15
ATOM 25463 N N . TYR A 1 3 ? 5.172 1.260 -2.621 1.00 12.51 3 TYR A N 15
ATOM 25464 C CA . TYR A 1 3 ? 5.669 0.173 -1.787 1.00 71.51 3 TYR A CA 15
ATOM 25465 C C . TYR A 1 3 ? 6.672 0.688 -0.759 1.00 54.24 3 TYR A C 15
ATOM 25466 O O . TYR A 1 3 ? 7.875 0.457 -0.879 1.00 33.21 3 TYR A O 15
ATOM 25484 N N . SER A 1 4 ? 6.166 1.388 0.251 1.00 1.22 4 SER A N 15
ATOM 25485 C CA . SER A 1 4 ? 7.016 1.940 1.299 1.00 3.34 4 SER A CA 15
ATOM 25486 C C . SER A 1 4 ? 6.177 2.601 2.388 1.00 15.32 4 SER A C 15
ATOM 25487 O O . SER A 1 4 ? 4.947 2.600 2.326 1.00 70.12 4 SER A O 15
ATOM 25495 N N . ASP A 1 5 ? 6.850 3.165 3.385 1.00 54.20 5 ASP A N 15
ATOM 25496 C CA . ASP A 1 5 ? 6.167 3.831 4.488 1.00 11.31 5 ASP A CA 15
ATOM 25497 C C . ASP A 1 5 ? 5.457 5.092 4.006 1.00 42.53 5 ASP A C 15
ATOM 25498 O O . ASP A 1 5 ? 4.316 5.356 4.383 1.00 40.10 5 ASP A O 15
ATOM 25507 N N . GLU A 1 6 ? 6.142 5.868 3.171 1.00 74.05 6 GLU A N 15
ATOM 25508 C CA . GLU A 1 6 ? 5.576 7.102 2.639 1.00 43.53 6 GLU A CA 15
ATOM 25509 C C . GLU A 1 6 ? 4.426 6.806 1.681 1.00 61.33 6 GLU A C 15
ATOM 25510 O O . GLU A 1 6 ? 3.484 7.590 1.563 1.00 64.12 6 GLU A O 15
ATOM 25522 N N . ASP A 1 7 ? 4.511 5.669 0.999 1.00 73.04 7 ASP A N 15
ATOM 25523 C CA . ASP A 1 7 ? 3.478 5.267 0.051 1.00 54.31 7 ASP A CA 15
ATOM 25524 C C . ASP A 1 7 ? 2.137 5.083 0.755 1.00 72.53 7 ASP A C 15
ATOM 25525 O O . ASP A 1 7 ? 1.080 5.325 0.171 1.00 20.54 7 ASP A O 15
ATOM 25534 N N . ARG A 1 8 ? 2.188 4.651 2.011 1.00 41.42 8 ARG A N 15
ATOM 25535 C CA . ARG A 1 8 ? 0.978 4.432 2.793 1.00 34.11 8 ARG A CA 15
ATOM 25536 C C . ARG A 1 8 ? 0.160 5.716 2.901 1.00 31.43 8 ARG A C 15
ATOM 25537 O O . ARG A 1 8 ? -1.070 5.681 2.901 1.00 71.31 8 ARG A O 15
ATOM 25558 N N . GLU A 1 9 ? 0.853 6.846 2.994 1.00 14.52 9 GLU A N 15
ATOM 25559 C CA . GLU A 1 9 ? 0.190 8.141 3.104 1.00 31.45 9 GLU A CA 15
ATOM 25560 C C . GLU A 1 9 ? -0.538 8.491 1.810 1.00 44.43 9 GLU A C 15
ATOM 25561 O O . GLU A 1 9 ? -1.581 9.143 1.829 1.00 52.23 9 GLU A O 15
ATOM 25573 N N . ALA A 1 10 ? 0.022 8.054 0.686 1.00 2.44 10 ALA A N 15
ATOM 25574 C CA . ALA A 1 10 ? -0.573 8.320 -0.617 1.00 42.34 10 ALA A CA 15
ATOM 25575 C C . ALA A 1 10 ? -1.997 7.781 -0.691 1.00 73.10 10 ALA A C 15
ATOM 25576 O O . ALA A 1 10 ? -2.914 8.478 -1.127 1.00 5.33 10 ALA A O 15
ATOM 25583 N N . ASP A 1 11 ? -2.176 6.536 -0.263 1.00 53.03 11 ASP A N 15
ATOM 25584 C CA . ASP A 1 11 ? -3.490 5.903 -0.281 1.00 0.15 11 ASP A CA 15
ATOM 25585 C C . ASP A 1 11 ? -4.407 6.525 0.768 1.00 42.51 11 ASP A C 15
ATOM 25586 O O . ASP A 1 11 ? -5.610 6.663 0.551 1.00 2.41 11 ASP A O 15
ATOM 25595 N N . ASN A 1 12 ? -3.829 6.898 1.905 1.00 11.43 12 ASN A N 15
ATOM 25596 C CA . ASN A 1 12 ? -4.595 7.505 2.989 1.00 63.45 12 ASN A CA 15
ATOM 25597 C C . ASN A 1 12 ? -5.321 8.757 2.507 1.00 43.11 12 ASN A C 15
ATOM 25598 O O . ASN A 1 12 ? -6.456 9.022 2.905 1.00 3.13 12 ASN A O 15
ATOM 25609 N N . LEU A 1 13 ? -4.659 9.524 1.647 1.00 20.13 13 LEU A N 15
ATOM 25610 C CA . LEU A 1 13 ? -5.241 10.749 1.110 1.00 62.13 13 LEU A CA 15
ATOM 25611 C C . LEU A 1 13 ? -6.576 10.465 0.430 1.00 72.44 13 LEU A C 15
ATOM 25612 O O . LEU A 1 13 ? -7.490 11.289 0.464 1.00 4.30 13 LEU A O 15
ATOM 25628 N N . ARG A 1 14 ? -6.683 9.292 -0.186 1.00 62.33 14 ARG A N 15
ATOM 25629 C CA . ARG A 1 14 ? -7.907 8.898 -0.873 1.00 41.25 14 ARG A CA 15
ATOM 25630 C C . ARG A 1 14 ? -9.076 8.814 0.104 1.00 61.33 14 ARG A C 15
ATOM 25631 O O . ARG A 1 14 ? -10.178 9.276 -0.191 1.00 14.10 14 ARG A O 15
ATOM 25652 N N . ILE A 1 15 ? -8.827 8.220 1.266 1.00 2.21 15 ILE A N 15
ATOM 25653 C CA . ILE A 1 15 ? -9.858 8.076 2.286 1.00 71.10 15 ILE A CA 15
ATOM 25654 C C . ILE A 1 15 ? -10.372 9.436 2.744 1.00 55.40 15 ILE A C 15
ATOM 25655 O O . ILE A 1 15 ? -11.580 9.671 2.792 1.00 24.11 15 ILE A O 15
ATOM 25671 N N . ALA A 1 16 ? -9.448 10.331 3.078 1.00 62.31 16 ALA A N 15
ATOM 25672 C CA . ALA A 1 16 ? -9.807 11.670 3.528 1.00 33.52 16 ALA A CA 15
ATOM 25673 C C . ALA A 1 16 ? -10.410 12.488 2.391 1.00 22.12 16 ALA A C 15
ATOM 25674 O O . ALA A 1 16 ? -11.295 13.314 2.611 1.00 44.21 16 ALA A O 15
ATOM 25681 N N . GLU A 1 17 ? -9.924 12.252 1.177 1.00 44.45 17 GLU A N 15
ATOM 25682 C CA . GLU A 1 17 ? -10.414 12.970 0.006 1.00 73.12 17 GLU A CA 15
ATOM 25683 C C . GLU A 1 17 ? -11.838 12.541 -0.338 1.00 64.55 17 GLU A C 15
ATOM 25684 O O . GLU A 1 17 ? -12.708 13.377 -0.581 1.00 41.20 17 GLU A O 15
ATOM 25696 N N . ILE A 1 18 ? -12.066 11.232 -0.358 1.00 61.23 18 ILE A N 15
ATOM 25697 C CA . ILE A 1 18 ? -13.383 10.691 -0.672 1.00 43.21 18 ILE A CA 15
ATOM 25698 C C . ILE A 1 18 ? -14.384 11.005 0.434 1.00 1.42 18 ILE A C 15
ATOM 25699 O O . ILE A 1 18 ? -15.551 11.292 0.166 1.00 40.32 18 ILE A O 15
ATOM 25715 N N . ILE A 1 19 ? -13.919 10.951 1.678 1.00 74.11 19 ILE A N 15
ATOM 25716 C CA . ILE A 1 19 ? -14.774 11.233 2.825 1.00 64.41 19 ILE A CA 15
ATOM 25717 C C . ILE A 1 19 ? -15.298 12.664 2.781 1.00 33.22 19 ILE A C 15
ATOM 25718 O O . ILE A 1 19 ? -16.475 12.914 3.042 1.00 33.10 19 ILE A O 15
ATOM 25734 N N . LYS A 1 20 ? -14.417 13.601 2.448 1.00 54.00 20 LYS A N 15
ATOM 25735 C CA . LYS A 1 20 ? -14.791 15.008 2.366 1.00 3.12 20 LYS A CA 15
ATOM 25736 C C . LYS A 1 20 ? -15.710 15.259 1.175 1.00 62.10 20 LYS A C 15
ATOM 25737 O O . LYS A 1 20 ? -16.732 15.932 1.299 1.00 72.30 20 LYS A O 15
ATOM 25756 N N . ASN A 1 21 ? -15.339 14.712 0.022 1.00 71.12 21 ASN A N 15
ATOM 25757 C CA . ASN A 1 21 ? -16.131 14.876 -1.192 1.00 33.14 21 ASN A CA 15
ATOM 25758 C C . ASN A 1 21 ? -17.281 13.874 -1.230 1.00 53.10 21 ASN A C 15
ATOM 25759 O O . ASN A 1 21 ? -17.860 13.618 -2.285 1.00 51.35 21 ASN A O 15
ATOM 25770 N N . ALA A 1 22 ? -17.607 13.311 -0.071 1.00 70.22 22 ALA A N 15
ATOM 25771 C CA . ALA A 1 22 ? -18.689 12.339 0.028 1.00 11.35 22 ALA A CA 15
ATOM 25772 C C . ALA A 1 22 ? -20.047 13.032 0.062 1.00 32.13 22 ALA A C 15
ATOM 25773 O O . ALA A 1 22 ? -20.498 13.482 1.115 1.00 4.33 22 ALA A O 15
ATOM 25780 N N . GLN A 1 23 ? -20.694 13.114 -1.096 1.00 63.41 23 GLN A N 15
ATOM 25781 C CA . GLN A 1 23 ? -22.000 13.753 -1.198 1.00 11.12 23 GLN A CA 15
ATOM 25782 C C . GLN A 1 23 ? -23.009 13.082 -0.271 1.00 65.22 23 GLN A C 15
ATOM 25783 O O . GLN A 1 23 ? -22.633 12.362 0.654 1.00 4.45 23 GLN A O 15
ATOM 25797 N N . ASP A 1 24 ? -24.290 13.322 -0.526 1.00 41.03 24 ASP A N 15
ATOM 25798 C CA . ASP A 1 24 ? -25.353 12.740 0.285 1.00 50.03 24 ASP A CA 15
ATOM 25799 C C . ASP A 1 24 ? -25.081 11.264 0.560 1.00 42.43 24 ASP A C 15
ATOM 25800 O O . ASP A 1 24 ? -24.104 10.700 0.066 1.00 53.54 24 ASP A O 15
ATOM 25809 N N . ASP A 1 25 ? -25.950 10.646 1.351 1.00 24.54 25 ASP A N 15
ATOM 25810 C CA . ASP A 1 25 ? -25.803 9.235 1.693 1.00 52.24 25 ASP A CA 15
ATOM 25811 C C . ASP A 1 25 ? -25.536 8.399 0.445 1.00 54.22 25 ASP A C 15
ATOM 25812 O O . ASP A 1 25 ? -24.922 7.335 0.518 1.00 4.13 25 ASP A O 15
ATOM 25821 N N . ASP A 1 26 ? -26.003 8.887 -0.699 1.00 15.30 26 ASP A N 15
ATOM 25822 C CA . ASP A 1 26 ? -25.816 8.185 -1.963 1.00 45.23 26 ASP A CA 15
ATOM 25823 C C . ASP A 1 26 ? -24.338 8.123 -2.336 1.00 5.30 26 ASP A C 15
ATOM 25824 O O . ASP A 1 26 ? -23.865 7.124 -2.879 1.00 14.52 26 ASP A O 15
ATOM 25833 N N . SER A 1 27 ? -23.613 9.198 -2.042 1.00 23.14 27 SER A N 15
ATOM 25834 C CA . SER A 1 27 ? -22.189 9.268 -2.350 1.00 72.32 27 SER A CA 15
ATOM 25835 C C . SER A 1 27 ? -21.389 8.346 -1.435 1.00 71.51 27 SER A C 15
ATOM 25836 O O . SER A 1 27 ? -20.532 7.589 -1.892 1.00 20.22 27 SER A O 15
ATOM 25844 N N . LYS A 1 28 ? -21.675 8.414 -0.139 1.00 55.45 28 LYS A N 15
ATOM 25845 C CA . LYS A 1 28 ? -20.985 7.586 0.842 1.00 13.32 28 LYS A CA 15
ATOM 25846 C C . LYS A 1 28 ? -21.302 6.110 0.627 1.00 24.30 28 LYS A C 15
ATOM 25847 O O . LYS A 1 28 ? -20.398 5.276 0.552 1.00 50.51 28 LYS A O 15
ATOM 25866 N N . ILE A 1 29 ? -22.588 5.793 0.527 1.00 12.43 29 ILE A N 15
ATOM 25867 C CA . ILE A 1 29 ? -23.022 4.418 0.318 1.00 72.31 29 ILE A CA 15
ATOM 25868 C C . ILE A 1 29 ? -22.292 3.784 -0.861 1.00 42.34 29 ILE A C 15
ATOM 25869 O O . ILE A 1 29 ? -21.793 2.664 -0.766 1.00 5.10 29 ILE A O 15
ATOM 25885 N N . ASN A 1 30 ? -22.232 4.511 -1.973 1.00 33.23 30 ASN A N 15
ATOM 25886 C CA . ASN A 1 30 ? -21.561 4.020 -3.171 1.00 54.53 30 ASN A CA 15
ATOM 25887 C C . ASN A 1 30 ? -20.046 4.072 -3.006 1.00 4.21 30 ASN A C 15
ATOM 25888 O O . ASN A 1 30 ? -19.324 3.228 -3.537 1.00 2.13 30 ASN A O 15
ATOM 25899 N N . SER A 1 31 ? -19.570 5.068 -2.265 1.00 52.55 31 SER A N 15
ATOM 25900 C CA . SER A 1 31 ? -18.140 5.233 -2.032 1.00 71.32 31 SER A CA 15
ATOM 25901 C C . SER A 1 31 ? -17.621 4.169 -1.070 1.00 60.40 31 SER A C 15
ATOM 25902 O O . SER A 1 31 ? -16.418 3.913 -0.997 1.00 54.22 31 SER A O 15
ATOM 25910 N N . THR A 1 32 ? -18.537 3.550 -0.332 1.00 31.34 32 THR A N 15
ATOM 25911 C CA . THR A 1 32 ? -18.174 2.514 0.627 1.00 3.14 32 THR A CA 15
ATOM 25912 C C . THR A 1 32 ? -17.349 1.416 -0.035 1.00 54.20 32 THR A C 15
ATOM 25913 O O . THR A 1 32 ? -16.428 0.869 0.571 1.00 74.04 32 THR A O 15
ATOM 25924 N N . GLN A 1 33 ? -17.686 1.100 -1.281 1.00 72.12 33 GLN A N 15
ATOM 25925 C CA . GLN A 1 33 ? -16.976 0.066 -2.025 1.00 42.41 33 GLN A CA 15
ATOM 25926 C C . GLN A 1 33 ? -15.518 0.459 -2.245 1.00 75.51 33 GLN A C 15
ATOM 25927 O O . GLN A 1 33 ? -14.615 -0.362 -2.087 1.00 12.22 33 GLN A O 15
ATOM 25941 N N . GLU A 1 34 ? -15.298 1.717 -2.611 1.00 52.42 34 GLU A N 15
ATOM 25942 C CA . GLU A 1 34 ? -13.950 2.217 -2.854 1.00 22.21 34 GLU A CA 15
ATOM 25943 C C . GLU A 1 34 ? -13.135 2.233 -1.564 1.00 13.44 34 GLU A C 15
ATOM 25944 O O . GLU A 1 34 ? -11.997 1.764 -1.528 1.00 41.25 34 GLU A O 15
ATOM 25956 N N . LEU A 1 35 ? -13.726 2.777 -0.505 1.00 41.33 35 LEU A N 15
ATOM 25957 C CA . LEU A 1 35 ? -13.056 2.856 0.788 1.00 0.32 35 LEU A CA 15
ATOM 25958 C C . LEU A 1 35 ? -12.598 1.477 1.249 1.00 25.52 35 LEU A C 15
ATOM 25959 O O . LEU A 1 35 ? -11.508 1.326 1.804 1.00 33.34 35 LEU A O 15
ATOM 25975 N N . LEU A 1 36 ? -13.434 0.472 1.014 1.00 71.20 36 LEU A N 15
ATOM 25976 C CA . LEU A 1 36 ? -13.114 -0.897 1.403 1.00 71.31 36 LEU A CA 15
ATOM 25977 C C . LEU A 1 36 ? -11.842 -1.377 0.711 1.00 2.44 36 LEU A C 15
ATOM 25978 O O . LEU A 1 36 ? -11.060 -2.135 1.285 1.00 61.23 36 LEU A O 15
ATOM 25994 N N . ASP A 1 37 ? -11.640 -0.927 -0.522 1.00 73.44 37 ASP A N 15
ATOM 25995 C CA . ASP A 1 37 ? -10.461 -1.308 -1.291 1.00 50.44 37 ASP A CA 15
ATOM 25996 C C . ASP A 1 37 ? -9.183 -0.913 -0.557 1.00 52.04 37 ASP A C 15
ATOM 25997 O O . ASP A 1 37 ? -8.200 -1.654 -0.562 1.00 5.32 37 ASP A O 15
ATOM 26006 N N . ILE A 1 38 ? -9.205 0.258 0.071 1.00 72.34 38 ILE A N 15
ATOM 26007 C CA . ILE A 1 38 ? -8.049 0.750 0.808 1.00 3.15 38 ILE A CA 15
ATOM 26008 C C . ILE A 1 38 ? -7.788 -0.095 2.050 1.00 33.55 38 ILE A C 15
ATOM 26009 O O . ILE A 1 38 ? -6.688 -0.085 2.602 1.00 4.21 38 ILE A O 15
ATOM 26025 N N . TYR A 1 39 ? -8.807 -0.829 2.484 1.00 15.55 39 TYR A N 15
ATOM 26026 C CA . TYR A 1 39 ? -8.690 -1.680 3.662 1.00 24.20 39 TYR A CA 15
ATOM 26027 C C . TYR A 1 39 ? -7.757 -2.857 3.392 1.00 74.41 39 TYR A C 15
ATOM 26028 O O . TYR A 1 39 ? -6.876 -3.163 4.196 1.00 73.05 39 TYR A O 15
ATOM 26046 N N . ARG A 1 40 ? -7.959 -3.514 2.254 1.00 44.21 40 ARG A N 15
ATOM 26047 C CA . ARG A 1 40 ? -7.137 -4.658 1.876 1.00 14.25 40 ARG A CA 15
ATOM 26048 C C . ARG A 1 40 ? -5.700 -4.227 1.600 1.00 62.43 40 ARG A C 15
ATOM 26049 O O . ARG A 1 40 ? -4.767 -5.018 1.741 1.00 63.03 40 ARG A O 15
ATOM 26070 N N . ARG A 1 41 ? -5.530 -2.970 1.205 1.00 43.03 41 ARG A N 15
ATOM 26071 C CA . ARG A 1 41 ? -4.207 -2.435 0.906 1.00 24.24 41 ARG A CA 15
ATOM 26072 C C . ARG A 1 41 ? -3.281 -2.572 2.111 1.00 24.14 41 ARG A C 15
ATOM 26073 O O . ARG A 1 41 ? -2.062 -2.669 1.963 1.00 5.54 41 ARG A O 15
ATOM 26094 N N . LEU A 1 42 ? -3.867 -2.579 3.304 1.00 63.55 42 LEU A N 15
ATOM 26095 C CA . LEU A 1 42 ? -3.095 -2.704 4.535 1.00 64.10 42 LEU A CA 15
ATOM 26096 C C . LEU A 1 42 ? -3.147 -4.132 5.069 1.00 73.14 42 LEU A C 15
ATOM 26097 O O . LEU A 1 42 ? -3.165 -4.353 6.280 1.00 45.23 42 LEU A O 15
ATOM 26113 N N . TYR A 1 43 ? -3.171 -5.098 4.157 1.00 24.01 43 TYR A N 15
ATOM 26114 C CA . TYR A 1 43 ? -3.221 -6.505 4.536 1.00 73.22 43 TYR A CA 15
ATOM 26115 C C . TYR A 1 43 ? -2.054 -7.276 3.926 1.00 12.22 43 TYR A C 15
ATOM 26116 O O . TYR A 1 43 ? -2.129 -8.482 3.689 1.00 11.40 43 TYR A O 15
ATOM 26134 N N . PRO A 1 44 ? -0.948 -6.564 3.667 1.00 44.44 44 PRO A N 15
ATOM 26135 C CA . PRO A 1 44 ? 0.258 -7.159 3.083 1.00 50.14 44 PRO A CA 15
ATOM 26136 C C . PRO A 1 44 ? 0.970 -8.096 4.052 1.00 1.45 44 PRO A C 15
ATOM 26137 O O . PRO A 1 44 ? 1.285 -9.236 3.711 1.00 12.31 44 PRO A O 15
ATOM 26148 N N . SER A 1 45 ? 1.221 -7.608 5.263 1.00 11.51 45 SER A N 15
ATOM 26149 C CA . SER A 1 45 ? 1.899 -8.401 6.282 1.00 42.44 45 SER A CA 15
ATOM 26150 C C . SER A 1 45 ? 1.458 -7.981 7.680 1.00 14.33 45 SER A C 15
ATOM 26151 O O . SER A 1 45 ? 2.279 -7.837 8.587 1.00 63.13 45 SER A O 15
ATOM 26159 N N . LEU A 1 46 ? 0.155 -7.785 7.848 1.00 35.15 46 LEU A N 15
ATOM 26160 C CA . LEU A 1 46 ? -0.399 -7.381 9.137 1.00 64.44 46 LEU A CA 15
ATOM 26161 C C . LEU A 1 46 ? -0.530 -8.579 10.072 1.00 11.02 46 LEU A C 15
ATOM 26162 O O . LEU A 1 46 ? -0.786 -9.700 9.632 1.00 74.22 46 LEU A O 15
ATOM 26178 N N . THR A 1 47 ? -0.355 -8.334 11.367 1.00 21.01 47 THR A N 15
ATOM 26179 C CA . THR A 1 47 ? -0.455 -9.391 12.365 1.00 22.23 47 THR A CA 15
ATOM 26180 C C . THR A 1 47 ? -1.911 -9.700 12.696 1.00 44.44 47 THR A C 15
ATOM 26181 O O . THR A 1 47 ? -2.786 -8.838 12.617 1.00 12.42 47 THR A O 15
ATOM 26192 N N . PRO A 1 48 ? -2.178 -10.958 13.075 1.00 14.01 48 PRO A N 15
ATOM 26193 C CA . PRO A 1 48 ? -3.528 -11.409 13.426 1.00 14.44 48 PRO A CA 15
ATOM 26194 C C . PRO A 1 48 ? -4.018 -10.805 14.738 1.00 0.22 48 PRO A C 15
ATOM 26195 O O . PRO A 1 48 ? -5.214 -10.576 14.918 1.00 25.11 48 PRO A O 15
ATOM 26206 N N . GLU A 1 49 ? -3.086 -10.549 15.651 1.00 41.10 49 GLU A N 15
ATOM 26207 C CA . GLU A 1 49 ? -3.425 -9.972 16.947 1.00 45.35 49 GLU A CA 15
ATOM 26208 C C . GLU A 1 49 ? -3.880 -8.523 16.795 1.00 63.14 49 GLU A C 15
ATOM 26209 O O . GLU A 1 49 ? -4.817 -8.084 17.460 1.00 40.21 49 GLU A O 15
ATOM 26221 N N . GLU A 1 50 ? -3.208 -7.787 15.915 1.00 71.15 50 GLU A N 15
ATOM 26222 C CA . GLU A 1 50 ? -3.543 -6.388 15.676 1.00 3.14 50 GLU A CA 15
ATOM 26223 C C . GLU A 1 50 ? -4.872 -6.265 14.937 1.00 44.43 50 GLU A C 15
ATOM 26224 O O . GLU A 1 50 ? -5.656 -5.352 15.196 1.00 32.01 50 GLU A O 15
ATOM 26236 N N . ARG A 1 51 ? -5.117 -7.189 14.014 1.00 25.41 51 ARG A N 15
ATOM 26237 C CA . ARG A 1 51 ? -6.349 -7.184 13.235 1.00 1.21 51 ARG A CA 15
ATOM 26238 C C . ARG A 1 51 ? -7.567 -7.052 14.145 1.00 3.41 51 ARG A C 15
ATOM 26239 O O . ARG A 1 51 ? -8.617 -6.566 13.725 1.00 24.43 51 ARG A O 15
ATOM 26260 N N . GLU A 1 52 ? -7.417 -7.487 15.392 1.00 33.31 52 GLU A N 15
ATOM 26261 C CA . GLU A 1 52 ? -8.506 -7.419 16.360 1.00 3.51 52 GLU A CA 15
ATOM 26262 C C . GLU A 1 52 ? -9.014 -5.987 16.507 1.00 44.01 52 GLU A C 15
ATOM 26263 O O . GLU A 1 52 ? -10.207 -5.757 16.699 1.00 35.23 52 GLU A O 15
ATOM 26275 N N . SER A 1 53 ? -8.098 -5.028 16.415 1.00 24.13 53 SER A N 15
ATOM 26276 C CA . SER A 1 53 ? -8.451 -3.619 16.542 1.00 22.02 53 SER A CA 15
ATOM 26277 C C . SER A 1 53 ? -9.542 -3.241 15.546 1.00 53.34 53 SER A C 15
ATOM 26278 O O . SER A 1 53 ? -10.566 -2.667 15.918 1.00 12.12 53 SER A O 15
ATOM 26286 N N . ILE A 1 54 ? -9.315 -3.566 14.278 1.00 74.25 54 ILE A N 15
ATOM 26287 C CA . ILE A 1 54 ? -10.279 -3.262 13.227 1.00 0.11 54 ILE A CA 15
ATOM 26288 C C . ILE A 1 54 ? -11.629 -3.909 13.516 1.00 55.52 54 ILE A C 15
ATOM 26289 O O . ILE A 1 54 ? -12.675 -3.273 13.379 1.00 33.50 54 ILE A O 15
ATOM 26305 N N . ASP A 1 55 ? -11.599 -5.174 13.917 1.00 31.45 55 ASP A N 15
ATOM 26306 C CA . ASP A 1 55 ? -12.821 -5.907 14.229 1.00 61.20 55 ASP A CA 15
ATOM 26307 C C . ASP A 1 55 ? -13.545 -5.278 15.415 1.00 3.31 55 ASP A C 15
ATOM 26308 O O . ASP A 1 55 ? -14.769 -5.146 15.411 1.00 62.21 55 ASP A O 15
ATOM 26317 N N . LYS A 1 56 ? -12.780 -4.891 16.431 1.00 51.24 56 LYS A N 15
ATOM 26318 C CA . LYS A 1 56 ? -13.347 -4.275 17.624 1.00 0.34 56 LYS A CA 15
ATOM 26319 C C . LYS A 1 56 ? -13.874 -2.876 17.317 1.00 24.53 56 LYS A C 15
ATOM 26320 O O . LYS A 1 56 ? -14.744 -2.362 18.020 1.00 72.14 56 LYS A O 15
ATOM 26339 N N . PHE A 1 57 ? -13.341 -2.267 16.263 1.00 11.24 57 PHE A N 15
ATOM 26340 C CA . PHE A 1 57 ? -13.758 -0.928 15.863 1.00 31.02 57 PHE A CA 15
ATOM 26341 C C . PHE A 1 57 ? -14.585 -0.976 14.582 1.00 75.30 57 PHE A C 15
ATOM 26342 O O . PHE A 1 57 ? -14.485 -0.092 13.731 1.00 34.21 57 PHE A O 15
ATOM 26359 N N . VAL A 1 58 ? -15.403 -2.016 14.451 1.00 20.44 58 VAL A N 15
ATOM 26360 C CA . VAL A 1 58 ? -16.249 -2.181 13.275 1.00 24.11 58 VAL A CA 15
ATOM 26361 C C . VAL A 1 58 ? -17.496 -2.993 13.605 1.00 53.34 58 VAL A C 15
ATOM 26362 O O . VAL A 1 58 ? -18.593 -2.679 13.144 1.00 42.24 58 VAL A O 15
ATOM 26375 N N . ASN A 1 59 ? -17.321 -4.038 14.406 1.00 21.23 59 ASN A N 15
ATOM 26376 C CA . ASN A 1 59 ? -18.433 -4.896 14.798 1.00 14.02 59 ASN A CA 15
ATOM 26377 C C . ASN A 1 59 ? -19.488 -4.103 15.563 1.00 14.15 59 ASN A C 15
ATOM 26378 O O . ASN A 1 59 ? -20.687 -4.324 15.396 1.00 32.42 59 ASN A O 15
ATOM 26389 N N . GLU A 1 60 ? -19.033 -3.178 16.403 1.00 64.13 60 GLU A N 15
ATOM 26390 C CA . GLU A 1 60 ? -19.938 -2.352 17.193 1.00 23.55 60 GLU A CA 15
ATOM 26391 C C . GLU A 1 60 ? -20.165 -1.000 16.524 1.00 34.13 60 GLU A C 15
ATOM 26392 O O . GLU A 1 60 ? -19.339 -0.538 15.737 1.00 53.43 60 GLU A O 15
ATOM 26404 N N . HIS A 1 61 ? -21.292 -0.371 16.843 1.00 11.10 61 HIS A N 15
ATOM 26405 C CA . HIS A 1 61 ? -21.629 0.929 16.273 1.00 35.31 61 HIS A CA 15
ATOM 26406 C C . HIS A 1 61 ? -22.117 0.781 14.835 1.00 15.21 61 HIS A C 15
ATOM 26407 O O . HIS A 1 61 ? -23.059 1.455 14.415 1.00 20.10 61 HIS A O 15
ATOM 26421 N N . THR A 1 62 ? -21.470 -0.104 14.083 1.00 34.14 62 THR A N 15
ATOM 26422 C CA . THR A 1 62 ? -21.837 -0.339 12.692 1.00 2.44 62 THR A CA 15
ATOM 26423 C C . THR A 1 62 ? -22.458 -1.719 12.513 1.00 52.13 62 THR A C 15
ATOM 26424 O O . THR A 1 62 ? -22.187 -2.638 13.286 1.00 45.24 62 THR A O 15
ATOM 26435 N N . ASP A 1 63 ? -23.293 -1.858 11.489 1.00 43.15 63 ASP A N 15
ATOM 26436 C CA . ASP A 1 63 ? -23.952 -3.128 11.206 1.00 3.22 63 ASP A CA 15
ATOM 26437 C C . ASP A 1 63 ? -23.642 -3.597 9.788 1.00 21.42 63 ASP A C 15
ATOM 26438 O O . ASP A 1 63 ? -23.208 -2.813 8.945 1.00 22.21 63 ASP A O 15
ATOM 26447 N N . ALA A 1 64 ? -23.867 -4.882 9.533 1.00 31.24 64 ALA A N 15
ATOM 26448 C CA . ALA A 1 64 ? -23.613 -5.456 8.218 1.00 41.13 64 ALA A CA 15
ATOM 26449 C C . ALA A 1 64 ? -24.749 -5.138 7.251 1.00 1.14 64 ALA A C 15
ATOM 26450 O O . ALA A 1 64 ? -25.915 -5.089 7.644 1.00 20.41 64 ALA A O 15
ATOM 26457 N N . ILE A 1 65 ? -24.401 -4.921 5.987 1.00 30.54 65 ILE A N 15
ATOM 26458 C CA . ILE A 1 65 ? -25.392 -4.608 4.966 1.00 73.53 65 ILE A CA 15
ATOM 26459 C C . ILE A 1 65 ? -26.094 -5.870 4.476 1.00 74.50 65 ILE A C 15
ATOM 26460 O O . ILE A 1 65 ? -25.606 -6.555 3.576 1.00 12.13 65 ILE A O 15
ATOM 26476 N N . ILE A 1 66 ? -27.243 -6.171 5.073 1.00 61.34 66 ILE A N 15
ATOM 26477 C CA . ILE A 1 66 ? -28.014 -7.349 4.695 1.00 63.31 66 ILE A CA 15
ATOM 26478 C C . ILE A 1 66 ? -28.825 -7.093 3.429 1.00 23.12 66 ILE A C 15
ATOM 26479 O O . ILE A 1 66 ? -29.629 -6.163 3.373 1.00 14.34 66 ILE A O 15
ATOM 26495 N N . ILE A 1 67 ? -28.608 -7.925 2.416 1.00 35.11 67 ILE A N 15
ATOM 26496 C CA . ILE A 1 67 ? -29.322 -7.790 1.152 1.00 24.41 67 ILE A CA 15
ATOM 26497 C C . ILE A 1 67 ? -29.616 -9.155 0.539 1.00 71.12 67 ILE A C 15
ATOM 26498 O O . ILE A 1 67 ? -28.714 -9.973 0.357 1.00 32.21 67 ILE A O 15
ATOM 26514 N N . ASP A 1 68 ? -30.884 -9.393 0.220 1.00 24.23 68 ASP A N 15
ATOM 26515 C CA . ASP A 1 68 ? -31.298 -10.658 -0.376 1.00 24.11 68 ASP A CA 15
ATOM 26516 C C . ASP A 1 68 ? -30.754 -11.839 0.422 1.00 4.23 68 ASP A C 15
ATOM 26517 O O . ASP A 1 68 ? -30.323 -12.841 -0.147 1.00 40.43 68 ASP A O 15
ATOM 26526 N N . GLY A 1 69 ? -30.776 -11.713 1.746 1.00 43.42 69 GLY A N 15
ATOM 26527 C CA . GLY A 1 69 ? -30.281 -12.776 2.601 1.00 40.23 69 GLY A CA 15
ATOM 26528 C C . GLY A 1 69 ? -28.786 -12.983 2.462 1.00 62.11 69 GLY A C 15
ATOM 26529 O O . GLY A 1 69 ? -28.315 -14.117 2.370 1.00 43.22 69 GLY A O 15
ATOM 26533 N N . VAL A 1 70 ? -28.037 -11.885 2.445 1.00 23.10 70 VAL A N 15
ATOM 26534 C CA . VAL A 1 70 ? -26.586 -11.951 2.316 1.00 60.44 70 VAL A CA 15
ATOM 26535 C C . VAL A 1 70 ? -25.902 -11.033 3.322 1.00 20.45 70 VAL A C 15
ATOM 26536 O O . VAL A 1 70 ? -25.524 -9.903 3.013 1.00 35.10 70 VAL A O 15
ATOM 26549 N N . PRO A 1 71 ? -25.737 -11.529 4.558 1.00 41.11 71 PRO A N 15
ATOM 26550 C CA . PRO A 1 71 ? -25.096 -10.770 5.636 1.00 14.12 71 PRO A CA 15
ATOM 26551 C C . PRO A 1 71 ? -23.601 -10.584 5.405 1.00 64.21 71 PRO A C 15
ATOM 26552 O O . PRO A 1 71 ? -22.934 -11.462 4.856 1.00 74.22 71 PRO A O 15
ATOM 26563 N N . ILE A 1 72 ? -23.079 -9.437 5.827 1.00 33.32 72 ILE A N 15
ATOM 26564 C CA . ILE A 1 72 ? -21.662 -9.138 5.667 1.00 22.21 72 ILE A CA 15
ATOM 26565 C C . ILE A 1 72 ? -20.885 -9.457 6.940 1.00 14.13 72 ILE A C 15
ATOM 26566 O O . ILE A 1 72 ? -21.383 -10.155 7.823 1.00 10.23 72 ILE A O 15
ATOM 26582 N N . GLN A 1 73 ? -19.664 -8.939 7.028 1.00 74.14 73 GLN A N 15
ATOM 26583 C CA . GLN A 1 73 ? -18.820 -9.168 8.194 1.00 42.01 73 GLN A CA 15
ATOM 26584 C C . GLN A 1 73 ? -19.254 -8.288 9.362 1.00 72.44 73 GLN A C 15
ATOM 26585 O O . GLN A 1 73 ? -18.425 -7.673 10.030 1.00 0.22 73 GLN A O 15
ATOM 26599 N N . GLY A 1 74 ? -20.561 -8.234 9.601 1.00 0.32 74 GLY A N 15
ATOM 26600 C CA . GLY A 1 74 ? -21.083 -7.426 10.688 1.00 22.32 74 GLY A CA 15
ATOM 26601 C C . GLY A 1 74 ? -20.447 -6.051 10.746 1.00 30.42 74 GLY A C 15
ATOM 26602 O O . GLY A 1 74 ? -20.284 -5.480 11.823 1.00 24.34 74 GLY A O 15
ATOM 26606 N N . GLY A 1 75 ? -20.085 -5.519 9.583 1.00 54.42 75 GLY A N 15
ATOM 26607 C CA . GLY A 1 75 ? -19.466 -4.207 9.528 1.00 72.30 75 GLY A CA 15
ATOM 26608 C C . GLY A 1 75 ? -18.605 -4.024 8.294 1.00 23.03 75 GLY A C 15
ATOM 26609 O O . GLY A 1 75 ? -17.537 -3.414 8.360 1.00 73.25 75 GLY A O 15
ATOM 26613 N N . ARG A 1 76 ? -19.068 -4.554 7.167 1.00 23.31 76 ARG A N 15
ATOM 26614 C CA . ARG A 1 76 ? -18.330 -4.449 5.914 1.00 54.42 76 ARG A CA 15
ATOM 26615 C C . ARG A 1 76 ? -19.281 -4.223 4.741 1.00 3.14 76 ARG A C 15
ATOM 26616 O O . ARG A 1 76 ? -20.446 -4.618 4.788 1.00 40.55 76 ARG A O 15
ATOM 26637 N N . LYS A 1 77 ? -18.775 -3.585 3.691 1.00 11.12 77 LYS A N 15
ATOM 26638 C CA . LYS A 1 77 ? -19.577 -3.306 2.506 1.00 70.53 77 LYS A CA 15
ATOM 26639 C C . LYS A 1 77 ? -19.117 -4.157 1.326 1.00 54.01 77 LYS A C 15
ATOM 26640 O O . LYS A 1 77 ? -17.989 -4.023 0.854 1.00 3.34 77 LYS A O 15
ATOM 26659 N N . ALA A 1 78 ? -20.000 -5.031 0.853 1.00 62.00 78 ALA A N 15
ATOM 26660 C CA . ALA A 1 78 ? -19.685 -5.900 -0.274 1.00 33.41 78 ALA A CA 15
ATOM 26661 C C . ALA A 1 78 ? -20.138 -5.278 -1.590 1.00 73.24 78 ALA A C 15
ATOM 26662 O O . ALA A 1 78 ? -20.940 -4.344 -1.603 1.00 2.21 78 ALA A O 15
ATOM 26669 N N . ARG A 1 79 ? -19.620 -5.802 -2.696 1.00 43.23 79 ARG A N 15
ATOM 26670 C CA . ARG A 1 79 ? -19.970 -5.296 -4.018 1.00 42.11 79 ARG A CA 15
ATOM 26671 C C . ARG A 1 79 ? -21.320 -5.844 -4.470 1.00 14.13 79 ARG A C 15
ATOM 26672 O O . ARG A 1 79 ? -21.386 -6.817 -5.221 1.00 73.22 79 ARG A O 15
ATOM 26693 N N . ILE A 1 80 ? -22.394 -5.213 -4.006 1.00 41.12 80 ILE A N 15
ATOM 26694 C CA . ILE A 1 80 ? -23.742 -5.637 -4.363 1.00 70.00 80 ILE A CA 15
ATOM 26695 C C . ILE A 1 80 ? -24.435 -4.592 -5.231 1.00 73.41 80 ILE A C 15
ATOM 26696 O O . ILE A 1 80 ? -25.132 -3.712 -4.725 1.00 60.44 80 ILE A O 15
ATOM 26712 N N . VAL A 1 81 ? -24.241 -4.697 -6.542 1.00 1.20 81 VAL A N 15
ATOM 26713 C CA . VAL A 1 81 ? -24.850 -3.763 -7.482 1.00 23.21 81 VAL A CA 15
ATOM 26714 C C . VAL A 1 81 ? -26.145 -4.327 -8.055 1.00 41.23 81 VAL A C 15
ATOM 26715 O O . VAL A 1 81 ? -26.225 -5.507 -8.392 1.00 33.43 81 VAL A O 15
ATOM 26728 N N . GLY A 1 82 ? -27.158 -3.473 -8.165 1.00 14.04 82 GLY A N 15
ATOM 26729 C CA . GLY A 1 82 ? -28.437 -3.904 -8.698 1.00 52.03 82 GLY A CA 15
ATOM 26730 C C . GLY A 1 82 ? -28.957 -5.156 -8.019 1.00 44.24 82 GLY A C 15
ATOM 26731 O O . GLY A 1 82 ? -28.915 -6.245 -8.592 1.00 40.11 82 GLY A O 15
ATOM 26735 N N . LYS A 1 83 ? -29.446 -5.002 -6.794 1.00 32.52 83 LYS A N 15
ATOM 26736 C CA . LYS A 1 83 ? -29.976 -6.129 -6.034 1.00 42.14 83 LYS A CA 15
ATOM 26737 C C . LYS A 1 83 ? -31.286 -5.755 -5.348 1.00 44.22 83 LYS A C 15
ATOM 26738 O O . LYS A 1 83 ? -31.830 -4.674 -5.577 1.00 73.30 83 LYS A O 15
ATOM 26757 N N . ILE A 1 84 ? -31.785 -6.653 -4.506 1.00 62.21 84 ILE A N 15
ATOM 26758 C CA . ILE A 1 84 ? -33.029 -6.415 -3.785 1.00 70.21 84 ILE A CA 15
ATOM 26759 C C . ILE A 1 84 ? -32.762 -5.797 -2.417 1.00 20.21 84 ILE A C 15
ATOM 26760 O O . ILE A 1 84 ? -33.245 -6.289 -1.397 1.00 0.43 84 ILE A O 15
ATOM 26776 N N . VAL A 1 85 ? -31.991 -4.715 -2.403 1.00 4.41 85 VAL A N 15
ATOM 26777 C CA . VAL A 1 85 ? -31.661 -4.027 -1.160 1.00 53.44 85 VAL A CA 15
ATOM 26778 C C . VAL A 1 85 ? -32.805 -3.124 -0.712 1.00 51.45 85 VAL A C 15
ATOM 26779 O O . VAL A 1 85 ? -33.625 -2.694 -1.524 1.00 32.50 85 VAL A O 15
ATOM 26792 N N . SER A 1 86 ? -32.853 -2.838 0.585 1.00 74.41 86 SER A N 15
ATOM 26793 C CA . SER A 1 86 ? -33.899 -1.988 1.142 1.00 20.43 86 SER A CA 15
ATOM 26794 C C . SER A 1 86 ? -33.336 -0.630 1.548 1.00 2.13 86 SER A C 15
ATOM 26795 O O . SER A 1 86 ? -32.126 -0.447 1.686 1.00 12.24 86 SER A O 15
ATOM 26803 N N . PRO A 1 87 ? -34.234 0.347 1.744 1.00 4.22 87 PRO A N 15
ATOM 26804 C CA . PRO A 1 87 ? -33.851 1.707 2.138 1.00 60.54 87 PRO A CA 15
ATOM 26805 C C . PRO A 1 87 ? -33.324 1.770 3.567 1.00 33.33 87 PRO A C 15
ATOM 26806 O O . PRO A 1 87 ? -32.825 2.803 4.010 1.00 44.01 87 PRO A O 15
ATOM 26817 N N . GLY A 1 88 ? -33.439 0.657 4.285 1.00 35.44 88 GLY A N 15
ATOM 26818 C CA . GLY A 1 88 ? -32.970 0.607 5.658 1.00 40.33 88 GLY A CA 15
ATOM 26819 C C . GLY A 1 88 ? -31.604 -0.037 5.780 1.00 24.43 88 GLY A C 15
ATOM 26820 O O . GLY A 1 88 ? -30.918 0.130 6.789 1.00 33.12 88 GLY A O 15
ATOM 26824 N N . VAL A 1 89 ? -31.206 -0.779 4.751 1.00 52.42 89 VAL A N 15
ATOM 26825 C CA . VAL A 1 89 ? -29.913 -1.452 4.748 1.00 42.44 89 VAL A CA 15
ATOM 26826 C C . VAL A 1 89 ? -28.843 -0.583 4.096 1.00 2.34 89 VAL A C 15
ATOM 26827 O O . VAL A 1 89 ? -27.734 -0.451 4.615 1.00 43.14 89 VAL A O 15
ATOM 26840 N N . LYS A 1 90 ? -29.182 0.010 2.957 1.00 75.24 90 LYS A N 15
ATOM 26841 C CA . LYS A 1 90 ? -28.252 0.869 2.233 1.00 34.24 90 LYS A CA 15
ATOM 26842 C C . LYS A 1 90 ? -27.655 1.924 3.159 1.00 64.14 90 LYS A C 15
ATOM 26843 O O . LYS A 1 90 ? -26.459 2.209 3.101 1.00 71.42 90 LYS A O 15
ATOM 26862 N N . GLY A 1 91 ? -28.495 2.500 4.013 1.00 42.31 91 GLY A N 15
ATOM 26863 C CA . GLY A 1 91 ? -28.030 3.516 4.939 1.00 11.31 91 GLY A CA 15
ATOM 26864 C C . GLY A 1 91 ? -26.907 3.020 5.828 1.00 10.41 91 GLY A C 15
ATOM 26865 O O . GLY A 1 91 ? -26.020 3.787 6.207 1.00 73.11 91 GLY A O 15
ATOM 26869 N N . LEU A 1 92 ? -26.944 1.736 6.164 1.00 61.42 92 LEU A N 15
ATOM 26870 C CA . LEU A 1 92 ? -25.922 1.138 7.016 1.00 62.11 92 LEU A CA 15
ATOM 26871 C C . LEU A 1 92 ? -24.529 1.369 6.440 1.00 43.44 92 LEU A C 15
ATOM 26872 O O . LEU A 1 92 ? -23.564 1.562 7.179 1.00 13.34 92 LEU A O 15
ATOM 26888 N N . ALA A 1 93 ? -24.432 1.351 5.114 1.00 24.03 93 ALA A N 15
ATOM 26889 C CA . ALA A 1 93 ? -23.158 1.563 4.439 1.00 43.24 93 ALA A CA 15
ATOM 26890 C C . ALA A 1 93 ? -22.572 2.928 4.787 1.00 72.54 93 ALA A C 15
ATOM 26891 O O . ALA A 1 93 ? -21.369 3.059 5.014 1.00 40.31 93 ALA A O 15
ATOM 26898 N N . THR A 1 94 ? -23.430 3.942 4.826 1.00 14.13 94 THR A N 15
ATOM 26899 C CA . THR A 1 94 ? -22.998 5.297 5.145 1.00 60.03 94 THR A CA 15
ATOM 26900 C C . THR A 1 94 ? -22.519 5.396 6.589 1.00 52.35 94 THR A C 15
ATOM 26901 O O . THR A 1 94 ? -21.451 5.941 6.862 1.00 3.04 94 THR A O 15
ATOM 26912 N N . GLY A 1 95 ? -23.317 4.865 7.510 1.00 54.21 95 GLY A N 15
ATOM 26913 C CA . GLY A 1 95 ? -22.957 4.904 8.915 1.00 11.31 95 GLY A CA 15
ATOM 26914 C C . GLY A 1 95 ? -21.584 4.319 9.178 1.00 3.10 95 GLY A C 15
ATOM 26915 O O . GLY A 1 95 ? -20.850 4.801 10.042 1.00 54.24 95 GLY A O 15
ATOM 26919 N N . PHE A 1 96 ? -21.234 3.276 8.433 1.00 34.40 96 PHE A N 15
ATOM 26920 C CA . PHE A 1 96 ? -19.941 2.622 8.592 1.00 64.13 96 PHE A CA 15
ATOM 26921 C C . PHE A 1 96 ? -18.866 3.337 7.777 1.00 75.30 96 PHE A C 15
ATOM 26922 O O . PHE A 1 96 ? -17.686 3.309 8.125 1.00 22.50 96 PHE A O 15
ATOM 26939 N N . PHE A 1 97 ? -19.285 3.977 6.690 1.00 22.31 97 PHE A N 15
ATOM 26940 C CA . PHE A 1 97 ? -18.360 4.698 5.824 1.00 65.01 97 PHE A CA 15
ATOM 26941 C C . PHE A 1 97 ? -17.632 5.793 6.598 1.00 41.42 97 PHE A C 15
ATOM 26942 O O . PHE A 1 97 ? -16.419 5.955 6.471 1.00 24.04 97 PHE A O 15
ATOM 26959 N N . GLU A 1 98 ? -18.383 6.543 7.398 1.00 32.04 98 GLU A N 15
ATOM 26960 C CA . GLU A 1 98 ? -17.810 7.624 8.192 1.00 41.05 98 GLU A CA 15
ATOM 26961 C C . GLU A 1 98 ? -16.753 7.091 9.155 1.00 71.14 98 GLU A C 15
ATOM 26962 O O . GLU A 1 98 ? -15.643 7.618 9.227 1.00 34.43 98 GLU A O 15
ATOM 26974 N N . GLU A 1 99 ? -17.108 6.043 9.892 1.00 5.00 99 GLU A N 15
ATOM 26975 C CA . GLU A 1 99 ? -16.190 5.440 10.852 1.00 72.34 99 GLU A CA 15
ATOM 26976 C C . GLU A 1 99 ? -15.022 4.765 10.138 1.00 51.43 99 GLU A C 15
ATOM 26977 O O . GLU A 1 99 ? -13.889 4.788 10.620 1.00 63.35 99 GLU A O 15
ATOM 26989 N N . LEU A 1 100 ? -15.307 4.166 8.987 1.00 64.21 100 LEU A N 15
ATOM 26990 C CA . LEU A 1 100 ? -14.281 3.484 8.205 1.00 23.14 100 LEU A CA 15
ATOM 26991 C C . LEU A 1 100 ? -13.151 4.441 7.836 1.00 35.45 100 LEU A C 15
ATOM 26992 O O . LEU A 1 100 ? -11.984 4.055 7.802 1.00 62.11 100 LEU A O 15
ATOM 27008 N N . GLY A 1 101 ? -13.508 5.692 7.563 1.00 13.01 101 GLY A N 15
ATOM 27009 C CA . GLY A 1 101 ? -12.513 6.685 7.203 1.00 54.15 101 GLY A CA 15
ATOM 27010 C C . GLY A 1 101 ? -11.516 6.937 8.316 1.00 63.15 101 GLY A C 15
ATOM 27011 O O . GLY A 1 101 ? -10.312 7.017 8.073 1.00 64.33 101 GLY A O 15
ATOM 27015 N N . SER A 1 102 ? -12.017 7.064 9.540 1.00 50.30 102 SER A N 15
ATOM 27016 C CA . SER A 1 102 ? -11.162 7.314 10.694 1.00 5.31 102 SER A CA 15
ATOM 27017 C C . SER A 1 102 ? -10.319 6.086 11.022 1.00 63.40 102 SER A C 15
ATOM 27018 O O . SER A 1 102 ? -9.118 6.190 11.273 1.00 41.24 102 SER A O 15
ATOM 27026 N N . LYS A 1 103 ? -10.957 4.920 11.018 1.00 1.23 103 LYS A N 15
ATOM 27027 C CA . LYS A 1 103 ? -10.268 3.669 11.314 1.00 54.33 103 LYS A CA 15
ATOM 27028 C C . LYS A 1 103 ? -9.129 3.430 10.329 1.00 63.23 103 LYS A C 15
ATOM 27029 O O . LYS A 1 103 ? -8.062 2.941 10.704 1.00 12.23 103 LYS A O 15
ATOM 27048 N N . LEU A 1 104 ? -9.360 3.778 9.068 1.00 60.33 104 LEU A N 15
ATOM 27049 C CA . LEU A 1 104 ? -8.352 3.602 8.028 1.00 25.13 104 LEU A CA 15
ATOM 27050 C C . LEU A 1 104 ? -7.184 4.561 8.235 1.00 44.11 104 LEU A C 15
ATOM 27051 O O . LEU A 1 104 ? -6.070 4.306 7.779 1.00 64.50 104 LEU A O 15
ATOM 27067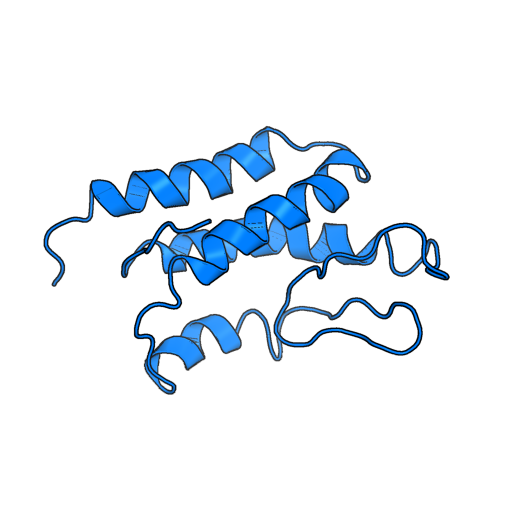 N N . ALA A 1 105 ? -7.446 5.665 8.927 1.00 35.20 105 ALA A N 15
ATOM 27068 C CA . ALA A 1 105 ? -6.417 6.660 9.198 1.00 65.00 105 ALA A CA 15
ATOM 27069 C C . ALA A 1 105 ? -5.397 6.135 10.204 1.00 53.43 105 ALA A C 15
ATOM 27070 O O . ALA A 1 105 ? -4.191 6.206 9.972 1.00 42.52 105 ALA A O 15
ATOM 27077 N N . GLN A 1 106 ? -5.891 5.610 11.320 1.00 0.13 106 GLN A N 15
ATOM 27078 C CA . GLN A 1 106 ? -5.022 5.075 12.362 1.00 42.24 106 GLN A CA 15
ATOM 27079 C C . GLN A 1 106 ? -4.358 3.781 11.905 1.00 62.55 106 GLN A C 15
ATOM 27080 O O . GLN A 1 106 ? -3.195 3.522 12.220 1.00 75.44 106 GLN A O 15
ATOM 27094 N N . LEU A 1 107 ? -5.103 2.970 11.161 1.00 44.23 107 LEU A N 15
ATOM 27095 C CA . LEU A 1 107 ? -4.586 1.701 10.660 1.00 52.01 107 LEU A CA 15
ATOM 27096 C C . LEU A 1 107 ? -3.356 1.921 9.786 1.00 63.32 107 LEU A C 15
ATOM 27097 O O . LEU A 1 107 ? -2.356 1.213 9.913 1.00 33.02 107 LEU A O 15
ATOM 27113 N N . PHE A 1 108 ? -3.435 2.907 8.899 1.00 4.51 108 PHE A N 15
ATOM 27114 C CA . PHE A 1 108 ? -2.327 3.222 8.004 1.00 22.34 108 PHE A CA 15
ATOM 27115 C C . PHE A 1 108 ? -1.135 3.767 8.785 1.00 24.35 108 PHE A C 15
ATOM 27116 O O . PHE A 1 108 ? 0.001 3.335 8.588 1.00 75.34 108 PHE A O 15
ATOM 27133 N N . ALA A 1 109 ? -1.402 4.719 9.673 1.00 21.12 109 ALA A N 15
ATOM 27134 C CA . ALA A 1 109 ? -0.353 5.322 10.485 1.00 4.53 109 ALA A CA 15
ATOM 27135 C C . ALA A 1 109 ? -0.930 6.348 11.455 1.00 53.02 109 ALA A C 15
ATOM 27136 O O . ALA A 1 109 ? -2.142 6.553 11.508 1.00 72.32 109 ALA A O 15
ATOM 27143 N N . GLY A 1 110 ? -0.054 6.990 12.222 1.00 50.25 110 GLY A N 15
ATOM 27144 C CA . GLY A 1 110 ? -0.497 7.986 13.180 1.00 43.23 110 GLY A CA 15
ATOM 27145 C C . GLY A 1 110 ? -1.485 7.426 14.183 1.00 12.32 110 GLY A C 15
ATOM 27146 O O . GLY A 1 110 ? -1.646 6.211 14.293 1.00 2.34 110 GLY A O 15
ATOM 27150 N N . GLU A 1 111 ? -2.148 8.314 14.918 1.00 41.34 111 GLU A N 15
ATOM 27151 C CA . GLU A 1 111 ? -3.124 7.900 15.919 1.00 42.51 111 GLU A CA 15
ATOM 27152 C C . GLU A 1 111 ? -4.547 8.126 15.417 1.00 12.12 111 GLU A C 15
ATOM 27153 O O . GLU A 1 111 ? -4.763 8.419 14.242 1.00 71.40 111 GLU A O 15
ATOM 27165 N N . ASN A 1 112 ? -5.515 7.987 16.318 1.00 42.12 112 ASN A N 15
ATOM 27166 C CA . ASN A 1 112 ? -6.918 8.174 15.967 1.00 0.51 112 ASN A CA 15
ATOM 27167 C C . ASN A 1 112 ? -7.285 9.655 15.963 1.00 4.41 112 ASN A C 15
ATOM 27168 O O . ASN A 1 112 ? -8.200 10.082 16.669 1.00 24.21 112 ASN A O 15
ATOM 27179 N N . LEU A 1 113 ? -6.566 10.435 15.163 1.00 25.02 113 LEU A N 15
ATOM 27180 C CA . LEU A 1 113 ? -6.815 11.869 15.066 1.00 50.01 113 LEU A CA 15
ATOM 27181 C C . LEU A 1 113 ? -6.659 12.353 13.628 1.00 61.43 113 LEU A C 15
ATOM 27182 O O . LEU A 1 113 ? -6.398 11.562 12.721 1.00 70.50 113 LEU A O 15
ATOM 27198 N N . TYR A 1 114 ? -6.818 13.656 13.427 1.00 71.12 114 TYR A N 15
ATOM 27199 C CA . TYR A 1 114 ? -6.695 14.245 12.099 1.00 51.22 114 TYR A CA 15
ATOM 27200 C C . TYR A 1 114 ? -5.230 14.461 11.732 1.00 10.54 114 TYR A C 15
ATOM 27201 O O . TYR A 1 114 ? -4.429 14.898 12.559 1.00 0.21 114 TYR A O 15
ATOM 27219 N N . PHE A 1 115 ? -4.887 14.153 10.486 1.00 1.01 115 PHE A N 15
ATOM 27220 C CA . PHE A 1 115 ? -3.519 14.313 10.008 1.00 25.31 115 PHE A CA 15
ATOM 27221 C C . PHE A 1 115 ? -3.497 14.618 8.513 1.00 2.23 115 PHE A C 15
ATOM 27222 O O . PHE A 1 115 ? -4.536 14.879 7.908 1.00 31.20 115 PHE A O 15
ATOM 27239 N N . GLN A 1 116 ? -2.305 14.584 7.926 1.00 51.33 116 GLN A N 15
ATOM 27240 C CA . GLN A 1 116 ? -2.148 14.859 6.502 1.00 24.24 116 GLN A CA 15
ATOM 27241 C C . GLN A 1 116 ? -2.509 13.634 5.669 1.00 51.15 116 GLN A C 15
ATOM 27242 O O . GLN A 1 116 ? -1.767 13.242 4.767 1.00 1.52 116 GLN A O 15
ATOM 27256 N N . MET A 1 1 ? 3.418 0.103 -10.505 1.00 12.54 1 MET A N 16
ATOM 27257 C CA . MET A 1 1 ? 4.770 -0.443 -10.498 1.00 73.43 1 MET A CA 16
ATOM 27258 C C . MET A 1 1 ? 5.458 -0.177 -9.163 1.00 75.30 1 MET A C 16
ATOM 27259 O O . MET A 1 1 ? 6.577 0.332 -9.121 1.00 34.10 1 MET A O 16
ATOM 27273 N N . GLY A 1 2 ? 4.780 -0.525 -8.073 1.00 72.32 2 GLY A N 16
ATOM 27274 C CA . GLY A 1 2 ? 5.342 -0.316 -6.752 1.00 14.43 2 GLY A CA 16
ATOM 27275 C C . GLY A 1 2 ? 4.668 -1.167 -5.694 1.00 0.44 2 GLY A C 16
ATOM 27276 O O . GLY A 1 2 ? 3.609 -1.747 -5.935 1.00 43.11 2 GLY A O 16
ATOM 27280 N N . TYR A 1 3 ? 5.283 -1.243 -4.519 1.00 30.13 3 TYR A N 16
ATOM 27281 C CA . TYR A 1 3 ? 4.738 -2.033 -3.421 1.00 22.20 3 TYR A CA 16
ATOM 27282 C C . TYR A 1 3 ? 5.576 -1.861 -2.158 1.00 10.14 3 TYR A C 16
ATOM 27283 O O . TYR A 1 3 ? 6.558 -2.573 -1.949 1.00 4.52 3 TYR A O 16
ATOM 27301 N N . SER A 1 4 ? 5.179 -0.910 -1.317 1.00 61.54 4 SER A N 16
ATOM 27302 C CA . SER A 1 4 ? 5.894 -0.641 -0.075 1.00 50.03 4 SER A CA 16
ATOM 27303 C C . SER A 1 4 ? 5.039 0.193 0.874 1.00 74.21 4 SER A C 16
ATOM 27304 O O . SER A 1 4 ? 3.857 0.426 0.619 1.00 10.42 4 SER A O 16
ATOM 27312 N N . ASP A 1 5 ? 5.644 0.638 1.969 1.00 45.52 5 ASP A N 16
ATOM 27313 C CA . ASP A 1 5 ? 4.940 1.447 2.957 1.00 41.31 5 ASP A CA 16
ATOM 27314 C C . ASP A 1 5 ? 4.431 2.744 2.335 1.00 75.54 5 ASP A C 16
ATOM 27315 O O . ASP A 1 5 ? 3.295 3.153 2.574 1.00 42.11 5 ASP A O 16
ATOM 27324 N N . GLU A 1 6 ? 5.279 3.384 1.536 1.00 13.21 6 GLU A N 16
ATOM 27325 C CA . GLU A 1 6 ? 4.914 4.635 0.882 1.00 52.15 6 GLU A CA 16
ATOM 27326 C C . GLU A 1 6 ? 3.670 4.454 0.016 1.00 32.35 6 GLU A C 16
ATOM 27327 O O . GLU A 1 6 ? 2.881 5.383 -0.158 1.00 63.02 6 GLU A O 16
ATOM 27339 N N . ASP A 1 7 ? 3.502 3.251 -0.523 1.00 13.34 7 ASP A N 16
ATOM 27340 C CA . ASP A 1 7 ? 2.354 2.947 -1.369 1.00 60.32 7 ASP A CA 16
ATOM 27341 C C . ASP A 1 7 ? 1.050 3.101 -0.593 1.00 51.41 7 ASP A C 16
ATOM 27342 O O . ASP A 1 7 ? 0.018 3.464 -1.159 1.00 64.33 7 ASP A O 16
ATOM 27351 N N . ARG A 1 8 ? 1.103 2.823 0.705 1.00 4.54 8 ARG A N 16
ATOM 27352 C CA . ARG A 1 8 ? -0.074 2.930 1.559 1.00 60.54 8 ARG A CA 16
ATOM 27353 C C . ARG A 1 8 ? -0.640 4.346 1.531 1.00 41.35 8 ARG A C 16
ATOM 27354 O O . ARG A 1 8 ? -1.853 4.541 1.598 1.00 41.32 8 ARG A O 16
ATOM 27375 N N . GLU A 1 9 ? 0.248 5.331 1.431 1.00 31.13 9 GLU A N 16
ATOM 27376 C CA . GLU A 1 9 ? -0.164 6.729 1.396 1.00 51.21 9 GLU A CA 16
ATOM 27377 C C . GLU A 1 9 ? -0.913 7.043 0.104 1.00 41.31 9 GLU A C 16
ATOM 27378 O O . GLU A 1 9 ? -1.848 7.843 0.095 1.00 41.32 9 GLU A O 16
ATOM 27390 N N . ALA A 1 10 ? -0.494 6.408 -0.985 1.00 60.53 10 ALA A N 16
ATOM 27391 C CA . ALA A 1 10 ? -1.125 6.617 -2.282 1.00 40.34 10 ALA A CA 16
ATOM 27392 C C . ALA A 1 10 ? -2.592 6.203 -2.252 1.00 54.54 10 ALA A C 16
ATOM 27393 O O . ALA A 1 10 ? -3.465 6.942 -2.709 1.00 0.32 10 ALA A O 16
ATOM 27400 N N . ASP A 1 11 ? -2.857 5.019 -1.713 1.00 70.43 11 ASP A N 16
ATOM 27401 C CA . ASP A 1 11 ? -4.220 4.507 -1.624 1.00 24.44 11 ASP A CA 16
ATOM 27402 C C . ASP A 1 11 ? -5.028 5.290 -0.594 1.00 41.22 11 ASP A C 16
ATOM 27403 O O . ASP A 1 11 ? -6.214 5.551 -0.790 1.00 31.42 11 ASP A O 16
ATOM 27412 N N . ASN A 1 12 ? -4.377 5.662 0.503 1.00 1.13 12 ASN A N 16
ATOM 27413 C CA . ASN A 1 12 ? -5.036 6.415 1.565 1.00 62.43 12 ASN A CA 16
ATOM 27414 C C . ASN A 1 12 ? -5.433 7.806 1.080 1.00 63.54 12 ASN A C 16
ATOM 27415 O O . ASN A 1 12 ? -6.487 8.326 1.447 1.00 71.20 12 ASN A O 16
ATOM 27426 N N . LEU A 1 13 ? -4.582 8.402 0.252 1.00 11.52 13 LEU A N 16
ATOM 27427 C CA . LEU A 1 13 ? -4.844 9.733 -0.285 1.00 4.42 13 LEU A CA 16
ATOM 27428 C C . LEU A 1 13 ? -6.199 9.782 -0.984 1.00 5.13 13 LEU A C 16
ATOM 27429 O O . LEU A 1 13 ? -6.898 10.794 -0.933 1.00 70.02 13 LEU A O 16
ATOM 27445 N N . ARG A 1 14 ? -6.563 8.682 -1.633 1.00 73.34 14 ARG A N 16
ATOM 27446 C CA . ARG A 1 14 ? -7.835 8.599 -2.341 1.00 60.45 14 ARG A CA 16
ATOM 27447 C C . ARG A 1 14 ? -9.004 8.584 -1.360 1.00 65.34 14 ARG A C 16
ATOM 27448 O O . ARG A 1 14 ? -10.037 9.209 -1.601 1.00 5.41 14 ARG A O 16
ATOM 27469 N N . ILE A 1 15 ? -8.833 7.865 -0.256 1.00 3.53 15 ILE A N 16
ATOM 27470 C CA . ILE A 1 15 ? -9.873 7.770 0.761 1.00 24.12 15 ILE A CA 16
ATOM 27471 C C . ILE A 1 15 ? -10.208 9.142 1.335 1.00 53.42 15 ILE A C 16
ATOM 27472 O O . ILE A 1 15 ? -11.373 9.456 1.580 1.00 23.25 15 ILE A O 16
ATOM 27488 N N . ALA A 1 16 ? -9.180 9.958 1.544 1.00 21.33 16 ALA A N 16
ATOM 27489 C CA . ALA A 1 16 ? -9.366 11.298 2.085 1.00 1.42 16 ALA A CA 16
ATOM 27490 C C . ALA A 1 16 ? -10.064 12.205 1.077 1.00 1.12 16 ALA A C 16
ATOM 27491 O O . ALA A 1 16 ? -10.956 12.974 1.434 1.00 31.55 16 ALA A O 16
ATOM 27498 N N . GLU A 1 17 ? -9.651 12.110 -0.183 1.00 1.12 17 GLU A N 16
ATOM 27499 C CA . GLU A 1 17 ? -10.237 12.924 -1.241 1.00 62.24 17 GLU A CA 16
ATOM 27500 C C . GLU A 1 17 ? -11.651 12.455 -1.569 1.00 35.53 17 GLU A C 16
ATOM 27501 O O . GLU A 1 17 ? -12.531 13.263 -1.868 1.00 61.32 17 GLU A O 16
ATOM 27513 N N . ILE A 1 18 ? -11.862 11.144 -1.510 1.00 31.04 18 ILE A N 16
ATOM 27514 C CA . ILE A 1 18 ? -13.169 10.567 -1.799 1.00 11.11 18 ILE A CA 16
ATOM 27515 C C . ILE A 1 18 ? -14.207 11.017 -0.777 1.00 12.42 18 ILE A C 16
ATOM 27516 O O . ILE A 1 18 ? -15.330 11.375 -1.134 1.00 31.20 18 ILE A O 16
ATOM 27532 N N . ILE A 1 19 ? -13.824 10.999 0.495 1.00 3.22 19 ILE A N 16
ATOM 27533 C CA . ILE A 1 19 ? -14.720 11.409 1.569 1.00 75.51 19 ILE A CA 16
ATOM 27534 C C . ILE A 1 19 ? -14.991 12.908 1.517 1.00 13.32 19 ILE A C 16
ATOM 27535 O O . ILE A 1 19 ? -16.081 13.366 1.863 1.00 44.33 19 ILE A O 16
ATOM 27551 N N . LYS A 1 20 ? -13.993 13.669 1.081 1.00 11.44 20 LYS A N 16
ATOM 27552 C CA . LYS A 1 20 ? -14.123 15.118 0.980 1.00 2.25 20 LYS A CA 16
ATOM 27553 C C . LYS A 1 20 ? -15.295 15.498 0.081 1.00 2.21 20 LYS A C 16
ATOM 27554 O O . LYS A 1 20 ? -15.924 16.538 0.272 1.00 21.11 20 LYS A O 16
ATOM 27573 N N . ASN A 1 21 ? -15.583 14.648 -0.899 1.00 30.33 21 ASN A N 16
ATOM 27574 C CA . ASN A 1 21 ? -16.681 14.894 -1.827 1.00 4.52 21 ASN A CA 16
ATOM 27575 C C . ASN A 1 21 ? -17.945 14.167 -1.380 1.00 62.42 21 ASN A C 16
ATOM 27576 O O . ASN A 1 21 ? -19.012 14.768 -1.266 1.00 11.53 21 ASN A O 16
ATOM 27587 N N . ALA A 1 22 ? -17.816 12.868 -1.129 1.00 1.02 22 ALA A N 16
ATOM 27588 C CA . ALA A 1 22 ? -18.947 12.058 -0.692 1.00 44.52 22 ALA A CA 16
ATOM 27589 C C . ALA A 1 22 ? -19.003 11.970 0.829 1.00 33.31 22 ALA A C 16
ATOM 27590 O O . ALA A 1 22 ? -18.509 12.852 1.530 1.00 45.34 22 ALA A O 16
ATOM 27597 N N . GLN A 1 23 ? -19.610 10.900 1.333 1.00 62.44 23 GLN A N 16
ATOM 27598 C CA . GLN A 1 23 ? -19.732 10.698 2.771 1.00 22.45 23 GLN A CA 16
ATOM 27599 C C . GLN A 1 23 ? -20.800 11.613 3.361 1.00 31.50 23 GLN A C 16
ATOM 27600 O O . GLN A 1 23 ? -20.832 11.848 4.569 1.00 43.20 23 GLN A O 16
ATOM 27614 N N . ASP A 1 24 ? -21.673 12.125 2.501 1.00 41.32 24 ASP A N 16
ATOM 27615 C CA . ASP A 1 24 ? -22.744 13.014 2.937 1.00 43.35 24 ASP A CA 16
ATOM 27616 C C . ASP A 1 24 ? -23.854 13.080 1.893 1.00 72.33 24 ASP A C 16
ATOM 27617 O O . ASP A 1 24 ? -24.520 14.104 1.744 1.00 54.30 24 ASP A O 16
ATOM 27626 N N . ASP A 1 25 ? -24.047 11.981 1.172 1.00 62.42 25 ASP A N 16
ATOM 27627 C CA . ASP A 1 25 ? -25.077 11.913 0.141 1.00 24.25 25 ASP A CA 16
ATOM 27628 C C . ASP A 1 25 ? -25.091 10.540 -0.523 1.00 22.41 25 ASP A C 16
ATOM 27629 O O . ASP A 1 25 ? -24.545 9.575 0.012 1.00 65.41 25 ASP A O 16
ATOM 27638 N N . ASP A 1 26 ? -25.720 10.459 -1.690 1.00 43.53 26 ASP A N 16
ATOM 27639 C CA . ASP A 1 26 ? -25.805 9.205 -2.428 1.00 75.51 26 ASP A CA 16
ATOM 27640 C C . ASP A 1 26 ? -24.415 8.641 -2.705 1.00 52.03 26 ASP A C 16
ATOM 27641 O O . ASP A 1 26 ? -24.216 7.426 -2.707 1.00 2.44 26 ASP A O 16
ATOM 27650 N N . SER A 1 27 ? -23.457 9.532 -2.941 1.00 33.13 27 SER A N 16
ATOM 27651 C CA . SER A 1 27 ? -22.086 9.124 -3.224 1.00 75.52 27 SER A CA 16
ATOM 27652 C C . SER A 1 27 ? -21.504 8.329 -2.059 1.00 73.01 27 SER A C 16
ATOM 27653 O O . SER A 1 27 ? -20.676 7.438 -2.251 1.00 53.34 27 SER A O 16
ATOM 27661 N N . LYS A 1 28 ? -21.943 8.658 -0.849 1.00 34.00 28 LYS A N 16
ATOM 27662 C CA . LYS A 1 28 ? -21.469 7.976 0.349 1.00 2.23 28 LYS A CA 16
ATOM 27663 C C . LYS A 1 28 ? -21.745 6.478 0.268 1.00 2.23 28 LYS A C 16
ATOM 27664 O O . LYS A 1 28 ? -20.851 5.660 0.490 1.00 53.33 28 LYS A O 16
ATOM 27683 N N . ILE A 1 29 ? -22.986 6.126 -0.051 1.00 45.33 29 ILE A N 16
ATOM 27684 C CA . ILE A 1 29 ? -23.377 4.727 -0.164 1.00 31.21 29 ILE A CA 16
ATOM 27685 C C . ILE A 1 29 ? -22.767 4.083 -1.404 1.00 43.24 29 ILE A C 16
ATOM 27686 O O . ILE A 1 29 ? -22.292 2.949 -1.358 1.00 1.42 29 ILE A O 16
ATOM 27702 N N . ASN A 1 30 ? -22.782 4.816 -2.513 1.00 3.52 30 ASN A N 16
ATOM 27703 C CA . ASN A 1 30 ? -22.228 4.318 -3.767 1.00 33.34 30 ASN A CA 16
ATOM 27704 C C . ASN A 1 30 ? -20.716 4.146 -3.663 1.00 62.43 30 ASN A C 16
ATOM 27705 O O . ASN A 1 30 ? -20.176 3.092 -4.000 1.00 33.42 30 ASN A O 16
ATOM 27716 N N . SER A 1 31 ? -20.038 5.188 -3.195 1.00 43.51 31 SER A N 16
ATOM 27717 C CA . SER A 1 31 ? -18.587 5.154 -3.050 1.00 51.31 31 SER A CA 16
ATOM 27718 C C . SER A 1 31 ? -18.162 4.032 -2.108 1.00 4.43 31 SER A C 16
ATOM 27719 O O . SER A 1 31 ? -17.001 3.620 -2.097 1.00 72.15 31 SER A O 16
ATOM 27727 N N . THR A 1 32 ? -19.110 3.542 -1.315 1.00 62.14 32 THR A N 16
ATOM 27728 C CA . THR A 1 32 ? -18.835 2.469 -0.368 1.00 41.02 32 THR A CA 16
ATOM 27729 C C . THR A 1 32 ? -18.186 1.276 -1.061 1.00 53.33 32 THR A C 16
ATOM 27730 O O . THR A 1 32 ? -17.276 0.651 -0.517 1.00 54.15 32 THR A O 16
ATOM 27741 N N . GLN A 1 33 ? -18.660 0.967 -2.264 1.00 41.31 33 GLN A N 16
ATOM 27742 C CA . GLN A 1 33 ? -18.125 -0.151 -3.031 1.00 63.40 33 GLN A CA 16
ATOM 27743 C C . GLN A 1 33 ? -16.679 0.111 -3.439 1.00 62.24 33 GLN A C 16
ATOM 27744 O O . GLN A 1 33 ? -15.825 -0.769 -3.333 1.00 11.15 33 GLN A O 16
ATOM 27758 N N . GLU A 1 34 ? -16.412 1.326 -3.908 1.00 13.24 34 GLU A N 16
ATOM 27759 C CA . GLU A 1 34 ? -15.069 1.703 -4.333 1.00 73.41 34 GLU A CA 16
ATOM 27760 C C . GLU A 1 34 ? -14.113 1.742 -3.144 1.00 71.15 34 GLU A C 16
ATOM 27761 O O . GLU A 1 34 ? -13.015 1.186 -3.198 1.00 10.32 34 GLU A O 16
ATOM 27773 N N . LEU A 1 35 ? -14.538 2.403 -2.073 1.00 64.41 35 LEU A N 16
ATOM 27774 C CA . LEU A 1 35 ? -13.720 2.516 -0.870 1.00 62.23 35 LEU A CA 16
ATOM 27775 C C . LEU A 1 35 ? -13.315 1.138 -0.356 1.00 4.33 35 LEU A C 16
ATOM 27776 O O . LEU A 1 35 ? -12.220 0.961 0.181 1.00 41.34 35 LEU A O 16
ATOM 27792 N N . LEU A 1 36 ? -14.203 0.165 -0.524 1.00 63.10 36 LEU A N 16
ATOM 27793 C CA . LEU A 1 36 ? -13.937 -1.199 -0.079 1.00 11.43 36 LEU A CA 16
ATOM 27794 C C . LEU A 1 36 ? -12.705 -1.768 -0.774 1.00 70.44 36 LEU A C 16
ATOM 27795 O O . LEU A 1 36 ? -11.938 -2.525 -0.179 1.00 4.33 36 LEU A O 16
ATOM 27811 N N . ASP A 1 37 ? -12.521 -1.399 -2.037 1.00 11.20 37 ASP A N 16
ATOM 27812 C CA . ASP A 1 37 ? -11.380 -1.870 -2.813 1.00 72.33 37 ASP A CA 16
ATOM 27813 C C . ASP A 1 37 ? -10.069 -1.392 -2.198 1.00 10.14 37 ASP A C 16
ATOM 27814 O O . ASP A 1 37 ? -9.075 -2.119 -2.188 1.00 50.31 37 ASP A O 16
ATOM 27823 N N . ILE A 1 38 ? -10.074 -0.166 -1.686 1.00 13.31 38 ILE A N 16
ATOM 27824 C CA . ILE A 1 38 ? -8.885 0.409 -1.069 1.00 15.13 38 ILE A CA 16
ATOM 27825 C C . ILE A 1 38 ? -8.538 -0.310 0.230 1.00 32.13 38 ILE A C 16
ATOM 27826 O O . ILE A 1 38 ? -7.390 -0.290 0.675 1.00 34.43 38 ILE A O 16
ATOM 27842 N N . TYR A 1 39 ? -9.537 -0.946 0.833 1.00 3.21 39 TYR A N 16
ATOM 27843 C CA . TYR A 1 39 ? -9.338 -1.672 2.082 1.00 45.50 39 TYR A CA 16
ATOM 27844 C C . TYR A 1 39 ? -8.482 -2.915 1.859 1.00 0.20 39 TYR A C 16
ATOM 27845 O O . TYR A 1 39 ? -7.503 -3.144 2.569 1.00 1.23 39 TYR A O 16
ATOM 27863 N N . ARG A 1 40 ? -8.859 -3.714 0.867 1.00 71.44 40 ARG A N 16
ATOM 27864 C CA . ARG A 1 40 ? -8.128 -4.935 0.549 1.00 21.00 40 ARG A CA 16
ATOM 27865 C C . ARG A 1 40 ? -6.646 -4.641 0.334 1.00 11.13 40 ARG A C 16
ATOM 27866 O O . ARG A 1 40 ? -5.795 -5.504 0.547 1.00 24.12 40 ARG A O 16
ATOM 27887 N N . ARG A 1 41 ? -6.346 -3.417 -0.089 1.00 33.31 41 ARG A N 16
ATOM 27888 C CA . ARG A 1 41 ? -4.968 -3.010 -0.334 1.00 51.01 41 ARG A CA 16
ATOM 27889 C C . ARG A 1 41 ? -4.122 -3.169 0.926 1.00 62.04 41 ARG A C 16
ATOM 27890 O O . ARG A 1 41 ? -2.953 -3.551 0.857 1.00 3.11 41 ARG A O 16
ATOM 27911 N N . LEU A 1 42 ? -4.719 -2.873 2.075 1.00 74.34 42 LEU A N 16
ATOM 27912 C CA . LEU A 1 42 ? -4.021 -2.983 3.351 1.00 41.24 42 LEU A CA 16
ATOM 27913 C C . LEU A 1 42 ? -4.457 -4.235 4.105 1.00 54.24 42 LEU A C 16
ATOM 27914 O O . LEU A 1 42 ? -4.581 -4.223 5.330 1.00 54.45 42 LEU A O 16
ATOM 27930 N N . TYR A 1 43 ? -4.687 -5.314 3.365 1.00 21.33 43 TYR A N 16
ATOM 27931 C CA . TYR A 1 43 ? -5.110 -6.575 3.964 1.00 44.22 43 TYR A CA 16
ATOM 27932 C C . TYR A 1 43 ? -4.120 -7.690 3.641 1.00 22.12 43 TYR A C 16
ATOM 27933 O O . TYR A 1 43 ? -4.466 -8.871 3.603 1.00 10.05 43 TYR A O 16
ATOM 27951 N N . PRO A 1 44 ? -2.856 -7.308 3.403 1.00 14.32 44 PRO A N 16
ATOM 27952 C CA . PRO A 1 44 ? -1.789 -8.259 3.081 1.00 62.13 44 PRO A CA 16
ATOM 27953 C C . PRO A 1 44 ? -1.405 -9.126 4.275 1.00 60.42 44 PRO A C 16
ATOM 27954 O O . PRO A 1 44 ? -2.167 -9.252 5.233 1.00 31.02 44 PRO A O 16
ATOM 27965 N N . SER A 1 45 ? -0.219 -9.723 4.210 1.00 3.54 45 SER A N 16
ATOM 27966 C CA . SER A 1 45 ? 0.265 -10.581 5.285 1.00 33.04 45 SER A CA 16
ATOM 27967 C C . SER A 1 45 ? 0.770 -9.749 6.460 1.00 53.50 45 SER A C 16
ATOM 27968 O O . SER A 1 45 ? 1.882 -9.954 6.949 1.00 15.40 45 SER A O 16
ATOM 27976 N N . LEU A 1 46 ? -0.055 -8.808 6.908 1.00 22.31 46 LEU A N 16
ATOM 27977 C CA . LEU A 1 46 ? 0.307 -7.943 8.026 1.00 74.22 46 LEU A CA 16
ATOM 27978 C C . LEU A 1 46 ? 0.099 -8.658 9.357 1.00 34.11 46 LEU A C 16
ATOM 27979 O O . LEU A 1 46 ? -0.605 -9.666 9.430 1.00 20.32 46 LEU A O 16
ATOM 27995 N N . THR A 1 47 ? 0.714 -8.128 10.410 1.00 71.50 47 THR A N 16
ATOM 27996 C CA . THR A 1 47 ? 0.596 -8.715 11.739 1.00 13.30 47 THR A CA 16
ATOM 27997 C C . THR A 1 47 ? -0.723 -8.324 12.397 1.00 61.52 47 THR A C 16
ATOM 27998 O O . THR A 1 47 ? -1.334 -7.309 12.063 1.00 31.04 47 THR A O 16
ATOM 28009 N N . PRO A 1 48 ? -1.174 -9.148 13.355 1.00 63.03 48 PRO A N 16
ATOM 28010 C CA . PRO A 1 48 ? -2.425 -8.908 14.081 1.00 64.35 48 PRO A CA 16
ATOM 28011 C C . PRO A 1 48 ? -2.330 -7.710 15.019 1.00 41.03 48 PRO A C 16
ATOM 28012 O O . PRO A 1 48 ? -3.327 -7.040 15.286 1.00 3.11 48 PRO A O 16
ATOM 28023 N N . GLU A 1 49 ? -1.125 -7.446 15.515 1.00 71.22 49 GLU A N 16
ATOM 28024 C CA . GLU A 1 49 ? -0.902 -6.328 16.424 1.00 50.03 49 GLU A CA 16
ATOM 28025 C C . GLU A 1 49 ? -1.195 -4.999 15.733 1.00 10.04 49 GLU A C 16
ATOM 28026 O O . GLU A 1 49 ? -1.839 -4.120 16.305 1.00 22.03 49 GLU A O 16
ATOM 28038 N N . GLU A 1 50 ? -0.717 -4.861 14.501 1.00 43.03 50 GLU A N 16
ATOM 28039 C CA . GLU A 1 50 ? -0.926 -3.639 13.733 1.00 12.01 50 GLU A CA 16
ATOM 28040 C C . GLU A 1 50 ? -2.386 -3.507 13.307 1.00 24.33 50 GLU A C 16
ATOM 28041 O O . GLU A 1 50 ? -2.987 -2.441 13.436 1.00 10.12 50 GLU A O 16
ATOM 28053 N N . ARG A 1 51 ? -2.948 -4.599 12.799 1.00 13.21 51 ARG A N 16
ATOM 28054 C CA . ARG A 1 51 ? -4.336 -4.606 12.352 1.00 11.34 51 ARG A CA 16
ATOM 28055 C C . ARG A 1 51 ? -5.288 -4.429 13.532 1.00 22.11 51 ARG A C 16
ATOM 28056 O O . ARG A 1 51 ? -6.458 -4.095 13.352 1.00 33.12 51 ARG A O 16
ATOM 28077 N N . GLU A 1 52 ? -4.776 -4.656 14.738 1.00 72.52 52 GLU A N 16
ATOM 28078 C CA . GLU A 1 52 ? -5.582 -4.524 15.946 1.00 4.31 52 GLU A CA 16
ATOM 28079 C C . GLU A 1 52 ? -6.197 -3.130 16.039 1.00 31.43 52 GLU A C 16
ATOM 28080 O O . GLU A 1 52 ? -7.320 -2.967 16.515 1.00 14.14 52 GLU A O 16
ATOM 28092 N N . SER A 1 53 ? -5.452 -2.129 15.582 1.00 73.14 53 SER A N 16
ATOM 28093 C CA . SER A 1 53 ? -5.922 -0.749 15.617 1.00 42.01 53 SER A CA 16
ATOM 28094 C C . SER A 1 53 ? -7.226 -0.599 14.839 1.00 1.25 53 SER A C 16
ATOM 28095 O O . SER A 1 53 ? -8.211 -0.071 15.356 1.00 54.25 53 SER A O 16
ATOM 28103 N N . ILE A 1 54 ? -7.223 -1.067 13.596 1.00 51.31 54 ILE A N 16
ATOM 28104 C CA . ILE A 1 54 ? -8.405 -0.986 12.747 1.00 14.31 54 ILE A CA 16
ATOM 28105 C C . ILE A 1 54 ? -9.456 -2.007 13.169 1.00 20.30 54 ILE A C 16
ATOM 28106 O O . ILE A 1 54 ? -10.653 -1.721 13.161 1.00 33.03 54 ILE A O 16
ATOM 28122 N N . ASP A 1 55 ? -8.999 -3.199 13.538 1.00 15.14 55 ASP A N 16
ATOM 28123 C CA . ASP A 1 55 ? -9.900 -4.263 13.967 1.00 64.20 55 ASP A CA 16
ATOM 28124 C C . ASP A 1 55 ? -10.761 -3.807 15.140 1.00 10.23 55 ASP A C 16
ATOM 28125 O O . ASP A 1 55 ? -11.978 -3.992 15.140 1.00 53.41 55 ASP A O 16
ATOM 28134 N N . LYS A 1 56 ? -10.121 -3.211 16.141 1.00 53.44 56 LYS A N 16
ATOM 28135 C CA . LYS A 1 56 ? -10.828 -2.727 17.321 1.00 24.00 56 LYS A CA 16
ATOM 28136 C C . LYS A 1 56 ? -11.789 -1.601 16.956 1.00 12.43 56 LYS A C 16
ATOM 28137 O O . LYS A 1 56 ? -12.719 -1.298 17.704 1.00 30.14 56 LYS A O 16
ATOM 28156 N N . PHE A 1 57 ? -11.560 -0.984 15.802 1.00 51.23 57 PHE A N 16
ATOM 28157 C CA . PHE A 1 57 ? -12.407 0.109 15.338 1.00 43.14 57 PHE A CA 16
ATOM 28158 C C . PHE A 1 57 ? -13.205 -0.307 14.106 1.00 52.14 57 PHE A C 16
ATOM 28159 O O . PHE A 1 57 ? -13.428 0.493 13.197 1.00 41.12 57 PHE A O 16
ATOM 28176 N N . VAL A 1 58 ? -13.633 -1.565 14.082 1.00 34.24 58 VAL A N 16
ATOM 28177 C CA . VAL A 1 58 ? -14.407 -2.089 12.963 1.00 14.22 58 VAL A CA 16
ATOM 28178 C C . VAL A 1 58 ? -15.222 -3.308 13.381 1.00 11.21 58 VAL A C 16
ATOM 28179 O O . VAL A 1 58 ? -16.411 -3.405 13.081 1.00 52.31 58 VAL A O 16
ATOM 28192 N N . ASN A 1 59 ? -14.573 -4.236 14.076 1.00 33.34 59 ASN A N 16
ATOM 28193 C CA . ASN A 1 59 ? -15.238 -5.450 14.536 1.00 22.32 59 ASN A CA 16
ATOM 28194 C C . ASN A 1 59 ? -16.387 -5.116 15.482 1.00 31.44 59 ASN A C 16
ATOM 28195 O O . ASN A 1 59 ? -17.556 -5.284 15.137 1.00 12.41 59 ASN A O 16
ATOM 28206 N N . GLU A 1 60 ? -16.045 -4.643 16.677 1.00 61.14 60 GLU A N 16
ATOM 28207 C CA . GLU A 1 60 ? -17.049 -4.286 17.672 1.00 25.03 60 GLU A CA 16
ATOM 28208 C C . GLU A 1 60 ? -17.265 -2.776 17.709 1.00 55.02 60 GLU A C 16
ATOM 28209 O O . GLU A 1 60 ? -17.424 -2.186 18.778 1.00 52.10 60 GLU A O 16
ATOM 28221 N N . HIS A 1 61 ? -17.270 -2.156 16.533 1.00 74.22 61 HIS A N 16
ATOM 28222 C CA . HIS A 1 61 ? -17.468 -0.715 16.429 1.00 2.32 61 HIS A CA 16
ATOM 28223 C C . HIS A 1 61 ? -18.479 -0.382 15.336 1.00 1.12 61 HIS A C 16
ATOM 28224 O O . HIS A 1 61 ? -19.181 0.627 15.411 1.00 42.34 61 HIS A O 16
ATOM 28238 N N . THR A 1 62 ? -18.548 -1.237 14.320 1.00 0.23 62 THR A N 16
ATOM 28239 C CA . THR A 1 62 ? -19.471 -1.033 13.211 1.00 11.22 62 THR A CA 16
ATOM 28240 C C . THR A 1 62 ? -20.578 -2.081 13.217 1.00 63.21 62 THR A C 16
ATOM 28241 O O . THR A 1 62 ? -20.528 -3.046 13.980 1.00 0.23 62 THR A O 16
ATOM 28252 N N . ASP A 1 63 ? -21.575 -1.887 12.361 1.00 2.30 63 ASP A N 16
ATOM 28253 C CA . ASP A 1 63 ? -22.694 -2.817 12.266 1.00 24.33 63 ASP A CA 16
ATOM 28254 C C . ASP A 1 63 ? -22.700 -3.523 10.914 1.00 73.11 63 ASP A C 16
ATOM 28255 O O . ASP A 1 63 ? -22.067 -3.068 9.962 1.00 23.12 63 ASP A O 16
ATOM 28264 N N . ALA A 1 64 ? -23.420 -4.638 10.838 1.00 50.25 64 ALA A N 16
ATOM 28265 C CA . ALA A 1 64 ? -23.510 -5.406 9.602 1.00 2.10 64 ALA A CA 16
ATOM 28266 C C . ALA A 1 64 ? -24.513 -4.781 8.639 1.00 41.24 64 ALA A C 16
ATOM 28267 O O . ALA A 1 64 ? -25.314 -3.930 9.028 1.00 71.44 64 ALA A O 16
ATOM 28274 N N . ILE A 1 65 ? -24.463 -5.207 7.381 1.00 41.20 65 ILE A N 16
ATOM 28275 C CA . ILE A 1 65 ? -25.368 -4.688 6.363 1.00 61.42 65 ILE A CA 16
ATOM 28276 C C . ILE A 1 65 ? -26.097 -5.821 5.647 1.00 10.34 65 ILE A C 16
ATOM 28277 O O . ILE A 1 65 ? -25.497 -6.567 4.873 1.00 54.43 65 ILE A O 16
ATOM 28293 N N . ILE A 1 66 ? -27.394 -5.942 5.911 1.00 3.31 66 ILE A N 16
ATOM 28294 C CA . ILE A 1 66 ? -28.205 -6.981 5.290 1.00 32.12 66 ILE A CA 16
ATOM 28295 C C . ILE A 1 66 ? -28.670 -6.559 3.900 1.00 25.13 66 ILE A C 16
ATOM 28296 O O . ILE A 1 66 ? -29.427 -5.600 3.753 1.00 41.52 66 ILE A O 16
ATOM 28312 N N . ILE A 1 67 ? -28.212 -7.283 2.885 1.00 61.25 67 ILE A N 16
ATOM 28313 C CA . ILE A 1 67 ? -28.583 -6.986 1.507 1.00 42.43 67 ILE A CA 16
ATOM 28314 C C . ILE A 1 67 ? -28.642 -8.257 0.667 1.00 53.24 67 ILE A C 16
ATOM 28315 O O . ILE A 1 67 ? -27.654 -8.981 0.547 1.00 41.10 67 ILE A O 16
ATOM 28331 N N . ASP A 1 68 ? -29.807 -8.521 0.085 1.00 12.03 68 ASP A N 16
ATOM 28332 C CA . ASP A 1 68 ? -29.996 -9.704 -0.747 1.00 4.40 68 ASP A CA 16
ATOM 28333 C C . ASP A 1 68 ? -30.088 -10.962 0.110 1.00 20.22 68 ASP A C 16
ATOM 28334 O O . ASP A 1 68 ? -29.547 -12.009 -0.245 1.00 52.51 68 ASP A O 16
ATOM 28343 N N . GLY A 1 69 ? -30.777 -10.852 1.242 1.00 24.03 69 GLY A N 16
ATOM 28344 C CA . GLY A 1 69 ? -30.926 -11.988 2.133 1.00 11.11 69 GLY A CA 16
ATOM 28345 C C . GLY A 1 69 ? -29.594 -12.587 2.537 1.00 24.03 69 GLY A C 16
ATOM 28346 O O . GLY A 1 69 ? -29.480 -13.799 2.721 1.00 3.12 69 GLY A O 16
ATOM 28350 N N . VAL A 1 70 ? -28.581 -11.736 2.675 1.00 73.55 70 VAL A N 16
ATOM 28351 C CA . VAL A 1 70 ? -27.250 -12.189 3.059 1.00 45.22 70 VAL A CA 16
ATOM 28352 C C . VAL A 1 70 ? -26.517 -11.120 3.863 1.00 61.44 70 VAL A C 16
ATOM 28353 O O . VAL A 1 70 ? -25.744 -10.326 3.327 1.00 52.14 70 VAL A O 16
ATOM 28366 N N . PRO A 1 71 ? -26.763 -11.099 5.181 1.00 74.01 71 PRO A N 16
ATOM 28367 C CA . PRO A 1 71 ? -26.136 -10.133 6.088 1.00 70.31 71 PRO A CA 16
ATOM 28368 C C . PRO A 1 71 ? -24.645 -10.395 6.272 1.00 40.44 71 PRO A C 16
ATOM 28369 O O . PRO A 1 71 ? -24.167 -11.506 6.042 1.00 34.23 71 PRO A O 16
ATOM 28380 N N . ILE A 1 72 ? -23.915 -9.365 6.687 1.00 53.34 72 ILE A N 16
ATOM 28381 C CA . ILE A 1 72 ? -22.479 -9.485 6.902 1.00 3.44 72 ILE A CA 16
ATOM 28382 C C . ILE A 1 72 ? -22.165 -9.782 8.365 1.00 54.21 72 ILE A C 16
ATOM 28383 O O . ILE A 1 72 ? -23.053 -9.758 9.217 1.00 53.23 72 ILE A O 16
ATOM 28399 N N . GLN A 1 73 ? -20.897 -10.060 8.648 1.00 41.21 73 GLN A N 16
ATOM 28400 C CA . GLN A 1 73 ? -20.466 -10.360 10.008 1.00 35.42 73 GLN A CA 16
ATOM 28401 C C . GLN A 1 73 ? -20.831 -9.224 10.958 1.00 22.21 73 GLN A C 16
ATOM 28402 O O . GLN A 1 73 ? -21.452 -8.241 10.557 1.00 44.15 73 GLN A O 16
ATOM 28416 N N . GLY A 1 74 ? -20.440 -9.367 12.221 1.00 13.21 74 GLY A N 16
ATOM 28417 C CA . GLY A 1 74 ? -20.735 -8.345 13.209 1.00 73.14 74 GLY A CA 16
ATOM 28418 C C . GLY A 1 74 ? -20.369 -6.954 12.731 1.00 52.03 74 GLY A C 16
ATOM 28419 O O . GLY A 1 74 ? -21.068 -5.985 13.024 1.00 75.20 74 GLY A O 16
ATOM 28423 N N . GLY A 1 75 ? -19.268 -6.854 11.993 1.00 44.02 75 GLY A N 16
ATOM 28424 C CA . GLY A 1 75 ? -18.828 -5.567 11.487 1.00 40.21 75 GLY A CA 16
ATOM 28425 C C . GLY A 1 75 ? -18.009 -5.692 10.218 1.00 43.23 75 GLY A C 16
ATOM 28426 O O . GLY A 1 75 ? -17.258 -4.782 9.863 1.00 33.52 75 GLY A O 16
ATOM 28430 N N . ARG A 1 76 ? -18.151 -6.822 9.532 1.00 2.44 76 ARG A N 16
ATOM 28431 C CA . ARG A 1 76 ? -17.415 -7.063 8.297 1.00 74.40 76 ARG A CA 16
ATOM 28432 C C . ARG A 1 76 ? -18.079 -6.353 7.121 1.00 14.01 76 ARG A C 16
ATOM 28433 O O . ARG A 1 76 ? -19.287 -6.111 7.129 1.00 45.10 76 ARG A O 16
ATOM 28454 N N . LYS A 1 77 ? -17.283 -6.021 6.111 1.00 43.30 77 LYS A N 16
ATOM 28455 C CA . LYS A 1 77 ? -17.791 -5.339 4.927 1.00 54.31 77 LYS A CA 16
ATOM 28456 C C . LYS A 1 77 ? -17.765 -6.262 3.713 1.00 24.33 77 LYS A C 16
ATOM 28457 O O . LYS A 1 77 ? -16.905 -7.136 3.606 1.00 60.32 77 LYS A O 16
ATOM 28476 N N . ALA A 1 78 ? -18.710 -6.061 2.801 1.00 33.55 78 ALA A N 16
ATOM 28477 C CA . ALA A 1 78 ? -18.792 -6.874 1.594 1.00 33.02 78 ALA A CA 16
ATOM 28478 C C . ALA A 1 78 ? -18.970 -6.002 0.356 1.00 0.52 78 ALA A C 16
ATOM 28479 O O . ALA A 1 78 ? -19.444 -4.869 0.446 1.00 4.34 78 ALA A O 16
ATOM 28486 N N . ARG A 1 79 ? -18.587 -6.536 -0.799 1.00 5.14 79 ARG A N 16
ATOM 28487 C CA . ARG A 1 79 ? -18.702 -5.805 -2.055 1.00 0.54 79 ARG A CA 16
ATOM 28488 C C . ARG A 1 79 ? -20.130 -5.864 -2.589 1.00 11.53 79 ARG A C 16
ATOM 28489 O O . ARG A 1 79 ? -20.508 -6.814 -3.274 1.00 32.54 79 ARG A O 16
ATOM 28510 N N . ILE A 1 80 ? -20.918 -4.842 -2.270 1.00 60.14 80 ILE A N 16
ATOM 28511 C CA . ILE A 1 80 ? -22.303 -4.778 -2.719 1.00 14.13 80 ILE A CA 16
ATOM 28512 C C . ILE A 1 80 ? -22.468 -3.771 -3.852 1.00 74.10 80 ILE A C 16
ATOM 28513 O O . ILE A 1 80 ? -22.848 -2.622 -3.626 1.00 4.12 80 ILE A O 16
ATOM 28529 N N . VAL A 1 81 ? -22.183 -4.211 -5.073 1.00 63.14 81 VAL A N 16
ATOM 28530 C CA . VAL A 1 81 ? -22.302 -3.350 -6.244 1.00 11.33 81 VAL A CA 16
ATOM 28531 C C . VAL A 1 81 ? -23.579 -3.651 -7.020 1.00 15.44 81 VAL A C 16
ATOM 28532 O O . VAL A 1 81 ? -23.781 -4.767 -7.495 1.00 61.21 81 VAL A O 16
ATOM 28545 N N . GLY A 1 82 ? -24.441 -2.645 -7.144 1.00 63.21 82 GLY A N 16
ATOM 28546 C CA . GLY A 1 82 ? -25.688 -2.822 -7.864 1.00 35.12 82 GLY A CA 16
ATOM 28547 C C . GLY A 1 82 ? -26.478 -4.018 -7.370 1.00 62.43 82 GLY A C 16
ATOM 28548 O O . GLY A 1 82 ? -26.703 -4.973 -8.114 1.00 75.14 82 GLY A O 16
ATOM 28552 N N . LYS A 1 83 ? -26.898 -3.969 -6.111 1.00 31.22 83 LYS A N 16
ATOM 28553 C CA . LYS A 1 83 ? -27.667 -5.057 -5.517 1.00 45.11 83 LYS A CA 16
ATOM 28554 C C . LYS A 1 83 ? -29.030 -4.564 -5.043 1.00 21.12 83 LYS A C 16
ATOM 28555 O O . LYS A 1 83 ? -29.283 -3.360 -4.996 1.00 2.23 83 LYS A O 16
ATOM 28574 N N . ILE A 1 84 ? -29.903 -5.502 -4.691 1.00 54.43 84 ILE A N 16
ATOM 28575 C CA . ILE A 1 84 ? -31.239 -5.161 -4.218 1.00 75.43 84 ILE A CA 16
ATOM 28576 C C . ILE A 1 84 ? -31.214 -4.745 -2.752 1.00 2.24 84 ILE A C 16
ATOM 28577 O O . ILE A 1 84 ? -31.700 -5.467 -1.881 1.00 64.31 84 ILE A O 16
ATOM 28593 N N . VAL A 1 85 ? -30.645 -3.573 -2.485 1.00 30.43 85 VAL A N 16
ATOM 28594 C CA . VAL A 1 85 ? -30.558 -3.058 -1.123 1.00 75.15 85 VAL A CA 16
ATOM 28595 C C . VAL A 1 85 ? -31.842 -2.338 -0.726 1.00 31.13 85 VAL A C 16
ATOM 28596 O O . VAL A 1 85 ? -32.398 -1.563 -1.504 1.00 2.12 85 VAL A O 16
ATOM 28609 N N . SER A 1 86 ? -32.308 -2.599 0.491 1.00 21.54 86 SER A N 16
ATOM 28610 C CA . SER A 1 86 ? -33.529 -1.979 0.992 1.00 3.23 86 SER A CA 16
ATOM 28611 C C . SER A 1 86 ? -33.255 -0.561 1.484 1.00 41.31 86 SER A C 16
ATOM 28612 O O . SER A 1 86 ? -32.112 -0.168 1.721 1.00 73.12 86 SER A O 16
ATOM 28620 N N . PRO A 1 87 ? -34.329 0.228 1.641 1.00 24.43 87 PRO A N 16
ATOM 28621 C CA . PRO A 1 87 ? -34.231 1.614 2.107 1.00 51.35 87 PRO A CA 16
ATOM 28622 C C . PRO A 1 87 ? -33.826 1.706 3.574 1.00 54.42 87 PRO A C 16
ATOM 28623 O O . PRO A 1 87 ? -33.421 2.765 4.051 1.00 44.44 87 PRO A O 16
ATOM 28634 N N . GLY A 1 88 ? -33.939 0.589 4.286 1.00 54.04 88 GLY A N 16
ATOM 28635 C CA . GLY A 1 88 ? -33.581 0.566 5.692 1.00 60.33 88 GLY A CA 16
ATOM 28636 C C . GLY A 1 88 ? -32.142 0.144 5.916 1.00 14.14 88 GLY A C 16
ATOM 28637 O O . GLY A 1 88 ? -31.558 0.435 6.960 1.00 34.24 88 GLY A O 16
ATOM 28641 N N . VAL A 1 89 ? -31.569 -0.545 4.935 1.00 71.11 89 VAL A N 16
ATOM 28642 C CA . VAL A 1 89 ? -30.190 -1.008 5.030 1.00 20.43 89 VAL A CA 16
ATOM 28643 C C . VAL A 1 89 ? -29.247 -0.089 4.263 1.00 40.15 89 VAL A C 16
ATOM 28644 O O . VAL A 1 89 ? -28.057 -0.007 4.567 1.00 42.00 89 VAL A O 16
ATOM 28657 N N . LYS A 1 90 ? -29.786 0.603 3.265 1.00 75.24 90 LYS A N 16
ATOM 28658 C CA . LYS A 1 90 ? -28.995 1.519 2.452 1.00 1.24 90 LYS A CA 16
ATOM 28659 C C . LYS A 1 90 ? -28.196 2.475 3.333 1.00 50.03 90 LYS A C 16
ATOM 28660 O O . LYS A 1 90 ? -27.041 2.782 3.043 1.00 44.31 90 LYS A O 16
ATOM 28679 N N . GLY A 1 91 ? -28.820 2.941 4.411 1.00 42.24 91 GLY A N 16
ATOM 28680 C CA . GLY A 1 91 ? -28.151 3.856 5.317 1.00 1.10 91 GLY A CA 16
ATOM 28681 C C . GLY A 1 91 ? -27.024 3.193 6.083 1.00 24.41 91 GLY A C 16
ATOM 28682 O O . GLY A 1 91 ? -26.019 3.831 6.400 1.00 22.44 91 GLY A O 16
ATOM 28686 N N . LEU A 1 92 ? -27.190 1.909 6.383 1.00 45.21 92 LEU A N 16
ATOM 28687 C CA . LEU A 1 92 ? -26.178 1.158 7.119 1.00 41.44 92 LEU A CA 16
ATOM 28688 C C . LEU A 1 92 ? -24.823 1.245 6.423 1.00 21.15 92 LEU A C 16
ATOM 28689 O O . LEU A 1 92 ? -23.781 1.294 7.077 1.00 72.23 92 LEU A O 16
ATOM 28705 N N . ALA A 1 93 ? -24.846 1.265 5.095 1.00 45.32 93 ALA A N 16
ATOM 28706 C CA . ALA A 1 93 ? -23.619 1.350 4.311 1.00 14.42 93 ALA A CA 16
ATOM 28707 C C . ALA A 1 93 ? -22.966 2.720 4.461 1.00 54.34 93 ALA A C 16
ATOM 28708 O O . ALA A 1 93 ? -21.747 2.827 4.597 1.00 11.40 93 ALA A O 16
ATOM 28715 N N . THR A 1 94 ? -23.785 3.767 4.433 1.00 12.44 94 THR A N 16
ATOM 28716 C CA . THR A 1 94 ? -23.287 5.131 4.564 1.00 70.31 94 THR A CA 16
ATOM 28717 C C . THR A 1 94 ? -22.821 5.412 5.988 1.00 71.02 94 THR A C 16
ATOM 28718 O O . THR A 1 94 ? -21.847 6.133 6.202 1.00 73.42 94 THR A O 16
ATOM 28729 N N . GLY A 1 95 ? -23.523 4.837 6.960 1.00 53.41 95 GLY A N 16
ATOM 28730 C CA . GLY A 1 95 ? -23.165 5.038 8.352 1.00 54.32 95 GLY A CA 16
ATOM 28731 C C . GLY A 1 95 ? -21.767 4.545 8.668 1.00 53.40 95 GLY A C 16
ATOM 28732 O O . GLY A 1 95 ? -21.039 5.172 9.438 1.00 54.51 95 GLY A O 16
ATOM 28736 N N . PHE A 1 96 ? -21.391 3.418 8.074 1.00 63.10 96 PHE A N 16
ATOM 28737 C CA . PHE A 1 96 ? -20.071 2.839 8.299 1.00 51.25 96 PHE A CA 16
ATOM 28738 C C . PHE A 1 96 ? -19.045 3.438 7.341 1.00 23.03 96 PHE A C 16
ATOM 28739 O O . PHE A 1 96 ? -17.850 3.475 7.638 1.00 72.45 96 PHE A O 16
ATOM 28756 N N . PHE A 1 97 ? -19.519 3.906 6.192 1.00 72.14 97 PHE A N 16
ATOM 28757 C CA . PHE A 1 97 ? -18.644 4.502 5.189 1.00 23.21 97 PHE A CA 16
ATOM 28758 C C . PHE A 1 97 ? -17.870 5.680 5.774 1.00 22.30 97 PHE A C 16
ATOM 28759 O O . PHE A 1 97 ? -16.675 5.836 5.523 1.00 13.12 97 PHE A O 16
ATOM 28776 N N . GLU A 1 98 ? -18.561 6.505 6.554 1.00 4.12 98 GLU A N 16
ATOM 28777 C CA . GLU A 1 98 ? -17.938 7.670 7.173 1.00 35.55 98 GLU A CA 16
ATOM 28778 C C . GLU A 1 98 ? -16.875 7.246 8.182 1.00 4.02 98 GLU A C 16
ATOM 28779 O O . GLU A 1 98 ? -15.834 7.891 8.309 1.00 71.50 98 GLU A O 16
ATOM 28791 N N . GLU A 1 99 ? -17.145 6.158 8.897 1.00 10.53 99 GLU A N 16
ATOM 28792 C CA . GLU A 1 99 ? -16.212 5.650 9.896 1.00 62.03 99 GLU A CA 16
ATOM 28793 C C . GLU A 1 99 ? -14.975 5.054 9.230 1.00 23.32 99 GLU A C 16
ATOM 28794 O O . GLU A 1 99 ? -13.860 5.180 9.739 1.00 31.12 99 GLU A O 16
ATOM 28806 N N . LEU A 1 100 ? -15.179 4.403 8.090 1.00 12.31 100 LEU A N 16
ATOM 28807 C CA . LEU A 1 100 ? -14.081 3.786 7.354 1.00 54.22 100 LEU A CA 16
ATOM 28808 C C . LEU A 1 100 ? -13.020 4.820 6.991 1.00 73.04 100 LEU A C 16
ATOM 28809 O O . LEU A 1 100 ? -11.826 4.587 7.169 1.00 5.44 100 LEU A O 16
ATOM 28825 N N . GLY A 1 101 ? -13.466 5.964 6.481 1.00 10.41 101 GLY A N 16
ATOM 28826 C CA . GLY A 1 101 ? -12.542 7.018 6.103 1.00 72.21 101 GLY A CA 16
ATOM 28827 C C . GLY A 1 101 ? -11.678 7.474 7.261 1.00 2.44 101 GLY A C 16
ATOM 28828 O O . GLY A 1 101 ? -10.493 7.758 7.087 1.00 62.05 101 GLY A O 16
ATOM 28832 N N . SER A 1 102 ? -12.272 7.547 8.448 1.00 1.42 102 SER A N 16
ATOM 28833 C CA . SER A 1 102 ? -11.550 7.978 9.639 1.00 4.44 102 SER A CA 16
ATOM 28834 C C . SER A 1 102 ? -10.532 6.926 10.068 1.00 64.11 102 SER A C 16
ATOM 28835 O O . SER A 1 102 ? -9.390 7.247 10.399 1.00 12.21 102 SER A O 16
ATOM 28843 N N . LYS A 1 103 ? -10.953 5.666 10.059 1.00 34.12 103 LYS A N 16
ATOM 28844 C CA . LYS A 1 103 ? -10.081 4.564 10.445 1.00 24.42 103 LYS A CA 16
ATOM 28845 C C . LYS A 1 103 ? -8.941 4.396 9.445 1.00 31.01 103 LYS A C 16
ATOM 28846 O O . LYS A 1 103 ? -7.815 4.069 9.821 1.00 44.00 103 LYS A O 16
ATOM 28865 N N . LEU A 1 104 ? -9.240 4.623 8.171 1.00 74.11 104 LEU A N 16
ATOM 28866 C CA . LEU A 1 104 ? -8.240 4.499 7.116 1.00 32.52 104 LEU A CA 16
ATOM 28867 C C . LEU A 1 104 ? -7.158 5.563 7.264 1.00 25.42 104 LEU A C 16
ATOM 28868 O O . LEU A 1 104 ? -6.044 5.402 6.767 1.00 45.24 104 LEU A O 16
ATOM 28884 N N . ALA A 1 105 ? -7.492 6.648 7.954 1.00 55.44 105 ALA A N 16
ATOM 28885 C CA . ALA A 1 105 ? -6.548 7.737 8.171 1.00 23.10 105 ALA A CA 16
ATOM 28886 C C . ALA A 1 105 ? -5.441 7.319 9.133 1.00 11.25 105 ALA A C 16
ATOM 28887 O O . ALA A 1 105 ? -4.296 7.749 8.999 1.00 24.44 105 ALA A O 16
ATOM 28894 N N . GLN A 1 106 ? -5.792 6.481 10.103 1.00 21.32 106 GLN A N 16
ATOM 28895 C CA . GLN A 1 106 ? -4.827 6.007 11.089 1.00 73.13 106 GLN A CA 16
ATOM 28896 C C . GLN A 1 106 ? -3.820 5.056 10.451 1.00 61.00 106 GLN A C 16
ATOM 28897 O O . GLN A 1 106 ? -2.645 5.040 10.820 1.00 1.34 106 GLN A O 16
ATOM 28911 N N . LEU A 1 107 ? -4.287 4.264 9.492 1.00 24.11 107 LEU A N 16
ATOM 28912 C CA . LEU A 1 107 ? -3.426 3.309 8.802 1.00 33.23 107 LEU A CA 16
ATOM 28913 C C . LEU A 1 107 ? -2.249 4.016 8.139 1.00 10.51 107 LEU A C 16
ATOM 28914 O O . LEU A 1 107 ? -1.101 3.594 8.275 1.00 64.22 107 LEU A O 16
ATOM 28930 N N . PHE A 1 108 ? -2.542 5.097 7.423 1.00 21.01 108 PHE A N 16
ATOM 28931 C CA . PHE A 1 108 ? -1.508 5.865 6.740 1.00 65.33 108 PHE A CA 16
ATOM 28932 C C . PHE A 1 108 ? -0.677 6.667 7.737 1.00 11.12 108 PHE A C 16
ATOM 28933 O O . PHE A 1 108 ? 0.513 6.898 7.526 1.00 0.14 108 PHE A O 16
ATOM 28950 N N . ALA A 1 109 ? -1.315 7.090 8.824 1.00 23.51 109 ALA A N 16
ATOM 28951 C CA . ALA A 1 109 ? -0.636 7.865 9.855 1.00 21.42 109 ALA A CA 16
ATOM 28952 C C . ALA A 1 109 ? -1.553 8.113 11.048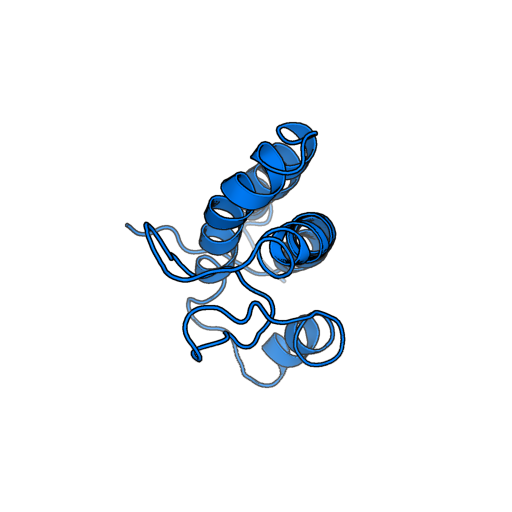 1.00 42.31 109 ALA A C 16
ATOM 28953 O O . ALA A 1 109 ? -2.697 8.536 10.886 1.00 20.44 109 ALA A O 16
ATOM 28960 N N . GLY A 1 110 ? -1.042 7.848 12.247 1.00 74.13 110 GLY A N 16
ATOM 28961 C CA . GLY A 1 110 ? -1.830 8.048 13.449 1.00 3.32 110 GLY A CA 16
ATOM 28962 C C . GLY A 1 110 ? -2.399 9.450 13.543 1.00 43.24 110 GLY A C 16
ATOM 28963 O O . GLY A 1 110 ? -2.108 10.302 12.703 1.00 21.42 110 GLY A O 16
ATOM 28967 N N . GLU A 1 111 ? -3.213 9.690 14.566 1.00 72.24 111 GLU A N 16
ATOM 28968 C CA . GLU A 1 111 ? -3.826 10.998 14.763 1.00 11.10 111 GLU A CA 16
ATOM 28969 C C . GLU A 1 111 ? -3.360 11.625 16.074 1.00 32.10 111 GLU A C 16
ATOM 28970 O O . GLU A 1 111 ? -2.441 11.125 16.721 1.00 32.21 111 GLU A O 16
ATOM 28982 N N . ASN A 1 112 ? -4.001 12.724 16.458 1.00 35.35 112 ASN A N 16
ATOM 28983 C CA . ASN A 1 112 ? -3.653 13.420 17.691 1.00 3.43 112 ASN A CA 16
ATOM 28984 C C . ASN A 1 112 ? -4.776 14.359 18.122 1.00 5.20 112 ASN A C 16
ATOM 28985 O O . ASN A 1 112 ? -4.529 15.497 18.524 1.00 44.23 112 ASN A O 16
ATOM 28996 N N . LEU A 1 113 ? -6.010 13.875 18.036 1.00 25.12 113 LEU A N 16
ATOM 28997 C CA . LEU A 1 113 ? -7.172 14.670 18.418 1.00 63.13 113 LEU A CA 16
ATOM 28998 C C . LEU A 1 113 ? -8.098 13.876 19.334 1.00 44.13 113 LEU A C 16
ATOM 28999 O O . LEU A 1 113 ? -7.755 12.782 19.782 1.00 72.41 113 LEU A O 16
ATOM 29015 N N . TYR A 1 114 ? -9.272 14.434 19.606 1.00 71.40 114 TYR A N 16
ATOM 29016 C CA . TYR A 1 114 ? -10.248 13.778 20.469 1.00 62.04 114 TYR A CA 16
ATOM 29017 C C . TYR A 1 114 ? -11.350 13.121 19.643 1.00 12.24 114 TYR A C 16
ATOM 29018 O O . TYR A 1 114 ? -11.255 13.030 18.419 1.00 23.44 114 TYR A O 16
ATOM 29036 N N . PHE A 1 115 ? -12.397 12.666 20.323 1.00 33.22 115 PHE A N 16
ATOM 29037 C CA . PHE A 1 115 ? -13.519 12.017 19.655 1.00 71.23 115 PHE A CA 16
ATOM 29038 C C . PHE A 1 115 ? -14.838 12.682 20.037 1.00 74.43 115 PHE A C 16
ATOM 29039 O O . PHE A 1 115 ? -14.852 13.741 20.663 1.00 72.10 115 PHE A O 16
ATOM 29056 N N . GLN A 1 116 ? -15.944 12.051 19.654 1.00 13.51 116 GLN A N 16
ATOM 29057 C CA . GLN A 1 116 ? -17.268 12.582 19.955 1.00 15.42 116 GLN A CA 16
ATOM 29058 C C . GLN A 1 116 ? -17.671 12.260 21.391 1.00 62.04 116 GLN A C 16
ATOM 29059 O O . GLN A 1 116 ? -17.086 11.384 22.029 1.00 62.14 116 GLN A O 16
ATOM 29073 N N . MET A 1 1 ? -1.953 -0.916 -2.814 1.00 74.24 1 MET A N 17
ATOM 29074 C CA . MET A 1 1 ? -0.650 -0.655 -3.415 1.00 33.11 1 MET A CA 17
ATOM 29075 C C . MET A 1 1 ? 0.355 -0.208 -2.359 1.00 2.23 1 MET A C 17
ATOM 29076 O O . MET A 1 1 ? 1.562 -0.384 -2.523 1.00 13.35 1 MET A O 17
ATOM 29090 N N . GLY A 1 2 ? -0.150 0.372 -1.274 1.00 55.12 2 GLY A N 17
ATOM 29091 C CA . GLY A 1 2 ? 0.718 0.836 -0.208 1.00 33.22 2 GLY A CA 17
ATOM 29092 C C . GLY A 1 2 ? 1.000 -0.242 0.820 1.00 15.23 2 GLY A C 17
ATOM 29093 O O . GLY A 1 2 ? 0.194 -1.154 1.011 1.00 44.41 2 GLY A O 17
ATOM 29097 N N . TYR A 1 3 ? 2.146 -0.139 1.484 1.00 52.14 3 TYR A N 17
ATOM 29098 C CA . TYR A 1 3 ? 2.534 -1.115 2.495 1.00 51.11 3 TYR A CA 17
ATOM 29099 C C . TYR A 1 3 ? 3.695 -0.594 3.337 1.00 35.43 3 TYR A C 17
ATOM 29100 O O . TYR A 1 3 ? 4.649 -1.320 3.616 1.00 72.43 3 TYR A O 17
ATOM 29118 N N . SER A 1 4 ? 3.604 0.669 3.741 1.00 65.14 4 SER A N 17
ATOM 29119 C CA . SER A 1 4 ? 4.648 1.290 4.549 1.00 74.52 4 SER A CA 17
ATOM 29120 C C . SER A 1 4 ? 4.090 2.465 5.346 1.00 20.31 4 SER A C 17
ATOM 29121 O O . SER A 1 4 ? 2.964 2.906 5.117 1.00 52.11 4 SER A O 17
ATOM 29129 N N . ASP A 1 5 ? 4.887 2.967 6.283 1.00 33.52 5 ASP A N 17
ATOM 29130 C CA . ASP A 1 5 ? 4.475 4.091 7.115 1.00 52.41 5 ASP A CA 17
ATOM 29131 C C . ASP A 1 5 ? 4.123 5.302 6.256 1.00 12.01 5 ASP A C 17
ATOM 29132 O O . ASP A 1 5 ? 3.123 5.977 6.499 1.00 72.33 5 ASP A O 17
ATOM 29141 N N . GLU A 1 6 ? 4.952 5.571 5.253 1.00 65.12 6 GLU A N 17
ATOM 29142 C CA . GLU A 1 6 ? 4.729 6.702 4.360 1.00 71.33 6 GLU A CA 17
ATOM 29143 C C . GLU A 1 6 ? 3.589 6.411 3.388 1.00 32.41 6 GLU A C 17
ATOM 29144 O O . GLU A 1 6 ? 2.866 7.317 2.973 1.00 65.24 6 GLU A O 17
ATOM 29156 N N . ASP A 1 7 ? 3.434 5.141 3.030 1.00 24.31 7 ASP A N 17
ATOM 29157 C CA . ASP A 1 7 ? 2.383 4.729 2.108 1.00 75.31 7 ASP A CA 17
ATOM 29158 C C . ASP A 1 7 ? 1.016 4.780 2.784 1.00 1.22 7 ASP A C 17
ATOM 29159 O O . ASP A 1 7 ? 0.003 5.047 2.138 1.00 14.44 7 ASP A O 17
ATOM 29168 N N . ARG A 1 8 ? 0.997 4.521 4.088 1.00 54.53 8 ARG A N 17
ATOM 29169 C CA . ARG A 1 8 ? -0.245 4.536 4.851 1.00 75.01 8 ARG A CA 17
ATOM 29170 C C . ARG A 1 8 ? -0.924 5.900 4.760 1.00 63.22 8 ARG A C 17
ATOM 29171 O O . ARG A 1 8 ? -2.150 5.991 4.708 1.00 43.21 8 ARG A O 17
ATOM 29192 N N . GLU A 1 9 ? -0.117 6.956 4.741 1.00 1.35 9 GLU A N 17
ATOM 29193 C CA . GLU A 1 9 ? -0.640 8.315 4.658 1.00 31.21 9 GLU A CA 17
ATOM 29194 C C . GLU A 1 9 ? -1.289 8.565 3.300 1.00 51.51 9 GLU A C 17
ATOM 29195 O O . GLU A 1 9 ? -2.365 9.156 3.214 1.00 13.00 9 GLU A O 17
ATOM 29207 N N . ALA A 1 10 ? -0.626 8.112 2.241 1.00 3.52 10 ALA A N 17
ATOM 29208 C CA . ALA A 1 10 ? -1.138 8.286 0.887 1.00 24.24 10 ALA A CA 17
ATOM 29209 C C . ALA A 1 10 ? -2.519 7.658 0.738 1.00 13.24 10 ALA A C 17
ATOM 29210 O O . ALA A 1 10 ? -3.440 8.280 0.208 1.00 70.12 10 ALA A O 17
ATOM 29217 N N . ASP A 1 11 ? -2.657 6.424 1.209 1.00 61.51 11 ASP A N 17
ATOM 29218 C CA . ASP A 1 11 ? -3.927 5.712 1.128 1.00 31.42 11 ASP A CA 17
ATOM 29219 C C . ASP A 1 11 ? -4.952 6.318 2.082 1.00 44.31 11 ASP A C 17
ATOM 29220 O O . ASP A 1 11 ? -6.142 6.376 1.775 1.00 24.43 11 ASP A O 17
ATOM 29229 N N . ASN A 1 12 ? -4.480 6.769 3.240 1.00 73.00 12 ASN A N 17
ATOM 29230 C CA . ASN A 1 12 ? -5.356 7.370 4.240 1.00 61.14 12 ASN A CA 17
ATOM 29231 C C . ASN A 1 12 ? -5.944 8.682 3.729 1.00 1.04 12 ASN A C 17
ATOM 29232 O O . ASN A 1 12 ? -7.102 9.002 3.998 1.00 15.25 12 ASN A O 17
ATOM 29243 N N . LEU A 1 13 ? -5.138 9.437 2.991 1.00 11.53 13 LEU A N 17
ATOM 29244 C CA . LEU A 1 13 ? -5.578 10.715 2.442 1.00 50.30 13 LEU A CA 17
ATOM 29245 C C . LEU A 1 13 ? -6.849 10.544 1.616 1.00 44.35 13 LEU A C 17
ATOM 29246 O O . LEU A 1 13 ? -7.708 11.426 1.590 1.00 64.21 13 LEU A O 17
ATOM 29262 N N . ARG A 1 14 ? -6.962 9.404 0.943 1.00 63.31 14 ARG A N 17
ATOM 29263 C CA . ARG A 1 14 ? -8.128 9.117 0.116 1.00 21.54 14 ARG A CA 17
ATOM 29264 C C . ARG A 1 14 ? -9.370 8.916 0.980 1.00 51.44 14 ARG A C 17
ATOM 29265 O O . ARG A 1 14 ? -10.462 9.362 0.626 1.00 72.24 14 ARG A O 17
ATOM 29286 N N . ILE A 1 15 ? -9.195 8.244 2.112 1.00 32.30 15 ILE A N 17
ATOM 29287 C CA . ILE A 1 15 ? -10.301 7.985 3.025 1.00 15.53 15 ILE A CA 17
ATOM 29288 C C . ILE A 1 15 ? -10.916 9.288 3.527 1.00 71.15 15 ILE A C 17
ATOM 29289 O O . ILE A 1 15 ? -12.136 9.449 3.532 1.00 71.33 15 ILE A O 17
ATOM 29305 N N . ALA A 1 16 ? -10.062 10.216 3.946 1.00 71.12 16 ALA A N 17
ATOM 29306 C CA . ALA A 1 16 ? -10.521 11.506 4.445 1.00 4.23 16 ALA A CA 17
ATOM 29307 C C . ALA A 1 16 ? -11.114 12.350 3.322 1.00 11.14 16 ALA A C 17
ATOM 29308 O O . ALA A 1 16 ? -12.098 13.062 3.523 1.00 63.12 16 ALA A O 17
ATOM 29315 N N . GLU A 1 17 ? -10.509 12.266 2.142 1.00 72.34 17 GLU A N 17
ATOM 29316 C CA . GLU A 1 17 ? -10.978 13.024 0.988 1.00 74.22 17 GLU A CA 17
ATOM 29317 C C . GLU A 1 17 ? -12.305 12.470 0.476 1.00 13.42 17 GLU A C 17
ATOM 29318 O O . GLU A 1 17 ? -13.168 13.221 0.019 1.00 22.00 17 GLU A O 17
ATOM 29330 N N . ILE A 1 18 ? -12.460 11.153 0.556 1.00 15.24 18 ILE A N 17
ATOM 29331 C CA . ILE A 1 18 ? -13.681 10.499 0.102 1.00 15.34 18 ILE A CA 17
ATOM 29332 C C . ILE A 1 18 ? -14.904 11.054 0.826 1.00 42.01 18 ILE A C 17
ATOM 29333 O O . ILE A 1 18 ? -15.971 11.210 0.232 1.00 34.52 18 ILE A O 17
ATOM 29349 N N . ILE A 1 19 ? -14.739 11.352 2.110 1.00 15.32 19 ILE A N 17
ATOM 29350 C CA . ILE A 1 19 ? -15.829 11.893 2.914 1.00 62.21 19 ILE A CA 17
ATOM 29351 C C . ILE A 1 19 ? -16.387 13.170 2.295 1.00 1.04 19 ILE A C 17
ATOM 29352 O O . ILE A 1 19 ? -17.583 13.446 2.386 1.00 75.44 19 ILE A O 17
ATOM 29368 N N . LYS A 1 20 ? -15.512 13.947 1.665 1.00 33.30 20 LYS A N 17
ATOM 29369 C CA . LYS A 1 20 ? -15.916 15.194 1.028 1.00 54.24 20 LYS A CA 17
ATOM 29370 C C . LYS A 1 20 ? -16.794 14.924 -0.190 1.00 35.40 20 LYS A C 17
ATOM 29371 O O . LYS A 1 20 ? -17.662 15.726 -0.531 1.00 75.33 20 LYS A O 17
ATOM 29390 N N . ASN A 1 21 ? -16.563 13.788 -0.840 1.00 71.31 21 ASN A N 17
ATOM 29391 C CA . ASN A 1 21 ? -17.334 13.411 -2.019 1.00 51.23 21 ASN A CA 17
ATOM 29392 C C . ASN A 1 21 ? -18.507 12.512 -1.639 1.00 5.25 21 ASN A C 17
ATOM 29393 O O . ASN A 1 21 ? -18.971 11.706 -2.444 1.00 22.00 21 ASN A O 17
ATOM 29404 N N . ALA A 1 22 ? -18.980 12.658 -0.405 1.00 74.35 22 ALA A N 17
ATOM 29405 C CA . ALA A 1 22 ? -20.100 11.861 0.082 1.00 41.35 22 ALA A CA 17
ATOM 29406 C C . ALA A 1 22 ? -20.506 12.287 1.488 1.00 3.34 22 ALA A C 17
ATOM 29407 O O . ALA A 1 22 ? -20.142 11.642 2.471 1.00 65.33 22 ALA A O 17
ATOM 29414 N N . GLN A 1 23 ? -21.261 13.378 1.577 1.00 64.40 23 GLN A N 17
ATOM 29415 C CA . GLN A 1 23 ? -21.714 13.890 2.865 1.00 70.42 23 GLN A CA 17
ATOM 29416 C C . GLN A 1 23 ? -23.152 13.466 3.143 1.00 33.33 23 GLN A C 17
ATOM 29417 O O . GLN A 1 23 ? -24.098 14.149 2.751 1.00 73.25 23 GLN A O 17
ATOM 29431 N N . ASP A 1 24 ? -23.309 12.335 3.823 1.00 75.05 24 ASP A N 17
ATOM 29432 C CA . ASP A 1 24 ? -24.633 11.820 4.154 1.00 21.04 24 ASP A CA 17
ATOM 29433 C C . ASP A 1 24 ? -25.544 11.834 2.931 1.00 61.22 24 ASP A C 17
ATOM 29434 O O . ASP A 1 24 ? -26.315 12.772 2.730 1.00 74.14 24 ASP A O 17
ATOM 29443 N N . ASP A 1 25 ? -25.448 10.789 2.117 1.00 71.44 25 ASP A N 17
ATOM 29444 C CA . ASP A 1 25 ? -26.264 10.680 0.912 1.00 5.24 25 ASP A CA 17
ATOM 29445 C C . ASP A 1 25 ? -26.100 9.308 0.267 1.00 30.41 25 ASP A C 17
ATOM 29446 O O . ASP A 1 25 ? -25.420 8.434 0.806 1.00 0.33 25 ASP A O 17
ATOM 29455 N N . ASP A 1 26 ? -26.728 9.124 -0.889 1.00 14.42 26 ASP A N 17
ATOM 29456 C CA . ASP A 1 26 ? -26.653 7.858 -1.608 1.00 22.01 26 ASP A CA 17
ATOM 29457 C C . ASP A 1 26 ? -25.220 7.562 -2.039 1.00 4.52 26 ASP A C 17
ATOM 29458 O O . ASP A 1 26 ? -24.787 6.410 -2.042 1.00 1.12 26 ASP A O 17
ATOM 29467 N N . SER A 1 27 ? -24.488 8.611 -2.403 1.00 55.02 27 SER A N 17
ATOM 29468 C CA . SER A 1 27 ? -23.105 8.463 -2.841 1.00 13.51 27 SER A CA 17
ATOM 29469 C C . SER A 1 27 ? -22.247 7.856 -1.735 1.00 75.02 27 SER A C 17
ATOM 29470 O O . SER A 1 27 ? -21.310 7.104 -2.002 1.00 60.14 27 SER A O 17
ATOM 29478 N N . LYS A 1 28 ? -22.575 8.188 -0.491 1.00 73.20 28 LYS A N 17
ATOM 29479 C CA . LYS A 1 28 ? -21.838 7.676 0.658 1.00 65.54 28 LYS A CA 17
ATOM 29480 C C . LYS A 1 28 ? -21.870 6.151 0.689 1.00 35.15 28 LYS A C 17
ATOM 29481 O O . LYS A 1 28 ? -20.899 5.508 1.090 1.00 54.23 28 LYS A O 17
ATOM 29500 N N . ILE A 1 29 ? -22.992 5.579 0.264 1.00 21.14 29 ILE A N 17
ATOM 29501 C CA . ILE A 1 29 ? -23.149 4.130 0.242 1.00 20.13 29 ILE A CA 17
ATOM 29502 C C . ILE A 1 29 ? -22.215 3.491 -0.780 1.00 50.30 29 ILE A C 17
ATOM 29503 O O . ILE A 1 29 ? -21.534 2.510 -0.486 1.00 33.23 29 ILE A O 17
ATOM 29519 N N . ASN A 1 30 ? -22.187 4.057 -1.982 1.00 73.14 30 ASN A N 17
ATOM 29520 C CA . ASN A 1 30 ? -21.335 3.543 -3.049 1.00 54.51 30 ASN A CA 17
ATOM 29521 C C . ASN A 1 30 ? -19.870 3.871 -2.780 1.00 42.21 30 ASN A C 17
ATOM 29522 O O . ASN A 1 30 ? -18.976 3.104 -3.137 1.00 21.44 30 ASN A O 17
ATOM 29533 N N . SER A 1 31 ? -19.631 5.016 -2.148 1.00 54.14 31 SER A N 17
ATOM 29534 C CA . SER A 1 31 ? -18.274 5.447 -1.834 1.00 54.51 31 SER A CA 17
ATOM 29535 C C . SER A 1 31 ? -17.656 4.557 -0.761 1.00 32.05 31 SER A C 17
ATOM 29536 O O . SER A 1 31 ? -16.457 4.277 -0.784 1.00 32.45 31 SER A O 17
ATOM 29544 N N . THR A 1 32 ? -18.484 4.114 0.181 1.00 2.41 32 THR A N 17
ATOM 29545 C CA . THR A 1 32 ? -18.020 3.257 1.265 1.00 72.25 32 THR A CA 17
ATOM 29546 C C . THR A 1 32 ? -17.308 2.023 0.723 1.00 63.03 32 THR A C 17
ATOM 29547 O O . THR A 1 32 ? -16.344 1.541 1.317 1.00 2.42 32 THR A O 17
ATOM 29558 N N . GLN A 1 33 ? -17.788 1.517 -0.409 1.00 1.13 33 GLN A N 17
ATOM 29559 C CA . GLN A 1 33 ? -17.195 0.339 -1.030 1.00 74.40 33 GLN A CA 17
ATOM 29560 C C . GLN A 1 33 ? -15.711 0.556 -1.304 1.00 60.12 33 GLN A C 17
ATOM 29561 O O . GLN A 1 33 ? -14.889 -0.325 -1.053 1.00 40.32 33 GLN A O 17
ATOM 29575 N N . GLU A 1 34 ? -15.376 1.734 -1.821 1.00 1.00 34 GLU A N 17
ATOM 29576 C CA . GLU A 1 34 ? -13.990 2.065 -2.130 1.00 41.41 34 GLU A CA 17
ATOM 29577 C C . GLU A 1 34 ? -13.155 2.157 -0.856 1.00 31.31 34 GLU A C 17
ATOM 29578 O O . GLU A 1 34 ? -11.974 1.806 -0.847 1.00 52.43 34 GLU A O 17
ATOM 29590 N N . LEU A 1 35 ? -13.777 2.630 0.218 1.00 5.25 35 LEU A N 17
ATOM 29591 C CA . LEU A 1 35 ? -13.092 2.769 1.499 1.00 20.23 35 LEU A CA 17
ATOM 29592 C C . LEU A 1 35 ? -12.569 1.421 1.986 1.00 41.02 35 LEU A C 17
ATOM 29593 O O . LEU A 1 35 ? -11.470 1.331 2.535 1.00 12.03 35 LEU A O 17
ATOM 29609 N N . LEU A 1 36 ? -13.361 0.375 1.779 1.00 53.24 36 LEU A N 17
ATOM 29610 C CA . LEU A 1 36 ? -12.978 -0.970 2.194 1.00 4.40 36 LEU A CA 17
ATOM 29611 C C . LEU A 1 36 ? -11.694 -1.410 1.496 1.00 15.35 36 LEU A C 17
ATOM 29612 O O . LEU A 1 36 ? -10.876 -2.125 2.075 1.00 43.55 36 LEU A O 17
ATOM 29628 N N . ASP A 1 37 ? -11.525 -0.976 0.252 1.00 33.32 37 ASP A N 17
ATOM 29629 C CA . ASP A 1 37 ? -10.340 -1.323 -0.524 1.00 10.44 37 ASP A CA 17
ATOM 29630 C C . ASP A 1 37 ? -9.071 -0.877 0.196 1.00 64.42 37 ASP A C 17
ATOM 29631 O O . ASP A 1 37 ? -8.068 -1.593 0.207 1.00 54.24 37 ASP A O 17
ATOM 29640 N N . ILE A 1 38 ? -9.121 0.308 0.794 1.00 24.12 38 ILE A N 17
ATOM 29641 C CA . ILE A 1 38 ? -7.975 0.848 1.515 1.00 22.25 38 ILE A CA 17
ATOM 29642 C C . ILE A 1 38 ? -7.688 0.039 2.776 1.00 1.21 38 ILE A C 17
ATOM 29643 O O . ILE A 1 38 ? -6.553 -0.008 3.251 1.00 62.32 38 ILE A O 17
ATOM 29659 N N . TYR A 1 39 ? -8.723 -0.597 3.313 1.00 53.25 39 TYR A N 17
ATOM 29660 C CA . TYR A 1 39 ? -8.583 -1.404 4.519 1.00 52.32 39 TYR A CA 17
ATOM 29661 C C . TYR A 1 39 ? -7.747 -2.650 4.246 1.00 32.42 39 TYR A C 17
ATOM 29662 O O . TYR A 1 39 ? -6.836 -2.979 5.006 1.00 34.25 39 TYR A O 17
ATOM 29680 N N . ARG A 1 40 ? -8.064 -3.340 3.155 1.00 23.11 40 ARG A N 17
ATOM 29681 C CA . ARG A 1 40 ? -7.343 -4.551 2.781 1.00 72.01 40 ARG A CA 17
ATOM 29682 C C . ARG A 1 40 ? -5.903 -4.229 2.395 1.00 65.13 40 ARG A C 17
ATOM 29683 O O . ARG A 1 40 ? -5.012 -5.069 2.525 1.00 1.13 40 ARG A O 17
ATOM 29704 N N . ARG A 1 41 ? -5.682 -3.008 1.918 1.00 22.15 41 ARG A N 17
ATOM 29705 C CA . ARG A 1 41 ? -4.350 -2.576 1.512 1.00 52.14 41 ARG A CA 17
ATOM 29706 C C . ARG A 1 41 ? -3.364 -2.691 2.670 1.00 64.31 41 ARG A C 17
ATOM 29707 O O . ARG A 1 41 ? -2.195 -3.028 2.473 1.00 32.23 41 ARG A O 17
ATOM 29728 N N . LEU A 1 42 ? -3.841 -2.409 3.877 1.00 31.21 42 LEU A N 17
ATOM 29729 C CA . LEU A 1 42 ? -3.001 -2.481 5.068 1.00 54.31 42 LEU A CA 17
ATOM 29730 C C . LEU A 1 42 ? -3.248 -3.778 5.831 1.00 33.01 42 LEU A C 17
ATOM 29731 O O . LEU A 1 42 ? -3.219 -3.801 7.062 1.00 73.32 42 LEU A O 17
ATOM 29747 N N . TYR A 1 43 ? -3.489 -4.856 5.093 1.00 1.20 43 TYR A N 17
ATOM 29748 C CA . TYR A 1 43 ? -3.741 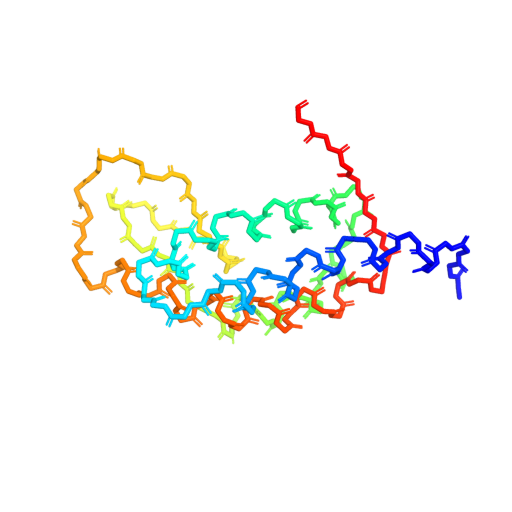-6.157 5.700 1.00 21.31 43 TYR A CA 17
ATOM 29749 C C . TYR A 1 43 ? -2.751 -7.199 5.187 1.00 3.44 43 TYR A C 17
ATOM 29750 O O . TYR A 1 43 ? -3.032 -8.397 5.153 1.00 53.41 43 TYR A O 17
ATOM 29768 N N . PRO A 1 44 ? -1.561 -6.732 4.779 1.00 13.24 44 PRO A N 17
ATOM 29769 C CA . PRO A 1 44 ? -0.503 -7.605 4.262 1.00 15.20 44 PRO A CA 17
ATOM 29770 C C . PRO A 1 44 ? 0.105 -8.485 5.348 1.00 34.34 44 PRO A C 17
ATOM 29771 O O . PRO A 1 44 ? 0.233 -9.698 5.178 1.00 10.35 44 PRO A O 17
ATOM 29782 N N . SER A 1 45 ? 0.477 -7.868 6.465 1.00 50.52 45 SER A N 17
ATOM 29783 C CA . SER A 1 45 ? 1.075 -8.595 7.578 1.00 32.21 45 SER A CA 17
ATOM 29784 C C . SER A 1 45 ? 0.831 -7.867 8.897 1.00 74.54 45 SER A C 17
ATOM 29785 O O . SER A 1 45 ? 1.766 -7.589 9.648 1.00 32.34 45 SER A O 17
ATOM 29793 N N . LEU A 1 46 ? -0.433 -7.562 9.171 1.00 43.43 46 LEU A N 17
ATOM 29794 C CA . LEU A 1 46 ? -0.802 -6.866 10.399 1.00 54.25 46 LEU A CA 17
ATOM 29795 C C . LEU A 1 46 ? -0.856 -7.833 11.577 1.00 13.41 46 LEU A C 17
ATOM 29796 O O . LEU A 1 46 ? -1.203 -9.004 11.419 1.00 52.41 46 LEU A O 17
ATOM 29812 N N . THR A 1 47 ? -0.513 -7.334 12.761 1.00 62.41 47 THR A N 17
ATOM 29813 C CA . THR A 1 47 ? -0.523 -8.153 13.967 1.00 40.13 47 THR A CA 17
ATOM 29814 C C . THR A 1 47 ? -1.935 -8.296 14.522 1.00 13.13 47 THR A C 17
ATOM 29815 O O . THR A 1 47 ? -2.841 -7.533 14.185 1.00 31.21 47 THR A O 17
ATOM 29826 N N . PRO A 1 48 ? -2.130 -9.295 15.395 1.00 33.42 48 PRO A N 17
ATOM 29827 C CA . PRO A 1 48 ? -3.431 -9.561 16.017 1.00 1.21 48 PRO A CA 17
ATOM 29828 C C . PRO A 1 48 ? -3.827 -8.480 17.017 1.00 42.42 48 PRO A C 17
ATOM 29829 O O . PRO A 1 48 ? -4.992 -8.092 17.096 1.00 31.43 48 PRO A O 17
ATOM 29840 N N . GLU A 1 49 ? -2.849 -7.996 17.777 1.00 32.32 49 GLU A N 17
ATOM 29841 C CA . GLU A 1 49 ? -3.098 -6.960 18.772 1.00 44.40 49 GLU A CA 17
ATOM 29842 C C . GLU A 1 49 ? -3.429 -5.630 18.101 1.00 45.42 49 GLU A C 17
ATOM 29843 O O . GLU A 1 49 ? -4.353 -4.929 18.512 1.00 44.11 49 GLU A O 17
ATOM 29855 N N . GLU A 1 50 ? -2.666 -5.290 17.066 1.00 11.42 50 GLU A N 17
ATOM 29856 C CA . GLU A 1 50 ? -2.878 -4.043 16.339 1.00 25.42 50 GLU A CA 17
ATOM 29857 C C . GLU A 1 50 ? -4.169 -4.099 15.529 1.00 54.22 50 GLU A C 17
ATOM 29858 O O . GLU A 1 50 ? -4.963 -3.158 15.541 1.00 13.15 50 GLU A O 17
ATOM 29870 N N . ARG A 1 51 ? -4.372 -5.208 14.825 1.00 51.53 51 ARG A N 17
ATOM 29871 C CA . ARG A 1 51 ? -5.566 -5.386 14.007 1.00 42.41 51 ARG A CA 17
ATOM 29872 C C . ARG A 1 51 ? -6.817 -5.454 14.878 1.00 24.23 51 ARG A C 17
ATOM 29873 O O . ARG A 1 51 ? -7.926 -5.204 14.408 1.00 1.24 51 ARG A O 17
ATOM 29894 N N . GLU A 1 52 ? -6.628 -5.796 16.149 1.00 12.22 52 GLU A N 17
ATOM 29895 C CA . GLU A 1 52 ? -7.742 -5.898 17.085 1.00 62.51 52 GLU A CA 17
ATOM 29896 C C . GLU A 1 52 ? -8.519 -4.587 17.151 1.00 33.14 52 GLU A C 17
ATOM 29897 O O . GLU A 1 52 ? -9.742 -4.585 17.296 1.00 3.53 52 GLU A O 17
ATOM 29909 N N . SER A 1 53 ? -7.801 -3.474 17.045 1.00 2.10 53 SER A N 17
ATOM 29910 C CA . SER A 1 53 ? -8.422 -2.155 17.097 1.00 24.54 53 SER A CA 17
ATOM 29911 C C . SER A 1 53 ? -9.504 -2.022 16.031 1.00 40.14 53 SER A C 17
ATOM 29912 O O . SER A 1 53 ? -10.598 -1.525 16.300 1.00 41.22 53 SER A O 17
ATOM 29920 N N . ILE A 1 54 ? -9.190 -2.469 14.819 1.00 33.14 54 ILE A N 17
ATOM 29921 C CA . ILE A 1 54 ? -10.136 -2.401 13.712 1.00 45.11 54 ILE A CA 17
ATOM 29922 C C . ILE A 1 54 ? -11.213 -3.473 13.842 1.00 44.53 54 ILE A C 17
ATOM 29923 O O . ILE A 1 54 ? -12.396 -3.206 13.633 1.00 73.14 54 ILE A O 17
ATOM 29939 N N . ASP A 1 55 ? -10.795 -4.684 14.190 1.00 65.54 55 ASP A N 17
ATOM 29940 C CA . ASP A 1 55 ? -11.724 -5.797 14.351 1.00 43.23 55 ASP A CA 17
ATOM 29941 C C . ASP A 1 55 ? -12.806 -5.457 15.371 1.00 71.43 55 ASP A C 17
ATOM 29942 O O . ASP A 1 55 ? -13.963 -5.849 15.218 1.00 33.00 55 ASP A O 17
ATOM 29951 N N . LYS A 1 56 ? -12.422 -4.727 16.412 1.00 31.44 56 LYS A N 17
ATOM 29952 C CA . LYS A 1 56 ? -13.358 -4.334 17.459 1.00 75.43 56 LYS A CA 17
ATOM 29953 C C . LYS A 1 56 ? -14.466 -3.451 16.894 1.00 74.24 56 LYS A C 17
ATOM 29954 O O . LYS A 1 56 ? -15.525 -3.300 17.503 1.00 12.04 56 LYS A O 17
ATOM 29973 N N . PHE A 1 57 ? -14.216 -2.871 15.724 1.00 31.24 57 PHE A N 17
ATOM 29974 C CA . PHE A 1 57 ? -15.193 -2.003 15.077 1.00 61.52 57 PHE A CA 17
ATOM 29975 C C . PHE A 1 57 ? -15.825 -2.699 13.875 1.00 52.55 57 PHE A C 17
ATOM 29976 O O . PHE A 1 57 ? -16.118 -2.065 12.860 1.00 24.40 57 PHE A O 17
ATOM 29993 N N . VAL A 1 58 ? -16.033 -4.006 13.996 1.00 11.11 58 VAL A N 17
ATOM 29994 C CA . VAL A 1 58 ? -16.631 -4.788 12.921 1.00 61.13 58 VAL A CA 17
ATOM 29995 C C . VAL A 1 58 ? -17.280 -6.058 13.460 1.00 11.31 58 VAL A C 17
ATOM 29996 O O . VAL A 1 58 ? -18.326 -6.486 12.975 1.00 71.32 58 VAL A O 17
ATOM 30009 N N . ASN A 1 59 ? -16.652 -6.655 14.468 1.00 51.31 59 ASN A N 17
ATOM 30010 C CA . ASN A 1 59 ? -17.169 -7.876 15.074 1.00 22.32 59 ASN A CA 17
ATOM 30011 C C . ASN A 1 59 ? -17.841 -7.578 16.411 1.00 54.03 59 ASN A C 17
ATOM 30012 O O . ASN A 1 59 ? -18.532 -8.428 16.972 1.00 2.21 59 ASN A O 17
ATOM 30023 N N . GLU A 1 60 ? -17.634 -6.365 16.913 1.00 14.25 60 GLU A N 17
ATOM 30024 C CA . GLU A 1 60 ? -18.221 -5.955 18.184 1.00 22.01 60 GLU A CA 17
ATOM 30025 C C . GLU A 1 60 ? -19.524 -5.193 17.961 1.00 32.23 60 GLU A C 17
ATOM 30026 O O . GLU A 1 60 ? -19.546 -3.962 17.969 1.00 42.14 60 GLU A O 17
ATOM 30038 N N . HIS A 1 61 ? -20.610 -5.935 17.763 1.00 45.53 61 HIS A N 17
ATOM 30039 C CA . HIS A 1 61 ? -21.918 -5.330 17.538 1.00 43.25 61 HIS A CA 17
ATOM 30040 C C . HIS A 1 61 ? -22.049 -4.838 16.099 1.00 25.12 61 HIS A C 17
ATOM 30041 O O . HIS A 1 61 ? -23.017 -4.163 15.748 1.00 44.41 61 HIS A O 17
ATOM 30055 N N . THR A 1 62 ? -21.067 -5.180 15.270 1.00 33.40 62 THR A N 17
ATOM 30056 C CA . THR A 1 62 ? -21.072 -4.772 13.871 1.00 63.51 62 THR A CA 17
ATOM 30057 C C . THR A 1 62 ? -21.311 -5.964 12.951 1.00 30.54 62 THR A C 17
ATOM 30058 O O . THR A 1 62 ? -21.003 -7.103 13.303 1.00 61.42 62 THR A O 17
ATOM 30069 N N . ASP A 1 63 ? -21.861 -5.695 11.773 1.00 72.23 63 ASP A N 17
ATOM 30070 C CA . ASP A 1 63 ? -22.140 -6.746 10.801 1.00 33.31 63 ASP A CA 17
ATOM 30071 C C . ASP A 1 63 ? -22.012 -6.217 9.376 1.00 31.01 63 ASP A C 17
ATOM 30072 O O . ASP A 1 63 ? -22.007 -5.007 9.151 1.00 64.20 63 ASP A O 17
ATOM 30081 N N . ALA A 1 64 ? -21.908 -7.132 8.418 1.00 51.23 64 ALA A N 17
ATOM 30082 C CA . ALA A 1 64 ? -21.781 -6.757 7.015 1.00 63.43 64 ALA A CA 17
ATOM 30083 C C . ALA A 1 64 ? -23.131 -6.363 6.427 1.00 75.10 64 ALA A C 17
ATOM 30084 O O . ALA A 1 64 ? -24.177 -6.619 7.025 1.00 52.32 64 ALA A O 17
ATOM 30091 N N . ILE A 1 65 ? -23.102 -5.739 5.254 1.00 23.42 65 ILE A N 17
ATOM 30092 C CA . ILE A 1 65 ? -24.324 -5.311 4.586 1.00 14.44 65 ILE A CA 17
ATOM 30093 C C . ILE A 1 65 ? -25.001 -6.478 3.876 1.00 12.11 65 ILE A C 17
ATOM 30094 O O . ILE A 1 65 ? -24.524 -6.950 2.844 1.00 70.32 65 ILE A O 17
ATOM 30110 N N . ILE A 1 66 ? -26.116 -6.937 4.435 1.00 61.23 66 ILE A N 17
ATOM 30111 C CA . ILE A 1 66 ? -26.860 -8.047 3.853 1.00 70.31 66 ILE A CA 17
ATOM 30112 C C . ILE A 1 66 ? -27.725 -7.579 2.687 1.00 5.34 66 ILE A C 17
ATOM 30113 O O . ILE A 1 66 ? -28.638 -6.772 2.864 1.00 45.41 66 ILE A O 17
ATOM 30129 N N . ILE A 1 67 ? -27.432 -8.092 1.497 1.00 4.41 67 ILE A N 17
ATOM 30130 C CA . ILE A 1 67 ? -28.184 -7.728 0.303 1.00 51.20 67 ILE A CA 17
ATOM 30131 C C . ILE A 1 67 ? -28.256 -8.893 -0.678 1.00 34.55 67 ILE A C 17
ATOM 30132 O O . ILE A 1 67 ? -27.315 -9.678 -0.795 1.00 71.24 67 ILE A O 17
ATOM 30148 N N . ASP A 1 68 ? -29.379 -8.999 -1.380 1.00 63.42 68 ASP A N 17
ATOM 30149 C CA . ASP A 1 68 ? -29.573 -10.068 -2.354 1.00 14.43 68 ASP A CA 17
ATOM 30150 C C . ASP A 1 68 ? -29.224 -11.424 -1.749 1.00 50.02 68 ASP A C 17
ATOM 30151 O O . ASP A 1 68 ? -28.638 -12.278 -2.413 1.00 35.42 68 ASP A O 17
ATOM 30160 N N . GLY A 1 69 ? -29.587 -11.614 -0.484 1.00 41.21 69 GLY A N 17
ATOM 30161 C CA . GLY A 1 69 ? -29.302 -12.868 0.189 1.00 14.51 69 GLY A CA 17
ATOM 30162 C C . GLY A 1 69 ? -27.824 -13.201 0.192 1.00 23.34 69 GLY A C 17
ATOM 30163 O O . GLY A 1 69 ? -27.439 -14.348 0.423 1.00 51.23 69 GLY A O 17
ATOM 30167 N N . VAL A 1 70 ? -26.991 -12.197 -0.066 1.00 34.44 70 VAL A N 17
ATOM 30168 C CA . VAL A 1 70 ? -25.546 -12.390 -0.092 1.00 54.01 70 VAL A CA 17
ATOM 30169 C C . VAL A 1 70 ? -24.835 -11.329 0.741 1.00 73.33 70 VAL A C 17
ATOM 30170 O O . VAL A 1 70 ? -24.400 -10.295 0.234 1.00 63.44 70 VAL A O 17
ATOM 30183 N N . PRO A 1 71 ? -24.713 -11.589 2.051 1.00 74.31 71 PRO A N 17
ATOM 30184 C CA . PRO A 1 71 ? -24.054 -10.669 2.983 1.00 73.35 71 PRO A CA 17
ATOM 30185 C C . PRO A 1 71 ? -22.548 -10.596 2.757 1.00 60.21 71 PRO A C 17
ATOM 30186 O O . PRO A 1 71 ? -21.951 -11.510 2.187 1.00 75.05 71 PRO A O 17
ATOM 30197 N N . ILE A 1 72 ? -21.939 -9.505 3.208 1.00 11.30 72 ILE A N 17
ATOM 30198 C CA . ILE A 1 72 ? -20.502 -9.314 3.056 1.00 30.42 72 ILE A CA 17
ATOM 30199 C C . ILE A 1 72 ? -19.747 -9.836 4.274 1.00 2.41 72 ILE A C 17
ATOM 30200 O O . ILE A 1 72 ? -20.344 -10.393 5.194 1.00 20.05 72 ILE A O 17
ATOM 30216 N N . GLN A 1 73 ? -18.431 -9.648 4.272 1.00 21.44 73 GLN A N 17
ATOM 30217 C CA . GLN A 1 73 ? -17.594 -10.099 5.378 1.00 12.13 73 GLN A CA 17
ATOM 30218 C C . GLN A 1 73 ? -16.739 -8.956 5.915 1.00 41.24 73 GLN A C 17
ATOM 30219 O O . GLN A 1 73 ? -16.233 -8.135 5.151 1.00 4.20 73 GLN A O 17
ATOM 30233 N N . GLY A 1 74 ? -16.582 -8.909 7.234 1.00 13.12 74 GLY A N 17
ATOM 30234 C CA . GLY A 1 74 ? -15.788 -7.862 7.850 1.00 30.12 74 GLY A CA 17
ATOM 30235 C C . GLY A 1 74 ? -16.386 -6.484 7.645 1.00 24.21 74 GLY A C 17
ATOM 30236 O O . GLY A 1 74 ? -15.686 -5.547 7.265 1.00 44.31 74 GLY A O 17
ATOM 30240 N N . GLY A 1 75 ? -17.686 -6.361 7.896 1.00 24.11 75 GLY A N 17
ATOM 30241 C CA . GLY A 1 75 ? -18.356 -5.085 7.729 1.00 4.42 75 GLY A CA 17
ATOM 30242 C C . GLY A 1 75 ? -17.969 -4.391 6.438 1.00 60.32 75 GLY A C 17
ATOM 30243 O O . GLY A 1 75 ? -17.939 -3.162 6.370 1.00 22.52 75 GLY A O 17
ATOM 30247 N N . ARG A 1 76 ? -17.671 -5.180 5.411 1.00 61.33 76 ARG A N 17
ATOM 30248 C CA . ARG A 1 76 ? -17.281 -4.635 4.116 1.00 12.31 76 ARG A CA 17
ATOM 30249 C C . ARG A 1 76 ? -18.496 -4.467 3.209 1.00 75.23 76 ARG A C 17
ATOM 30250 O O . ARG A 1 76 ? -19.494 -5.175 3.351 1.00 0.34 76 ARG A O 17
ATOM 30271 N N . LYS A 1 77 ? -18.406 -3.526 2.275 1.00 11.02 77 LYS A N 17
ATOM 30272 C CA . LYS A 1 77 ? -19.497 -3.265 1.343 1.00 4.33 77 LYS A CA 17
ATOM 30273 C C . LYS A 1 77 ? -19.122 -3.703 -0.069 1.00 11.10 77 LYS A C 17
ATOM 30274 O O . LYS A 1 77 ? -17.988 -3.512 -0.508 1.00 34.31 77 LYS A O 17
ATOM 30293 N N . ALA A 1 78 ? -20.083 -4.289 -0.776 1.00 24.30 78 ALA A N 17
ATOM 30294 C CA . ALA A 1 78 ? -19.854 -4.751 -2.140 1.00 11.15 78 ALA A CA 17
ATOM 30295 C C . ALA A 1 78 ? -20.673 -3.940 -3.138 1.00 72.11 78 ALA A C 17
ATOM 30296 O O . ALA A 1 78 ? -21.838 -3.627 -2.890 1.00 43.44 78 ALA A O 17
ATOM 30303 N N . ARG A 1 79 ? -20.057 -3.603 -4.266 1.00 72.24 79 ARG A N 17
ATOM 30304 C CA . ARG A 1 79 ? -20.729 -2.827 -5.301 1.00 54.04 79 ARG A CA 17
ATOM 30305 C C . ARG A 1 79 ? -21.635 -3.717 -6.147 1.00 34.53 79 ARG A C 17
ATOM 30306 O O . ARG A 1 79 ? -21.163 -4.615 -6.845 1.00 52.35 79 ARG A O 17
ATOM 30327 N N . ILE A 1 80 ? -22.938 -3.463 -6.077 1.00 63.41 80 ILE A N 17
ATOM 30328 C CA . ILE A 1 80 ? -23.909 -4.241 -6.836 1.00 60.31 80 ILE A CA 17
ATOM 30329 C C . ILE A 1 80 ? -25.035 -3.356 -7.359 1.00 0.33 80 ILE A C 17
ATOM 30330 O O . ILE A 1 80 ? -25.914 -2.940 -6.604 1.00 32.54 80 ILE A O 17
ATOM 30346 N N . VAL A 1 81 ? -25.003 -3.071 -8.657 1.00 21.32 81 VAL A N 17
ATOM 30347 C CA . VAL A 1 81 ? -26.022 -2.237 -9.282 1.00 73.41 81 VAL A CA 17
ATOM 30348 C C . VAL A 1 81 ? -27.288 -3.038 -9.569 1.00 24.15 81 VAL A C 17
ATOM 30349 O O . VAL A 1 81 ? -27.245 -4.260 -9.701 1.00 23.42 81 VAL A O 17
ATOM 30362 N N . GLY A 1 82 ? -28.415 -2.339 -9.664 1.00 21.43 82 GLY A N 17
ATOM 30363 C CA . GLY A 1 82 ? -29.678 -3.002 -9.934 1.00 45.34 82 GLY A CA 17
ATOM 30364 C C . GLY A 1 82 ? -29.888 -4.226 -9.066 1.00 63.32 82 GLY A C 17
ATOM 30365 O O . GLY A 1 82 ? -29.940 -5.350 -9.566 1.00 61.13 82 GLY A O 17
ATOM 30369 N N . LYS A 1 83 ? -30.007 -4.010 -7.761 1.00 33.44 83 LYS A N 17
ATOM 30370 C CA . LYS A 1 83 ? -30.212 -5.105 -6.819 1.00 55.13 83 LYS A CA 17
ATOM 30371 C C . LYS A 1 83 ? -31.451 -4.861 -5.963 1.00 21.01 83 LYS A C 17
ATOM 30372 O O . LYS A 1 83 ? -31.858 -3.718 -5.756 1.00 12.42 83 LYS A O 17
ATOM 30391 N N . ILE A 1 84 ? -32.044 -5.942 -5.467 1.00 50.22 84 ILE A N 17
ATOM 30392 C CA . ILE A 1 84 ? -33.234 -5.844 -4.631 1.00 51.23 84 ILE A CA 17
ATOM 30393 C C . ILE A 1 84 ? -32.870 -5.470 -3.198 1.00 71.23 84 ILE A C 17
ATOM 30394 O O . ILE A 1 84 ? -33.130 -6.227 -2.263 1.00 13.12 84 ILE A O 17
ATOM 30410 N N . VAL A 1 85 ? -32.268 -4.297 -3.033 1.00 43.23 85 VAL A N 17
ATOM 30411 C CA . VAL A 1 85 ? -31.870 -3.820 -1.714 1.00 33.42 85 VAL A CA 17
ATOM 30412 C C . VAL A 1 85 ? -33.051 -3.200 -0.975 1.00 44.52 85 VAL A C 17
ATOM 30413 O O . VAL A 1 85 ? -34.047 -2.817 -1.588 1.00 15.34 85 VAL A O 17
ATOM 30426 N N . SER A 1 86 ? -32.931 -3.102 0.345 1.00 63.40 86 SER A N 17
ATOM 30427 C CA . SER A 1 86 ? -33.989 -2.531 1.169 1.00 54.43 86 SER A CA 17
ATOM 30428 C C . SER A 1 86 ? -33.546 -1.205 1.780 1.00 52.22 86 SER A C 17
ATOM 30429 O O . SER A 1 86 ? -32.357 -0.899 1.867 1.00 41.34 86 SER A O 17
ATOM 30437 N N . PRO A 1 87 ? -34.526 -0.398 2.214 1.00 4.31 87 PRO A N 17
ATOM 30438 C CA . PRO A 1 87 ? -34.262 0.908 2.825 1.00 13.43 87 PRO A CA 17
ATOM 30439 C C . PRO A 1 87 ? -33.620 0.785 4.203 1.00 44.04 87 PRO A C 17
ATOM 30440 O O . PRO A 1 87 ? -33.197 1.779 4.793 1.00 74.54 87 PRO A O 17
ATOM 30451 N N . GLY A 1 88 ? -33.548 -0.442 4.710 1.00 72.13 88 GLY A N 17
ATOM 30452 C CA . GLY A 1 88 ? -32.955 -0.672 6.014 1.00 60.41 88 GLY A CA 17
ATOM 30453 C C . GLY A 1 88 ? -31.510 -1.123 5.923 1.00 55.35 88 GLY A C 17
ATOM 30454 O O . GLY A 1 88 ? -30.756 -1.013 6.889 1.00 30.22 88 GLY A O 17
ATOM 30458 N N . VAL A 1 89 ? -31.124 -1.633 4.757 1.00 4.45 89 VAL A N 17
ATOM 30459 C CA . VAL A 1 89 ? -29.760 -2.102 4.543 1.00 0.14 89 VAL A CA 17
ATOM 30460 C C . VAL A 1 89 ? -28.886 -1.001 3.954 1.00 41.31 89 VAL A C 17
ATOM 30461 O O . VAL A 1 89 ? -27.752 -0.794 4.387 1.00 40.25 89 VAL A O 17
ATOM 30474 N N . LYS A 1 90 ? -29.421 -0.295 2.963 1.00 1.13 90 LYS A N 17
ATOM 30475 C CA . LYS A 1 90 ? -28.692 0.788 2.314 1.00 64.22 90 LYS A CA 17
ATOM 30476 C C . LYS A 1 90 ? -28.268 1.844 3.329 1.00 0.22 90 LYS A C 17
ATOM 30477 O O . LYS A 1 90 ? -27.207 2.454 3.199 1.00 15.12 90 LYS A O 17
ATOM 30496 N N . GLY A 1 91 ? -29.104 2.055 4.342 1.00 62.53 91 GLY A N 17
ATOM 30497 C CA . GLY A 1 91 ? -28.797 3.037 5.365 1.00 31.31 91 GLY A CA 17
ATOM 30498 C C . GLY A 1 91 ? -27.675 2.589 6.281 1.00 50.14 91 GLY A C 17
ATOM 30499 O O . GLY A 1 91 ? -26.895 3.410 6.767 1.00 73.44 91 GLY A O 17
ATOM 30503 N N . LEU A 1 92 ? -27.593 1.285 6.519 1.00 64.24 92 LEU A N 17
ATOM 30504 C CA . LEU A 1 92 ? -26.558 0.729 7.384 1.00 71.21 92 LEU A CA 17
ATOM 30505 C C . LEU A 1 92 ? -25.171 0.957 6.791 1.00 75.33 92 LEU A C 17
ATOM 30506 O O . LEU A 1 92 ? -24.204 1.181 7.517 1.00 21.02 92 LEU A O 17
ATOM 30522 N N . ALA A 1 93 ? -25.084 0.900 5.466 1.00 63.32 93 ALA A N 17
ATOM 30523 C CA . ALA A 1 93 ? -23.817 1.104 4.775 1.00 42.24 93 ALA A CA 17
ATOM 30524 C C . ALA A 1 93 ? -23.243 2.484 5.077 1.00 50.31 93 ALA A C 17
ATOM 30525 O O . ALA A 1 93 ? -22.041 2.634 5.298 1.00 2.13 93 ALA A O 17
ATOM 30532 N N . THR A 1 94 ? -24.110 3.492 5.084 1.00 51.21 94 THR A N 17
ATOM 30533 C CA . THR A 1 94 ? -23.689 4.860 5.357 1.00 53.51 94 THR A CA 17
ATOM 30534 C C . THR A 1 94 ? -23.314 5.038 6.824 1.00 62.03 94 THR A C 17
ATOM 30535 O O . THR A 1 94 ? -22.390 5.781 7.153 1.00 70.24 94 THR A O 17
ATOM 30546 N N . GLY A 1 95 ? -24.037 4.350 7.702 1.00 24.14 95 GLY A N 17
ATOM 30547 C CA . GLY A 1 95 ? -23.763 4.445 9.124 1.00 11.35 95 GLY A CA 17
ATOM 30548 C C . GLY A 1 95 ? -22.358 3.998 9.476 1.00 33.50 95 GLY A C 17
ATOM 30549 O O . GLY A 1 95 ? -21.716 4.575 10.354 1.00 73.22 95 GLY A O 17
ATOM 30553 N N . PHE A 1 96 ? -21.879 2.965 8.791 1.00 73.52 96 PHE A N 17
ATOM 30554 C CA . PHE A 1 96 ? -20.542 2.438 9.037 1.00 31.43 96 PHE A CA 17
ATOM 30555 C C . PHE A 1 96 ? -19.500 3.194 8.219 1.00 40.22 96 PHE A C 17
ATOM 30556 O O . PHE A 1 96 ? -18.328 3.258 8.591 1.00 31.51 96 PHE A O 17
ATOM 30573 N N . PHE A 1 97 ? -19.936 3.766 7.101 1.00 4.43 97 PHE A N 17
ATOM 30574 C CA . PHE A 1 97 ? -19.041 4.518 6.228 1.00 32.42 97 PHE A CA 17
ATOM 30575 C C . PHE A 1 97 ? -18.373 5.660 6.988 1.00 65.24 97 PHE A C 17
ATOM 30576 O O . PHE A 1 97 ? -17.172 5.891 6.849 1.00 0.31 97 PHE A O 17
ATOM 30593 N N . GLU A 1 98 ? -19.160 6.370 7.789 1.00 3.35 98 GLU A N 17
ATOM 30594 C CA . GLU A 1 98 ? -18.644 7.489 8.570 1.00 51.14 98 GLU A CA 17
ATOM 30595 C C . GLU A 1 98 ? -17.687 7.002 9.653 1.00 25.50 98 GLU A C 17
ATOM 30596 O O . GLU A 1 98 ? -16.577 7.516 9.792 1.00 34.02 98 GLU A O 17
ATOM 30608 N N . GLU A 1 99 ? -18.125 6.006 10.418 1.00 42.42 99 GLU A N 17
ATOM 30609 C CA . GLU A 1 99 ? -17.307 5.450 11.490 1.00 52.54 99 GLU A CA 17
ATOM 30610 C C . GLU A 1 99 ? -16.021 4.844 10.935 1.00 53.53 99 GLU A C 17
ATOM 30611 O O . GLU A 1 99 ? -14.952 4.974 11.532 1.00 30.14 99 GLU A O 17
ATOM 30623 N N . LEU A 1 100 ? -16.133 4.182 9.789 1.00 51.35 100 LEU A N 17
ATOM 30624 C CA . LEU A 1 100 ? -14.980 3.555 9.152 1.00 52.13 100 LEU A CA 17
ATOM 30625 C C . LEU A 1 100 ? -13.898 4.586 8.848 1.00 51.24 100 LEU A C 17
ATOM 30626 O O . LEU A 1 100 ? -12.706 4.297 8.944 1.00 52.11 100 LEU A O 17
ATOM 30642 N N . GLY A 1 101 ? -14.323 5.792 8.482 1.00 43.01 101 GLY A N 17
ATOM 30643 C CA . GLY A 1 101 ? -13.378 6.849 8.172 1.00 65.35 101 GLY A CA 17
ATOM 30644 C C . GLY A 1 101 ? -12.443 7.148 9.327 1.00 50.42 101 GLY A C 17
ATOM 30645 O O . GLY A 1 101 ? -11.240 7.325 9.132 1.00 75.43 101 GLY A O 17
ATOM 30649 N N . SER A 1 102 ? -12.997 7.208 10.534 1.00 42.03 102 SER A N 17
ATOM 30650 C CA . SER A 1 102 ? -12.205 7.494 11.725 1.00 53.25 102 SER A CA 17
ATOM 30651 C C . SER A 1 102 ? -11.271 6.332 12.048 1.00 10.31 102 SER A C 17
ATOM 30652 O O . SER A 1 102 ? -10.137 6.534 12.483 1.00 41.14 102 SER A O 17
ATOM 30660 N N . LYS A 1 103 ? -11.756 5.114 11.833 1.00 0.11 103 LYS A N 17
ATOM 30661 C CA . LYS A 1 103 ? -10.966 3.918 12.100 1.00 74.33 103 LYS A CA 17
ATOM 30662 C C . LYS A 1 103 ? -9.745 3.858 11.188 1.00 23.24 103 LYS A C 17
ATOM 30663 O O . LYS A 1 103 ? -8.629 3.601 11.644 1.00 14.11 103 LYS A O 17
ATOM 30682 N N . LEU A 1 104 ? -9.961 4.098 9.900 1.00 72.52 104 LEU A N 17
ATOM 30683 C CA . LEU A 1 104 ? -8.877 4.072 8.924 1.00 0.51 104 LEU A CA 17
ATOM 30684 C C . LEU A 1 104 ? -7.780 5.062 9.304 1.00 40.03 104 LEU A C 17
ATOM 30685 O O . LEU A 1 104 ? -6.632 4.922 8.884 1.00 63.10 104 LEU A O 17
ATOM 30701 N N . ALA A 1 105 ? -8.142 6.061 10.102 1.00 43.11 105 ALA A N 17
ATOM 30702 C CA . ALA A 1 105 ? -7.188 7.071 10.542 1.00 45.43 105 ALA A CA 17
ATOM 30703 C C . ALA A 1 105 ? -6.165 6.478 11.506 1.00 54.54 105 ALA A C 17
ATOM 30704 O O . ALA A 1 105 ? -4.999 6.871 11.505 1.00 20.31 105 ALA A O 17
ATOM 30711 N N . GLN A 1 106 ? -6.612 5.533 12.326 1.00 63.20 106 GLN A N 17
ATOM 30712 C CA . GLN A 1 106 ? -5.735 4.888 13.296 1.00 62.51 106 GLN A CA 17
ATOM 30713 C C . GLN A 1 106 ? -4.726 3.981 12.599 1.00 62.12 106 GLN A C 17
ATOM 30714 O O . GLN A 1 106 ? -3.580 3.860 13.033 1.00 5.34 106 GLN A O 17
ATOM 30728 N N . LEU A 1 107 ? -5.159 3.345 11.516 1.00 21.31 107 LEU A N 17
ATOM 30729 C CA . LEU A 1 107 ? -4.293 2.448 10.758 1.00 33.21 107 LEU A CA 17
ATOM 30730 C C . LEU A 1 107 ? -3.052 3.181 10.261 1.00 65.12 107 LEU A C 17
ATOM 30731 O O . LEU A 1 107 ? -1.931 2.690 10.398 1.00 30.43 107 LEU A O 17
ATOM 30747 N N . PHE A 1 108 ? -3.258 4.360 9.684 1.00 12.21 108 PHE A N 17
ATOM 30748 C CA . PHE A 1 108 ? -2.155 5.162 9.167 1.00 14.23 108 PHE A CA 17
ATOM 30749 C C . PHE A 1 108 ? -1.349 5.778 10.308 1.00 74.54 108 PHE A C 17
ATOM 30750 O O . PHE A 1 108 ? -0.120 5.724 10.312 1.00 0.22 108 PHE A O 17
ATOM 30767 N N . ALA A 1 109 ? -2.052 6.362 11.272 1.00 1.15 109 ALA A N 17
ATOM 30768 C CA . ALA A 1 109 ? -1.403 6.986 12.419 1.00 51.43 109 ALA A CA 17
ATOM 30769 C C . ALA A 1 109 ? -2.422 7.683 13.314 1.00 51.41 109 ALA A C 17
ATOM 30770 O O . ALA A 1 109 ? -2.709 8.867 13.140 1.00 42.11 109 ALA A O 17
ATOM 30777 N N . GLY A 1 110 ? -2.967 6.941 14.273 1.00 71.44 110 GLY A N 17
ATOM 30778 C CA . GLY A 1 110 ? -3.949 7.505 15.180 1.00 30.42 110 GLY A CA 17
ATOM 30779 C C . GLY A 1 110 ? -4.991 8.338 14.462 1.00 51.54 110 GLY A C 17
ATOM 30780 O O . GLY A 1 110 ? -5.905 7.799 13.839 1.00 31.32 110 GLY A O 17
ATOM 30784 N N . GLU A 1 111 ? -4.854 9.658 14.549 1.00 33.11 111 GLU A N 17
ATOM 30785 C CA . GLU A 1 111 ? -5.794 10.567 13.904 1.00 41.14 111 GLU A CA 17
ATOM 30786 C C . GLU A 1 111 ? -5.144 11.922 13.637 1.00 72.11 111 GLU A C 17
ATOM 30787 O O . GLU A 1 111 ? -4.834 12.667 14.566 1.00 62.44 111 GLU A O 17
ATOM 30799 N N . ASN A 1 112 ? -4.941 12.233 12.361 1.00 52.31 112 ASN A N 17
ATOM 30800 C CA . ASN A 1 112 ? -4.327 13.497 11.971 1.00 54.41 112 ASN A CA 17
ATOM 30801 C C . ASN A 1 112 ? -4.318 13.652 10.453 1.00 11.32 112 ASN A C 17
ATOM 30802 O O . ASN A 1 112 ? -4.758 12.762 9.724 1.00 13.14 112 ASN A O 17
ATOM 30813 N N . LEU A 1 113 ? -3.813 14.788 9.983 1.00 34.41 113 LEU A N 17
ATOM 30814 C CA . LEU A 1 113 ? -3.746 15.060 8.551 1.00 24.15 113 LEU A CA 17
ATOM 30815 C C . LEU A 1 113 ? -2.297 15.141 8.081 1.00 60.14 113 LEU A C 17
ATOM 30816 O O . LEU A 1 113 ? -1.510 15.935 8.595 1.00 2.54 113 LEU A O 17
ATOM 30832 N N . TYR A 1 114 ? -1.953 14.316 7.098 1.00 23.45 114 TYR A N 17
ATOM 30833 C CA . TYR A 1 114 ? -0.599 14.294 6.558 1.00 63.51 114 TYR A CA 17
ATOM 30834 C C . TYR A 1 114 ? -0.561 13.576 5.212 1.00 51.31 114 TYR A C 17
ATOM 30835 O O . TYR A 1 114 ? -1.592 13.142 4.698 1.00 61.24 114 TYR A O 17
ATOM 30853 N N . PHE A 1 115 ? 0.635 13.456 4.646 1.00 24.35 115 PHE A N 17
ATOM 30854 C CA . PHE A 1 115 ? 0.810 12.792 3.360 1.00 74.31 115 PHE A CA 17
ATOM 30855 C C . PHE A 1 115 ? 2.094 11.969 3.342 1.00 24.21 115 PHE A C 17
ATOM 30856 O O . PHE A 1 115 ? 2.835 11.936 4.324 1.00 24.31 115 PHE A O 17
ATOM 30873 N N . GLN A 1 116 ? 2.350 11.306 2.219 1.00 41.13 116 GLN A N 17
ATOM 30874 C CA . GLN A 1 116 ? 3.544 10.482 2.073 1.00 2.13 116 GLN A CA 17
ATOM 30875 C C . GLN A 1 116 ? 4.762 11.341 1.750 1.00 42.05 116 GLN A C 17
ATOM 30876 O O . GLN A 1 116 ? 4.688 12.260 0.933 1.00 14.11 116 GLN A O 17
ATOM 30890 N N . MET A 1 1 ? -0.144 1.594 -3.593 1.00 71.34 1 MET A N 18
ATOM 30891 C CA . MET A 1 1 ? 0.369 0.499 -2.777 1.00 51.34 1 MET A CA 18
ATOM 30892 C C . MET A 1 1 ? 1.248 1.029 -1.649 1.00 24.50 1 MET A C 18
ATOM 30893 O O . MET A 1 1 ? 0.839 1.052 -0.489 1.00 41.41 1 MET A O 18
ATOM 30907 N N . GLY A 1 2 ? 2.460 1.452 -1.997 1.00 72.04 2 GLY A N 18
ATOM 30908 C CA . GLY A 1 2 ? 3.378 1.974 -1.002 1.00 54.41 2 GLY A CA 18
ATOM 30909 C C . GLY A 1 2 ? 3.867 0.905 -0.046 1.00 70.53 2 GLY A C 18
ATOM 30910 O O . GLY A 1 2 ? 3.131 -0.025 0.286 1.00 14.53 2 GLY A O 18
ATOM 30914 N N . TYR A 1 3 ? 5.113 1.033 0.395 1.00 1.33 3 TYR A N 18
ATOM 30915 C CA . TYR A 1 3 ? 5.702 0.067 1.315 1.00 15.23 3 TYR A CA 18
ATOM 30916 C C . TYR A 1 3 ? 6.711 0.741 2.240 1.00 34.44 3 TYR A C 18
ATOM 30917 O O . TYR A 1 3 ? 7.915 0.505 2.141 1.00 53.13 3 TYR A O 18
ATOM 30935 N N . SER A 1 4 ? 6.210 1.580 3.141 1.00 34.23 4 SER A N 18
ATOM 30936 C CA . SER A 1 4 ? 7.066 2.291 4.083 1.00 20.22 4 SER A CA 18
ATOM 30937 C C . SER A 1 4 ? 6.235 3.154 5.028 1.00 43.22 4 SER A C 18
ATOM 30938 O O . SER A 1 4 ? 5.024 3.290 4.858 1.00 15.12 4 SER A O 18
ATOM 30946 N N . ASP A 1 5 ? 6.896 3.735 6.023 1.00 42.52 5 ASP A N 18
ATOM 30947 C CA . ASP A 1 5 ? 6.221 4.587 6.995 1.00 55.01 5 ASP A CA 18
ATOM 30948 C C . ASP A 1 5 ? 5.552 5.773 6.307 1.00 60.05 5 ASP A C 18
ATOM 30949 O O . ASP A 1 5 ? 4.414 6.122 6.618 1.00 1.32 5 ASP A O 18
ATOM 30958 N N . GLU A 1 6 ? 6.268 6.388 5.370 1.00 31.12 6 GLU A N 18
ATOM 30959 C CA . GLU A 1 6 ? 5.744 7.536 4.640 1.00 73.12 6 GLU A CA 18
ATOM 30960 C C . GLU A 1 6 ? 4.718 7.096 3.599 1.00 44.34 6 GLU A C 18
ATOM 30961 O O . GLU A 1 6 ? 3.708 7.767 3.385 1.00 62.21 6 GLU A O 18
ATOM 30973 N N . ASP A 1 7 ? 4.986 5.966 2.954 1.00 43.23 7 ASP A N 18
ATOM 30974 C CA . ASP A 1 7 ? 4.088 5.436 1.935 1.00 72.31 7 ASP A CA 18
ATOM 30975 C C . ASP A 1 7 ? 2.720 5.115 2.530 1.00 2.22 7 ASP A C 18
ATOM 30976 O O . ASP A 1 7 ? 1.697 5.228 1.855 1.00 32.52 7 ASP A O 18
ATOM 30985 N N . ARG A 1 8 ? 2.711 4.715 3.797 1.00 22.14 8 ARG A N 18
ATOM 30986 C CA . ARG A 1 8 ? 1.470 4.376 4.483 1.00 71.33 8 ARG A CA 18
ATOM 30987 C C . ARG A 1 8 ? 0.513 5.564 4.493 1.00 35.11 8 ARG A C 18
ATOM 30988 O O . ARG A 1 8 ? -0.702 5.394 4.398 1.00 55.31 8 ARG A O 18
ATOM 31009 N N . GLU A 1 9 ? 1.070 6.765 4.610 1.00 54.31 9 GLU A N 18
ATOM 31010 C CA . GLU A 1 9 ? 0.264 7.981 4.634 1.00 24.32 9 GLU A CA 18
ATOM 31011 C C . GLU A 1 9 ? -0.444 8.191 3.299 1.00 60.20 9 GLU A C 18
ATOM 31012 O O . GLU A 1 9 ? -1.545 8.737 3.248 1.00 54.21 9 GLU A O 18
ATOM 31024 N N . ALA A 1 10 ? 0.197 7.753 2.220 1.00 3.23 10 ALA A N 18
ATOM 31025 C CA . ALA A 1 10 ? -0.371 7.891 0.885 1.00 2.52 10 ALA A CA 18
ATOM 31026 C C . ALA A 1 10 ? -1.743 7.232 0.802 1.00 53.14 10 ALA A C 18
ATOM 31027 O O . ALA A 1 10 ? -2.694 7.820 0.286 1.00 73.53 10 ALA A O 18
ATOM 31034 N N . ASP A 1 11 ? -1.839 6.009 1.311 1.00 2.13 11 ASP A N 18
ATOM 31035 C CA . ASP A 1 11 ? -3.096 5.270 1.294 1.00 23.25 11 ASP A CA 18
ATOM 31036 C C . ASP A 1 11 ? -4.106 5.893 2.253 1.00 42.34 11 ASP A C 18
ATOM 31037 O O . ASP A 1 11 ? -5.305 5.912 1.979 1.00 11.44 11 ASP A O 18
ATOM 31046 N N . ASN A 1 12 ? -3.612 6.401 3.377 1.00 44.50 12 ASN A N 18
ATOM 31047 C CA . ASN A 1 12 ? -4.471 7.024 4.377 1.00 54.42 12 ASN A CA 18
ATOM 31048 C C . ASN A 1 12 ? -5.101 8.303 3.833 1.00 44.35 12 ASN A C 18
ATOM 31049 O O . ASN A 1 12 ? -6.255 8.615 4.129 1.00 41.25 12 ASN A O 18
ATOM 31060 N N . LEU A 1 13 ? -4.335 9.040 3.035 1.00 22.31 13 LEU A N 18
ATOM 31061 C CA . LEU A 1 13 ? -4.817 10.285 2.448 1.00 43.11 13 LEU A CA 18
ATOM 31062 C C . LEU A 1 13 ? -6.120 10.060 1.688 1.00 40.41 13 LEU A C 18
ATOM 31063 O O . LEU A 1 13 ? -6.990 10.931 1.657 1.00 31.21 13 LEU A O 18
ATOM 31079 N N . ARG A 1 14 ? -6.248 8.887 1.078 1.00 73.31 14 ARG A N 18
ATOM 31080 C CA . ARG A 1 14 ? -7.446 8.547 0.319 1.00 41.00 14 ARG A CA 18
ATOM 31081 C C . ARG A 1 14 ? -8.655 8.419 1.240 1.00 34.04 14 ARG A C 18
ATOM 31082 O O . ARG A 1 14 ? -9.759 8.843 0.895 1.00 4.42 14 ARG A O 18
ATOM 31103 N N . ILE A 1 15 ? -8.440 7.831 2.412 1.00 11.34 15 ILE A N 18
ATOM 31104 C CA . ILE A 1 15 ? -9.512 7.648 3.383 1.00 51.10 15 ILE A CA 18
ATOM 31105 C C . ILE A 1 15 ? -10.103 8.988 3.809 1.00 61.11 15 ILE A C 18
ATOM 31106 O O . ILE A 1 15 ? -11.321 9.158 3.842 1.00 52.10 15 ILE A O 18
ATOM 31122 N N . ALA A 1 16 ? -9.231 9.937 4.132 1.00 24.14 16 ALA A N 18
ATOM 31123 C CA . ALA A 1 16 ? -9.666 11.263 4.552 1.00 5.24 16 ALA A CA 18
ATOM 31124 C C . ALA A 1 16 ? -10.281 12.033 3.389 1.00 41.22 16 ALA A C 18
ATOM 31125 O O . ALA A 1 16 ? -11.204 12.825 3.576 1.00 5.44 16 ALA A O 18
ATOM 31132 N N . GLU A 1 17 ? -9.763 11.795 2.188 1.00 52.02 17 GLU A N 18
ATOM 31133 C CA . GLU A 1 17 ? -10.262 12.468 0.994 1.00 11.45 17 GLU A CA 18
ATOM 31134 C C . GLU A 1 17 ? -11.722 12.106 0.736 1.00 42.34 17 GLU A C 18
ATOM 31135 O O . GLU A 1 17 ? -12.550 12.977 0.465 1.00 25.04 17 GLU A O 18
ATOM 31147 N N . ILE A 1 18 ? -12.029 10.816 0.820 1.00 40.34 18 ILE A N 18
ATOM 31148 C CA . ILE A 1 18 ? -13.388 10.339 0.595 1.00 2.01 18 ILE A CA 18
ATOM 31149 C C . ILE A 1 18 ? -14.335 10.849 1.676 1.00 71.31 18 ILE A C 18
ATOM 31150 O O . ILE A 1 18 ? -15.480 11.204 1.395 1.00 71.25 18 ILE A O 18
ATOM 31166 N N . ILE A 1 19 ? -13.849 10.884 2.912 1.00 34.41 19 ILE A N 18
ATOM 31167 C CA . ILE A 1 19 ? -14.652 11.353 4.035 1.00 41.03 19 ILE A CA 18
ATOM 31168 C C . ILE A 1 19 ? -14.930 12.848 3.925 1.00 42.34 19 ILE A C 18
ATOM 31169 O O . ILE A 1 19 ? -16.002 13.321 4.301 1.00 55.42 19 ILE A O 18
ATOM 31185 N N . LYS A 1 20 ? -13.957 13.589 3.404 1.00 23.45 20 LYS A N 18
ATOM 31186 C CA . LYS A 1 20 ? -14.096 15.031 3.241 1.00 61.32 20 LYS A CA 18
ATOM 31187 C C . LYS A 1 20 ? -15.129 15.359 2.167 1.00 3.34 20 LYS A C 18
ATOM 31188 O O . LYS A 1 20 ? -15.930 16.280 2.325 1.00 64.43 20 LYS A O 18
ATOM 31207 N N . ASN A 1 21 ? -15.105 14.600 1.077 1.00 24.51 21 ASN A N 18
ATOM 31208 C CA . ASN A 1 21 ? -16.040 14.810 -0.022 1.00 21.00 21 ASN A CA 18
ATOM 31209 C C . ASN A 1 21 ? -17.332 14.032 0.207 1.00 71.21 21 ASN A C 18
ATOM 31210 O O . ASN A 1 21 ? -18.333 14.258 -0.472 1.00 72.11 21 ASN A O 18
ATOM 31221 N N . ALA A 1 22 ? -17.302 13.115 1.168 1.00 22.24 22 ALA A N 18
ATOM 31222 C CA . ALA A 1 22 ? -18.471 12.305 1.489 1.00 44.11 22 ALA A CA 18
ATOM 31223 C C . ALA A 1 22 ? -18.747 12.310 2.988 1.00 33.25 22 ALA A C 18
ATOM 31224 O O . ALA A 1 22 ? -18.375 13.247 3.694 1.00 53.11 22 ALA A O 18
ATOM 31231 N N . GLN A 1 23 ? -19.403 11.258 3.468 1.00 65.51 23 GLN A N 18
ATOM 31232 C CA . GLN A 1 23 ? -19.730 11.142 4.884 1.00 2.42 23 GLN A CA 18
ATOM 31233 C C . GLN A 1 23 ? -20.740 12.207 5.298 1.00 55.14 23 GLN A C 18
ATOM 31234 O O . GLN A 1 23 ? -20.720 12.690 6.430 1.00 70.00 23 GLN A O 18
ATOM 31248 N N . ASP A 1 24 ? -21.623 12.569 4.373 1.00 61.21 24 ASP A N 18
ATOM 31249 C CA . ASP A 1 24 ? -22.642 13.576 4.641 1.00 14.34 24 ASP A CA 18
ATOM 31250 C C . ASP A 1 24 ? -23.519 13.803 3.414 1.00 43.45 24 ASP A C 18
ATOM 31251 O O . ASP A 1 24 ? -24.004 14.911 3.181 1.00 22.21 24 ASP A O 18
ATOM 31260 N N . ASP A 1 25 ? -23.716 12.748 2.631 1.00 51.42 25 ASP A N 18
ATOM 31261 C CA . ASP A 1 25 ? -24.534 12.832 1.426 1.00 1.43 25 ASP A CA 18
ATOM 31262 C C . ASP A 1 25 ? -24.581 11.488 0.707 1.00 52.02 25 ASP A C 18
ATOM 31263 O O . ASP A 1 25 ? -24.060 10.489 1.202 1.00 22.13 25 ASP A O 18
ATOM 31272 N N . ASP A 1 26 ? -25.210 11.471 -0.463 1.00 71.12 26 ASP A N 18
ATOM 31273 C CA . ASP A 1 26 ? -25.326 10.249 -1.251 1.00 42.32 26 ASP A CA 18
ATOM 31274 C C . ASP A 1 26 ? -23.950 9.662 -1.548 1.00 23.42 26 ASP A C 18
ATOM 31275 O O . ASP A 1 26 ? -23.785 8.443 -1.614 1.00 11.54 26 ASP A O 18
ATOM 31284 N N . SER A 1 27 ? -22.965 10.536 -1.727 1.00 25.20 27 SER A N 18
ATOM 31285 C CA . SER A 1 27 ? -21.603 10.104 -2.022 1.00 33.34 27 SER A CA 18
ATOM 31286 C C . SER A 1 27 ? -21.061 9.218 -0.904 1.00 63.11 27 SER A C 18
ATOM 31287 O O . SER A 1 27 ? -20.277 8.300 -1.148 1.00 75.20 27 SER A O 18
ATOM 31295 N N . LYS A 1 28 ? -21.483 9.500 0.324 1.00 41.23 28 LYS A N 18
ATOM 31296 C CA . LYS A 1 28 ? -21.042 8.730 1.481 1.00 40.32 28 LYS A CA 18
ATOM 31297 C C . LYS A 1 28 ? -21.397 7.256 1.320 1.00 24.52 28 LYS A C 18
ATOM 31298 O O . LYS A 1 28 ? -20.658 6.378 1.769 1.00 74.13 28 LYS A O 18
ATOM 31317 N N . ILE A 1 29 ? -22.529 6.991 0.677 1.00 22.52 29 ILE A N 18
ATOM 31318 C CA . ILE A 1 29 ? -22.979 5.622 0.456 1.00 65.13 29 ILE A CA 18
ATOM 31319 C C . ILE A 1 29 ? -22.031 4.876 -0.478 1.00 2.04 29 ILE A C 18
ATOM 31320 O O . ILE A 1 29 ? -21.491 3.829 -0.123 1.00 2.20 29 ILE A O 18
ATOM 31336 N N . ASN A 1 30 ? -21.832 5.424 -1.672 1.00 54.10 30 ASN A N 18
ATOM 31337 C CA . ASN A 1 30 ? -20.948 4.811 -2.657 1.00 13.22 30 ASN A CA 18
ATOM 31338 C C . ASN A 1 30 ? -19.510 4.777 -2.149 1.00 61.35 30 ASN A C 18
ATOM 31339 O O . ASN A 1 30 ? -18.795 3.794 -2.347 1.00 4.53 30 ASN A O 18
ATOM 31350 N N . SER A 1 31 ? -19.093 5.856 -1.495 1.00 30.33 31 SER A N 18
ATOM 31351 C CA . SER A 1 31 ? -17.739 5.951 -0.961 1.00 71.25 31 SER A CA 18
ATOM 31352 C C . SER A 1 31 ? -17.467 4.827 0.034 1.00 14.45 31 SER A C 18
ATOM 31353 O O . SER A 1 31 ? -16.315 4.511 0.333 1.00 34.13 31 SER A O 18
ATOM 31361 N N . THR A 1 32 ? -18.538 4.227 0.546 1.00 25.12 32 THR A N 18
ATOM 31362 C CA . THR A 1 32 ? -18.417 3.140 1.509 1.00 25.23 32 THR A CA 18
ATOM 31363 C C . THR A 1 32 ? -17.608 1.983 0.934 1.00 73.45 32 THR A C 18
ATOM 31364 O O . THR A 1 32 ? -16.678 1.487 1.569 1.00 15.03 32 THR A O 18
ATOM 31375 N N . GLN A 1 33 ? -17.969 1.558 -0.273 1.00 62.31 33 GLN A N 18
ATOM 31376 C CA . GLN A 1 33 ? -17.276 0.458 -0.934 1.00 3.12 33 GLN A CA 18
ATOM 31377 C C . GLN A 1 33 ? -15.795 0.776 -1.111 1.00 42.32 33 GLN A C 18
ATOM 31378 O O . GLN A 1 33 ? -14.936 -0.074 -0.878 1.00 10.53 33 GLN A O 18
ATOM 31392 N N . GLU A 1 34 ? -15.504 2.005 -1.526 1.00 10.41 34 GLU A N 18
ATOM 31393 C CA . GLU A 1 34 ? -14.126 2.434 -1.735 1.00 52.25 34 GLU A CA 18
ATOM 31394 C C . GLU A 1 34 ? -13.359 2.462 -0.417 1.00 4.51 34 GLU A C 18
ATOM 31395 O O . GLU A 1 34 ? -12.233 1.969 -0.330 1.00 12.33 34 GLU A O 18
ATOM 31407 N N . LEU A 1 35 ? -13.974 3.043 0.607 1.00 55.32 35 LEU A N 18
ATOM 31408 C CA . LEU A 1 35 ? -13.350 3.137 1.922 1.00 51.20 35 LEU A CA 18
ATOM 31409 C C . LEU A 1 35 ? -12.943 1.758 2.431 1.00 15.24 35 LEU A C 18
ATOM 31410 O O . LEU A 1 35 ? -11.827 1.568 2.916 1.00 33.13 35 LEU A O 18
ATOM 31426 N N . LEU A 1 36 ? -13.855 0.798 2.317 1.00 42.55 36 LEU A N 18
ATOM 31427 C CA . LEU A 1 36 ? -13.591 -0.565 2.763 1.00 4.13 36 LEU A CA 18
ATOM 31428 C C . LEU A 1 36 ? -12.407 -1.165 2.011 1.00 3.45 36 LEU A C 18
ATOM 31429 O O . LEU A 1 36 ? -11.621 -1.926 2.576 1.00 2.54 36 LEU A O 18
ATOM 31445 N N . ASP A 1 37 ? -12.284 -0.815 0.736 1.00 75.13 37 ASP A N 18
ATOM 31446 C CA . ASP A 1 37 ? -11.194 -1.316 -0.093 1.00 73.12 37 ASP A CA 18
ATOM 31447 C C . ASP A 1 37 ? -9.845 -0.845 0.440 1.00 11.24 37 ASP A C 18
ATOM 31448 O O . ASP A 1 37 ? -8.859 -1.582 0.400 1.00 13.34 37 ASP A O 18
ATOM 31457 N N . ILE A 1 38 ? -9.809 0.387 0.938 1.00 21.41 38 ILE A N 18
ATOM 31458 C CA . ILE A 1 38 ? -8.581 0.955 1.479 1.00 1.44 38 ILE A CA 18
ATOM 31459 C C . ILE A 1 38 ? -8.075 0.143 2.667 1.00 53.03 38 ILE A C 18
ATOM 31460 O O . ILE A 1 38 ? -6.915 0.258 3.062 1.00 11.53 38 ILE A O 18
ATOM 31476 N N . TYR A 1 39 ? -8.953 -0.680 3.230 1.00 41.12 39 TYR A N 18
ATOM 31477 C CA . TYR A 1 39 ? -8.596 -1.512 4.373 1.00 51.03 39 TYR A CA 18
ATOM 31478 C C . TYR A 1 39 ? -7.597 -2.592 3.969 1.00 31.24 39 TYR A C 18
ATOM 31479 O O . TYR A 1 39 ? -6.608 -2.829 4.663 1.00 32.14 39 TYR A O 18
ATOM 31497 N N . ARG A 1 40 ? -7.863 -3.244 2.842 1.00 11.30 40 ARG A N 18
ATOM 31498 C CA . ARG A 1 40 ? -6.989 -4.299 2.345 1.00 21.31 40 ARG A CA 18
ATOM 31499 C C . ARG A 1 40 ? -5.564 -3.784 2.162 1.00 74.12 40 ARG A C 18
ATOM 31500 O O . ARG A 1 40 ? -4.603 -4.551 2.228 1.00 52.51 40 ARG A O 18
ATOM 31521 N N . ARG A 1 41 ? -5.437 -2.482 1.931 1.00 41.43 41 ARG A N 18
ATOM 31522 C CA . ARG A 1 41 ? -4.130 -1.864 1.736 1.00 74.40 41 ARG A CA 18
ATOM 31523 C C . ARG A 1 41 ? -3.227 -2.113 2.940 1.00 22.21 41 ARG A C 18
ATOM 31524 O O . ARG A 1 41 ? -2.020 -2.312 2.794 1.00 70.23 41 ARG A O 18
ATOM 31545 N N . LEU A 1 42 ? -3.818 -2.100 4.130 1.00 71.14 42 LEU A N 18
ATOM 31546 C CA . LEU A 1 42 ? -3.067 -2.324 5.360 1.00 41.11 42 LEU A CA 18
ATOM 31547 C C . LEU A 1 42 ? -3.245 -3.756 5.854 1.00 11.10 42 LEU A C 18
ATOM 31548 O O . LEU A 1 42 ? -3.298 -4.006 7.058 1.00 1.25 42 LEU A O 18
ATOM 31564 N N . TYR A 1 43 ? -3.335 -4.693 4.917 1.00 52.45 43 TYR A N 18
ATOM 31565 C CA . TYR A 1 43 ? -3.508 -6.100 5.256 1.00 4.04 43 TYR A CA 18
ATOM 31566 C C . TYR A 1 43 ? -2.401 -6.949 4.638 1.00 74.33 43 TYR A C 18
ATOM 31567 O O . TYR A 1 43 ? -2.575 -8.137 4.364 1.00 41.15 43 TYR A O 18
ATOM 31585 N N . PRO A 1 44 ? -1.235 -6.327 4.413 1.00 41.34 44 PRO A N 18
ATOM 31586 C CA . PRO A 1 44 ? -0.076 -7.005 3.825 1.00 21.32 44 PRO A CA 18
ATOM 31587 C C . PRO A 1 44 ? 0.540 -8.027 4.775 1.00 44.02 44 PRO A C 18
ATOM 31588 O O . PRO A 1 44 ? 0.768 -9.177 4.401 1.00 23.50 44 PRO A O 18
ATOM 31599 N N . SER A 1 45 ? 0.808 -7.599 6.005 1.00 75.34 45 SER A N 18
ATOM 31600 C CA . SER A 1 45 ? 1.401 -8.477 7.007 1.00 13.40 45 SER A CA 18
ATOM 31601 C C . SER A 1 45 ? 1.042 -8.012 8.416 1.00 64.55 45 SER A C 18
ATOM 31602 O O . SER A 1 45 ? 1.915 -7.635 9.198 1.00 2.14 45 SER A O 18
ATOM 31610 N N . LEU A 1 46 ? -0.248 -8.043 8.731 1.00 25.23 46 LEU A N 18
ATOM 31611 C CA . LEU A 1 46 ? -0.724 -7.626 10.046 1.00 44.14 46 LEU A CA 18
ATOM 31612 C C . LEU A 1 46 ? -0.517 -8.732 11.076 1.00 52.32 46 LEU A C 18
ATOM 31613 O O . LEU A 1 46 ? -0.652 -9.916 10.767 1.00 23.44 46 LEU A O 18
ATOM 31629 N N . THR A 1 47 ? -0.191 -8.337 12.303 1.00 75.11 47 THR A N 18
ATOM 31630 C CA . THR A 1 47 ? 0.032 -9.294 13.379 1.00 3.23 47 THR A CA 18
ATOM 31631 C C . THR A 1 47 ? -1.288 -9.777 13.968 1.00 22.34 47 THR A C 18
ATOM 31632 O O . THR A 1 47 ? -2.340 -9.165 13.783 1.00 5.41 47 THR A O 18
ATOM 31643 N N . PRO A 1 48 ? -1.235 -10.903 14.697 1.00 41.54 48 PRO A N 18
ATOM 31644 C CA . PRO A 1 48 ? -2.418 -11.492 15.329 1.00 35.42 48 PRO A CA 18
ATOM 31645 C C . PRO A 1 48 ? -2.936 -10.650 16.489 1.00 15.55 48 PRO A C 18
ATOM 31646 O O . PRO A 1 48 ? -4.141 -10.435 16.623 1.00 63.02 48 PRO A O 18
ATOM 31657 N N . GLU A 1 49 ? -2.019 -10.174 17.326 1.00 62.23 49 GLU A N 18
ATOM 31658 C CA . GLU A 1 49 ? -2.385 -9.355 18.475 1.00 41.20 49 GLU A CA 18
ATOM 31659 C C . GLU A 1 49 ? -2.891 -7.986 18.028 1.00 24.03 49 GLU A C 18
ATOM 31660 O O . GLU A 1 49 ? -3.811 -7.428 18.625 1.00 24.34 49 GLU A O 18
ATOM 31672 N N . GLU A 1 50 ? -2.281 -7.451 16.975 1.00 73.54 50 GLU A N 18
ATOM 31673 C CA . GLU A 1 50 ? -2.669 -6.148 16.449 1.00 2.30 50 GLU A CA 18
ATOM 31674 C C . GLU A 1 50 ? -4.038 -6.216 15.779 1.00 32.32 50 GLU A C 18
ATOM 31675 O O . GLU A 1 50 ? -4.869 -5.323 15.948 1.00 62.34 50 GLU A O 18
ATOM 31687 N N . ARG A 1 51 ? -4.266 -7.282 15.019 1.00 64.24 51 ARG A N 18
ATOM 31688 C CA . ARG A 1 51 ? -5.533 -7.467 14.322 1.00 63.24 51 ARG A CA 18
ATOM 31689 C C . ARG A 1 51 ? -6.706 -7.370 15.292 1.00 32.31 51 ARG A C 18
ATOM 31690 O O . ARG A 1 51 ? -7.833 -7.083 14.891 1.00 52.43 51 ARG A O 18
ATOM 31711 N N . GLU A 1 52 ? -6.432 -7.613 16.570 1.00 33.11 52 GLU A N 18
ATOM 31712 C CA . GLU A 1 52 ? -7.466 -7.554 17.597 1.00 71.42 52 GLU A CA 18
ATOM 31713 C C . GLU A 1 52 ? -8.150 -6.190 17.603 1.00 22.21 52 GLU A C 18
ATOM 31714 O O . GLU A 1 52 ? -9.353 -6.088 17.842 1.00 1.13 52 GLU A O 18
ATOM 31726 N N . SER A 1 53 ? -7.373 -5.144 17.339 1.00 71.41 53 SER A N 18
ATOM 31727 C CA . SER A 1 53 ? -7.902 -3.785 17.318 1.00 24.52 53 SER A CA 18
ATOM 31728 C C . SER A 1 53 ? -9.000 -3.646 16.269 1.00 52.22 53 SER A C 18
ATOM 31729 O O . SER A 1 53 ? -10.074 -3.111 16.546 1.00 11.03 53 SER A O 18
ATOM 31737 N N . ILE A 1 54 ? -8.723 -4.130 15.063 1.00 22.21 54 ILE A N 18
ATOM 31738 C CA . ILE A 1 54 ? -9.687 -4.061 13.972 1.00 1.31 54 ILE A CA 18
ATOM 31739 C C . ILE A 1 54 ? -10.952 -4.844 14.306 1.00 52.31 54 ILE A C 18
ATOM 31740 O O . ILE A 1 54 ? -12.066 -4.369 14.082 1.00 3.30 54 ILE A O 18
ATOM 31756 N N . ASP A 1 55 ? -10.773 -6.045 14.844 1.00 10.00 55 ASP A N 18
ATOM 31757 C CA . ASP A 1 55 ? -11.900 -6.894 15.212 1.00 13.31 55 ASP A CA 18
ATOM 31758 C C . ASP A 1 55 ? -12.820 -6.179 16.198 1.00 64.03 55 ASP A C 18
ATOM 31759 O O . ASP A 1 55 ? -14.044 -6.256 16.090 1.00 24.30 55 ASP A O 18
ATOM 31768 N N . LYS A 1 56 ? -12.222 -5.484 17.159 1.00 5.13 56 LYS A N 18
ATOM 31769 C CA . LYS A 1 56 ? -12.985 -4.755 18.165 1.00 50.31 56 LYS A CA 18
ATOM 31770 C C . LYS A 1 56 ? -13.689 -3.551 17.547 1.00 45.34 56 LYS A C 18
ATOM 31771 O O . LYS A 1 56 ? -14.715 -3.093 18.050 1.00 44.31 56 LYS A O 18
ATOM 31790 N N . PHE A 1 57 ? -13.131 -3.043 16.452 1.00 33.30 57 PHE A N 18
ATOM 31791 C CA . PHE A 1 57 ? -13.706 -1.893 15.765 1.00 40.33 57 PHE A CA 18
ATOM 31792 C C . PHE A 1 57 ? -14.293 -2.302 14.417 1.00 12.30 57 PHE A C 18
ATOM 31793 O O . PHE A 1 57 ? -14.209 -1.559 13.439 1.00 3.20 57 PHE A O 18
ATOM 31810 N N . VAL A 1 58 ? -14.888 -3.490 14.374 1.00 54.54 58 VAL A N 18
ATOM 31811 C CA . VAL A 1 58 ? -15.491 -3.999 13.147 1.00 5.51 58 VAL A CA 18
ATOM 31812 C C . VAL A 1 58 ? -16.475 -5.124 13.444 1.00 11.12 58 VAL A C 18
ATOM 31813 O O . VAL A 1 58 ? -17.595 -5.133 12.934 1.00 23.34 58 VAL A O 18
ATOM 31826 N N . ASN A 1 59 ? -16.050 -6.071 14.273 1.00 24.54 59 ASN A N 18
ATOM 31827 C CA . ASN A 1 59 ? -16.894 -7.203 14.639 1.00 13.21 59 ASN A CA 18
ATOM 31828 C C . ASN A 1 59 ? -18.035 -6.758 15.549 1.00 31.13 59 ASN A C 18
ATOM 31829 O O . ASN A 1 59 ? -19.206 -6.986 15.249 1.00 73.33 59 ASN A O 18
ATOM 31840 N N . GLU A 1 60 ? -17.683 -6.122 16.662 1.00 13.13 60 GLU A N 18
ATOM 31841 C CA . GLU A 1 60 ? -18.678 -5.646 17.616 1.00 12.40 60 GLU A CA 18
ATOM 31842 C C . GLU A 1 60 ? -18.759 -4.122 17.603 1.00 43.21 60 GLU A C 18
ATOM 31843 O O . GLU A 1 60 ? -18.641 -3.474 18.643 1.00 12.34 60 GLU A O 18
ATOM 31855 N N . HIS A 1 61 ? -18.959 -3.556 16.417 1.00 53.20 61 HIS A N 18
ATOM 31856 C CA . HIS A 1 61 ? -19.056 -2.108 16.267 1.00 25.13 61 HIS A CA 18
ATOM 31857 C C . HIS A 1 61 ? -19.985 -1.742 15.114 1.00 13.34 61 HIS A C 18
ATOM 31858 O O . HIS A 1 61 ? -20.822 -0.846 15.237 1.00 30.44 61 HIS A O 18
ATOM 31872 N N . THR A 1 62 ? -19.833 -2.439 13.993 1.00 70.31 62 THR A N 18
ATOM 31873 C CA . THR A 1 62 ? -20.657 -2.186 12.818 1.00 60.43 62 THR A CA 18
ATOM 31874 C C . THR A 1 62 ? -21.600 -3.353 12.546 1.00 14.43 62 THR A C 18
ATOM 31875 O O . THR A 1 62 ? -21.484 -4.413 13.160 1.00 20.42 62 THR A O 18
ATOM 31886 N N . ASP A 1 63 ? -22.534 -3.150 11.623 1.00 2.21 63 ASP A N 18
ATOM 31887 C CA . ASP A 1 63 ? -23.497 -4.186 11.269 1.00 21.00 63 ASP A CA 18
ATOM 31888 C C . ASP A 1 63 ? -23.278 -4.665 9.837 1.00 10.12 63 ASP A C 18
ATOM 31889 O O . ASP A 1 63 ? -22.616 -3.997 9.043 1.00 14.13 63 ASP A O 18
ATOM 31898 N N . ALA A 1 64 ? -23.837 -5.827 9.515 1.00 15.42 64 ALA A N 18
ATOM 31899 C CA . ALA A 1 64 ? -23.704 -6.394 8.179 1.00 33.33 64 ALA A CA 18
ATOM 31900 C C . ALA A 1 64 ? -24.668 -5.730 7.202 1.00 70.11 64 ALA A C 18
ATOM 31901 O O . ALA A 1 64 ? -25.600 -5.037 7.610 1.00 54.23 64 ALA A O 18
ATOM 31908 N N . ILE A 1 65 ? -24.437 -5.946 5.911 1.00 4.34 65 ILE A N 18
ATOM 31909 C CA . ILE A 1 65 ? -25.285 -5.368 4.877 1.00 51.23 65 ILE A CA 18
ATOM 31910 C C . ILE A 1 65 ? -25.976 -6.456 4.061 1.00 3.51 65 ILE A C 18
ATOM 31911 O O . ILE A 1 65 ? -25.357 -7.093 3.208 1.00 52.41 65 ILE A O 18
ATOM 31927 N N . ILE A 1 66 ? -27.261 -6.661 4.328 1.00 21.41 66 ILE A N 18
ATOM 31928 C CA . ILE A 1 66 ? -28.036 -7.670 3.617 1.00 74.02 66 ILE A CA 18
ATOM 31929 C C . ILE A 1 66 ? -28.471 -7.164 2.245 1.00 5.45 66 ILE A C 18
ATOM 31930 O O . ILE A 1 66 ? -29.207 -6.182 2.140 1.00 63.23 66 ILE A O 18
ATOM 31946 N N . ILE A 1 67 ? -28.011 -7.840 1.198 1.00 32.34 67 ILE A N 18
ATOM 31947 C CA . ILE A 1 67 ? -28.355 -7.461 -0.166 1.00 44.44 67 ILE A CA 18
ATOM 31948 C C . ILE A 1 67 ? -28.628 -8.690 -1.027 1.00 0.43 67 ILE A C 18
ATOM 31949 O O . ILE A 1 67 ? -27.857 -9.650 -1.019 1.00 13.35 67 ILE A O 18
ATOM 31965 N N . ASP A 1 68 ? -29.729 -8.652 -1.769 1.00 42.02 68 ASP A N 18
ATOM 31966 C CA . ASP A 1 68 ? -30.103 -9.762 -2.638 1.00 52.43 68 ASP A CA 18
ATOM 31967 C C . ASP A 1 68 ? -29.900 -11.098 -1.931 1.00 71.04 68 ASP A C 18
ATOM 31968 O O . ASP A 1 68 ? -29.472 -12.076 -2.542 1.00 60.33 68 ASP A O 18
ATOM 31977 N N . GLY A 1 69 ? -30.210 -11.131 -0.639 1.00 23.24 69 GLY A N 18
ATOM 31978 C CA . GLY A 1 69 ? -30.053 -12.352 0.131 1.00 52.25 69 GLY A CA 18
ATOM 31979 C C . GLY A 1 69 ? -28.607 -12.795 0.226 1.00 21.35 69 GLY A C 18
ATOM 31980 O O . GLY A 1 69 ? -28.299 -13.976 0.059 1.00 14.42 69 GLY A O 18
ATOM 31984 N N . VAL A 1 70 ? -27.715 -11.847 0.495 1.00 12.20 70 VAL A N 18
ATOM 31985 C CA . VAL A 1 70 ? -26.293 -12.146 0.612 1.00 0.43 70 VAL A CA 18
ATOM 31986 C C . VAL A 1 70 ? -25.580 -11.100 1.462 1.00 20.03 70 VAL A C 18
ATOM 31987 O O . VAL A 1 70 ? -24.887 -10.218 0.954 1.00 30.32 70 VAL A O 18
ATOM 32000 N N . PRO A 1 71 ? -25.752 -11.199 2.789 1.00 42.41 71 PRO A N 18
ATOM 32001 C CA . PRO A 1 71 ? -25.132 -10.270 3.739 1.00 43.04 71 PRO A CA 18
ATOM 32002 C C . PRO A 1 71 ? -23.620 -10.450 3.822 1.00 21.24 71 PRO A C 18
ATOM 32003 O O . PRO A 1 71 ? -23.092 -11.509 3.481 1.00 42.25 71 PRO A O 18
ATOM 32014 N N . ILE A 1 72 ? -22.929 -9.411 4.279 1.00 32.02 72 ILE A N 18
ATOM 32015 C CA . ILE A 1 72 ? -21.478 -9.456 4.409 1.00 71.40 72 ILE A CA 18
ATOM 32016 C C . ILE A 1 72 ? -21.056 -9.427 5.874 1.00 31.40 72 ILE A C 18
ATOM 32017 O O . ILE A 1 72 ? -21.883 -9.230 6.764 1.00 40.01 72 ILE A O 18
ATOM 32033 N N . GLN A 1 73 ? -19.764 -9.624 6.116 1.00 51.40 73 GLN A N 18
ATOM 32034 C CA . GLN A 1 73 ? -19.232 -9.619 7.474 1.00 52.34 73 GLN A CA 18
ATOM 32035 C C . GLN A 1 73 ? -18.094 -8.612 7.609 1.00 74.21 73 GLN A C 18
ATOM 32036 O O . GLN A 1 73 ? -17.752 -7.915 6.655 1.00 71.23 73 GLN A O 18
ATOM 32050 N N . GLY A 1 74 ? -17.512 -8.542 8.802 1.00 2.41 74 GLY A N 18
ATOM 32051 C CA . GLY A 1 74 ? -16.419 -7.617 9.040 1.00 21.04 74 GLY A CA 18
ATOM 32052 C C . GLY A 1 74 ? -16.793 -6.183 8.721 1.00 25.11 74 GLY A C 18
ATOM 32053 O O . GLY A 1 74 ? -15.946 -5.390 8.311 1.00 20.21 74 GLY A O 18
ATOM 32057 N N . GLY A 1 75 ? -18.066 -5.849 8.908 1.00 60.10 75 GLY A N 18
ATOM 32058 C CA . GLY A 1 75 ? -18.528 -4.502 8.630 1.00 1.33 75 GLY A CA 18
ATOM 32059 C C . GLY A 1 75 ? -18.124 -4.023 7.250 1.00 24.10 75 GLY A C 18
ATOM 32060 O O . GLY A 1 75 ? -18.097 -2.821 6.986 1.00 74.04 75 GLY A O 18
ATOM 32064 N N . ARG A 1 76 ? -17.806 -4.965 6.368 1.00 21.33 76 ARG A N 18
ATOM 32065 C CA . ARG A 1 76 ? -17.398 -4.633 5.009 1.00 41.04 76 ARG A CA 18
ATOM 32066 C C . ARG A 1 76 ? -18.612 -4.498 4.094 1.00 30.03 76 ARG A C 18
ATOM 32067 O O . ARG A 1 76 ? -19.659 -5.098 4.341 1.00 44.30 76 ARG A O 18
ATOM 32088 N N . LYS A 1 77 ? -18.465 -3.706 3.038 1.00 72.04 77 LYS A N 18
ATOM 32089 C CA . LYS A 1 77 ? -19.548 -3.492 2.085 1.00 11.21 77 LYS A CA 18
ATOM 32090 C C . LYS A 1 77 ? -19.240 -4.164 0.751 1.00 51.22 77 LYS A C 18
ATOM 32091 O O . LYS A 1 77 ? -18.188 -3.931 0.156 1.00 12.02 77 LYS A O 18
ATOM 32110 N N . ALA A 1 78 ? -20.165 -4.997 0.286 1.00 71.13 78 ALA A N 18
ATOM 32111 C CA . ALA A 1 78 ? -19.993 -5.700 -0.980 1.00 13.42 78 ALA A CA 18
ATOM 32112 C C . ALA A 1 78 ? -20.323 -4.792 -2.160 1.00 62.54 78 ALA A C 18
ATOM 32113 O O . ALA A 1 78 ? -20.948 -3.745 -1.995 1.00 31.01 78 ALA A O 18
ATOM 32120 N N . ARG A 1 79 ? -19.897 -5.201 -3.351 1.00 75.14 79 ARG A N 18
ATOM 32121 C CA . ARG A 1 79 ? -20.146 -4.424 -4.559 1.00 41.44 79 ARG A CA 18
ATOM 32122 C C . ARG A 1 79 ? -21.574 -4.631 -5.055 1.00 52.30 79 ARG A C 18
ATOM 32123 O O . ARG A 1 79 ? -21.885 -5.647 -5.677 1.00 25.22 79 ARG A O 18
ATOM 32144 N N . ILE A 1 80 ? -22.438 -3.661 -4.775 1.00 35.11 80 ILE A N 18
ATOM 32145 C CA . ILE A 1 80 ? -23.833 -3.737 -5.193 1.00 22.23 80 ILE A CA 18
ATOM 32146 C C . ILE A 1 80 ? -24.147 -2.687 -6.253 1.00 70.52 80 ILE A C 18
ATOM 32147 O O . ILE A 1 80 ? -24.478 -1.546 -5.933 1.00 53.22 80 ILE A O 18
ATOM 32163 N N . VAL A 1 81 ? -24.043 -3.082 -7.518 1.00 65.42 81 VAL A N 18
ATOM 32164 C CA . VAL A 1 81 ? -24.318 -2.177 -8.627 1.00 54.21 81 VAL A CA 18
ATOM 32165 C C . VAL A 1 81 ? -25.661 -2.495 -9.275 1.00 52.51 81 VAL A C 18
ATOM 32166 O O . VAL A 1 81 ? -25.735 -3.273 -10.225 1.00 14.21 81 VAL A O 18
ATOM 32179 N N . GLY A 1 82 ? -26.722 -1.886 -8.754 1.00 54.55 82 GLY A N 18
ATOM 32180 C CA . GLY A 1 82 ? -28.049 -2.116 -9.295 1.00 53.11 82 GLY A CA 18
ATOM 32181 C C . GLY A 1 82 ? -28.590 -3.487 -8.940 1.00 41.13 82 GLY A C 18
ATOM 32182 O O . GLY A 1 82 ? -28.717 -4.355 -9.804 1.00 23.42 82 GLY A O 18
ATOM 32186 N N . LYS A 1 83 ? -28.908 -3.684 -7.665 1.00 53.15 83 LYS A N 18
ATOM 32187 C CA . LYS A 1 83 ? -29.438 -4.959 -7.197 1.00 1.02 83 LYS A CA 18
ATOM 32188 C C . LYS A 1 83 ? -30.862 -4.798 -6.674 1.00 3.41 83 LYS A C 18
ATOM 32189 O O . LYS A 1 83 ? -31.493 -3.760 -6.875 1.00 44.52 83 LYS A O 18
ATOM 32208 N N . ILE A 1 84 ? -31.361 -5.829 -6.001 1.00 64.34 84 ILE A N 18
ATOM 32209 C CA . ILE A 1 84 ? -32.709 -5.800 -5.448 1.00 4.32 84 ILE A CA 18
ATOM 32210 C C . ILE A 1 84 ? -32.678 -5.584 -3.939 1.00 14.44 84 ILE A C 18
ATOM 32211 O O . ILE A 1 84 ? -33.022 -6.478 -3.165 1.00 41.04 84 ILE A O 18
ATOM 32227 N N . VAL A 1 85 ? -32.267 -4.389 -3.525 1.00 63.14 85 VAL A N 18
ATOM 32228 C CA . VAL A 1 85 ? -32.194 -4.053 -2.108 1.00 74.44 85 VAL A CA 18
ATOM 32229 C C . VAL A 1 85 ? -33.065 -2.844 -1.785 1.00 31.50 85 VAL A C 18
ATOM 32230 O O . VAL A 1 85 ? -33.495 -2.119 -2.681 1.00 54.23 85 VAL A O 18
ATOM 32243 N N . SER A 1 86 ? -33.321 -2.634 -0.498 1.00 5.53 86 SER A N 18
ATOM 32244 C CA . SER A 1 86 ? -34.143 -1.514 -0.055 1.00 51.32 86 SER A CA 18
ATOM 32245 C C . SER A 1 86 ? -33.272 -0.341 0.386 1.00 34.21 86 SER A C 18
ATOM 32246 O O . SER A 1 86 ? -32.083 -0.489 0.667 1.00 21.20 86 SER A O 18
ATOM 32254 N N . PRO A 1 87 ? -33.878 0.854 0.449 1.00 33.20 87 PRO A N 18
ATOM 32255 C CA . PRO A 1 87 ? -33.178 2.076 0.856 1.00 73.13 87 PRO A CA 18
ATOM 32256 C C . PRO A 1 87 ? -32.817 2.071 2.337 1.00 14.43 87 PRO A C 18
ATOM 32257 O O . PRO A 1 87 ? -32.132 2.971 2.822 1.00 54.10 87 PRO A O 18
ATOM 32268 N N . GLY A 1 88 ? -33.283 1.052 3.052 1.00 21.52 88 GLY A N 18
ATOM 32269 C CA . GLY A 1 88 ? -32.998 0.949 4.472 1.00 51.44 88 GLY A CA 18
ATOM 32270 C C . GLY A 1 88 ? -31.703 0.214 4.752 1.00 62.44 88 GLY A C 18
ATOM 32271 O O . GLY A 1 88 ? -31.040 0.468 5.758 1.00 55.35 88 GLY A O 18
ATOM 32275 N N . VAL A 1 89 ? -31.340 -0.704 3.860 1.00 15.34 89 VAL A N 18
ATOM 32276 C CA . VAL A 1 89 ? -30.116 -1.480 4.017 1.00 51.34 89 VAL A CA 18
ATOM 32277 C C . VAL A 1 89 ? -28.918 -0.738 3.435 1.00 25.24 89 VAL A C 18
ATOM 32278 O O . VAL A 1 89 ? -27.769 -1.042 3.758 1.00 61.54 89 VAL A O 18
ATOM 32291 N N . LYS A 1 90 ? -29.192 0.238 2.577 1.00 73.23 90 LYS A N 18
ATOM 32292 C CA . LYS A 1 90 ? -28.138 1.026 1.950 1.00 24.04 90 LYS A CA 18
ATOM 32293 C C . LYS A 1 90 ? -27.575 2.055 2.926 1.00 53.13 90 LYS A C 18
ATOM 32294 O O . LYS A 1 90 ? -26.444 2.514 2.775 1.00 40.31 90 LYS A O 18
ATOM 32313 N N . GLY A 1 91 ? -28.373 2.412 3.928 1.00 52.34 91 GLY A N 18
ATOM 32314 C CA . GLY A 1 91 ? -27.937 3.384 4.914 1.00 63.35 91 GLY A CA 18
ATOM 32315 C C . GLY A 1 91 ? -26.887 2.824 5.853 1.00 10.32 91 GLY A C 18
ATOM 32316 O O . GLY A 1 91 ? -26.002 3.549 6.310 1.00 51.40 91 GLY A O 18
ATOM 32320 N N . LEU A 1 92 ? -26.985 1.532 6.145 1.00 63.03 92 LEU A N 18
ATOM 32321 C CA . LEU A 1 92 ? -26.037 0.875 7.038 1.00 3.42 92 LEU A CA 18
ATOM 32322 C C . LEU A 1 92 ? -24.604 1.077 6.555 1.00 20.12 92 LEU A C 18
ATOM 32323 O O . LEU A 1 92 ? -23.682 1.219 7.358 1.00 51.41 92 LEU A O 18
ATOM 32339 N N . ALA A 1 93 ? -24.425 1.090 5.238 1.00 32.23 93 ALA A N 18
ATOM 32340 C CA . ALA A 1 93 ? -23.106 1.278 4.648 1.00 2.43 93 ALA A CA 18
ATOM 32341 C C . ALA A 1 93 ? -22.503 2.615 5.068 1.00 64.41 93 ALA A C 18
ATOM 32342 O O . ALA A 1 93 ? -21.315 2.701 5.381 1.00 44.24 93 ALA A O 18
ATOM 32349 N N . THR A 1 94 ? -23.329 3.656 5.072 1.00 3.32 94 THR A N 18
ATOM 32350 C CA . THR A 1 94 ? -22.876 4.989 5.452 1.00 74.25 94 THR A CA 18
ATOM 32351 C C . THR A 1 94 ? -22.604 5.071 6.949 1.00 0.51 94 THR A C 18
ATOM 32352 O O . THR A 1 94 ? -21.659 5.730 7.383 1.00 73.53 94 THR A O 18
ATOM 32363 N N . GLY A 1 95 ? -23.438 4.398 7.736 1.00 52.31 95 GLY A N 18
ATOM 32364 C CA . GLY A 1 95 ? -23.269 4.409 9.177 1.00 34.42 95 GLY A CA 18
ATOM 32365 C C . GLY A 1 95 ? -21.916 3.878 9.606 1.00 1.13 95 GLY A C 18
ATOM 32366 O O . GLY A 1 95 ? -21.276 4.437 10.497 1.00 2.11 95 GLY A O 18
ATOM 32370 N N . PHE A 1 96 ? -21.479 2.795 8.973 1.00 63.23 96 PHE A N 18
ATOM 32371 C CA . PHE A 1 96 ? -20.193 2.187 9.296 1.00 73.41 96 PHE A CA 18
ATOM 32372 C C . PHE A 1 96 ? -19.068 2.834 8.494 1.00 53.13 96 PHE A C 18
ATOM 32373 O O . PHE A 1 96 ? -17.915 2.855 8.925 1.00 14.12 96 PHE A O 18
ATOM 32390 N N . PHE A 1 97 ? -19.412 3.361 7.323 1.00 1.22 97 PHE A N 18
ATOM 32391 C CA . PHE A 1 97 ? -18.432 4.008 6.459 1.00 43.22 97 PHE A CA 18
ATOM 32392 C C . PHE A 1 97 ? -17.803 5.212 7.155 1.00 31.20 97 PHE A C 18
ATOM 32393 O O . PHE A 1 97 ? -16.589 5.407 7.103 1.00 54.54 97 PHE A O 18
ATOM 32410 N N . GLU A 1 98 ? -18.639 6.015 7.806 1.00 71.31 98 GLU A N 18
ATOM 32411 C CA . GLU A 1 98 ? -18.165 7.200 8.511 1.00 34.22 98 GLU A CA 18
ATOM 32412 C C . GLU A 1 98 ? -17.203 6.817 9.632 1.00 10.51 98 GLU A C 18
ATOM 32413 O O . GLU A 1 98 ? -16.114 7.378 9.746 1.00 4.11 98 GLU A O 18
ATOM 32425 N N . GLU A 1 99 ? -17.615 5.860 10.457 1.00 60.31 99 GLU A N 18
ATOM 32426 C CA . GLU A 1 99 ? -16.790 5.404 11.569 1.00 31.35 99 GLU A CA 18
ATOM 32427 C C . GLU A 1 99 ? -15.539 4.692 11.063 1.00 20.30 99 GLU A C 18
ATOM 32428 O O . GLU A 1 99 ? -14.458 4.826 11.639 1.00 74.30 99 GLU A O 18
ATOM 32440 N N . LEU A 1 100 ? -15.693 3.934 9.983 1.00 52.02 100 LEU A N 18
ATOM 32441 C CA . LEU A 1 100 ? -14.577 3.199 9.398 1.00 42.52 100 LEU A CA 18
ATOM 32442 C C . LEU A 1 100 ? -13.450 4.147 9.001 1.00 43.44 100 LEU A C 18
ATOM 32443 O O . LEU A 1 100 ? -12.276 3.870 9.246 1.00 54.33 100 LEU A O 18
ATOM 32459 N N . GLY A 1 101 ? -13.815 5.269 8.387 1.00 10.12 101 GLY A N 18
ATOM 32460 C CA . GLY A 1 101 ? -12.823 6.242 7.968 1.00 53.21 101 GLY A CA 18
ATOM 32461 C C . GLY A 1 101 ? -11.995 6.762 9.126 1.00 30.22 101 GLY A C 18
ATOM 32462 O O . GLY A 1 101 ? -10.785 6.947 8.999 1.00 63.11 101 GLY A O 18
ATOM 32466 N N . SER A 1 102 ? -12.648 6.999 10.259 1.00 12.42 102 SER A N 18
ATOM 32467 C CA . SER A 1 102 ? -11.965 7.506 11.444 1.00 51.45 102 SER A CA 18
ATOM 32468 C C . SER A 1 102 ? -11.046 6.443 12.037 1.00 4.40 102 SER A C 18
ATOM 32469 O O . SER A 1 102 ? -9.899 6.723 12.389 1.00 74.11 102 SER A O 18
ATOM 32477 N N . LYS A 1 103 ? -11.557 5.222 12.145 1.00 22.34 103 LYS A N 18
ATOM 32478 C CA . LYS A 1 103 ? -10.784 4.114 12.695 1.00 43.32 103 LYS A CA 18
ATOM 32479 C C . LYS A 1 103 ? -9.643 3.729 11.758 1.00 54.22 103 LYS A C 18
ATOM 32480 O O . LYS A 1 103 ? -8.556 3.361 12.205 1.00 52.01 103 LYS A O 18
ATOM 32499 N N . LEU A 1 104 ? -9.897 3.818 10.457 1.00 73.41 104 LEU A N 18
ATOM 32500 C CA . LEU A 1 104 ? -8.891 3.480 9.456 1.00 30.22 104 LEU A CA 18
ATOM 32501 C C . LEU A 1 104 ? -7.677 4.396 9.574 1.00 71.12 104 LEU A C 18
ATOM 32502 O O . LEU A 1 104 ? -6.572 4.033 9.172 1.00 51.12 104 LEU A O 18
ATOM 32518 N N . ALA A 1 105 ? -7.891 5.584 10.130 1.00 44.14 105 ALA A N 18
ATOM 32519 C CA . ALA A 1 105 ? -6.813 6.550 10.304 1.00 14.43 105 ALA A CA 18
ATOM 32520 C C . ALA A 1 105 ? -5.833 6.091 11.378 1.00 11.44 105 ALA A C 18
ATOM 32521 O O . ALA A 1 105 ? -4.632 6.339 11.281 1.00 44.03 105 ALA A O 18
ATOM 32528 N N . GLN A 1 106 ? -6.354 5.423 12.402 1.00 73.41 106 GLN A N 18
ATOM 32529 C CA . GLN A 1 106 ? -5.524 4.931 13.495 1.00 62.22 106 GLN A CA 18
ATOM 32530 C C . GLN A 1 106 ? -4.589 3.826 13.013 1.00 5.44 106 GLN A C 18
ATOM 32531 O O . GLN A 1 106 ? -3.381 3.873 13.253 1.00 71.24 106 GLN A O 18
ATOM 32545 N N . LEU A 1 107 ? -5.153 2.834 12.334 1.00 13.24 107 LEU A N 18
ATOM 32546 C CA . LEU A 1 107 ? -4.370 1.717 11.819 1.00 62.31 107 LEU A CA 18
ATOM 32547 C C . LEU A 1 107 ? -3.288 2.206 10.862 1.00 61.05 107 LEU A C 18
ATOM 32548 O O . LEU A 1 107 ? -2.155 1.724 10.890 1.00 51.42 107 LEU A O 18
ATOM 32564 N N . PHE A 1 108 ? -3.644 3.167 10.016 1.00 40.31 108 PHE A N 18
ATOM 32565 C CA . PHE A 1 108 ? -2.703 3.723 9.050 1.00 12.23 108 PHE A CA 18
ATOM 32566 C C . PHE A 1 108 ? -1.663 4.597 9.745 1.00 21.25 108 PHE A C 18
ATOM 32567 O O . PHE A 1 108 ? -0.463 4.462 9.506 1.00 34.51 108 PHE A O 18
ATOM 32584 N N . ALA A 1 109 ? -2.132 5.493 10.607 1.00 53.41 109 ALA A N 18
ATOM 32585 C CA . ALA A 1 109 ? -1.244 6.388 11.338 1.00 1.20 109 ALA A CA 18
ATOM 32586 C C . ALA A 1 109 ? -2.037 7.400 12.158 1.00 32.23 109 ALA A C 18
ATOM 32587 O O . ALA A 1 109 ? -2.343 8.494 11.686 1.00 70.33 109 ALA A O 18
ATOM 32594 N N . GLY A 1 110 ? -2.369 7.026 13.391 1.00 45.23 110 GLY A N 18
ATOM 32595 C CA . GLY A 1 110 ? -3.124 7.912 14.256 1.00 14.25 110 GLY A CA 18
ATOM 32596 C C . GLY A 1 110 ? -4.304 8.548 13.548 1.00 43.32 110 GLY A C 18
ATOM 32597 O O . GLY A 1 110 ? -5.335 7.908 13.349 1.00 33.43 110 GLY A O 18
ATOM 32601 N N . GLU A 1 111 ? -4.152 9.813 13.167 1.00 65.10 111 GLU A N 18
ATOM 32602 C CA . GLU A 1 111 ? -5.215 10.536 12.479 1.00 65.23 111 GLU A CA 18
ATOM 32603 C C . GLU A 1 111 ? -4.673 11.800 11.818 1.00 50.21 111 GLU A C 18
ATOM 32604 O O . GLU A 1 111 ? -3.584 12.268 12.148 1.00 14.43 111 GLU A O 18
ATOM 32616 N N . ASN A 1 112 ? -5.442 12.347 10.882 1.00 43.24 112 ASN A N 18
ATOM 32617 C CA . ASN A 1 112 ? -5.039 13.557 10.173 1.00 74.42 112 ASN A CA 18
ATOM 32618 C C . ASN A 1 112 ? -6.107 13.979 9.169 1.00 53.25 112 ASN A C 18
ATOM 32619 O O . ASN A 1 112 ? -6.765 13.138 8.554 1.00 42.31 112 ASN A O 18
ATOM 32630 N N . LEU A 1 113 ? -6.274 15.287 9.006 1.00 14.14 113 LEU A N 18
ATOM 32631 C CA . LEU A 1 113 ? -7.262 15.823 8.076 1.00 71.41 113 LEU A CA 18
ATOM 32632 C C . LEU A 1 113 ? -6.582 16.528 6.907 1.00 54.22 113 LEU A C 18
ATOM 32633 O O . LEU A 1 113 ? -5.665 17.326 7.099 1.00 42.41 113 LEU A O 18
ATOM 32649 N N . TYR A 1 114 ? -7.040 16.230 5.696 1.00 40.20 114 TYR A N 18
ATOM 32650 C CA . TYR A 1 114 ? -6.476 16.836 4.495 1.00 31.34 114 TYR A CA 18
ATOM 32651 C C . TYR A 1 114 ? -7.195 16.338 3.245 1.00 25.41 114 TYR A C 18
ATOM 32652 O O . TYR A 1 114 ? -7.606 15.179 3.171 1.00 43.41 114 TYR A O 18
ATOM 32670 N N . PHE A 1 115 ? -7.341 17.221 2.264 1.00 55.35 115 PHE A N 18
ATOM 32671 C CA . PHE A 1 115 ? -8.010 16.873 1.015 1.00 12.23 115 PHE A CA 18
ATOM 32672 C C . PHE A 1 115 ? -7.000 16.718 -0.118 1.00 53.40 115 PHE A C 18
ATOM 32673 O O . PHE A 1 115 ? -5.793 16.819 0.096 1.00 44.42 115 PHE A O 18
ATOM 32690 N N . GLN A 1 116 ? -7.505 16.472 -1.323 1.00 2.23 116 GLN A N 18
ATOM 32691 C CA . GLN A 1 116 ? -6.647 16.302 -2.489 1.00 70.05 116 GLN A CA 18
ATOM 32692 C C . GLN A 1 116 ? -6.520 17.608 -3.267 1.00 73.21 116 GLN A C 18
ATOM 32693 O O . GLN A 1 116 ? -7.354 17.919 -4.118 1.00 53.41 116 GLN A O 18
ATOM 32707 N N . MET A 1 1 ? 4.484 5.926 -5.579 1.00 51.34 1 MET A N 19
ATOM 32708 C CA . MET A 1 1 ? 4.526 4.669 -6.317 1.00 44.12 1 MET A CA 19
ATOM 32709 C C . MET A 1 1 ? 5.799 3.893 -5.995 1.00 63.42 1 MET A C 19
ATOM 32710 O O . MET A 1 1 ? 6.886 4.248 -6.450 1.00 21.45 1 MET A O 19
ATOM 32724 N N . GLY A 1 2 ? 5.657 2.831 -5.208 1.00 35.32 2 GLY A N 19
ATOM 32725 C CA . GLY A 1 2 ? 6.803 2.021 -4.839 1.00 2.54 2 GLY A CA 19
ATOM 32726 C C . GLY A 1 2 ? 6.404 0.725 -4.163 1.00 22.33 2 GLY A C 19
ATOM 32727 O O . GLY A 1 2 ? 5.302 0.219 -4.376 1.00 0.01 2 GLY A O 19
ATOM 32731 N N . TYR A 1 3 ? 7.302 0.184 -3.347 1.00 64.11 3 TYR A N 19
ATOM 32732 C CA . TYR A 1 3 ? 7.040 -1.065 -2.641 1.00 51.50 3 TYR A CA 19
ATOM 32733 C C . TYR A 1 3 ? 7.711 -1.067 -1.271 1.00 62.10 3 TYR A C 19
ATOM 32734 O O . TYR A 1 3 ? 8.694 -1.774 -1.050 1.00 45.14 3 TYR A O 19
ATOM 32752 N N . SER A 1 4 ? 7.171 -0.271 -0.353 1.00 65.14 4 SER A N 19
ATOM 32753 C CA . SER A 1 4 ? 7.719 -0.178 0.995 1.00 72.00 4 SER A CA 19
ATOM 32754 C C . SER A 1 4 ? 6.715 0.468 1.945 1.00 1.12 4 SER A C 19
ATOM 32755 O O . SER A 1 4 ? 5.551 0.665 1.596 1.00 1.11 4 SER A O 19
ATOM 32763 N N . ASP A 1 5 ? 7.175 0.795 3.148 1.00 51.32 5 ASP A N 19
ATOM 32764 C CA . ASP A 1 5 ? 6.319 1.420 4.150 1.00 50.35 5 ASP A CA 19
ATOM 32765 C C . ASP A 1 5 ? 5.729 2.724 3.623 1.00 54.45 5 ASP A C 19
ATOM 32766 O O . ASP A 1 5 ? 4.573 3.048 3.895 1.00 60.22 5 ASP A O 19
ATOM 32775 N N . GLU A 1 6 ? 6.531 3.469 2.868 1.00 12.11 6 GLU A N 19
ATOM 32776 C CA . GLU A 1 6 ? 6.087 4.739 2.305 1.00 2.01 6 GLU A CA 19
ATOM 32777 C C . GLU A 1 6 ? 4.850 4.545 1.434 1.00 53.15 6 GLU A C 19
ATOM 32778 O O . GLU A 1 6 ? 4.003 5.433 1.332 1.00 3.43 6 GLU A O 19
ATOM 32790 N N . ASP A 1 7 ? 4.753 3.378 0.806 1.00 55.41 7 ASP A N 19
ATOM 32791 C CA . ASP A 1 7 ? 3.619 3.066 -0.057 1.00 0.40 7 ASP A CA 19
ATOM 32792 C C . ASP A 1 7 ? 2.315 3.076 0.734 1.00 31.34 7 ASP A C 19
ATOM 32793 O O . ASP A 1 7 ? 1.257 3.415 0.203 1.00 63.51 7 ASP A O 19
ATOM 32802 N N . ARG A 1 8 ? 2.398 2.700 2.007 1.00 50.54 8 ARG A N 19
ATOM 32803 C CA . ARG A 1 8 ? 1.224 2.663 2.870 1.00 1.44 8 ARG A CA 19
ATOM 32804 C C . ARG A 1 8 ? 0.570 4.039 2.958 1.00 51.20 8 ARG A C 19
ATOM 32805 O O . ARG A 1 8 ? -0.655 4.153 3.001 1.00 24.51 8 ARG A O 19
ATOM 32826 N N . GLU A 1 9 ? 1.395 5.081 2.984 1.00 24.14 9 GLU A N 19
ATOM 32827 C CA . GLU A 1 9 ? 0.896 6.448 3.068 1.00 2.33 9 GLU A CA 19
ATOM 32828 C C . GLU A 1 9 ? 0.166 6.841 1.787 1.00 63.31 9 GLU A C 19
ATOM 32829 O O . GLU A 1 9 ? -0.792 7.612 1.817 1.00 31.03 9 GLU A O 19
ATOM 32841 N N . ALA A 1 10 ? 0.628 6.304 0.662 1.00 33.01 10 ALA A N 19
ATOM 32842 C CA . ALA A 1 10 ? 0.019 6.596 -0.630 1.00 11.14 10 ALA A CA 19
ATOM 32843 C C . ALA A 1 10 ? -1.433 6.133 -0.669 1.00 73.54 10 ALA A C 19
ATOM 32844 O O . ALA A 1 10 ? -2.320 6.874 -1.092 1.00 53.31 10 ALA A O 19
ATOM 32851 N N . ASP A 1 11 ? -1.669 4.902 -0.228 1.00 1.14 11 ASP A N 19
ATOM 32852 C CA . ASP A 1 11 ? -3.014 4.340 -0.213 1.00 33.45 11 ASP A CA 19
ATOM 32853 C C . ASP A 1 11 ? -3.876 5.020 0.846 1.00 1.25 11 ASP A C 19
ATOM 32854 O O . ASP A 1 11 ? -5.041 5.332 0.606 1.00 53.02 11 ASP A O 19
ATOM 32863 N N . ASN A 1 12 ? -3.294 5.246 2.020 1.00 41.42 12 ASN A N 19
ATOM 32864 C CA . ASN A 1 12 ? -4.009 5.889 3.117 1.00 72.54 12 ASN A CA 19
ATOM 32865 C C . ASN A 1 12 ? -4.354 7.334 2.769 1.00 23.42 12 ASN A C 19
ATOM 32866 O O . ASN A 1 12 ? -5.422 7.832 3.126 1.00 31.13 12 ASN A O 19
ATOM 32877 N N . LEU A 1 13 ? -3.442 8.002 2.071 1.00 75.45 13 LEU A N 19
ATOM 32878 C CA . LEU A 1 13 ? -3.649 9.390 1.673 1.00 33.04 13 LEU A CA 19
ATOM 32879 C C . LEU A 1 13 ? -4.953 9.546 0.897 1.00 63.24 13 LEU A C 19
ATOM 32880 O O . LEU A 1 13 ? -5.643 10.558 1.019 1.00 5.10 13 LEU A O 19
ATOM 32896 N N . ARG A 1 14 ? -5.285 8.536 0.099 1.00 24.22 14 ARG A N 19
ATOM 32897 C CA . ARG A 1 14 ? -6.506 8.560 -0.697 1.00 1.23 14 ARG A CA 19
ATOM 32898 C C . ARG A 1 14 ? -7.739 8.454 0.196 1.00 42.20 14 ARG A C 19
ATOM 32899 O O . ARG A 1 14 ? -8.746 9.123 -0.038 1.00 2.31 14 ARG A O 19
ATOM 32920 N N . ILE A 1 15 ? -7.652 7.610 1.218 1.00 20.40 15 ILE A N 19
ATOM 32921 C CA . ILE A 1 15 ? -8.760 7.417 2.145 1.00 21.13 15 ILE A CA 19
ATOM 32922 C C . ILE A 1 15 ? -9.120 8.720 2.850 1.00 55.44 15 ILE A C 19
ATOM 32923 O O . ILE A 1 15 ? -10.295 9.011 3.076 1.00 44.42 15 ILE A O 19
ATOM 32939 N N . ALA A 1 16 ? -8.102 9.503 3.192 1.00 32.33 16 ALA A N 19
ATOM 32940 C CA . ALA A 1 16 ? -8.312 10.777 3.867 1.00 3.53 16 ALA A CA 19
ATOM 32941 C C . ALA A 1 16 ? -8.969 11.790 2.936 1.00 52.20 16 ALA A C 19
ATOM 32942 O O . ALA A 1 16 ? -9.904 12.489 3.326 1.00 41.13 16 ALA A O 19
ATOM 32949 N N . GLU A 1 17 ? -8.474 11.864 1.705 1.00 63.24 17 GLU A N 19
ATOM 32950 C CA . GLU A 1 17 ? -9.013 12.793 0.719 1.00 14.20 17 GLU A CA 19
ATOM 32951 C C . GLU A 1 17 ? -10.399 12.351 0.256 1.00 2.52 17 GLU A C 19
ATOM 32952 O O . GLU A 1 17 ? -11.273 13.180 0.001 1.00 42.43 17 GLU A O 19
ATOM 32964 N N . ILE A 1 18 ? -10.591 11.041 0.150 1.00 23.04 18 ILE A N 19
ATOM 32965 C CA . ILE A 1 18 ? -11.869 10.489 -0.281 1.00 0.01 18 ILE A CA 19
ATOM 32966 C C . ILE A 1 18 ? -13.001 10.943 0.634 1.00 2.44 18 ILE A C 19
ATOM 32967 O O . ILE A 1 18 ? -14.112 11.212 0.177 1.00 33.24 18 ILE A O 19
ATOM 32983 N N . ILE A 1 19 ? -12.710 11.029 1.928 1.00 30.11 19 ILE A N 19
ATOM 32984 C CA . ILE A 1 19 ? -13.703 11.454 2.907 1.00 23.12 19 ILE A CA 19
ATOM 32985 C C . ILE A 1 19 ? -14.097 12.911 2.693 1.00 53.21 19 ILE A C 19
ATOM 32986 O O . ILE A 1 19 ? -15.281 13.249 2.673 1.00 51.20 19 ILE A O 19
ATOM 33002 N N . LYS A 1 20 ? -13.098 13.771 2.531 1.00 3.40 20 LYS A N 19
ATOM 33003 C CA . LYS A 1 20 ? -13.339 15.193 2.315 1.00 45.04 20 LYS A CA 19
ATOM 33004 C C . LYS A 1 20 ? -13.980 15.435 0.952 1.00 35.12 20 LYS A C 19
ATOM 33005 O O . LYS A 1 20 ? -14.772 16.362 0.784 1.00 23.24 20 LYS A O 19
ATOM 33024 N N . ASN A 1 21 ? -13.635 14.594 -0.017 1.00 71.14 21 ASN A N 19
ATOM 33025 C CA . ASN A 1 21 ? -14.179 14.716 -1.365 1.00 41.30 21 ASN A CA 19
ATOM 33026 C C . ASN A 1 21 ? -15.380 13.795 -1.553 1.00 15.04 21 ASN A C 19
ATOM 33027 O O . ASN A 1 21 ? -15.648 13.325 -2.658 1.00 34.12 21 ASN A O 19
ATOM 33038 N N . ALA A 1 22 ? -16.101 13.542 -0.465 1.00 2.13 22 ALA A N 19
ATOM 33039 C CA . ALA A 1 22 ? -17.275 12.680 -0.509 1.00 70.34 22 ALA A CA 19
ATOM 33040 C C . ALA A 1 22 ? -18.557 13.489 -0.342 1.00 61.45 22 ALA A C 19
ATOM 33041 O O . ALA A 1 22 ? -19.490 13.056 0.333 1.00 12.00 22 ALA A O 19
ATOM 33048 N N . GLN A 1 23 ? -18.594 14.664 -0.961 1.00 52.24 23 GLN A N 19
ATOM 33049 C CA . GLN A 1 23 ? -19.762 15.534 -0.879 1.00 61.52 23 GLN A CA 19
ATOM 33050 C C . GLN A 1 23 ? -20.273 15.625 0.555 1.00 61.41 23 GLN A C 19
ATOM 33051 O O . GLN A 1 23 ? -19.572 15.257 1.498 1.00 15.03 23 GLN A O 19
ATOM 33065 N N . ASP A 1 24 ? -21.497 16.117 0.711 1.00 22.33 24 ASP A N 19
ATOM 33066 C CA . ASP A 1 24 ? -22.102 16.256 2.031 1.00 72.43 24 ASP A CA 19
ATOM 33067 C C . ASP A 1 24 ? -22.024 14.944 2.805 1.00 22.34 24 ASP A C 19
ATOM 33068 O O . ASP A 1 24 ? -21.173 14.778 3.680 1.00 70.54 24 ASP A O 19
ATOM 33077 N N . ASP A 1 25 ? -22.917 14.016 2.479 1.00 22.14 25 ASP A N 19
ATOM 33078 C CA . ASP A 1 25 ? -22.949 12.719 3.144 1.00 30.54 25 ASP A CA 19
ATOM 33079 C C . ASP A 1 25 ? -23.510 11.646 2.216 1.00 23.30 25 ASP A C 19
ATOM 33080 O O . ASP A 1 25 ? -23.096 10.487 2.268 1.00 2.42 25 ASP A O 19
ATOM 33089 N N . ASP A 1 26 ? -24.454 12.039 1.368 1.00 20.14 26 ASP A N 19
ATOM 33090 C CA . ASP A 1 26 ? -25.072 11.111 0.428 1.00 1.21 26 ASP A CA 19
ATOM 33091 C C . ASP A 1 26 ? -24.019 10.454 -0.458 1.00 63.22 26 ASP A C 19
ATOM 33092 O O . ASP A 1 26 ? -24.123 9.274 -0.792 1.00 23.52 26 ASP A O 19
ATOM 33101 N N . SER A 1 27 ? -23.006 11.226 -0.837 1.00 44.42 27 SER A N 19
ATOM 33102 C CA . SER A 1 27 ? -21.936 10.721 -1.689 1.00 64.41 27 SER A CA 19
ATOM 33103 C C . SER A 1 27 ? -21.064 9.723 -0.932 1.00 72.12 27 SER A C 19
ATOM 33104 O O . SER A 1 27 ? -20.531 8.779 -1.515 1.00 64.22 27 SER A O 19
ATOM 33112 N N . LYS A 1 28 ? -20.924 9.939 0.371 1.00 12.13 28 LYS A N 19
ATOM 33113 C CA . LYS A 1 28 ? -20.119 9.060 1.211 1.00 12.10 28 LYS A CA 19
ATOM 33114 C C . LYS A 1 28 ? -20.618 7.621 1.127 1.00 21.04 28 LYS A C 19
ATOM 33115 O O . LYS A 1 28 ? -19.828 6.677 1.172 1.00 53.20 28 LYS A O 19
ATOM 33134 N N . ILE A 1 29 ? -21.931 7.461 1.005 1.00 52.04 29 ILE A N 19
ATOM 33135 C CA . ILE A 1 29 ? -22.534 6.137 0.912 1.00 24.10 29 ILE A CA 19
ATOM 33136 C C . ILE A 1 29 ? -21.865 5.304 -0.176 1.00 71.31 29 ILE A C 19
ATOM 33137 O O . ILE A 1 29 ? -21.537 4.137 0.035 1.00 75.12 29 ILE A O 19
ATOM 33153 N N . ASN A 1 30 ? -21.664 5.912 -1.340 1.00 53.54 30 ASN A N 19
ATOM 33154 C CA . ASN A 1 30 ? -21.033 5.227 -2.462 1.00 51.14 30 ASN A CA 19
ATOM 33155 C C . ASN A 1 30 ? -19.534 5.065 -2.228 1.00 13.45 30 ASN A C 19
ATOM 33156 O O . ASN A 1 30 ? -18.962 4.011 -2.505 1.00 52.43 30 ASN A O 19
ATOM 33167 N N . SER A 1 31 ? -18.905 6.117 -1.714 1.00 5.04 31 SER A N 19
ATOM 33168 C CA . SER A 1 31 ? -17.472 6.093 -1.444 1.00 44.30 31 SER A CA 19
ATOM 33169 C C . SER A 1 31 ? -17.123 4.983 -0.457 1.00 41.40 31 SER A C 19
ATOM 33170 O O . SER A 1 31 ? -15.968 4.570 -0.351 1.00 5.31 31 SER A O 19
ATOM 33178 N N . THR A 1 32 ? -18.131 4.504 0.265 1.00 61.41 32 THR A N 19
ATOM 33179 C CA . THR A 1 32 ? -17.933 3.443 1.244 1.00 24.23 32 THR A CA 19
ATOM 33180 C C . THR A 1 32 ? -17.460 2.157 0.575 1.00 53.43 32 THR A C 19
ATOM 33181 O O . THR A 1 32 ? -16.640 1.425 1.127 1.00 31.01 32 THR A O 19
ATOM 33192 N N . GLN A 1 33 ? -17.983 1.890 -0.618 1.00 1.42 33 GLN A N 19
ATOM 33193 C CA . GLN A 1 33 ? -17.613 0.692 -1.362 1.00 55.32 33 GLN A CA 19
ATOM 33194 C C . GLN A 1 33 ? -16.155 0.753 -1.803 1.00 3.40 33 GLN A C 19
ATOM 33195 O O . GLN A 1 33 ? -15.415 -0.221 -1.669 1.00 74.24 33 GLN A O 19
ATOM 33209 N N . GLU A 1 34 ? -15.748 1.905 -2.329 1.00 31.32 34 GLU A N 19
ATOM 33210 C CA . GLU A 1 34 ? -14.377 2.091 -2.790 1.00 55.21 34 GLU A CA 19
ATOM 33211 C C . GLU A 1 34 ? -13.400 2.059 -1.619 1.00 10.23 34 GLU A C 19
ATOM 33212 O O . GLU A 1 34 ? -12.311 1.492 -1.719 1.00 52.02 34 GLU A O 19
ATOM 33224 N N . LEU A 1 35 ? -13.796 2.672 -0.509 1.00 10.22 35 LEU A N 19
ATOM 33225 C CA . LEU A 1 35 ? -12.956 2.715 0.683 1.00 43.10 35 LEU A CA 19
ATOM 33226 C C . LEU A 1 35 ? -12.584 1.308 1.138 1.00 31.43 35 LEU A C 19
ATOM 33227 O O . LEU A 1 35 ? -11.457 1.060 1.569 1.00 0.23 35 LEU A O 19
ATOM 33243 N N . LEU A 1 36 ? -13.538 0.388 1.038 1.00 5.10 36 LEU A N 19
ATOM 33244 C CA . LEU A 1 36 ? -13.310 -0.997 1.437 1.00 12.53 36 LEU A CA 19
ATOM 33245 C C . LEU A 1 36 ? -12.183 -1.621 0.621 1.00 53.25 36 LEU A C 19
ATOM 33246 O O . LEU A 1 36 ? -11.416 -2.439 1.127 1.00 4.03 36 LEU A O 19
ATOM 33262 N N . ASP A 1 37 ? -12.089 -1.228 -0.645 1.00 13.11 37 ASP A N 19
ATOM 33263 C CA . ASP A 1 37 ? -11.054 -1.746 -1.532 1.00 20.34 37 ASP A CA 19
ATOM 33264 C C . ASP A 1 37 ? -9.665 -1.463 -0.969 1.00 23.24 37 ASP A C 19
ATOM 33265 O O . ASP A 1 37 ? -8.778 -2.317 -1.019 1.00 15.34 37 ASP A O 19
ATOM 33274 N N . ILE A 1 38 ? -9.482 -0.260 -0.435 1.00 31.22 38 ILE A N 19
ATOM 33275 C CA . ILE A 1 38 ? -8.201 0.135 0.137 1.00 21.32 38 ILE A CA 19
ATOM 33276 C C . ILE A 1 38 ? -7.897 -0.658 1.404 1.00 2.31 38 ILE A C 19
ATOM 33277 O O . ILE A 1 38 ? -6.751 -0.717 1.852 1.00 54.02 38 ILE A O 19
ATOM 33293 N N . TYR A 1 39 ? -8.929 -1.267 1.976 1.00 13.43 39 TYR A N 19
ATOM 33294 C CA . TYR A 1 39 ? -8.773 -2.056 3.192 1.00 12.35 39 TYR A CA 19
ATOM 33295 C C . TYR A 1 39 ? -7.985 -3.332 2.916 1.00 23.12 39 TYR A C 19
ATOM 33296 O O . TYR A 1 39 ? -7.021 -3.644 3.616 1.00 10.53 39 TYR A O 19
ATOM 33314 N N . ARG A 1 40 ? -8.401 -4.067 1.890 1.00 13.21 40 ARG A N 19
ATOM 33315 C CA . ARG A 1 40 ? -7.735 -5.310 1.520 1.00 15.12 40 ARG A CA 19
ATOM 33316 C C . ARG A 1 40 ? -6.275 -5.057 1.157 1.00 30.34 40 ARG A C 19
ATOM 33317 O O . ARG A 1 40 ? -5.430 -5.942 1.293 1.00 44.12 40 ARG A O 19
ATOM 33338 N N . ARG A 1 41 ? -5.987 -3.845 0.696 1.00 44.04 41 ARG A N 19
ATOM 33339 C CA . ARG A 1 41 ? -4.629 -3.477 0.312 1.00 52.34 41 ARG A CA 19
ATOM 33340 C C . ARG A 1 41 ? -3.665 -3.658 1.481 1.00 74.04 41 ARG A C 19
ATOM 33341 O O . ARG A 1 41 ? -2.499 -4.004 1.290 1.00 61.44 41 ARG A O 19
ATOM 33362 N N . LEU A 1 42 ? -4.160 -3.421 2.691 1.00 71.35 42 LEU A N 19
ATOM 33363 C CA . LEU A 1 42 ? -3.343 -3.558 3.891 1.00 11.14 42 LEU A CA 19
ATOM 33364 C C . LEU A 1 42 ? -3.639 -4.873 4.605 1.00 61.45 42 LEU A C 19
ATOM 33365 O O . LEU A 1 42 ? -3.623 -4.942 5.834 1.00 63.22 42 LEU A O 19
ATOM 33381 N N . TYR A 1 43 ? -3.907 -5.915 3.825 1.00 23.34 43 TYR A N 19
ATOM 33382 C CA . TYR A 1 43 ? -4.206 -7.229 4.382 1.00 32.14 43 TYR A CA 19
ATOM 33383 C C . TYR A 1 43 ? -3.251 -8.284 3.833 1.00 30.31 43 TYR A C 19
ATOM 33384 O O . TYR A 1 43 ? -3.572 -9.470 3.757 1.00 33.42 43 TYR A O 19
ATOM 33402 N N . PRO A 1 44 ? -2.047 -7.844 3.441 1.00 45.53 44 PRO A N 19
ATOM 33403 C CA . PRO A 1 44 ? -1.018 -8.733 2.892 1.00 12.25 44 PRO A CA 19
ATOM 33404 C C . PRO A 1 44 ? -0.440 -9.670 3.947 1.00 32.22 44 PRO A C 19
ATOM 33405 O O . PRO A 1 44 ? -0.347 -10.879 3.733 1.00 43.20 44 PRO A O 19
ATOM 33416 N N . SER A 1 45 ? -0.054 -9.105 5.087 1.00 71.33 45 SER A N 19
ATOM 33417 C CA . SER A 1 45 ? 0.518 -9.891 6.174 1.00 40.31 45 SER A CA 19
ATOM 33418 C C . SER A 1 45 ? 0.446 -9.127 7.493 1.00 53.24 45 SER A C 19
ATOM 33419 O O . SER A 1 45 ? 1.467 -8.872 8.133 1.00 54.00 45 SER A O 19
ATOM 33427 N N . LEU A 1 46 ? -0.768 -8.764 7.893 1.00 41.34 46 LEU A N 19
ATOM 33428 C CA . LEU A 1 46 ? -0.976 -8.028 9.135 1.00 22.43 46 LEU A CA 19
ATOM 33429 C C . LEU A 1 46 ? -0.933 -8.967 10.337 1.00 4.21 46 LEU A C 19
ATOM 33430 O O . LEU A 1 46 ? -1.388 -10.109 10.264 1.00 3.21 46 LEU A O 19
ATOM 33446 N N . THR A 1 47 ? -0.384 -8.477 11.445 1.00 62.14 47 THR A N 19
ATOM 33447 C CA . THR A 1 47 ? -0.282 -9.271 12.663 1.00 50.24 47 THR A CA 19
ATOM 33448 C C . THR A 1 47 ? -1.566 -9.190 13.480 1.00 20.04 47 THR A C 19
ATOM 33449 O O . THR A 1 47 ? -2.412 -8.321 13.268 1.00 71.30 47 THR A O 19
ATOM 33460 N N . PRO A 1 48 ? -1.717 -10.116 14.439 1.00 0.32 48 PRO A N 19
ATOM 33461 C CA . PRO A 1 48 ? -2.895 -10.169 15.309 1.00 35.14 48 PRO A CA 19
ATOM 33462 C C . PRO A 1 48 ? -2.945 -9.003 16.291 1.00 63.12 48 PRO A C 19
ATOM 33463 O O . PRO A 1 48 ? -4.022 -8.535 16.658 1.00 3.12 48 PRO A O 19
ATOM 33474 N N . GLU A 1 49 ? -1.772 -8.539 16.711 1.00 61.01 49 GLU A N 19
ATOM 33475 C CA . GLU A 1 49 ? -1.683 -7.427 17.650 1.00 31.44 49 GLU A CA 19
ATOM 33476 C C . GLU A 1 49 ? -2.122 -6.122 16.992 1.00 22.42 49 GLU A C 19
ATOM 33477 O O . GLU A 1 49 ? -2.864 -5.338 17.581 1.00 12.34 49 GLU A O 19
ATOM 33489 N N . GLU A 1 50 ? -1.656 -5.898 15.767 1.00 31.43 50 GLU A N 19
ATOM 33490 C CA . GLU A 1 50 ? -1.999 -4.688 15.030 1.00 73.22 50 GLU A CA 19
ATOM 33491 C C . GLU A 1 50 ? -3.462 -4.711 14.597 1.00 34.21 50 GLU A C 19
ATOM 33492 O O . GLU A 1 50 ? -4.181 -3.723 14.748 1.00 30.11 50 GLU A O 19
ATOM 33504 N N . ARG A 1 51 ? -3.896 -5.846 14.058 1.00 50.12 51 ARG A N 19
ATOM 33505 C CA . ARG A 1 51 ? -5.272 -5.998 13.601 1.00 12.13 51 ARG A CA 19
ATOM 33506 C C . ARG A 1 51 ? -6.253 -5.797 14.753 1.00 5.41 51 ARG A C 19
ATOM 33507 O O . ARG A 1 51 ? -7.442 -5.567 14.535 1.00 5.22 51 ARG A O 19
ATOM 33528 N N . GLU A 1 52 ? -5.744 -5.885 15.978 1.00 34.34 52 GLU A N 19
ATOM 33529 C CA . GLU A 1 52 ? -6.576 -5.714 17.164 1.00 71.22 52 GLU A CA 19
ATOM 33530 C C . GLU A 1 52 ? -7.244 -4.342 17.167 1.00 44.14 52 GLU A C 19
ATOM 33531 O O . GLU A 1 52 ? -8.380 -4.193 17.617 1.00 63.35 52 GLU A O 19
ATOM 33543 N N . SER A 1 53 ? -6.529 -3.342 16.662 1.00 44.43 53 SER A N 19
ATOM 33544 C CA . SER A 1 53 ? -7.049 -1.980 16.610 1.00 62.34 53 SER A CA 19
ATOM 33545 C C . SER A 1 53 ? -8.194 -1.874 15.607 1.00 20.41 53 SER A C 19
ATOM 33546 O O . SER A 1 53 ? -9.277 -1.389 15.935 1.00 51.22 53 SER A O 19
ATOM 33554 N N . ILE A 1 54 ? -7.946 -2.332 14.385 1.00 61.04 54 ILE A N 19
ATOM 33555 C CA . ILE A 1 54 ? -8.956 -2.290 13.334 1.00 24.13 54 ILE A CA 19
ATOM 33556 C C . ILE A 1 54 ? -10.089 -3.269 13.622 1.00 61.03 54 ILE A C 19
ATOM 33557 O O . ILE A 1 54 ? -11.265 -2.932 13.483 1.00 43.45 54 ILE A O 19
ATOM 33573 N N . ASP A 1 55 ? -9.727 -4.482 14.025 1.00 73.01 55 ASP A N 19
ATOM 33574 C CA . ASP A 1 55 ? -10.714 -5.510 14.335 1.00 23.24 55 ASP A CA 19
ATOM 33575 C C . ASP A 1 55 ? -11.650 -5.047 15.447 1.00 54.33 55 ASP A C 19
ATOM 33576 O O . ASP A 1 55 ? -12.858 -5.283 15.395 1.00 44.10 55 ASP A O 19
ATOM 33585 N N . LYS A 1 56 ? -11.086 -4.386 16.452 1.00 20.41 56 LYS A N 19
ATOM 33586 C CA . LYS A 1 56 ? -11.869 -3.889 17.577 1.00 53.01 56 LYS A CA 19
ATOM 33587 C C . LYS A 1 56 ? -12.793 -2.757 17.138 1.00 32.43 56 LYS A C 19
ATOM 33588 O O . LYS A 1 56 ? -13.881 -2.582 17.688 1.00 22.12 56 LYS A O 19
ATOM 33607 N N . PHE A 1 57 ? -12.354 -1.993 16.144 1.00 11.31 57 PHE A N 19
ATOM 33608 C CA . PHE A 1 57 ? -13.142 -0.878 15.631 1.00 34.13 57 PHE A CA 19
ATOM 33609 C C . PHE A 1 57 ? -13.743 -1.218 14.270 1.00 13.44 57 PHE A C 19
ATOM 33610 O O . PHE A 1 57 ? -13.839 -0.362 13.391 1.00 54.24 57 PHE A O 19
ATOM 33627 N N . VAL A 1 58 ? -14.146 -2.474 14.105 1.00 41.54 58 VAL A N 19
ATOM 33628 C CA . VAL A 1 58 ? -14.738 -2.928 12.852 1.00 40.51 58 VAL A CA 19
ATOM 33629 C C . VAL A 1 58 ? -15.615 -4.155 13.072 1.00 65.44 58 VAL A C 19
ATOM 33630 O O . VAL A 1 58 ? -16.744 -4.219 12.588 1.00 43.05 58 VAL A O 19
ATOM 33643 N N . ASN A 1 59 ? -15.086 -5.129 13.806 1.00 71.23 59 ASN A N 19
ATOM 33644 C CA . ASN A 1 59 ? -15.821 -6.357 14.090 1.00 3.40 59 ASN A CA 19
ATOM 33645 C C . ASN A 1 59 ? -16.998 -6.083 15.021 1.00 1.31 59 ASN A C 19
ATOM 33646 O O . ASN A 1 59 ? -18.156 -6.241 14.636 1.00 22.30 59 ASN A O 19
ATOM 33657 N N . GLU A 1 60 ? -16.692 -5.670 16.247 1.00 31.23 60 GLU A N 19
ATOM 33658 C CA . GLU A 1 60 ? -17.725 -5.375 17.233 1.00 53.41 60 GLU A CA 19
ATOM 33659 C C . GLU A 1 60 ? -17.962 -3.871 17.339 1.00 51.24 60 GLU A C 19
ATOM 33660 O O . GLU A 1 60 ? -18.158 -3.337 18.431 1.00 43.00 60 GLU A O 19
ATOM 33672 N N . HIS A 1 61 ? -17.942 -3.193 16.195 1.00 13.24 61 HIS A N 19
ATOM 33673 C CA . HIS A 1 61 ? -18.155 -1.750 16.158 1.00 23.23 61 HIS A CA 19
ATOM 33674 C C . HIS A 1 61 ? -19.115 -1.371 15.035 1.00 70.10 61 HIS A C 19
ATOM 33675 O O . HIS A 1 61 ? -19.881 -0.414 15.155 1.00 73.54 61 HIS A O 19
ATOM 33689 N N . THR A 1 62 ? -19.068 -2.127 13.942 1.00 32.24 62 THR A N 19
ATOM 33690 C CA . THR A 1 62 ? -19.932 -1.870 12.797 1.00 0.31 62 THR A CA 19
ATOM 33691 C C . THR A 1 62 ? -20.972 -2.972 12.634 1.00 63.44 62 THR A C 19
ATOM 33692 O O . THR A 1 62 ? -20.912 -4.000 13.309 1.00 61.00 62 THR A O 19
ATOM 33703 N N . ASP A 1 63 ? -21.923 -2.753 11.733 1.00 12.00 63 ASP A N 19
ATOM 33704 C CA . ASP A 1 63 ? -22.976 -3.730 11.479 1.00 1.24 63 ASP A CA 19
ATOM 33705 C C . ASP A 1 63 ? -22.855 -4.306 10.072 1.00 22.22 63 ASP A C 19
ATOM 33706 O O . ASP A 1 63 ? -22.193 -3.730 9.210 1.00 52.35 63 ASP A O 19
ATOM 33715 N N . ALA A 1 64 ? -23.497 -5.448 9.849 1.00 54.24 64 ALA A N 19
ATOM 33716 C CA . ALA A 1 64 ? -23.462 -6.102 8.546 1.00 14.33 64 ALA A CA 19
ATOM 33717 C C . ALA A 1 64 ? -24.481 -5.484 7.594 1.00 32.24 64 ALA A C 19
ATOM 33718 O O . ALA A 1 64 ? -25.581 -5.112 8.004 1.00 33.31 64 ALA A O 19
ATOM 33725 N N . ILE A 1 65 ? -24.108 -5.378 6.324 1.00 42.53 65 ILE A N 19
ATOM 33726 C CA . ILE A 1 65 ? -24.990 -4.805 5.314 1.00 20.24 65 ILE A CA 19
ATOM 33727 C C . ILE A 1 65 ? -25.853 -5.881 4.665 1.00 74.40 65 ILE A C 19
ATOM 33728 O O . ILE A 1 65 ? -25.423 -6.556 3.729 1.00 3.12 65 ILE A O 19
ATOM 33744 N N . ILE A 1 66 ? -27.074 -6.035 5.167 1.00 72.05 66 ILE A N 19
ATOM 33745 C CA . ILE A 1 66 ? -27.999 -7.027 4.633 1.00 34.11 66 ILE A CA 19
ATOM 33746 C C . ILE A 1 66 ? -28.667 -6.526 3.357 1.00 15.23 66 ILE A C 19
ATOM 33747 O O . ILE A 1 66 ? -29.361 -5.508 3.366 1.00 25.04 66 ILE A O 19
ATOM 33763 N N . ILE A 1 67 ? -28.456 -7.248 2.262 1.00 2.12 67 ILE A N 19
ATOM 33764 C CA . ILE A 1 67 ? -29.040 -6.878 0.979 1.00 10.11 67 ILE A CA 19
ATOM 33765 C C . ILE A 1 67 ? -29.490 -8.112 0.204 1.00 45.54 67 ILE A C 19
ATOM 33766 O O . ILE A 1 67 ? -28.674 -8.957 -0.165 1.00 40.22 67 ILE A O 19
ATOM 33782 N N . ASP A 1 68 ? -30.792 -8.207 -0.042 1.00 25.11 68 ASP A N 19
ATOM 33783 C CA . ASP A 1 68 ? -31.350 -9.336 -0.777 1.00 32.13 68 ASP A CA 19
ATOM 33784 C C . ASP A 1 68 ? -30.882 -10.659 -0.179 1.00 25.01 68 ASP A C 19
ATOM 33785 O O . ASP A 1 68 ? -30.577 -11.606 -0.903 1.00 4.30 68 ASP A O 19
ATOM 33794 N N . GLY A 1 69 ? -30.826 -10.716 1.148 1.00 24.34 69 GLY A N 19
ATOM 33795 C CA . GLY A 1 69 ? -30.392 -11.927 1.821 1.00 1.20 69 GLY A CA 19
ATOM 33796 C C . GLY A 1 69 ? -28.921 -12.218 1.600 1.00 41.22 69 GLY A C 19
ATOM 33797 O O . GLY A 1 69 ? -28.544 -13.348 1.291 1.00 24.31 69 GLY A O 19
ATOM 33801 N N . VAL A 1 70 ? -28.087 -11.195 1.756 1.00 3.40 70 VAL A N 19
ATOM 33802 C CA . VAL A 1 70 ? -26.648 -11.346 1.571 1.00 55.43 70 VAL A CA 19
ATOM 33803 C C . VAL A 1 70 ? -25.874 -10.627 2.670 1.00 53.32 70 VAL A C 19
ATOM 33804 O O . VAL A 1 70 ? -25.122 -9.685 2.419 1.00 22.02 70 VAL A O 19
ATOM 33817 N N . PRO A 1 71 ? -26.061 -11.080 3.918 1.00 10.24 71 PRO A N 19
ATOM 33818 C CA . PRO A 1 71 ? -25.388 -10.495 5.082 1.00 41.23 71 PRO A CA 19
ATOM 33819 C C . PRO A 1 71 ? -23.892 -10.789 5.094 1.00 4.51 71 PRO A C 19
ATOM 33820 O O . PRO A 1 71 ? -23.455 -11.855 4.659 1.00 15.30 71 PRO A O 19
ATOM 33831 N N . ILE A 1 72 ? -23.111 -9.837 5.595 1.00 22.42 72 ILE A N 19
ATOM 33832 C CA . ILE A 1 72 ? -21.664 -9.996 5.665 1.00 5.12 72 ILE A CA 19
ATOM 33833 C C . ILE A 1 72 ? -21.234 -10.531 7.027 1.00 34.01 72 ILE A C 19
ATOM 33834 O O . ILE A 1 72 ? -22.004 -10.500 7.987 1.00 41.00 72 ILE A O 19
ATOM 33850 N N . GLN A 1 73 ? -20.001 -11.020 7.103 1.00 44.41 73 GLN A N 19
ATOM 33851 C CA . GLN A 1 73 ? -19.469 -11.560 8.348 1.00 22.42 73 GLN A CA 19
ATOM 33852 C C . GLN A 1 73 ? -18.187 -10.839 8.751 1.00 20.24 73 GLN A C 19
ATOM 33853 O O . GLN A 1 73 ? -17.125 -11.452 8.858 1.00 15.24 73 GLN A O 19
ATOM 33867 N N . GLY A 1 74 ? -18.294 -9.532 8.974 1.00 65.54 74 GLY A N 19
ATOM 33868 C CA . GLY A 1 74 ? -17.135 -8.749 9.362 1.00 32.20 74 GLY A CA 19
ATOM 33869 C C . GLY A 1 74 ? -17.285 -7.281 9.016 1.00 74.24 74 GLY A C 19
ATOM 33870 O O . GLY A 1 74 ? -16.336 -6.643 8.563 1.00 54.25 74 GLY A O 19
ATOM 33874 N N . GLY A 1 75 ? -18.483 -6.744 9.228 1.00 51.03 75 GLY A N 19
ATOM 33875 C CA . GLY A 1 75 ? -18.733 -5.346 8.927 1.00 21.35 75 GLY A CA 19
ATOM 33876 C C . GLY A 1 75 ? -18.256 -4.957 7.542 1.00 14.33 75 GLY A C 19
ATOM 33877 O O . GLY A 1 75 ? -17.959 -3.790 7.286 1.00 14.32 75 GLY A O 19
ATOM 33881 N N . ARG A 1 76 ? -18.181 -5.936 6.647 1.00 54.21 76 ARG A N 19
ATOM 33882 C CA . ARG A 1 76 ? -17.734 -5.690 5.281 1.00 15.41 76 ARG A CA 19
ATOM 33883 C C . ARG A 1 76 ? -18.925 -5.528 4.340 1.00 1.44 76 ARG A C 19
ATOM 33884 O O . ARG A 1 76 ? -20.011 -6.047 4.600 1.00 2.52 76 ARG A O 19
ATOM 33905 N N . LYS A 1 77 ? -18.714 -4.804 3.247 1.00 44.45 77 LYS A N 19
ATOM 33906 C CA . LYS A 1 77 ? -19.768 -4.573 2.266 1.00 44.32 77 LYS A CA 19
ATOM 33907 C C . LYS A 1 77 ? -19.489 -5.339 0.977 1.00 63.12 77 LYS A C 19
ATOM 33908 O O . LYS A 1 77 ? -18.456 -5.142 0.338 1.00 63.13 77 LYS A O 19
ATOM 33927 N N . ALA A 1 78 ? -20.417 -6.212 0.600 1.00 32.32 78 ALA A N 19
ATOM 33928 C CA . ALA A 1 78 ? -20.272 -7.005 -0.614 1.00 73.23 78 ALA A CA 19
ATOM 33929 C C . ALA A 1 78 ? -20.646 -6.192 -1.849 1.00 5.52 78 ALA A C 19
ATOM 33930 O O . ALA A 1 78 ? -21.288 -5.147 -1.744 1.00 41.42 78 ALA A O 19
ATOM 33937 N N . ARG A 1 79 ? -20.238 -6.677 -3.017 1.00 52.10 79 ARG A N 19
ATOM 33938 C CA . ARG A 1 79 ? -20.529 -5.993 -4.272 1.00 25.15 79 ARG A CA 19
ATOM 33939 C C . ARG A 1 79 ? -21.957 -6.276 -4.727 1.00 60.32 79 ARG A C 19
ATOM 33940 O O . ARG A 1 79 ? -22.195 -7.180 -5.529 1.00 14.00 79 ARG A O 19
ATOM 33961 N N . ILE A 1 80 ? -22.902 -5.499 -4.210 1.00 54.13 80 ILE A N 19
ATOM 33962 C CA . ILE A 1 80 ? -24.306 -5.666 -4.565 1.00 14.04 80 ILE A CA 19
ATOM 33963 C C . ILE A 1 80 ? -24.886 -4.377 -5.138 1.00 63.43 80 ILE A C 19
ATOM 33964 O O . ILE A 1 80 ? -25.369 -3.518 -4.400 1.00 63.53 80 ILE A O 19
ATOM 33980 N N . VAL A 1 81 ? -24.836 -4.250 -6.461 1.00 2.35 81 VAL A N 19
ATOM 33981 C CA . VAL A 1 81 ? -25.358 -3.067 -7.135 1.00 33.23 81 VAL A CA 19
ATOM 33982 C C . VAL A 1 81 ? -26.585 -3.409 -7.973 1.00 22.51 81 VAL A C 19
ATOM 33983 O O . VAL A 1 81 ? -26.571 -4.360 -8.754 1.00 25.13 81 VAL A O 19
ATOM 33996 N N . GLY A 1 82 ? -27.647 -2.627 -7.806 1.00 4.33 82 GLY A N 19
ATOM 33997 C CA . GLY A 1 82 ? -28.867 -2.863 -8.554 1.00 14.30 82 GLY A CA 19
ATOM 33998 C C . GLY A 1 82 ? -29.604 -4.102 -8.086 1.00 20.11 82 GLY A C 19
ATOM 33999 O O . GLY A 1 82 ? -29.912 -4.989 -8.883 1.00 14.44 82 GLY A O 19
ATOM 34003 N N . LYS A 1 83 ? -29.886 -4.166 -6.789 1.00 21.30 83 LYS A N 19
ATOM 34004 C CA . LYS A 1 83 ? -30.590 -5.306 -6.214 1.00 74.22 83 LYS A CA 19
ATOM 34005 C C . LYS A 1 83 ? -31.734 -4.843 -5.317 1.00 61.12 83 LYS A C 19
ATOM 34006 O O . LYS A 1 83 ? -32.087 -3.663 -5.305 1.00 62.42 83 LYS A O 19
ATOM 34025 N N . ILE A 1 84 ? -32.307 -5.778 -4.567 1.00 74.03 84 ILE A N 19
ATOM 34026 C CA . ILE A 1 84 ? -33.409 -5.464 -3.666 1.00 22.14 84 ILE A CA 19
ATOM 34027 C C . ILE A 1 84 ? -32.893 -5.004 -2.307 1.00 4.43 84 ILE A C 19
ATOM 34028 O O . ILE A 1 84 ? -33.224 -5.587 -1.274 1.00 51.43 84 ILE A O 19
ATOM 34044 N N . VAL A 1 85 ? -32.080 -3.952 -2.314 1.00 3.21 85 VAL A N 19
ATOM 34045 C CA . VAL A 1 85 ? -31.519 -3.410 -1.082 1.00 35.03 85 VAL A CA 19
ATOM 34046 C C . VAL A 1 85 ? -32.530 -2.526 -0.361 1.00 15.25 85 VAL A C 19
ATOM 34047 O O . VAL A 1 85 ? -33.497 -2.054 -0.960 1.00 3.13 85 VAL A O 19
ATOM 34060 N N . SER A 1 86 ? -32.301 -2.305 0.930 1.00 41.21 86 SER A N 19
ATOM 34061 C CA . SER A 1 86 ? -33.194 -1.479 1.735 1.00 63.32 86 SER A CA 19
ATOM 34062 C C . SER A 1 86 ? -32.537 -0.146 2.081 1.00 62.44 86 SER A C 19
ATOM 34063 O O . SER A 1 86 ? -31.317 0.008 2.018 1.00 0.50 86 SER A O 19
ATOM 34071 N N . PRO A 1 87 ? -33.364 0.841 2.455 1.00 74.34 87 PRO A N 19
ATOM 34072 C CA . PRO A 1 87 ? -32.888 2.178 2.818 1.00 4.34 87 PRO A CA 19
ATOM 34073 C C . PRO A 1 87 ? -32.127 2.183 4.140 1.00 63.11 87 PRO A C 19
ATOM 34074 O O . PRO A 1 87 ? -31.159 2.924 4.308 1.00 53.12 87 PRO A O 19
ATOM 34085 N N . GLY A 1 88 ? -32.570 1.350 5.076 1.00 35.52 88 GLY A N 19
ATOM 34086 C CA . GLY A 1 88 ? -31.919 1.274 6.371 1.00 71.53 88 GLY A CA 19
ATOM 34087 C C . GLY A 1 88 ? -30.577 0.573 6.304 1.00 23.31 88 GLY A C 19
ATOM 34088 O O . GLY A 1 88 ? -29.733 0.746 7.184 1.00 72.01 88 GLY A O 19
ATOM 34092 N N . VAL A 1 89 ? -30.378 -0.223 5.258 1.00 24.21 89 VAL A N 19
ATOM 34093 C CA . VAL A 1 89 ? -29.128 -0.954 5.080 1.00 14.31 89 VAL A CA 19
ATOM 34094 C C . VAL A 1 89 ? -28.077 -0.086 4.396 1.00 33.54 89 VAL A C 19
ATOM 34095 O O . VAL A 1 89 ? -26.986 0.121 4.928 1.00 53.54 89 VAL A O 19
ATOM 34108 N N . LYS A 1 90 ? -28.413 0.418 3.214 1.00 0.41 90 LYS A N 19
ATOM 34109 C CA . LYS A 1 90 ? -27.500 1.266 2.456 1.00 22.42 90 LYS A CA 19
ATOM 34110 C C . LYS A 1 90 ? -26.957 2.395 3.326 1.00 21.10 90 LYS A C 19
ATOM 34111 O O . LYS A 1 90 ? -25.798 2.788 3.198 1.00 72.00 90 LYS A O 19
ATOM 34130 N N . GLY A 1 91 ? -27.802 2.912 4.212 1.00 13.25 91 GLY A N 19
ATOM 34131 C CA . GLY A 1 91 ? -27.388 3.990 5.091 1.00 11.22 91 GLY A CA 19
ATOM 34132 C C . GLY A 1 91 ? -26.178 3.624 5.927 1.00 3.22 91 GLY A C 19
ATOM 34133 O O . GLY A 1 91 ? -25.350 4.480 6.243 1.00 50.01 91 GLY A O 19
ATOM 34137 N N . LEU A 1 92 ? -26.074 2.350 6.288 1.00 2.14 92 LEU A N 19
ATOM 34138 C CA . LEU A 1 92 ? -24.956 1.872 7.095 1.00 40.31 92 LEU A CA 19
ATOM 34139 C C . LEU A 1 92 ? -23.623 2.225 6.442 1.00 74.42 92 LEU A C 19
ATOM 34140 O O . LEU A 1 92 ? -22.647 2.529 7.126 1.00 41.11 92 LEU A O 19
ATOM 34156 N N . ALA A 1 93 ? -23.592 2.183 5.114 1.00 61.02 93 ALA A N 19
ATOM 34157 C CA . ALA A 1 93 ? -22.381 2.502 4.368 1.00 22.10 93 ALA A CA 19
ATOM 34158 C C . ALA A 1 93 ? -21.937 3.937 4.629 1.00 12.33 93 ALA A C 19
ATOM 34159 O O . ALA A 1 93 ? -20.743 4.222 4.723 1.00 42.32 93 ALA A O 19
ATOM 34166 N N . THR A 1 94 ? -22.907 4.840 4.746 1.00 64.43 94 THR A N 19
ATOM 34167 C CA . THR A 1 94 ? -22.616 6.246 4.994 1.00 20.02 94 THR A CA 19
ATOM 34168 C C . THR A 1 94 ? -22.019 6.447 6.382 1.00 12.14 94 THR A C 19
ATOM 34169 O O . THR A 1 94 ? -21.004 7.124 6.540 1.00 21.32 94 THR A O 19
ATOM 34180 N N . GLY A 1 95 ? -22.657 5.854 7.387 1.00 4.04 95 GLY A N 19
ATOM 34181 C CA . GLY A 1 95 ? -22.173 5.980 8.750 1.00 51.11 95 GLY A CA 19
ATOM 34182 C C . GLY A 1 95 ? -20.878 5.226 8.978 1.00 71.13 95 GLY A C 19
ATOM 34183 O O . GLY A 1 95 ? -20.007 5.683 9.718 1.00 41.11 95 GLY A O 19
ATOM 34187 N N . PHE A 1 96 ? -20.751 4.066 8.341 1.00 2.25 96 PHE A N 19
ATOM 34188 C CA . PHE A 1 96 ? -19.554 3.245 8.481 1.00 44.35 96 PHE A CA 19
ATOM 34189 C C . PHE A 1 96 ? -18.375 3.873 7.742 1.00 71.21 96 PHE A C 19
ATOM 34190 O O . PHE A 1 96 ? -17.226 3.754 8.168 1.00 32.51 96 PHE A O 19
ATOM 34207 N N . PHE A 1 97 ? -18.669 4.541 6.632 1.00 44.35 97 PHE A N 19
ATOM 34208 C CA . PHE A 1 97 ? -17.634 5.187 5.832 1.00 72.23 97 PHE A CA 19
ATOM 34209 C C . PHE A 1 97 ? -16.883 6.230 6.654 1.00 40.15 97 PHE A C 19
ATOM 34210 O O . PHE A 1 97 ? -15.667 6.375 6.529 1.00 34.23 97 PHE A O 19
ATOM 34227 N N . GLU A 1 98 ? -17.617 6.955 7.492 1.00 21.45 98 GLU A N 19
ATOM 34228 C CA . GLU A 1 98 ? -17.020 7.985 8.334 1.00 53.54 98 GLU A CA 19
ATOM 34229 C C . GLU A 1 98 ? -16.016 7.378 9.309 1.00 14.02 98 GLU A C 19
ATOM 34230 O O . GLU A 1 98 ? -14.887 7.851 9.427 1.00 24.00 98 GLU A O 19
ATOM 34242 N N . GLU A 1 99 ? -16.439 6.328 10.006 1.00 24.23 99 GLU A N 19
ATOM 34243 C CA . GLU A 1 99 ? -15.577 5.657 10.973 1.00 71.24 99 GLU A CA 19
ATOM 34244 C C . GLU A 1 99 ? -14.442 4.918 10.269 1.00 53.11 99 GLU A C 19
ATOM 34245 O O . GLU A 1 99 ? -13.314 4.877 10.761 1.00 62.21 99 GLU A O 19
ATOM 34257 N N . LEU A 1 100 ? -14.750 4.335 9.115 1.00 4.44 100 LEU A N 19
ATOM 34258 C CA . LEU A 1 100 ? -13.757 3.597 8.343 1.00 45.13 100 LEU A CA 19
ATOM 34259 C C . LEU A 1 100 ? -12.575 4.490 7.980 1.00 5.41 100 LEU A C 19
ATOM 34260 O O . LEU A 1 100 ? -11.421 4.068 8.047 1.00 41.32 100 LEU A O 19
ATOM 34276 N N . GLY A 1 101 ? -12.871 5.729 7.598 1.00 44.02 101 GLY A N 19
ATOM 34277 C CA . GLY A 1 101 ? -11.822 6.663 7.232 1.00 1.24 101 GLY A CA 19
ATOM 34278 C C . GLY A 1 101 ? -10.870 6.944 8.378 1.00 32.34 101 GLY A C 19
ATOM 34279 O O . GLY A 1 101 ? -9.654 6.972 8.191 1.00 1.43 101 GLY A O 19
ATOM 34283 N N . SER A 1 102 ? -11.425 7.153 9.568 1.00 25.13 102 SER A N 19
ATOM 34284 C CA . SER A 1 102 ? -10.617 7.438 10.748 1.00 2.23 102 SER A CA 19
ATOM 34285 C C . SER A 1 102 ? -9.824 6.206 11.175 1.00 13.31 102 SER A C 19
ATOM 34286 O O . SER A 1 102 ? -8.669 6.309 11.588 1.00 30.32 102 SER A O 19
ATOM 34294 N N . LYS A 1 103 ? -10.454 5.041 11.072 1.00 30.23 103 LYS A N 19
ATOM 34295 C CA . LYS A 1 103 ? -9.810 3.787 11.446 1.00 40.13 103 LYS A CA 19
ATOM 34296 C C . LYS A 1 103 ? -8.591 3.519 10.569 1.00 41.52 103 LYS A C 19
ATOM 34297 O O . LYS A 1 103 ? -7.508 3.214 11.070 1.00 31.40 103 LYS A O 19
ATOM 34316 N N . LEU A 1 104 ? -8.773 3.638 9.258 1.00 31.33 104 LEU A N 19
ATOM 34317 C CA . LEU A 1 104 ? -7.687 3.410 8.311 1.00 12.02 104 LEU A CA 19
ATOM 34318 C C . LEU A 1 104 ? -6.516 4.346 8.591 1.00 43.13 104 LEU A C 19
ATOM 34319 O O . LEU A 1 104 ? -5.380 4.067 8.208 1.00 70.50 104 LEU A O 19
ATOM 34335 N N . ALA A 1 105 ? -6.800 5.457 9.262 1.00 1.22 105 ALA A N 19
ATOM 34336 C CA . ALA A 1 105 ? -5.769 6.432 9.597 1.00 55.32 105 ALA A CA 19
ATOM 34337 C C . ALA A 1 105 ? -4.744 5.839 10.557 1.00 43.42 105 ALA A C 19
ATOM 34338 O O . ALA A 1 105 ? -3.541 6.046 10.398 1.00 21.03 105 ALA A O 19
ATOM 34345 N N . GLN A 1 106 ? -5.228 5.103 11.552 1.00 44.11 106 GLN A N 19
ATOM 34346 C CA . GLN A 1 106 ? -4.351 4.482 12.538 1.00 34.10 106 GLN A CA 19
ATOM 34347 C C . GLN A 1 106 ? -3.346 3.553 11.865 1.00 53.12 106 GLN A C 19
ATOM 34348 O O . GLN A 1 106 ? -2.203 3.434 12.306 1.00 4.13 106 GLN A O 19
ATOM 34362 N N . LEU A 1 107 ? -3.780 2.896 10.795 1.00 40.54 107 LEU A N 19
ATOM 34363 C CA . LEU A 1 107 ? -2.918 1.977 10.060 1.00 40.13 107 LEU A CA 19
ATOM 34364 C C . LEU A 1 107 ? -1.674 2.693 9.543 1.00 60.41 107 LEU A C 19
ATOM 34365 O O . LEU A 1 107 ? -0.554 2.207 9.703 1.00 30.11 107 LEU A O 19
ATOM 34381 N N . PHE A 1 108 ? -1.878 3.851 8.924 1.00 71.31 108 PHE A N 19
ATOM 34382 C CA . PHE A 1 108 ? -0.773 4.634 8.384 1.00 1.44 108 PHE A CA 19
ATOM 34383 C C . PHE A 1 108 ? 0.014 5.308 9.505 1.00 54.51 108 PHE A C 19
ATOM 34384 O O . PHE A 1 108 ? 1.240 5.219 9.557 1.00 12.34 108 PHE A O 19
ATOM 34401 N N . ALA A 1 109 ? -0.702 5.983 10.399 1.00 42.43 109 ALA A N 19
ATOM 34402 C CA . ALA A 1 109 ? -0.072 6.672 11.519 1.00 72.52 109 ALA A CA 19
ATOM 34403 C C . ALA A 1 109 ? -1.090 7.500 12.296 1.00 24.43 109 ALA A C 19
ATOM 34404 O O . ALA A 1 109 ? -0.795 8.611 12.735 1.00 73.23 109 ALA A O 19
ATOM 34411 N N . GLY A 1 110 ? -2.289 6.951 12.463 1.00 32.22 110 GLY A N 19
ATOM 34412 C CA . GLY A 1 110 ? -3.332 7.653 13.187 1.00 13.53 110 GLY A CA 19
ATOM 34413 C C . GLY A 1 110 ? -3.626 9.020 12.600 1.00 21.23 110 GLY A C 19
ATOM 34414 O O . GLY A 1 110 ? -2.888 9.505 11.743 1.00 14.12 110 GLY A O 19
ATOM 34418 N N . GLU A 1 111 ? -4.707 9.641 13.062 1.00 72.43 111 GLU A N 19
ATOM 34419 C CA . GLU A 1 111 ? -5.097 10.958 12.574 1.00 51.30 111 GLU A CA 19
ATOM 34420 C C . GLU A 1 111 ? -6.328 11.470 13.316 1.00 55.53 111 GLU A C 19
ATOM 34421 O O . GLU A 1 111 ? -6.756 10.884 14.309 1.00 11.20 111 GLU A O 19
ATOM 34433 N N . ASN A 1 112 ? -6.893 12.569 12.825 1.00 10.21 112 ASN A N 19
ATOM 34434 C CA . ASN A 1 112 ? -8.074 13.162 13.441 1.00 34.14 112 ASN A CA 19
ATOM 34435 C C . ASN A 1 112 ? -9.164 13.410 12.402 1.00 4.03 112 ASN A C 19
ATOM 34436 O O . ASN A 1 112 ? -8.957 14.141 11.432 1.00 21.34 112 ASN A O 19
ATOM 34447 N N . LEU A 1 113 ? -10.324 12.798 12.612 1.00 62.23 113 LEU A N 19
ATOM 34448 C CA . LEU A 1 113 ? -11.447 12.952 11.694 1.00 50.32 113 LEU A CA 19
ATOM 34449 C C . LEU A 1 113 ? -12.753 12.523 12.355 1.00 52.25 113 LEU A C 19
ATOM 34450 O O . LEU A 1 113 ? -12.774 11.602 13.171 1.00 32.02 113 LEU A O 19
ATOM 34466 N N . TYR A 1 114 ? -13.841 13.195 11.994 1.00 2.24 114 TYR A N 19
ATOM 34467 C CA . TYR A 1 114 ? -15.151 12.884 12.552 1.00 34.23 114 TYR A CA 19
ATOM 34468 C C . TYR A 1 114 ? -16.264 13.478 11.694 1.00 71.41 114 TYR A C 19
ATOM 34469 O O . TYR A 1 114 ? -16.105 14.545 11.102 1.00 41.40 114 TYR A O 19
ATOM 34487 N N . PHE A 1 115 ? -17.392 12.778 11.632 1.00 61.44 115 PHE A N 19
ATOM 34488 C CA . PHE A 1 115 ? -18.533 13.234 10.846 1.00 65.21 115 PHE A CA 19
ATOM 34489 C C . PHE A 1 115 ? -19.773 12.400 11.153 1.00 11.23 115 PHE A C 19
ATOM 34490 O O . PHE A 1 115 ? -19.713 11.439 11.919 1.00 24.13 115 PHE A O 19
ATOM 34507 N N . GLN A 1 116 ? -20.896 12.777 10.550 1.00 31.15 116 GLN A N 19
ATOM 34508 C CA . GLN A 1 116 ? -22.151 12.065 10.761 1.00 52.23 116 GLN A CA 19
ATOM 34509 C C . GLN A 1 116 ? -22.698 11.525 9.443 1.00 0.14 116 GLN A C 19
ATOM 34510 O O . GLN A 1 116 ? -23.304 12.260 8.663 1.00 62.14 116 GLN A O 19
ATOM 34524 N N . MET A 1 1 ? 2.868 -1.377 -2.102 1.00 72.25 1 MET A N 20
ATOM 34525 C CA . MET A 1 1 ? 3.368 -0.329 -2.984 1.00 11.40 1 MET A CA 20
ATOM 34526 C C . MET A 1 1 ? 4.672 0.255 -2.449 1.00 51.03 1 MET A C 20
ATOM 34527 O O . MET A 1 1 ? 5.483 0.785 -3.207 1.00 61.35 1 MET A O 20
ATOM 34541 N N . GLY A 1 2 ? 4.866 0.154 -1.138 1.00 5.43 2 GLY A N 20
ATOM 34542 C CA . GLY A 1 2 ? 6.073 0.677 -0.525 1.00 5.34 2 GLY A CA 20
ATOM 34543 C C . GLY A 1 2 ? 6.173 0.331 0.948 1.00 73.03 2 GLY A C 20
ATOM 34544 O O . GLY A 1 2 ? 5.301 -0.347 1.493 1.00 4.33 2 GLY A O 20
ATOM 34548 N N . TYR A 1 3 ? 7.237 0.795 1.592 1.00 3.14 3 TYR A N 20
ATOM 34549 C CA . TYR A 1 3 ? 7.449 0.527 3.010 1.00 64.02 3 TYR A CA 20
ATOM 34550 C C . TYR A 1 3 ? 8.124 1.712 3.693 1.00 2.35 3 TYR A C 20
ATOM 34551 O O . TYR A 1 3 ? 9.341 1.727 3.877 1.00 43.34 3 TYR A O 20
ATOM 34569 N N . SER A 1 4 ? 7.324 2.705 4.069 1.00 35.53 4 SER A N 20
ATOM 34570 C CA . SER A 1 4 ? 7.842 3.897 4.730 1.00 30.51 4 SER A CA 20
ATOM 34571 C C . SER A 1 4 ? 6.712 4.865 5.068 1.00 25.24 4 SER A C 20
ATOM 34572 O O . SER A 1 4 ? 5.537 4.558 4.870 1.00 52.10 4 SER A O 20
ATOM 34580 N N . ASP A 1 5 ? 7.078 6.035 5.580 1.00 23.21 5 ASP A N 20
ATOM 34581 C CA . ASP A 1 5 ? 6.097 7.050 5.946 1.00 62.13 5 ASP A CA 20
ATOM 34582 C C . ASP A 1 5 ? 5.397 7.600 4.707 1.00 71.20 5 ASP A C 20
ATOM 34583 O O . ASP A 1 5 ? 4.230 7.987 4.763 1.00 4.20 5 ASP A O 20
ATOM 34592 N N . GLU A 1 6 ? 6.118 7.631 3.591 1.00 41.24 6 GLU A N 20
ATOM 34593 C CA . GLU A 1 6 ? 5.566 8.136 2.339 1.00 34.20 6 GLU A CA 20
ATOM 34594 C C . GLU A 1 6 ? 4.608 7.122 1.719 1.00 12.33 6 GLU A C 20
ATOM 34595 O O . GLU A 1 6 ? 3.648 7.492 1.043 1.00 12.22 6 GLU A O 20
ATOM 34607 N N . ASP A 1 7 ? 4.877 5.843 1.954 1.00 32.25 7 ASP A N 20
ATOM 34608 C CA . ASP A 1 7 ? 4.040 4.775 1.420 1.00 35.24 7 ASP A CA 20
ATOM 34609 C C . ASP A 1 7 ? 2.695 4.727 2.140 1.00 63.20 7 ASP A C 20
ATOM 34610 O O . ASP A 1 7 ? 1.646 4.605 1.508 1.00 52.41 7 ASP A O 20
ATOM 34619 N N . ARG A 1 8 ? 2.735 4.822 3.465 1.00 64.20 8 ARG A N 20
ATOM 34620 C CA . ARG A 1 8 ? 1.521 4.787 4.271 1.00 73.24 8 ARG A CA 20
ATOM 34621 C C . ARG A 1 8 ? 0.603 5.955 3.922 1.00 42.03 8 ARG A C 20
ATOM 34622 O O . ARG A 1 8 ? -0.620 5.822 3.941 1.00 40.52 8 ARG A O 20
ATOM 34643 N N . GLU A 1 9 ? 1.203 7.098 3.604 1.00 23.02 9 GLU A N 20
ATOM 34644 C CA . GLU A 1 9 ? 0.439 8.289 3.253 1.00 43.22 9 GLU A CA 20
ATOM 34645 C C . GLU A 1 9 ? -0.280 8.100 1.921 1.00 55.55 9 GLU A C 20
ATOM 34646 O O . GLU A 1 9 ? -1.373 8.628 1.713 1.00 22.20 9 GLU A O 20
ATOM 34658 N N . ALA A 1 10 ? 0.341 7.345 1.021 1.00 72.11 10 ALA A N 20
ATOM 34659 C CA . ALA A 1 10 ? -0.240 7.085 -0.290 1.00 70.05 10 ALA A CA 20
ATOM 34660 C C . ALA A 1 10 ? -1.588 6.384 -0.164 1.00 74.14 10 ALA A C 20
ATOM 34661 O O . ALA A 1 10 ? -2.564 6.774 -0.806 1.00 61.24 10 ALA A O 20
ATOM 34668 N N . ASP A 1 11 ? -1.636 5.348 0.666 1.00 62.14 11 ASP A N 20
ATOM 34669 C CA . ASP A 1 11 ? -2.865 4.592 0.876 1.00 53.31 11 ASP A CA 20
ATOM 34670 C C . ASP A 1 11 ? -3.888 5.422 1.645 1.00 54.52 11 ASP A C 20
ATOM 34671 O O . ASP A 1 11 ? -5.063 5.469 1.282 1.00 0.11 11 ASP A O 20
ATOM 34680 N N . ASN A 1 12 ? -3.433 6.075 2.709 1.00 14.43 12 ASN A N 20
ATOM 34681 C CA . ASN A 1 12 ? -4.310 6.903 3.531 1.00 63.42 12 ASN A CA 20
ATOM 34682 C C . ASN A 1 12 ? -4.884 8.059 2.719 1.00 52.53 12 ASN A C 20
ATOM 34683 O O . ASN A 1 12 ? -6.042 8.442 2.895 1.00 22.21 12 ASN A O 20
ATOM 34694 N N . LEU A 1 13 ? -4.068 8.613 1.828 1.00 32.44 13 LEU A N 20
ATOM 34695 C CA . LEU A 1 13 ? -4.495 9.726 0.988 1.00 64.24 13 LEU A CA 20
ATOM 34696 C C . LEU A 1 13 ? -5.759 9.370 0.212 1.00 31.44 13 LEU A C 20
ATOM 34697 O O . LEU A 1 13 ? -6.680 10.179 0.101 1.00 2.24 13 LEU A O 20
ATOM 34713 N N . ARG A 1 14 ? -5.797 8.153 -0.320 1.00 72.42 14 ARG A N 20
ATOM 34714 C CA . ARG A 1 14 ? -6.949 7.689 -1.084 1.00 71.31 14 ARG A CA 20
ATOM 34715 C C . ARG A 1 14 ? -8.199 7.645 -0.210 1.00 52.11 14 ARG A C 20
ATOM 34716 O O . ARG A 1 14 ? -9.291 8.001 -0.654 1.00 12.42 14 ARG A O 20
ATOM 34737 N N . ILE A 1 15 ? -8.031 7.206 1.033 1.00 41.14 15 ILE A N 20
ATOM 34738 C CA . ILE A 1 15 ? -9.145 7.117 1.968 1.00 31.31 15 ILE A CA 20
ATOM 34739 C C . ILE A 1 15 ? -9.774 8.485 2.206 1.00 11.33 15 ILE A C 20
ATOM 34740 O O . ILE A 1 15 ? -10.995 8.635 2.160 1.00 44.32 15 ILE A O 20
ATOM 34756 N N . ALA A 1 16 ? -8.932 9.481 2.460 1.00 42.52 16 ALA A N 20
ATOM 34757 C CA . ALA A 1 16 ? -9.405 10.839 2.701 1.00 23.03 16 ALA A CA 20
ATOM 34758 C C . ALA A 1 16 ? -9.981 11.454 1.430 1.00 22.23 16 ALA A C 20
ATOM 34759 O O . ALA A 1 16 ? -10.933 12.231 1.483 1.00 11.22 16 ALA A O 20
ATOM 34766 N N . GLU A 1 17 ? -9.396 11.100 0.290 1.00 53.52 17 GLU A N 20
ATOM 34767 C CA . GLU A 1 17 ? -9.852 11.620 -0.994 1.00 60.13 17 GLU A CA 20
ATOM 34768 C C . GLU A 1 17 ? -11.207 11.028 -1.370 1.00 55.53 17 GLU A C 20
ATOM 34769 O O . GLU A 1 17 ? -12.044 11.701 -1.974 1.00 63.14 17 GLU A O 20
ATOM 34781 N N . ILE A 1 18 ? -11.417 9.767 -1.009 1.00 65.13 18 ILE A N 20
ATOM 34782 C CA . ILE A 1 18 ? -12.670 9.085 -1.308 1.00 43.11 18 ILE A CA 20
ATOM 34783 C C . ILE A 1 18 ? -13.859 9.839 -0.723 1.00 40.54 18 ILE A C 20
ATOM 34784 O O . ILE A 1 18 ? -14.920 9.921 -1.343 1.00 11.42 18 ILE A O 20
ATOM 34800 N N . ILE A 1 19 ? -13.674 10.390 0.471 1.00 3.35 19 ILE A N 20
ATOM 34801 C CA . ILE A 1 19 ? -14.730 11.141 1.138 1.00 34.23 19 ILE A CA 20
ATOM 34802 C C . ILE A 1 19 ? -15.023 12.446 0.407 1.00 50.43 19 ILE A C 20
ATOM 34803 O O . ILE A 1 19 ? -16.180 12.784 0.155 1.00 42.15 19 ILE A O 20
ATOM 34819 N N . LYS A 1 20 ? -13.967 13.177 0.066 1.00 23.04 20 LYS A N 20
ATOM 34820 C CA . LYS A 1 20 ? -14.108 14.445 -0.640 1.00 31.13 20 LYS A CA 20
ATOM 34821 C C . LYS A 1 20 ? -14.860 14.255 -1.953 1.00 15.31 20 LYS A C 20
ATOM 34822 O O . LYS A 1 20 ? -15.693 15.080 -2.327 1.00 2.43 20 LYS A O 20
ATOM 34841 N N . ASN A 1 21 ? -14.562 13.162 -2.648 1.00 55.40 21 ASN A N 20
ATOM 34842 C CA . ASN A 1 21 ? -15.212 12.864 -3.919 1.00 41.44 21 ASN A CA 20
ATOM 34843 C C . ASN A 1 21 ? -16.573 12.212 -3.695 1.00 63.04 21 ASN A C 20
ATOM 34844 O O . ASN A 1 21 ? -17.445 12.260 -4.562 1.00 34.23 21 ASN A O 20
ATOM 34855 N N . ALA A 1 22 ? -16.746 11.603 -2.527 1.00 2.32 22 ALA A N 20
ATOM 34856 C CA . ALA A 1 22 ? -18.001 10.944 -2.187 1.00 64.34 22 ALA A CA 20
ATOM 34857 C C . ALA A 1 22 ? -18.956 11.907 -1.491 1.00 73.23 22 ALA A C 20
ATOM 34858 O O . ALA A 1 22 ? -19.527 11.584 -0.450 1.00 21.11 22 ALA A O 20
ATOM 34865 N N . GLN A 1 23 ? -19.125 13.090 -2.073 1.00 61.23 23 GLN A N 20
ATOM 34866 C CA . GLN A 1 23 ? -20.011 14.100 -1.507 1.00 21.22 23 GLN A CA 20
ATOM 34867 C C . GLN A 1 23 ? -21.431 13.561 -1.366 1.00 42.31 23 GLN A C 20
ATOM 34868 O O . GLN A 1 23 ? -22.077 13.748 -0.335 1.00 25.24 23 GLN A O 20
ATOM 34882 N N . ASP A 1 24 ? -21.911 12.893 -2.409 1.00 42.42 24 ASP A N 20
ATOM 34883 C CA . ASP A 1 24 ? -23.255 12.327 -2.402 1.00 24.11 24 ASP A CA 20
ATOM 34884 C C . ASP A 1 24 ? -23.323 11.101 -1.496 1.00 3.41 24 ASP A C 20
ATOM 34885 O O . ASP A 1 24 ? -22.561 10.149 -1.665 1.00 41.10 24 ASP A O 20
ATOM 34894 N N . ASP A 1 25 ? -24.239 11.133 -0.534 1.00 45.23 25 ASP A N 20
ATOM 34895 C CA . ASP A 1 25 ? -24.406 10.025 0.399 1.00 53.12 25 ASP A CA 20
ATOM 34896 C C . ASP A 1 25 ? -24.553 8.703 -0.348 1.00 52.21 25 ASP A C 20
ATOM 34897 O O . ASP A 1 25 ? -23.964 7.693 0.036 1.00 30.22 25 ASP A O 20
ATOM 34906 N N . ASP A 1 26 ? -25.343 8.718 -1.416 1.00 32.30 26 ASP A N 20
ATOM 34907 C CA . ASP A 1 26 ? -25.568 7.520 -2.217 1.00 40.12 26 ASP A CA 20
ATOM 34908 C C . ASP A 1 26 ? -24.250 6.970 -2.753 1.00 70.32 26 ASP A C 20
ATOM 34909 O O . ASP A 1 26 ? -24.061 5.756 -2.837 1.00 2.24 26 ASP A O 20
ATOM 34918 N N . SER A 1 27 ? -23.342 7.870 -3.116 1.00 54.32 27 SER A N 20
ATOM 34919 C CA . SER A 1 27 ? -22.044 7.475 -3.649 1.00 62.00 27 SER A CA 20
ATOM 34920 C C . SER A 1 27 ? -21.181 6.840 -2.563 1.00 34.34 27 SER A C 20
ATOM 34921 O O . SER A 1 27 ? -20.466 5.869 -2.810 1.00 24.14 27 SER A O 20
ATOM 34929 N N . LYS A 1 28 ? -21.255 7.395 -1.358 1.00 30.13 28 LYS A N 20
ATOM 34930 C CA . LYS A 1 28 ? -20.483 6.884 -0.231 1.00 13.11 28 LYS A CA 20
ATOM 34931 C C . LYS A 1 28 ? -20.824 5.423 0.044 1.00 31.01 28 LYS A C 20
ATOM 34932 O O . LYS A 1 28 ? -19.958 4.636 0.428 1.00 34.12 28 LYS A O 20
ATOM 34951 N N . ILE A 1 29 ? -22.089 5.067 -0.156 1.00 44.30 29 ILE A N 20
ATOM 34952 C CA . ILE A 1 29 ? -22.542 3.700 0.068 1.00 3.22 29 ILE A CA 20
ATOM 34953 C C . ILE A 1 29 ? -21.682 2.703 -0.701 1.00 71.03 29 ILE A C 20
ATOM 34954 O O . ILE A 1 29 ? -21.090 1.797 -0.116 1.00 50.31 29 ILE A O 20
ATOM 34970 N N . ASN A 1 30 ? -21.617 2.878 -2.017 1.00 75.33 30 ASN A N 20
ATOM 34971 C CA . ASN A 1 30 ? -20.829 1.994 -2.868 1.00 22.42 30 ASN A CA 20
ATOM 34972 C C . ASN A 1 30 ? -19.336 2.255 -2.689 1.00 15.42 30 ASN A C 20
ATOM 34973 O O . ASN A 1 30 ? -18.520 1.339 -2.781 1.00 4.10 30 ASN A O 20
ATOM 34984 N N . SER A 1 31 ? -18.988 3.512 -2.432 1.00 13.20 31 SER A N 20
ATOM 34985 C CA . SER A 1 31 ? -17.594 3.896 -2.243 1.00 72.20 31 SER A CA 20
ATOM 34986 C C . SER A 1 31 ? -16.998 3.195 -1.026 1.00 13.54 31 SER A C 20
ATOM 34987 O O . SER A 1 31 ? -15.808 2.879 -0.996 1.00 54.13 31 SER A O 20
ATOM 34995 N N . THR A 1 32 ? -17.835 2.956 -0.020 1.00 64.33 32 THR A N 20
ATOM 34996 C CA . THR A 1 32 ? -17.392 2.294 1.201 1.00 52.32 32 THR A CA 20
ATOM 34997 C C . THR A 1 32 ? -16.731 0.956 0.892 1.00 5.14 32 THR A C 20
ATOM 34998 O O . THR A 1 32 ? -15.775 0.558 1.558 1.00 12.54 32 THR A O 20
ATOM 35009 N N . GLN A 1 33 ? -17.244 0.267 -0.121 1.00 75.40 33 GLN A N 20
ATOM 35010 C CA . GLN A 1 33 ? -16.702 -1.028 -0.517 1.00 10.32 33 GLN A CA 20
ATOM 35011 C C . GLN A 1 33 ? -15.214 -0.920 -0.833 1.00 60.54 33 GLN A C 20
ATOM 35012 O O . GLN A 1 33 ? -14.421 -1.769 -0.427 1.00 31.03 33 GLN A O 20
ATOM 35026 N N . GLU A 1 34 ? -14.843 0.128 -1.562 1.00 21.21 34 GLU A N 20
ATOM 35027 C CA . GLU A 1 34 ? -13.450 0.344 -1.934 1.00 4.23 34 GLU A CA 20
ATOM 35028 C C . GLU A 1 34 ? -12.598 0.639 -0.703 1.00 25.14 34 GLU A C 20
ATOM 35029 O O . GLU A 1 34 ? -11.418 0.289 -0.652 1.00 24.12 34 GLU A O 20
ATOM 35041 N N . LEU A 1 35 ? -13.203 1.285 0.288 1.00 70.03 35 LEU A N 20
ATOM 35042 C CA . LEU A 1 35 ? -12.501 1.628 1.520 1.00 41.15 35 LEU A CA 20
ATOM 35043 C C . LEU A 1 35 ? -12.021 0.373 2.240 1.00 22.45 35 LEU A C 20
ATOM 35044 O O . LEU A 1 35 ? -10.913 0.338 2.778 1.00 32.34 35 LEU A O 20
ATOM 35060 N N . LEU A 1 36 ? -12.860 -0.657 2.246 1.00 63.30 36 LEU A N 20
ATOM 35061 C CA . LEU A 1 36 ? -12.520 -1.917 2.899 1.00 74.01 36 LEU A CA 20
ATOM 35062 C C . LEU A 1 36 ? -11.267 -2.530 2.282 1.00 11.31 36 LEU A C 20
ATOM 35063 O O . LEU A 1 36 ? -10.444 -3.121 2.982 1.00 53.14 36 LEU A O 20
ATOM 35079 N N . ASP A 1 37 ? -11.128 -2.383 0.969 1.00 4.53 37 ASP A N 20
ATOM 35080 C CA . ASP A 1 37 ? -9.973 -2.918 0.258 1.00 23.43 37 ASP A CA 20
ATOM 35081 C C . ASP A 1 37 ? -8.708 -2.142 0.613 1.00 72.15 37 ASP A C 20
ATOM 35082 O O . ASP A 1 37 ? -7.626 -2.719 0.729 1.00 54.31 37 ASP A O 20
ATOM 35091 N N . ILE A 1 38 ? -8.852 -0.832 0.781 1.00 32.15 38 ILE A N 20
ATOM 35092 C CA . ILE A 1 38 ? -7.722 0.023 1.122 1.00 23.42 38 ILE A CA 20
ATOM 35093 C C . ILE A 1 38 ? -7.171 -0.318 2.503 1.00 72.52 38 ILE A C 20
ATOM 35094 O O . ILE A 1 38 ? -6.028 0.006 2.824 1.00 1.24 38 ILE A O 20
ATOM 35110 N N . TYR A 1 39 ? -7.991 -0.976 3.315 1.00 75.45 39 TYR A N 20
ATOM 35111 C CA . TYR A 1 39 ? -7.587 -1.362 4.661 1.00 13.45 39 TYR A CA 20
ATOM 35112 C C . TYR A 1 39 ? -6.386 -2.301 4.622 1.00 5.40 39 TYR A C 20
ATOM 35113 O O . TYR A 1 39 ? -5.378 -2.066 5.290 1.00 51.14 39 TYR A O 20
ATOM 35131 N N . ARG A 1 40 ? -6.500 -3.365 3.834 1.00 10.31 40 ARG A N 20
ATOM 35132 C CA . ARG A 1 40 ? -5.424 -4.340 3.707 1.00 72.42 40 ARG A CA 20
ATOM 35133 C C . ARG A 1 40 ? -4.224 -3.736 2.983 1.00 15.44 40 ARG A C 20
ATOM 35134 O O . ARG A 1 40 ? -3.085 -4.149 3.198 1.00 42.11 40 ARG A O 20
ATOM 35155 N N . ARG A 1 41 ? -4.490 -2.755 2.126 1.00 64.40 41 ARG A N 20
ATOM 35156 C CA . ARG A 1 41 ? -3.432 -2.095 1.370 1.00 74.12 41 ARG A CA 20
ATOM 35157 C C . ARG A 1 41 ? -2.393 -1.487 2.306 1.00 3.24 41 ARG A C 20
ATOM 35158 O O . ARG A 1 41 ? -1.253 -1.240 1.910 1.00 62.12 41 ARG A O 20
ATOM 35179 N N . LEU A 1 42 ? -2.793 -1.247 3.550 1.00 10.31 42 LEU A N 20
ATOM 35180 C CA . LEU A 1 42 ? -1.896 -0.667 4.544 1.00 54.51 42 LEU A CA 20
ATOM 35181 C C . LEU A 1 42 ? -1.244 -1.755 5.390 1.00 35.15 42 LEU A C 20
ATOM 35182 O O . LEU A 1 42 ? -1.038 -1.581 6.592 1.00 73.32 42 LEU A O 20
ATOM 35198 N N . TYR A 1 43 ? -0.920 -2.876 4.756 1.00 74.02 43 TYR A N 20
ATOM 35199 C CA . TYR A 1 43 ? -0.292 -3.993 5.451 1.00 64.25 43 TYR A CA 20
ATOM 35200 C C . TYR A 1 43 ? 1.049 -4.346 4.813 1.00 1.25 43 TYR A C 20
ATOM 35201 O O . TYR A 1 43 ? 1.519 -5.482 4.882 1.00 14.22 43 TYR A O 20
ATOM 35219 N N . PRO A 1 44 ? 1.682 -3.348 4.178 1.00 34.13 44 PRO A N 20
ATOM 35220 C CA . PRO A 1 44 ? 2.978 -3.527 3.517 1.00 12.42 44 PRO A CA 20
ATOM 35221 C C . PRO A 1 44 ? 4.112 -3.742 4.513 1.00 32.45 44 PRO A C 20
ATOM 35222 O O . PRO A 1 44 ? 4.857 -4.718 4.419 1.00 51.44 44 PRO A O 20
ATOM 35233 N N . SER A 1 45 ? 4.237 -2.827 5.469 1.00 55.43 45 SER A N 20
ATOM 35234 C CA . SER A 1 45 ? 5.282 -2.915 6.481 1.00 63.40 45 SER A CA 20
ATOM 35235 C C . SER A 1 45 ? 4.680 -3.107 7.869 1.00 34.44 45 SER A C 20
ATOM 35236 O O . SER A 1 45 ? 5.157 -2.536 8.851 1.00 53.13 45 SER A O 20
ATOM 35244 N N . LEU A 1 46 ? 3.628 -3.916 7.944 1.00 1.31 46 LEU A N 20
ATOM 35245 C CA . LEU A 1 46 ? 2.958 -4.185 9.212 1.00 44.41 46 LEU A CA 20
ATOM 35246 C C . LEU A 1 46 ? 2.998 -5.673 9.544 1.00 52.13 46 LEU A C 20
ATOM 35247 O O . LEU A 1 46 ? 3.244 -6.508 8.673 1.00 31.40 46 LEU A O 20
ATOM 35263 N N . THR A 1 47 ? 2.751 -5.999 10.809 1.00 45.21 47 THR A N 20
ATOM 35264 C CA . THR A 1 47 ? 2.758 -7.386 11.256 1.00 53.11 47 THR A CA 20
ATOM 35265 C C . THR A 1 47 ? 1.453 -8.086 10.893 1.00 22.32 47 THR A C 20
ATOM 35266 O O . THR A 1 47 ? 0.430 -7.451 10.636 1.00 22.23 47 THR A O 20
ATOM 35277 N N . PRO A 1 48 ? 1.487 -9.427 10.872 1.00 54.04 48 PRO A N 20
ATOM 35278 C CA . PRO A 1 48 ? 0.314 -10.243 10.543 1.00 50.13 48 PRO A CA 20
ATOM 35279 C C . PRO A 1 48 ? -0.753 -10.189 11.631 1.00 71.34 48 PRO A C 20
ATOM 35280 O O . PRO A 1 48 ? -1.948 -10.246 11.343 1.00 32.10 48 PRO A O 20
ATOM 35291 N N . GLU A 1 49 ? -0.313 -10.079 12.880 1.00 21.42 49 GLU A N 20
ATOM 35292 C CA . GLU A 1 49 ? -1.232 -10.019 14.011 1.00 50.44 49 GLU A CA 20
ATOM 35293 C C . GLU A 1 49 ? -1.996 -8.697 14.020 1.00 23.54 49 GLU A C 20
ATOM 35294 O O . GLU A 1 49 ? -3.114 -8.620 14.528 1.00 40.42 49 GLU A O 20
ATOM 35306 N N . GLU A 1 50 ? -1.382 -7.662 13.456 1.00 11.24 50 GLU A N 20
ATOM 35307 C CA . GLU A 1 50 ? -2.004 -6.344 13.402 1.00 44.22 50 GLU A CA 20
ATOM 35308 C C . GLU A 1 50 ? -3.180 -6.337 12.430 1.00 51.11 50 GLU A C 20
ATOM 35309 O O . GLU A 1 50 ? -4.254 -5.824 12.743 1.00 15.30 50 GLU A O 20
ATOM 35321 N N . ARG A 1 51 ? -2.968 -6.910 11.250 1.00 53.34 51 ARG A N 20
ATOM 35322 C CA . ARG A 1 51 ? -4.010 -6.968 10.231 1.00 63.31 51 ARG A CA 20
ATOM 35323 C C . ARG A 1 51 ? -5.302 -7.539 10.807 1.00 32.20 51 ARG A C 20
ATOM 35324 O O . ARG A 1 51 ? -6.397 -7.176 10.378 1.00 21.32 51 ARG A O 20
ATOM 35345 N N . GLU A 1 52 ? -5.166 -8.434 11.780 1.00 23.43 52 GLU A N 20
ATOM 35346 C CA . GLU A 1 52 ? -6.323 -9.056 12.413 1.00 0.25 52 GLU A CA 20
ATOM 35347 C C . GLU A 1 52 ? -7.094 -8.041 13.253 1.00 70.30 52 GLU A C 20
ATOM 35348 O O . GLU A 1 52 ? -8.321 -8.094 13.338 1.00 61.23 52 GLU A O 20
ATOM 35360 N N . SER A 1 53 ? -6.365 -7.118 13.872 1.00 20.54 53 SER A N 20
ATOM 35361 C CA . SER A 1 53 ? -6.979 -6.094 14.709 1.00 21.11 53 SER A CA 20
ATOM 35362 C C . SER A 1 53 ? -8.055 -5.336 13.938 1.00 33.11 53 SER A C 20
ATOM 35363 O O . SER A 1 53 ? -9.038 -4.872 14.517 1.00 71.11 53 SER A O 20
ATOM 35371 N N . ILE A 1 54 ? -7.862 -5.215 12.629 1.00 2.21 54 ILE A N 20
ATOM 35372 C CA . ILE A 1 54 ? -8.816 -4.514 11.778 1.00 23.51 54 ILE A CA 20
ATOM 35373 C C . ILE A 1 54 ? -10.208 -5.127 11.893 1.00 4.51 54 ILE A C 20
ATOM 35374 O O . ILE A 1 54 ? -11.203 -4.412 12.011 1.00 73.12 54 ILE A O 20
ATOM 35390 N N . ASP A 1 55 ? -10.269 -6.453 11.860 1.00 60.11 55 ASP A N 20
ATOM 35391 C CA . ASP A 1 55 ? -11.539 -7.163 11.963 1.00 1.44 55 ASP A CA 20
ATOM 35392 C C . ASP A 1 55 ? -12.181 -6.930 13.327 1.00 35.53 55 ASP A C 20
ATOM 35393 O O . ASP A 1 55 ? -13.383 -6.681 13.425 1.00 11.24 55 ASP A O 20
ATOM 35402 N N . LYS A 1 56 ? -11.373 -7.015 14.379 1.00 73.54 56 LYS A N 20
ATOM 35403 C CA . LYS A 1 56 ? -11.861 -6.815 15.738 1.00 54.22 56 LYS A CA 20
ATOM 35404 C C . LYS A 1 56 ? -12.231 -5.354 15.973 1.00 50.30 56 LYS A C 20
ATOM 35405 O O . LYS A 1 56 ? -12.972 -5.032 16.902 1.00 30.32 56 LYS A O 20
ATOM 35424 N N . PHE A 1 57 ? -11.711 -4.473 15.125 1.00 53.34 57 PHE A N 20
ATOM 35425 C CA . PHE A 1 57 ? -11.987 -3.045 15.240 1.00 33.42 57 PHE A CA 20
ATOM 35426 C C . PHE A 1 57 ? -12.917 -2.579 14.124 1.00 73.31 57 PHE A C 20
ATOM 35427 O O . PHE A 1 57 ? -12.771 -1.476 13.599 1.00 42.53 57 PHE A O 20
ATOM 35444 N N . VAL A 1 58 ? -13.875 -3.429 13.766 1.00 63.12 58 VAL A N 20
ATOM 35445 C CA . VAL A 1 58 ? -14.830 -3.105 12.713 1.00 64.54 58 VAL A CA 20
ATOM 35446 C C . VAL A 1 58 ? -16.204 -3.689 13.019 1.00 72.32 58 VAL A C 20
ATOM 35447 O O . VAL A 1 58 ? -17.230 -3.078 12.721 1.00 65.20 58 VAL A O 20
ATOM 35460 N N . ASN A 1 59 ? -16.217 -4.876 13.616 1.00 31.52 59 ASN A N 20
ATOM 35461 C CA . ASN A 1 59 ? -17.467 -5.544 13.963 1.00 4.12 59 ASN A CA 20
ATOM 35462 C C . ASN A 1 59 ? -18.241 -4.741 15.004 1.00 30.44 59 ASN A C 20
ATOM 35463 O O . ASN A 1 59 ? -19.290 -4.172 14.708 1.00 54.44 59 ASN A O 20
ATOM 35474 N N . GLU A 1 60 ? -17.715 -4.702 16.225 1.00 41.25 60 GLU A N 20
ATOM 35475 C CA . GLU A 1 60 ? -18.357 -3.969 17.309 1.00 34.23 60 GLU A CA 20
ATOM 35476 C C . GLU A 1 60 ? -18.061 -2.476 17.207 1.00 13.45 60 GLU A C 20
ATOM 35477 O O . GLU A 1 60 ? -17.678 -1.839 18.189 1.00 2.13 60 GLU A O 20
ATOM 35489 N N . HIS A 1 61 ? -18.241 -1.923 16.012 1.00 14.21 61 HIS A N 20
ATOM 35490 C CA . HIS A 1 61 ? -17.994 -0.504 15.781 1.00 63.12 61 HIS A CA 20
ATOM 35491 C C . HIS A 1 61 ? -18.687 -0.032 14.506 1.00 34.25 61 HIS A C 20
ATOM 35492 O O . HIS A 1 61 ? -19.174 1.097 14.433 1.00 73.31 61 HIS A O 20
ATOM 35506 N N . THR A 1 62 ? -18.729 -0.904 13.503 1.00 5.42 62 THR A N 20
ATOM 35507 C CA . THR A 1 62 ? -19.360 -0.576 12.231 1.00 14.35 62 THR A CA 20
ATOM 35508 C C . THR A 1 62 ? -20.634 -1.387 12.025 1.00 71.20 62 THR A C 20
ATOM 35509 O O . THR A 1 62 ? -20.870 -2.377 12.718 1.00 61.22 62 THR A O 20
ATOM 35520 N N . ASP A 1 63 ? -21.452 -0.963 11.068 1.00 1.41 63 ASP A N 20
ATOM 35521 C CA . ASP A 1 63 ? -22.702 -1.652 10.769 1.00 1.41 63 ASP A CA 20
ATOM 35522 C C . ASP A 1 63 ? -22.659 -2.276 9.378 1.00 41.02 63 ASP A C 20
ATOM 35523 O O . ASP A 1 63 ? -21.830 -1.907 8.546 1.00 12.34 63 ASP A O 20
ATOM 35532 N N . ALA A 1 64 ? -23.557 -3.225 9.133 1.00 43.34 64 ALA A N 20
ATOM 35533 C CA . ALA A 1 64 ? -23.622 -3.900 7.842 1.00 2.43 64 ALA A CA 20
ATOM 35534 C C . ALA A 1 64 ? -24.804 -3.399 7.020 1.00 50.43 64 ALA A C 20
ATOM 35535 O O . ALA A 1 64 ? -25.703 -2.741 7.545 1.00 71.03 64 ALA A O 20
ATOM 35542 N N . ILE A 1 65 ? -24.796 -3.713 5.729 1.00 51.13 65 ILE A N 20
ATOM 35543 C CA . ILE A 1 65 ? -25.868 -3.294 4.835 1.00 75.44 65 ILE A CA 20
ATOM 35544 C C . ILE A 1 65 ? -26.747 -4.476 4.439 1.00 32.33 65 ILE A C 20
ATOM 35545 O O . ILE A 1 65 ? -26.391 -5.261 3.560 1.00 44.01 65 ILE A O 20
ATOM 35561 N N . ILE A 1 66 ? -27.898 -4.596 5.093 1.00 4.13 66 ILE A N 20
ATOM 35562 C CA . ILE A 1 66 ? -28.829 -5.680 4.808 1.00 61.31 66 ILE A CA 20
ATOM 35563 C C . ILE A 1 66 ? -29.656 -5.381 3.563 1.00 55.23 66 ILE A C 20
ATOM 35564 O O . ILE A 1 66 ? -30.435 -4.427 3.537 1.00 4.20 66 ILE A O 20
ATOM 35580 N N . ILE A 1 67 ? -29.484 -6.203 2.533 1.00 55.31 67 ILE A N 20
ATOM 35581 C CA . ILE A 1 67 ? -30.218 -6.027 1.285 1.00 22.45 67 ILE A CA 20
ATOM 35582 C C . ILE A 1 67 ? -30.964 -7.301 0.903 1.00 40.02 67 ILE A C 20
ATOM 35583 O O . ILE A 1 67 ? -30.508 -8.069 0.056 1.00 60.05 67 ILE A O 20
ATOM 35599 N N . ASP A 1 68 ? -32.114 -7.518 1.531 1.00 0.34 68 ASP A N 20
ATOM 35600 C CA . ASP A 1 68 ? -32.926 -8.697 1.255 1.00 30.00 68 ASP A CA 20
ATOM 35601 C C . ASP A 1 68 ? -32.314 -9.940 1.893 1.00 63.21 68 ASP A C 20
ATOM 35602 O O . ASP A 1 68 ? -32.325 -11.021 1.306 1.00 73.31 68 ASP A O 20
ATOM 35611 N N . GLY A 1 69 ? -31.778 -9.778 3.099 1.00 42.41 69 GLY A N 20
ATOM 35612 C CA . GLY A 1 69 ? -31.167 -10.894 3.796 1.00 60.42 69 GLY A CA 20
ATOM 35613 C C . GLY A 1 69 ? -29.760 -11.182 3.309 1.00 35.14 69 GLY A C 20
ATOM 35614 O O . GLY A 1 69 ? -29.422 -12.327 3.008 1.00 41.32 69 GLY A O 20
ATOM 35618 N N . VAL A 1 70 ? -28.938 -10.140 3.231 1.00 74.50 70 VAL A N 20
ATOM 35619 C CA . VAL A 1 70 ? -27.561 -10.286 2.777 1.00 64.51 70 VAL A CA 20
ATOM 35620 C C . VAL A 1 70 ? -26.658 -9.235 3.413 1.00 71.03 70 VAL A C 20
ATOM 35621 O O . VAL A 1 70 ? -26.122 -8.354 2.741 1.00 5.53 70 VAL A O 20
ATOM 35634 N N . PRO A 1 71 ? -26.485 -9.328 4.740 1.00 62.25 71 PRO A N 20
ATOM 35635 C CA . PRO A 1 71 ? -25.646 -8.394 5.496 1.00 52.41 71 PRO A CA 20
ATOM 35636 C C . PRO A 1 71 ? -24.162 -8.569 5.191 1.00 35.01 71 PRO A C 20
ATOM 35637 O O . PRO A 1 71 ? -23.669 -9.693 5.088 1.00 53.43 71 PRO A O 20
ATOM 35648 N N . ILE A 1 72 ? -23.456 -7.452 5.049 1.00 74.51 72 ILE A N 20
ATOM 35649 C CA . ILE A 1 72 ? -22.029 -7.484 4.758 1.00 65.14 72 ILE A CA 20
ATOM 35650 C C . ILE A 1 72 ? -21.207 -7.150 5.998 1.00 1.10 72 ILE A C 20
ATOM 35651 O O . ILE A 1 72 ? -20.437 -6.190 6.004 1.00 54.41 72 ILE A O 20
ATOM 35667 N N . GLN A 1 73 ? -21.375 -7.950 7.046 1.00 60.33 73 GLN A N 20
ATOM 35668 C CA . GLN A 1 73 ? -20.648 -7.740 8.292 1.00 44.32 73 GLN A CA 20
ATOM 35669 C C . GLN A 1 73 ? -19.175 -7.452 8.020 1.00 3.13 73 GLN A C 20
ATOM 35670 O O . GLN A 1 73 ? -18.554 -8.088 7.170 1.00 21.40 73 GLN A O 20
ATOM 35684 N N . GLY A 1 74 ? -18.621 -6.487 8.749 1.00 21.42 74 GLY A N 20
ATOM 35685 C CA . GLY A 1 74 ? -17.225 -6.132 8.572 1.00 52.15 74 GLY A CA 20
ATOM 35686 C C . GLY A 1 74 ? -17.051 -4.776 7.916 1.00 71.32 74 GLY A C 20
ATOM 35687 O O . GLY A 1 74 ? -16.006 -4.490 7.333 1.00 21.34 74 GLY A O 20
ATOM 35691 N N . GLY A 1 75 ? -18.080 -3.939 8.009 1.00 2.10 75 GLY A N 20
ATOM 35692 C CA . GLY A 1 75 ? -18.016 -2.617 7.414 1.00 53.21 75 GLY A CA 20
ATOM 35693 C C . GLY A 1 75 ? -17.610 -2.657 5.954 1.00 21.11 75 GLY A C 20
ATOM 35694 O O . GLY A 1 75 ? -16.455 -2.396 5.617 1.00 51.40 75 GLY A O 20
ATOM 35698 N N . ARG A 1 76 ? -18.560 -2.987 5.086 1.00 73.02 76 ARG A N 20
ATOM 35699 C CA . ARG A 1 76 ? -18.294 -3.064 3.654 1.00 13.44 76 ARG A CA 20
ATOM 35700 C C . ARG A 1 76 ? -19.596 -3.163 2.864 1.00 23.01 76 ARG A C 20
ATOM 35701 O O . ARG A 1 76 ? -20.606 -3.652 3.370 1.00 72.13 76 ARG A O 20
ATOM 35722 N N . LYS A 1 77 ? -19.564 -2.695 1.621 1.00 70.42 77 LYS A N 20
ATOM 35723 C CA . LYS A 1 77 ? -20.740 -2.732 0.759 1.00 4.40 77 LYS A CA 20
ATOM 35724 C C . LYS A 1 77 ? -20.557 -3.742 -0.369 1.00 25.01 77 LYS A C 20
ATOM 35725 O O . LYS A 1 77 ? -19.602 -3.658 -1.141 1.00 23.43 77 LYS A O 20
ATOM 35744 N N . ALA A 1 78 ? -21.478 -4.695 -0.459 1.00 34.00 78 ALA A N 20
ATOM 35745 C CA . ALA A 1 78 ? -21.420 -5.719 -1.495 1.00 10.12 78 ALA A CA 20
ATOM 35746 C C . ALA A 1 78 ? -22.202 -5.293 -2.733 1.00 12.14 78 ALA A C 20
ATOM 35747 O O . ALA A 1 78 ? -23.013 -4.368 -2.678 1.00 43.12 78 ALA A O 20
ATOM 35754 N N . ARG A 1 79 ? -21.953 -5.973 -3.847 1.00 53.41 79 ARG A N 20
ATOM 35755 C CA . ARG A 1 79 ? -22.633 -5.663 -5.099 1.00 12.30 79 ARG A CA 20
ATOM 35756 C C . ARG A 1 79 ? -24.036 -6.264 -5.119 1.00 44.43 79 ARG A C 20
ATOM 35757 O O . ARG A 1 79 ? -24.341 -7.124 -5.946 1.00 22.15 79 ARG A O 20
ATOM 35778 N N . ILE A 1 80 ? -24.883 -5.805 -4.205 1.00 15.21 80 ILE A N 20
ATOM 35779 C CA . ILE A 1 80 ? -26.253 -6.297 -4.119 1.00 1.34 80 ILE A CA 20
ATOM 35780 C C . ILE A 1 80 ? -27.244 -5.253 -4.622 1.00 75.54 80 ILE A C 20
ATOM 35781 O O . ILE A 1 80 ? -27.928 -4.599 -3.835 1.00 22.23 80 ILE A O 20
ATOM 35797 N N . VAL A 1 81 ? -27.319 -5.104 -5.941 1.00 72.42 81 VAL A N 20
ATOM 35798 C CA . VAL A 1 81 ? -28.230 -4.143 -6.551 1.00 44.15 81 VAL A CA 20
ATOM 35799 C C . VAL A 1 81 ? -29.493 -4.828 -7.060 1.00 62.41 81 VAL A C 20
ATOM 35800 O O . VAL A 1 81 ? -29.563 -6.055 -7.124 1.00 15.14 81 VAL A O 20
ATOM 35813 N N . GLY A 1 82 ? -30.490 -4.027 -7.422 1.00 42.35 82 GLY A N 20
ATOM 35814 C CA . GLY A 1 82 ? -31.738 -4.574 -7.922 1.00 2.14 82 GLY A CA 20
ATOM 35815 C C . GLY A 1 82 ? -32.315 -5.633 -7.003 1.00 63.15 82 GLY A C 20
ATOM 35816 O O . GLY A 1 82 ? -32.459 -6.792 -7.393 1.00 73.03 82 GLY A O 20
ATOM 35820 N N . LYS A 1 83 ? -32.644 -5.237 -5.779 1.00 12.41 83 LYS A N 20
ATOM 35821 C CA . LYS A 1 83 ? -33.208 -6.159 -4.801 1.00 72.51 83 LYS A CA 20
ATOM 35822 C C . LYS A 1 83 ? -34.293 -5.478 -3.973 1.00 30.52 83 LYS A C 20
ATOM 35823 O O . LYS A 1 83 ? -34.665 -4.335 -4.240 1.00 22.32 83 LYS A O 20
ATOM 35842 N N . ILE A 1 84 ? -34.795 -6.187 -2.967 1.00 53.20 84 ILE A N 20
ATOM 35843 C CA . ILE A 1 84 ? -35.835 -5.649 -2.099 1.00 12.22 84 ILE A CA 20
ATOM 35844 C C . ILE A 1 84 ? -35.231 -4.897 -0.917 1.00 63.55 84 ILE A C 20
ATOM 35845 O O . ILE A 1 84 ? -35.647 -5.079 0.227 1.00 72.54 84 ILE A O 20
ATOM 35861 N N . VAL A 1 85 ? -34.247 -4.051 -1.203 1.00 3.53 85 VAL A N 20
ATOM 35862 C CA . VAL A 1 85 ? -33.586 -3.268 -0.164 1.00 72.55 85 VAL A CA 20
ATOM 35863 C C . VAL A 1 85 ? -34.420 -2.052 0.221 1.00 11.14 85 VAL A C 20
ATOM 35864 O O . VAL A 1 85 ? -35.018 -1.399 -0.634 1.00 63.44 85 VAL A O 20
ATOM 35877 N N . SER A 1 86 ? -34.455 -1.752 1.516 1.00 54.12 86 SER A N 20
ATOM 35878 C CA . SER A 1 86 ? -35.219 -0.615 2.016 1.00 0.14 86 SER A CA 20
ATOM 35879 C C . SER A 1 86 ? -34.376 0.656 1.997 1.00 2.44 86 SER A C 20
ATOM 35880 O O . SER A 1 86 ? -33.151 0.618 1.880 1.00 22.22 86 SER A O 20
ATOM 35888 N N . PRO A 1 87 ? -35.046 1.812 2.115 1.00 34.04 87 PRO A N 20
ATOM 35889 C CA . PRO A 1 87 ? -34.380 3.118 2.115 1.00 30.42 87 PRO A CA 20
ATOM 35890 C C . PRO A 1 87 ? -33.561 3.351 3.380 1.00 21.41 87 PRO A C 20
ATOM 35891 O O . PRO A 1 87 ? -32.658 4.185 3.401 1.00 5.43 87 PRO A O 20
ATOM 35902 N N . GLY A 1 88 ? -33.883 2.606 4.434 1.00 43.12 88 GLY A N 20
ATOM 35903 C CA . GLY A 1 88 ? -33.166 2.747 5.688 1.00 35.21 88 GLY A CA 20
ATOM 35904 C C . GLY A 1 88 ? -31.819 2.054 5.667 1.00 64.30 88 GLY A C 20
ATOM 35905 O O . GLY A 1 88 ? -30.917 2.409 6.426 1.00 13.45 88 GLY A O 20
ATOM 35909 N N . VAL A 1 89 ? -31.680 1.059 4.796 1.00 43.32 89 VAL A N 20
ATOM 35910 C CA . VAL A 1 89 ? -30.432 0.314 4.679 1.00 32.31 89 VAL A CA 20
ATOM 35911 C C . VAL A 1 89 ? -29.400 1.093 3.872 1.00 23.23 89 VAL A C 20
ATOM 35912 O O . VAL A 1 89 ? -28.237 1.195 4.264 1.00 11.25 89 VAL A O 20
ATOM 35925 N N . LYS A 1 90 ? -29.832 1.642 2.742 1.00 23.12 90 LYS A N 20
ATOM 35926 C CA . LYS A 1 90 ? -28.946 2.414 1.879 1.00 53.51 90 LYS A CA 20
ATOM 35927 C C . LYS A 1 90 ? -28.182 3.462 2.682 1.00 40.33 90 LYS A C 20
ATOM 35928 O O . LYS A 1 90 ? -26.994 3.687 2.455 1.00 62.10 90 LYS A O 20
ATOM 35947 N N . GLY A 1 91 ? -28.872 4.100 3.622 1.00 10.34 91 GLY A N 20
ATOM 35948 C CA . GLY A 1 91 ? -28.241 5.116 4.445 1.00 30.42 91 GLY A CA 20
ATOM 35949 C C . GLY A 1 91 ? -27.280 4.526 5.458 1.00 32.05 91 GLY A C 20
ATOM 35950 O O . GLY A 1 91 ? -26.270 5.143 5.800 1.00 71.14 91 GLY A O 20
ATOM 35954 N N . LEU A 1 92 ? -27.594 3.330 5.943 1.00 74.43 92 LEU A N 20
ATOM 35955 C CA . LEU A 1 92 ? -26.752 2.656 6.925 1.00 2.41 92 LEU A CA 20
ATOM 35956 C C . LEU A 1 92 ? -25.318 2.535 6.420 1.00 24.33 92 LEU A C 20
ATOM 35957 O O . LEU A 1 92 ? -24.366 2.653 7.191 1.00 23.22 92 LEU A O 20
ATOM 35973 N N . ALA A 1 93 ? -25.171 2.300 5.120 1.00 32.04 93 ALA A N 20
ATOM 35974 C CA . ALA A 1 93 ? -23.853 2.167 4.512 1.00 75.21 93 ALA A CA 20
ATOM 35975 C C . ALA A 1 93 ? -23.053 3.457 4.649 1.00 44.21 93 ALA A C 20
ATOM 35976 O O . ALA A 1 93 ? -21.846 3.429 4.896 1.00 73.03 93 ALA A O 20
ATOM 35983 N N . THR A 1 94 ? -23.730 4.589 4.487 1.00 55.35 94 THR A N 20
ATOM 35984 C CA . THR A 1 94 ? -23.082 5.890 4.590 1.00 2.22 94 THR A CA 20
ATOM 35985 C C . THR A 1 94 ? -22.693 6.197 6.032 1.00 42.32 94 THR A C 20
ATOM 35986 O O . THR A 1 94 ? -21.657 6.810 6.289 1.00 71.54 94 THR A O 20
ATOM 35997 N N . GLY A 1 95 ? -23.530 5.767 6.971 1.00 55.24 95 GLY A N 20
ATOM 35998 C CA . GLY A 1 95 ? -23.256 6.005 8.376 1.00 42.55 95 GLY A CA 20
ATOM 35999 C C . GLY A 1 95 ? -21.937 5.404 8.819 1.00 42.04 95 GLY A C 20
ATOM 36000 O O . GLY A 1 95 ? -21.163 6.043 9.532 1.00 50.34 95 GLY A O 20
ATOM 36004 N N . PHE A 1 96 ? -21.680 4.170 8.397 1.00 3.21 96 PHE A N 20
ATOM 36005 C CA . PHE A 1 96 ? -20.446 3.481 8.757 1.00 31.11 96 PHE A CA 20
ATOM 36006 C C . PHE A 1 96 ? -19.314 3.861 7.807 1.00 22.43 96 PHE A C 20
ATOM 36007 O O . PHE A 1 96 ? -18.139 3.804 8.170 1.00 23.02 96 PHE A O 20
ATOM 36024 N N . PHE A 1 97 ? -19.676 4.247 6.589 1.00 54.33 97 PHE A N 20
ATOM 36025 C CA . PHE A 1 97 ? -18.692 4.635 5.585 1.00 0.02 97 PHE A CA 20
ATOM 36026 C C . PHE A 1 97 ? -17.826 5.786 6.089 1.00 20.10 97 PHE A C 20
ATOM 36027 O O . PHE A 1 97 ? -16.610 5.788 5.902 1.00 2.50 97 PHE A O 20
ATOM 36044 N N . GLU A 1 98 ? -18.463 6.762 6.728 1.00 1.22 98 GLU A N 20
ATOM 36045 C CA . GLU A 1 98 ? -17.751 7.919 7.258 1.00 41.34 98 GLU A CA 20
ATOM 36046 C C . GLU A 1 98 ? -16.835 7.515 8.409 1.00 32.44 98 GLU A C 20
ATOM 36047 O O . GLU A 1 98 ? -15.749 8.068 8.576 1.00 50.25 98 GLU A O 20
ATOM 36059 N N . GLU A 1 99 ? -17.283 6.546 9.202 1.00 74.44 99 GLU A N 20
ATOM 36060 C CA . GLU A 1 99 ? -16.505 6.068 10.338 1.00 31.04 99 GLU A CA 20
ATOM 36061 C C . GLU A 1 99 ? -15.280 5.288 9.870 1.00 41.22 99 GLU A C 20
ATOM 36062 O O . GLU A 1 99 ? -14.205 5.382 10.464 1.00 12.14 99 GLU A O 20
ATOM 36074 N N . LEU A 1 100 ? -15.450 4.518 8.801 1.00 45.23 100 LEU A N 20
ATOM 36075 C CA . LEU A 1 100 ? -14.358 3.721 8.251 1.00 35.22 100 LEU A CA 20
ATOM 36076 C C . LEU A 1 100 ? -13.183 4.607 7.853 1.00 51.54 100 LEU A C 20
ATOM 36077 O O . LEU A 1 100 ? -12.024 4.222 7.999 1.00 0.45 100 LEU A O 20
ATOM 36093 N N . GLY A 1 101 ? -13.491 5.799 7.349 1.00 71.11 101 GLY A N 20
ATOM 36094 C CA . GLY A 1 101 ? -12.450 6.723 6.939 1.00 63.30 101 GLY A CA 20
ATOM 36095 C C . GLY A 1 101 ? -11.502 7.068 8.071 1.00 74.11 101 GLY A C 20
ATOM 36096 O O . GLY A 1 101 ? -10.287 7.110 7.881 1.00 21.52 101 GLY A O 20
ATOM 36100 N N . SER A 1 102 ? -12.060 7.318 9.251 1.00 24.35 102 SER A N 20
ATOM 36101 C CA . SER A 1 102 ? -11.256 7.667 10.417 1.00 34.34 102 SER A CA 20
ATOM 36102 C C . SER A 1 102 ? -10.442 6.468 10.895 1.00 74.11 102 SER A C 20
ATOM 36103 O O . SER A 1 102 ? -9.283 6.605 11.286 1.00 12.32 102 SER A O 20
ATOM 36111 N N . LYS A 1 103 ? -11.058 5.291 10.860 1.00 53.00 103 LYS A N 20
ATOM 36112 C CA . LYS A 1 103 ? -10.393 4.066 11.287 1.00 32.13 103 LYS A CA 20
ATOM 36113 C C . LYS A 1 103 ? -9.126 3.822 10.473 1.00 15.13 103 LYS A C 20
ATOM 36114 O O . LYS A 1 103 ? -8.059 3.560 11.030 1.00 53.41 103 LYS A O 20
ATOM 36133 N N . LEU A 1 104 ? -9.251 3.911 9.154 1.00 64.13 104 LEU A N 20
ATOM 36134 C CA . LEU A 1 104 ? -8.115 3.702 8.262 1.00 22.55 104 LEU A CA 20
ATOM 36135 C C . LEU A 1 104 ? -6.980 4.666 8.591 1.00 41.31 104 LEU A C 20
ATOM 36136 O O . LEU A 1 104 ? -5.811 4.372 8.345 1.00 63.42 104 LEU A O 20
ATOM 36152 N N . ALA A 1 105 ? -7.333 5.819 9.150 1.00 52.00 105 ALA A N 20
ATOM 36153 C CA . ALA A 1 105 ? -6.344 6.825 9.516 1.00 13.22 105 ALA A CA 20
ATOM 36154 C C . ALA A 1 105 ? -5.510 6.367 10.708 1.00 53.11 105 ALA A C 20
ATOM 36155 O O . ALA A 1 105 ? -4.322 6.673 10.798 1.00 23.45 105 ALA A O 20
ATOM 36162 N N . GLN A 1 106 ? -6.142 5.634 11.619 1.00 24.21 106 GLN A N 20
ATOM 36163 C CA . GLN A 1 106 ? -5.457 5.135 12.806 1.00 43.31 106 GLN A CA 20
ATOM 36164 C C . GLN A 1 106 ? -4.457 4.043 12.439 1.00 0.52 106 GLN A C 20
ATOM 36165 O O . GLN A 1 106 ? -3.386 3.941 13.039 1.00 31.41 106 GLN A O 20
ATOM 36179 N N . LEU A 1 107 ? -4.813 3.230 11.451 1.00 31.13 107 LEU A N 20
ATOM 36180 C CA . LEU A 1 107 ? -3.947 2.144 11.004 1.00 10.42 107 LEU A CA 20
ATOM 36181 C C . LEU A 1 107 ? -2.595 2.681 10.544 1.00 32.43 107 LEU A C 20
ATOM 36182 O O . LEU A 1 107 ? -1.547 2.162 10.929 1.00 44.52 107 LEU A O 20
ATOM 36198 N N . PHE A 1 108 ? -2.627 3.723 9.721 1.00 51.04 108 PHE A N 20
ATOM 36199 C CA . PHE A 1 108 ? -1.404 4.331 9.209 1.00 32.11 108 PHE A CA 20
ATOM 36200 C C . PHE A 1 108 ? -0.694 5.126 10.301 1.00 21.40 108 PHE A C 20
ATOM 36201 O O . PHE A 1 108 ? 0.533 5.224 10.314 1.00 54.03 108 PHE A O 20
ATOM 36218 N N . ALA A 1 109 ? -1.475 5.691 11.216 1.00 43.44 109 ALA A N 20
ATOM 36219 C CA . ALA A 1 109 ? -0.922 6.476 12.312 1.00 4.23 109 ALA A CA 20
ATOM 36220 C C . ALA A 1 109 ? -2.019 6.938 13.265 1.00 52.53 109 ALA A C 20
ATOM 36221 O O . ALA A 1 109 ? -3.010 7.534 12.843 1.00 2.14 109 ALA A O 20
ATOM 36228 N N . GLY A 1 110 ? -1.836 6.659 14.552 1.00 51.22 110 GLY A N 20
ATOM 36229 C CA . GLY A 1 110 ? -2.820 7.053 15.543 1.00 4.15 110 GLY A CA 20
ATOM 36230 C C . GLY A 1 110 ? -3.630 5.879 16.054 1.00 35.32 110 GLY A C 20
ATOM 36231 O O . GLY A 1 110 ? -3.461 4.752 15.591 1.00 71.44 110 GLY A O 20
ATOM 36235 N N . GLU A 1 111 ? -4.513 6.143 17.013 1.00 25.32 111 GLU A N 20
ATOM 36236 C CA . GLU A 1 111 ? -5.350 5.097 17.589 1.00 53.14 111 GLU A CA 20
ATOM 36237 C C . GLU A 1 111 ? -6.524 5.700 18.354 1.00 13.33 111 GLU A C 20
ATOM 36238 O O . GLU A 1 111 ? -6.895 5.218 19.424 1.00 41.24 111 GLU A O 20
ATOM 36250 N N . ASN A 1 112 ? -7.105 6.759 17.798 1.00 24.11 112 ASN A N 20
ATOM 36251 C CA . ASN A 1 112 ? -8.236 7.430 18.428 1.00 21.45 112 ASN A CA 20
ATOM 36252 C C . ASN A 1 112 ? -9.134 8.082 17.382 1.00 61.34 112 ASN A C 20
ATOM 36253 O O . ASN A 1 112 ? -8.983 7.843 16.183 1.00 43.34 112 ASN A O 20
ATOM 36264 N N . LEU A 1 113 ? -10.068 8.906 17.842 1.00 31.14 113 LEU A N 20
ATOM 36265 C CA . LEU A 1 113 ? -10.991 9.594 16.946 1.00 0.03 113 LEU A CA 20
ATOM 36266 C C . LEU A 1 113 ? -10.330 10.816 16.317 1.00 4.01 113 LEU A C 20
ATOM 36267 O O . LEU A 1 113 ? -10.170 11.851 16.965 1.00 23.41 113 LEU A O 20
ATOM 36283 N N . TYR A 1 114 ? -9.949 10.690 15.051 1.00 73.14 114 TYR A N 20
ATOM 36284 C CA . TYR A 1 114 ? -9.305 11.784 14.334 1.00 72.15 114 TYR A CA 20
ATOM 36285 C C . TYR A 1 114 ? -10.108 12.171 13.095 1.00 23.30 114 TYR A C 20
ATOM 36286 O O . TYR A 1 114 ? -10.967 11.417 12.637 1.00 12.24 114 TYR A O 20
ATOM 36304 N N . PHE A 1 115 ? -9.820 13.351 12.557 1.00 51.14 115 PHE A N 20
ATOM 36305 C CA . PHE A 1 115 ? -10.514 13.840 11.371 1.00 53.10 115 PHE A CA 20
ATOM 36306 C C . PHE A 1 115 ? -9.845 13.328 10.099 1.00 72.40 115 PHE A C 20
ATOM 36307 O O . PHE A 1 115 ? -8.969 12.465 10.151 1.00 0.13 115 PHE A O 20
ATOM 36324 N N . GLN A 1 116 ? -10.266 13.865 8.958 1.00 2.15 116 GLN A N 20
ATOM 36325 C CA . GLN A 1 116 ? -9.709 13.461 7.673 1.00 45.40 116 GLN A CA 20
ATOM 36326 C C . GLN A 1 116 ? -8.402 14.196 7.391 1.00 12.30 116 GLN A C 20
ATOM 36327 O O . GLN A 1 116 ? -8.222 15.344 7.800 1.00 34.13 116 GLN A O 20
#

Foldseek 3Di:
DDDDLVQLCVLLVVLQVLCVVPVDLLSLLQSQQVLLVSLCVLCPHHDPVVSVVLQVVFQVPAFFQDFPRDTDGSLHHDPDPDGNGDPVRSNSSSVRSLVSSQVSVVSSPNDDRDHD

GO terms:
  GO:0034599 cellular response to oxidative stress (P, IEP)
  GO:0034605 cellular response to heat (P, IEP)
  GO:0034644 cellular response to UV (P, IEP)
  GO:0005576 extracellular region (C, IDA)
  GO:0009414 response to water deprivation (P, IEP)
  GO:0009617 response to bacterium (P, IEP)
  GO:0071260 cellular response to mechanical stimulus (P, IEP)
  GO:0051597 response to methylmercury (P, IMP)
  GO:0046689 response to mercury ion (P, IMP)
  GO:0009408 response to heat (P, IDA)
  GO:0009409 response to cold (P, IDA)
  GO:0009411 response to UV (P, IDA)
  GO:0009414 response to water deprivation (P, IDA)
  GO:0009612 response to mechanical stimulus (P, IDA)
  GO:0009617 response to bacterium (P, IDA)
  GO:0006979 response to oxidative stress (P, IDA)

InterPro domains:
  IPR010825 Stress-inducible humoral factor Turandot [PF07240] (42-118)

Solvent-accessible surface area: 7848 Å² total; per-residue (Å²): 238,64,218,43,109,133,74,43,109,40,6,37,82,100,5,30,85,16,52,159,110,7,161,98,89,94,52,34,26,103,20,0,71,116,0,30,80,7,19,101,48,9,89,46,95,50,69,101,150,118,94,87,69,14,33,142,81,8,75,143,102,23,78,33,4,80,17,71,72,71,74,45,155,23,0,23,37,36,198,37,145,83,73,146,63,54,120,56,17,87,26,70,2,14,48,3,0,89,44,0,3,79,11,4,44,89,6,81,76,55,62,19,86,177,128,227

Radius of gyration: 14.41 Å; Cα contacts (8 Å, |Δi|>4): 131; chains: 1; bounding box: 44×30×28 Å